Protein 8UGB (pdb70)

Nearest PDB structures (foldseek):
  8ugb-assembly1_A  TM=1.001E+00  e=0.000E+00  Bos taurus
  8ugs-assembly1_B  TM=9.369E-01  e=4.999E-97  Bos taurus
  9cxi-assembly1_A  TM=9.918E-01  e=2.480E-89  Homo sapiens
  9cxj-assembly1_A  TM=9.846E-01  e=6.173E-68  Homo sapiens
  6x88-assembly1_B  TM=9.635E-01  e=7.289E-39  Gallus gallus

GO terms:
  GO:0042622 photoreceptor outer segment membrane (C, IDA)
  GO:0047555 3',5'-cyclic-GMP phosphodiesterase activity (F, IDA)
  GO:0005515 protein binding (F, IPI)
  GO:0097381 photoreceptor disc membrane (C, TAS)

Secondary structure (DSSP, 8-state):
-HHHHHHHH-HHHHHHHHHHHSHHHHHHHHHSS----S--SS-----HHHHHHHHHHHHTT--TT--HHHHHHHHHHHHHHHH-EEEEEEEEEEEETTEEEEEEEEEEE-TT--HHHHB--GGG-BEEETTSSHHHHHHHHTS-EEE-S-S-SSS---HHHHHTT-----EEEEEEEETTEEEEEEEEEEETTSS---HHHHHHHHHHHHHHHHHHHHHHHHHHHHHHHHHHHHHHHHHHHHTT----HHHHHHHHHHHTHHHH-BSEEEEEEEP---S--HHHHHHHHTTSSPPP-S-B-TTS-B--EEEEEEEE-SSS-EEEEEES--TT-TTTTTSHHHHHHHH--BEEEESGGG-SSS----S-SSTT-----EEEEEEEE-TTS-EEEEEEE--BTTS----HHHHHHHHHHHHHHHHTTHHHHHHHHHHHHHHHHHHHHHHHHHHHS--HHHHTTTS-HHHHTSS-TTTS-HHHHHHHHHHHSPPHHHHTTTSTT---TTS-HHHHHHHHHHHHHHTTHHHHTT--HHHHHHHHHHHHHHS-S-SSSSHHHHHHHHHHHHHHHHTS-GGGGS-HHHHHHHHHHHHTTTTT--S--HHHHHHHT-HHHHH-SSS-HHHHHHHHHHHHHHSGGG-GGGGS-HHHHHHHHHHHHHHHHHT-HHHHHHHHHHHHHHHHHGGGSSSHHHHHHHHHH-SHHHHHHHHHHHHHHHTGGGGS-HHHHHHHTTTSHHHHHHHHHHHHHHH--PPPTTT-STTGGGHHHHHHHHIIIIIHHHHHHHHHH-GGGHHHHHHHHHHHHHHHHHHHHH-/--HHHHHH-HHHHHHHHHSPPPS--SS-TT-SS-S-SSSSSHHHHHHHHHHHHHHHHHHHTTSSTHHHHHHHHHHHHTTTS--SEEEEEEEEEETTEEEEEEEE----TT--HHHHB--GGG--EEETTSHHHHHHHHHTS-EEES-TTT-SS---HHHHHHS---S-EEEEEEEETTEEEEEEEEE---SSSS--HHHHHHHHHHHHHHHHHHHHHHHHHHHHHHHHHHHHHHHHHHHHTS----HHHHHHHHHHHTHHHH-BSEEEEEEE----S--HHHHHHHHTTSSPPP-S-B-TTS-B--EEEEEEEE-SSS-EEEEESS--TT-HHHHTSHHHHHHHH--BEEEESGGG-SSS---SS-BTTTTB---EEEEEEEE-TTS-EEEEEEE--BTTSPPP-HHHHHHHHHHHHHHHHTTHHHHHHHHHHHHHHHHHHHHHHHHHHHS--TTGGGGT--HHHHTSS-GGGS-HHHHHHHHHHHSPPTTTTTTTSTT--STTS-HHHHHHHHHHHHHHHTHHHHHT--HHHHHHHHHHHHHHS-S-SSSSHHHHHHHHHHHHHHHHTS-GGGGS-HHHHHHHHHHHHTSSSS--S--HHHHHHHT-HHHHH-SSSTTTHHHHHHHHHHHHSGGG-TTTTS-HHHHHHHHHHHHHHHHTTSHHHHHHTHHHHHHHHHHHHTSS-HHHHHHHHTT-HHHHHHHHHHHHHHHHTTTTTS-HHHHHHHHHHHHHHHHHHHHHHHHTS--PPPGGG-STTGGGHHHHHHHHIIIIIHHHHHHHHHH-TTSHHHHHHHHHHHHHHHHHHHHHHH-/--TT---SS---S--S----B---/--SS--SS-B-S---S---BPP-

InterPro domains:
  IPR002073 3'5'-cyclic nucleotide phosphodiesterase, catalytic domain [PF00233] (558-801)
  IPR002073 3'5'-cyclic nucleotide phosphodiesterase, catalytic domain [PS51845] (483-816)
  IPR003018 GAF domain [PF01590] (76-217)
  IPR003018 GAF domain [PF01590] (254-430)
  IPR003018 GAF domain [SM00065] (73-232)
  IPR003018 GAF domain [SM00065] (254-441)
  IPR003607 HD/PDEase domain [SM00471] (556-734)
  IPR003607 HD/PDEase domain [cd00077] (558-743)
  IPR023088 3'5'-cyclic nucleotide phosphodiesterase [PR00387] (554-567)
  IPR023088 3'5'-cyclic nucleotide phosphodiesterase [PR00387] (585-598)
  IPR023088 3'5'-cyclic nucleotide phosphodiesterase [PR00387] (599-614)
  IPR023088 3'5'-cyclic nucleotide phosphodiesterase [PR00387] (625-641)
  IPR023088 3'5'-cyclic nucleotide phosphodiesterase [PR00387] (716-729)
  IPR023088 3'5'-cyclic nucleotide phosphodiesterase [PR00387] (733-749)
  IPR023174 3'5'-cyclic nucleotide phosphodiesterase, conserved site [PS00126] (599-610)
  IPR029016 GAF-like domain superfamily [G3DSA:3.30.450.40] (51-230)
  IPR029016 GAF-like domain superfamily [G3DSA:3.30.450.40] (235-434)
  IPR036971 3'5'-cyclic nucleotide phosphodiesterase, catalytic domain superfamily [G3DSA:1.10.1300.10] (480-816)

Foldseek 3Di:
DVVVCVCVVPVVVVVVVCVVPVVVVVVVVLLPPDDQPDDLVDADDDDPNNVVSLVSVLVSQPDPPQPLLQSLLSLLLVLCRNQQFAFKWKWFWFADPNFIKTKTAFTGRYNPDDSVVTGADQVRIDIGGLPAAPQNVQQVVQAKDWQFFAQPPDRDDCPVCVVVVHGFGTKIKHFQDPPPHTGMIMMTTHGPPPGYGDVVSVVVCVVSCVSSSVSSNVVVVVVVVLLVVLLVVLLVQLVVQLPPDQAALVVSVVNSCVRSVVSLQFFKKKKFFWDPDDDDDPVVCVCCVVVVDPDDDDAAAPVGHDGFGQKMWIFGRNPPTDIDIDGRDDCCPLVNQQVVQVVCRRPQGKDKDAQVVPDPVTPHDQFQPDPVRDGFGIKIKGFQAAPVRHTGMMMMTTAGNSRHGCGPSSVVSVVSVSPSSRHSNVSNVVVVVVVVVVVVVVVVVVVVLVQLWDDQVVLCVQQVCCVPPNDGPVPDDQVSSVVSLVVRQDDCVVQVLQDLQRDCVVDDPVNLLSPLLVLVVVLVLCVVLVFRPQLSSRQSSSLQSQADPAQQRHQRLLSQLLSNLSNCVPLVVPVLLPDSLQSNLLSLLSSQQQRNPPLADQVLCVQVVDPQCVVDVPRGSLVVSLVVSVVQCVDPSNPRCPSPDDVSVVVSSVLNSLLSNLLDVVNCVVCLVVLLVVLVVLVVDPDNVVSSVVSNPDDVNVSSVSSLSSNCSSPSQLLHALVSNVVSPVSSLVSLLVNQVCCCVPVVDHDDLSSHPVNPLQVLVVVLVVCVPRVQSSQVSSCSNTVSSVSSNVSNVVSSVVSVVSNVVVD/DCVVVCVVPVVVVQVVFQDFADLDDDDPLVPPPPCHPSTRCVVSVVSVVVVLVVVLVVQLPPPDCLLVSVLSLQLVLDVVQQFQFKFKWWWFADLNWIKTKTQFTGRYNPDDSVVTGAPQVRIDIGTLQAAVQSVQQVVQAKDKALAQVPDPRHDCPVCVVPVHDFTIKTKGFLDLPPHTTMMMIGTDSNVDRYRDVVSVVCVVVSCVVSSVSSNVVVVVVVVLLVVLLVVLLVQLVVQLPPDQDALVVSVVRSCVVSVVSLQFQWKKKFFWDDDDDDDPVVVVCCVVVVDPDDDDAAAPVGHDGAGQKMWIFGRNPDTDIDIDRHDDCCPLVNVFVVQVVCRRPQRKDKDAQVVPDDVTCQPPWADDDPTDGFGIKIKGFQAEPVRHGGIMMMTTAGNVRHGQGPSSVVSVVSSSPSSSHSNVSNVVVVVVVVVVVVVVVVLVVVCVQLWDDQVRLCVQQVCCVVPNDGLVPDDQVSSVVRNVVRQDDCPPQVLQDLQGDCPPDDLVNLLSVLLVLLVVLVCCVVLVFRPQLSSRQSSSQQSQADPALALHQRLLSQLLSLLSNCVPLVVVVLLDDSLLSVLLSLLSNQLQRPVPLDDVVVCVLVVPVQCVVDVPLGSLVVSLVVSVVQCVDPSNPRNPSPDPVSVVVSNVLSNLQSSLLDVVNCVVCLVVLVVLLVVLVVDDDPVVNSVVNSPDDVNSSSVSSLSSNCSSPSLLLHAQVSNVVSLVSNQVSLLVVQVCCCPVVVDHDDLSRHPVNPLCSLVVVLVCLVPRVQSSQVSSCSSTVSSVSSNVSNVVNSVVSVVSNVVSVVD/DDPVPDPDDDDDPDDDDDDDDDDD/DVVPDDPDDDDPDDDDDDDDDDD

Organism: Bos taurus (NCBI:txid9913)

B-factor: mean 103.84, std 30.28, range [44.64, 219.8]

Solvent-accessible surface area: 69533 Å² total; per-residue (Å²): 182,155,32,57,130,63,2,81,66,70,45,70,48,1,42,74,3,2,32,78,85,25,31,6,81,0,0,17,69,0,8,6,146,87,154,20,82,14,81,49,104,78,76,61,98,26,50,7,33,34,53,2,17,0,8,1,28,3,2,21,27,5,84,86,126,13,94,9,45,92,2,2,8,36,2,0,58,20,0,1,4,23,0,27,2,49,69,1,11,2,6,37,71,22,16,31,8,60,75,17,4,0,2,2,51,0,20,39,0,44,64,111,4,82,48,151,110,0,63,3,47,42,65,9,18,0,9,6,23,29,99,36,7,6,14,0,61,0,6,111,46,96,129,26,15,46,5,50,92,54,72,131,29,125,75,56,28,83,59,28,14,97,46,8,125,43,99,11,76,16,7,0,0,2,14,1,49,26,67,150,68,11,10,0,0,1,13,0,23,11,30,89,105,46,110,56,4,67,125,82,9,50,116,40,0,90,61,4,14,15,0,0,16,0,3,4,25,4,72,37,16,44,62,23,42,71,0,12,39,26,14,0,37,0,1,12,103,0,0,17,54,2,0,68,100,35,28,34,26,35,98,3,0,47,50,0,0,78,31,0,66,75,48,0,46,0,29,22,0,6,0,4,2,1,50,70,82,106,148,112,64,25,30,68,44,8,26,59,114,26,61,93,40,115,97,85,102,33,50,109,6,90,56,39,6,69,19,78,19,62,32,0,0,4,0,27,23,52,78,162,71,56,48,106,50,41,86,117,16,66,124,108,16,44,1,22,58,8,25,1,6,37,50,0,0,74,64,7,33,4,0,3,8,30,26,0,40,74,36,139,117,13,70,13,17,148,93,71,58,43,160,85,41,26,65,2,77,7,0,0,0,1,9,0,17,19,87,136,133,32,8,1,0,2,0,2,0,3,7,19,121,63,22,92,5,0,16,62,36,0,2,41,1,0,24,5,0,6,47,0,0,0,41,0,8,40,1,5,61,10,67,82,109,19,55,93,22,79,13,61,31,42,4,6,62,66,1,4,44,42,22,0,56,0,34,72,115,45,0,17,58,0,0,70,0,89,135,88,76,58,91,38,2,177,78,13,110,82,121,37,4,23,112,13,1,144,73,52,19,22,90,10,105,142,47,73,1,33,82,18,96,9,33,8,82,103,18,76,90,57,55,0,2,35,0,0,0,27,0,0,59,75,19,148,0,10,95,112,13,133,4,25,14,36,6,0,0,12,0,0,37,0,0,22,44,1,9,26,154,42,55,28,26,36,9,61,10,0,0,29,3,0,0,3,0,2,0,1,2,55,37,0,95,0,58,90,0,5,68,43,11,2,0,0,0,0,0,0,0,0,0,0,0,14,0,0,18,40,11,12,62,31,104,18,1,77,74,36,108,36,26,0,12,122,16,21,63,52,22,0,6,17,47,6,0,16,54,14,0,47,30,0,7,160,27,120,29,0,25,1,2,68,85,17,87,183,139,43,53,86,44,0,35,87,2,0,34,2,0,0,5,5,11,16,66,53,16,3,71,134,19,40,69,4,2,66,108,1,0,69,44,18,131,101,70,153,69,83,111,83,4,16,93,69,0,83,143,45,64,21,46,8,20,0,0,0,4,5,0,0,4,1,0,26,23,2,21,10,8,8,45,62,106,12,4,31,114,25,1,105,79,25,9,26,8,54,35,84,5,1,51,72,8,85,96,83,41,145,72,133,12,100,65,76,7,8,104,111,87,39,88,21,21,20,118,62,25,13,40,66,2,75,133,9,0,38,36,1,0,94,5,2,17,87,21,4,134,58,1,52,67,3,51,87,17,4,83,60,1,77,139,51,6,88,58,66,16,85,142,119,180,171,7,68,146,60,4,52,146,64,86,54,46,2,74,102,26,3,46,109,124,26,36,86,117,64,60,72,120,5,69,55,75,52,1,11,84,13,117,15,6,6,50,0,5,6,5,8,82,2,5,43,20,2,23,104,8,2,75,26,7,40,119,104,122,23,5,35,93,0,1,10,52,0,0,73,53,0,4,46,3,0,40,3,24,70,2,13,0,11,34,53,36,60,27,11,50,57,7,17,0,3,1,37,0,26,26,0,50,68,125,21,72,43,144,94,2,56,1,55,36,58,0,9,1,1,14,5,33,113,34,7,7,6,0,56,0,4,108,50,95,137,48,22,32,10,101,62,3,150,110,19,115,82,51,31,53,53,25,22,132,42,26,111,44,102,23,127,10,7,0,0,8,13,3,44,23,53,155,78,10,5,0,0,1,21,0,12,0,97,27,122,47,120,25,5,68,91,74,11,66,79,0,0,79,51,0,4,37,7,1,32,8,7,0,34,13,68,32,13,48,62,20,42,72,6,22,38,37,13,0,49,0,1,25,106,0,0,28,44,1,1,69,94,30,6,41,32,36,106,1,0,49,42,0,0,76,30,0,73,81,63,1,42,0,23,12,0,4,0,4,1,4,42,77,90,99,141,114,62,27,33,65,54,7,26,61,105,39,64,76,36,162,78,89,113,33,54,113,7,95,67,40,6,62,19,105,16,86,46,2,0,4,0,24,22,79,68,143,76,52,56,110,61,44,92,94,22,74,94,114,16,58,1,20,44,9,20,0,4,43,51,0,0,70,32,6,84,2,0,4,9,26,21,0,44,72,23,130,92,21,100,11,92,116,26,78,28,101,116,80,52,14,68,14,54,7,0,0,0,1,10,0,11,14,77,146,119,29,10,3,0,2,0,2,0,4,13,13,115,84,35,64,10,1,19,48,38,3,1,49,2,0,17,4,0,4,45,1,0,0,38,0,8,37,0,5,75,13,56,69,120,29,64,89,22,69,12,67,32,38,13,4,31,60,13,0,28,45,25,0,58,0,30,119,104,46,0,30,95,0,0,21,0,85,154,114,74,60,95,51,4,81,98,14,95,88,102,43,4,13,120,9,1,158,119,33,17,15,37,56,97,138,38,67,2,62,70,15,76,5,19,5,86,144,5,80,92,50,54,0,2,40,2,0,0,21,0,0,64,52,14,24,0,8,187,123,17,119,6,26,21,31,13,0,0,13,0,0,21,0,0,19,42,0,9,30,147,41,44,26,32,33,9,62,10,0,0,27,2,0,1,3,0,0,1,0,0,51,41,0,103,0,46,51,2,14,81,33,15,16,0,0,0,0,0,0,0,0,0,0,2,12,0,0,19,37,13,10,53,30,97,18,3,85,72,35,112,35,24,0,18,119,9,19,69,64,13,0,2,21,49,4,3,13,44,2,0,66,36,0,5,79,42,121,44,0,25,1,2,63,80,18,89,195,140,41,59,98,60,0,35,72,7,0,33,1,0,0,5,7,13,19,65,51,18,2,68,154,22,61,81,5,0,56,71,0,0,65,50,14,119,136,79,142,69,82,150,34,8,30,98,70,0,42,147,62,96,18,34,18,31,0,0,2,4,6,0,0,2,0,0,29,21,4,22,9,3,9,32,68,123,16,2,21,118,15,4,94,78,32,8,25,4,55,40,76,4,1,52,72,5,75,107,94,41,127,74,156,11,89,57,81,6,8,106,121,82,40,52,42,26,18,108,56,29,7,37,57,2,70,129,8,0,40,40,0,0,88,2,1,14,88,13,0,112,48,0,76,54,1,27,77,66,2,99,57,1,79,127,51,9,73,58,73,12,85,95,94,134,80,172,199,12,16,0,95,9,124,62,5,11,52,48,34,92,172,36,122,45,86,16,22,108,97,157,78,12,0,107,14,132,72,14,19,36,36,38,123,143,58,131,57,110,12,46,115,95,172

Radius of gyration: 47.45 Å; Cα contacts (8 Å, |Δi|>4): 2667; chains: 4; bounding box: 61×105×150 Å

Sequence (1669 aa):
EEVEKFLDSNVSFAKQYYNLRYRAKVISDLLGPREAAVDFSNYHALNSVEESEIIFDLLRDFQDNLQAEKCVFNVMKKLCFLLQADRMSLFMYRARNGIAELATRLFNVHKDAVLEECLVAPDSEIVFPLDMGVVGHVALSKKIVNVPNTEEDEHFCDFVDTLTEYQTKNILASPIMNGKDVVAIIMVVNKVDGPHFTENDEEILLKYLNFANLIMKVFHLSYLHNCETRRGQILLWSGSKVFEELTDIERQFHKALYTVRAFLNCDRYSVGLLDMTKQKEFFDVWPVLMGEAPPYAGPRTPDGREINFYKVIDYILHGKEDIKVIPNPPPDHWALVSGLPTYVAQNGLICNIMNAPSEDFFAFQKEPLDESGWMIKNVLSMPIVNKKEEIVGVATFYNRKDGKPFDEMDETLMESLTQFLGWSVLNPDTYELMNKLENRKDIFQDMVKYHVKCDNEEIQTILKTREVYGKEPWECEEEELAEILQGELPDADKYEINKFHFSDLPLTELELVKCGIQMYYELKVVDKFHIPQEALVRFMYSLSKGYRRITYHNWRHGFNVGQTMFSLLVTGKLKRYFTDLEALAMVTAAFCHDIDHRGTNNLYQMKSQNPLAKLHGSSILERHHLEFGKTLLRDESLNIFQNLNRRQHEHAIHMMDIAIIATDLALYFKKRTMFQKIVDQSKTYETQQEWTQYMMLDQTRKEIVMAMMMTACDLSAITKPWEVQSKVALLVAAEFWEQGDLERTVLQQNPIPMMDRNKADELPKLQVGFIDFVCTFVYKEFSRFHEEITPMLDGITNNRKEWKALADEYEQVHRFLDQNPGFADQYFGRKLSPEDVANACEDGCPEGCTSFRELCQVEESAALFELVQDMQENVNMERVVFKILRRLCSILHADRCSLFMYRQRNGVAELATRLFSVQPDSVLEDCLVPPDSEIVFPLDIGVVGHVAQTKKMVNVQDVMECPHFSSFADELTDYVTRNILATPIMNGKDVVAVIMAVNKLDGPCFTSEDEDVFLKYLNFGTLNLKIYHLSYLHNCETRRGQVLLWSANKVFEELTDIERQFHKAFYTVRAYLNCDRYSVGLLDMTKEKEFFDVWPVLMGEAQAYSGPRTPDGREILFYKVIDYILHGKEDIKVIPSPPADHWALASGLPTYVAESGFICNIMNAPADEMFNFQEGPLDDSGWIVKNVLSMPIVNKKEEIVGVATFYNRKDGKPFDEQDEVLMESLTQFLGWSVLNTDTYDKMNKLENRKDIAQDMVLYHVRCDREEIQLILPTRERLGKEPADCEEDELGKILKEVLPGPAKFDIYEFHFSDLECTELELVKCGIQMYYELGVVRKFQIPQEVLVRFLFSVSKGYRRITYHNWRHGFNVAQTMFTLLMTGKLKSYYTDLEAFAMVTAGLCHDIDHRGTNNLYQMKSQNPLAKLHGSSILERHHLEFGKFLLSEETLNIYQNLNRRQHEHVIHLMDIAIIATDLALYFKKRTMFQKIVDESKNYEDRKSWVEYLSLETTRKEIVMAMMMTACDLSAITKPWEVQSKVALLVAAEFWEQGDLERTVLDQQPIPMMDRNKAAELPKLQVGFIDFVCTFVYKEFSRFHEEILPMFDRLQNNRKEWKALADEYEAKRSATRVMGGPVTPRKGPPKFKQRQSATRVMGGPVTPRKGPPKFKQRQ

Structure (mmCIF, N/CA/C/O backbone):
data_8UGB
#
_entry.id   8UGB
#
_cell.length_a   1.00
_cell.length_b   1.00
_cell.length_c   1.00
_cell.angle_alpha   90.00
_cell.angle_beta   90.00
_cell.angle_gamma   90.00
#
_symmetry.space_group_name_H-M   'P 1'
#
loop_
_entity.id
_entity.type
_entity.pdbx_description
1 polymer "Rod cGMP-specific 3',5'-cyclic phosphodiesterase subunit alpha"
2 polymer "Rod cGMP-specific 3',5'-cyclic phosphodiesterase subunit beta"
3 polymer "Retinal rod rhodopsin-sensitive cGMP 3',5'-cyclic phosphodiesterase subunit gamma"
4 non-polymer 'CYCLIC GUANOSINE MONOPHOSPHATE'
5 non-polymer 'ZINC ION'
6 non-polymer 'MAGNESIUM ION'
7 non-polymer Udenafil
#
loop_
_atom_site.group_PDB
_atom_site.id
_atom_site.type_symbol
_atom_site.label_atom_id
_atom_site.label_alt_id
_atom_site.label_comp_id
_atom_site.label_asym_id
_atom_site.label_entity_id
_atom_site.label_seq_id
_atom_site.pdbx_PDB_ins_code
_atom_site.Cartn_x
_atom_site.Cartn_y
_atom_site.Cartn_z
_atom_site.occupancy
_atom_site.B_iso_or_equiv
_atom_site.auth_seq_id
_atom_site.auth_comp_id
_atom_site.auth_asym_id
_atom_site.auth_atom_id
_atom_site.pdbx_PDB_model_num
ATOM 1 N N . GLU A 1 7 ? 160.29115 184.17928 69.35879 1.000 200.80986 7 GLU A N 1
ATOM 2 C CA . GLU A 1 7 ? 161.47989 183.46796 68.90353 1.000 202.42517 7 GLU A CA 1
ATOM 3 C C . GLU A 1 7 ? 162.74886 184.14981 69.39866 1.000 202.77621 7 GLU A C 1
ATOM 4 O O . GLU A 1 7 ? 163.71802 183.48540 69.76615 1.000 203.54955 7 GLU A O 1
ATOM 10 N N . GLU A 1 8 ? 162.73616 185.48476 69.39797 1.000 200.37780 8 GLU A N 1
ATOM 11 C CA . GLU A 1 8 ? 163.89000 186.23461 69.88305 1.000 200.98648 8 GLU A CA 1
ATOM 12 C C . GLU A 1 8 ? 164.13908 185.96313 71.36035 1.000 201.05247 8 GLU A C 1
ATOM 13 O O . GLU A 1 8 ? 165.28963 185.81236 71.78813 1.000 200.58786 8 GLU A O 1
ATOM 19 N N . VAL A 1 9 ? 163.07021 185.90160 72.15554 1.000 205.66186 9 VAL A N 1
ATOM 20 C CA . VAL A 1 9 ? 163.21215 185.59892 73.57522 1.000 206.14121 9 VAL A CA 1
ATOM 21 C C . VAL A 1 9 ? 163.70106 184.16981 73.76999 1.000 206.49581 9 VAL A C 1
ATOM 22 O O . VAL A 1 9 ? 164.46562 183.88137 74.69891 1.000 206.36580 9 VAL A O 1
ATOM 26 N N . GLU A 1 10 ? 163.26585 183.25258 72.90267 1.000 210.37457 10 GLU A N 1
ATOM 27 C CA . GLU A 1 10 ? 163.73612 181.87401 72.98663 1.000 209.52885 10 GLU A CA 1
ATOM 28 C C . GLU A 1 10 ? 165.24346 181.79809 72.78819 1.000 210.06878 10 GLU A C 1
ATOM 29 O O . GLU A 1 10 ? 165.93664 181.07406 73.51139 1.000 211.52576 10 GLU A O 1
ATOM 35 N N . LYS A 1 11 ? 165.76820 182.54089 71.81100 1.000 208.99128 11 LYS A N 1
ATOM 36 C CA . LYS A 1 11 ? 167.21234 182.59149 71.61207 1.000 209.23873 11 LYS A CA 1
ATOM 37 C C . LYS A 1 11 ? 167.89895 183.19468 72.83161 1.000 209.78631 11 LYS A C 1
ATOM 38 O O . LYS A 1 11 ? 168.90511 182.66241 73.31454 1.000 209.96724 11 LYS A O 1
ATOM 44 N N . PHE A 1 12 ? 167.34768 184.28858 73.36247 1.000 211.92852 12 PHE A N 1
ATOM 45 C CA . PHE A 1 12 ? 167.95891 184.94571 74.51327 1.000 212.09266 12 PHE A CA 1
ATOM 46 C C . PHE A 1 12 ? 168.01279 184.01694 75.71921 1.000 211.84164 12 PHE A C 1
ATOM 47 O O . PHE A 1 12 ? 169.02033 183.97451 76.43527 1.000 211.91261 12 PHE A O 1
ATOM 55 N N . LEU A 1 13 ? 166.93736 183.26612 75.96220 1.000 212.04581 13 LEU A N 1
ATOM 56 C CA . LEU A 1 13 ? 166.94960 182.30054 77.05532 1.000 212.30117 13 LEU A CA 1
ATOM 57 C C . LEU A 1 13 ? 167.87432 181.12953 76.74773 1.000 213.23456 13 LEU A C 1
ATOM 58 O O . LEU A 1 13 ? 168.59001 180.64715 77.63313 1.000 212.99269 13 LEU A O 1
ATOM 63 N N . ASP A 1 14 ? 167.87412 180.65884 75.49873 1.000 219.79600 14 ASP A N 1
ATOM 64 C CA . ASP A 1 14 ? 168.71521 179.52621 75.12970 1.000 219.04073 14 ASP A CA 1
ATOM 65 C C . ASP A 1 14 ? 170.18831 179.90327 75.04874 1.000 219.20167 14 ASP A C 1
ATOM 66 O O . ASP A 1 14 ? 171.04759 179.09825 75.42254 1.000 218.76532 14 ASP A O 1
ATOM 71 N N . SER A 1 15 ? 170.50417 181.10176 74.55517 1.000 214.94534 15 SER A N 1
ATOM 72 C CA . SER A 1 15 ? 171.89542 181.54124 74.53979 1.000 213.80577 15 SER A CA 1
ATOM 73 C C . SER A 1 15 ? 172.41477 181.74517 75.95665 1.000 213.55801 15 SER A C 1
ATOM 74 O O . SER A 1 15 ? 173.50711 181.28109 76.30324 1.000 212.51670 15 SER A O 1
ATOM 77 N N . ASN A 1 16 ? 171.64152 182.43900 76.79108 1.000 211.82569 16 ASN A N 1
ATOM 78 C CA . ASN A 1 16 ? 171.99329 182.65219 78.19257 1.000 211.37885 16 ASN A CA 1
ATOM 79 C C . ASN A 1 16 ? 171.19346 181.67075 79.04470 1.000 211.18020 16 ASN A C 1
ATOM 80 O O . ASN A 1 16 ? 170.19578 182.01744 79.67728 1.000 211.01883 16 ASN A O 1
ATOM 85 N N . VAL A 1 17 ? 171.64688 180.41442 79.04847 1.000 203.58037 17 VAL A N 1
ATOM 86 C CA . VAL A 1 17 ? 171.03215 179.41034 79.91173 1.000 203.24630 17 VAL A CA 1
ATOM 87 C C . VAL A 1 17 ? 171.19141 179.80548 81.37108 1.000 202.79186 17 VAL A C 1
ATOM 88 O O . VAL A 1 17 ? 170.30361 179.55213 82.19550 1.000 202.52069 17 VAL A O 1
ATOM 92 N N . SER A 1 18 ? 172.31363 180.44322 81.71158 1.000 196.00127 18 SER A N 1
ATOM 93 C CA . SER A 1 18 ? 172.52566 180.89725 83.08093 1.000 195.42301 18 SER A CA 1
ATOM 94 C C . SER A 1 18 ? 171.45965 181.89981 83.50231 1.000 195.86386 18 SER A C 1
ATOM 95 O O . SER A 1 18 ? 171.03005 181.90484 84.66032 1.000 195.47863 18 SER A O 1
ATOM 98 N N . PHE A 1 19 ? 171.02290 182.75884 82.57760 1.000 194.35594 19 PHE A N 1
ATOM 99 C CA . PHE A 1 19 ? 169.99216 183.74103 82.90322 1.000 195.33402 19 PHE A CA 1
ATOM 100 C C . PHE A 1 19 ? 168.66544 183.06379 83.22477 1.000 195.79823 19 PHE A C 1
ATOM 101 O O . PHE A 1 19 ? 167.86765 183.57651 84.01794 1.000 196.34690 19 PHE A O 1
ATOM 109 N N . ALA A 1 20 ? 168.39749 181.92039 82.59355 1.000 188.74103 20 ALA A N 1
ATOM 110 C CA . ALA A 1 20 ? 167.17436 181.18853 82.89840 1.000 187.58111 20 ALA A CA 1
ATOM 111 C C . ALA A 1 20 ? 167.27023 180.47134 84.23760 1.000 187.27660 20 ALA A C 1
ATOM 112 O O . ALA A 1 20 ? 166.25058 180.02783 84.77762 1.000 188.38083 20 ALA A O 1
ATOM 114 N N . LYS A 1 21 ? 168.47967 180.34502 84.78772 1.000 181.61977 21 LYS A N 1
ATOM 115 C CA . LYS A 1 21 ? 168.66074 179.54801 85.99667 1.000 182.80582 21 LYS A CA 1
ATOM 116 C C . LYS A 1 21 ? 168.17158 180.29159 87.23410 1.000 183.26965 21 LYS A C 1
ATOM 117 O O . LYS A 1 21 ? 167.25505 179.83060 87.92424 1.000 183.28459 21 LYS A O 1
ATOM 123 N N . GLN A 1 22 ? 168.77465 181.44570 87.53836 1.000 183.54762 22 GLN A N 1
ATOM 124 C CA . GLN A 1 22 ? 168.39005 182.15750 88.75366 1.000 183.01506 22 GLN A CA 1
ATOM 125 C C . GLN A 1 22 ? 166.96826 182.68875 88.65412 1.000 184.08245 22 GLN A C 1
ATOM 126 O O . GLN A 1 22 ? 166.29757 182.84953 89.67970 1.000 184.67341 22 GLN A O 1
ATOM 132 N N . TYR A 1 23 ? 166.49107 182.96589 87.43714 1.000 179.63831 23 TYR A N 1
ATOM 133 C CA . TYR A 1 23 ? 165.08109 183.29687 87.27155 1.000 177.96066 23 TYR A CA 1
ATOM 134 C C . TYR A 1 23 ? 164.20898 182.13405 87.72000 1.000 178.48423 23 TYR A C 1
ATOM 135 O O . TYR A 1 23 ? 163.20183 182.33172 88.40935 1.000 177.78230 23 TYR A O 1
ATOM 144 N N . TYR A 1 24 ? 164.57547 180.91234 87.32839 1.000 178.12685 24 TYR A N 1
ATOM 145 C CA . TYR A 1 24 ? 163.88423 179.73917 87.84703 1.000 178.03312 24 TYR A CA 1
ATOM 146 C C . TYR A 1 24 ? 164.05789 179.64142 89.35406 1.000 177.89501 24 TYR A C 1
ATOM 147 O O . TYR A 1 24 ? 163.11901 179.28763 90.07647 1.000 178.32355 24 TYR A O 1
ATOM 156 N N . ASN A 1 25 ? 165.25781 179.95474 89.84471 1.000 169.80000 25 ASN A N 1
ATOM 157 C CA . ASN A 1 25 ? 165.49695 179.95689 91.28128 1.000 169.45956 25 ASN A CA 1
ATOM 158 C C . ASN A 1 25 ? 164.69634 181.04719 91.97854 1.000 168.53900 25 ASN A C 1
ATOM 159 O O . ASN A 1 25 ? 164.36307 180.91301 93.16083 1.000 167.07775 25 ASN A O 1
ATOM 164 N N . LEU A 1 26 ? 164.38137 182.13268 91.26902 1.000 171.40285 26 LEU A N 1
ATOM 165 C CA . LEU A 1 26 ? 163.68665 183.24757 91.90178 1.000 171.22509 26 LEU A CA 1
ATOM 166 C C . LEU A 1 26 ? 162.20527 182.95798 92.10699 1.000 172.74129 26 LEU A C 1
ATOM 167 O O . LEU A 1 26 ? 161.60911 183.45940 93.06537 1.000 173.26728 26 LEU A O 1
ATOM 172 N N . ARG A 1 27 ? 161.58812 182.17228 91.22849 1.000 174.41101 27 ARG A N 1
ATOM 173 C CA . ARG A 1 27 ? 160.14974 181.93960 91.30585 1.000 173.00710 27 ARG A CA 1
ATOM 174 C C . ARG A 1 27 ? 159.76661 180.48666 91.52609 1.000 173.30536 27 ARG A C 1
ATOM 175 O O . ARG A 1 27 ? 158.81957 180.21221 92.26617 1.000 171.09326 27 ARG A O 1
ATOM 183 N N . TYR A 1 28 ? 160.47742 179.54482 90.91161 1.000 170.37920 28 TYR A N 1
ATOM 184 C CA . TYR A 1 28 ? 160.07598 178.14510 90.91953 1.000 166.79552 28 TYR A CA 1
ATOM 185 C C . TYR A 1 28 ? 160.89463 177.32243 91.90762 1.000 166.78019 28 TYR A C 1
ATOM 186 O O . TYR A 1 28 ? 160.89897 176.09349 91.84198 1.000 168.54008 28 TYR A O 1
ATOM 195 N N . ARG A 1 29 ? 161.59017 177.98133 92.83233 1.000 149.58802 29 ARG A N 1
ATOM 196 C CA . ARG A 1 29 ? 162.32676 177.24917 93.85516 1.000 147.79312 29 ARG A CA 1
ATOM 197 C C . ARG A 1 29 ? 161.48785 176.99337 95.09747 1.000 147.24494 29 ARG A C 1
ATOM 198 O O . ARG A 1 29 ? 161.60127 175.92739 95.71036 1.000 150.13217 29 ARG A O 1
ATOM 206 N N . ALA A 1 30 ? 160.65336 177.95722 95.48738 1.000 144.49198 30 ALA A N 1
ATOM 207 C CA . ALA A 1 30 ? 159.77617 177.75010 96.63316 1.000 143.78479 30 ALA A CA 1
ATOM 208 C C . ALA A 1 30 ? 158.77184 176.63931 96.35966 1.000 145.59529 30 ALA A C 1
ATOM 209 O O . ALA A 1 30 ? 158.49103 175.81511 97.23682 1.000 146.89492 30 ALA A O 1
ATOM 211 N N . LYS A 1 31 ? 158.22466 176.59705 95.14363 1.000 148.45023 31 LYS A N 1
ATOM 212 C CA . LYS A 1 31 ? 157.26087 175.55650 94.80373 1.000 148.08393 31 LYS A CA 1
ATOM 213 C C . LYS A 1 31 ? 157.89389 174.17389 94.88301 1.000 150.38052 31 LYS A C 1
ATOM 214 O O . LYS A 1 31 ? 157.27364 173.22618 95.37864 1.000 151.45140 31 LYS A O 1
ATOM 220 N N . VAL A 1 32 ? 159.13165 174.04115 94.40353 1.000 149.36955 32 VAL A N 1
ATOM 221 C CA . VAL A 1 32 ? 159.81611 172.75141 94.44508 1.000 148.98998 32 VAL A CA 1
ATOM 222 C C . VAL A 1 32 ? 160.03316 172.30775 95.88690 1.000 147.28722 32 VAL A C 1
ATOM 223 O O . VAL A 1 32 ? 159.77964 171.15167 96.24489 1.000 145.83341 32 VAL A O 1
ATOM 227 N N . ILE A 1 33 ? 160.49956 173.22363 96.73761 1.000 139.19683 33 ILE A N 1
ATOM 228 C CA . ILE A 1 33 ? 160.81345 172.86620 98.11871 1.000 137.13604 33 ILE A CA 1
ATOM 229 C C . ILE A 1 33 ? 159.55156 172.47046 98.87328 1.000 140.25397 33 ILE A C 1
ATOM 230 O O . ILE A 1 33 ? 159.54194 171.48658 99.62287 1.000 141.87252 33 ILE A O 1
ATOM 235 N N . SER A 1 34 ? 158.46871 173.22856 98.69122 1.000 146.96944 34 SER A N 1
ATOM 236 C CA . SER A 1 34 ? 157.22792 172.92514 99.39713 1.000 145.80417 34 SER A CA 1
ATOM 237 C C . SER A 1 34 ? 156.67637 171.56603 98.98829 1.000 145.36309 34 SER A C 1
ATOM 238 O O . SER A 1 34 ? 156.19980 170.80084 99.83435 1.000 143.29729 34 SER A O 1
ATOM 241 N N . ASP A 1 35 ? 156.72383 171.25217 97.69230 1.000 151.40801 35 ASP A N 1
ATOM 242 C CA . ASP A 1 35 ? 156.23702 169.95824 97.22717 1.000 150.49061 35 ASP A CA 1
ATOM 243 C C . ASP A 1 35 ? 157.09243 168.81879 97.76501 1.000 150.60957 35 ASP A C 1
ATOM 244 O O . ASP A 1 35 ? 156.56695 167.77607 98.17161 1.000 151.05104 35 ASP A O 1
ATOM 249 N N . LEU A 1 36 ? 158.41498 168.99831 97.77216 1.000 143.35932 36 LEU A N 1
ATOM 250 C CA . LEU A 1 36 ? 159.30672 167.92388 98.19616 1.000 141.60270 36 LEU A CA 1
ATOM 251 C C . LEU A 1 36 ? 159.18374 167.64369 99.68654 1.000 141.60662 36 LEU A C 1
ATOM 252 O O . LEU A 1 36 ? 159.17738 166.48122 100.10433 1.000 142.23531 36 LEU A O 1
ATOM 257 N N . LEU A 1 37 ? 159.08935 168.68750 100.50324 1.000 136.82317 37 LEU A N 1
ATOM 258 C CA . LEU A 1 37 ? 159.03058 168.50878 101.94679 1.000 135.16004 37 LEU A CA 1
ATOM 259 C C . LEU A 1 37 ? 157.65208 168.08978 102.43843 1.000 136.47241 37 LEU A C 1
ATOM 260 O O . LEU A 1 37 ? 157.50201 167.79613 103.62881 1.000 135.84481 37 LEU A O 1
ATOM 265 N N . GLY A 1 38 ? 156.64905 168.05488 101.56265 1.000 145.31725 38 GLY A N 1
ATOM 266 C CA . GLY A 1 38 ? 155.32663 167.63089 101.95023 1.000 144.97058 38 GLY A CA 1
ATOM 267 C C . GLY A 1 38 ? 155.21630 166.12618 102.03945 1.000 146.77785 38 GLY A C 1
ATOM 268 O O . GLY A 1 38 ? 156.16968 165.37859 101.79411 1.000 149.42540 38 GLY A O 1
ATOM 269 N N . PRO A 1 39 ? 154.02360 165.65823 102.39575 1.000 151.43167 39 PRO A N 1
ATOM 270 C CA . PRO A 1 39 ? 153.82028 164.21313 102.54573 1.000 151.16956 39 PRO A CA 1
ATOM 271 C C . PRO A 1 39 ? 153.95243 163.46907 101.22710 1.000 151.46933 39 PRO A C 1
ATOM 272 O O . PRO A 1 39 ? 152.95159 163.06093 100.63014 1.000 152.43748 39 PRO A O 1
ATOM 276 N N . ARG A 1 40 ? 155.18778 163.28626 100.76886 1.000 148.86841 40 ARG A N 1
ATOM 277 C CA . ARG A 1 40 ? 155.47803 162.62821 99.50569 1.000 148.87081 40 ARG A CA 1
ATOM 278 C C . ARG A 1 40 ? 156.36142 161.41093 99.73875 1.000 150.95079 40 ARG A C 1
ATOM 279 O O . ARG A 1 40 ? 157.12475 161.35150 100.70714 1.000 148.97162 40 ARG A O 1
ATOM 287 N N . GLU A 1 41 ? 156.25047 160.44063 98.83852 1.000 158.63669 41 GLU A N 1
ATOM 288 C CA . GLU A 1 41 ? 157.06953 159.23966 98.87178 1.000 157.67215 41 GLU A CA 1
ATOM 289 C C . GLU A 1 41 ? 158.14527 159.30974 97.79572 1.000 159.51366 41 GLU A C 1
ATOM 290 O O . GLU A 1 41 ? 157.92830 159.85481 96.71040 1.000 160.26003 41 GLU A O 1
ATOM 296 N N . ALA A 1 42 ? 159.31370 158.75434 98.11236 1.000 152.19832 42 ALA A N 1
ATOM 297 C CA . ALA A 1 42 ? 160.43763 158.79120 97.18610 1.000 151.10554 42 ALA A CA 1
ATOM 298 C C . ALA A 1 42 ? 160.09127 158.06754 95.89178 1.000 152.09116 42 ALA A C 1
ATOM 299 O O . ALA A 1 42 ? 159.55722 156.95500 95.90994 1.000 151.94819 42 ALA A O 1
ATOM 301 N N . ALA A 1 43 ? 160.39878 158.70578 94.76451 1.000 152.35166 43 ALA A N 1
ATOM 302 C CA . ALA A 1 43 ? 160.10729 158.14083 93.44734 1.000 150.68339 43 ALA A CA 1
ATOM 303 C C . ALA A 1 43 ? 161.31372 157.36161 92.92142 1.000 150.92584 43 ALA A C 1
ATOM 304 O O . ALA A 1 43 ? 161.86677 157.63991 91.85829 1.000 149.77587 43 ALA A O 1
ATOM 306 N N . VAL A 1 44 ? 161.72032 156.36636 93.70444 1.000 155.21887 44 VAL A N 1
ATOM 307 C CA . VAL A 1 44 ? 162.83841 155.49334 93.37040 1.000 154.48811 44 VAL A CA 1
ATOM 308 C C . VAL A 1 44 ? 162.35150 154.05351 93.43074 1.000 154.93709 44 VAL A C 1
ATOM 309 O O . VAL A 1 44 ? 161.68330 153.65916 94.39351 1.000 154.91740 44 VAL A O 1
ATOM 313 N N . ASP A 1 45 ? 162.68653 153.27234 92.40520 1.000 156.88873 45 ASP A N 1
ATOM 314 C CA . ASP A 1 45 ? 162.27237 151.87657 92.34708 1.000 156.97306 45 ASP A CA 1
ATOM 315 C C . ASP A 1 45 ? 163.09069 151.03300 93.31552 1.000 157.57990 45 ASP A C 1
ATOM 316 O O . ASP A 1 45 ? 164.14055 150.49532 92.94980 1.000 157.80668 45 ASP A O 1
ATOM 321 N N . PHE A 1 46 ? 162.61791 150.91365 94.55727 1.000 150.06420 46 PHE A N 1
ATOM 322 C CA . PHE A 1 46 ? 163.34035 150.13479 95.55453 1.000 147.37607 46 PHE A CA 1
ATOM 323 C C . PHE A 1 46 ? 163.29019 148.63993 95.27264 1.000 149.67696 46 PHE A C 1
ATOM 324 O O . PHE A 1 46 ? 164.05756 147.88351 95.87643 1.000 149.59601 46 PHE A O 1
ATOM 332 N N . SER A 1 47 ? 162.41041 148.19699 94.37384 1.000 154.09415 47 SER A N 1
ATOM 333 C CA . SER A 1 47 ? 162.31500 146.78462 94.00758 1.000 153.30036 47 SER A CA 1
ATOM 334 C C . SER A 1 47 ? 163.33945 146.44702 92.92111 1.000 154.64907 47 SER A C 1
ATOM 335 O O . SER A 1 47 ? 163.02507 145.90701 91.86108 1.000 154.22488 47 SER A O 1
ATOM 338 N N . ASN A 1 48 ? 164.59143 146.77929 93.21384 1.000 147.77978 48 ASN A N 1
ATOM 339 C CA . ASN A 1 48 ? 165.70511 146.54853 92.30313 1.000 145.70234 48 ASN A CA 1
ATOM 340 C C . ASN A 1 48 ? 166.99554 146.63519 93.10880 1.000 144.02179 48 ASN A C 1
ATOM 341 O O . ASN A 1 48 ? 166.97219 146.69926 94.34219 1.000 146.44263 48 ASN A O 1
ATOM 346 N N . TYR A 1 49 ? 168.12980 146.63381 92.40932 1.000 140.35154 49 TYR A N 1
ATOM 347 C CA . TYR A 1 49 ? 169.43165 146.72036 93.06797 1.000 141.23651 49 TYR A CA 1
ATOM 348 C C . TYR A 1 49 ? 170.39269 147.38881 92.08954 1.000 143.85059 49 TYR A C 1
ATOM 349 O O . TYR A 1 49 ? 170.89161 146.73876 91.16682 1.000 144.13446 49 TYR A O 1
ATOM 358 N N . HIS A 1 50 ? 170.64322 148.67887 92.29482 1.000 146.68974 50 HIS A N 1
ATOM 359 C CA . HIS A 1 50 ? 171.51698 149.42982 91.40547 1.000 144.90571 50 HIS A CA 1
ATOM 360 C C . HIS A 1 50 ? 172.02714 150.66133 92.13527 1.000 146.36382 50 HIS A C 1
ATOM 361 O O . HIS A 1 50 ? 171.48174 151.06717 93.16453 1.000 146.27330 50 HIS A O 1
ATOM 368 N N . ALA A 1 51 ? 173.08762 151.24789 91.58599 1.000 150.30929 51 ALA A N 1
ATOM 369 C CA . ALA A 1 51 ? 173.60052 152.50286 92.11496 1.000 149.83950 51 ALA A CA 1
ATOM 370 C C . ALA A 1 51 ? 172.62092 153.63290 91.82678 1.000 150.26272 51 ALA A C 1
ATOM 371 O O . ALA A 1 51 ? 171.94336 153.64280 90.79560 1.000 149.95240 51 ALA A O 1
ATOM 373 N N . LEU A 1 52 ? 172.54555 154.58792 92.74722 1.000 150.23779 52 LEU A N 1
ATOM 374 C CA . LEU A 1 52 ? 171.61773 155.70326 92.63883 1.000 150.20308 52 LEU A CA 1
ATOM 375 C C . LEU A 1 52 ? 172.33123 156.94256 92.11758 1.000 150.70705 52 LEU A C 1
ATOM 376 O O . LEU A 1 52 ? 173.41841 157.29132 92.58632 1.000 150.74728 52 LEU A O 1
ATOM 381 N N . ASN A 1 53 ? 171.70916 157.60519 91.14656 1.000 161.92974 53 ASN A N 1
ATOM 382 C CA . ASN A 1 53 ? 172.25025 158.83260 90.58046 1.000 163.07015 53 ASN A CA 1
ATOM 383 C C . ASN A 1 53 ? 171.90743 160.00484 91.49851 1.000 164.66517 53 ASN A C 1
ATOM 384 O O . ASN A 1 53 ? 171.43099 159.82704 92.62247 1.000 165.60758 53 ASN A O 1
ATOM 389 N N . SER A 1 54 ? 172.14876 161.22822 91.02277 1.000 166.90395 54 SER A N 1
ATOM 390 C CA . SER A 1 54 ? 171.89617 162.40504 91.84840 1.000 164.79217 54 SER A CA 1
ATOM 391 C C . SER A 1 54 ? 170.41209 162.56988 92.15235 1.000 163.83509 54 SER A C 1
ATOM 392 O O . SER A 1 54 ? 170.04379 162.95819 93.26684 1.000 162.39241 54 SER A O 1
ATOM 395 N N . VAL A 1 55 ? 169.54621 162.29014 91.17572 1.000 156.59817 55 VAL A N 1
ATOM 396 C CA . VAL A 1 55 ? 168.10959 162.44766 91.39106 1.000 156.32108 55 VAL A CA 1
ATOM 397 C C . VAL A 1 55 ? 167.63283 161.51104 92.49235 1.000 157.48023 55 VAL A C 1
ATOM 398 O O . VAL A 1 55 ? 166.94817 161.92612 93.43467 1.000 157.75484 55 VAL A O 1
ATOM 402 N N . GLU A 1 56 ? 167.98967 160.23039 92.38957 1.000 150.78966 56 GLU A N 1
ATOM 403 C CA . GLU A 1 56 ? 167.54887 159.26303 93.38701 1.000 149.59215 56 GLU A CA 1
ATOM 404 C C . GLU A 1 56 ? 168.21643 159.51256 94.73254 1.000 150.61341 56 GLU A C 1
ATOM 405 O O . GLU A 1 56 ? 167.58652 159.34701 95.78310 1.000 153.64204 56 GLU A O 1
ATOM 411 N N . GLU A 1 57 ? 169.49094 159.90668 94.72334 1.000 141.18670 57 GLU A N 1
ATOM 412 C CA . GLU A 1 57 ? 170.16973 160.21759 95.97628 1.000 140.42827 57 GLU A CA 1
ATOM 413 C C . GLU A 1 57 ? 169.52106 161.40555 96.67227 1.000 142.15164 57 GLU A C 1
ATOM 414 O O . GLU A 1 57 ? 169.32957 161.39080 97.89355 1.000 142.53760 57 GLU A O 1
ATOM 420 N N . SER A 1 58 ? 169.17704 162.44608 95.91101 1.000 143.12972 58 SER A N 1
ATOM 421 C CA . SER A 1 58 ? 168.52613 163.60869 96.50365 1.000 142.87696 58 SER A CA 1
ATOM 422 C C . SER A 1 58 ? 167.16016 163.24568 97.06846 1.000 142.71068 58 SER A C 1
ATOM 423 O O . SER A 1 58 ? 166.78351 163.71181 98.14965 1.000 143.68956 58 SER A O 1
ATOM 426 N N . GLU A 1 59 ? 166.40302 162.41406 96.35011 1.000 138.93560 59 GLU A N 1
ATOM 427 C CA . GLU A 1 59 ? 165.08002 162.02428 96.82528 1.000 138.74307 59 GLU A CA 1
ATOM 428 C C . GLU A 1 59 ? 165.17022 161.21656 98.11299 1.000 139.94322 59 GLU A C 1
ATOM 429 O O . GLU A 1 59 ? 164.33407 161.37080 99.01046 1.000 140.20246 59 GLU A O 1
ATOM 435 N N . ILE A 1 60 ? 166.17239 160.34244 98.21958 1.000 134.68655 60 ILE A N 1
ATOM 436 C CA . ILE A 1 60 ? 166.36780 159.59101 99.45619 1.000 132.37845 60 ILE A CA 1
ATOM 437 C C . ILE A 1 60 ? 166.72049 160.53558 100.59755 1.000 132.63255 60 ILE A C 1
ATOM 438 O O . ILE A 1 60 ? 166.20629 160.40259 101.71475 1.000 133.03228 60 ILE A O 1
ATOM 443 N N . ILE A 1 61 ? 167.59551 161.50937 100.33414 1.000 129.24082 61 ILE A N 1
ATOM 444 C CA . ILE A 1 61 ? 167.96575 162.47379 101.36559 1.000 129.21917 61 ILE A CA 1
ATOM 445 C C . ILE A 1 61 ? 166.75186 163.28544 101.79260 1.000 132.20503 61 ILE A C 1
ATOM 446 O O . ILE A 1 61 ? 166.51693 163.49914 102.98798 1.000 135.13188 61 ILE A O 1
ATOM 451 N N . PHE A 1 62 ? 165.95737 163.74339 100.82472 1.000 128.55621 62 PHE A N 1
ATOM 452 C CA . PHE A 1 62 ? 164.77323 164.52673 101.15416 1.000 124.39155 62 PHE A CA 1
ATOM 453 C C . PHE A 1 62 ? 163.76740 163.70033 101.94272 1.000 127.85936 62 PHE A C 1
ATOM 454 O O . PHE A 1 62 ? 163.13051 164.21069 102.87105 1.000 132.53011 62 PHE A O 1
ATOM 462 N N . ASP A 1 63 ? 163.61017 162.42291 101.58952 1.000 130.33460 63 ASP A N 1
ATOM 463 C CA . ASP A 1 63 ? 162.70019 161.56183 102.33689 1.000 133.20714 63 ASP A CA 1
ATOM 464 C C . ASP A 1 63 ? 163.15696 161.40106 103.77882 1.000 132.85368 63 ASP A C 1
ATOM 465 O O . ASP A 1 63 ? 162.33556 161.39928 104.70235 1.000 133.80417 63 ASP A O 1
ATOM 470 N N . LEU A 1 64 ? 164.46410 161.25570 103.99173 1.000 122.75369 64 LEU A N 1
ATOM 471 C CA . LEU A 1 64 ? 164.97869 161.17561 105.35290 1.000 124.67830 64 LEU A CA 1
ATOM 472 C C . LEU A 1 64 ? 164.80170 162.49964 106.08422 1.000 125.23166 64 LEU A C 1
ATOM 473 O O . LEU A 1 64 ? 164.55872 162.51801 107.29596 1.000 126.72214 64 LEU A O 1
ATOM 478 N N . LEU A 1 65 ? 164.92093 163.61814 105.36550 1.000 123.70009 65 LEU A N 1
ATOM 479 C CA . LEU A 1 65 ? 164.66732 164.91773 105.97679 1.000 122.72706 65 LEU A CA 1
ATOM 480 C C . LEU A 1 65 ? 163.20254 165.08337 106.35142 1.000 123.80301 65 LEU A C 1
ATOM 481 O O . LEU A 1 65 ? 162.88880 165.76159 107.33529 1.000 125.07579 65 LEU A O 1
ATOM 486 N N . ARG A 1 66 ? 162.29727 164.47418 105.58584 1.000 125.94835 66 ARG A N 1
ATOM 487 C CA . ARG A 1 66 ? 160.86902 164.58698 105.84838 1.000 124.15180 66 ARG A CA 1
ATOM 488 C C . ARG A 1 66 ? 160.44738 163.91002 107.14368 1.000 123.78980 66 ARG A C 1
ATOM 489 O O . ARG A 1 66 ? 159.33383 164.15859 107.61594 1.000 123.04771 66 ARG A O 1
ATOM 497 N N . ASP A 1 67 ? 161.29718 163.06796 107.72365 1.000 127.50477 67 ASP A N 1
ATOM 498 C CA . ASP A 1 67 ? 160.97882 162.39705 108.97531 1.000 130.37107 67 ASP A CA 1
ATOM 499 C C . ASP A 1 67 ? 161.32900 163.23096 110.19810 1.000 132.68169 67 ASP A C 1
ATOM 500 O O . ASP A 1 67 ? 161.13884 162.75921 111.32335 1.000 134.31087 67 ASP A O 1
ATOM 505 N N . PHE A 1 68 ? 161.82464 164.45468 110.00949 1.000 128.47123 68 PHE A N 1
ATOM 506 C CA . PHE A 1 68 ? 162.20172 165.32968 111.11194 1.000 127.46315 68 PHE A CA 1
ATOM 507 C C . PHE A 1 68 ? 161.03433 166.15805 111.62642 1.000 127.69192 68 PHE A C 1
ATOM 508 O O . PHE A 1 68 ? 161.24545 167.24704 112.17523 1.000 128.27051 68 PHE A O 1
ATOM 516 N N . GLN A 1 69 ? 159.80694 165.67401 111.46132 1.000 139.08297 69 GLN A N 1
ATOM 517 C CA . GLN A 1 69 ? 158.64179 166.40070 111.93366 1.000 139.02961 69 GLN A CA 1
ATOM 518 C C . GLN A 1 69 ? 158.61352 166.43292 113.46096 1.000 139.74229 69 GLN A C 1
ATOM 519 O O . GLN A 1 69 ? 159.47847 165.87791 114.14405 1.000 141.59734 69 GLN A O 1
ATOM 525 N N . ASP A 1 70 ? 157.59376 167.09673 113.99500 1.000 145.60337 70 ASP A N 1
ATOM 526 C CA . ASP A 1 70 ? 157.51885 167.32945 115.42869 1.000 147.98854 70 ASP A CA 1
ATOM 527 C C . ASP A 1 70 ? 157.26145 166.03228 116.18914 1.000 150.77275 70 ASP A C 1
ATOM 528 O O . ASP A 1 70 ? 156.73109 165.05848 115.64731 1.000 152.21869 70 ASP A O 1
ATOM 533 N N . ASN A 1 71 ? 157.68853 166.02895 117.45397 1.000 154.88543 71 ASN A N 1
ATOM 534 C CA . ASN A 1 71 ? 157.51270 164.94711 118.42115 1.000 154.95657 71 ASN A CA 1
ATOM 535 C C . ASN A 1 71 ? 158.41240 163.75059 118.12981 1.000 154.31233 71 ASN A C 1
ATOM 536 O O . ASN A 1 71 ? 158.53315 162.85333 118.97031 1.000 153.61680 71 ASN A O 1
ATOM 541 N N . LEU A 1 72 ? 159.04679 163.73969 116.95356 1.000 137.45599 72 LEU A N 1
ATOM 542 C CA . LEU A 1 72 ? 160.20270 162.90107 116.64314 1.000 136.08645 72 LEU A CA 1
ATOM 543 C C . LEU A 1 72 ? 160.03599 161.46823 117.14450 1.000 139.31522 72 LEU A C 1
ATOM 544 O O . LEU A 1 72 ? 160.67430 161.07272 118.12437 1.000 141.26297 72 LEU A O 1
ATOM 549 N N . GLN A 1 73 ? 159.12173 160.70703 116.54467 1.000 132.51666 73 GLN A N 1
ATOM 550 C CA . GLN A 1 73 ? 159.00667 159.29432 116.88830 1.000 129.01624 73 GLN A CA 1
ATOM 551 C C . GLN A 1 73 ? 160.31847 158.59301 116.56295 1.000 131.00737 73 GLN A C 1
ATOM 552 O O . GLN A 1 73 ? 160.65800 158.41335 115.39007 1.000 132.75074 73 GLN A O 1
ATOM 558 N N . ALA A 1 74 ? 161.06102 158.19273 117.59628 1.000 109.55020 74 ALA A N 1
ATOM 559 C CA . ALA A 1 74 ? 162.44025 157.75975 117.39425 1.000 102.73741 74 ALA A CA 1
ATOM 560 C C . ALA A 1 74 ? 162.51208 156.44367 116.63268 1.000 107.00976 74 ALA A C 1
ATOM 561 O O . ALA A 1 74 ? 163.26247 156.32141 115.65883 1.000 111.22992 74 ALA A O 1
ATOM 563 N N . GLU A 1 75 ? 161.74025 155.44455 117.06328 1.000 111.88812 75 GLU A N 1
ATOM 564 C CA . GLU A 1 75 ? 161.85055 154.11846 116.46459 1.000 109.74600 75 GLU A CA 1
ATOM 565 C C . GLU A 1 75 ? 161.41727 154.12493 115.00487 1.000 111.30761 75 GLU A C 1
ATOM 566 O O . GLU A 1 75 ? 162.07039 153.51009 114.15459 1.000 116.24366 75 GLU A O 1
ATOM 572 N N . LYS A 1 76 ? 160.31613 154.80925 114.69393 1.000 108.71315 76 LYS A N 1
ATOM 573 C CA . LYS A 1 76 ? 159.83727 154.83559 113.31698 1.000 110.12899 76 LYS A CA 1
ATOM 574 C C . LYS A 1 76 ? 160.83529 155.52647 112.39747 1.000 111.74087 76 LYS A C 1
ATOM 575 O O . LYS A 1 76 ? 161.09554 155.05137 111.28631 1.000 111.90448 76 LYS A O 1
ATOM 581 N N . CYS A 1 77 ? 161.40338 156.64887 112.84148 1.000 112.11173 77 CYS A N 1
ATOM 582 C CA . CYS A 1 77 ? 162.36614 157.36677 112.01296 1.000 110.65305 77 CYS A CA 1
ATOM 583 C C . CYS A 1 77 ? 163.63567 156.55353 111.79831 1.000 113.26082 77 CYS A C 1
ATOM 584 O O . CYS A 1 77 ? 164.17371 156.51894 110.68645 1.000 117.82219 77 CYS A O 1
ATOM 587 N N . VAL A 1 78 ? 164.13182 155.89565 112.84760 1.000 112.19565 78 VAL A N 1
ATOM 588 C CA . VAL A 1 78 ? 165.33441 155.07946 112.70681 1.000 108.91051 78 VAL A CA 1
ATOM 589 C C . VAL A 1 78 ? 165.07257 153.90605 111.77506 1.000 112.71334 78 VAL A C 1
ATOM 590 O O . VAL A 1 78 ? 165.91567 153.55490 110.94094 1.000 117.05500 78 VAL A O 1
ATOM 594 N N . PHE A 1 79 ? 163.89926 153.28509 111.89576 1.000 108.32854 79 PHE A N 1
ATOM 595 C CA . PHE A 1 79 ? 163.55877 152.18194 111.00668 1.000 103.64881 79 PHE A CA 1
ATOM 596 C C . PHE A 1 79 ? 163.50978 152.64061 109.55559 1.000 108.77343 79 PHE A C 1
ATOM 597 O O . PHE A 1 79 ? 163.90359 151.89609 108.65115 1.000 116.18390 79 PHE A O 1
ATOM 605 N N . ASN A 1 80 ? 163.02620 153.86081 109.31240 1.000 113.23532 80 ASN A N 1
ATOM 606 C CA . ASN A 1 80 ? 163.01078 154.38809 107.95207 1.000 114.24908 80 ASN A CA 1
ATOM 607 C C . ASN A 1 80 ? 164.42123 154.52733 107.39986 1.000 112.11312 80 ASN A C 1
ATOM 608 O O . ASN A 1 80 ? 164.67346 154.19947 106.23583 1.000 113.06602 80 ASN A O 1
ATOM 613 N N . VAL A 1 81 ? 165.35410 155.01576 108.21875 1.000 110.11348 81 VAL A N 1
ATOM 614 C CA . VAL A 1 81 ? 166.74998 155.08035 107.79749 1.000 106.65750 81 VAL A CA 1
ATOM 615 C C . VAL A 1 81 ? 167.28245 153.67973 107.53741 1.000 108.86301 81 VAL A C 1
ATOM 616 O O . VAL A 1 81 ? 168.04492 153.45069 106.59082 1.000 113.74910 81 VAL A O 1
ATOM 620 N N . MET A 1 82 ? 166.88034 152.71986 108.37186 1.000 108.64115 82 MET A N 1
ATOM 621 C CA . MET A 1 82 ? 167.33434 151.34400 108.20978 1.000 106.45235 82 MET A CA 1
ATOM 622 C C . MET A 1 82 ? 166.85360 150.75013 106.89287 1.000 109.59942 82 MET A C 1
ATOM 623 O O . MET A 1 82 ? 167.61255 150.06282 106.20041 1.000 112.40393 82 MET A O 1
ATOM 628 N N . LYS A 1 83 ? 165.59260 150.99826 106.53310 1.000 112.10922 83 LYS A N 1
ATOM 629 C CA . LYS A 1 83 ? 165.06261 150.46233 105.28392 1.000 110.57621 83 LYS A CA 1
ATOM 630 C C . LYS A 1 83 ? 165.80293 151.02840 104.07992 1.000 112.85001 83 LYS A C 1
ATOM 631 O O . LYS A 1 83 ? 166.09439 150.29969 103.12545 1.000 115.95569 83 LYS A O 1
ATOM 637 N N . LYS A 1 84 ? 166.10527 152.32724 104.09923 1.000 115.44286 84 LYS A N 1
ATOM 638 C CA . LYS A 1 84 ? 166.90045 152.90882 103.02446 1.000 113.99025 84 LYS A CA 1
ATOM 639 C C . LYS A 1 84 ? 168.30234 152.31888 103.00401 1.000 119.89716 84 LYS A C 1
ATOM 640 O O . LYS A 1 84 ? 168.85186 152.03957 101.93235 1.000 121.46757 84 LYS A O 1
ATOM 646 N N . LEU A 1 85 ? 168.89849 152.12393 104.18224 1.000 118.36709 85 LEU A N 1
ATOM 647 C CA . LEU A 1 85 ? 170.23671 151.55027 104.24588 1.000 114.94032 85 LEU A CA 1
ATOM 648 C C . LEU A 1 85 ? 170.25651 150.11520 103.73754 1.000 115.28977 85 LEU A C 1
ATOM 649 O O . LEU A 1 85 ? 171.29087 149.64926 103.24908 1.000 117.70785 85 LEU A O 1
ATOM 654 N N . CYS A 1 86 ? 169.13324 149.40184 103.84158 1.000 120.29882 86 CYS A N 1
ATOM 655 C CA . CYS A 1 86 ? 169.05341 148.06501 103.26270 1.000 119.62151 86 CYS A CA 1
ATOM 656 C C . CYS A 1 86 ? 169.26868 148.11610 101.75784 1.000 120.31037 86 CYS A C 1
ATOM 657 O O . CYS A 1 86 ? 170.01890 147.31179 101.19465 1.000 123.26787 86 CYS A O 1
ATOM 660 N N . PHE A 1 87 ? 168.61865 149.06725 101.09028 1.000 123.26958 87 PHE A N 1
ATOM 661 C CA . PHE A 1 87 ? 168.73960 149.17214 99.64242 1.000 121.42746 87 PHE A CA 1
ATOM 662 C C . PHE A 1 87 ? 170.10562 149.71205 99.24201 1.000 125.85070 87 PHE A C 1
ATOM 663 O O . PHE A 1 87 ? 170.73638 149.20341 98.30901 1.000 129.32947 87 PHE A O 1
ATOM 671 N N . LEU A 1 88 ? 170.57568 150.75088 99.93322 1.000 122.06516 88 LEU A N 1
ATOM 672 C CA . LEU A 1 88 ? 171.83945 151.37896 99.56287 1.000 120.90747 88 LEU A CA 1
ATOM 673 C C . LEU A 1 88 ? 173.01642 150.44263 99.80349 1.000 121.52005 88 LEU A C 1
ATOM 674 O O . LEU A 1 88 ? 173.85277 150.24008 98.91623 1.000 118.25344 88 LEU A O 1
ATOM 679 N N . LEU A 1 89 ? 173.09611 149.85719 100.99908 1.000 122.76999 89 LEU A N 1
ATOM 680 C CA . LEU A 1 89 ? 174.21850 148.99229 101.33810 1.000 120.15999 89 LEU A CA 1
ATOM 681 C C . LEU A 1 89 ? 174.13037 147.62253 100.68625 1.000 122.06740 89 LEU A C 1
ATOM 682 O O . LEU A 1 89 ? 175.09799 146.85879 100.76812 1.000 124.24338 89 LEU A O 1
ATOM 687 N N . GLN A 1 90 ? 173.00063 147.29199 100.06270 1.000 131.77208 90 GLN A N 1
ATOM 688 C CA . GLN A 1 90 ? 172.75980 145.98398 99.45974 1.000 131.86719 90 GLN A CA 1
ATOM 689 C C . GLN A 1 90 ? 172.82381 144.85822 100.48459 1.000 134.67492 90 GLN A C 1
ATOM 690 O O . GLN A 1 90 ? 173.01940 143.69449 100.12229 1.000 136.69193 90 GLN A O 1
ATOM 696 N N . ALA A 1 91 ? 172.65552 145.18415 101.76225 1.000 127.91238 91 ALA A N 1
ATOM 697 C CA . ALA A 1 91 ? 172.67232 144.18416 102.81379 1.000 127.69985 91 ALA A CA 1
ATOM 698 C C . ALA A 1 91 ? 171.36031 143.40696 102.82812 1.000 128.37253 91 ALA A C 1
ATOM 699 O O . ALA A 1 91 ? 170.36946 143.78871 102.20115 1.000 128.41804 91 ALA A O 1
ATOM 701 N N . ASP A 1 92 ? 171.36280 142.29354 103.55622 1.000 130.79622 92 ASP A N 1
ATOM 702 C CA . ASP A 1 92 ? 170.17352 141.45859 103.64673 1.000 129.05461 92 ASP A CA 1
ATOM 703 C C . ASP A 1 92 ? 169.28841 141.85974 104.81982 1.000 130.41344 92 ASP A C 1
ATOM 704 O O . ASP A 1 92 ? 168.08280 142.06110 104.64962 1.000 130.32839 92 ASP A O 1
ATOM 709 N N . ARG A 1 93 ? 169.86452 141.96685 106.01448 1.000 119.60959 93 ARG A N 1
ATOM 710 C CA . ARG A 1 93 ? 169.11314 142.35335 107.19727 1.000 114.08826 93 ARG A CA 1
ATOM 711 C C . ARG A 1 93 ? 169.92890 143.33818 108.02021 1.000 110.13123 93 ARG A C 1
ATOM 712 O O . ARG A 1 93 ? 171.16039 143.34813 107.96654 1.000 114.59597 93 ARG A O 1
ATOM 720 N N . MET A 1 94 ? 169.22337 144.16476 108.78403 1.000 105.62776 94 MET A N 1
ATOM 721 C CA . MET A 1 94 ? 169.81673 145.14394 109.67868 1.000 105.37091 94 MET A CA 1
ATOM 722 C C . MET A 1 94 ? 169.25495 144.96568 111.08003 1.000 112.79397 94 MET A C 1
ATOM 723 O O . MET A 1 94 ? 168.19412 144.36794 111.27577 1.000 124.76454 94 MET A O 1
ATOM 728 N N . SER A 1 95 ? 169.98632 145.48519 112.06138 1.000 98.22558 95 SER A N 1
ATOM 729 C CA . SER A 1 95 ? 169.56846 145.36354 113.44738 1.000 104.39920 95 SER A CA 1
ATOM 730 C C . SER A 1 95 ? 170.11323 146.53519 114.24714 1.000 101.61613 95 SER A C 1
ATOM 731 O O . SER A 1 95 ? 171.05540 147.21277 113.83210 1.000 104.73703 95 SER A O 1
ATOM 734 N N . LEU A 1 96 ? 169.50408 146.76157 115.40824 1.000 89.45861 96 LEU A N 1
ATOM 735 C CA . LEU A 1 96 ? 169.86854 147.85432 116.29856 1.000 83.91652 96 LEU A CA 1
ATOM 736 C C . LEU A 1 96 ? 169.96827 147.32888 117.72058 1.000 89.04378 96 LEU A C 1
ATOM 737 O O . LEU A 1 96 ? 169.08792 146.59235 118.17364 1.000 97.27020 96 LEU A O 1
ATOM 742 N N . PHE A 1 97 ? 171.02999 147.71201 118.42341 1.000 84.70860 97 PHE A N 1
ATOM 743 C CA . PHE A 1 97 ? 171.27099 147.27193 119.79332 1.000 81.97864 97 PHE A CA 1
ATOM 744 C C . PHE A 1 97 ? 171.41397 148.49427 120.68660 1.000 88.57051 97 PHE A C 1
ATOM 745 O O . PHE A 1 97 ? 172.40661 149.22136 120.59193 1.000 98.78657 97 PHE A O 1
ATOM 753 N N . MET A 1 98 ? 170.43676 148.71319 121.56001 1.000 87.36736 98 MET A N 1
ATOM 754 C CA . MET A 1 98 ? 170.53087 149.80203 122.52161 1.000 87.93677 98 MET A CA 1
ATOM 755 C C . MET A 1 98 ? 171.58243 149.49477 123.57737 1.000 85.35748 98 MET A C 1
ATOM 756 O O . MET A 1 98 ? 171.61016 148.39884 124.14266 1.000 93.36306 98 MET A O 1
ATOM 761 N N . TYR A 1 99 ? 172.44531 150.46780 123.84609 1.000 86.08060 99 TYR A N 1
ATOM 762 C CA . TYR A 1 99 ? 173.41626 150.32359 124.91814 1.000 88.23753 99 TYR A CA 1
ATOM 763 C C . TYR A 1 99 ? 172.73004 150.49290 126.26604 1.000 91.15568 99 TYR A C 1
ATOM 764 O O . TYR A 1 99 ? 171.98700 151.45172 126.48710 1.000 98.37698 99 TYR A O 1
ATOM 773 N N . ARG A 1 100 ? 172.98144 149.55154 127.17026 1.000 97.04595 100 ARG A N 1
ATOM 774 C CA . ARG A 1 100 ? 172.38995 149.57083 128.49799 1.000 92.92177 100 ARG A CA 1
ATOM 775 C C . ARG A 1 100 ? 173.45194 149.19341 129.51693 1.000 97.50613 100 ARG A C 1
ATOM 776 O O . ARG A 1 100 ? 174.36911 148.42492 129.22057 1.000 105.43731 100 ARG A O 1
ATOM 784 N N . ALA A 1 101 ? 173.32326 149.73854 130.72278 1.000 91.61248 101 ALA A N 1
ATOM 785 C CA . ALA A 1 101 ? 174.27810 149.46854 131.78959 1.000 93.00824 101 ALA A CA 1
ATOM 786 C C . ALA A 1 101 ? 173.52069 149.22868 133.08257 1.000 97.42013 101 ALA A C 1
ATOM 787 O O . ALA A 1 101 ? 172.78844 150.10675 133.54539 1.000 103.02444 101 ALA A O 1
ATOM 789 N N . ARG A 1 102 ? 173.70089 148.04684 133.66384 1.000 91.82879 102 ARG A N 1
ATOM 790 C CA . ARG A 1 102 ? 173.11072 147.72906 134.95305 1.000 89.75436 102 ARG A CA 1
ATOM 791 C C . ARG A 1 102 ? 174.12815 146.95517 135.77316 1.000 95.35344 102 ARG A C 1
ATOM 792 O O . ARG A 1 102 ? 174.95393 146.22067 135.22679 1.000 100.44731 102 ARG A O 1
ATOM 800 N N . ASN A 1 103 ? 174.06436 147.13771 137.09120 1.000 103.57370 103 ASN A N 1
ATOM 801 C CA . ASN A 1 103 ? 174.99974 146.53368 138.03591 1.000 104.83705 103 ASN A CA 1
ATOM 802 C C . ASN A 1 103 ? 176.43935 146.95358 137.76955 1.000 105.49624 103 ASN A C 1
ATOM 803 O O . ASN A 1 103 ? 177.37693 146.26836 138.18613 1.000 105.76546 103 ASN A O 1
ATOM 808 N N . GLY A 1 104 ? 176.63195 148.07504 137.08035 1.000 90.17319 104 GLY A N 1
ATOM 809 C CA . GLY A 1 104 ? 177.94881 148.55747 136.74009 1.000 91.08002 104 GLY A CA 1
ATOM 810 C C . GLY A 1 104 ? 178.52738 147.98010 135.46946 1.000 92.26885 104 GLY A C 1
ATOM 811 O O . GLY A 1 104 ? 179.49507 148.53852 134.93874 1.000 89.35810 104 GLY A O 1
ATOM 812 N N . ILE A 1 105 ? 177.96492 146.89740 134.95831 1.000 99.43549 105 ILE A N 1
ATOM 813 C CA . ILE A 1 105 ? 178.42812 146.28801 133.72060 1.000 100.35059 105 ILE A CA 1
ATOM 814 C C . ILE A 1 105 ? 177.52852 146.74864 132.58628 1.000 102.09061 105 ILE A C 1
ATOM 815 O O . ILE A 1 105 ? 176.37819 147.14736 132.79925 1.000 108.74658 105 ILE A O 1
ATOM 820 N N . ALA A 1 106 ? 178.06279 146.72641 131.37341 1.000 98.22873 106 ALA A N 1
ATOM 821 C CA . ALA A 1 106 ? 177.33398 147.19572 130.20757 1.000 101.03860 106 ALA A CA 1
ATOM 822 C C . ALA A 1 106 ? 176.84748 146.01918 129.37518 1.000 103.82920 106 ALA A C 1
ATOM 823 O O . ALA A 1 106 ? 177.44645 144.94178 129.37835 1.000 109.50389 106 ALA A O 1
ATOM 825 N N . GLU A 1 107 ? 175.74420 146.23566 128.66582 1.000 105.72087 107 GLU A N 1
ATOM 826 C CA . GLU A 1 107 ? 175.18551 145.21925 127.79006 1.000 107.49829 107 GLU A CA 1
ATOM 827 C C . GLU A 1 107 ? 174.46551 145.90622 126.64265 1.000 108.00750 107 GLU A C 1
ATOM 828 O O . GLU A 1 107 ? 174.16771 147.10070 126.69402 1.000 116.68720 107 GLU A O 1
ATOM 834 N N . LEU A 1 108 ? 174.18802 145.13385 125.59756 1.000 101.84128 108 LEU A N 1
ATOM 835 C CA . LEU A 1 108 ? 173.48490 145.63219 124.42407 1.000 100.36766 108 LEU A CA 1
ATOM 836 C C . LEU A 1 108 ? 172.20439 144.83384 124.25281 1.000 100.56057 108 LEU A C 1
ATOM 837 O O . LEU A 1 108 ? 172.24520 143.60326 124.16719 1.000 110.70670 108 LEU A O 1
ATOM 842 N N . ALA A 1 109 ? 171.07604 145.53046 124.19866 1.000 95.84398 109 ALA A N 1
ATOM 843 C CA . ALA A 1 109 ? 169.76581 144.90744 124.10058 1.000 94.44958 109 ALA A CA 1
ATOM 844 C C . ALA A 1 109 ? 169.16610 145.20456 122.73592 1.000 95.54624 109 ALA A C 1
ATOM 845 O O . ALA A 1 109 ? 169.19546 146.35003 122.27721 1.000 107.99809 109 ALA A O 1
ATOM 847 N N . THR A 1 110 ? 168.62742 144.17487 122.09219 1.000 94.07251 110 THR A N 1
ATOM 848 C CA . THR A 1 110 ? 168.04261 144.34990 120.77182 1.000 97.70948 110 THR A CA 1
ATOM 849 C C . THR A 1 110 ? 166.80631 145.23495 120.84639 1.000 105.12435 110 THR A C 1
ATOM 850 O O . THR A 1 110 ? 165.97102 145.09035 121.74179 1.000 108.64191 110 THR A O 1
ATOM 854 N N . ARG A 1 111 ? 166.69863 146.16406 119.90479 1.000 105.93238 111 ARG A N 1
ATOM 855 C CA . ARG A 1 111 ? 165.50502 146.98593 119.75711 1.000 98.24032 111 ARG A CA 1
ATOM 856 C C . ARG A 1 111 ? 164.82031 146.79714 118.41685 1.000 98.30632 111 ARG A C 1
ATOM 857 O O . ARG A 1 111 ? 163.59290 146.70652 118.36480 1.000 106.59403 111 ARG A O 1
ATOM 865 N N . LEU A 1 112 ? 165.57956 146.74499 117.32924 1.000 86.71823 112 LEU A N 1
ATOM 866 C CA . LEU A 1 112 ? 165.05353 146.42560 116.01159 1.000 93.62351 112 LEU A CA 1
ATOM 867 C C . LEU A 1 112 ? 165.81588 145.22646 115.47502 1.000 96.70606 112 LEU A C 1
ATOM 868 O O . LEU A 1 112 ? 167.04986 145.21318 115.49861 1.000 99.12851 112 LEU A O 1
ATOM 873 N N . PHE A 1 113 ? 165.08704 144.22110 115.00430 1.000 115.05521 113 PHE A N 1
ATOM 874 C CA . PHE A 1 113 ? 165.69444 142.98665 114.53785 1.000 111.26792 113 PHE A CA 1
ATOM 875 C C . PHE A 1 113 ? 165.06189 142.56769 113.22082 1.000 115.29620 113 PHE A C 1
ATOM 876 O O . PHE A 1 113 ? 163.87130 142.79048 112.98966 1.000 123.28485 113 PHE A O 1
ATOM 884 N N . ASN A 1 114 ? 165.87549 141.95275 112.36196 1.000 114.55962 114 ASN A N 1
ATOM 885 C CA . ASN A 1 114 ? 165.42818 141.41919 111.07582 1.000 117.97784 114 ASN A CA 1
ATOM 886 C C . ASN A 1 114 ? 164.75044 142.50026 110.23188 1.000 120.47528 114 ASN A C 1
ATOM 887 O O . ASN A 1 114 ? 163.58456 142.39286 109.84834 1.000 122.25699 114 ASN A O 1
ATOM 892 N N . VAL A 1 115 ? 165.50923 143.55068 109.94417 1.000 112.51665 115 VAL A N 1
ATOM 893 C CA . VAL A 1 115 ? 165.02075 144.66259 109.13808 1.000 107.29909 115 VAL A CA 1
ATOM 894 C C . VAL A 1 115 ? 165.47014 144.45176 107.69994 1.000 109.32668 115 VAL A C 1
ATOM 895 O O . VAL A 1 115 ? 166.67118 144.43543 107.41329 1.000 115.82687 115 VAL A O 1
ATOM 899 N N . HIS A 1 116 ? 164.51154 144.29353 106.79555 1.000 114.77077 116 HIS A N 1
ATOM 900 C CA . HIS A 1 116 ? 164.78921 144.21401 105.37120 1.000 114.98152 116 HIS A CA 1
ATOM 901 C C . HIS A 1 116 ? 164.01471 145.30551 104.64568 1.000 117.35822 116 HIS A C 1
ATOM 902 O O . HIS A 1 116 ? 163.16344 145.98611 105.22220 1.000 120.57476 116 HIS A O 1
ATOM 909 N N . LYS A 1 117 ? 164.31980 145.46286 103.35733 1.000 118.89522 117 LYS A N 1
ATOM 910 C CA . LYS A 1 117 ? 163.76886 146.56074 102.57276 1.000 121.05974 117 LYS A CA 1
ATOM 911 C C . LYS A 1 117 ? 162.26640 146.44782 102.35292 1.000 121.74225 117 LYS A C 1
ATOM 912 O O . LYS A 1 117 ? 161.65206 147.41998 101.90235 1.000 121.56009 117 LYS A O 1
ATOM 918 N N . ASP A 1 118 ? 161.66320 145.30360 102.65318 1.000 128.47813 118 ASP A N 1
ATOM 919 C CA . ASP A 1 118 ? 160.23326 145.09040 102.47625 1.000 126.66323 118 ASP A CA 1
ATOM 920 C C . ASP A 1 118 ? 159.57609 144.68810 103.79004 1.000 126.94660 118 ASP A C 1
ATOM 921 O O . ASP A 1 118 ? 158.77851 143.75088 103.84686 1.000 127.58715 118 ASP A O 1
ATOM 926 N N . ALA A 1 119 ? 159.90816 145.39363 104.86467 1.000 120.76413 119 ALA A N 1
ATOM 927 C CA . ALA A 1 119 ? 159.38089 145.10976 106.18885 1.000 119.47475 119 ALA A CA 1
ATOM 928 C C . ALA A 1 119 ? 158.65410 146.33156 106.73196 1.000 121.79180 119 ALA A C 1
ATOM 929 O O . ALA A 1 119 ? 158.77471 147.44170 106.21009 1.000 125.86360 119 ALA A O 1
ATOM 931 N N . VAL A 1 120 ? 157.88489 146.11089 107.79181 1.000 125.53404 120 VAL A N 1
ATOM 932 C CA . VAL A 1 120 ? 157.18784 147.18087 108.48444 1.000 128.02749 120 VAL A CA 1
ATOM 933 C C . VAL A 1 120 ? 157.74667 147.28960 109.89921 1.000 126.81311 120 VAL A C 1
ATOM 934 O O . VAL A 1 120 ? 158.52455 146.45125 110.35257 1.000 127.99881 120 VAL A O 1
ATOM 938 N N . LEU A 1 121 ? 157.34145 148.34978 110.59963 1.000 122.26684 121 LEU A N 1
ATOM 939 C CA . LEU A 1 121 ? 157.86778 148.59199 111.93863 1.000 122.76358 121 LEU A CA 1
ATOM 940 C C . LEU A 1 121 ? 157.45276 147.49230 112.90637 1.000 122.05191 121 LEU A C 1
ATOM 941 O O . LEU A 1 121 ? 158.24338 147.07637 113.76079 1.000 125.98808 121 LEU A O 1
ATOM 946 N N . GLU A 1 122 ? 156.21456 147.01071 112.79132 1.000 125.21025 122 GLU A N 1
ATOM 947 C CA . GLU A 1 122 ? 155.72155 146.01480 113.73552 1.000 126.44239 122 GLU A CA 1
ATOM 948 C C . GLU A 1 122 ? 156.43622 144.68017 113.57876 1.000 128.17929 122 GLU A C 1
ATOM 949 O O . GLU A 1 122 ? 156.57343 143.93493 114.55489 1.000 125.82180 122 GLU A O 1
ATOM 955 N N . GLU A 1 123 ? 156.89510 144.36042 112.37091 1.000 129.56538 123 GLU A N 1
ATOM 956 C CA . GLU A 1 123 ? 157.59164 143.10428 112.13372 1.000 127.83961 123 GLU A CA 1
ATOM 957 C C . GLU A 1 123 ? 159.03817 143.12839 112.60447 1.000 129.50943 123 GLU A C 1
ATOM 958 O O . GLU A 1 123 ? 159.66822 142.06783 112.66697 1.000 128.27543 123 GLU A O 1
ATOM 964 N N . CYS A 1 124 ? 159.57862 144.30219 112.93197 1.000 116.81313 124 CYS A N 1
ATOM 965 C CA . CYS A 1 124 ? 160.96946 144.42796 113.33496 1.000 108.05605 124 CYS A CA 1
ATOM 966 C C . CYS A 1 124 ? 161.16486 144.97511 114.73850 1.000 106.84934 124 CYS A C 1
ATOM 967 O O . CYS A 1 124 ? 162.25544 144.80915 115.29284 1.000 112.62364 124 CYS A O 1
ATOM 970 N N . LEU A 1 125 ? 160.16190 145.62341 115.32220 1.000 99.43809 125 LEU A N 1
ATOM 971 C CA . LEU A 1 125 ? 160.29116 146.12191 116.68326 1.000 100.24857 125 LEU A CA 1
ATOM 972 C C . LEU A 1 125 ? 160.38602 144.96020 117.66239 1.000 104.28711 125 LEU A C 1
ATOM 973 O O . LEU A 1 125 ? 159.73912 143.92504 117.48694 1.000 106.54252 125 LEU A O 1
ATOM 978 N N . VAL A 1 126 ? 161.19828 145.13432 118.69958 1.000 103.71002 126 VAL A N 1
ATOM 979 C CA . VAL A 1 126 ? 161.47476 144.08267 119.67052 1.000 103.33811 126 VAL A CA 1
ATOM 980 C C . VAL A 1 126 ? 160.87923 144.49186 121.00888 1.000 105.46803 126 VAL A C 1
ATOM 981 O O . VAL A 1 126 ? 161.24595 145.53097 121.57064 1.000 104.24426 126 VAL A O 1
ATOM 985 N N . ALA A 1 127 ? 159.96402 143.67362 121.51859 1.000 113.97285 127 ALA A N 1
ATOM 986 C CA . ALA A 1 127 ? 159.39388 143.90367 122.83055 1.000 114.79511 127 ALA A CA 1
ATOM 987 C C . ALA A 1 127 ? 160.41755 143.56571 123.91031 1.000 113.98806 127 ALA A C 1
ATOM 988 O O . ALA A 1 127 ? 161.37015 142.82426 123.66271 1.000 115.12235 127 ALA A O 1
ATOM 990 N N . PRO A 1 128 ? 160.24926 144.10807 125.11884 1.000 115.72148 128 PRO A N 1
ATOM 991 C CA . PRO A 1 128 ? 161.18029 143.75765 126.20341 1.000 112.99490 128 PRO A CA 1
ATOM 992 C C . PRO A 1 128 ? 161.22185 142.27157 126.50795 1.000 115.22757 128 PRO A C 1
ATOM 993 O O . PRO A 1 128 ? 162.25671 141.77226 126.96464 1.000 115.87344 128 PRO A O 1
ATOM 997 N N . ASP A 1 129 ? 160.12642 141.54666 126.27589 1.000 130.80408 129 ASP A N 1
ATOM 998 C CA . ASP A 1 129 ? 160.13486 140.10724 126.51008 1.000 129.85321 129 ASP A CA 1
ATOM 999 C C . ASP A 1 129 ? 160.94097 139.36766 125.45113 1.000 129.57965 129 ASP A C 1
ATOM 1000 O O . ASP A 1 129 ? 161.51965 138.31568 125.73869 1.000 130.10249 129 ASP A O 1
ATOM 1005 N N . SER A 1 130 ? 160.98835 139.89118 124.22823 1.000 129.36527 130 SER A N 1
ATOM 1006 C CA . SER A 1 130 ? 161.74440 139.28078 123.14522 1.000 128.90118 130 SER A CA 1
ATOM 1007 C C . SER A 1 130 ? 163.14514 139.86324 123.01475 1.000 127.42132 130 SER A C 1
ATOM 1008 O O . SER A 1 130 ? 163.76359 139.74233 121.95218 1.000 127.94847 130 SER A O 1
ATOM 1011 N N . GLU A 1 131 ? 163.65475 140.48619 124.07076 1.000 111.17796 131 GLU A N 1
ATOM 1012 C CA . GLU A 1 131 ? 164.93558 141.17226 124.01627 1.000 103.01280 131 GLU A CA 1
ATOM 1013 C C . GLU A 1 131 ? 166.07517 140.16540 123.96864 1.000 106.83929 131 GLU A C 1
ATOM 1014 O O . GLU A 1 131 ? 166.01573 139.11669 124.61582 1.000 111.79525 131 GLU A O 1
ATOM 1020 N N . ILE A 1 132 ? 167.10836 140.48225 123.19691 1.000 108.57461 132 ILE A N 1
ATOM 1021 C CA . ILE A 1 132 ? 168.34908 139.71803 123.18423 1.000 108.33481 132 ILE A CA 1
ATOM 1022 C C . ILE A 1 132 ? 169.43320 140.59605 123.78815 1.000 106.24708 132 ILE A C 1
ATOM 1023 O O . ILE A 1 132 ? 169.72250 141.68108 123.27100 1.000 114.80422 132 ILE A O 1
ATOM 1028 N N . VAL A 1 133 ? 170.03458 140.13475 124.87919 1.000 105.89392 133 VAL A N 1
ATOM 1029 C CA . VAL A 1 133 ? 171.00155 140.91537 125.63936 1.000 111.85831 133 VAL A CA 1
ATOM 1030 C C . VAL A 1 133 ? 172.39171 140.36447 125.36632 1.000 118.23204 133 VAL A C 1
ATOM 1031 O O . VAL A 1 133 ? 172.62241 139.15578 125.48378 1.000 121.99980 133 VAL A O 1
ATOM 1035 N N . PHE A 1 134 ? 173.31369 141.25088 125.00190 1.000 117.79056 134 PHE A N 1
ATOM 1036 C CA . PHE A 1 134 ? 174.68037 140.87942 124.66296 1.000 111.67996 134 PHE A CA 1
ATOM 1037 C C . PHE A 1 134 ? 175.65256 141.60107 125.58289 1.000 114.03096 134 PHE A C 1
ATOM 1038 O O . PHE A 1 134 ? 175.71896 142.84165 125.55094 1.000 120.88826 134 PHE A O 1
ATOM 1046 N N . PRO A 1 135 ? 176.41728 140.89514 126.40842 1.000 112.84983 135 PRO A N 1
ATOM 1047 C CA . PRO A 1 135 ? 177.44418 141.56854 127.20689 1.000 114.59655 135 PRO A CA 1
ATOM 1048 C C . PRO A 1 135 ? 178.56806 142.07777 126.32158 1.000 114.75683 135 PRO A C 1
ATOM 1049 O O . PRO A 1 135 ? 178.78273 141.59251 125.20904 1.000 117.67494 135 PRO A O 1
ATOM 1053 N N . LEU A 1 136 ? 179.28906 143.07857 126.83005 1.000 112.23630 136 LEU A N 1
ATOM 1054 C CA . LEU A 1 136 ? 180.35588 143.69264 126.04854 1.000 114.77056 136 LEU A CA 1
ATOM 1055 C C . LEU A 1 136 ? 181.49554 142.72647 125.75438 1.000 121.67623 136 LEU A C 1
ATOM 1056 O O . LEU A 1 136 ? 182.28099 142.97617 124.83377 1.000 120.64265 136 LEU A O 1
ATOM 1061 N N . ASP A 1 137 ? 181.60044 141.62846 126.50208 1.000 136.82206 137 ASP A N 1
ATOM 1062 C CA . ASP A 1 137 ? 182.67470 140.66153 126.32931 1.000 134.94990 137 ASP A CA 1
ATOM 1063 C C . ASP A 1 137 ? 182.32238 139.56917 125.32899 1.000 133.71528 137 ASP A C 1
ATOM 1064 O O . ASP A 1 137 ? 182.82062 138.44477 125.44989 1.000 135.34682 137 ASP A O 1
ATOM 1069 N N . MET A 1 138 ? 181.46958 139.87048 124.35344 1.000 129.24091 138 MET A N 1
ATOM 1070 C CA . MET A 1 138 ? 180.99906 138.92257 123.36398 1.000 130.08792 138 MET A CA 1
ATOM 1071 C C . MET A 1 138 ? 181.42835 139.39399 121.97212 1.000 131.97486 138 MET A C 1
ATOM 1072 O O . MET A 1 138 ? 182.30603 140.26785 121.85843 1.000 131.72626 138 MET A O 1
ATOM 1077 N N . GLY A 1 139 ? 180.84241 138.80699 120.93037 1.000 127.73216 139 GLY A N 1
ATOM 1078 C CA . GLY A 1 139 ? 181.31112 138.97823 119.56891 1.000 127.02974 139 GLY A CA 1
ATOM 1079 C C . GLY A 1 139 ? 181.14458 140.36617 118.98565 1.000 128.95358 139 GLY A C 1
ATOM 1080 O O . GLY A 1 139 ? 181.16489 141.36022 119.71662 1.000 130.40436 139 GLY A O 1
ATOM 1081 N N . VAL A 1 140 ? 180.99293 140.43735 117.66126 1.000 120.88734 140 VAL A N 1
ATOM 1082 C CA . VAL A 1 140 ? 181.07158 141.67933 116.89438 1.000 116.45834 140 VAL A CA 1
ATOM 1083 C C . VAL A 1 140 ? 180.25753 142.79687 117.53534 1.000 121.78727 140 VAL A C 1
ATOM 1084 O O . VAL A 1 140 ? 180.68579 143.95578 117.54737 1.000 118.48189 140 VAL A O 1
ATOM 1088 N N . VAL A 1 141 ? 179.08632 142.46042 118.08033 1.000 127.33362 141 VAL A N 1
ATOM 1089 C CA . VAL A 1 141 ? 178.25969 143.46953 118.73876 1.000 118.45250 141 VAL A CA 1
ATOM 1090 C C . VAL A 1 141 ? 179.01700 144.09256 119.90320 1.000 119.35846 141 VAL A C 1
ATOM 1091 O O . VAL A 1 141 ? 179.10515 145.31894 120.02733 1.000 124.37594 141 VAL A O 1
ATOM 1095 N N . GLY A 1 142 ? 179.57859 143.25352 120.77379 1.000 120.70269 142 GLY A N 1
ATOM 1096 C CA . GLY A 1 142 ? 180.38896 143.76660 121.86240 1.000 121.94520 142 GLY A CA 1
ATOM 1097 C C . GLY A 1 142 ? 181.67147 144.41771 121.39069 1.000 122.42592 142 GLY A C 1
ATOM 1098 O O . GLY A 1 142 ? 182.13671 145.38882 121.99422 1.000 124.16705 142 GLY A O 1
ATOM 1099 N N . HIS A 1 143 ? 182.26438 143.89316 120.31676 1.000 125.56366 143 HIS A N 1
ATOM 1100 C CA . HIS A 1 143 ? 183.51809 144.44829 119.82024 1.000 127.20853 143 HIS A CA 1
ATOM 1101 C C . HIS A 1 143 ? 183.33584 145.87751 119.32815 1.000 127.89574 143 HIS A C 1
ATOM 1102 O O . HIS A 1 143 ? 184.18258 146.74084 119.58471 1.000 125.10727 143 HIS A O 1
ATOM 1109 N N . VAL A 1 144 ? 182.23666 146.14787 118.62078 1.000 117.65315 144 VAL A N 1
ATOM 1110 C CA . VAL A 1 144 ? 181.99525 147.49517 118.11363 1.000 116.42038 144 VAL A CA 1
ATOM 1111 C C . VAL A 1 144 ? 181.80444 148.47406 119.26364 1.000 116.25627 144 VAL A C 1
ATOM 1112 O O . VAL A 1 144 ? 182.32970 149.59328 119.23684 1.000 115.86383 144 VAL A O 1
ATOM 1116 N N . ALA A 1 145 ? 181.05291 148.07140 120.29035 1.000 111.96379 145 ALA A N 1
ATOM 1117 C CA . ALA A 1 145 ? 180.81265 148.95837 121.42335 1.000 113.27490 145 ALA A CA 1
ATOM 1118 C C . ALA A 1 145 ? 182.11314 149.32865 122.12249 1.000 117.88703 145 ALA A C 1
ATOM 1119 O O . ALA A 1 145 ? 182.31212 150.48608 122.50765 1.000 116.19105 145 ALA A O 1
ATOM 1121 N N . LEU A 1 146 ? 183.00702 148.35732 122.30575 1.000 125.97187 146 LEU A N 1
ATOM 1122 C CA . LEU A 1 146 ? 184.29809 148.64532 122.91689 1.000 123.98766 146 LEU A CA 1
ATOM 1123 C C . LEU A 1 146 ? 185.22842 149.38901 121.96802 1.000 126.15230 146 LEU A C 1
ATOM 1124 O O . LEU A 1 146 ? 185.99901 150.24823 122.41003 1.000 123.13487 146 LEU A O 1
ATOM 1129 N N . SER A 1 147 ? 185.17570 149.07685 120.67239 1.000 122.63860 147 SER A N 1
ATOM 1130 C CA . SER A 1 147 ? 186.06297 149.72721 119.71659 1.000 121.21811 147 SER A CA 1
ATOM 1131 C C . SER A 1 147 ? 185.64062 151.15860 119.41722 1.000 121.96831 147 SER A C 1
ATOM 1132 O O . SER A 1 147 ? 186.50172 152.01009 119.17053 1.000 124.34941 147 SER A O 1
ATOM 1135 N N . LYS A 1 148 ? 184.33618 151.43961 119.43610 1.000 110.38483 148 LYS A N 1
ATOM 1136 C CA . LYS A 1 148 ? 183.80477 152.75621 119.07998 1.000 109.99057 148 LYS A CA 1
ATOM 1137 C C . LYS A 1 148 ? 184.27750 153.18125 117.69269 1.000 112.73613 148 LYS A C 1
ATOM 1138 O O . LYS A 1 148 ? 184.62955 154.33900 117.46137 1.000 112.48265 148 LYS A O 1
ATOM 1144 N N . LYS A 1 149 ? 184.29039 152.23088 116.76351 1.000 111.88829 149 LYS A N 1
ATOM 1145 C CA . LYS A 1 149 ? 184.75501 152.48121 115.40854 1.000 111.47207 149 LYS A CA 1
ATOM 1146 C C . LYS A 1 149 ? 184.10435 151.45803 114.48980 1.000 110.58580 149 LYS A C 1
ATOM 1147 O O . LYS A 1 149 ? 183.74856 150.36017 114.92453 1.000 110.58410 149 LYS A O 1
ATOM 1153 N N . ILE A 1 150 ? 183.93054 151.84049 113.22198 1.000 108.10319 150 ILE A N 1
ATOM 1154 C CA . ILE A 1 150 ? 183.32854 150.94226 112.24479 1.000 108.45831 150 ILE A CA 1
ATOM 1155 C C . ILE A 1 150 ? 184.10587 149.63777 112.19786 1.000 111.42013 150 ILE A C 1
ATOM 1156 O O . ILE A 1 150 ? 185.34175 149.63047 112.14533 1.000 115.29162 150 ILE A O 1
ATOM 1161 N N . VAL A 1 151 ? 183.38149 148.52432 112.21642 1.000 113.11825 151 VAL A N 1
ATOM 1162 C CA . VAL A 1 151 ? 183.96783 147.19198 112.16172 1.000 113.48717 151 VAL A CA 1
ATOM 1163 C C . VAL A 1 151 ? 183.41374 146.49155 110.93212 1.000 110.70043 151 VAL A C 1
ATOM 1164 O O . VAL A 1 151 ? 182.19234 146.41268 110.75409 1.000 114.41238 151 VAL A O 1
ATOM 1168 N N . ASN A 1 152 ? 184.30659 145.98983 110.08474 1.000 117.58111 152 ASN A N 1
ATOM 1169 C CA . ASN A 1 152 ? 183.93401 145.30623 108.84989 1.000 120.69883 152 ASN A CA 1
ATOM 1170 C C . ASN A 1 152 ? 184.46583 143.87767 108.90688 1.000 123.19717 152 ASN A C 1
ATOM 1171 O O . ASN A 1 152 ? 185.65295 143.63641 108.67868 1.000 121.87491 152 ASN A O 1
ATOM 1176 N N . VAL A 1 153 ? 183.58313 142.93370 109.21656 1.000 133.91475 153 VAL A N 1
ATOM 1177 C CA . VAL A 1 153 ? 183.89798 141.51198 109.10914 1.000 134.43655 153 VAL A CA 1
ATOM 1178 C C . VAL A 1 153 ? 183.73507 141.13826 107.64092 1.000 135.79859 153 VAL A C 1
ATOM 1179 O O . VAL A 1 153 ? 182.60232 140.98107 107.16307 1.000 133.00448 153 VAL A O 1
ATOM 1183 N N . PRO A 1 154 ? 184.82489 140.99983 106.88658 1.000 145.93117 154 PRO A N 1
ATOM 1184 C CA . PRO A 1 154 ? 184.70352 141.00875 105.42582 1.000 143.74302 154 PRO A CA 1
ATOM 1185 C C . PRO A 1 154 ? 184.41153 139.66713 104.77355 1.000 144.99000 154 PRO A C 1
ATOM 1186 O O . PRO A 1 154 ? 183.74993 139.63720 103.73441 1.000 142.12901 154 PRO A O 1
ATOM 1190 N N . ASN A 1 155 ? 184.87461 138.55242 105.33438 1.000 160.66148 155 ASN A N 1
ATOM 1191 C CA . ASN A 1 155 ? 184.77310 137.29389 104.60354 1.000 161.71011 155 ASN A CA 1
ATOM 1192 C C . ASN A 1 155 ? 183.86191 136.27961 105.27911 1.000 161.05382 155 ASN A C 1
ATOM 1193 O O . ASN A 1 155 ? 182.84374 135.89619 104.69441 1.000 160.75596 155 ASN A O 1
ATOM 1198 N N . THR A 1 156 ? 184.17094 135.85918 106.49913 1.000 156.59972 156 THR A N 1
ATOM 1199 C CA . THR A 1 156 ? 183.47535 134.74656 107.14192 1.000 158.05930 156 THR A CA 1
ATOM 1200 C C . THR A 1 156 ? 183.51889 134.95738 108.65104 1.000 155.92729 156 THR A C 1
ATOM 1201 O O . THR A 1 156 ? 183.78584 136.06378 109.13054 1.000 153.36546 156 THR A O 1
ATOM 1205 N N . GLU A 1 157 ? 183.24955 133.88964 109.39990 1.000 157.12167 157 GLU A N 1
ATOM 1206 C CA . GLU A 1 157 ? 183.19882 133.92469 110.85343 1.000 157.33533 157 GLU A CA 1
ATOM 1207 C C . GLU A 1 157 ? 184.49645 133.46268 111.50548 1.000 157.59885 157 GLU A C 1
ATOM 1208 O O . GLU A 1 157 ? 184.56488 133.39063 112.73611 1.000 156.30530 157 GLU A O 1
ATOM 1214 N N . GLU A 1 158 ? 185.52253 133.14660 110.71885 1.000 167.25517 158 GLU A N 1
ATOM 1215 C CA . GLU A 1 158 ? 186.80466 132.71763 111.26119 1.000 168.01789 158 GLU A CA 1
ATOM 1216 C C . GLU A 1 158 ? 187.74560 133.88114 111.53826 1.000 167.21504 158 GLU A C 1
ATOM 1217 O O . GLU A 1 158 ? 188.95052 133.66438 111.69913 1.000 165.55888 158 GLU A O 1
ATOM 1223 N N . ASP A 1 159 ? 187.22353 135.10202 111.62010 1.000 165.49720 159 ASP A N 1
ATOM 1224 C CA . ASP A 1 159 ? 188.06548 136.27446 111.81084 1.000 167.23478 159 ASP A CA 1
ATOM 1225 C C . ASP A 1 159 ? 187.79823 136.93095 113.15945 1.000 167.67136 159 ASP A C 1
ATOM 1226 O O . ASP A 1 159 ? 187.62128 138.15131 113.23959 1.000 167.67124 159 ASP A O 1
ATOM 1231 N N . GLU A 1 160 ? 187.72549 136.10860 114.20992 1.000 159.27814 160 GLU A N 1
ATOM 1232 C CA . GLU A 1 160 ? 187.77487 136.54239 115.60428 1.000 157.26496 160 GLU A CA 1
ATOM 1233 C C . GLU A 1 160 ? 186.47116 137.17185 116.07935 1.000 157.87889 160 GLU A C 1
ATOM 1234 O O . GLU A 1 160 ? 185.73500 137.77205 115.28946 1.000 159.91222 160 GLU A O 1
ATOM 1240 N N . HIS A 1 161 ? 186.20325 137.03804 117.37756 1.000 146.65057 161 HIS A N 1
ATOM 1241 C CA . HIS A 1 161 ? 185.05779 137.63143 118.07493 1.000 146.71976 161 HIS A CA 1
ATOM 1242 C C . HIS A 1 161 ? 183.77208 137.53387 117.25426 1.000 147.75265 161 HIS A C 1
ATOM 1243 O O . HIS A 1 161 ? 183.17014 138.52971 116.85536 1.000 152.37859 161 HIS A O 1
ATOM 1250 N N . PHE A 1 162 ? 183.36198 136.29649 117.00289 1.000 129.29880 162 PHE A N 1
ATOM 1251 C CA . PHE A 1 162 ? 182.07495 136.00006 116.39456 1.000 128.79528 162 PHE A CA 1
ATOM 1252 C C . PHE A 1 16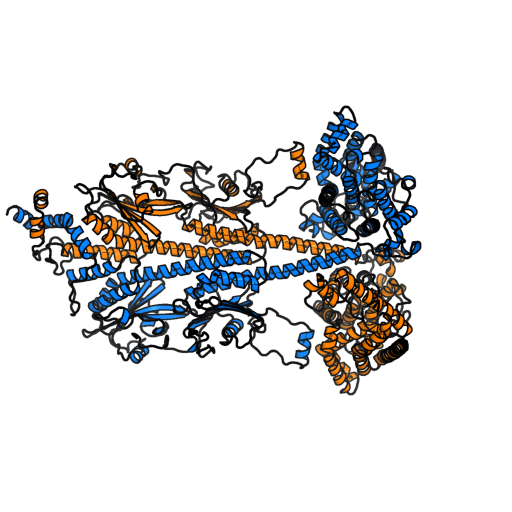2 ? 181.31367 135.03973 117.29578 1.000 130.82843 162 PHE A C 1
ATOM 1253 O O . PHE A 1 162 ? 181.90902 134.15028 117.91091 1.000 130.42826 162 PHE A O 1
ATOM 1261 N N . CYS A 1 163 ? 180.00005 135.21939 117.37460 1.000 134.11811 163 CYS A N 1
ATOM 1262 C CA . CYS A 1 163 ? 179.15265 134.38505 118.21176 1.000 134.70336 163 CYS A CA 1
ATOM 1263 C C . CYS A 1 163 ? 178.10414 133.68554 117.36096 1.000 133.80989 163 CYS A C 1
ATOM 1264 O O . CYS A 1 163 ? 177.63496 134.23271 116.35845 1.000 132.13067 163 CYS A O 1
ATOM 1267 N N . ASP A 1 164 ? 177.73920 132.47394 117.77427 1.000 142.76332 164 ASP A N 1
ATOM 1268 C CA . ASP A 1 164 ? 176.79656 131.63935 117.04565 1.000 143.61724 164 ASP A CA 1
ATOM 1269 C C . ASP A 1 164 ? 175.43879 131.53477 117.72301 1.000 143.36333 164 ASP A C 1
ATOM 1270 O O . ASP A 1 164 ? 174.58637 130.77651 117.24898 1.000 143.73461 164 ASP A O 1
ATOM 1275 N N . PHE A 1 165 ? 175.21403 132.26485 118.81784 1.000 142.18099 165 PHE A N 1
ATOM 1276 C CA . PHE A 1 165 ? 173.96906 132.11242 119.56427 1.000 141.78048 165 PHE A CA 1
ATOM 1277 C C . PHE A 1 165 ? 172.77677 132.54047 118.71665 1.000 142.49231 165 PHE A C 1
ATOM 1278 O O . PHE A 1 165 ? 171.82235 131.77596 118.53482 1.000 145.09951 165 PHE A O 1
ATOM 1286 N N . VAL A 1 166 ? 172.82632 133.75372 118.16603 1.000 135.83302 166 VAL A N 1
ATOM 1287 C CA . VAL A 1 166 ? 171.67620 134.27282 117.43381 1.000 137.40075 166 VAL A CA 1
ATOM 1288 C C . VAL A 1 166 ? 171.46670 133.49655 116.13987 1.000 138.46310 166 VAL A C 1
ATOM 1289 O O . VAL A 1 166 ? 170.33180 133.33568 115.67573 1.000 141.15817 166 VAL A O 1
ATOM 1293 N N . ASP A 1 167 ? 172.55115 133.00901 115.53272 1.000 144.47191 167 ASP A N 1
ATOM 1294 C CA . ASP A 1 167 ? 172.41473 132.20685 114.32321 1.000 146.18828 167 ASP A CA 1
ATOM 1295 C C . ASP A 1 167 ? 171.67383 130.90857 114.60906 1.000 148.38280 167 ASP A C 1
ATOM 1296 O O . ASP A 1 167 ? 170.81509 130.48835 113.82542 1.000 149.42582 167 ASP A O 1
ATOM 1301 N N . THR A 1 168 ? 171.99322 130.25837 115.72875 1.000 148.10609 168 THR A N 1
ATOM 1302 C CA . THR A 1 168 ? 171.25359 129.06584 116.12402 1.000 147.32372 168 THR A CA 1
ATOM 1303 C C . THR A 1 168 ? 169.85309 129.42167 116.60288 1.000 146.55317 168 THR A C 1
ATOM 1304 O O . THR A 1 168 ? 168.89073 128.70029 116.31669 1.000 148.08928 168 THR A O 1
ATOM 1308 N N . LEU A 1 169 ? 169.72233 130.52698 117.33949 1.000 136.53733 169 LEU A N 1
ATOM 1309 C CA . LEU A 1 169 ? 168.42266 130.91023 117.87935 1.000 135.41321 169 LEU A CA 1
ATOM 1310 C C . LEU A 1 169 ? 167.44231 131.24677 116.76308 1.000 136.73263 169 LEU A C 1
ATOM 1311 O O . LEU A 1 169 ? 166.28112 130.82370 116.79619 1.000 136.24634 169 LEU A O 1
ATOM 1316 N N . THR A 1 170 ? 167.89469 131.99226 115.75738 1.000 147.69237 170 THR A N 1
ATOM 1317 C CA . THR A 1 170 ? 167.03482 132.45251 114.67766 1.000 149.58466 170 THR A CA 1
ATOM 1318 C C . THR A 1 170 ? 167.19876 131.63041 113.40554 1.000 149.94025 170 THR A C 1
ATOM 1319 O O . THR A 1 170 ? 166.82153 132.09982 112.32667 1.000 149.94896 170 THR A O 1
ATOM 1323 N N . GLU A 1 171 ? 167.74884 130.41572 113.51639 1.000 155.71384 171 GLU A N 1
ATOM 1324 C CA . GLU A 1 171 ? 168.02642 129.50799 112.40137 1.000 156.21751 171 GLU A CA 1
ATOM 1325 C C . GLU A 1 171 ? 168.52813 130.25325 111.16917 1.000 156.53955 171 GLU A C 1
ATOM 1326 O O . GLU A 1 171 ? 168.13436 129.94257 110.04095 1.000 157.80067 171 GLU A O 1
ATOM 1332 N N . TYR A 1 172 ? 169.40851 131.22644 111.37813 1.000 140.25798 172 TYR A N 1
ATOM 1333 C CA . TYR A 1 172 ? 169.93524 132.06860 110.31799 1.000 138.92928 172 TYR A CA 1
ATOM 1334 C C . TYR A 1 172 ? 171.44584 131.89544 110.23828 1.000 139.13255 172 TYR A C 1
ATOM 1335 O O . TYR A 1 172 ? 172.08267 131.41518 111.17817 1.000 138.49611 172 TYR A O 1
ATOM 1344 N N . GLN A 1 173 ? 172.01830 132.27834 109.09901 1.000 144.96110 173 GLN A N 1
ATOM 1345 C CA . GLN A 1 173 ? 173.45720 132.20285 108.88744 1.000 143.74518 173 GLN A CA 1
ATOM 1346 C C . GLN A 1 173 ? 173.99044 133.58719 108.55533 1.000 142.25683 173 GLN A C 1
ATOM 1347 O O . GLN A 1 173 ? 173.45908 134.27572 107.67951 1.000 142.82282 173 GLN A O 1
ATOM 1353 N N . THR A 1 174 ? 175.04837 133.98797 109.25260 1.000 136.51710 174 THR A N 1
ATOM 1354 C CA . THR A 1 174 ? 175.67029 135.28839 109.04622 1.000 136.60617 174 THR A CA 1
ATOM 1355 C C . THR A 1 174 ? 177.13290 135.07392 108.70042 1.000 138.74148 174 THR A C 1
ATOM 1356 O O . THR A 1 174 ? 177.87417 134.46411 109.47754 1.000 141.45413 174 THR A O 1
ATOM 1360 N N . LYS A 1 175 ? 177.54373 135.57344 107.53853 1.000 136.58615 175 LYS A N 1
ATOM 1361 C CA . LYS A 1 175 ? 178.92136 135.45572 107.08918 1.000 136.80583 175 LYS A CA 1
ATOM 1362 C C . LYS A 1 175 ? 179.61477 136.79697 106.94321 1.000 137.94757 175 LYS A C 1
ATOM 1363 O O . LYS A 1 175 ? 180.82295 136.88198 107.16784 1.000 140.26225 175 LYS A O 1
ATOM 1369 N N . ASN A 1 176 ? 178.87617 137.83989 106.57069 1.000 133.45473 176 ASN A N 1
ATOM 1370 C CA . ASN A 1 176 ? 179.42460 139.16111 106.30975 1.000 133.50977 176 ASN A CA 1
ATOM 1371 C C . ASN A 1 176 ? 178.75669 140.15970 107.24220 1.000 133.68042 176 ASN A C 1
ATOM 1372 O O . ASN A 1 176 ? 177.52685 140.24811 107.28616 1.000 134.66462 176 ASN A O 1
ATOM 1377 N N . ILE A 1 177 ? 179.56304 140.90924 107.98838 1.000 129.16740 177 ILE A N 1
ATOM 1378 C CA . ILE A 1 177 ? 179.05981 141.86667 108.96577 1.000 126.48759 177 ILE A CA 1
ATOM 1379 C C . ILE A 1 177 ? 179.75209 143.20613 108.76204 1.000 126.89340 177 ILE A C 1
ATOM 1380 O O . ILE A 1 177 ? 180.97079 143.26424 108.56534 1.000 134.46988 177 ILE A O 1
ATOM 1385 N N . LEU A 1 178 ? 178.96727 144.28220 108.79910 1.000 110.35368 178 LEU A N 1
ATOM 1386 C CA . LEU A 1 178 ? 179.48529 145.65070 108.78869 1.000 111.25547 178 LEU A CA 1
ATOM 1387 C C . LEU A 1 178 ? 178.65504 146.44872 109.78816 1.000 108.56275 178 LEU A C 1
ATOM 1388 O O . LEU A 1 178 ? 177.47572 146.71699 109.54747 1.000 113.86372 178 LEU A O 1
ATOM 1393 N N . ALA A 1 179 ? 179.26393 146.81599 110.90944 1.000 97.43231 179 ALA A N 1
ATOM 1394 C CA . ALA A 1 179 ? 178.55925 147.49594 111.98334 1.000 101.47911 179 ALA A CA 1
ATOM 1395 C C . ALA A 1 179 ? 179.23597 148.81863 112.30790 1.000 101.70020 179 ALA A C 1
ATOM 1396 O O . ALA A 1 179 ? 180.42538 149.00968 112.04210 1.000 107.52406 179 ALA A O 1
ATOM 1398 N N . SER A 1 180 ? 178.45654 149.73734 112.87934 1.000 97.03259 180 SER A N 1
ATOM 1399 C CA . SER A 1 180 ? 178.95540 151.02661 113.31323 1.000 96.91316 180 SER A CA 1
ATOM 1400 C C . SER A 1 180 ? 178.15689 151.46383 114.52871 1.000 100.95476 180 SER A C 1
ATOM 1401 O O . SER A 1 180 ? 176.94272 151.22545 114.57779 1.000 108.01943 180 SER A O 1
ATOM 1404 N N . PRO A 1 181 ? 178.79149 152.09172 115.51164 1.000 101.57539 181 PRO A N 1
ATOM 1405 C CA . PRO A 1 181 ? 178.06505 152.54632 116.69638 1.000 102.52409 181 PRO A CA 1
ATOM 1406 C C . PRO A 1 181 ? 177.57245 153.97677 116.55999 1.000 105.79084 181 PRO A C 1
ATOM 1407 O O . PRO A 1 181 ? 178.21209 154.83503 115.95029 1.000 108.62334 181 PRO A O 1
ATOM 1411 N N . ILE A 1 182 ? 176.40435 154.22325 117.14158 1.000 107.00635 182 ILE A N 1
ATOM 1412 C CA . ILE A 1 182 ? 175.85841 155.57067 117.24123 1.000 106.24483 182 ILE A CA 1
ATOM 1413 C C . ILE A 1 182 ? 176.41070 156.20275 118.51013 1.000 105.65797 182 ILE A C 1
ATOM 1414 O O . ILE A 1 182 ? 176.15518 155.71939 119.61751 1.000 104.70974 182 ILE A O 1
ATOM 1419 N N . MET A 1 183 ? 177.16488 157.28523 118.35062 1.000 120.31929 183 MET A N 1
ATOM 1420 C CA . MET A 1 183 ? 177.96861 157.85404 119.42395 1.000 122.80304 183 MET A CA 1
ATOM 1421 C C . MET A 1 183 ? 177.41704 159.22439 119.78389 1.000 123.52757 183 MET A C 1
ATOM 1422 O O . MET A 1 183 ? 177.34666 160.11139 118.92719 1.000 126.22842 183 MET A O 1
ATOM 1427 N N . ASN A 1 184 ? 177.02810 159.39531 121.04253 1.000 115.39789 184 ASN A N 1
ATOM 1428 C CA . ASN A 1 184 ? 176.56001 160.68807 121.54098 1.000 115.14591 184 ASN A CA 1
ATOM 1429 C C . ASN A 1 184 ? 177.69484 161.43040 122.24306 1.000 118.03098 184 ASN A C 1
ATOM 1430 O O . ASN A 1 184 ? 177.66474 161.69052 123.44423 1.000 121.08406 184 ASN A O 1
ATOM 1435 N N . GLY A 1 185 ? 178.71073 161.77703 121.46066 1.000 119.28973 185 GLY A N 1
ATOM 1436 C CA . GLY A 1 185 ? 179.85714 162.48332 121.99212 1.000 121.36358 185 GLY A CA 1
ATOM 1437 C C . GLY A 1 185 ? 180.88604 161.56304 122.61225 1.000 124.37335 185 GLY A C 1
ATOM 1438 O O . GLY A 1 185 ? 181.93960 161.31567 122.01914 1.000 123.53578 185 GLY A O 1
ATOM 1439 N N . LYS A 1 186 ? 180.59415 161.04232 123.80469 1.000 131.74159 186 LYS A N 1
ATOM 1440 C CA . LYS A 1 186 ? 181.51707 160.15196 124.48993 1.000 131.38960 186 LYS A CA 1
ATOM 1441 C C . LYS A 1 186 ? 180.86147 158.88521 125.02250 1.000 130.87903 186 LYS A C 1
ATOM 1442 O O . LYS A 1 186 ? 181.57601 157.98336 125.47201 1.000 129.14980 186 LYS A O 1
ATOM 1448 N N . ASP A 1 187 ? 179.53869 158.77555 124.96701 1.000 127.17313 187 ASP A N 1
ATOM 1449 C CA . ASP A 1 187 ? 178.83549 157.58298 125.41339 1.000 123.58548 187 ASP A CA 1
ATOM 1450 C C . ASP A 1 187 ? 178.10802 156.94943 124.23727 1.000 122.70860 187 ASP A C 1
ATOM 1451 O O . ASP A 1 187 ? 177.53142 157.64901 123.39940 1.000 123.57707 187 ASP A O 1
ATOM 1456 N N . VAL A 1 188 ? 178.15812 155.62519 124.16835 1.000 102.73655 188 VAL A N 1
ATOM 1457 C CA . VAL A 1 188 ? 177.50173 154.88993 123.09484 1.000 103.81303 188 VAL A CA 1
ATOM 1458 C C . VAL A 1 188 ? 176.01593 154.78204 123.40492 1.000 102.95837 188 VAL A C 1
ATOM 1459 O O . VAL A 1 188 ? 175.62667 154.44012 124.52702 1.000 104.44028 188 VAL A O 1
ATOM 1463 N N . VAL A 1 189 ? 175.18237 155.09082 122.41878 1.000 89.21637 189 VAL A N 1
ATOM 1464 C CA . VAL A 1 189 ? 173.73495 155.00519 122.56227 1.000 81.47944 189 VAL A CA 1
ATOM 1465 C C . VAL A 1 189 ? 173.18905 153.72571 121.94712 1.000 85.16156 189 VAL A C 1
ATOM 1466 O O . VAL A 1 189 ? 172.42248 153.00176 122.58030 1.000 89.40903 189 VAL A O 1
ATOM 1470 N N . ALA A 1 190 ? 173.57789 153.42688 120.71160 1.000 87.54895 190 ALA A N 1
ATOM 1471 C CA . ALA A 1 190 ? 173.08003 152.24614 120.02700 1.000 82.19749 190 ALA A CA 1
ATOM 1472 C C . ALA A 1 190 ? 174.10235 151.80099 118.99628 1.000 86.43914 190 ALA A C 1
ATOM 1473 O O . ALA A 1 190 ? 175.00683 152.55202 118.62557 1.000 95.85358 190 ALA A O 1
ATOM 1475 N N . ILE A 1 191 ? 173.94990 150.56215 118.53906 1.000 88.38562 191 ILE A N 1
ATOM 1476 C CA . ILE A 1 191 ? 174.81715 149.97890 117.52440 1.000 91.07826 191 ILE A CA 1
ATOM 1477 C C . ILE A 1 191 ? 173.95964 149.52985 116.35284 1.000 93.52724 191 ILE A C 1
ATOM 1478 O O . ILE A 1 191 ? 173.01211 148.75738 116.53209 1.000 98.78411 191 ILE A O 1
ATOM 1483 N N . ILE A 1 192 ? 174.29617 150.00356 115.16041 1.000 98.24784 192 ILE A N 1
ATOM 1484 C CA . ILE A 1 192 ? 173.63625 149.58436 113.93123 1.000 95.65680 192 ILE A CA 1
ATOM 1485 C C . ILE A 1 192 ? 174.51688 148.55051 113.24873 1.000 100.14505 192 ILE A C 1
ATOM 1486 O O . ILE A 1 192 ? 175.75018 148.62280 113.31997 1.000 109.27580 192 ILE A O 1
ATOM 1491 N N . MET A 1 193 ? 173.89026 147.56327 112.61644 1.000 108.36468 193 MET A N 1
ATOM 1492 C CA . MET A 1 193 ? 174.62229 146.43739 112.06129 1.000 109.56046 193 MET A CA 1
ATOM 1493 C C . MET A 1 193 ? 173.91605 145.91718 110.82057 1.000 109.33057 193 MET A C 1
ATOM 1494 O O . MET A 1 193 ? 172.68943 145.97370 110.71759 1.000 115.51278 193 MET A O 1
ATOM 1499 N N . VAL A 1 194 ? 174.70497 145.40232 109.88231 1.000 109.57545 194 VAL A N 1
ATOM 1500 C CA . VAL A 1 194 ? 174.18904 144.69002 108.72284 1.000 115.33550 194 VAL A CA 1
ATOM 1501 C C . VAL A 1 194 ? 174.74453 143.27488 108.75666 1.000 118.45496 194 VAL A C 1
ATOM 1502 O O . VAL A 1 194 ? 175.83291 143.02836 109.28582 1.000 125.43564 194 VAL A O 1
ATOM 1506 N N . VAL A 1 195 ? 173.98117 142.33571 108.20709 1.000 113.36494 195 VAL A N 1
ATOM 1507 C CA . VAL A 1 195 ? 174.39357 140.94068 108.13122 1.000 113.67433 195 VAL A CA 1
ATOM 1508 C C . VAL A 1 195 ? 174.20847 140.46059 106.69998 1.000 114.59462 195 VAL A C 1
ATOM 1509 O O . VAL A 1 195 ? 173.17727 140.73691 106.07731 1.000 115.57586 195 VAL A O 1
ATOM 1513 N N . ASN A 1 196 ? 175.22137 139.76896 106.17447 1.000 130.59348 196 ASN A N 1
ATOM 1514 C CA . ASN A 1 196 ? 175.22663 139.25396 104.80857 1.000 130.62358 196 ASN A CA 1
ATOM 1515 C C . ASN A 1 196 ? 175.14443 140.37822 103.78415 1.000 132.22782 196 ASN A C 1
ATOM 1516 O O . ASN A 1 196 ? 175.06840 141.55588 104.14606 1.000 135.48331 196 ASN A O 1
ATOM 1521 N N . LYS A 1 197 ? 175.17352 140.02340 102.50161 1.000 130.94578 197 LYS A N 1
ATOM 1522 C CA . LYS A 1 197 ? 175.13641 141.01829 101.43308 1.000 133.42660 197 LYS A CA 1
ATOM 1523 C C . LYS A 1 197 ? 174.73046 140.28648 100.16344 1.000 134.50232 197 LYS A C 1
ATOM 1524 O O . LYS A 1 197 ? 175.47188 139.41785 99.69343 1.000 134.64799 197 LYS A O 1
ATOM 1530 N N . VAL A 1 198 ? 173.55555 140.60840 99.62493 1.000 142.42823 198 VAL A N 1
ATOM 1531 C CA . VAL A 1 198 ? 173.12041 139.92923 98.41272 1.000 143.24379 198 VAL A CA 1
ATOM 1532 C C . VAL A 1 198 ? 173.60756 140.73571 97.21319 1.000 143.45834 198 VAL A C 1
ATOM 1533 O O . VAL A 1 198 ? 172.85413 141.50363 96.60269 1.000 144.54339 198 VAL A O 1
ATOM 1537 N N . ASP A 1 199 ? 174.89648 140.60882 96.90444 1.000 151.43822 199 ASP A N 1
ATOM 1538 C CA . ASP A 1 199 ? 175.41567 140.92050 95.58081 1.000 152.78007 199 ASP A CA 1
ATOM 1539 C C . ASP A 1 199 ? 176.46135 139.87962 95.21185 1.000 152.77841 199 ASP A C 1
ATOM 1540 O O . ASP A 1 199 ? 176.66338 139.56893 94.03422 1.000 151.99445 199 ASP A O 1
ATOM 1545 N N . GLY A 1 200 ? 177.11845 139.32739 96.22943 1.000 150.87437 200 GLY A N 1
ATOM 1546 C CA . GLY A 1 200 ? 178.31334 138.54602 96.03371 1.000 150.93814 200 GLY A CA 1
ATOM 1547 C C . GLY A 1 200 ? 179.31272 138.74837 97.15652 1.000 149.64834 200 GLY A C 1
ATOM 1548 O O . GLY A 1 200 ? 179.02553 138.50444 98.33253 1.000 147.10155 200 GLY A O 1
ATOM 1549 N N . PRO A 1 201 ? 180.51854 139.19840 96.80625 1.000 147.68873 201 PRO A N 1
ATOM 1550 C CA . PRO A 1 201 ? 181.62956 139.32341 97.77615 1.000 146.14115 201 PRO A CA 1
ATOM 1551 C C . PRO A 1 201 ? 181.56584 140.56022 98.67196 1.000 148.48417 201 PRO A C 1
ATOM 1552 O O . PRO A 1 201 ? 182.14131 141.61437 98.40210 1.000 149.38250 201 PRO A O 1
ATOM 1556 N N . HIS A 1 202 ? 180.82998 140.40586 99.77477 1.000 148.77285 202 HIS A N 1
ATOM 1557 C CA . HIS A 1 202 ? 180.78016 141.31795 100.91858 1.000 148.19662 202 HIS A CA 1
ATOM 1558 C C . HIS A 1 202 ? 180.64558 142.79901 100.59216 1.000 147.08513 202 HIS A C 1
ATOM 1559 O O . HIS A 1 202 ? 180.05440 143.18148 99.57821 1.000 148.26267 202 HIS A O 1
ATOM 1566 N N . PHE A 1 203 ? 181.20338 143.63194 101.46683 1.000 131.67576 203 PHE A N 1
ATOM 1567 C CA . PHE A 1 203 ? 181.06416 145.07603 101.41840 1.000 132.04503 203 PHE A CA 1
ATOM 1568 C C . PHE A 1 203 ? 182.39904 145.71172 101.06055 1.000 132.26916 203 PHE A C 1
ATOM 1569 O O . PHE A 1 203 ? 183.46007 145.28369 101.52220 1.000 132.14765 203 PHE A O 1
ATOM 1577 N N . THR A 1 204 ? 182.33279 146.75110 100.24170 1.000 132.64487 204 THR A N 1
ATOM 1578 C CA . THR A 1 204 ? 183.50295 147.50869 99.82938 1.000 133.05301 204 THR A CA 1
ATOM 1579 C C . THR A 1 204 ? 183.62934 148.75109 100.70313 1.000 135.08722 204 THR A C 1
ATOM 1580 O O . THR A 1 204 ? 182.78743 149.02284 101.56157 1.000 135.43022 204 THR A O 1
ATOM 1584 N N . GLU A 1 205 ? 184.70381 149.50940 100.47905 1.000 145.34602 205 GLU A N 1
ATOM 1585 C CA . GLU A 1 205 ? 184.86392 150.78000 101.17416 1.000 144.63344 205 GLU A CA 1
ATOM 1586 C C . GLU A 1 205 ? 183.78271 151.77723 100.78538 1.000 145.61380 205 GLU A C 1
ATOM 1587 O O . GLU A 1 205 ? 183.51242 152.71201 101.54693 1.000 144.19748 205 GLU A O 1
ATOM 1593 N N . ASN A 1 206 ? 183.16325 151.59990 99.61597 1.000 140.48847 206 ASN A N 1
ATOM 1594 C CA . ASN A 1 206 ? 182.04956 152.45690 99.22795 1.000 139.17765 206 ASN A CA 1
ATOM 1595 C C . ASN A 1 206 ? 180.87601 152.29573 100.18332 1.000 138.94715 206 ASN A C 1
ATOM 1596 O O . ASN A 1 206 ? 180.23210 153.28167 100.56047 1.000 140.05631 206 ASN A O 1
ATOM 1601 N N . ASP A 1 207 ? 180.58322 151.05721 100.58526 1.000 129.04020 207 ASP A N 1
ATOM 1602 C CA . ASP A 1 207 ? 179.48403 150.82034 101.51400 1.000 126.66344 207 ASP A CA 1
ATOM 1603 C C . ASP A 1 207 ? 179.75890 151.45905 102.86878 1.000 129.19794 207 ASP A C 1
ATOM 1604 O O . ASP A 1 207 ? 178.84289 151.98873 103.50722 1.000 135.13696 207 ASP A O 1
ATOM 1609 N N . GLU A 1 208 ? 181.01206 151.41956 103.32532 1.000 129.25856 208 GLU A N 1
ATOM 1610 C CA . GLU A 1 208 ? 181.35874 152.09239 104.57252 1.000 129.85007 208 GLU A CA 1
ATOM 1611 C C . GLU A 1 208 ? 181.13499 153.59475 104.46441 1.000 132.72034 208 GLU A C 1
ATOM 1612 O O . GLU A 1 208 ? 180.65792 154.22940 105.41221 1.000 131.00352 208 GLU A O 1
ATOM 1618 N N . GLU A 1 209 ? 181.48472 154.18356 103.31892 1.000 133.43524 209 GLU A N 1
ATOM 1619 C CA . GLU A 1 209 ? 181.20912 155.59975 103.10375 1.000 130.87353 209 GLU A CA 1
ATOM 1620 C C . GLU A 1 209 ? 179.71101 155.86989 103.07900 1.000 132.73151 209 GLU A C 1
ATOM 1621 O O . GLU A 1 209 ? 179.24468 156.87440 103.62841 1.000 134.17813 209 GLU A O 1
ATOM 1627 N N . ILE A 1 210 ? 178.94140 154.98537 102.44072 1.000 121.13276 210 ILE A N 1
ATOM 1628 C CA . ILE A 1 210 ? 177.49251 155.15655 102.39245 1.000 115.53062 210 ILE A CA 1
ATOM 1629 C C . ILE A 1 210 ? 176.90134 155.08879 103.79320 1.000 113.83315 210 ILE A C 1
ATOM 1630 O O . ILE A 1 210 ? 176.04000 155.89733 104.15953 1.000 116.99298 210 ILE A O 1
ATOM 1635 N N . LEU A 1 211 ? 177.35736 154.12951 104.60062 1.000 108.46040 211 LEU A N 1
ATOM 1636 C CA . LEU A 1 211 ? 176.84201 154.00402 105.95956 1.000 109.51209 211 LEU A CA 1
ATOM 1637 C C . LEU A 1 211 ? 177.16330 155.23925 106.78914 1.000 112.82072 211 LEU A C 1
ATOM 1638 O O . LEU A 1 211 ? 176.31307 155.72839 107.53922 1.000 118.41570 211 LEU A O 1
ATOM 1643 N N . LEU A 1 212 ? 178.38603 155.75847 106.67020 1.000 113.15916 212 LEU A N 1
ATOM 1644 C CA . LEU A 1 212 ? 178.74783 156.96214 107.41155 1.000 114.64139 212 LEU A CA 1
ATOM 1645 C C . LEU A 1 212 ? 177.93919 158.16483 106.94795 1.000 117.39870 212 LEU A C 1
ATOM 1646 O O . LEU A 1 212 ? 177.53980 159.00444 107.76271 1.000 118.82407 212 LEU A O 1
ATOM 1651 N N . LYS A 1 213 ? 177.70158 158.27402 105.64033 1.000 114.84963 213 LYS A N 1
ATOM 1652 C CA . LYS A 1 213 ? 176.95208 159.41013 105.11686 1.000 112.35241 213 LYS A CA 1
ATOM 1653 C C . LYS A 1 213 ? 175.53020 159.42884 105.65806 1.000 114.12964 213 LYS A C 1
ATOM 1654 O O . LYS A 1 213 ? 175.03521 160.47083 106.10091 1.000 118.37215 213 LYS A O 1
ATOM 1660 N N . TYR A 1 214 ? 174.86367 158.28022 105.64743 1.000 103.19946 214 TYR A N 1
ATOM 1661 C CA . TYR A 1 214 ? 173.46078 158.20429 106.02260 1.000 100.39133 214 TYR A CA 1
ATOM 1662 C C . TYR A 1 214 ? 173.25373 157.89669 107.49565 1.000 102.98314 214 TYR A C 1
ATOM 1663 O O . TYR A 1 214 ? 172.10547 157.80170 107.93659 1.000 109.40379 214 TYR A O 1
ATOM 1672 N N . LEU A 1 215 ? 174.32629 157.73449 108.26441 1.000 107.32996 215 LEU A N 1
ATOM 1673 C CA . LEU A 1 215 ? 174.18918 157.60356 109.70596 1.000 107.99705 215 LEU A CA 1
ATOM 1674 C C . LEU A 1 215 ? 174.03238 158.95060 110.39022 1.000 107.63881 215 LEU A C 1
ATOM 1675 O O . LEU A 1 215 ? 173.77854 158.99009 111.59845 1.000 109.28675 215 LEU A O 1
ATOM 1680 N N . ASN A 1 216 ? 174.18539 160.04801 109.64796 1.000 112.92656 216 ASN A N 1
ATOM 1681 C CA . ASN A 1 216 ? 173.99229 161.37203 110.22615 1.000 114.08204 216 ASN A CA 1
ATOM 1682 C C . ASN A 1 216 ? 172.55964 161.55446 110.70615 1.000 113.29380 216 ASN A C 1
ATOM 1683 O O . ASN A 1 216 ? 172.32026 162.07222 111.80211 1.000 121.20599 216 ASN A O 1
ATOM 1688 N N . PHE A 1 217 ? 171.58904 161.13453 109.89438 1.000 96.03345 217 PHE A N 1
ATOM 1689 C CA . PHE A 1 217 ? 170.19539 161.24954 110.30419 1.000 97.71328 217 PHE A CA 1
ATOM 1690 C C . PHE A 1 217 ? 169.89525 160.35954 111.50204 1.000 107.88470 217 PHE A C 1
ATOM 1691 O O . PHE A 1 217 ? 169.23554 160.79108 112.45389 1.000 114.84846 217 PHE A O 1
ATOM 1699 N N . ALA A 1 218 ? 170.37835 159.11624 111.47922 1.000 104.71505 218 ALA A N 1
ATOM 1700 C CA . ALA A 1 218 ? 170.12742 158.20934 112.59388 1.000 101.21588 218 ALA A CA 1
ATOM 1701 C C . ALA A 1 218 ? 170.77123 158.72136 113.87281 1.000 100.32486 218 ALA A C 1
ATOM 1702 O O . ALA A 1 218 ? 170.20247 158.58544 114.96109 1.000 103.78241 218 ALA A O 1
ATOM 1704 N N . ASN A 1 219 ? 171.96245 159.30820 113.76179 1.000 102.02061 219 ASN A N 1
ATOM 1705 C CA . ASN A 1 219 ? 172.62318 159.86540 114.93524 1.000 103.47177 219 ASN A CA 1
ATOM 1706 C C . ASN A 1 219 ? 171.80801 160.99979 115.54073 1.000 103.93557 219 ASN A C 1
ATOM 1707 O O . ASN A 1 219 ? 171.69947 161.10896 116.76702 1.000 112.02625 219 ASN A O 1
ATOM 1712 N N . LEU A 1 220 ? 171.23451 161.86000 114.69784 1.000 92.61583 220 LEU A N 1
ATOM 1713 C CA . LEU A 1 220 ? 170.44139 162.97379 115.20659 1.000 90.56677 220 LEU A CA 1
ATOM 1714 C C . LEU A 1 220 ? 169.19050 162.48275 115.92026 1.000 95.05470 220 LEU A C 1
ATOM 1715 O O . LEU A 1 220 ? 168.80997 163.02350 116.96421 1.000 101.60240 220 LEU A O 1
ATOM 1720 N N . ILE A 1 221 ? 168.53261 161.46375 115.36804 1.000 95.41737 221 ILE A N 1
ATOM 1721 C CA . ILE A 1 221 ? 167.30121 160.95993 115.96888 1.000 95.01261 221 ILE A CA 1
ATOM 1722 C C . ILE A 1 221 ? 167.58420 160.35151 117.33594 1.000 95.93672 221 ILE A C 1
ATOM 1723 O O . ILE A 1 221 ? 166.86702 160.60743 118.30937 1.000 96.66474 221 ILE A O 1
ATOM 1728 N N . MET A 1 222 ? 168.63370 159.53374 117.43048 1.000 93.09731 222 MET A N 1
ATOM 1729 C CA . MET A 1 222 ? 168.99324 158.95539 118.71993 1.000 93.55059 222 MET A CA 1
ATOM 1730 C C . MET A 1 222 ? 169.48690 160.01294 119.69445 1.000 91.77065 222 MET A C 1
ATOM 1731 O O . MET A 1 222 ? 169.29161 159.87299 120.90591 1.000 101.58660 222 MET A O 1
ATOM 1736 N N . LYS A 1 223 ? 170.12997 161.06764 119.19416 1.000 83.23456 223 LYS A N 1
ATOM 1737 C CA . LYS A 1 223 ? 170.57914 162.13593 120.07777 1.000 78.38970 223 LYS A CA 1
ATOM 1738 C C . LYS A 1 223 ? 169.39987 162.81875 120.75543 1.000 89.91588 223 LYS A C 1
ATOM 1739 O O . LYS A 1 223 ? 169.45468 163.12374 121.95129 1.000 98.09428 223 LYS A O 1
ATOM 1745 N N . VAL A 1 224 ? 168.32429 163.07014 120.00748 1.000 92.36682 224 VAL A N 1
ATOM 1746 C CA . VAL A 1 224 ? 167.12031 163.64497 120.60292 1.000 86.60621 224 VAL A CA 1
ATOM 1747 C C . VAL A 1 224 ? 166.50177 162.66764 121.59333 1.000 90.79720 224 VAL A C 1
ATOM 1748 O O . VAL A 1 224 ? 166.10292 163.04375 122.70106 1.000 93.27919 224 VAL A O 1
ATOM 1752 N N . PHE A 1 225 ? 166.41130 161.39578 121.20390 1.000 87.78043 225 PHE A N 1
ATOM 1753 C CA . PHE A 1 225 ? 165.81381 160.38717 122.07147 1.000 81.66421 225 PHE A CA 1
ATOM 1754 C C . PHE A 1 225 ? 166.61515 160.22116 123.35506 1.000 85.07933 225 PHE A C 1
ATOM 1755 O O . PHE A 1 225 ? 166.04658 160.09668 124.44458 1.000 88.02056 225 PHE A O 1
ATOM 1763 N N . HIS A 1 226 ? 167.94334 160.20633 123.24326 1.000 88.87402 226 HIS A N 1
ATOM 1764 C CA . HIS A 1 226 ? 168.78271 160.05280 124.42570 1.000 78.87262 226 HIS A CA 1
ATOM 1765 C C . HIS A 1 226 ? 168.67520 161.26077 125.34606 1.000 81.09378 226 HIS A C 1
ATOM 1766 O O . HIS A 1 226 ? 168.60424 161.11108 126.57029 1.000 88.47287 226 HIS A O 1
ATOM 1773 N N . LEU A 1 227 ? 168.66702 162.46803 124.77836 1.000 76.25891 227 LEU A N 1
ATOM 1774 C CA . LEU A 1 227 ? 168.62016 163.66794 125.60767 1.000 73.06913 227 LEU A CA 1
ATOM 1775 C C . LEU A 1 227 ? 167.29302 163.78699 126.34347 1.000 76.81878 227 LEU A C 1
ATOM 1776 O O . LEU A 1 227 ? 167.26080 164.17896 127.51468 1.000 86.66408 227 LEU A O 1
ATOM 1781 N N . SER A 1 228 ? 166.18541 163.46695 125.67247 1.000 80.24835 228 SER A N 1
ATOM 1782 C CA . SER A 1 228 ? 164.88070 163.55724 126.31942 1.000 77.89114 228 SER A CA 1
ATOM 1783 C C . SER A 1 228 ? 164.78906 162.59867 127.49781 1.000 86.38080 228 SER A C 1
ATOM 1784 O O . SER A 1 228 ? 164.25738 162.94675 128.55740 1.000 90.61197 228 SER A O 1
ATOM 1787 N N . TYR A 1 229 ? 165.29512 161.37723 127.32661 1.000 88.49213 229 TYR A N 1
ATOM 1788 C CA . TYR A 1 229 ? 165.29598 160.42147 128.42759 1.000 84.79368 229 TYR A CA 1
ATOM 1789 C C . TYR A 1 229 ? 166.18665 160.89103 129.56979 1.000 87.97794 229 TYR A C 1
ATOM 1790 O O . TYR A 1 229 ? 165.80999 160.78572 130.74172 1.000 93.64587 229 TYR A O 1
ATOM 1799 N N . LEU A 1 230 ? 167.37579 161.40485 129.25118 1.000 78.68084 230 LEU A N 1
ATOM 1800 C CA . LEU A 1 230 ? 168.25541 161.92059 130.29427 1.000 77.78024 230 LEU A CA 1
ATOM 1801 C C . LEU A 1 230 ? 167.63099 163.11439 131.00005 1.000 80.26540 230 LEU A C 1
ATOM 1802 O O . LEU A 1 230 ? 167.70396 163.22723 132.22790 1.000 88.85916 230 LEU A O 1
ATOM 1807 N N . HIS A 1 231 ? 167.01650 164.01967 130.23947 1.000 77.19089 231 HIS A N 1
ATOM 1808 C CA . HIS A 1 231 ? 166.39633 165.19356 130.84155 1.000 76.81716 231 HIS A CA 1
ATOM 1809 C C . HIS A 1 231 ? 165.24942 164.80109 131.76150 1.000 78.26001 231 HIS A C 1
ATOM 1810 O O . HIS A 1 231 ? 165.08048 165.38381 132.83813 1.000 84.24641 231 HIS A O 1
ATOM 1817 N N . ASN A 1 232 ? 164.44580 163.81847 131.35245 1.000 77.19229 232 ASN A N 1
ATOM 1818 C CA . ASN A 1 232 ? 163.34370 163.36814 132.19499 1.000 75.94318 232 ASN A CA 1
ATOM 1819 C C . ASN A 1 232 ? 163.85168 162.72265 133.47653 1.000 78.57577 232 ASN A C 1
ATOM 1820 O O . ASN A 1 232 ? 163.30096 162.95664 134.55701 1.000 86.86522 232 ASN A O 1
ATOM 1825 N N . CYS A 1 233 ? 164.89540 161.89790 133.37559 1.000 75.86564 233 CYS A N 1
ATOM 1826 C CA . CYS A 1 233 ? 165.42206 161.22424 134.55768 1.000 73.49397 233 CYS A CA 1
ATOM 1827 C C . CYS A 1 233 ? 166.00303 162.21957 135.55262 1.000 79.95702 233 CYS A C 1
ATOM 1828 O O . CYS A 1 233 ? 165.78596 162.09600 136.76273 1.000 75.65797 233 CYS A O 1
ATOM 1831 N N . GLU A 1 234 ? 166.74743 163.21258 135.06444 1.000 80.54442 234 GLU A N 1
ATOM 1832 C CA . GLU A 1 234 ? 167.34374 164.19270 135.96557 1.000 56.53791 234 GLU A CA 1
ATOM 1833 C C . GLU A 1 234 ? 166.28001 165.06021 136.62124 1.000 71.00890 234 GLU A C 1
ATOM 1834 O O . GLU A 1 234 ? 166.42223 165.45087 137.78459 1.000 82.81804 234 GLU A O 1
ATOM 1840 N N . THR A 1 235 ? 165.21443 165.38431 135.88723 1.000 75.97673 235 THR A N 1
ATOM 1841 C CA . THR A 1 235 ? 164.11778 166.14694 136.47363 1.000 71.29456 235 THR A CA 1
ATOM 1842 C C . THR A 1 235 ? 163.45770 165.37712 137.60725 1.000 73.39745 235 THR A C 1
ATOM 1843 O O . THR A 1 235 ? 163.13246 165.95087 138.65208 1.000 77.07358 235 THR A O 1
ATOM 1847 N N . ARG A 1 236 ? 163.25019 164.07448 137.41668 1.000 77.33487 236 ARG A N 1
ATOM 1848 C CA . ARG A 1 236 ? 162.64549 163.25732 138.46084 1.000 72.07343 236 ARG A CA 1
ATOM 1849 C C . ARG A 1 236 ? 163.52730 163.20876 139.69849 1.000 75.84220 236 ARG A C 1
ATOM 1850 O O . ARG A 1 236 ? 163.02683 163.23472 140.82748 1.000 80.62230 236 ARG A O 1
ATOM 1858 N N . ARG A 1 237 ? 164.84429 163.12645 139.50628 1.000 72.22188 237 ARG A N 1
ATOM 1859 C CA . ARG A 1 237 ? 165.75543 163.09561 140.64415 1.000 65.16137 237 ARG A CA 1
ATOM 1860 C C . ARG A 1 237 ? 165.68032 164.38489 141.44750 1.000 69.35352 237 ARG A C 1
ATOM 1861 O O . ARG A 1 237 ? 165.73193 164.35922 142.68126 1.000 76.62859 237 ARG A O 1
ATOM 1869 N N . GLY A 1 238 ? 165.57204 165.52432 140.76685 1.000 74.58267 238 GLY A N 1
ATOM 1870 C CA . GLY A 1 238 ? 165.42654 166.78075 141.48070 1.000 68.93204 238 GLY A CA 1
ATOM 1871 C C . GLY A 1 238 ? 164.14799 166.83674 142.29177 1.000 76.31288 238 GLY A C 1
ATOM 1872 O O . GLY A 1 238 ? 164.14249 167.29308 143.43606 1.000 88.18034 238 GLY A O 1
ATOM 1873 N N . GLN A 1 239 ? 163.04371 166.37000 141.70683 1.000 79.44498 239 GLN A N 1
ATOM 1874 C CA . GLN A 1 239 ? 161.77032 166.37653 142.41811 1.000 73.77378 239 GLN A CA 1
ATOM 1875 C C . GLN A 1 239 ? 161.79414 165.41638 143.59830 1.000 80.02752 239 GLN A C 1
ATOM 1876 O O . GLN A 1 239 ? 161.21317 165.70029 144.65108 1.000 84.60212 239 GLN A O 1
ATOM 1882 N N . ILE A 1 240 ? 162.45222 164.26846 143.43626 1.000 76.13573 240 ILE A N 1
ATOM 1883 C CA . ILE A 1 240 ? 162.51954 163.28533 144.51321 1.000 70.77858 240 ILE A CA 1
ATOM 1884 C C . ILE A 1 240 ? 163.25186 163.86577 145.71432 1.000 74.73900 240 ILE A C 1
ATOM 1885 O O . ILE A 1 240 ? 162.79613 163.75228 146.85714 1.000 73.28935 240 ILE A O 1
ATOM 1890 N N . LEU A 1 241 ? 164.39892 164.50073 145.47170 1.000 76.96159 241 LEU A N 1
ATOM 1891 C CA . LEU A 1 241 ? 165.17071 165.07675 146.56677 1.000 61.73576 241 LEU A CA 1
ATOM 1892 C C . LEU A 1 241 ? 164.42383 166.22776 147.22401 1.000 59.56148 241 LEU A C 1
ATOM 1893 O O . LEU A 1 241 ? 164.47982 166.39516 148.44645 1.000 75.30409 241 LEU A O 1
ATOM 1898 N N . LEU A 1 242 ? 163.73017 167.04190 146.42869 1.000 67.08842 242 LEU A N 1
ATOM 1899 C CA . LEU A 1 242 ? 163.02226 168.18911 146.98583 1.000 68.33498 242 LEU A CA 1
ATOM 1900 C C . LEU A 1 242 ? 161.81612 167.74912 147.80536 1.000 70.42210 242 LEU A C 1
ATOM 1901 O O . LEU A 1 242 ? 161.60499 168.22553 148.92510 1.000 81.13010 242 LEU A O 1
ATOM 1906 N N . TRP A 1 243 ? 161.00715 166.84191 147.25958 1.000 80.10077 243 TRP A N 1
ATOM 1907 C CA . TRP A 1 243 ? 159.82748 166.37527 147.98011 1.000 79.97988 243 TRP A CA 1
ATOM 1908 C C . TRP A 1 243 ? 160.21917 165.61550 149.23986 1.000 85.17104 243 TRP A C 1
ATOM 1909 O O . TRP A 1 243 ? 159.57259 165.75036 150.28376 1.000 89.78022 243 TRP A O 1
ATOM 1920 N N . SER A 1 244 ? 161.27082 164.79860 149.15627 1.000 80.05502 244 SER A N 1
ATOM 1921 C CA . SER A 1 244 ? 161.74586 164.07943 150.33261 1.000 76.52001 244 SER A CA 1
ATOM 1922 C C . SER A 1 244 ? 162.24043 165.04107 151.40119 1.000 80.21669 244 SER A C 1
ATOM 1923 O O . SER A 1 244 ? 161.97047 164.85282 152.59215 1.000 81.99111 244 SER A O 1
ATOM 1926 N N . GLY A 1 245 ? 162.97176 166.07745 150.99419 1.000 77.52249 245 GLY A N 1
ATOM 1927 C CA . GLY A 1 245 ? 163.44886 167.05213 151.95972 1.000 67.47610 245 GLY A CA 1
ATOM 1928 C C . GLY A 1 245 ? 162.31389 167.78459 152.64425 1.000 76.03348 245 GLY A C 1
ATOM 1929 O O . GLY A 1 245 ? 162.38274 168.09041 153.83514 1.000 89.54236 245 GLY A O 1
ATOM 1930 N N . SER A 1 246 ? 161.25072 168.07710 151.89641 1.000 84.95402 246 SER A N 1
ATOM 1931 C CA . SER A 1 246 ? 160.11005 168.78445 152.46479 1.000 83.92071 246 SER A CA 1
ATOM 1932 C C . SER A 1 246 ? 159.46557 167.97733 153.58329 1.000 80.66987 246 SER A C 1
ATOM 1933 O O . SER A 1 246 ? 159.13922 168.51028 154.64805 1.000 86.02674 246 SER A O 1
ATOM 1936 N N . LYS A 1 247 ? 159.27484 166.67856 153.35391 1.000 80.07469 247 LYS A N 1
ATOM 1937 C CA . LYS A 1 247 ? 158.60137 165.84954 154.34555 1.000 81.56394 247 LYS A CA 1
ATOM 1938 C C . LYS A 1 247 ? 159.52040 165.48504 155.50225 1.000 86.03952 247 LYS A C 1
ATOM 1939 O O . LYS A 1 247 ? 159.05001 165.29714 156.62908 1.000 88.23017 247 LYS A O 1
ATOM 1945 N N . VAL A 1 248 ? 160.82384 165.36818 155.24890 1.000 77.49601 248 VAL A N 1
ATOM 1946 C CA . VAL A 1 248 ? 161.75399 165.04328 156.32445 1.000 76.49685 248 VAL A CA 1
ATOM 1947 C C . VAL A 1 248 ? 161.78257 166.15968 157.35839 1.000 74.76843 248 VAL A C 1
ATOM 1948 O O . VAL A 1 248 ? 161.75403 165.90716 158.56832 1.000 83.08670 248 VAL A O 1
ATOM 1952 N N . PHE A 1 249 ? 161.81624 167.40698 156.90281 1.000 75.36810 249 PHE A N 1
ATOM 1953 C CA . PHE A 1 249 ? 161.96591 168.55350 157.78561 1.000 74.28013 249 PHE A CA 1
ATOM 1954 C C . PHE A 1 249 ? 160.64179 169.08205 158.31552 1.000 82.95415 249 PHE A C 1
ATOM 1955 O O . PHE A 1 249 ? 160.64033 170.10131 159.01046 1.000 88.48718 249 PHE A O 1
ATOM 1963 N N . GLU A 1 250 ? 159.51917 168.44187 157.99078 1.000 92.97139 250 GLU A N 1
ATOM 1964 C CA . GLU A 1 250 ? 158.23565 168.90457 158.50662 1.000 89.21438 250 GLU A CA 1
ATOM 1965 C C . GLU A 1 250 ? 158.17410 168.77008 160.02141 1.000 95.12169 250 GLU A C 1
ATOM 1966 O O . GLU A 1 250 ? 157.71158 169.67959 160.71792 1.000 100.34355 250 GLU A O 1
ATOM 1972 N N . GLU A 1 251 ? 158.64438 167.64294 160.54846 1.000 105.43521 251 GLU A N 1
ATOM 1973 C CA . GLU A 1 251 ? 158.57670 167.36249 161.97361 1.000 98.87377 251 GLU A CA 1
ATOM 1974 C C . GLU A 1 251 ? 159.77940 166.52159 162.36597 1.000 101.19574 251 GLU A C 1
ATOM 1975 O O . GLU A 1 251 ? 160.48074 165.96944 161.51515 1.000 107.45901 251 GLU A O 1
ATOM 1981 N N . LEU A 1 252 ? 160.01523 166.43707 163.66898 1.000 92.95299 252 LEU A N 1
ATOM 1982 C CA . LEU A 1 252 ? 161.05156 165.57404 164.22683 1.000 97.00291 252 LEU A CA 1
ATOM 1983 C C . LEU A 1 252 ? 160.36574 164.31169 164.73440 1.000 94.35631 252 LEU A C 1
ATOM 1984 O O . LEU A 1 252 ? 159.80191 164.29826 165.83033 1.000 97.88182 252 LEU A O 1
ATOM 1989 N N . THR A 1 253 ? 160.40680 163.25060 163.93246 1.000 86.01197 253 THR A N 1
ATOM 1990 C CA . THR A 1 253 ? 159.72705 162.00423 164.25208 1.000 88.52904 253 THR A CA 1
ATOM 1991 C C . THR A 1 253 ? 160.70585 160.84250 164.14807 1.000 87.70908 253 THR A C 1
ATOM 1992 O O . THR A 1 253 ? 161.86228 161.00373 163.74957 1.000 84.32958 253 THR A O 1
ATOM 1996 N N . ASP A 1 254 ? 160.22001 159.65652 164.50495 1.000 98.65461 254 ASP A N 1
ATOM 1997 C CA . ASP A 1 254 ? 161.03732 158.45523 164.50230 1.000 92.39519 254 ASP A CA 1
ATOM 1998 C C . ASP A 1 254 ? 161.31225 158.00188 163.07030 1.000 95.51713 254 ASP A C 1
ATOM 1999 O O . ASP A 1 254 ? 160.84066 158.59100 162.09483 1.000 102.69553 254 ASP A O 1
ATOM 2004 N N . ILE A 1 255 ? 162.09315 156.92836 162.94847 1.000 89.28225 255 ILE A N 1
ATOM 2005 C CA . ILE A 1 255 ? 162.57238 156.50311 161.63792 1.000 90.15465 255 ILE A CA 1
ATOM 2006 C C . ILE A 1 255 ? 161.43658 155.94020 160.79260 1.000 87.64200 255 ILE A C 1
ATOM 2007 O O . ILE A 1 255 ? 161.36517 156.19339 159.58514 1.000 93.85529 255 ILE A O 1
ATOM 2012 N N . GLU A 1 256 ? 160.53319 155.17179 161.40059 1.000 93.83038 256 GLU A N 1
ATOM 2013 C CA . GLU A 1 256 ? 159.46758 154.54534 160.62636 1.000 95.99064 256 GLU A CA 1
ATOM 2014 C C . GLU A 1 256 ? 158.49501 155.58360 160.08111 1.000 101.49966 256 GLU A C 1
ATOM 2015 O O . GLU A 1 256 ? 158.06890 155.49980 158.92428 1.000 103.30820 256 GLU A O 1
ATOM 2021 N N . ARG A 1 257 ? 158.12686 156.56997 160.90076 1.000 96.98798 257 ARG A N 1
ATOM 2022 C CA . ARG A 1 257 ? 157.21591 157.60842 160.43149 1.000 94.97788 257 ARG A CA 1
ATOM 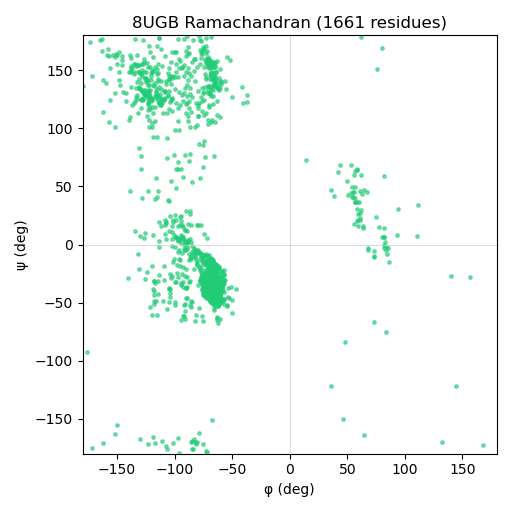2023 C C . ARG A 1 257 ? 157.87074 158.47930 159.36933 1.000 93.94715 257 ARG A C 1
ATOM 2024 O O . ARG A 1 257 ? 157.23558 158.83405 158.37053 1.000 99.69775 257 ARG A O 1
ATOM 2032 N N . GLN A 1 258 ? 159.14008 158.83664 159.56691 1.000 74.63673 258 GLN A N 1
ATOM 2033 C CA . GLN A 1 258 ? 159.82098 159.70668 158.61352 1.000 79.08161 258 GLN A CA 1
ATOM 2034 C C . GLN A 1 258 ? 160.00607 159.01997 157.26634 1.000 86.23876 258 GLN A C 1
ATOM 2035 O O . GLN A 1 258 ? 159.75024 159.61520 156.21410 1.000 90.93670 258 GLN A O 1
ATOM 2041 N N . PHE A 1 259 ? 160.45609 157.76373 157.27830 1.000 80.82449 259 PHE A N 1
ATOM 2042 C CA . PHE A 1 259 ? 160.65677 157.04001 156.02669 1.000 69.78892 259 PHE A CA 1
ATOM 2043 C C . PHE A 1 259 ? 159.33745 156.82268 155.30171 1.000 75.88100 259 PHE A C 1
ATOM 2044 O O . PHE A 1 259 ? 159.27578 156.90486 154.07052 1.000 84.31058 259 PHE A O 1
ATOM 2052 N N . HIS A 1 260 ? 158.27260 156.53362 156.04985 1.000 77.04436 260 HIS A N 1
ATOM 2053 C CA . HIS A 1 260 ? 156.96821 156.31025 155.43768 1.000 74.01273 260 HIS A CA 1
ATOM 2054 C C . HIS A 1 260 ? 156.47513 157.55958 154.72140 1.000 78.14544 260 HIS A C 1
ATOM 2055 O O . HIS A 1 260 ? 155.90525 157.47877 153.62845 1.000 82.15686 260 HIS A O 1
ATOM 2062 N N . LYS A 1 261 ? 156.66897 158.72714 155.33386 1.000 81.23750 261 LYS A N 1
ATOM 2063 C CA . LYS A 1 261 ? 156.23047 159.96919 154.70894 1.000 75.76254 261 LYS A CA 1
ATOM 2064 C C . LYS A 1 261 ? 157.00472 160.24363 153.42790 1.000 80.40138 261 LYS A C 1
ATOM 2065 O O . LYS A 1 261 ? 156.42596 160.64486 152.41260 1.000 89.22789 261 LYS A O 1
ATOM 2071 N N . ALA A 1 262 ? 158.32141 160.03489 153.45811 1.000 80.15224 262 ALA A N 1
ATOM 2072 C CA . ALA A 1 262 ? 159.15465 160.39428 152.31573 1.000 77.59749 262 ALA A CA 1
ATOM 2073 C C . ALA A 1 262 ? 158.87699 159.49164 151.12265 1.000 83.40865 262 ALA A C 1
ATOM 2074 O O . ALA A 1 262 ? 158.72487 159.96634 149.99224 1.000 90.30437 262 ALA A O 1
ATOM 2076 N N . LEU A 1 263 ? 158.81030 158.18130 151.35468 1.000 78.62842 263 LEU A N 1
ATOM 2077 C CA . LEU A 1 263 ? 158.61158 157.25040 150.25072 1.000 69.97011 263 LEU A CA 1
ATOM 2078 C C . LEU A 1 263 ? 157.20910 157.36342 149.67263 1.000 72.85759 263 LEU A C 1
ATOM 2079 O O . LEU A 1 263 ? 157.01716 157.20028 148.46349 1.000 83.33678 263 LEU A O 1
ATOM 2084 N N . TYR A 1 264 ? 156.21440 157.63387 150.51677 1.000 73.28699 264 TYR A N 1
ATOM 2085 C CA . TYR A 1 264 ? 154.85598 157.78735 150.01081 1.000 78.23926 264 TYR A CA 1
ATOM 2086 C C . TYR A 1 264 ? 154.72825 159.02748 149.13707 1.000 83.44769 264 TYR A C 1
ATOM 2087 O O . TYR A 1 264 ? 153.99296 159.02335 148.14399 1.000 86.81806 264 TYR A O 1
ATOM 2096 N N . THR A 1 265 ? 155.43063 160.10246 149.49425 1.000 80.27623 265 THR A N 1
ATOM 2097 C CA . THR A 1 265 ? 155.31740 161.34257 148.73526 1.000 75.96233 265 THR A CA 1
ATOM 2098 C C . THR A 1 265 ? 155.92425 161.20774 147.34479 1.000 84.96308 265 THR A C 1
ATOM 2099 O O . THR A 1 265 ? 155.38445 161.74705 146.37235 1.000 86.33321 265 THR A O 1
ATOM 2103 N N . VAL A 1 266 ? 157.03993 160.49146 147.22708 1.000 84.83065 266 VAL A N 1
ATOM 2104 C CA . VAL A 1 266 ? 157.78492 160.43011 145.97493 1.000 79.61737 266 VAL A CA 1
ATOM 2105 C C . VAL A 1 266 ? 157.38324 159.19630 145.18028 1.000 89.72290 266 VAL A C 1
ATOM 2106 O O . VAL A 1 266 ? 158.08434 158.79151 144.24757 1.000 93.90005 266 VAL A O 1
ATOM 2110 N N . ARG A 1 267 ? 156.24677 158.59554 145.53512 1.000 88.71770 267 ARG A N 1
ATOM 2111 C CA . ARG A 1 267 ? 155.80099 157.39217 144.84145 1.000 80.84902 267 ARG A CA 1
ATOM 2112 C C . ARG A 1 267 ? 155.50524 157.65909 143.37235 1.000 87.25857 267 ARG A C 1
ATOM 2113 O O . ARG A 1 267 ? 155.55538 156.73574 142.55321 1.000 91.92992 267 ARG A O 1
ATOM 2121 N N . ALA A 1 268 ? 155.19725 158.90636 143.01700 1.000 79.24473 268 ALA A N 1
ATOM 2122 C CA . ALA A 1 268 ? 154.86759 159.21338 141.63017 1.000 78.52988 268 ALA A CA 1
ATOM 2123 C C . ALA A 1 268 ? 156.10641 159.19842 140.74433 1.000 81.41394 268 ALA A C 1
ATOM 2124 O O . ALA A 1 268 ? 156.04180 158.76895 139.58731 1.000 81.23431 268 ALA A O 1
ATOM 2126 N N . PHE A 1 269 ? 157.24087 159.66230 141.26454 1.000 84.81245 269 PHE A N 1
ATOM 2127 C CA . PHE A 1 269 ? 158.44931 159.80456 140.46505 1.000 82.06054 269 PHE A CA 1
ATOM 2128 C C . PHE A 1 269 ? 159.28093 158.53291 140.38512 1.000 81.98294 269 PHE A C 1
ATOM 2129 O O . PHE A 1 269 ? 160.21422 158.47692 139.57953 1.000 89.46254 269 PHE A O 1
ATOM 2137 N N . LEU A 1 270 ? 158.97746 157.51610 141.19042 1.000 72.87050 270 LEU A N 1
ATOM 2138 C CA . LEU A 1 270 ? 159.79554 156.30999 141.17488 1.000 76.03441 270 LEU A CA 1
ATOM 2139 C C . LEU A 1 270 ? 159.53819 155.45575 139.94216 1.000 81.09392 270 LEU A C 1
ATOM 2140 O O . LEU A 1 270 ? 160.44777 154.75687 139.48235 1.000 87.87408 270 LEU A O 1
ATOM 2145 N N . ASN A 1 271 ? 158.31971 155.49644 139.40208 1.000 90.13315 271 ASN A N 1
ATOM 2146 C CA . ASN A 1 271 ? 157.95712 154.74054 138.20231 1.000 94.03452 271 ASN A CA 1
ATOM 2147 C C . ASN A 1 271 ? 158.10011 153.23548 138.41932 1.000 102.95798 271 ASN A C 1
ATOM 2148 O O . ASN A 1 271 ? 158.64743 152.51965 137.57987 1.000 107.62708 271 ASN A O 1
ATOM 2153 N N . CYS A 1 272 ? 157.60014 152.74854 139.55121 1.000 101.34852 272 CYS A N 1
ATOM 2154 C CA . CYS A 1 272 ? 157.61531 151.33002 139.86992 1.000 95.64652 272 CYS A CA 1
ATOM 2155 C C . CYS A 1 272 ? 156.21210 150.86834 140.23513 1.000 98.81773 272 CYS A C 1
ATOM 2156 O O . CYS A 1 272 ? 155.36972 151.65631 140.67109 1.000 105.46823 272 CYS A O 1
ATOM 2159 N N . ASP A 1 273 ? 155.96724 149.57174 140.04963 1.000 91.51764 273 ASP A N 1
ATOM 2160 C CA . ASP A 1 273 ? 154.67443 149.00112 140.40905 1.000 88.80710 273 ASP A CA 1
ATOM 2161 C C . ASP A 1 273 ? 154.58006 148.76891 141.91085 1.000 89.95411 273 ASP A C 1
ATOM 2162 O O . ASP A 1 273 ? 153.65691 149.25548 142.56984 1.000 97.54058 273 ASP A O 1
ATOM 2167 N N . ARG A 1 274 ? 155.53082 148.03049 142.46793 1.000 88.99857 274 ARG A N 1
ATOM 2168 C CA . ARG A 1 274 ? 155.60547 147.80417 143.90039 1.000 89.41497 274 ARG A CA 1
ATOM 2169 C C . ARG A 1 274 ? 157.00063 148.14598 144.38915 1.000 95.58103 274 ARG A C 1
ATOM 2170 O O . ARG A 1 274 ? 157.98123 148.02717 143.65066 1.000 100.45369 274 ARG A O 1
ATOM 2178 N N . TYR A 1 275 ? 157.08027 148.57634 145.64258 1.000 80.40265 275 TYR A N 1
ATOM 2179 C CA . TYR A 1 275 ? 158.36826 148.71297 146.29963 1.000 78.44868 275 TYR A CA 1
ATOM 2180 C C . TYR A 1 275 ? 158.15014 148.72521 147.80164 1.000 83.00741 275 TYR A C 1
ATOM 2181 O O . TYR A 1 275 ? 157.20489 149.34413 148.29176 1.000 92.41796 275 TYR A O 1
ATOM 2190 N N . SER A 1 276 ? 159.02568 148.02942 148.51832 1.000 80.10927 276 SER A N 1
ATOM 2191 C CA . SER A 1 276 ? 158.89801 147.84395 149.95215 1.000 80.34282 276 SER A CA 1
ATOM 2192 C C . SER A 1 276 ? 160.22443 148.15138 150.62566 1.000 81.69861 276 SER A C 1
ATOM 2193 O O . SER A 1 276 ? 161.29299 148.03649 150.02208 1.000 87.69324 276 SER A O 1
ATOM 2196 N N . VAL A 1 277 ? 160.14444 148.54311 151.89307 1.000 73.30397 277 VAL A N 1
ATOM 2197 C CA . VAL A 1 277 ? 161.31810 148.89130 152.68141 1.000 74.84938 277 VAL A CA 1
ATOM 2198 C C . VAL A 1 277 ? 161.27530 148.09649 153.97524 1.000 77.78012 277 VAL A C 1
ATOM 2199 O O . VAL A 1 277 ? 160.28231 148.15239 154.70860 1.000 84.05994 277 VAL A O 1
ATOM 2203 N N . GLY A 1 278 ? 162.34544 147.36012 154.25360 1.000 89.37357 278 GLY A N 1
ATOM 2204 C CA . GLY A 1 278 ? 162.43987 146.59862 155.48046 1.000 89.30777 278 GLY A CA 1
ATOM 2205 C C . GLY A 1 278 ? 163.44783 147.19618 156.43568 1.000 97.26077 278 GLY A C 1
ATOM 2206 O O . GLY A 1 278 ? 164.60823 147.39920 156.07137 1.000 102.50220 278 GLY A O 1
ATOM 2207 N N . LEU A 1 279 ? 163.01973 147.48293 157.66000 1.000 88.86330 279 LEU A N 1
ATOM 2208 C CA . LEU A 1 279 ? 163.86922 148.14449 158.63786 1.000 85.57553 279 LEU A CA 1
ATOM 2209 C C . LEU A 1 279 ? 164.56276 147.10983 159.51100 1.000 88.80394 279 LEU A C 1
ATOM 2210 O O . LEU A 1 279 ? 163.91059 146.22800 160.07602 1.000 96.07826 279 LEU A O 1
ATOM 2215 N N . LEU A 1 280 ? 165.88051 147.22213 159.61965 1.000 89.19445 280 LEU A N 1
ATOM 2216 C CA . LEU A 1 280 ? 166.66305 146.29646 160.41946 1.000 93.98252 280 LEU A CA 1
ATOM 2217 C C . LEU A 1 280 ? 166.74061 146.77193 161.86231 1.000 98.15697 280 LEU A C 1
ATOM 2218 O O . LEU A 1 280 ? 166.74622 147.97255 162.14229 1.000 100.34159 280 LEU A O 1
ATOM 2223 N N . ASP A 1 281 ? 166.79270 145.81271 162.78033 1.000 106.08758 281 ASP A N 1
ATOM 2224 C CA . ASP A 1 281 ? 167.01232 146.13688 164.18046 1.000 103.55585 281 ASP A CA 1
ATOM 2225 C C . ASP A 1 281 ? 168.43354 146.64476 164.37793 1.000 109.19486 281 ASP A C 1
ATOM 2226 O O . ASP A 1 281 ? 169.39075 146.08097 163.84225 1.000 111.26970 281 ASP A O 1
ATOM 2231 N N . MET A 1 282 ? 168.56864 147.71986 165.15051 1.000 110.77589 282 MET A N 1
ATOM 2232 C CA . MET A 1 282 ? 169.85220 148.37398 165.35955 1.000 111.12208 282 MET A CA 1
ATOM 2233 C C . MET A 1 282 ? 170.49897 148.00773 166.68845 1.000 113.05146 282 MET A C 1
ATOM 2234 O O . MET A 1 282 ? 171.51443 148.60668 167.05489 1.000 112.61717 282 MET A O 1
ATOM 2239 N N . THR A 1 283 ? 169.94330 147.04194 167.41434 1.000 121.76202 283 THR A N 1
ATOM 2240 C CA . THR A 1 283 ? 170.49872 146.65721 168.70584 1.000 122.71035 283 THR A CA 1
ATOM 2241 C C . THR A 1 283 ? 171.82786 145.94113 168.50526 1.000 124.80238 283 THR A C 1
ATOM 2242 O O . THR A 1 283 ? 171.88533 144.89553 167.85075 1.000 126.93327 283 THR A O 1
ATOM 2246 N N . LYS A 1 284 ? 172.89547 146.50027 169.07124 1.000 129.62413 284 LYS A N 1
ATOM 2247 C CA . LYS A 1 284 ? 174.22733 145.93934 168.88939 1.000 129.40254 284 LYS A CA 1
ATOM 2248 C C . LYS A 1 284 ? 174.63788 144.99916 170.01236 1.000 131.32504 284 LYS A C 1
ATOM 2249 O O . LYS A 1 284 ? 175.34167 144.01554 169.75718 1.000 131.83715 284 LYS A O 1
ATOM 2255 N N . GLN A 1 285 ? 174.22376 145.27477 171.24565 1.000 134.46978 285 GLN A N 1
ATOM 2256 C CA . GLN A 1 285 ? 174.58532 144.45413 172.39133 1.000 133.51867 285 GLN A CA 1
ATOM 2257 C C . GLN A 1 285 ? 173.35041 144.16383 173.22881 1.000 133.05134 285 GLN A C 1
ATOM 2258 O O . GLN A 1 285 ? 172.50644 145.04124 173.43110 1.000 133.20122 285 GLN A O 1
ATOM 2264 N N . LYS A 1 286 ? 173.25321 142.93307 173.71697 1.000 120.10012 286 LYS A N 1
ATOM 2265 C CA . LYS A 1 286 ? 172.15413 142.53159 174.57857 1.000 119.19604 286 LYS A CA 1
ATOM 2266 C C . LYS A 1 286 ? 172.51456 142.76998 176.04036 1.000 126.25659 286 LYS A C 1
ATOM 2267 O O . LYS A 1 286 ? 173.68330 142.92331 176.40164 1.000 127.55832 286 LYS A O 1
ATOM 2273 N N . GLU A 1 287 ? 171.48853 142.79668 176.88503 1.000 119.35279 287 GLU A N 1
ATOM 2274 C CA . GLU A 1 287 ? 171.70790 142.97444 178.30937 1.000 113.90700 287 GLU A CA 1
ATOM 2275 C C . GLU A 1 287 ? 172.23860 141.68367 178.92621 1.000 112.94999 287 GLU A C 1
ATOM 2276 O O . GLU A 1 287 ? 172.21277 140.61360 178.31520 1.000 117.52630 287 GLU A O 1
ATOM 2282 N N . PHE A 1 288 ? 172.72701 141.79627 180.16232 1.000 99.68344 288 PHE A N 1
ATOM 2283 C CA . PHE A 1 288 ? 173.38894 140.66292 180.79909 1.000 99.81137 288 PHE A CA 1
ATOM 2284 C C . PHE A 1 288 ? 172.43668 139.48871 180.98679 1.000 104.19660 288 PHE A C 1
ATOM 2285 O O . PHE A 1 288 ? 172.81968 138.33365 180.77469 1.000 110.38811 288 PHE A O 1
ATOM 2293 N N . PHE A 1 289 ? 171.19270 139.75721 181.38446 1.000 101.54429 289 PHE A N 1
ATOM 2294 C CA . PHE A 1 289 ? 170.26820 138.66578 181.66474 1.000 99.84912 289 PHE A CA 1
ATOM 2295 C C . PHE A 1 289 ? 169.84203 137.92360 180.40573 1.000 107.62407 289 PHE A C 1
ATOM 2296 O O . PHE A 1 289 ? 169.38066 136.78259 180.50472 1.000 107.27834 289 PHE A O 1
ATOM 2304 N N . ASP A 1 290 ? 169.97145 138.54106 179.23139 1.000 115.65088 290 ASP A N 1
ATOM 2305 C CA . ASP A 1 290 ? 169.69846 137.85099 177.97785 1.000 108.43305 290 ASP A CA 1
ATOM 2306 C C . ASP A 1 290 ? 170.91271 137.11967 177.42804 1.000 108.58947 290 ASP A C 1
ATOM 2307 O O . ASP A 1 290 ? 170.76572 136.30355 176.51260 1.000 110.38075 290 ASP A O 1
ATOM 2312 N N . VAL A 1 291 ? 172.09923 137.38994 177.96267 1.000 103.16192 291 VAL A N 1
ATOM 2313 C CA . VAL A 1 291 ? 173.30206 136.69719 177.52217 1.000 101.99626 291 VAL A CA 1
ATOM 2314 C C . VAL A 1 291 ? 173.55964 135.44678 178.35818 1.000 101.65561 291 VAL A C 1
ATOM 2315 O O . VAL A 1 291 ? 174.15492 134.48371 177.86510 1.000 104.21463 291 VAL A O 1
ATOM 2319 N N . TRP A 1 292 ? 173.09919 135.43516 179.60702 1.000 100.57045 292 TRP A N 1
ATOM 2320 C CA . TRP A 1 292 ? 173.34384 134.29712 180.49061 1.000 98.87725 292 TRP A CA 1
ATOM 2321 C C . TRP A 1 292 ? 172.83816 132.97293 179.93175 1.000 107.00055 292 TRP A C 1
ATOM 2322 O O . TRP A 1 292 ? 173.58893 131.98386 179.99086 1.000 115.27333 292 TRP A O 1
ATOM 2333 N N . PRO A 1 293 ? 171.60856 132.85975 179.40688 1.000 106.99737 293 PRO A N 1
ATOM 2334 C CA . PRO A 1 293 ? 171.16450 131.54364 178.91460 1.000 106.11799 293 PRO A CA 1
ATOM 2335 C C . PRO A 1 293 ? 172.04665 130.97839 177.81888 1.000 110.22172 293 PRO A C 1
ATOM 2336 O O . PRO A 1 293 ? 172.24474 129.75944 177.75569 1.000 113.80043 293 PRO A O 1
ATOM 2340 N N . VAL A 1 294 ? 172.58428 131.83293 176.94982 1.000 105.43398 294 VAL A N 1
ATOM 2341 C CA . VAL A 1 294 ? 173.43491 131.35385 175.86592 1.000 101.67317 294 VAL A CA 1
ATOM 2342 C C . VAL A 1 294 ? 174.74939 130.81582 176.41546 1.000 105.70056 294 VAL A C 1
ATOM 2343 O O . VAL A 1 294 ? 175.21372 129.74171 176.01740 1.000 107.44130 294 VAL A O 1
ATOM 2347 N N . LEU A 1 295 ? 175.36702 131.55064 177.34260 1.000 102.42433 295 LEU A N 1
ATOM 2348 C CA . LEU A 1 295 ? 176.66856 131.14056 177.85789 1.000 99.96659 295 LEU A CA 1
ATOM 2349 C C . LEU A 1 295 ? 176.57230 129.87755 178.70342 1.000 99.18686 295 LEU A C 1
ATOM 2350 O O . LEU A 1 295 ? 177.53419 129.10472 178.76900 1.000 100.38350 295 LEU A O 1
ATOM 2355 N N . MET A 1 296 ? 175.43517 129.65067 179.35382 1.000 106.20605 296 MET A N 1
ATOM 2356 C CA . MET A 1 296 ? 175.23376 128.46455 180.17400 1.000 111.67036 296 MET A CA 1
ATOM 2357 C C . MET A 1 296 ? 174.64706 127.29265 179.40166 1.000 112.72985 296 MET A C 1
ATOM 2358 O O . MET A 1 296 ? 174.38187 126.24711 180.00262 1.000 109.96023 296 MET A O 1
ATOM 2363 N N . GLY A 1 297 ? 174.42561 127.43791 178.09923 1.000 116.01692 297 GLY A N 1
ATOM 2364 C CA . GLY A 1 297 ? 173.90148 126.35056 177.30487 1.000 112.09325 297 GLY A CA 1
ATOM 2365 C C . GLY A 1 297 ? 172.40360 126.16110 177.37326 1.000 115.27910 297 GLY A C 1
ATOM 2366 O O . GLY A 1 297 ? 171.89873 125.17504 176.82286 1.000 116.18105 297 GLY A O 1
ATOM 2367 N N . GLU A 1 298 ? 171.67505 127.06000 178.03788 1.000 121.52502 298 GLU A N 1
ATOM 2368 C CA . GLU A 1 298 ? 170.22066 126.94910 178.06630 1.000 118.79056 298 GLU A CA 1
ATOM 2369 C C . GLU A 1 298 ? 169.62881 127.09835 176.67136 1.000 118.76533 298 GLU A C 1
ATOM 2370 O O . GLU A 1 298 ? 168.68016 126.39097 176.31490 1.000 120.54383 298 GLU A O 1
ATOM 2376 N N . ALA A 1 299 ? 170.17031 128.00992 175.87189 1.000 125.44321 299 ALA A N 1
ATOM 2377 C CA . ALA A 1 299 ? 169.71042 128.22818 174.51216 1.000 127.40667 299 ALA A CA 1
ATOM 2378 C C . ALA A 1 299 ? 170.89316 128.20324 173.55767 1.000 128.35303 299 ALA A C 1
ATOM 2379 O O . ALA A 1 299 ? 171.99985 128.61144 173.92288 1.000 126.77502 299 ALA A O 1
ATOM 2381 N N . PRO A 1 300 ? 170.69130 127.72193 172.32904 1.000 132.83392 300 PRO A N 1
ATOM 2382 C CA . PRO A 1 300 ? 171.79418 127.69413 171.37327 1.000 132.20952 300 PRO A CA 1
ATOM 2383 C C . PRO A 1 300 ? 172.15063 129.09608 170.92310 1.000 132.59051 300 PRO A C 1
ATOM 2384 O O . PRO A 1 300 ? 171.29319 129.99687 170.90660 1.000 132.29747 300 PRO A O 1
ATOM 2388 N N . PRO A 1 301 ? 173.40256 129.33479 170.54469 1.000 123.33724 301 PRO A N 1
ATOM 2389 C CA . PRO A 1 301 ? 173.78161 130.65921 170.04949 1.000 121.74730 301 PRO A CA 1
ATOM 2390 C C . PRO A 1 301 ? 173.17445 130.92877 168.68258 1.000 125.96806 301 PRO A C 1
ATOM 2391 O O . PRO A 1 301 ? 172.76780 130.01845 167.95793 1.000 129.97935 301 PRO A O 1
ATOM 2395 N N . TYR A 1 302 ? 173.10696 132.21246 168.34141 1.000 118.27576 302 TYR A N 1
ATOM 2396 C CA . TYR A 1 302 ? 172.58009 132.61512 167.04504 1.000 119.13188 302 TYR A CA 1
ATOM 2397 C C . TYR A 1 302 ? 173.47416 132.09694 165.92686 1.000 119.67333 302 TYR A C 1
ATOM 2398 O O . TYR A 1 302 ? 174.70301 132.17648 166.01218 1.000 118.47806 302 TYR A O 1
ATOM 2407 N N . ALA A 1 303 ? 172.85348 131.56644 164.87421 1.000 117.13599 303 ALA A N 1
ATOM 2408 C CA . ALA A 1 303 ? 173.58162 131.00477 163.74773 1.000 115.67955 303 ALA A CA 1
ATOM 2409 C C . ALA A 1 303 ? 173.11027 131.52862 162.39935 1.000 119.60018 303 ALA A C 1
ATOM 2410 O O . ALA A 1 303 ? 173.55848 131.01993 161.36593 1.000 121.69287 303 ALA A O 1
ATOM 2412 N N . GLY A 1 304 ? 172.22952 132.52424 162.37330 1.000 120.81870 304 GLY A N 1
ATOM 2413 C CA . GLY A 1 304 ? 171.71849 133.05485 161.13292 1.000 119.61412 304 GLY A CA 1
ATOM 2414 C C . GLY A 1 304 ? 172.66595 134.04696 160.49090 1.000 119.57383 304 GLY A C 1
ATOM 2415 O O . GLY A 1 304 ? 173.81026 134.21855 160.92171 1.000 115.09437 304 GLY A O 1
ATOM 2416 N N . PRO A 1 305 ? 172.20534 134.71723 159.43849 1.000 114.87366 305 PRO A N 1
ATOM 2417 C CA . PRO A 1 305 ? 173.05333 135.70367 158.76426 1.000 113.27567 305 PRO A CA 1
ATOM 2418 C C . PRO A 1 305 ? 173.25362 136.93913 159.62573 1.000 113.35895 305 PRO A C 1
ATOM 2419 O O . PRO A 1 305 ? 172.45903 137.25154 160.51383 1.000 115.65262 305 PRO A O 1
ATOM 2423 N N . ARG A 1 306 ? 174.34559 137.64639 159.35031 1.000 107.75654 306 ARG A N 1
ATOM 2424 C CA . ARG A 1 306 ? 174.72959 138.81291 160.12751 1.000 106.85809 306 ARG A CA 1
ATOM 2425 C C . ARG A 1 306 ? 175.05436 139.97745 159.20636 1.000 107.14267 306 ARG A C 1
ATOM 2426 O O . ARG A 1 306 ? 175.53995 139.79208 158.08820 1.000 107.64797 306 ARG A O 1
ATOM 2434 N N . THR A 1 307 ? 174.78331 141.18347 159.69449 1.000 116.08260 307 THR A N 1
ATOM 2435 C CA . THR A 1 307 ? 175.16151 142.38590 158.97934 1.000 116.00798 307 THR A CA 1
ATOM 2436 C C . THR A 1 307 ? 176.67811 142.55993 159.02649 1.000 116.08332 307 THR A C 1
ATOM 2437 O O . THR A 1 307 ? 177.34332 142.02628 159.91682 1.000 120.85229 307 THR A O 1
ATOM 2441 N N . PRO A 1 308 ? 177.25131 143.29531 158.06900 1.000 107.69689 308 PRO A N 1
ATOM 2442 C CA . PRO A 1 308 ? 178.71463 143.46801 158.06600 1.000 110.74407 308 PRO A CA 1
ATOM 2443 C C . PRO A 1 308 ? 179.26094 144.08870 159.33879 1.000 112.66422 308 PRO A C 1
ATOM 2444 O O . PRO A 1 308 ? 180.38151 143.75560 159.74296 1.000 112.13307 308 PRO A O 1
ATOM 2448 N N . ASP A 1 309 ? 178.51155 144.98268 159.98646 1.000 125.38198 309 ASP A N 1
ATOM 2449 C CA . ASP A 1 309 ? 178.98819 145.56384 161.23511 1.000 127.44216 309 ASP A CA 1
ATOM 2450 C C . ASP A 1 309 ? 178.90646 144.58205 162.39623 1.000 126.57997 309 ASP A C 1
ATOM 2451 O O . ASP A 1 309 ? 179.55148 144.80659 163.42502 1.000 125.28465 309 ASP A O 1
ATOM 2456 N N . GLY A 1 310 ? 178.13319 143.50718 162.25990 1.000 119.70102 310 GLY A N 1
ATOM 2457 C CA . GLY A 1 310 ? 178.11992 142.46663 163.26823 1.000 113.99807 310 GLY A CA 1
ATOM 2458 C C . GLY A 1 310 ? 176.83459 142.33795 164.05913 1.000 117.61059 310 GLY A C 1
ATOM 2459 O O . GLY A 1 310 ? 176.86997 141.99684 165.24460 1.000 120.37072 310 GLY A O 1
ATOM 2460 N N . ARG A 1 311 ? 175.69577 142.60273 163.42801 1.000 114.41356 311 ARG A N 1
ATOM 2461 C CA . ARG A 1 311 ? 174.39902 142.45455 164.06971 1.000 113.11141 311 ARG A CA 1
ATOM 2462 C C . ARG A 1 311 ? 173.58316 141.38250 163.36319 1.000 112.10958 311 ARG A C 1
ATOM 2463 O O . ARG A 1 311 ? 173.76446 141.12472 162.17072 1.000 115.37133 311 ARG A O 1
ATOM 2471 N N . GLU A 1 312 ? 172.68112 140.75949 164.11450 1.000 110.35649 312 GLU A N 1
ATOM 2472 C CA . GLU A 1 312 ? 171.79144 139.76129 163.54145 1.000 108.90145 312 GLU A CA 1
ATOM 2473 C C . GLU A 1 312 ? 170.79906 140.43116 162.60230 1.000 112.02409 312 GLU A C 1
ATOM 2474 O O . GLU A 1 312 ? 170.15332 141.41774 162.96656 1.000 112.61671 312 GLU A O 1
ATOM 2480 N N . ILE A 1 313 ? 170.67209 139.89315 161.39276 1.000 105.75717 313 ILE A N 1
ATOM 2481 C CA . ILE A 1 313 ? 169.75312 140.45476 160.41175 1.000 102.91751 313 ILE A CA 1
ATOM 2482 C C . ILE A 1 313 ? 168.32914 140.15618 160.84893 1.000 105.41817 313 ILE A C 1
ATOM 2483 O O . ILE A 1 313 ? 167.87153 139.01116 160.77405 1.000 108.23028 313 ILE A O 1
ATOM 2488 N N . ASN A 1 314 ? 167.62095 141.18181 161.31210 1.000 89.00254 314 ASN A N 1
ATOM 2489 C CA . ASN A 1 314 ? 166.25467 141.02206 161.79727 1.000 87.61998 314 ASN A CA 1
ATOM 2490 C C . ASN A 1 314 ? 165.43041 142.20738 161.32135 1.000 90.42390 314 ASN A C 1
ATOM 2491 O O . ASN A 1 314 ? 165.59210 143.32092 161.82784 1.000 92.66452 314 ASN A O 1
ATOM 2496 N N . PHE A 1 315 ? 164.55071 141.97041 160.35460 1.000 90.48049 315 PHE A N 1
ATOM 2497 C CA . PHE A 1 315 ? 163.60793 142.98916 159.91213 1.000 86.96442 315 PHE A CA 1
ATOM 2498 C C . PHE A 1 315 ? 162.45764 143.03742 160.90734 1.000 94.42779 315 PHE A C 1
ATOM 2499 O O . PHE A 1 315 ? 161.65968 142.09940 160.98549 1.000 96.99908 315 PHE A O 1
ATOM 2507 N N . TYR A 1 316 ? 162.36926 144.11996 161.67651 1.000 88.01232 316 TYR A N 1
ATOM 2508 C CA . TYR A 1 316 ? 161.28762 144.25280 162.64127 1.000 87.95406 316 TYR A CA 1
ATOM 2509 C C . TYR A 1 316 ? 160.07514 144.98365 162.08723 1.000 92.88729 316 TYR A C 1
ATOM 2510 O O . TYR A 1 316 ? 158.98263 144.85246 162.64878 1.000 95.88190 316 TYR A O 1
ATOM 2519 N N . LYS A 1 317 ? 160.23428 145.73835 161.00506 1.000 98.97219 317 LYS A N 1
ATOM 2520 C CA . LYS A 1 317 ? 159.11547 146.42298 160.37792 1.000 93.12511 317 LYS A CA 1
ATOM 2521 C C . LYS A 1 317 ? 159.36266 146.48129 158.88151 1.000 94.48556 317 LYS A C 1
ATOM 2522 O O . LYS A 1 317 ? 160.48527 146.73920 158.44166 1.000 100.98398 317 LYS A O 1
ATOM 2528 N N . VAL A 1 318 ? 158.31327 146.22799 158.10771 1.000 89.05189 318 VAL A N 1
ATOM 2529 C CA . VAL A 1 318 ? 158.37232 146.28752 156.65478 1.000 91.46989 318 VAL A CA 1
ATOM 2530 C C . VAL A 1 318 ? 157.22391 147.15533 156.16717 1.000 91.96876 318 VAL A C 1
ATOM 2531 O O . VAL A 1 318 ? 156.06275 146.90456 156.50603 1.000 96.46491 318 VAL A O 1
ATOM 2535 N N . ILE A 1 319 ? 157.54854 148.17408 155.38112 1.000 91.91515 319 ILE A N 1
ATOM 2536 C CA . ILE A 1 319 ? 156.56151 149.06923 154.79453 1.000 90.37091 319 ILE A CA 1
ATOM 2537 C C . ILE A 1 319 ? 156.38273 148.66481 153.34123 1.000 89.85767 319 ILE A C 1
ATOM 2538 O O . ILE A 1 319 ? 157.35928 148.58561 152.58857 1.000 94.30397 319 ILE A O 1
ATOM 2543 N N . ASP A 1 320 ? 155.14331 148.40246 152.94405 1.000 99.83550 320 ASP A N 1
ATOM 2544 C CA . ASP A 1 320 ? 154.83993 147.87468 151.62293 1.000 98.15744 320 ASP A CA 1
ATOM 2545 C C . ASP A 1 320 ? 154.02100 148.88699 150.83827 1.000 101.42598 320 ASP A C 1
ATOM 2546 O O . ASP A 1 320 ? 152.99468 149.36903 151.32517 1.000 109.14504 320 ASP A O 1
ATOM 2551 N N . TYR A 1 321 ? 154.46813 149.19976 149.62576 1.000 83.27110 321 TYR A N 1
ATOM 2552 C CA . TYR A 1 321 ? 153.75281 150.09781 148.73053 1.000 85.24002 321 TYR A CA 1
ATOM 2553 C C . TYR A 1 321 ? 153.32693 149.33150 147.48940 1.000 91.89345 321 TYR A C 1
ATOM 2554 O O . TYR A 1 321 ? 154.16132 148.71500 146.82002 1.000 96.59924 321 TYR A O 1
ATOM 2563 N N . ILE A 1 322 ? 152.03418 149.37857 147.18194 1.000 94.67891 322 ILE A N 1
ATOM 2564 C CA . ILE A 1 322 ? 151.46106 148.66250 146.04990 1.000 90.73159 322 ILE A CA 1
ATOM 2565 C C . ILE A 1 322 ? 150.77008 149.67619 145.15218 1.000 91.80554 322 ILE A C 1
ATOM 2566 O O . ILE A 1 322 ? 149.85547 150.37898 145.59576 1.000 99.92110 322 ILE A O 1
ATOM 2571 N N . LEU A 1 323 ? 151.20265 149.75336 143.89770 1.000 95.71311 323 LEU A N 1
ATOM 2572 C CA . LEU A 1 323 ? 150.68507 150.71798 142.93623 1.000 97.10179 323 LEU A CA 1
ATOM 2573 C C . LEU A 1 323 ? 150.25318 150.02617 141.64906 1.000 97.62520 323 LEU A C 1
ATOM 2574 O O . LEU A 1 323 ? 150.46867 150.53097 140.54598 1.000 98.89605 323 LEU A O 1
ATOM 2579 N N . HIS A 1 324 ? 149.63258 148.85276 141.78262 1.000 109.08330 324 HIS A N 1
ATOM 2580 C CA . HIS A 1 324 ? 149.17822 148.09276 140.62396 1.000 108.32621 324 HIS A CA 1
ATOM 2581 C C . HIS A 1 324 ? 148.04000 148.77862 139.88500 1.000 112.56505 324 HIS A C 1
ATOM 2582 O O . HIS A 1 324 ? 147.78419 148.45183 138.72164 1.000 111.96559 324 HIS A O 1
ATOM 2589 N N . GLY A 1 325 ? 147.35495 149.71222 140.53295 1.000 130.56507 325 GLY A N 1
ATOM 2590 C CA . GLY A 1 325 ? 146.14958 150.30654 139.99572 1.000 129.70741 325 GLY A CA 1
ATOM 2591 C C . GLY A 1 325 ? 145.14661 150.49702 141.11102 1.000 133.68892 325 GLY A C 1
ATOM 2592 O O . GLY A 1 325 ? 144.28847 151.38247 141.05622 1.000 133.36593 325 GLY A O 1
ATOM 2593 N N . LYS A 1 326 ? 145.25870 149.65818 142.13666 1.000 125.14519 326 LYS A N 1
ATOM 2594 C CA . LYS A 1 326 ? 144.51596 149.79767 143.38469 1.000 122.91623 326 LYS A CA 1
ATOM 2595 C C . LYS A 1 326 ? 145.56206 150.07108 144.45970 1.000 121.39491 326 LYS A C 1
ATOM 2596 O O . LYS A 1 326 ? 146.13556 149.14198 145.03269 1.000 118.35407 326 LYS A O 1
ATOM 2602 N N . GLU A 1 327 ? 145.81396 151.35148 144.71848 1.000 112.48757 327 GLU A N 1
ATOM 2603 C CA . GLU A 1 327 ? 146.87922 151.73809 145.63194 1.000 112.28583 327 GLU A CA 1
ATOM 2604 C C . GLU A 1 327 ? 146.61273 151.20690 147.03439 1.000 117.29443 327 GLU A C 1
ATOM 2605 O O . GLU A 1 327 ? 145.49586 151.29456 147.55059 1.000 116.90581 327 GLU A O 1
ATOM 2611 N N . ASP A 1 328 ? 147.65221 150.64753 147.64893 1.000 120.54380 328 ASP A N 1
ATOM 2612 C CA . ASP A 1 328 ? 147.54808 150.08382 148.98737 1.000 119.22908 328 ASP A CA 1
ATOM 2613 C C . ASP A 1 328 ? 148.90163 150.18110 149.67156 1.000 115.22335 328 ASP A C 1
ATOM 2614 O O . ASP A 1 328 ? 149.91816 149.78248 149.09709 1.000 114.21510 328 ASP A O 1
ATOM 2619 N N . ILE A 1 329 ? 148.90898 150.70731 150.89225 1.000 103.91062 329 ILE A N 1
ATOM 2620 C CA . ILE A 1 329 ? 150.11770 150.83789 151.69484 1.000 103.81502 329 ILE A CA 1
ATOM 2621 C C . ILE A 1 329 ? 149.88713 150.12533 153.01725 1.000 109.92671 329 ILE A C 1
ATOM 2622 O O . ILE A 1 329 ? 148.87796 150.36624 153.68895 1.000 112.86804 329 ILE A O 1
ATOM 2627 N N . LYS A 1 330 ? 150.81818 149.25146 153.38791 1.000 109.98697 330 LYS A N 1
ATOM 2628 C CA . LYS A 1 330 ? 150.71724 148.47548 154.61257 1.000 107.70959 330 LYS A CA 1
ATOM 2629 C C . LYS A 1 330 ? 152.01867 148.57180 155.39274 1.000 105.75603 330 LYS A C 1
ATOM 2630 O O . LYS A 1 330 ? 153.09989 148.70270 154.81468 1.000 112.44750 330 LYS A O 1
ATOM 2636 N N . VAL A 1 331 ? 151.90282 148.50762 156.71585 1.000 102.22668 331 VAL A N 1
ATOM 2637 C CA . VAL A 1 331 ? 153.05158 148.45967 157.61139 1.000 105.52623 331 VAL A CA 1
ATOM 2638 C C . VAL A 1 331 ? 152.92868 147.19413 158.44395 1.000 109.90126 331 VAL A C 1
ATOM 2639 O O . VAL A 1 331 ? 151.96388 147.03799 159.20147 1.000 110.36469 331 VAL A O 1
ATOM 2643 N N . ILE A 1 332 ? 153.89770 146.29712 158.30743 1.000 108.81974 332 ILE A N 1
ATOM 2644 C CA . ILE A 1 332 ? 153.85556 144.98319 158.93546 1.000 102.72085 332 ILE A CA 1
ATOM 2645 C C . ILE A 1 332 ? 154.91484 144.94878 160.03437 1.000 106.59712 332 ILE A C 1
ATOM 2646 O O . ILE A 1 332 ? 156.11689 145.00751 159.73709 1.000 110.26818 332 ILE A O 1
ATOM 2651 N N . PRO A 1 333 ? 154.52768 144.85566 161.30483 1.000 108.71550 333 PRO A N 1
ATOM 2652 C CA . PRO A 1 333 ? 155.51705 144.68404 162.37143 1.000 109.61521 333 PRO A CA 1
ATOM 2653 C C . PRO A 1 333 ? 155.85253 143.21598 162.57440 1.000 108.29613 333 PRO A C 1
ATOM 2654 O O . PRO A 1 333 ? 154.97485 142.35184 162.62550 1.000 108.92818 333 PRO A O 1
ATOM 2658 N N . ASN A 1 334 ? 157.15327 142.94094 162.69160 1.000 109.61727 334 ASN A N 1
ATOM 2659 C CA . ASN A 1 334 ? 157.67357 141.58120 162.78100 1.000 109.22772 334 ASN A CA 1
ATOM 2660 C C . ASN A 1 334 ? 157.15345 140.74775 161.61758 1.000 109.97775 334 ASN A C 1
ATOM 2661 O O . ASN A 1 334 ? 156.33317 139.84413 161.82128 1.000 108.54319 334 ASN A O 1
ATOM 2666 N N . PRO A 1 335 ? 157.58723 141.02672 160.39276 1.000 112.75342 335 PRO A N 1
ATOM 2667 C CA . PRO A 1 335 ? 157.06085 140.30357 159.23492 1.000 112.73029 335 PRO A CA 1
ATOM 2668 C C . PRO A 1 335 ? 157.42911 138.83423 159.29852 1.000 106.68552 335 PRO A C 1
ATOM 2669 O O . PRO A 1 335 ? 158.51399 138.47567 159.78030 1.000 105.93966 335 PRO A O 1
ATOM 2673 N N . PRO A 1 336 ? 156.54991 137.95112 158.82510 1.000 106.75344 336 PRO A N 1
ATOM 2674 C CA . PRO A 1 336 ? 156.88749 136.53319 158.80700 1.000 110.10588 336 PRO A CA 1
ATOM 2675 C C . PRO A 1 336 ? 157.98408 136.26235 157.79432 1.000 108.17410 336 PRO A C 1
ATOM 2676 O O . PRO A 1 336 ? 158.12912 137.00018 156.80524 1.000 110.45515 336 PRO A O 1
ATOM 2680 N N . PRO A 1 337 ? 158.78718 135.21714 158.00030 1.000 106.77273 337 PRO A N 1
ATOM 2681 C CA . PRO A 1 337 ? 159.87796 134.93892 157.05072 1.000 106.08393 337 PRO A CA 1
ATOM 2682 C C . PRO A 1 337 ? 159.39288 134.61507 155.65160 1.000 107.78608 337 PRO A C 1
ATOM 2683 O O . PRO A 1 337 ? 160.16825 134.75314 154.69850 1.000 106.93128 337 PRO A O 1
ATOM 2687 N N . ASP A 1 338 ? 158.13829 134.19079 155.49185 1.000 116.72456 338 ASP A N 1
ATOM 2688 C CA . ASP A 1 338 ? 157.57069 133.91870 154.17761 1.000 116.04394 338 ASP A CA 1
ATOM 2689 C C . ASP A 1 338 ? 156.81696 135.11326 153.60727 1.000 117.31249 338 ASP A C 1
ATOM 2690 O O . ASP A 1 338 ? 155.91834 134.93584 152.77437 1.000 116.31541 338 ASP A O 1
ATOM 2695 N N . HIS A 1 339 ? 157.15197 136.32435 154.04197 1.000 107.19384 339 HIS A N 1
ATOM 2696 C CA . HIS A 1 339 ? 156.55832 137.51978 153.46291 1.000 104.31382 339 HIS A CA 1
ATOM 2697 C C . HIS A 1 339 ? 156.97489 137.65276 152.00531 1.000 105.20963 339 HIS A C 1
ATOM 2698 O O . HIS A 1 339 ? 158.10990 137.33910 151.63949 1.000 111.22718 339 HIS A O 1
ATOM 2705 N N . TRP A 1 340 ? 156.04787 138.13198 151.17193 1.000 97.20686 340 TRP A N 1
ATOM 2706 C CA . TRP A 1 340 ? 156.26817 138.11727 149.72893 1.000 95.62164 340 TRP A CA 1
ATOM 2707 C C . TRP A 1 340 ? 157.52329 138.88324 149.33283 1.000 99.61783 340 TRP A C 1
ATOM 2708 O O . TRP A 1 340 ? 158.19178 138.51391 148.36166 1.000 100.98442 340 TRP A O 1
ATOM 2719 N N . ALA A 1 341 ? 157.86185 139.94538 150.06301 1.000 98.44770 341 ALA A N 1
ATOM 2720 C CA . ALA A 1 341 ? 159.06742 140.70088 149.74407 1.000 94.56035 341 ALA A CA 1
ATOM 2721 C C . ALA A 1 341 ? 160.32521 139.98110 150.21124 1.000 97.57764 341 ALA A C 1
ATOM 2722 O O . ALA A 1 341 ? 161.37477 140.08270 149.56758 1.000 97.64019 341 ALA A O 1
ATOM 2724 N N . LEU A 1 342 ? 160.24117 139.25582 151.32480 1.000 100.56432 342 LEU A N 1
ATOM 2725 C CA . LEU A 1 342 ? 161.40820 138.63936 151.93960 1.000 94.40253 342 LEU A CA 1
ATOM 2726 C C . LEU A 1 342 ? 161.61127 137.18118 151.54952 1.000 95.87141 342 LEU A C 1
ATOM 2727 O O . LEU A 1 342 ? 162.61908 136.59123 151.95117 1.000 96.60666 342 LEU A O 1
ATOM 2732 N N . VAL A 1 343 ? 160.68918 136.58391 150.79057 1.000 102.88827 343 VAL A N 1
ATOM 2733 C CA . VAL A 1 343 ? 160.83927 135.18072 150.41036 1.000 101.77913 343 VAL A CA 1
ATOM 2734 C C . VAL A 1 343 ? 162.07992 134.98855 149.55121 1.000 107.94560 343 VAL A C 1
ATOM 2735 O O . VAL A 1 343 ? 162.85111 134.04204 149.75010 1.000 110.08802 343 VAL A O 1
ATOM 2739 N N . SER A 1 344 ? 162.30054 135.88866 148.59298 1.000 100.28310 344 SER A N 1
ATOM 2740 C CA . SER A 1 344 ? 163.41782 135.75078 147.66950 1.000 100.03251 344 SER A CA 1
ATOM 2741 C C . SER A 1 344 ? 164.76657 135.73470 148.36928 1.000 100.31116 344 SER A C 1
ATOM 2742 O O . SER A 1 344 ? 165.73079 135.20997 147.80411 1.000 106.22544 344 SER A O 1
ATOM 2745 N N . GLY A 1 345 ? 164.86271 136.29080 149.57035 1.000 91.50747 345 GLY A N 1
ATOM 2746 C CA . GLY A 1 345 ? 166.12299 136.31895 150.28004 1.000 91.14105 345 GLY A CA 1
ATOM 2747 C C . GLY A 1 345 ? 167.00258 137.45989 149.82166 1.000 96.75366 345 GLY A C 1
ATOM 2748 O O . GLY A 1 345 ? 168.09648 137.66481 150.35487 1.000 96.34133 345 GLY A O 1
ATOM 2749 N N . LEU A 1 346 ? 166.53244 138.20649 148.82422 1.000 94.69793 346 LEU A N 1
ATOM 2750 C CA . LEU A 1 346 ? 167.28929 139.36056 148.35056 1.000 88.86593 346 LEU A CA 1
ATOM 2751 C C . LEU A 1 346 ? 167.46063 140.44034 149.41129 1.000 85.88879 346 LEU A C 1
ATOM 2752 O O . LEU A 1 346 ? 168.59045 140.93623 149.56138 1.000 90.37139 346 LEU A O 1
ATOM 2757 N N . PRO A 1 347 ? 166.42850 140.86231 150.15328 1.000 79.32047 347 PRO A N 1
ATOM 2758 C CA . PRO A 1 347 ? 166.68357 141.82479 151.23653 1.000 79.73397 347 PRO A CA 1
ATOM 2759 C C . PRO A 1 347 ? 167.66689 141.30739 152.26736 1.000 86.03376 347 PRO A C 1
ATOM 2760 O O . PRO A 1 347 ? 168.47147 142.08176 152.79788 1.000 90.33072 347 PRO A O 1
ATOM 2764 N N . THR A 1 348 ? 167.62207 140.01020 152.57088 1.000 94.09254 348 THR A N 1
ATOM 2765 C CA . THR A 1 348 ? 168.62096 139.43029 153.45985 1.000 92.19380 348 THR A CA 1
ATOM 2766 C C . THR A 1 348 ? 170.00643 139.48837 152.83388 1.000 94.04043 348 THR A C 1
ATOM 2767 O O . THR A 1 348 ? 170.99599 139.76469 153.52063 1.000 95.57018 348 THR A O 1
ATOM 2771 N N . TYR A 1 349 ? 170.09622 139.22363 151.52916 1.000 98.46273 349 TYR A N 1
ATOM 2772 C CA . TYR A 1 349 ? 171.38096 139.29725 150.84324 1.000 95.03754 349 TYR A CA 1
ATOM 2773 C C . TYR A 1 349 ? 171.93789 140.71318 150.86364 1.000 94.54107 349 TYR A C 1
ATOM 2774 O O . TYR A 1 349 ? 173.13944 140.91127 151.07428 1.000 95.79219 349 TYR A O 1
ATOM 2783 N N . VAL A 1 350 ? 171.08253 141.71117 150.63654 1.000 91.59752 350 VAL A N 1
ATOM 2784 C CA . VAL A 1 350 ? 171.53805 143.09853 150.65051 1.000 89.75091 350 VAL A CA 1
ATOM 2785 C C . VAL A 1 350 ? 172.01801 143.48076 152.04200 1.000 94.07676 350 VAL A C 1
ATOM 2786 O O . VAL A 1 350 ? 173.07431 144.09995 152.20684 1.000 103.31471 350 VAL A O 1
ATOM 2790 N N . ALA A 1 351 ? 171.24795 143.11278 153.06645 1.000 93.11352 351 ALA A N 1
ATOM 2791 C CA . ALA A 1 351 ? 171.64886 143.41663 154.43412 1.000 92.36993 351 ALA A CA 1
ATOM 2792 C C . ALA A 1 351 ? 172.94311 142.71093 154.80343 1.000 93.88616 351 ALA A C 1
ATOM 2793 O O . ALA A 1 351 ? 173.72290 143.22459 155.61162 1.000 96.69598 351 ALA A O 1
ATOM 2795 N N . GLN A 1 352 ? 173.18527 141.53470 154.22689 1.000 101.09184 352 GLN A N 1
ATOM 2796 C CA . GLN A 1 352 ? 174.39567 140.78511 154.53890 1.000 98.76903 352 GLN A CA 1
ATOM 2797 C C . GLN A 1 352 ? 175.62298 141.42522 153.90348 1.000 98.95803 352 GLN A C 1
ATOM 2798 O O . GLN A 1 352 ? 176.66962 141.55689 154.54698 1.000 98.60976 352 GLN A O 1
ATOM 2804 N N . ASN A 1 353 ? 175.51474 141.83060 152.63986 1.000 100.25790 353 ASN A N 1
ATOM 2805 C CA . ASN A 1 353 ? 176.66539 142.31185 151.88724 1.000 96.59345 353 ASN A CA 1
ATOM 2806 C C . ASN A 1 353 ? 176.70028 143.82187 151.71699 1.000 99.31412 353 ASN A C 1
ATOM 2807 O O . ASN A 1 353 ? 177.78533 144.38529 151.54764 1.000 102.89455 353 ASN A O 1
ATOM 2812 N N . GLY A 1 354 ? 175.55538 144.49265 151.76204 1.000 101.37080 354 GLY A N 1
ATOM 2813 C CA . GLY A 1 354 ? 175.53691 145.92521 151.52402 1.000 98.21607 354 GLY A CA 1
ATOM 2814 C C . GLY A 1 354 ? 175.89437 146.32856 150.10983 1.000 103.47017 354 GLY A C 1
ATOM 2815 O O . GLY A 1 354 ? 176.68446 147.26067 149.91757 1.000 105.60672 354 GLY A O 1
ATOM 2816 N N . LEU A 1 355 ? 175.33937 145.64592 149.11252 1.000 104.34381 355 LEU A N 1
ATOM 2817 C CA . LEU A 1 355 ? 175.59812 145.95392 147.71566 1.000 99.38146 355 LEU A CA 1
ATOM 2818 C C . LEU A 1 355 ? 174.29168 146.19786 146.97510 1.000 100.48027 355 LEU A C 1
ATOM 2819 O O . LEU A 1 355 ? 173.25715 145.60606 147.29253 1.000 104.75432 355 LEU A O 1
ATOM 2824 N N . ILE A 1 356 ? 174.35662 147.07156 145.97754 1.000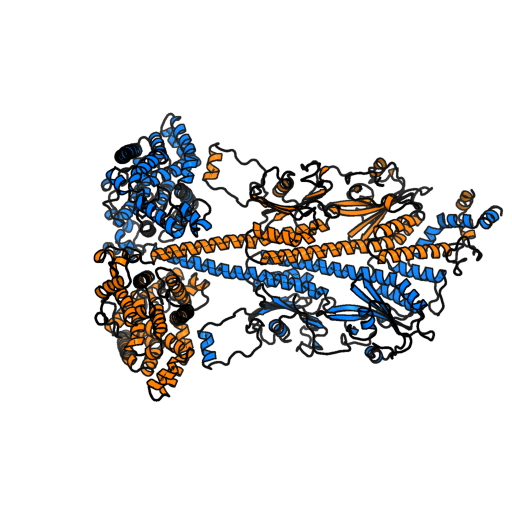 91.63209 356 ILE A N 1
ATOM 2825 C CA . ILE A 1 356 ? 173.20603 147.37290 145.13511 1.000 89.59566 356 ILE A CA 1
ATOM 2826 C C . ILE A 1 356 ? 173.00446 146.23491 144.14643 1.000 94.47498 356 ILE A C 1
ATOM 2827 O O . ILE A 1 356 ? 173.93069 145.85593 143.42123 1.000 104.89881 356 ILE A O 1
ATOM 2832 N N . CYS A 1 357 ? 171.79269 145.68969 144.10943 1.000 86.05061 357 CYS A N 1
ATOM 2833 C CA . CYS A 1 357 ? 171.47818 144.53247 143.28542 1.000 86.37088 357 CYS A CA 1
ATOM 2834 C C . CYS A 1 357 ? 170.45712 144.91862 142.22930 1.000 91.92977 357 CYS A C 1
ATOM 2835 O O . CYS A 1 357 ? 169.40331 145.47235 142.55398 1.000 101.63732 357 CYS A O 1
ATOM 2838 N N . ASN A 1 358 ? 170.76913 144.62008 140.97259 1.000 82.52021 358 ASN A N 1
ATOM 2839 C CA . ASN A 1 358 ? 169.85289 144.81470 139.85808 1.000 72.99652 358 ASN A CA 1
ATOM 2840 C C . ASN A 1 358 ? 169.61548 143.46290 139.20748 1.000 82.84261 358 ASN A C 1
ATOM 2841 O O . ASN A 1 358 ? 170.56753 142.79975 138.78475 1.000 89.80249 358 ASN A O 1
ATOM 2846 N N . ILE A 1 359 ? 168.35190 143.05832 139.12775 1.000 84.20272 359 ILE A N 1
ATOM 2847 C CA . ILE A 1 359 ? 167.97727 141.73738 138.64167 1.000 80.47949 359 ILE A CA 1
ATOM 2848 C C . ILE A 1 359 ? 166.99852 141.90676 137.49289 1.000 77.17687 359 ILE A C 1
ATOM 2849 O O . ILE A 1 359 ? 165.99998 142.62255 137.62459 1.000 82.58962 359 ILE A O 1
ATOM 2854 N N . MET A 1 360 ? 167.28932 141.26308 136.36935 1.000 87.92705 360 MET A N 1
ATOM 2855 C CA . MET A 1 360 ? 166.36552 141.16239 135.25159 1.000 93.40533 360 MET A CA 1
ATOM 2856 C C . MET A 1 360 ? 165.96882 139.70326 135.08199 1.000 101.62319 360 MET A C 1
ATOM 2857 O O . MET A 1 360 ? 166.80402 138.80694 135.23519 1.000 103.22671 360 MET A O 1
ATOM 2862 N N . ASN A 1 361 ? 164.69227 139.46921 134.77460 1.000 110.91111 361 ASN A N 1
ATOM 2863 C CA . ASN A 1 361 ? 164.12579 138.12271 134.72007 1.000 104.74063 361 ASN A CA 1
ATOM 2864 C C . ASN A 1 361 ? 164.27699 137.42085 136.06938 1.000 108.64481 361 ASN A C 1
ATOM 2865 O O . ASN A 1 361 ? 164.98306 136.42143 136.20930 1.000 114.88913 361 ASN A O 1
ATOM 2870 N N . ALA A 1 362 ? 163.60004 137.97948 137.06952 1.000 102.01339 362 ALA A N 1
ATOM 2871 C CA . ALA A 1 362 ? 163.63372 137.42493 138.42192 1.000 101.19999 362 ALA A CA 1
ATOM 2872 C C . ALA A 1 362 ? 163.27928 135.94293 138.49826 1.000 106.74423 362 ALA A C 1
ATOM 2873 O O . ALA A 1 362 ? 163.98864 135.20612 139.20115 1.000 107.93567 362 ALA A O 1
ATOM 2875 N N . PRO A 1 363 ? 162.22336 135.43870 137.84468 1.000 108.46200 363 PRO A N 1
ATOM 2876 C CA . PRO A 1 363 ? 161.94589 133.99557 137.95851 1.000 109.89655 363 PRO A CA 1
ATOM 2877 C C . PRO A 1 363 ? 163.06381 133.11689 137.42813 1.000 107.73781 363 PRO A C 1
ATOM 2878 O O . PRO A 1 363 ? 163.27628 132.01937 137.95734 1.000 108.12647 363 PRO A O 1
ATOM 2882 N N . SER A 1 364 ? 163.79040 133.55954 136.40540 1.000 111.34819 364 SER A N 1
ATOM 2883 C CA . SER A 1 364 ? 164.87399 132.75623 135.85552 1.000 111.97855 364 SER A CA 1
ATOM 2884 C C . SER A 1 364 ? 166.15888 132.86387 136.66321 1.000 113.11097 364 SER A C 1
ATOM 2885 O O . SER A 1 364 ? 167.12193 132.15288 136.35983 1.000 112.18912 364 SER A O 1
ATOM 2888 N N . GLU A 1 365 ? 166.20218 133.72979 137.67135 1.000 118.44852 365 GLU A N 1
ATOM 2889 C CA . GLU A 1 365 ? 167.37790 133.86120 138.52393 1.000 116.55533 365 GLU A CA 1
ATOM 2890 C C . GLU A 1 365 ? 167.36380 132.73421 139.54749 1.000 120.22442 365 GLU A C 1
ATOM 2891 O O . GLU A 1 365 ? 166.51739 132.71149 140.44629 1.000 122.07792 365 GLU A O 1
ATOM 2897 N N . ASP A 1 366 ? 168.29824 131.79387 139.40970 1.000 124.57701 366 ASP A N 1
ATOM 2898 C CA . ASP A 1 366 ? 168.32999 130.62911 140.28328 1.000 124.44981 366 ASP A CA 1
ATOM 2899 C C . ASP A 1 366 ? 168.92729 130.92368 141.65167 1.000 122.91577 366 ASP A C 1
ATOM 2900 O O . ASP A 1 366 ? 168.69864 130.15138 142.58790 1.000 121.11873 366 ASP A O 1
ATOM 2905 N N . PHE A 1 367 ? 169.68594 132.01139 141.79263 1.000 110.50803 367 PHE A N 1
ATOM 2906 C CA . PHE A 1 367 ? 170.33124 132.28696 143.07152 1.000 110.76627 367 PHE A CA 1
ATOM 2907 C C . PHE A 1 367 ? 169.31210 132.65840 144.14044 1.000 112.24469 367 PHE A C 1
ATOM 2908 O O . PHE A 1 367 ? 169.48148 132.30992 145.31426 1.000 107.78651 367 PHE A O 1
ATOM 2916 N N . PHE A 1 368 ? 168.25218 133.36170 143.75805 1.000 104.55181 368 PHE A N 1
ATOM 2917 C CA . PHE A 1 368 ? 167.22155 133.80200 144.68456 1.000 96.58011 368 PHE A CA 1
ATOM 2918 C C . PHE A 1 368 ? 165.90618 133.11134 144.35809 1.000 99.73348 368 PHE A C 1
ATOM 2919 O O . PHE A 1 368 ? 165.57799 132.90084 143.18708 1.000 103.76171 368 PHE A O 1
ATOM 2927 N N . ALA A 1 369 ? 165.15295 132.76287 145.40032 1.000 102.50994 369 ALA A N 1
ATOM 2928 C CA . ALA A 1 369 ? 163.88747 132.04969 145.23757 1.000 104.84094 369 ALA A CA 1
ATOM 2929 C C . ALA A 1 369 ? 162.77057 133.06443 145.01678 1.000 102.77310 369 ALA A C 1
ATOM 2930 O O . ALA A 1 369 ? 161.98294 133.38154 145.90910 1.000 102.61075 369 ALA A O 1
ATOM 2932 N N . PHE A 1 370 ? 162.70634 133.58078 143.79498 1.000 101.77800 370 PHE A N 1
ATOM 2933 C CA . PHE A 1 370 ? 161.66957 134.53575 143.44167 1.000 102.48924 370 PHE A CA 1
ATOM 2934 C C . PHE A 1 370 ? 160.38024 133.81733 143.07094 1.000 105.54681 370 PHE A C 1
ATOM 2935 O O . PHE A 1 370 ? 160.39171 132.69877 142.55125 1.000 107.50069 370 PHE A O 1
ATOM 2943 N N . GLN A 1 371 ? 159.26025 134.48173 143.33641 1.000 117.35650 371 GLN A N 1
ATOM 2944 C CA . GLN A 1 371 ? 157.94625 133.88430 143.13020 1.000 119.07658 371 GLN A CA 1
ATOM 2945 C C . GLN A 1 371 ? 157.65332 133.79082 141.63924 1.000 121.18530 371 GLN A C 1
ATOM 2946 O O . GLN A 1 371 ? 157.49201 134.81220 140.96492 1.000 123.20178 371 GLN A O 1
ATOM 2952 N N . LYS A 1 372 ? 157.57969 132.56630 141.12089 1.000 119.43230 372 LYS A N 1
ATOM 2953 C CA . LYS A 1 372 ? 157.24524 132.35926 139.71921 1.000 120.92804 372 LYS A CA 1
ATOM 2954 C C . LYS A 1 372 ? 155.74601 132.33127 139.46932 1.000 118.70244 372 LYS A C 1
ATOM 2955 O O . LYS A 1 372 ? 155.32845 132.31206 138.30734 1.000 116.67460 372 LYS A O 1
ATOM 2961 N N . GLU A 1 373 ? 154.95158 132.32706 140.49886 1.000 134.52195 373 GLU A N 1
ATOM 2962 C CA . GLU A 1 373 ? 153.50445 132.35097 140.37963 1.000 136.08039 373 GLU A CA 1
ATOM 2963 C C . GLU A 1 373 ? 152.98396 133.77837 140.52099 1.000 136.66333 373 GLU A C 1
ATOM 2964 O O . GLU A 1 373 ? 153.61492 134.61454 141.17513 1.000 137.80176 373 GLU A O 1
ATOM 2970 N N . PRO A 1 374 ? 151.84190 134.09363 139.90954 1.000 126.95574 374 PRO A N 1
ATOM 2971 C CA . PRO A 1 374 ? 151.30006 135.45768 140.01129 1.000 126.96354 374 PRO A CA 1
ATOM 2972 C C . PRO A 1 374 ? 150.79775 135.74127 141.41880 1.000 129.11267 374 PRO A C 1
ATOM 2973 O O . PRO A 1 374 ? 149.88446 135.07745 141.91258 1.000 130.53259 374 PRO A O 1
ATOM 2977 N N . LEU A 1 375 ? 151.41053 136.73454 142.06579 1.000 124.08678 375 LEU A N 1
ATOM 2978 C CA . LEU A 1 375 ? 151.01782 137.09311 143.42402 1.000 124.68312 375 LEU A CA 1
ATOM 2979 C C . LEU A 1 375 ? 149.61336 137.68113 143.46139 1.000 128.52584 375 LEU A C 1
ATOM 2980 O O . LEU A 1 375 ? 148.84286 137.40483 144.38806 1.000 123.24978 375 LEU A O 1
ATOM 2985 N N . ASP A 1 376 ? 149.26530 138.49313 142.47106 1.000 145.89233 376 ASP A N 1
ATOM 2986 C CA . ASP A 1 376 ? 147.96839 139.14720 142.40469 1.000 143.11685 376 ASP A CA 1
ATOM 2987 C C . ASP A 1 376 ? 147.00815 138.35084 141.53059 1.000 141.57379 376 ASP A C 1
ATOM 2988 O O . ASP A 1 376 ? 147.41426 137.53935 140.69569 1.000 142.28860 376 ASP A O 1
ATOM 2993 N N . GLU A 1 377 ? 145.71291 138.59802 141.73575 1.000 146.89219 377 GLU A N 1
ATOM 2994 C CA . GLU A 1 377 ? 144.69410 137.92540 140.93975 1.000 149.94490 377 GLU A CA 1
ATOM 2995 C C . GLU A 1 377 ? 144.73961 138.34312 139.47671 1.000 150.85371 377 GLU A C 1
ATOM 2996 O O . GLU A 1 377 ? 144.25662 137.59878 138.61710 1.000 149.85322 377 GLU A O 1
ATOM 3002 N N . SER A 1 378 ? 145.31154 139.50722 139.17568 1.000 149.41181 378 SER A N 1
ATOM 3003 C CA . SER A 1 378 ? 145.42626 139.97859 137.80293 1.000 148.28024 378 SER A CA 1
ATOM 3004 C C . SER A 1 378 ? 146.65297 139.42629 137.09206 1.000 149.30263 378 SER A C 1
ATOM 3005 O O . SER A 1 378 ? 146.85571 139.73188 135.91217 1.000 146.89692 378 SER A O 1
ATOM 3008 N N . GLY A 1 379 ? 147.47295 138.63250 137.77405 1.000 140.54452 379 GLY A N 1
ATOM 3009 C CA . GLY A 1 379 ? 148.63596 138.04277 137.14682 1.000 136.89874 379 GLY A CA 1
ATOM 3010 C C . GLY A 1 379 ? 149.81678 138.98584 137.09046 1.000 136.59939 379 GLY A C 1
ATOM 3011 O O . GLY A 1 379 ? 150.31046 139.30058 136.00422 1.000 138.38351 379 GLY A O 1
ATOM 3012 N N . TRP A 1 380 ? 150.27660 139.45131 138.24987 1.000 114.22702 380 TRP A N 1
ATOM 3013 C CA . TRP A 1 380 ? 151.39458 140.38956 138.31746 1.000 115.15348 380 TRP A CA 1
ATOM 3014 C C . TRP A 1 380 ? 152.67346 139.60080 138.56901 1.000 118.91585 380 TRP A C 1
ATOM 3015 O O . TRP A 1 380 ? 152.97566 139.22849 139.70471 1.000 121.30914 380 TRP A O 1
ATOM 3026 N N . MET A 1 381 ? 153.42376 139.34101 137.50345 1.000 114.58915 381 MET A N 1
ATOM 3027 C CA . MET A 1 381 ? 154.69344 138.64494 137.62331 1.000 109.00006 381 MET A CA 1
ATOM 3028 C C . MET A 1 381 ? 155.72366 139.56999 138.25896 1.000 109.42839 381 MET A C 1
ATOM 3029 O O . MET A 1 381 ? 155.59921 140.79420 138.20728 1.000 113.02942 381 MET A O 1
ATOM 3034 N N . ILE A 1 382 ? 156.74033 138.98149 138.88232 1.000 91.91917 382 ILE A N 1
ATOM 3035 C CA . ILE A 1 382 ? 157.90158 139.74132 139.33536 1.000 87.04504 382 ILE A CA 1
ATOM 3036 C C . ILE A 1 382 ? 158.96603 139.57834 138.25717 1.000 91.30494 382 ILE A C 1
ATOM 3037 O O . ILE A 1 382 ? 159.57152 138.51698 138.12267 1.000 96.83588 382 ILE A O 1
ATOM 3042 N N . LYS A 1 383 ? 159.18804 140.63217 137.47587 1.000 89.74883 383 LYS A N 1
ATOM 3043 C CA . LYS A 1 383 ? 160.09573 140.56378 136.33834 1.000 88.87235 383 LYS A CA 1
ATOM 3044 C C . LYS A 1 383 ? 161.43057 141.24835 136.60294 1.000 92.36384 383 LYS A C 1
ATOM 3045 O O . LYS A 1 383 ? 162.48444 140.66121 136.34681 1.000 98.70793 383 LYS A O 1
ATOM 3051 N N . ASN A 1 384 ? 161.41245 142.48313 137.09956 1.000 81.71177 384 ASN A N 1
ATOM 3052 C CA . ASN A 1 384 ? 162.63298 143.23850 137.34480 1.000 73.75429 384 ASN A CA 1
ATOM 3053 C C . ASN A 1 384 ? 162.64953 143.72532 138.78387 1.000 78.30343 384 ASN A C 1
ATOM 3054 O O . ASN A 1 384 ? 161.67228 144.31355 139.25394 1.000 89.01885 384 ASN A O 1
ATOM 3059 N N . VAL A 1 385 ? 163.76315 143.49004 139.47345 1.000 78.83532 385 VAL A N 1
ATOM 3060 C CA . VAL A 1 385 ? 163.92088 143.84911 140.87545 1.000 77.83388 385 VAL A CA 1
ATOM 3061 C C . VAL A 1 385 ? 165.21519 144.62756 141.04834 1.000 70.39860 385 VAL A C 1
ATOM 3062 O O . VAL A 1 385 ? 166.24650 144.29309 140.45865 1.000 80.19930 385 VAL A O 1
ATOM 3066 N N . LEU A 1 386 ? 165.15723 145.67252 141.86969 1.000 52.68063 386 LEU A N 1
ATOM 3067 C CA . LEU A 1 386 ? 166.32915 146.47418 142.20267 1.000 61.00375 386 LEU A CA 1
ATOM 3068 C C . LEU A 1 386 ? 166.32785 146.72557 143.70051 1.000 67.42516 386 LEU A C 1
ATOM 3069 O O . LEU A 1 386 ? 165.37117 147.29674 144.22930 1.000 79.47321 386 LEU A O 1
ATOM 3074 N N . SER A 1 387 ? 167.38994 146.30336 144.38089 1.000 65.97857 387 SER A N 1
ATOM 3075 C CA . SER A 1 387 ? 167.49809 146.41971 145.82837 1.000 64.37147 387 SER A CA 1
ATOM 3076 C C . SER A 1 387 ? 168.79756 147.11622 146.19325 1.000 72.41301 387 SER A C 1
ATOM 3077 O O . SER A 1 387 ? 169.85868 146.77111 145.66596 1.000 82.48243 387 SER A O 1
ATOM 3080 N N . MET A 1 388 ? 168.71163 148.08982 147.09171 1.000 70.12339 388 MET A N 1
ATOM 3081 C CA . MET A 1 388 ? 169.87247 148.80665 147.58907 1.000 74.11757 388 MET A CA 1
ATOM 3082 C C . MET A 1 388 ? 169.73097 149.00265 149.08910 1.000 78.47632 388 MET A C 1
ATOM 3083 O O . MET A 1 388 ? 168.60956 149.07272 149.60427 1.000 85.47697 388 MET A O 1
ATOM 3088 N N . PRO A 1 389 ? 170.84451 149.10248 149.81285 1.000 75.69243 389 PRO A N 1
ATOM 3089 C CA . PRO A 1 389 ? 170.77007 149.29524 151.26255 1.000 80.44857 389 PRO A CA 1
ATOM 3090 C C . PRO A 1 389 ? 170.74867 150.76245 151.65501 1.000 78.91274 389 PRO A C 1
ATOM 3091 O O . PRO A 1 389 ? 171.32818 151.62382 150.99185 1.000 82.54898 389 PRO A O 1
ATOM 3095 N N . ILE A 1 390 ? 170.06884 151.04179 152.75822 1.000 76.73531 390 ILE A N 1
ATOM 3096 C CA . ILE A 1 390 ? 170.06983 152.36867 153.35797 1.000 71.83917 390 ILE A CA 1
ATOM 3097 C C . ILE A 1 390 ? 171.12798 152.40097 154.44978 1.000 80.72901 390 ILE A C 1
ATOM 3098 O O . ILE A 1 390 ? 171.06780 151.62649 155.41071 1.000 92.28538 390 ILE A O 1
ATOM 3103 N N . VAL A 1 391 ? 172.09692 153.29834 154.30493 1.000 90.57115 391 VAL A N 1
ATOM 3104 C CA . VAL A 1 391 ? 173.27409 153.34192 155.16153 1.000 89.13690 391 VAL A CA 1
ATOM 3105 C C . VAL A 1 391 ? 173.35230 154.71101 155.81798 1.000 92.74437 391 VAL A C 1
ATOM 3106 O O . VAL A 1 391 ? 173.28526 155.73559 155.13139 1.000 105.11995 391 VAL A O 1
ATOM 3110 N N . ASN A 1 392 ? 173.50483 154.73045 157.13868 1.000 99.18687 392 ASN A N 1
ATOM 3111 C CA . ASN A 1 392 ? 173.61170 155.98416 157.87193 1.000 101.82839 392 ASN A CA 1
ATOM 3112 C C . ASN A 1 392 ? 175.05056 156.49416 157.80632 1.000 108.06833 392 ASN A C 1
ATOM 3113 O O . ASN A 1 392 ? 175.88407 155.98596 157.05245 1.000 112.97189 392 ASN A O 1
ATOM 3118 N N . LYS A 1 393 ? 175.35966 157.51623 158.60571 1.000 118.91699 393 LYS A N 1
ATOM 3119 C CA . LYS A 1 393 ? 176.69228 158.10711 158.59373 1.000 123.04044 393 LYS A CA 1
ATOM 3120 C C . LYS A 1 393 ? 177.73964 157.22921 159.26310 1.000 123.29147 393 LYS A C 1
ATOM 3121 O O . LYS A 1 393 ? 178.93521 157.48083 159.08380 1.000 122.07803 393 LYS A O 1
ATOM 3127 N N . LYS A 1 394 ? 177.33087 156.21958 160.02518 1.000 123.40371 394 LYS A N 1
ATOM 3128 C CA . LYS A 1 394 ? 178.26241 155.29926 160.65994 1.000 122.86641 394 LYS A CA 1
ATOM 3129 C C . LYS A 1 394 ? 178.56267 154.08524 159.79454 1.000 122.51135 394 LYS A C 1
ATOM 3130 O O . LYS A 1 394 ? 179.12451 153.10661 160.29610 1.000 122.30217 394 LYS A O 1
ATOM 3136 N N . GLU A 1 395 ? 178.18476 154.12481 158.51715 1.000 123.86850 395 GLU A N 1
ATOM 3137 C CA . GLU A 1 395 ? 178.41524 153.04975 157.55502 1.000 123.59790 395 GLU A CA 1
ATOM 3138 C C . GLU A 1 395 ? 177.68499 151.76529 157.92761 1.000 125.97843 395 GLU A C 1
ATOM 3139 O O . GLU A 1 395 ? 177.99404 150.69638 157.39399 1.000 125.44610 395 GLU A O 1
ATOM 3145 N N . GLU A 1 396 ? 176.71353 151.84959 158.82820 1.000 123.98413 396 GLU A N 1
ATOM 3146 C CA . GLU A 1 396 ? 175.86888 150.71614 159.16491 1.000 122.19377 396 GLU A CA 1
ATOM 3147 C C . GLU A 1 396 ? 174.62784 150.71635 158.28346 1.000 121.28731 396 GLU A C 1
ATOM 3148 O O . GLU A 1 396 ? 174.19019 151.75528 157.78796 1.000 126.46592 396 GLU A O 1
ATOM 3154 N N . ILE A 1 397 ? 174.05836 149.53342 158.09162 1.000 96.29831 397 ILE A N 1
ATOM 3155 C CA . ILE A 1 397 ? 172.88531 149.36430 157.24512 1.000 93.84492 397 ILE A CA 1
ATOM 3156 C C . ILE A 1 397 ? 171.64503 149.52724 158.10793 1.000 91.17782 397 ILE A C 1
ATOM 3157 O O . ILE A 1 397 ? 171.45429 148.79357 159.08386 1.000 99.95432 397 ILE A O 1
ATOM 3162 N N . VAL A 1 398 ? 170.80554 150.49209 157.75048 1.000 80.22260 398 VAL A N 1
ATOM 3163 C CA . VAL A 1 398 ? 169.59309 150.77148 158.50916 1.000 78.75091 398 VAL A CA 1
ATOM 3164 C C . VAL A 1 398 ? 168.40023 150.01112 157.94978 1.000 78.19991 398 VAL A C 1
ATOM 3165 O O . VAL A 1 398 ? 167.53435 149.56220 158.70264 1.000 85.78988 398 VAL A O 1
ATOM 3169 N N . GLY A 1 399 ? 168.33564 149.85786 156.63255 1.000 74.98968 399 GLY A N 1
ATOM 3170 C CA . GLY A 1 399 ? 167.23038 149.16063 156.00448 1.000 75.75341 399 GLY A CA 1
ATOM 3171 C C . GLY A 1 399 ? 167.60723 148.77188 154.59548 1.000 83.79065 399 GLY A C 1
ATOM 3172 O O . GLY A 1 399 ? 168.69739 149.08251 154.11255 1.000 95.21020 399 GLY A O 1
ATOM 3173 N N . VAL A 1 400 ? 166.69063 148.06843 153.93832 1.000 73.92356 400 VAL A N 1
ATOM 3174 C CA . VAL A 1 400 ? 166.87103 147.65007 152.55511 1.000 71.30951 400 VAL A CA 1
ATOM 3175 C C . VAL A 1 400 ? 165.65998 148.09450 151.75209 1.000 76.23234 400 VAL A C 1
ATOM 3176 O O . VAL A 1 400 ? 164.52394 147.74882 152.09208 1.000 81.83097 400 VAL A O 1
ATOM 3180 N N . ALA A 1 401 ? 165.90233 148.84742 150.68461 1.000 76.46439 401 ALA A N 1
ATOM 3181 C CA . ALA A 1 401 ? 164.84964 149.34352 149.80964 1.000 73.05859 401 ALA A CA 1
ATOM 3182 C C . ALA A 1 401 ? 164.83810 148.50465 148.54228 1.000 74.80042 401 ALA A C 1
ATOM 3183 O O . ALA A 1 401 ? 165.86222 148.38886 147.86292 1.000 82.48000 401 ALA A O 1
ATOM 3185 N N . THR A 1 402 ? 163.68579 147.92232 148.22986 1.000 66.36116 402 THR A N 1
ATOM 3186 C CA . THR A 1 402 ? 163.53011 147.03386 147.08814 1.000 67.33850 402 THR A CA 1
ATOM 3187 C C . THR A 1 402 ? 162.46501 147.59097 146.15866 1.000 73.27716 402 THR A C 1
ATOM 3188 O O . THR A 1 402 ? 161.35288 147.88776 146.59952 1.000 83.14702 402 THR A O 1
ATOM 3192 N N . PHE A 1 403 ? 162.80314 147.72826 144.88005 1.000 70.43712 403 PHE A N 1
ATOM 3193 C CA . PHE A 1 403 ? 161.89761 148.26841 143.87585 1.000 68.96375 403 PHE A CA 1
ATOM 3194 C C . PHE A 1 403 ? 161.60304 147.20070 142.83361 1.000 72.42843 403 PHE A C 1
ATOM 3195 O O . PHE A 1 403 ? 162.52765 146.60623 142.27228 1.000 79.58495 403 PHE A O 1
ATOM 3203 N N . TYR A 1 404 ? 160.32345 146.96555 142.57589 1.000 78.55719 404 TYR A N 1
ATOM 3204 C CA . TYR A 1 404 ? 159.87978 145.92421 141.66694 1.000 78.57725 404 TYR A CA 1
ATOM 3205 C C . TYR A 1 404 ? 159.59411 146.50903 140.28517 1.000 83.14196 404 TYR A C 1
ATOM 3206 O O . TYR A 1 404 ? 159.99232 147.63291 139.97370 1.000 92.61357 404 TYR A O 1
ATOM 3215 N N . ASN A 1 405 ? 158.91557 145.72139 139.44535 1.000 83.06021 405 ASN A N 1
ATOM 3216 C CA . ASN A 1 405 ? 158.76983 145.98661 138.01523 1.000 82.72611 405 ASN A CA 1
ATOM 3217 C C . ASN A 1 405 ? 158.51669 147.45479 137.70691 1.000 91.56411 405 ASN A C 1
ATOM 3218 O O . ASN A 1 405 ? 157.71169 148.11673 138.36422 1.000 99.52953 405 ASN A O 1
ATOM 3223 N N . ARG A 1 406 ? 159.22045 147.95324 136.69429 1.000 89.93718 406 ARG A N 1
ATOM 3224 C CA . ARG A 1 406 ? 159.00092 149.30073 136.19993 1.000 84.83439 406 ARG A CA 1
ATOM 3225 C C . ARG A 1 406 ? 157.65636 149.39034 135.48841 1.000 94.10172 406 ARG A C 1
ATOM 3226 O O . ARG A 1 406 ? 157.09263 148.39149 135.03588 1.000 103.12215 406 ARG A O 1
ATOM 3234 N N . LYS A 1 407 ? 157.13996 150.61483 135.39092 1.000 96.65732 407 LYS A N 1
ATOM 3235 C CA . LYS A 1 407 ? 155.81800 150.79798 134.80585 1.000 99.85698 407 LYS A CA 1
ATOM 3236 C C . LYS A 1 407 ? 155.83980 150.64764 133.29129 1.000 101.46129 407 LYS A C 1
ATOM 3237 O O . LYS A 1 407 ? 154.81616 150.30025 132.69315 1.000 97.09571 407 LYS A O 1
ATOM 3243 N N . ASP A 1 408 ? 156.97884 150.90133 132.65473 1.000 103.78504 408 ASP A N 1
ATOM 3244 C CA . ASP A 1 408 ? 157.09035 150.77701 131.20804 1.000 102.01596 408 ASP A CA 1
ATOM 3245 C C . ASP A 1 408 ? 157.53786 149.39283 130.76043 1.000 100.49464 408 ASP A C 1
ATOM 3246 O O . ASP A 1 408 ? 157.58144 149.13333 129.55407 1.000 99.87121 408 ASP A O 1
ATOM 3251 N N . GLY A 1 409 ? 157.86639 148.50232 131.69242 1.000 92.82232 409 GLY A N 1
ATOM 3252 C CA . GLY A 1 409 ? 158.27049 147.15560 131.35401 1.000 95.17833 409 GLY A CA 1
ATOM 3253 C C . GLY A 1 409 ? 159.73347 146.98159 131.01819 1.000 100.31529 409 GLY A C 1
ATOM 3254 O O . GLY A 1 409 ? 160.16263 145.84807 130.77352 1.000 101.55718 409 GLY A O 1
ATOM 3255 N N . LYS A 1 410 ? 160.49425 148.03018 131.00013 1.000 90.60485 410 LYS A N 1
ATOM 3256 C CA . LYS A 1 410 ? 161.90427 147.90766 130.67588 1.000 87.04148 410 LYS A CA 1
ATOM 3257 C C . LYS A 1 410 ? 162.72422 147.63306 131.93233 1.000 90.18638 410 LYS A C 1
ATOM 3258 O O . LYS A 1 410 ? 162.33470 148.02958 133.03484 1.000 93.84063 410 LYS A O 1
ATOM 3264 N N . PRO A 1 411 ? 163.85842 146.95229 131.79521 1.000 83.85424 411 PRO A N 1
ATOM 3265 C CA . PRO A 1 411 ? 164.70034 146.67976 132.96402 1.000 88.13296 411 PRO A CA 1
ATOM 3266 C C . PRO A 1 411 ? 165.30880 147.95366 133.52673 1.000 89.76155 411 PRO A C 1
ATOM 3267 O O . PRO A 1 411 ? 165.44622 148.97055 132.84560 1.000 98.18530 411 PRO A O 1
ATOM 3271 N N . PHE A 1 412 ? 165.66866 147.88251 134.80424 1.000 82.62937 412 PHE A N 1
ATOM 3272 C CA . PHE A 1 412 ? 166.26908 149.01464 135.50023 1.000 86.92295 412 PHE A CA 1
ATOM 3273 C C . PHE A 1 412 ? 167.64745 149.30052 134.91982 1.000 88.91164 412 PHE A C 1
ATOM 3274 O O . PHE A 1 412 ? 168.59854 148.55368 135.16596 1.000 90.46078 412 PHE A O 1
ATOM 3282 N N . ASP A 1 413 ? 167.76431 150.38229 134.15812 1.000 92.16921 413 ASP A N 1
ATOM 3283 C CA . ASP A 1 413 ? 169.03110 150.75812 133.55227 1.000 94.05158 413 ASP A CA 1
ATOM 3284 C C . ASP A 1 413 ? 169.85044 151.57501 134.54888 1.000 93.77432 413 ASP A C 1
ATOM 3285 O O . ASP A 1 413 ? 169.52048 151.66184 135.73332 1.000 96.49918 413 ASP A O 1
ATOM 3290 N N . GLU A 1 414 ? 170.93781 152.18547 134.07408 1.000 97.40016 414 GLU A N 1
ATOM 3291 C CA . GLU A 1 414 ? 171.81939 152.92169 134.97320 1.000 97.88878 414 GLU A CA 1
ATOM 3292 C C . GLU A 1 414 ? 171.15597 154.18000 135.51404 1.000 100.84377 414 GLU A C 1
ATOM 3293 O O . GLU A 1 414 ? 171.53656 154.66571 136.58419 1.000 99.99663 414 GLU A O 1
ATOM 3299 N N . MET A 1 415 ? 170.17432 154.72464 134.79554 1.000 95.94046 415 MET A N 1
ATOM 3300 C CA . MET A 1 415 ? 169.50314 155.93124 135.26007 1.000 94.67632 415 MET A CA 1
ATOM 3301 C C . MET A 1 415 ? 168.53297 155.65055 136.39646 1.000 94.98079 415 MET A C 1
ATOM 3302 O O . MET A 1 415 ? 168.40840 156.47060 137.31148 1.000 94.62023 415 MET A O 1
ATOM 3307 N N . ASP A 1 416 ? 167.83231 154.51783 136.35585 1.000 93.05185 416 ASP A N 1
ATOM 3308 C CA . ASP A 1 416 ? 166.98043 154.14560 137.47875 1.000 88.88525 416 ASP A CA 1
ATOM 3309 C C . ASP A 1 416 ? 167.80964 153.88275 138.72704 1.000 89.32657 416 ASP A C 1
ATOM 3310 O O . ASP A 1 416 ? 167.43440 154.29181 139.82954 1.000 93.70555 416 ASP A O 1
ATOM 3315 N N . GLU A 1 417 ? 168.94962 153.20955 138.57091 1.000 87.37775 417 GLU A N 1
ATOM 3316 C CA . GLU A 1 417 ? 169.80930 152.93165 139.71520 1.000 83.22664 417 GLU A CA 1
ATOM 3317 C C . GLU A 1 417 ? 170.29428 154.22124 140.35813 1.000 92.04385 417 GLU A C 1
ATOM 3318 O O . GLU A 1 417 ? 170.31157 154.34990 141.58605 1.000 97.42748 417 GLU A O 1
ATOM 3324 N N . THR A 1 418 ? 170.69347 155.19191 139.53563 1.000 86.74358 418 THR A N 1
ATOM 3325 C CA . THR A 1 418 ? 171.15259 156.47032 140.06565 1.000 75.27643 418 THR A CA 1
ATOM 3326 C C . THR A 1 418 ? 170.02689 157.21448 140.76804 1.000 70.03406 418 THR A C 1
ATOM 3327 O O . THR A 1 418 ? 170.24733 157.85300 141.80269 1.000 77.72154 418 THR A O 1
ATOM 3331 N N . LEU A 1 419 ? 168.81459 157.15449 140.21563 1.000 75.30943 419 LEU A N 1
ATOM 3332 C CA . LEU A 1 419 ? 167.68793 157.84546 140.83226 1.000 71.67307 419 LEU A CA 1
ATOM 3333 C C . LEU A 1 419 ? 167.41254 157.30959 142.22802 1.000 82.31415 419 LEU A C 1
ATOM 3334 O O . LEU A 1 419 ? 167.28023 158.07855 143.18589 1.000 87.88622 419 LEU A O 1
ATOM 3339 N N . MET A 1 420 ? 167.32623 155.98686 142.36435 1.000 79.86644 420 MET A N 1
ATOM 3340 C CA . MET A 1 420 ? 167.01036 155.40516 143.66192 1.000 66.08679 420 MET A CA 1
ATOM 3341 C C . MET A 1 420 ? 168.20405 155.45991 144.60411 1.000 71.55888 420 MET A C 1
ATOM 3342 O O . MET A 1 420 ? 168.02745 155.55062 145.82272 1.000 87.30758 420 MET A O 1
ATOM 3347 N N . GLU A 1 421 ? 169.42338 155.40692 144.06438 1.000 70.87180 421 GLU A N 1
ATOM 3348 C CA . GLU A 1 421 ? 170.60436 155.52628 144.91164 1.000 71.79016 421 GLU A CA 1
ATOM 3349 C C . GLU A 1 421 ? 170.63932 156.87610 145.60659 1.000 79.92236 421 GLU A C 1
ATOM 3350 O O . GLU A 1 421 ? 170.98516 156.96803 146.78922 1.000 80.94352 421 GLU A O 1
ATOM 3356 N N . SER A 1 422 ? 170.28974 157.93893 144.88280 1.000 84.29691 422 SER A N 1
ATOM 3357 C CA . SER A 1 422 ? 170.19272 159.25257 145.50414 1.000 75.63570 422 SER A CA 1
ATOM 3358 C C . SER A 1 422 ? 169.10739 159.27016 146.56955 1.000 80.59167 422 SER A C 1
ATOM 3359 O O . SER A 1 422 ? 169.27154 159.89317 147.62385 1.000 89.95824 422 SER A O 1
ATOM 3362 N N . LEU A 1 423 ? 167.98780 158.59440 146.31045 1.000 76.35341 423 LEU A N 1
ATOM 3363 C CA . LEU A 1 423 ? 166.91715 158.53122 147.29787 1.000 71.11486 423 LEU A CA 1
ATOM 3364 C C . LEU A 1 423 ? 167.37450 157.80662 148.55605 1.000 78.81071 423 LEU A C 1
ATOM 3365 O O . LEU A 1 423 ? 167.10358 158.25190 149.67591 1.000 88.74485 423 LEU A O 1
ATOM 3370 N N . THR A 1 424 ? 168.07244 156.68222 148.39219 1.000 73.52964 424 THR A N 1
ATOM 3371 C CA . THR A 1 424 ? 168.53598 155.93480 149.55584 1.000 63.18728 424 THR A CA 1
ATOM 3372 C C . THR A 1 424 ? 169.68739 156.64692 150.25028 1.000 70.69158 424 THR A C 1
ATOM 3373 O O . THR A 1 424 ? 169.82348 156.56349 151.47503 1.000 81.78971 424 THR A O 1
ATOM 3377 N N . GLN A 1 425 ? 170.53843 157.33649 149.48884 1.000 74.77466 425 GLN A N 1
ATOM 3378 C CA . GLN A 1 425 ? 171.56823 158.15656 150.11636 1.000 73.61904 425 GLN A CA 1
ATOM 3379 C C . GLN A 1 425 ? 170.94531 159.26678 150.94652 1.000 77.42969 425 GLN A C 1
ATOM 3380 O O . GLN A 1 425 ? 171.40098 159.55215 152.05906 1.000 86.83316 425 GLN A O 1
ATOM 3386 N N . PHE A 1 426 ? 169.90444 159.90996 150.41838 1.000 67.33339 426 PHE A N 1
ATOM 3387 C CA . PHE A 1 426 ? 169.23048 160.95978 151.17112 1.000 65.93873 426 PHE A CA 1
ATOM 3388 C C . PHE A 1 426 ? 168.54539 160.39828 152.40810 1.000 73.68297 426 PHE A C 1
ATOM 3389 O O . PHE A 1 426 ? 168.62909 160.98545 153.49230 1.000 80.88114 426 PHE A O 1
ATOM 3397 N N . LEU A 1 427 ? 167.85924 159.26244 152.26732 1.000 75.46269 427 LEU A N 1
ATOM 3398 C CA . LEU A 1 427 ? 167.22072 158.64542 153.42403 1.000 68.68479 427 LEU A CA 1
ATOM 3399 C C . LEU A 1 427 ? 168.25407 158.19649 154.44589 1.000 68.20985 427 LEU A C 1
ATOM 3400 O O . LEU A 1 427 ? 168.05579 158.36237 155.65350 1.000 71.20784 427 LEU A O 1
ATOM 3405 N N . GLY A 1 428 ? 169.36376 157.62459 153.98082 1.000 67.95977 428 GLY A N 1
ATOM 3406 C CA . GLY A 1 428 ? 170.39707 157.18684 154.90232 1.000 62.96755 428 GLY A CA 1
ATOM 3407 C C . GLY A 1 428 ? 171.00279 158.33208 155.68667 1.000 68.06864 428 GLY A C 1
ATOM 3408 O O . GLY A 1 428 ? 171.29121 158.19787 156.87700 1.000 80.68442 428 GLY A O 1
ATOM 3409 N N . TRP A 1 429 ? 171.21944 159.46938 155.02747 1.000 71.11855 429 TRP A N 1
ATOM 3410 C CA . TRP A 1 429 ? 171.68721 160.64970 155.74219 1.000 71.21490 429 TRP A CA 1
ATOM 3411 C C . TRP A 1 429 ? 170.64484 161.13482 156.73689 1.000 74.06439 429 TRP A C 1
ATOM 3412 O O . TRP A 1 429 ? 170.97741 161.49526 157.87084 1.000 77.14382 429 TRP A O 1
ATOM 3423 N N . SER A 1 430 ? 169.37330 161.13021 156.33792 1.000 61.28090 430 SER A N 1
ATOM 3424 C CA . SER A 1 430 ? 168.31670 161.69853 157.16172 1.000 52.07624 430 SER A CA 1
ATOM 3425 C C . SER A 1 430 ? 167.99350 160.85584 158.38504 1.000 67.32763 430 SER A C 1
ATOM 3426 O O . SER A 1 430 ? 167.03807 161.17679 159.09536 1.000 75.35201 430 SER A O 1
ATOM 3429 N N . VAL A 1 431 ? 168.74976 159.79231 158.64636 1.000 81.99835 431 VAL A N 1
ATOM 3430 C CA . VAL A 1 431 ? 168.56151 158.98249 159.84380 1.000 69.84266 431 VAL A CA 1
ATOM 3431 C C . VAL A 1 431 ? 169.03967 159.78482 161.04780 1.000 76.23221 431 VAL A C 1
ATOM 3432 O O . VAL A 1 431 ? 168.75966 159.43313 162.19827 1.000 82.19092 431 VAL A O 1
ATOM 3436 N N . LEU A 1 432 ? 169.75154 160.88370 160.79058 1.000 69.80401 432 LEU A N 1
ATOM 3437 C CA . LEU A 1 432 ? 170.19223 161.74633 161.88092 1.000 64.90871 432 LEU A CA 1
ATOM 3438 C C . LEU A 1 432 ? 169.00664 162.31835 162.64497 1.000 69.22242 432 LEU A C 1
ATOM 3439 O O . LEU A 1 432 ? 169.04401 162.42172 163.87587 1.000 83.69322 432 LEU A O 1
ATOM 3444 N N . ASN A 1 433 ? 167.94833 162.70010 161.93469 1.000 69.33757 433 ASN A N 1
ATOM 3445 C CA . ASN A 1 433 ? 166.79009 163.29253 162.60027 1.000 68.52325 433 ASN A CA 1
ATOM 3446 C C . ASN A 1 433 ? 166.11780 162.34316 163.58509 1.000 77.13072 433 ASN A C 1
ATOM 3447 O O . ASN A 1 433 ? 165.85279 162.76569 164.72326 1.000 90.31118 433 ASN A O 1
ATOM 3452 N N . PRO A 1 434 ? 165.80244 161.08788 163.24130 1.000 77.03875 434 PRO A N 1
ATOM 3453 C CA . PRO A 1 434 ? 165.24556 160.18756 164.26356 1.000 79.06901 434 PRO A CA 1
ATOM 3454 C C . PRO A 1 434 ? 166.17716 159.95407 165.43649 1.000 87.25664 434 PRO A C 1
ATOM 3455 O O . PRO A 1 434 ? 165.70236 159.80193 166.56813 1.000 94.41953 434 PRO A O 1
ATOM 3459 N N . ASP A 1 435 ? 167.49067 159.91471 165.20422 1.000 85.69002 435 ASP A N 1
ATOM 3460 C CA . ASP A 1 435 ? 168.42676 159.74833 166.31047 1.000 86.08402 435 ASP A CA 1
ATOM 3461 C C . ASP A 1 435 ? 168.34757 160.91837 167.27698 1.000 87.60109 435 ASP A C 1
ATOM 3462 O O . ASP A 1 435 ? 168.37632 160.72890 168.49766 1.000 93.38323 435 ASP A O 1
ATOM 3467 N N . THR A 1 436 ? 168.25691 162.13801 166.74937 1.000 83.20830 436 THR A N 1
ATOM 3468 C CA . THR A 1 436 ? 168.08270 163.29910 167.61154 1.000 79.06767 436 THR A CA 1
ATOM 3469 C C . THR A 1 436 ? 166.73610 163.25573 168.31799 1.000 80.55172 436 THR A C 1
ATOM 3470 O O . THR A 1 436 ? 166.61045 163.70863 169.46030 1.000 93.46632 436 THR A O 1
ATOM 3474 N N . TYR A 1 437 ? 165.71453 162.71653 167.65435 1.000 72.39898 437 TYR A N 1
ATOM 3475 C CA . TYR A 1 437 ? 164.40274 162.63022 168.28245 1.000 76.53754 437 TYR A CA 1
ATOM 3476 C C . TYR A 1 437 ? 164.41675 161.65879 169.45359 1.000 83.19493 437 TYR A C 1
ATOM 3477 O O . TYR A 1 437 ? 163.73472 161.87864 170.45988 1.000 91.98424 437 TYR A O 1
ATOM 3486 N N . GLU A 1 438 ? 165.16707 160.56349 169.33470 1.000 87.47878 438 GLU A N 1
ATOM 3487 C CA . GLU A 1 438 ? 165.29536 159.64655 170.46162 1.000 89.62040 438 GLU A CA 1
ATOM 3488 C C . GLU A 1 438 ? 166.13960 160.25665 171.57057 1.000 91.57008 438 GLU A C 1
ATOM 3489 O O . GLU A 1 438 ? 165.82763 160.10035 172.75559 1.000 93.03764 438 GLU A O 1
ATOM 3495 N N . LEU A 1 439 ? 167.21680 160.95311 171.20566 1.000 88.37961 439 LEU A N 1
ATOM 3496 C CA . LEU A 1 439 ? 167.97934 161.70484 172.19494 1.000 81.46222 439 LEU A CA 1
ATOM 3497 C C . LEU A 1 439 ? 167.14855 162.84215 172.77149 1.000 83.31177 439 LEU A C 1
ATOM 3498 O O . LEU A 1 439 ? 167.42389 163.32733 173.87337 1.000 87.38362 439 LEU A O 1
ATOM 3503 N N . MET A 1 440 ? 166.13427 163.28905 172.02911 1.000 89.97555 440 MET A N 1
ATOM 3504 C CA . MET A 1 440 ? 165.25090 164.34299 172.51502 1.000 85.99443 440 MET A CA 1
ATOM 3505 C C . MET A 1 440 ? 164.45348 163.87544 173.72042 1.000 87.02346 440 MET A C 1
ATOM 3506 O O . MET A 1 440 ? 164.42204 164.54150 174.76031 1.000 91.33419 440 MET A O 1
ATOM 3511 N N . ASN A 1 441 ? 163.79088 162.72868 173.59154 1.000 89.36773 441 ASN A N 1
ATOM 3512 C CA . ASN A 1 441 ? 162.92317 162.25462 174.65952 1.000 91.10659 441 ASN A CA 1
ATOM 3513 C C . ASN A 1 441 ? 163.73544 161.84756 175.87885 1.000 93.59012 441 ASN A C 1
ATOM 3514 O O . ASN A 1 441 ? 163.31631 162.06467 177.02027 1.000 99.55547 441 ASN A O 1
ATOM 3519 N N . LYS A 1 442 ? 164.89993 161.24003 175.65555 1.000 84.22506 442 LYS A N 1
ATOM 3520 C CA . LYS A 1 442 ? 165.71774 160.79313 176.77571 1.000 79.86641 442 LYS A CA 1
ATOM 3521 C C . LYS A 1 442 ? 166.28392 161.97377 177.55136 1.000 86.52051 442 LYS A C 1
ATOM 3522 O O . LYS A 1 442 ? 166.30070 161.96068 178.78620 1.000 89.32325 442 LYS A O 1
ATOM 3528 N N . LEU A 1 443 ? 166.75675 163.00140 176.84675 1.000 78.42590 443 LEU A N 1
ATOM 3529 C CA . LEU A 1 443 ? 167.30082 164.17054 177.52767 1.000 65.93358 443 LEU A CA 1
ATOM 3530 C C . LEU A 1 443 ? 166.21411 164.93569 178.26705 1.000 62.42024 443 LEU A C 1
ATOM 3531 O O . LEU A 1 443 ? 166.44211 165.42960 179.37549 1.000 78.21516 443 LEU A O 1
ATOM 3536 N N . GLU A 1 444 ? 165.03198 165.06012 177.66486 1.000 74.81483 444 GLU A N 1
ATOM 3537 C CA . GLU A 1 444 ? 163.93262 165.73516 178.34372 1.000 72.87183 444 GLU A CA 1
ATOM 3538 C C . GLU A 1 444 ? 163.47969 164.95482 179.56927 1.000 80.96581 444 GLU A C 1
ATOM 3539 O O . GLU A 1 444 ? 163.21662 165.54013 180.62504 1.000 87.36260 444 GLU A O 1
ATOM 3545 N N . ASN A 1 445 ? 163.37342 163.63104 179.44681 1.000 79.19077 445 ASN A N 1
ATOM 3546 C CA . ASN A 1 445 ? 162.95900 162.81692 180.58320 1.000 71.46836 445 ASN A CA 1
ATOM 3547 C C . ASN A 1 445 ? 164.00210 162.84373 181.68957 1.000 74.21747 445 ASN A C 1
ATOM 3548 O O . ASN A 1 445 ? 163.65803 162.87485 182.87520 1.000 84.15923 445 ASN A O 1
ATOM 3553 N N . ARG A 1 446 ? 165.28349 162.82339 181.32351 1.000 69.60649 446 ARG A N 1
ATOM 3554 C CA . ARG A 1 446 ? 166.33401 162.90829 182.33062 1.000 73.93935 446 ARG A CA 1
ATOM 3555 C C . ARG A 1 446 ? 166.27490 164.23214 183.07769 1.000 79.03383 446 ARG A C 1
ATOM 3556 O O . ARG A 1 446 ? 166.45949 164.27315 184.29824 1.000 92.94497 446 ARG A O 1
ATOM 3564 N N . LYS A 1 447 ? 166.02876 165.32793 182.36014 1.000 70.83656 447 LYS A N 1
ATOM 3565 C CA . LYS A 1 447 ? 165.91764 166.62696 183.01232 1.000 62.84898 447 LYS A CA 1
ATOM 3566 C C . LYS A 1 447 ? 164.73651 166.66565 183.97196 1.000 66.42192 447 LYS A C 1
ATOM 3567 O O . LYS A 1 447 ? 164.85205 167.18487 185.08676 1.000 80.43439 447 LYS A O 1
ATOM 3573 N N . ASP A 1 448 ? 163.59079 166.12165 183.55838 1.000 70.45611 448 ASP A N 1
ATOM 3574 C CA . ASP A 1 448 ? 162.41871 166.12054 184.42770 1.000 72.98371 448 ASP A CA 1
ATOM 3575 C C . ASP A 1 448 ? 162.65311 165.27689 185.67198 1.000 81.11304 448 ASP A C 1
ATOM 3576 O O . ASP A 1 448 ? 162.19433 165.62817 186.76411 1.000 86.61229 448 ASP A O 1
ATOM 3581 N N . ILE A 1 449 ? 163.34990 164.15034 185.52325 1.000 76.73914 449 ILE A N 1
ATOM 3582 C CA . ILE A 1 449 ? 163.63443 163.29141 186.66903 1.000 72.61593 449 ILE A CA 1
ATOM 3583 C C . ILE A 1 449 ? 164.49631 164.02867 187.68276 1.000 73.88515 449 ILE A C 1
ATOM 3584 O O . ILE A 1 449 ? 164.23341 163.99641 188.89006 1.000 76.62592 449 ILE A O 1
ATOM 3589 N N . PHE A 1 450 ? 165.53657 164.71071 187.20615 1.000 64.80584 450 PHE A N 1
ATOM 3590 C CA . PHE A 1 450 ? 166.41213 165.44061 188.11354 1.000 60.57847 450 PHE A CA 1
ATOM 3591 C C . PHE A 1 450 ? 165.71206 166.65496 188.70640 1.000 66.71273 450 PHE A C 1
ATOM 3592 O O . PHE A 1 450 ? 165.96104 167.01531 189.86071 1.000 79.50414 450 PHE A O 1
ATOM 3600 N N . GLN A 1 451 ? 164.83933 167.30407 187.93547 1.000 69.69071 451 GLN A N 1
ATOM 3601 C CA . GLN A 1 451 ? 164.09241 168.43666 188.47173 1.000 69.70407 451 GLN A CA 1
ATOM 3602 C C . GLN A 1 451 ? 163.14112 167.99920 189.57641 1.000 71.46776 451 GLN A C 1
ATOM 3603 O O . GLN A 1 451 ? 162.97547 168.70828 190.57423 1.000 75.80480 451 GLN A O 1
ATOM 3609 N N . ASP A 1 452 ? 162.49508 166.84371 189.41153 1.000 76.53754 452 ASP A N 1
ATOM 3610 C CA . ASP A 1 452 ? 161.66928 166.30531 190.48648 1.000 78.47658 452 ASP A CA 1
ATOM 3611 C C . ASP A 1 452 ? 162.51525 165.95847 191.70090 1.000 83.03754 452 ASP A C 1
ATOM 3612 O O . ASP A 1 452 ? 162.04805 166.04973 192.84061 1.000 87.64056 452 ASP A O 1
ATOM 3617 N N . MET A 1 453 ? 163.76133 165.54567 191.47435 1.000 77.11350 453 MET A N 1
ATOM 3618 C CA . MET A 1 453 ? 164.64862 165.21484 192.58201 1.000 58.71798 453 MET A CA 1
ATOM 3619 C C . MET A 1 453 ? 164.98566 166.45179 193.40461 1.000 64.79614 453 MET A C 1
ATOM 3620 O O . MET A 1 453 ? 165.05893 166.38896 194.63570 1.000 70.22720 453 MET A O 1
ATOM 3625 N N . VAL A 1 454 ? 165.20891 167.58849 192.74033 1.000 68.09752 454 VAL A N 1
ATOM 3626 C CA . VAL A 1 454 ? 165.45320 168.82727 193.47499 1.000 57.06617 454 VAL A CA 1
ATOM 3627 C C . VAL A 1 454 ? 164.21287 169.23754 194.24859 1.000 58.38314 454 VAL A C 1
ATOM 3628 O O . VAL A 1 454 ? 164.30239 169.72330 195.38172 1.000 68.65812 454 VAL A O 1
ATOM 3632 N N . LYS A 1 455 ? 163.03742 169.06287 193.64473 1.000 59.56852 455 LYS A N 1
ATOM 3633 C CA . LYS A 1 455 ? 161.80771 169.51495 194.28104 1.000 62.87869 455 LYS A CA 1
ATOM 3634 C C . LYS A 1 455 ? 161.60701 168.84175 195.62902 1.000 62.13068 455 LYS A C 1
ATOM 3635 O O . LYS A 1 455 ? 161.18183 169.48602 196.59196 1.000 72.02318 455 LYS A O 1
ATOM 3641 N N . TYR A 1 456 ? 161.91274 167.54802 195.72363 1.000 67.33000 456 TYR A N 1
ATOM 3642 C CA . TYR A 1 456 ? 161.79500 166.86654 197.00701 1.000 71.15827 456 TYR A CA 1
ATOM 3643 C C . TYR A 1 456 ? 162.75836 167.45389 198.02837 1.000 73.99194 456 TYR A C 1
ATOM 3644 O O . TYR A 1 456 ? 162.39407 167.67900 199.18721 1.000 80.29552 456 TYR A O 1
ATOM 3653 N N . HIS A 1 457 ? 163.99922 167.70622 197.61476 1.000 66.85747 457 HIS A N 1
ATOM 3654 C CA . HIS A 1 457 ? 165.02165 168.15076 198.55086 1.000 63.99606 457 HIS A CA 1
ATOM 3655 C C . HIS A 1 457 ? 164.77201 169.56226 199.05728 1.000 71.22064 457 HIS A C 1
ATOM 3656 O O . HIS A 1 457 ? 165.32292 169.94032 200.09479 1.000 80.97027 457 HIS A O 1
ATOM 3663 N N . VAL A 1 458 ? 163.95613 170.34240 198.35693 1.000 62.41632 458 VAL A N 1
ATOM 3664 C CA . VAL A 1 458 ? 163.68565 171.72225 198.72797 1.000 58.05895 458 VAL A CA 1
ATOM 3665 C C . VAL A 1 458 ? 162.30572 171.87689 199.35397 1.000 64.12112 458 VAL A C 1
ATOM 3666 O O . VAL A 1 458 ? 162.13245 172.65425 200.29148 1.000 78.46758 458 VAL A O 1
ATOM 3670 N N . LYS A 1 459 ? 161.31807 171.14081 198.85595 1.000 68.77115 459 LYS A N 1
ATOM 3671 C CA . LYS A 1 459 ? 159.96268 171.25312 199.37509 1.000 69.85549 459 LYS A CA 1
ATOM 3672 C C . LYS A 1 459 ? 159.89021 170.77408 200.81955 1.000 83.55729 459 LYS A C 1
ATOM 3673 O O . LYS A 1 459 ? 160.50024 169.76893 201.19096 1.000 90.68819 459 LYS A O 1
ATOM 3679 N N . CYS A 1 460 ? 159.14415 171.50977 201.63807 1.000 84.89626 460 CYS A N 1
ATOM 3680 C CA . CYS A 1 460 ? 158.90964 171.10176 203.01537 1.000 81.90216 460 CYS A CA 1
ATOM 3681 C C . CYS A 1 460 ? 157.99769 169.88149 203.06090 1.000 95.62794 460 CYS A C 1
ATOM 3682 O O . CYS A 1 460 ? 156.99211 169.81278 202.34966 1.000 102.43244 460 CYS A O 1
ATOM 3685 N N . ASP A 1 461 ? 158.34700 168.91617 203.90895 1.000 91.96222 461 ASP A N 1
ATOM 3686 C CA . ASP A 1 461 ? 157.58222 167.68681 204.03853 1.000 86.15588 461 ASP A CA 1
ATOM 3687 C C . ASP A 1 461 ? 156.61005 167.79088 205.20925 1.000 89.88869 461 ASP A C 1
ATOM 3688 O O . ASP A 1 461 ? 156.53630 168.80392 205.90590 1.000 101.94793 461 ASP A O 1
ATOM 3693 N N . ASN A 1 462 ? 155.85567 166.71320 205.42946 1.000 98.12587 462 ASN A N 1
ATOM 3694 C CA . ASN A 1 462 ? 154.80305 166.73796 206.43832 1.000 98.61446 462 ASN A CA 1
ATOM 3695 C C . ASN A 1 462 ? 155.36428 166.80303 207.85152 1.000 95.86165 462 ASN A C 1
ATOM 3696 O O . ASN A 1 462 ? 154.69810 167.31860 208.75450 1.000 100.38223 462 ASN A O 1
ATOM 3701 N N . GLU A 1 463 ? 156.56962 166.28015 208.07048 1.000 96.63715 463 GLU A N 1
ATOM 3702 C CA . GLU A 1 463 ? 157.13979 166.29693 209.41249 1.000 103.17393 463 GLU A CA 1
ATOM 3703 C C . GLU A 1 463 ? 157.65768 167.67802 209.79154 1.000 110.07992 463 GLU A C 1
ATOM 3704 O O . GLU A 1 463 ? 157.51941 168.09789 210.94524 1.000 110.91657 463 GLU A O 1
ATOM 3710 N N . GLU A 1 464 ? 158.26035 168.39456 208.84191 1.000 97.77780 464 GLU A N 1
ATOM 3711 C CA . GLU A 1 464 ? 158.80476 169.71231 209.14432 1.000 88.13005 464 GLU A CA 1
ATOM 3712 C C . GLU A 1 464 ? 157.72273 170.77636 209.24581 1.000 94.58845 464 GLU A C 1
ATOM 3713 O O . GLU A 1 464 ? 157.87831 171.73365 210.01005 1.000 105.08721 464 GLU A O 1
ATOM 3719 N N . ILE A 1 465 ? 156.62985 170.63758 208.49144 1.000 82.91302 465 ILE A N 1
ATOM 3720 C CA . ILE A 1 465 ? 155.55709 171.62073 208.57078 1.000 83.01160 465 ILE A CA 1
ATOM 3721 C C . ILE A 1 465 ? 154.87759 171.60017 209.93231 1.000 86.96959 465 ILE A C 1
ATOM 3722 O O . ILE A 1 465 ? 154.23856 172.58444 210.31708 1.000 90.97586 465 ILE A O 1
ATOM 3727 N N . GLN A 1 466 ? 155.00047 170.50332 210.67980 1.000 91.95632 466 GLN A N 1
ATOM 3728 C CA . GLN A 1 466 ? 154.40602 170.43752 212.00576 1.000 92.24645 466 GLN A CA 1
ATOM 3729 C C . GLN A 1 466 ? 155.12988 171.31186 213.01576 1.000 94.31241 466 GLN A C 1
ATOM 3730 O O . GLN A 1 466 ? 154.58134 171.56723 214.09214 1.000 99.76809 466 GLN A O 1
ATOM 3736 N N . THR A 1 467 ? 156.34070 171.77172 212.70060 1.000 90.12305 467 THR A N 1
ATOM 3737 C CA . THR A 1 467 ? 157.04133 172.68673 213.58935 1.000 92.00851 467 THR A CA 1
ATOM 3738 C C . THR A 1 467 ? 156.40802 174.06911 213.60204 1.000 94.54813 467 THR A C 1
ATOM 3739 O O . THR A 1 467 ? 156.70281 174.86354 214.50001 1.000 101.77014 467 THR A O 1
ATOM 3743 N N . ILE A 1 468 ? 155.54901 174.37366 212.63041 1.000 85.71491 468 ILE A N 1
ATOM 3744 C CA . ILE A 1 468 ? 154.85816 175.65380 212.54876 1.000 89.90643 468 ILE A CA 1
ATOM 3745 C C . ILE A 1 468 ? 153.34865 175.47978 212.65726 1.000 91.25370 468 ILE A C 1
ATOM 3746 O O . ILE A 1 468 ? 152.69252 176.14218 213.46554 1.000 89.11637 468 ILE A O 1
ATOM 3751 N N . LEU A 1 469 ? 152.77817 174.58523 211.84990 1.000 94.45591 469 LEU A N 1
ATOM 3752 C CA . LEU A 1 469 ? 151.33049 174.41789 211.84917 1.000 90.43314 469 LEU A CA 1
ATOM 3753 C C . LEU A 1 469 ? 150.82925 173.66992 213.07614 1.000 98.47545 469 LEU A C 1
ATOM 3754 O O . LEU A 1 469 ? 149.75581 173.99691 213.58652 1.000 106.87246 469 LEU A O 1
ATOM 3759 N N . LYS A 1 470 ? 151.56841 172.66543 213.54875 1.000 100.26312 470 LYS A N 1
ATOM 3760 C CA . LYS A 1 470 ? 151.22542 171.94526 214.77222 1.000 96.40659 470 LYS A CA 1
ATOM 3761 C C . LYS A 1 470 ? 149.78027 171.46280 214.78046 1.000 99.68435 470 LYS A C 1
ATOM 3762 O O . LYS A 1 470 ? 149.09005 171.58780 215.79604 1.000 101.94651 470 LYS A O 1
ATOM 3768 N N . THR A 1 471 ? 149.30632 170.92314 213.65627 1.000 100.65573 471 THR A N 1
ATOM 3769 C CA . THR A 1 471 ? 147.92770 170.44883 213.60143 1.000 98.32376 471 THR A CA 1
ATOM 3770 C C . THR A 1 471 ? 147.73096 169.18094 214.42068 1.000 105.07028 471 THR A C 1
ATOM 3771 O O . THR A 1 471 ? 146.64912 168.97055 214.98005 1.000 105.54087 471 THR A O 1
ATOM 3775 N N . ARG A 1 472 ? 148.75199 168.32426 214.49549 1.000 109.68231 472 ARG A N 1
ATOM 3776 C CA . ARG A 1 472 ? 148.62042 167.08186 215.24956 1.000 104.13884 472 ARG A CA 1
ATOM 3777 C C . ARG A 1 472 ? 148.39243 167.35058 216.73102 1.000 106.06398 472 ARG A C 1
ATOM 3778 O O . ARG A 1 472 ? 147.56248 166.69346 217.36821 1.000 108.72142 472 ARG A O 1
ATOM 3786 N N . GLU A 1 473 ? 149.11998 168.31221 217.29802 1.000 114.14785 473 GLU A N 1
ATOM 3787 C CA . GLU A 1 473 ? 149.01116 168.56972 218.72952 1.000 113.01825 473 GLU A CA 1
ATOM 3788 C C . GLU A 1 473 ? 147.67423 169.20709 219.08472 1.000 113.27514 473 GLU A C 1
ATOM 3789 O O . GLU A 1 473 ? 147.10380 168.91550 220.14173 1.000 116.44242 473 GLU A O 1
ATOM 3795 N N . VAL A 1 474 ? 147.15791 170.07715 218.21926 1.000 108.16620 474 VAL A N 1
ATOM 3796 C CA . VAL A 1 474 ? 145.95789 170.83460 218.55689 1.000 110.27331 474 VAL A CA 1
ATOM 3797 C C . VAL A 1 474 ? 144.70011 170.04699 218.21715 1.000 107.72781 474 VAL A C 1
ATOM 3798 O O . VAL A 1 474 ? 143.82266 169.85577 219.06609 1.000 104.53467 474 VAL A O 1
ATOM 3802 N N . TYR A 1 475 ? 144.58630 169.58255 216.97240 1.000 114.82712 475 TYR A N 1
ATOM 3803 C CA . TYR A 1 475 ? 143.38638 168.89437 216.52125 1.000 115.96512 475 TYR A CA 1
ATOM 3804 C C . TYR A 1 475 ? 143.57589 167.40374 216.29462 1.000 116.68931 475 TYR A C 1
ATOM 3805 O O . TYR A 1 475 ? 142.58035 166.67626 216.23913 1.000 116.50303 475 TYR A O 1
ATOM 3814 N N . GLY A 1 476 ? 144.81279 166.93317 216.15553 1.000 112.33823 476 GLY A N 1
ATOM 3815 C CA . GLY A 1 476 ? 145.06693 165.53815 215.88194 1.000 110.90643 476 GLY A CA 1
ATOM 3816 C C . GLY A 1 476 ? 144.97425 165.15153 214.42606 1.000 115.22637 476 GLY A C 1
ATOM 3817 O O . GLY A 1 476 ? 145.26882 163.99829 214.08872 1.000 117.37034 476 GLY A O 1
ATOM 3818 N N . LYS A 1 477 ? 144.58169 166.06999 213.55279 1.000 112.22838 477 LYS A N 1
ATOM 3819 C CA . LYS A 1 477 ? 144.47510 165.79524 212.13105 1.000 107.40275 477 LYS A CA 1
ATOM 3820 C C . LYS A 1 477 ? 145.70223 166.31835 211.39638 1.000 108.71254 477 LYS A C 1
ATOM 3821 O O . LYS A 1 477 ? 146.49580 167.09519 211.93062 1.000 112.35427 477 LYS A O 1
ATOM 3827 N N . GLU A 1 478 ? 145.85537 165.86971 210.16059 1.000 112.62269 478 GLU A N 1
ATOM 3828 C CA . GLU A 1 478 ? 146.90321 166.38635 209.30312 1.000 116.50090 478 GLU A CA 1
ATOM 3829 C C . GLU A 1 478 ? 146.49702 167.74561 208.74067 1.000 120.59729 478 GLU A C 1
ATOM 3830 O O . GLU A 1 478 ? 145.30722 168.05708 208.64789 1.000 121.29667 478 GLU A O 1
ATOM 3836 N N . PRO A 1 479 ? 147.47077 168.58065 208.36406 1.000 110.26625 479 PRO A N 1
ATOM 3837 C CA . PRO A 1 479 ? 147.12650 169.93531 207.90405 1.000 102.33175 479 PRO A CA 1
ATOM 3838 C C . PRO A 1 479 ? 146.18336 169.95361 206.71889 1.000 108.88947 479 PRO A C 1
ATOM 3839 O O . PRO A 1 479 ? 145.33622 170.84984 206.63029 1.000 115.99567 479 PRO A O 1
ATOM 3843 N N . TRP A 1 480 ? 146.28914 168.98848 205.80888 1.000 116.41716 480 TRP A N 1
ATOM 3844 C CA . TRP A 1 480 ? 145.41442 168.96831 204.64509 1.000 119.10761 480 TRP A CA 1
ATOM 3845 C C . TRP A 1 480 ? 143.98299 168.57705 204.98443 1.000 117.32451 480 TRP A C 1
ATOM 3846 O O . TRP A 1 480 ? 143.11274 168.66496 204.11258 1.000 115.72660 480 TRP A O 1
ATOM 3857 N N . GLU A 1 481 ? 143.71737 168.14329 206.21546 1.000 119.06273 481 GLU A N 1
ATOM 3858 C CA . GLU A 1 481 ? 142.36030 167.83119 206.63858 1.000 119.35828 481 GLU A CA 1
ATOM 3859 C C . GLU A 1 481 ? 141.70039 168.95690 207.42112 1.000 123.60830 481 GLU A C 1
ATOM 3860 O O . GLU A 1 481 ? 140.46727 169.02949 207.44691 1.000 122.05081 481 GLU A O 1
ATOM 3866 N N . CYS A 1 482 ? 142.48280 169.82534 208.05627 1.000 124.62052 482 CYS A N 1
ATOM 3867 C CA . CYS A 1 482 ? 141.92147 170.89624 208.86604 1.000 123.30136 482 CYS A CA 1
ATOM 3868 C C . CYS A 1 482 ? 141.32330 171.99271 207.99184 1.000 123.08539 482 CYS A C 1
ATOM 3869 O O . CYS A 1 482 ? 141.81166 172.28618 206.89794 1.000 118.41097 482 CYS A O 1
ATOM 3872 N N . GLU A 1 483 ? 140.25468 172.60567 208.49403 1.000 126.42726 483 GLU A N 1
ATOM 3873 C CA . GLU A 1 483 ? 139.61760 173.70590 207.79157 1.000 124.74349 483 GLU A CA 1
ATOM 3874 C C . GLU A 1 483 ? 140.48494 174.95995 207.87075 1.000 126.54914 483 GLU A C 1
ATOM 3875 O O . GLU A 1 483 ? 141.41601 175.05976 208.67418 1.000 130.11497 483 GLU A O 1
ATOM 3881 N N . GLU A 1 484 ? 140.16606 175.93128 207.01308 1.000 118.13405 484 GLU A N 1
ATOM 3882 C CA . GLU A 1 484 ? 140.94441 177.16485 206.97583 1.000 118.07197 484 GLU A CA 1
ATOM 3883 C C . GLU A 1 484 ? 140.81502 177.94466 208.27707 1.000 120.61863 484 GLU A C 1
ATOM 3884 O O . GLU A 1 484 ? 141.78755 178.54994 208.74175 1.000 124.26079 484 GLU A O 1
ATOM 3890 N N . GLU A 1 485 ? 139.62401 177.94550 208.87779 1.000 123.17135 485 GLU A N 1
ATOM 3891 C CA . GLU A 1 485 ? 139.44724 178.62302 210.15719 1.000 119.12028 485 GLU A CA 1
ATOM 3892 C C . GLU A 1 485 ? 140.32143 177.99566 211.23304 1.000 118.47231 485 GLU A C 1
ATOM 3893 O O . GLU A 1 485 ? 140.90246 178.70360 212.06303 1.000 122.42544 485 GLU A O 1
ATOM 3899 N N . GLU A 1 486 ? 140.42047 176.66544 211.23907 1.000 117.65247 486 GLU A N 1
ATOM 3900 C CA . GLU A 1 486 ? 141.26913 175.99147 212.21489 1.000 117.57926 486 GLU A CA 1
ATOM 3901 C C . GLU A 1 486 ? 142.73783 176.33074 211.99948 1.000 120.77902 486 GLU A C 1
ATOM 3902 O O . GLU A 1 486 ? 143.48383 176.52646 212.96505 1.000 127.60228 486 GLU A O 1
ATOM 3908 N N . LEU A 1 487 ? 143.17621 176.39378 210.74060 1.000 96.96830 487 LEU A N 1
ATOM 3909 C CA . LEU A 1 487 ? 144.55664 176.77636 210.46304 1.000 95.43168 487 LEU A CA 1
ATOM 3910 C C . LEU A 1 487 ? 144.82292 178.21675 210.87714 1.000 101.51893 487 LEU A C 1
ATOM 3911 O O . LEU A 1 487 ? 145.90627 178.53724 211.37915 1.000 101.95168 487 LEU A O 1
ATOM 3916 N N . ALA A 1 488 ? 143.85226 179.10409 210.65780 1.000 106.47406 488 ALA A N 1
ATOM 3917 C CA . ALA A 1 488 ? 144.02106 180.49315 211.06580 1.000 104.70838 488 ALA A CA 1
ATOM 3918 C C . ALA A 1 488 ? 144.14034 180.60979 212.57788 1.000 109.61156 488 ALA A C 1
ATOM 3919 O O . ALA A 1 488 ? 144.95726 181.38599 213.08545 1.000 115.23531 488 ALA A O 1
ATOM 3921 N N . GLU A 1 489 ? 143.33452 179.84298 213.31453 1.000 110.70968 489 GLU A N 1
ATOM 3922 C CA . GLU A 1 489 ? 143.36019 179.92750 214.77045 1.000 106.82823 489 GLU A CA 1
ATOM 3923 C C . GLU A 1 489 ? 144.69842 179.47001 215.33085 1.000 105.40059 489 GLU A C 1
ATOM 3924 O O . GLU A 1 489 ? 145.20871 180.05564 216.29188 1.000 111.65291 489 GLU A O 1
ATOM 3930 N N . ILE A 1 490 ? 145.27537 178.41496 214.75800 1.000 96.81702 490 ILE A N 1
ATOM 3931 C CA . ILE A 1 490 ? 146.57577 177.94623 215.22505 1.000 99.63956 490 ILE A CA 1
ATOM 3932 C C . ILE A 1 490 ? 147.65279 178.97515 214.91492 1.000 106.37986 490 ILE A C 1
ATOM 3933 O O . ILE A 1 490 ? 148.50693 179.28176 215.75463 1.000 111.02671 490 ILE A O 1
ATOM 3938 N N . LEU A 1 491 ? 147.63377 179.51603 213.69644 1.000 100.28110 491 LEU A N 1
ATOM 3939 C CA . LEU A 1 491 ? 148.67279 180.45359 213.28749 1.000 93.45866 491 LEU A CA 1
ATOM 3940 C C . LEU A 1 491 ? 148.61243 181.74074 214.09780 1.000 98.74707 491 LEU A C 1
ATOM 3941 O O . LEU A 1 491 ? 149.64941 182.35382 214.37295 1.000 107.66526 491 LEU A O 1
ATOM 3946 N N . GLN A 1 492 ? 147.41146 182.16083 214.49774 1.000 104.20298 492 GLN A N 1
ATOM 3947 C CA . GLN A 1 492 ? 147.28956 183.36309 215.31409 1.000 102.36318 492 GLN A CA 1
ATOM 3948 C C . GLN A 1 492 ? 148.03929 183.21139 216.62888 1.000 103.17641 492 GLN A C 1
ATOM 3949 O O . GLN A 1 492 ? 148.69439 184.15178 217.09060 1.000 106.13695 492 GLN A O 1
ATOM 3955 N N . GLY A 1 493 ? 147.95594 182.03384 217.24800 1.000 98.10206 493 GLY A N 1
ATOM 3956 C CA . GLY A 1 493 ? 148.67227 181.80022 218.48704 1.000 97.75665 493 GLY A CA 1
ATOM 3957 C C . GLY A 1 493 ? 150.12705 181.42788 218.30151 1.000 97.53873 493 GLY A C 1
ATOM 3958 O O . GLY A 1 493 ? 150.87884 181.40933 219.28088 1.000 98.38466 493 GLY A O 1
ATOM 3959 N N . GLU A 1 494 ? 150.54288 181.13406 217.07312 1.000 101.62496 494 GLU A N 1
ATOM 3960 C CA . GLU A 1 494 ? 151.91348 180.72582 216.78876 1.000 102.37407 494 GLU A CA 1
ATOM 3961 C C . GLU A 1 494 ? 152.74906 181.81413 216.14085 1.000 103.95613 494 GLU A C 1
ATOM 3962 O O . GLU A 1 494 ? 153.93343 181.94179 216.45425 1.000 105.43783 494 GLU A O 1
ATOM 3968 N N . LEU A 1 495 ? 152.16607 182.59368 215.23991 1.000 92.43154 495 LEU A N 1
ATOM 3969 C CA . LEU A 1 495 ? 152.92575 183.61830 214.54532 1.000 88.91647 495 LEU A CA 1
ATOM 3970 C C . LEU A 1 495 ? 153.31530 184.73300 215.51320 1.000 94.58772 495 LEU A C 1
ATOM 3971 O O . LEU A 1 495 ? 152.52893 185.09661 216.39232 1.000 93.55528 495 LEU A O 1
ATOM 3976 N N . PRO A 1 496 ? 154.51191 185.29497 215.37667 1.000 102.32716 496 PRO A N 1
ATOM 3977 C CA . PRO A 1 496 ? 154.94779 186.33644 216.30895 1.000 101.17487 496 PRO A CA 1
ATOM 3978 C C . PRO A 1 496 ? 154.20138 187.64122 216.08658 1.000 103.25601 496 PRO A C 1
ATOM 3979 O O . PRO A 1 496 ? 153.66620 187.91384 215.01088 1.000 104.40560 496 PRO A O 1
ATOM 3983 N N . ASP A 1 497 ? 154.17471 188.45665 217.13710 1.000 122.41749 497 ASP A N 1
ATOM 3984 C CA . ASP A 1 497 ? 153.51415 189.75218 217.07586 1.000 124.95498 497 ASP A CA 1
ATOM 3985 C C . ASP A 1 497 ? 154.37690 190.73550 216.29665 1.000 127.94533 497 ASP A C 1
ATOM 3986 O O . ASP A 1 497 ? 155.59127 190.81110 216.50715 1.000 127.61216 497 ASP A O 1
ATOM 3991 N N . ALA A 1 498 ? 153.74482 191.48819 215.39451 1.000 123.88818 498 ALA A N 1
ATOM 3992 C CA . ALA A 1 498 ? 154.49359 192.36653 214.50117 1.000 123.44276 498 ALA A CA 1
ATOM 3993 C C . ALA A 1 498 ? 155.19096 193.48501 215.26580 1.000 125.90748 498 ALA A C 1
ATOM 3994 O O . ALA A 1 498 ? 156.36347 193.78424 215.01353 1.000 126.07913 498 ALA A O 1
ATOM 3996 N N . ASP A 1 499 ? 154.48367 194.12148 216.20029 1.000 127.46269 499 ASP A N 1
ATOM 3997 C CA . ASP A 1 499 ? 155.05807 195.26404 216.90331 1.000 125.31783 499 ASP A CA 1
ATOM 3998 C C . ASP A 1 499 ? 156.22783 194.84675 217.78439 1.000 126.09817 499 ASP A C 1
ATOM 3999 O O . ASP A 1 499 ? 157.23563 195.55791 217.86459 1.000 126.61895 499 ASP A O 1
ATOM 4004 N N . LYS A 1 500 ? 156.11010 193.69825 218.45324 1.000 119.23955 500 LYS A N 1
ATOM 4005 C CA . LYS A 1 500 ? 157.15208 193.26628 219.37845 1.000 119.03968 500 LYS A CA 1
ATOM 4006 C C . LYS A 1 500 ? 158.46958 193.02145 218.65472 1.000 117.74757 500 LYS A C 1
ATOM 4007 O O . LYS A 1 500 ? 159.53977 193.37920 219.15954 1.000 116.72532 500 LYS A O 1
ATOM 4013 N N . TYR A 1 501 ? 158.41408 192.41220 217.47423 1.000 111.35540 501 TYR A N 1
ATOM 4014 C CA . TYR A 1 501 ? 159.61705 192.10550 216.71547 1.000 111.12364 501 TYR A CA 1
ATOM 4015 C C . TYR A 1 501 ? 160.06062 193.24134 215.80475 1.000 114.19728 501 TYR A C 1
ATOM 4016 O O . TYR A 1 501 ? 161.15645 193.16225 215.23962 1.000 116.20532 501 TYR A O 1
ATOM 4025 N N . GLU A 1 502 ? 159.24692 194.28890 215.65794 1.000 113.14165 502 GLU A N 1
ATOM 4026 C CA . GLU A 1 502 ? 159.58159 195.44720 214.82864 1.000 107.57045 502 GLU A CA 1
ATOM 4027 C C . GLU A 1 502 ? 159.88003 195.03115 213.39058 1.000 103.92912 502 GLU A C 1
ATOM 4028 O O . GLU A 1 502 ? 160.89123 195.41761 212.80404 1.000 105.81399 502 GLU A O 1
ATOM 4034 N N . ILE A 1 503 ? 158.98268 194.22620 212.81823 1.000 88.82963 503 ILE A N 1
ATOM 4035 C CA . ILE A 1 503 ? 159.20555 193.71180 211.46955 1.000 93.60707 503 ILE A CA 1
ATOM 4036 C C . ILE A 1 503 ? 158.97036 194.74845 210.38448 1.000 95.56939 503 ILE A C 1
ATOM 4037 O O . ILE A 1 503 ? 159.31407 194.49614 209.22394 1.000 98.11595 503 ILE A O 1
ATOM 4042 N N . ASN A 1 504 ? 158.40102 195.90488 210.71635 1.000 90.07209 504 ASN A N 1
ATOM 4043 C CA . ASN A 1 504 ? 158.17128 196.97210 209.74773 1.000 87.09026 504 ASN A CA 1
ATOM 4044 C C . ASN A 1 504 ? 158.99505 198.21288 210.07784 1.000 87.68294 504 ASN A C 1
ATOM 4045 O O . ASN A 1 504 ? 158.51824 199.34258 209.96877 1.000 89.21743 504 ASN A O 1
ATOM 4050 N N . LYS A 1 505 ? 160.24091 198.01371 210.49235 1.000 83.44753 505 LYS A N 1
ATOM 4051 C CA . LYS A 1 505 ? 161.15105 199.10506 210.79369 1.000 80.53205 505 LYS A CA 1
ATOM 4052 C C . LYS A 1 505 ? 162.40552 198.95975 209.94768 1.000 90.18955 505 LYS A C 1
ATOM 4053 O O . LYS A 1 505 ? 162.78175 197.85308 209.55422 1.000 93.77910 505 LYS A O 1
ATOM 4059 N N . PHE A 1 506 ? 163.05049 200.08796 209.66541 1.000 85.86139 506 PHE A N 1
ATOM 4060 C CA . PHE A 1 506 ? 164.24157 200.07460 208.82972 1.000 82.25267 506 PHE A CA 1
ATOM 4061 C C . PHE A 1 506 ? 165.48867 199.63542 209.58029 1.000 88.42716 506 PHE A C 1
ATOM 4062 O O . PHE A 1 506 ? 166.53477 199.45277 208.95089 1.000 87.02163 506 PHE A O 1
ATOM 4070 N N . HIS A 1 507 ? 165.40581 199.45897 210.89859 1.000 97.05801 507 HIS A N 1
ATOM 4071 C CA . HIS A 1 507 ? 166.54489 199.05540 211.71135 1.000 93.83712 507 HIS A CA 1
ATOM 4072 C C . HIS A 1 507 ? 166.38103 197.65150 212.28051 1.000 96.53744 507 HIS A C 1
ATOM 4073 O O . HIS A 1 507 ? 167.10059 197.27796 213.21103 1.000 104.57857 507 HIS A O 1
ATOM 4080 N N . PHE A 1 508 ? 165.44550 196.87094 211.74665 1.000 81.65743 508 PHE A N 1
ATOM 4081 C CA . PHE A 1 508 ? 165.21796 195.52335 212.24890 1.000 84.15138 508 PHE A CA 1
ATOM 4082 C C . PHE A 1 508 ? 166.43573 194.64403 211.99713 1.000 89.96918 508 PHE A C 1
ATOM 4083 O O . PHE A 1 508 ? 167.06345 194.71119 210.93767 1.000 96.47804 508 PHE A O 1
ATOM 4091 N N . SER A 1 509 ? 166.77253 193.81818 212.98467 1.000 97.45455 509 SER A N 1
ATOM 4092 C CA . SER A 1 509 ? 167.94587 192.95751 212.93037 1.000 94.04187 509 SER A CA 1
ATOM 4093 C C . SER A 1 509 ? 167.52942 191.50874 213.13112 1.000 94.35596 509 SER A C 1
ATOM 4094 O O . SER A 1 509 ? 166.76071 191.20014 214.04692 1.000 93.31296 509 SER A O 1
ATOM 4097 N N . ASP A 1 510 ? 168.04146 190.62714 212.27726 1.000 96.21210 510 ASP A N 1
ATOM 4098 C CA . ASP A 1 510 ? 167.73944 189.20421 212.33042 1.000 92.50647 510 ASP A CA 1
ATOM 4099 C C . ASP A 1 510 ? 168.76819 188.40785 213.11807 1.000 94.11399 510 ASP A C 1
ATOM 4100 O O . ASP A 1 510 ? 168.64395 187.18309 213.20861 1.000 98.11381 510 ASP A O 1
ATOM 4105 N N . LEU A 1 511 ? 169.78138 189.06717 213.67262 1.000 100.92149 511 LEU A N 1
ATOM 4106 C CA . LEU A 1 511 ? 170.82582 188.35128 214.40214 1.000 97.33810 511 LEU A CA 1
ATOM 4107 C C . LEU A 1 511 ? 170.29534 187.56502 215.59477 1.000 95.33542 511 LEU A C 1
ATOM 4108 O O . LEU A 1 511 ? 170.68767 186.39661 215.75414 1.000 97.74012 511 LEU A O 1
ATOM 4113 N N . PRO A 1 512 ? 169.42740 188.10990 216.46255 1.000 95.60027 512 PRO A N 1
ATOM 4114 C CA . PRO A 1 512 ? 168.98138 187.31997 217.61693 1.000 103.25078 512 PRO A CA 1
ATOM 4115 C C . PRO A 1 512 ? 167.79707 186.41055 217.32404 1.000 105.97663 512 PRO A C 1
ATOM 4116 O O . PRO A 1 512 ? 167.13116 185.94968 218.25581 1.000 104.83738 512 PRO A O 1
ATOM 4120 N N . LEU A 1 513 ? 167.51305 186.14629 216.05185 1.000 94.42863 513 LEU A N 1
ATOM 4121 C CA . LEU A 1 513 ? 166.41397 185.27214 215.67171 1.000 88.82234 513 LEU A CA 1
ATOM 4122 C C . LEU A 1 513 ? 166.93499 184.07719 214.88616 1.000 91.97898 513 LEU A C 1
ATOM 4123 O O . LEU A 1 513 ? 167.93336 184.17137 214.16760 1.000 89.89961 513 LEU A O 1
ATOM 4128 N N . THR A 1 514 ? 166.24597 182.95108 215.03353 1.000 92.90890 514 THR A N 1
ATOM 4129 C CA . THR A 1 514 ? 166.58805 181.72548 214.33246 1.000 92.90903 514 THR A CA 1
ATOM 4130 C C . THR A 1 514 ? 165.85372 181.65291 212.99748 1.000 95.80411 514 THR A C 1
ATOM 4131 O O . THR A 1 514 ? 164.90976 182.40007 212.73619 1.000 103.73086 514 THR A O 1
ATOM 4135 N N . GLU A 1 515 ? 166.29142 180.71791 212.15051 1.000 81.98522 515 GLU A N 1
ATOM 4136 C CA . GLU A 1 515 ? 165.69723 180.58653 210.82420 1.000 77.09632 515 GLU A CA 1
ATOM 4137 C C . GLU A 1 515 ? 164.21246 180.26708 210.91054 1.000 83.73106 515 GLU A C 1
ATOM 4138 O O . GLU A 1 515 ? 163.41336 180.78495 210.12341 1.000 97.75080 515 GLU A O 1
ATOM 4144 N N . LEU A 1 516 ? 163.82187 179.41071 211.85428 1.000 76.35832 516 LEU A N 1
ATOM 4145 C CA . LEU A 1 516 ? 162.40404 179.11703 212.02406 1.000 81.29349 516 LEU A CA 1
ATOM 4146 C C . LEU A 1 516 ? 161.63094 180.36583 212.42011 1.000 85.09767 516 LEU A C 1
ATOM 4147 O O . LEU A 1 516 ? 160.50902 180.58504 211.95114 1.000 89.03396 516 LEU A O 1
ATOM 4152 N N . GLU A 1 517 ? 162.20999 181.19434 213.29047 1.000 97.65820 517 GLU A N 1
ATOM 4153 C CA . GLU A 1 517 ? 161.55487 182.44535 213.65008 1.000 93.52970 517 GLU A CA 1
ATOM 4154 C C . GLU A 1 517 ? 161.48311 183.39484 212.46452 1.000 98.53813 517 GLU A C 1
ATOM 4155 O O . GLU A 1 517 ? 160.50670 184.13862 212.32528 1.000 103.22508 517 GLU A O 1
ATOM 4161 N N . LEU A 1 518 ? 162.50182 183.38715 211.60322 1.000 77.99550 518 LEU A N 1
ATOM 4162 C CA . LEU A 1 518 ? 162.44228 184.18965 210.38731 1.000 69.72954 518 LEU A CA 1
ATOM 4163 C C . LEU A 1 518 ? 161.32702 183.71078 209.46777 1.000 74.30888 518 LEU A C 1
ATOM 4164 O O . LEU A 1 518 ? 160.64130 184.52513 208.84147 1.000 83.67994 518 LEU A O 1
ATOM 4169 N N . VAL A 1 519 ? 161.13556 182.39437 209.36689 1.000 73.22204 519 VAL A N 1
ATOM 4170 C CA . VAL A 1 519 ? 160.04315 181.86312 208.55682 1.000 77.70958 519 VAL A CA 1
ATOM 4171 C C . VAL A 1 519 ? 158.70030 182.27036 209.14496 1.000 80.52757 519 VAL A C 1
ATOM 4172 O O . VAL A 1 519 ? 157.77584 182.64855 208.41637 1.000 85.70750 519 VAL A O 1
ATOM 4176 N N . LYS A 1 520 ? 158.56613 182.19229 210.47016 1.000 75.81576 520 LYS A N 1
ATOM 4177 C CA . LYS A 1 520 ? 157.33127 182.63270 211.10925 1.000 66.16349 520 LYS A CA 1
ATOM 4178 C C . LYS A 1 520 ? 157.10894 184.12376 210.90314 1.000 75.86637 520 LYS A C 1
ATOM 4179 O O . LYS A 1 520 ? 155.97159 184.56799 210.71561 1.000 88.16021 520 LYS A O 1
ATOM 4185 N N . CYS A 1 521 ? 158.18188 184.91616 210.94861 1.000 83.95693 521 CYS A N 1
ATOM 4186 C CA . CYS A 1 521 ? 158.05206 186.34343 210.67742 1.000 76.34396 521 CYS A CA 1
ATOM 4187 C C . CYS A 1 521 ? 157.57575 186.58811 209.25324 1.000 78.79654 521 CYS A C 1
ATOM 4188 O O . CYS A 1 521 ? 156.73154 187.45758 209.01440 1.000 86.35536 521 CYS A O 1
ATOM 4191 N N . GLY A 1 522 ? 158.10184 185.82414 208.29528 1.000 72.39626 522 GLY A N 1
ATOM 4192 C CA . GLY A 1 522 ? 157.72875 186.02949 206.90564 1.000 70.44075 522 GLY A CA 1
ATOM 4193 C C . GLY A 1 522 ? 156.25440 185.79332 206.64753 1.000 66.40609 522 GLY A C 1
ATOM 4194 O O . GLY A 1 522 ? 155.62091 186.53275 205.89321 1.000 82.23124 522 GLY A O 1
ATOM 4195 N N . ILE A 1 523 ? 155.68999 184.75369 207.25942 1.000 70.92799 523 ILE A N 1
ATOM 4196 C CA . ILE A 1 523 ? 154.26003 184.50211 207.11693 1.000 74.11065 523 ILE A CA 1
ATOM 4197 C C . ILE A 1 523 ? 153.46051 185.62747 207.75827 1.000 72.06722 523 ILE A C 1
ATOM 4198 O O . ILE A 1 523 ? 152.39417 186.01356 207.26538 1.000 80.75430 523 ILE A O 1
ATOM 4203 N N . GLN A 1 524 ? 153.96264 186.17310 208.86633 1.000 72.52358 524 GLN A N 1
ATOM 4204 C CA . GLN A 1 524 ? 153.26927 187.27334 209.52455 1.000 66.56880 524 GLN A CA 1
ATOM 4205 C C . GLN A 1 524 ? 153.21790 188.50868 208.63541 1.000 82.69227 524 GLN A C 1
ATOM 4206 O O . GLN A 1 524 ? 152.19710 189.20397 208.59302 1.000 91.26686 524 GLN A O 1
ATOM 4212 N N . MET A 1 525 ? 154.30546 188.80181 207.91806 1.000 82.88041 525 MET A N 1
ATOM 4213 C CA . MET A 1 525 ? 154.30269 189.96211 207.03286 1.000 67.92923 525 MET A CA 1
ATOM 4214 C C . MET A 1 525 ? 153.30661 189.78977 205.89627 1.000 64.41936 525 MET A C 1
ATOM 4215 O O . MET A 1 525 ? 152.69059 190.76408 205.45386 1.000 82.48573 525 MET A O 1
ATOM 4220 N N . TYR A 1 526 ? 153.13804 188.56179 205.40663 1.000 65.18906 526 TYR A N 1
ATOM 4221 C CA . TYR A 1 526 ? 152.08010 188.29810 204.43830 1.000 62.31963 526 TYR A CA 1
ATOM 4222 C C . TYR A 1 526 ? 150.71555 188.58537 205.04188 1.000 73.17277 526 TYR A C 1
ATOM 4223 O O . TYR A 1 526 ? 149.82370 189.11030 204.36778 1.000 79.50599 526 TYR A O 1
ATOM 4232 N N . TYR A 1 527 ? 150.53132 188.22495 206.31033 1.000 86.67064 527 TYR A N 1
ATOM 4233 C CA . TYR A 1 527 ? 149.26594 188.47947 206.98413 1.000 78.03157 527 TYR A CA 1
ATOM 4234 C C . TYR A 1 527 ? 149.03585 189.97072 207.18073 1.000 78.75562 527 TYR A C 1
ATOM 4235 O O . TYR A 1 527 ? 147.91391 190.45938 207.00940 1.000 85.76402 527 TYR A O 1
ATOM 4244 N N . GLU A 1 528 ? 150.08686 190.70910 207.54310 1.000 83.92619 528 GLU A N 1
ATOM 4245 C CA . GLU A 1 528 ? 149.94467 192.13177 207.82394 1.000 84.38361 528 GLU A CA 1
ATOM 4246 C C . GLU A 1 528 ? 149.65385 192.94690 206.57327 1.000 87.16845 528 GLU A C 1
ATOM 4247 O O . GLU A 1 528 ? 149.20371 194.09063 206.68668 1.000 89.47940 528 GLU A O 1
ATOM 4253 N N . LEU A 1 529 ? 149.90714 192.39550 205.39097 1.000 77.20380 529 LEU A N 1
ATOM 4254 C CA . LEU A 1 529 ? 149.51477 193.04496 204.14972 1.000 72.15242 529 LEU A CA 1
ATOM 4255 C C . LEU A 1 529 ? 148.06355 192.77424 203.78684 1.000 83.70785 529 LEU A C 1
ATOM 4256 O O . LEU A 1 529 ? 147.58539 193.31153 202.78282 1.000 89.19184 529 LEU A O 1
ATOM 4261 N N . LYS A 1 530 ? 147.36403 191.95598 204.57492 1.000 93.72927 530 LYS A N 1
ATOM 4262 C CA . LYS A 1 530 ? 145.96052 191.61938 204.33597 1.000 91.95681 530 LYS A CA 1
ATOM 4263 C C . LYS A 1 530 ? 145.76205 191.01916 202.94773 1.000 90.08450 530 LYS A C 1
ATOM 4264 O O . LYS A 1 530 ? 144.75223 191.25904 202.28367 1.000 89.56918 530 LYS A O 1
ATOM 4270 N N . VAL A 1 531 ? 146.73643 190.22721 202.50677 1.000 79.27668 531 VAL A N 1
ATOM 4271 C CA . VAL A 1 531 ? 146.65061 189.56480 201.21353 1.000 81.68114 531 VAL A CA 1
ATOM 4272 C C . VAL A 1 531 ? 146.24998 188.09912 201.33722 1.000 91.23055 531 VAL A C 1
ATOM 4273 O O . VAL A 1 531 ? 145.87747 187.48593 200.32557 1.000 90.41168 531 VAL A O 1
ATOM 4277 N N . VAL A 1 532 ? 146.31906 187.51903 202.53613 1.000 88.62936 532 VAL A N 1
ATOM 4278 C CA . VAL A 1 532 ? 145.91511 186.12819 202.71177 1.000 82.70277 532 VAL A CA 1
ATOM 4279 C C . VAL A 1 532 ? 144.40765 185.98424 202.54596 1.000 88.50248 532 VAL A C 1
ATOM 4280 O O . VAL A 1 532 ? 143.92760 185.10322 201.82440 1.000 98.35491 532 VAL A O 1
ATOM 4284 N N . ASP A 1 533 ? 143.63676 186.84940 203.20408 1.000 91.23152 533 ASP A N 1
ATOM 4285 C CA . ASP A 1 533 ? 142.18515 186.74720 203.11715 1.000 94.19525 533 ASP A CA 1
ATOM 4286 C C . ASP A 1 533 ? 141.64533 187.28187 201.79783 1.000 100.11958 533 ASP A C 1
ATOM 4287 O O . ASP A 1 533 ? 140.65873 186.74940 201.27929 1.000 99.13760 533 ASP A O 1
ATOM 4292 N N . LYS A 1 534 ? 142.26429 188.32910 201.24908 1.000 94.65747 534 LYS A N 1
ATOM 4293 C CA . LYS A 1 534 ? 141.74395 188.94630 200.03317 1.000 92.21905 534 LYS A CA 1
ATOM 4294 C C . LYS A 1 534 ? 141.82128 187.99347 198.84769 1.000 87.71006 534 LYS A C 1
ATOM 4295 O O . LYS A 1 534 ? 140.85501 187.84864 198.09109 1.000 88.37505 534 LYS A O 1
ATOM 4301 N N . PHE A 1 535 ? 142.96417 187.33846 198.66555 1.000 86.19806 535 PHE A N 1
ATOM 4302 C CA . PHE A 1 535 ? 143.16295 186.41505 197.55915 1.000 88.67482 535 PHE A CA 1
ATOM 4303 C C . PHE A 1 535 ? 142.88841 184.97100 197.94702 1.000 94.43459 535 PHE A C 1
ATOM 4304 O O . PHE A 1 535 ? 143.09689 184.07120 197.12773 1.000 92.54872 535 PHE A O 1
ATOM 4312 N N . HIS A 1 536 ? 142.42623 184.73350 199.17479 1.000 93.44581 536 HIS A N 1
ATOM 4313 C CA . HIS A 1 536 ? 142.10662 183.39223 199.65759 1.000 83.16159 536 HIS A CA 1
ATOM 4314 C C . HIS A 1 536 ? 143.30178 182.45451 199.51131 1.000 83.82875 536 HIS A C 1
ATOM 4315 O O . HIS A 1 536 ? 143.18173 181.32277 199.04190 1.000 99.86908 536 HIS A O 1
ATOM 4322 N N . ILE A 1 537 ? 144.46658 182.94471 199.90702 1.000 73.73773 537 ILE A N 1
ATOM 4323 C CA . ILE A 1 537 ? 145.66859 182.10631 199.91339 1.000 73.86810 537 ILE A CA 1
ATOM 4324 C C . ILE A 1 537 ? 145.49956 181.00874 200.95649 1.000 83.58373 537 ILE A C 1
ATOM 4325 O O . ILE A 1 537 ? 145.17436 181.30929 202.11793 1.000 87.95140 537 ILE A O 1
ATOM 4330 N N . PRO A 1 538 ? 145.69280 179.74101 200.60556 1.000 86.53251 538 PRO A N 1
ATOM 4331 C CA . PRO A 1 538 ? 145.57073 178.68209 201.61191 1.000 85.69758 538 PRO A CA 1
ATOM 4332 C C . PRO A 1 538 ? 146.73536 178.72666 202.58526 1.000 88.68288 538 PRO A C 1
ATOM 4333 O O . PRO A 1 538 ? 147.89106 178.89775 202.19216 1.000 92.64928 538 PRO A O 1
ATOM 4337 N N . GLN A 1 539 ? 146.41586 178.56926 203.87097 1.000 87.36008 539 GLN A N 1
ATOM 4338 C CA . GLN A 1 539 ? 147.43030 178.71670 204.90836 1.000 83.75419 539 GLN A CA 1
ATOM 4339 C C . GLN A 1 539 ? 148.51027 177.65103 204.78920 1.000 87.48722 539 GLN A C 1
ATOM 4340 O O . GLN A 1 539 ? 149.69742 177.93932 204.97685 1.000 85.27528 539 GLN A O 1
ATOM 4346 N N . GLU A 1 540 ? 148.12036 176.41222 204.48364 1.000 88.80524 540 GLU A N 1
ATOM 4347 C CA . GLU A 1 540 ? 149.10488 175.34258 204.35996 1.000 90.77340 540 GLU A CA 1
ATOM 4348 C C . GLU A 1 540 ? 150.08337 175.62165 203.22843 1.000 89.73219 540 GLU A C 1
ATOM 4349 O O . GLU A 1 540 ? 151.29212 175.40977 203.37568 1.000 86.72042 540 GLU A O 1
ATOM 4355 N N . ALA A 1 541 ? 149.57906 176.09605 202.08827 1.000 83.81145 541 ALA A N 1
ATOM 4356 C CA . ALA A 1 541 ? 150.45913 176.42555 200.97288 1.000 79.05885 541 ALA A CA 1
ATOM 4357 C C . ALA A 1 541 ? 151.38912 177.57542 201.32805 1.000 81.55920 541 ALA A C 1
ATOM 4358 O O . ALA A 1 541 ? 152.56855 177.56669 200.96021 1.000 81.24209 541 ALA A O 1
ATOM 4360 N N . LEU A 1 542 ? 150.87260 178.58031 202.03479 1.000 84.26382 542 LEU A N 1
ATOM 4361 C CA . LEU A 1 542 ? 151.70019 179.71627 202.42246 1.000 81.44579 542 LEU A CA 1
ATOM 4362 C C . LEU A 1 542 ? 152.82060 179.28519 203.35972 1.000 85.27468 542 LEU A C 1
ATOM 4363 O O . LEU A 1 542 ? 153.96546 179.72892 203.22119 1.000 89.44455 542 LEU A O 1
ATOM 4368 N N . VAL A 1 543 ? 152.50879 178.42164 204.32729 1.000 66.70377 543 VAL A N 1
ATOM 4369 C CA . VAL A 1 543 ? 153.53663 177.94959 205.24910 1.000 66.96581 543 VAL A CA 1
ATOM 4370 C C . VAL A 1 543 ? 154.53786 177.05998 204.52459 1.000 80.23991 543 VAL A C 1
ATOM 4371 O O . VAL A 1 543 ? 155.75035 177.15949 204.74464 1.000 77.92648 543 VAL A O 1
ATOM 4375 N N . ARG A 1 544 ? 154.05013 176.17340 203.65470 1.000 84.67628 544 ARG A N 1
ATOM 4376 C CA . ARG A 1 544 ? 154.94867 175.29330 202.91666 1.000 74.48044 544 ARG A CA 1
ATOM 4377 C C . ARG A 1 544 ? 155.84598 176.08334 201.97778 1.000 80.28478 544 ARG A C 1
ATOM 4378 O O . ARG A 1 544 ? 157.02437 175.75189 201.80924 1.000 91.41710 544 ARG A O 1
ATOM 4386 N N . PHE A 1 545 ? 155.30113 177.12083 201.34053 1.000 75.15990 545 PHE A N 1
ATOM 4387 C CA . PHE A 1 545 ? 156.10518 177.92039 200.42481 1.000 75.39493 545 PHE A CA 1
ATOM 4388 C C . PHE A 1 545 ? 157.24191 178.61896 201.15415 1.000 71.46078 545 PHE A C 1
ATOM 4389 O O . PHE A 1 545 ? 158.38626 178.61049 200.68854 1.000 74.86285 545 PHE A O 1
ATOM 4397 N N . MET A 1 546 ? 156.94774 179.22752 202.30182 1.000 66.79099 546 MET A N 1
ATOM 4398 C CA . MET A 1 546 ? 157.98242 179.93996 203.03946 1.000 75.15866 546 MET A CA 1
ATOM 4399 C C . MET A 1 546 ? 159.04035 178.98649 203.57479 1.000 79.39052 546 MET A C 1
ATOM 4400 O O . MET A 1 546 ? 160.23398 179.30634 203.55898 1.000 82.81558 546 MET A O 1
ATOM 4405 N N . TYR A 1 547 ? 158.62815 177.81479 204.05996 1.000 69.16801 547 TYR A N 1
ATOM 4406 C CA . TYR A 1 547 ? 159.60840 176.85701 204.55719 1.000 74.16154 547 TYR A CA 1
ATOM 4407 C C . TYR A 1 547 ? 160.48486 176.32683 203.43097 1.000 73.71711 547 TYR A C 1
ATOM 4408 O O . TYR A 1 547 ? 161.69565 176.15946 203.60858 1.000 84.02726 547 TYR A O 1
ATOM 4417 N N . SER A 1 548 ? 159.89609 176.05527 202.26601 1.000 59.93139 548 SER A N 1
ATOM 4418 C CA . SER A 1 548 ? 160.69308 175.58916 201.13757 1.000 51.08621 548 SER A CA 1
ATOM 4419 C C . SER A 1 548 ? 161.66614 176.66207 200.67184 1.000 65.05645 548 SER A C 1
ATOM 4420 O O . SER A 1 548 ? 162.77145 176.35078 200.21636 1.000 72.25292 548 SER A O 1
ATOM 4423 N N . LEU A 1 549 ? 161.27444 177.93262 200.77777 1.000 71.92631 549 LEU A N 1
ATOM 4424 C CA . LEU A 1 549 ? 162.20218 179.02012 200.48295 1.000 68.61719 549 LEU A CA 1
ATOM 4425 C C . LEU A 1 549 ? 163.39368 178.98850 201.42874 1.000 67.63596 549 LEU A C 1
ATOM 4426 O O . LEU A 1 549 ? 164.52589 179.28051 201.03064 1.000 66.08217 549 LEU A O 1
ATOM 4431 N N . SER A 1 550 ? 163.15300 178.64756 202.69513 1.000 57.64586 550 SER A N 1
ATOM 4432 C CA . SER A 1 550 ? 164.25307 178.50179 203.63928 1.000 62.44191 550 SER A CA 1
ATOM 4433 C C . SER A 1 550 ? 165.21174 177.41016 203.19307 1.000 71.76377 550 SER A C 1
ATOM 4434 O O . SER A 1 550 ? 166.43428 177.57578 203.26032 1.000 72.10872 550 SER A O 1
ATOM 4437 N N . LYS A 1 551 ? 164.67042 176.28508 202.72819 1.000 74.59343 551 LYS A N 1
ATOM 4438 C CA . LYS A 1 551 ? 165.50777 175.17970 202.28366 1.000 63.07309 551 LYS A CA 1
ATOM 4439 C C . LYS A 1 551 ? 166.19990 175.49027 200.96485 1.000 62.37484 551 LYS A C 1
ATOM 4440 O O . LYS A 1 551 ? 167.29308 174.97746 200.70661 1.000 70.42354 551 LYS A O 1
ATOM 4446 N N . GLY A 1 552 ? 165.58133 176.31692 200.12135 1.000 59.32785 552 GLY A N 1
ATOM 4447 C CA . GLY A 1 552 ? 166.15334 176.59039 198.81385 1.000 63.13360 552 GLY A CA 1
ATOM 4448 C C . GLY A 1 552 ? 167.46796 177.34133 198.88486 1.000 70.61775 552 GLY A C 1
ATOM 4449 O O . GLY A 1 552 ? 168.38471 177.07801 198.10350 1.000 73.57054 552 GLY A O 1
ATOM 4450 N N . TYR A 1 553 ? 167.57662 178.28972 199.80880 1.000 62.67335 553 TYR A N 1
ATOM 4451 C CA . TYR A 1 553 ? 168.80614 179.05497 199.94397 1.000 53.09074 553 TYR A CA 1
ATOM 4452 C C . TYR A 1 553 ? 169.92298 178.16293 200.46331 1.000 70.23944 553 TYR A C 1
ATOM 4453 O O . TYR A 1 553 ? 169.73753 177.40993 201.42193 1.000 81.00016 553 TYR A O 1
ATOM 4462 N N . ARG A 1 554 ? 171.08733 178.25481 199.83268 1.000 67.78214 554 ARG A N 1
ATOM 4463 C CA . ARG A 1 554 ? 172.21575 177.43567 200.23554 1.000 59.72130 554 ARG A CA 1
ATOM 4464 C C . ARG A 1 554 ? 172.76751 177.89878 201.57897 1.000 67.29629 554 ARG A C 1
ATOM 4465 O O . ARG A 1 554 ? 172.54139 179.02574 202.02312 1.000 77.41416 554 ARG A O 1
ATOM 4473 N N . ARG A 1 555 ? 173.49639 176.99849 202.23377 1.000 65.22106 555 ARG A N 1
ATOM 4474 C CA . ARG A 1 555 ? 174.14420 177.30648 203.50679 1.000 74.57800 555 ARG A CA 1
ATOM 4475 C C . ARG A 1 555 ? 175.52285 177.90929 203.23782 1.000 80.59491 555 ARG A C 1
ATOM 4476 O O . ARG A 1 555 ? 176.56837 177.29718 203.45601 1.000 79.18030 555 ARG A O 1
ATOM 4484 N N . ILE A 1 556 ? 175.50420 179.14551 202.74678 1.000 77.48222 556 ILE A N 1
ATOM 4485 C CA . ILE A 1 556 ? 176.73546 179.86585 202.44961 1.000 69.67776 556 ILE A CA 1
ATOM 4486 C C . ILE A 1 556 ? 176.85437 181.04976 203.39483 1.000 78.26656 556 ILE A C 1
ATOM 4487 O O . ILE A 1 556 ? 175.96668 181.29114 204.21914 1.000 82.49539 556 ILE A O 1
ATOM 4492 N N . THR A 1 557 ? 177.95761 181.78955 203.28427 1.000 83.82205 557 THR A N 1
ATOM 4493 C CA . THR A 1 557 ? 178.26902 182.82302 204.26494 1.000 81.42477 557 THR A CA 1
ATOM 4494 C C . THR A 1 557 ? 177.21445 183.92262 204.27478 1.000 81.37529 557 THR A C 1
ATOM 4495 O O . THR A 1 557 ? 176.52127 184.12605 205.27687 1.000 83.70873 557 THR A O 1
ATOM 4499 N N . TYR A 1 558 ? 177.07093 184.64113 203.16310 1.000 77.18301 558 TYR A N 1
ATOM 4500 C CA . TYR A 1 558 ? 176.23431 185.83468 203.14721 1.000 74.10002 558 TYR A CA 1
ATOM 4501 C C . TYR A 1 558 ? 174.89420 185.63806 202.45876 1.000 74.59110 558 TYR A C 1
ATOM 4502 O O . TYR A 1 558 ? 173.87768 186.12309 202.95816 1.000 82.54538 558 TYR A O 1
ATOM 4511 N N . HIS A 1 559 ? 174.85536 184.93142 201.33159 1.000 74.45212 559 HIS A N 1
ATOM 4512 C CA . HIS A 1 559 ? 173.64549 184.83548 200.52530 1.000 72.50625 559 HIS A CA 1
ATOM 4513 C C . HIS A 1 559 ? 172.72670 183.70833 200.97431 1.000 81.27373 559 HIS A C 1
ATOM 4514 O O . HIS A 1 559 ? 171.98210 183.15414 200.15670 1.000 75.98867 559 HIS A O 1
ATOM 4521 N N . ASN A 1 560 ? 172.76238 183.35584 202.25359 1.000 76.52388 560 ASN A N 1
ATOM 4522 C CA . ASN A 1 560 ? 171.89780 182.32083 202.80068 1.000 64.22788 560 ASN A CA 1
ATOM 4523 C C . ASN A 1 560 ? 170.47838 182.86483 202.95675 1.000 73.61744 560 ASN A C 1
ATOM 4524 O O . ASN A 1 560 ? 170.14523 183.96255 202.50605 1.000 82.61473 560 ASN A O 1
ATOM 4529 N N . TRP A 1 561 ? 169.61777 182.07685 203.60414 1.000 71.06712 561 TRP A N 1
ATOM 4530 C CA . TRP A 1 561 ? 168.22351 182.46839 203.78141 1.000 56.89875 561 TRP A CA 1
ATOM 4531 C C . TRP A 1 561 ? 168.08990 183.74996 204.58890 1.000 62.39359 561 TRP A C 1
ATOM 4532 O O . TRP A 1 561 ? 167.11320 184.48661 204.42090 1.000 75.33694 561 TRP A O 1
ATOM 4543 N N . ARG A 1 562 ? 169.05475 184.03784 205.46280 1.000 68.36384 562 ARG A N 1
ATOM 4544 C CA . ARG A 1 562 ? 168.98135 185.25534 206.26187 1.000 59.35904 562 ARG A CA 1
ATOM 4545 C C . ARG A 1 562 ? 169.06553 186.49822 205.38837 1.000 73.23521 562 ARG A C 1
ATOM 4546 O O . ARG A 1 562 ? 168.38414 187.49409 205.65268 1.000 86.78415 562 ARG A O 1
ATOM 4554 N N . HIS A 1 563 ? 169.90944 186.47107 204.35612 1.000 71.50646 563 HIS A N 1
ATOM 4555 C CA . HIS A 1 563 ? 169.94522 187.58553 203.41655 1.000 71.10207 563 HIS A CA 1
ATOM 4556 C C . HIS A 1 563 ? 168.62610 187.71517 202.67131 1.000 77.68709 563 HIS A C 1
ATOM 4557 O O . HIS A 1 563 ? 168.13899 188.82803 202.44499 1.000 81.78780 563 HIS A O 1
ATOM 4564 N N . GLY A 1 564 ? 168.04013 186.58698 202.27098 1.000 69.78708 564 GLY A N 1
ATOM 4565 C CA . GLY A 1 564 ? 166.77765 186.63357 201.55505 1.000 52.54204 564 GLY A CA 1
ATOM 4566 C C . GLY A 1 564 ? 165.65462 187.21799 202.38622 1.000 57.09194 564 GLY A C 1
ATOM 4567 O O . GLY A 1 564 ? 164.80226 187.94209 201.87126 1.000 72.27694 564 GLY A O 1
ATOM 4568 N N . PHE A 1 565 ? 165.62280 186.89443 203.67846 1.000 67.83278 565 PHE A N 1
ATOM 4569 C CA . PHE A 1 565 ? 164.60127 187.47129 204.54301 1.000 65.27716 565 PHE A CA 1
ATOM 4570 C C . PHE A 1 565 ? 164.82869 188.96219 204.75034 1.000 75.77984 565 PHE A C 1
ATOM 4571 O O . PHE A 1 565 ? 163.87300 189.74484 204.75400 1.000 86.40060 565 PHE A O 1
ATOM 4579 N N . ASN A 1 566 ? 166.08512 189.37409 204.92632 1.000 69.68849 566 ASN A N 1
ATOM 4580 C CA . ASN A 1 566 ? 166.37213 190.78217 205.17449 1.000 62.99178 566 ASN A CA 1
ATOM 4581 C C . ASN A 1 566 ? 165.94824 191.64415 203.99584 1.000 76.67342 566 ASN A C 1
ATOM 4582 O O . ASN A 1 566 ? 165.44456 192.75754 204.17974 1.000 80.00262 566 ASN A O 1
ATOM 4587 N N . VAL A 1 567 ? 166.16114 191.15486 202.77539 1.000 64.72887 567 VAL A N 1
ATOM 4588 C CA . VAL A 1 567 ? 165.65750 191.85584 201.60064 1.000 55.20426 567 VAL A CA 1
ATOM 4589 C C . VAL A 1 567 ? 164.13615 191.86166 201.59857 1.000 72.73054 567 VAL A C 1
ATOM 4590 O O . VAL A 1 567 ? 163.50393 192.88944 201.33014 1.000 83.73705 567 VAL A O 1
ATOM 4594 N N . GLY A 1 568 ? 163.52409 190.71669 201.90029 1.000 71.53000 568 GLY A N 1
ATOM 4595 C CA . GLY A 1 568 ? 162.07332 190.65393 201.94124 1.000 56.56879 568 GLY A CA 1
ATOM 4596 C C . GLY A 1 568 ? 161.48323 191.49454 203.05475 1.000 57.71190 568 GLY A C 1
ATOM 4597 O O . GLY A 1 568 ? 160.46554 192.16258 202.86675 1.000 68.01289 568 GLY A O 1
ATOM 4598 N N . GLN A 1 569 ? 162.11271 191.47275 204.23085 1.000 61.33357 569 GLN A N 1
ATOM 4599 C CA . GLN A 1 569 ? 161.64370 192.30759 205.33116 1.000 55.79579 569 GLN A CA 1
ATOM 4600 C C . GLN A 1 569 ? 161.74554 193.78362 204.98411 1.000 63.74285 569 GLN A C 1
ATOM 4601 O O . GLN A 1 569 ? 160.84603 194.56607 205.30825 1.000 70.74375 569 GLN A O 1
ATOM 4607 N N . THR A 1 570 ? 162.84146 194.18588 204.34023 1.000 71.76455 570 THR A N 1
ATOM 4608 C CA . THR A 1 570 ? 163.00796 195.58792 203.98032 1.000 61.08330 570 THR A CA 1
ATOM 4609 C C . THR A 1 570 ? 161.91973 196.03919 203.01974 1.000 60.40328 570 THR A C 1
ATOM 4610 O O . THR A 1 570 ? 161.37800 197.14096 203.15876 1.000 82.21858 570 THR A O 1
ATOM 4614 N N . MET A 1 571 ? 161.57681 195.19613 202.04486 1.000 66.93246 571 MET A N 1
ATOM 4615 C CA . MET A 1 571 ? 160.51868 195.54948 201.10553 1.000 72.18915 571 MET A CA 1
ATOM 4616 C C . MET A 1 571 ? 159.18260 195.70962 201.81579 1.000 75.67337 571 MET A C 1
ATOM 4617 O O . MET A 1 571 ? 158.40651 196.61652 201.49785 1.000 81.94484 571 MET A O 1
ATOM 4622 N N . PHE A 1 572 ? 158.89743 194.83899 202.78297 1.000 79.86706 572 PHE A N 1
ATOM 4623 C CA . PHE A 1 572 ? 157.68039 194.98651 203.57108 1.000 69.98233 572 PHE A CA 1
ATOM 4624 C C . PHE A 1 572 ? 157.67677 196.30744 204.32429 1.000 70.37701 572 PHE A C 1
ATOM 4625 O O . PHE A 1 572 ? 156.63854 196.96889 204.42854 1.000 81.34592 572 PHE A O 1
ATOM 4633 N N . SER A 1 573 ? 158.82960 196.70709 204.86048 1.000 63.80723 573 SER A N 1
ATOM 4634 C CA . SER A 1 573 ? 158.90288 197.97191 205.58001 1.000 61.61427 573 SER A CA 1
ATOM 4635 C C . SER A 1 573 ? 158.80036 199.15776 204.63096 1.000 76.51294 573 SER A C 1
ATOM 4636 O O . SER A 1 573 ? 158.18963 200.17512 204.97236 1.000 94.35433 573 SER A O 1
ATOM 4639 N N . LEU A 1 574 ? 159.39468 199.05407 203.43948 1.000 74.57375 574 LEU A N 1
ATOM 4640 C CA . LEU A 1 574 ? 159.31529 200.15514 202.48272 1.000 66.93611 574 LEU A CA 1
ATOM 4641 C C . LEU A 1 574 ? 157.87654 200.41326 202.06220 1.000 71.60488 574 LEU A C 1
ATOM 4642 O O . LEU A 1 574 ? 157.47046 201.56574 201.88315 1.000 73.04409 574 LEU A O 1
ATOM 4647 N N . LEU A 1 575 ? 157.09358 199.35054 201.88501 1.000 71.44505 575 LEU A N 1
ATOM 4648 C CA . LEU A 1 575 ? 155.69031 199.52212 201.53203 1.000 68.00585 575 LEU A CA 1
ATOM 4649 C C . LEU A 1 575 ? 154.89054 200.08806 202.69863 1.000 66.61467 575 LEU A C 1
ATOM 4650 O O . LEU A 1 575 ? 154.00789 200.92939 202.50348 1.000 63.45547 575 LEU A O 1
ATOM 4655 N N . VAL A 1 576 ? 155.18607 199.64569 203.91740 1.000 65.74942 576 VAL A N 1
ATOM 4656 C CA . VAL A 1 576 ? 154.38632 200.01543 205.07855 1.000 59.63105 576 VAL A CA 1
ATOM 4657 C C . VAL A 1 576 ? 154.94785 201.25553 205.75929 1.000 64.87737 576 VAL A C 1
ATOM 4658 O O . VAL A 1 576 ? 154.26431 202.27873 205.86263 1.000 70.35554 576 VAL A O 1
ATOM 4662 N N . THR A 1 577 ? 156.18873 201.17266 206.24257 1.000 80.49999 577 THR A N 1
ATOM 4663 C CA . THR A 1 577 ? 156.78280 202.31272 206.93484 1.000 74.95870 577 THR A CA 1
ATOM 4664 C C . THR A 1 577 ? 157.17081 203.41574 205.95903 1.000 71.83249 577 THR A C 1
ATOM 4665 O O . THR A 1 577 ? 156.98320 204.60161 206.24915 1.000 74.27164 577 THR A O 1
ATOM 4669 N N . GLY A 1 578 ? 157.71867 203.05036 204.80373 1.000 62.49369 578 GLY A N 1
ATOM 4670 C CA . GLY A 1 578 ? 158.06832 204.04207 203.80744 1.000 65.52746 578 GLY A CA 1
ATOM 4671 C C . GLY A 1 578 ? 156.90572 204.57914 203.01010 1.000 70.78012 578 GLY A C 1
ATOM 4672 O O . GLY A 1 578 ? 157.08342 205.53412 202.24962 1.000 77.37321 578 GLY A O 1
ATOM 4673 N N . LYS A 1 579 ? 155.72539 203.97970 203.16278 1.000 84.16876 579 LYS A N 1
ATOM 4674 C CA . LYS A 1 579 ? 154.49705 204.42925 202.50804 1.000 77.46186 579 LYS A CA 1
ATOM 4675 C C . LYS A 1 579 ? 154.60117 204.38650 200.98719 1.000 75.40501 579 LYS A C 1
ATOM 4676 O O . LYS A 1 579 ? 153.92591 205.14410 200.29042 1.000 81.01321 579 LYS A O 1
ATOM 4682 N N . LEU A 1 580 ? 155.43345 203.50108 200.45007 1.000 64.41502 580 LEU A N 1
ATOM 4683 C CA . LEU A 1 580 ? 155.45983 203.30035 199.00826 1.000 62.55019 580 LEU A CA 1
ATOM 4684 C C . LEU A 1 580 ? 154.34257 202.38591 198.53350 1.000 71.19456 580 LEU A C 1
ATOM 4685 O O . LEU A 1 580 ? 154.19929 202.18130 197.32506 1.000 67.99191 580 LEU A O 1
ATOM 4690 N N . LYS A 1 581 ? 153.56473 201.82165 199.45807 1.000 85.01376 581 LYS A N 1
ATOM 4691 C CA . LYS A 1 581 ? 152.38624 201.04720 199.09684 1.000 79.47764 581 LYS A CA 1
ATOM 4692 C C . LYS A 1 581 ? 151.28589 201.92752 198.52492 1.000 73.13380 581 LYS A C 1
ATOM 4693 O O . LYS A 1 581 ? 150.43222 201.43177 197.78296 1.000 84.35166 581 LYS A O 1
ATOM 4699 N N . ARG A 1 582 ? 151.30769 203.22738 198.82507 1.000 82.59608 582 ARG A N 1
ATOM 4700 C CA . ARG A 1 582 ? 150.26225 204.12386 198.35005 1.000 87.93521 582 ARG A CA 1
ATOM 4701 C C . ARG A 1 582 ? 150.19995 204.19473 196.82938 1.000 97.67027 582 ARG A C 1
ATOM 4702 O O . ARG A 1 582 ? 149.16793 204.59874 196.28706 1.000 100.36118 582 ARG A O 1
ATOM 4710 N N . TYR A 1 583 ? 151.26967 203.81681 196.12801 1.000 92.91981 583 TYR A N 1
ATOM 4711 C CA . TYR A 1 583 ? 151.25961 203.79585 194.67153 1.000 79.95086 583 TYR A CA 1
ATOM 4712 C C . TYR A 1 583 ? 150.93080 202.42905 194.08976 1.000 85.62015 583 TYR A C 1
ATOM 4713 O O . TYR A 1 583 ? 150.64939 202.33954 192.89183 1.000 96.27711 583 TYR A O 1
ATOM 4722 N N . PHE A 1 584 ? 150.96190 201.37007 194.89218 1.000 77.44614 584 PHE A N 1
ATOM 4723 C CA . PHE A 1 584 ? 150.83562 200.01054 194.39387 1.000 75.51870 584 PHE A CA 1
ATOM 4724 C C . PHE A 1 584 ? 149.54675 199.37575 194.89397 1.000 77.04852 584 PHE A C 1
ATOM 4725 O O . PHE A 1 584 ? 148.99015 199.77005 195.92059 1.000 72.98035 584 PHE A O 1
ATOM 4733 N N . THR A 1 585 ? 149.07521 198.38576 194.14501 1.000 92.93677 585 THR A N 1
ATOM 4734 C CA . THR A 1 585 ? 147.88286 197.64084 194.50982 1.000 93.63507 585 THR A CA 1
ATOM 4735 C C . THR A 1 585 ? 148.24604 196.47192 195.42033 1.000 93.63027 585 THR A C 1
ATOM 4736 O O . THR A 1 585 ? 149.40831 196.08182 195.54235 1.000 100.43725 585 THR A O 1
ATOM 4740 N N . ASP A 1 586 ? 147.22216 195.90673 196.06397 1.000 89.39117 586 ASP A N 1
ATOM 4741 C CA . ASP A 1 586 ? 147.44279 194.78538 196.97131 1.000 88.28118 586 ASP A CA 1
ATOM 4742 C C . ASP A 1 586 ? 148.00837 193.58211 196.23171 1.000 88.00484 586 ASP A C 1
ATOM 4743 O O . ASP A 1 586 ? 148.84910 192.85316 196.76988 1.000 97.66198 586 ASP A O 1
ATOM 4748 N N . LEU A 1 587 ? 147.54637 193.35059 195.00045 1.000 75.66734 587 LEU A N 1
ATOM 4749 C CA . LEU A 1 587 ? 148.08470 192.25839 194.19747 1.000 81.66527 587 LEU A CA 1
ATOM 4750 C C . LEU A 1 587 ? 149.57284 192.45059 193.95512 1.000 85.56205 587 LEU A C 1
ATOM 4751 O O . LEU A 1 587 ? 150.36423 191.51708 194.12484 1.000 88.53034 587 LEU A O 1
ATOM 4756 N N . GLU A 1 588 ? 149.97488 193.65895 193.56874 1.000 93.80164 588 GLU A N 1
ATOM 4757 C CA . GLU A 1 588 ? 151.38046 193.89709 193.27543 1.000 89.51791 588 GLU A CA 1
ATOM 4758 C C . GLU A 1 588 ? 152.22860 193.74512 194.52713 1.000 89.03443 588 GLU A C 1
ATOM 4759 O O . GLU A 1 588 ? 153.25219 193.05548 194.50832 1.000 95.47391 588 GLU A O 1
ATOM 4765 N N . ALA A 1 589 ? 151.78695 194.33352 195.64021 1.000 73.68865 589 ALA A N 1
ATOM 4766 C CA . ALA A 1 589 ? 152.53636 194.21992 196.88608 1.000 66.35774 589 ALA A CA 1
ATOM 4767 C C . ALA A 1 589 ? 152.74573 192.76374 197.27579 1.000 64.29089 589 ALA A C 1
ATOM 4768 O O . ALA A 1 589 ? 153.77485 192.41317 197.86116 1.000 86.14452 589 ALA A O 1
ATOM 4770 N N . LEU A 1 590 ? 151.78286 191.89920 196.95933 1.000 56.28903 590 LEU A N 1
ATOM 4771 C CA . LEU A 1 590 ? 151.95583 190.47590 197.22647 1.000 65.66173 590 LEU A CA 1
ATOM 4772 C C . LEU A 1 590 ? 153.07184 189.88833 196.37168 1.000 68.84492 590 LEU A C 1
ATOM 4773 O O . LEU A 1 590 ? 153.90941 189.12436 196.86315 1.000 69.79875 590 LEU A O 1
ATOM 4778 N N . ALA A 1 591 ? 153.09706 190.23238 195.08240 1.000 67.09607 591 ALA A N 1
ATOM 4779 C CA . ALA A 1 591 ? 154.14409 189.72455 194.20262 1.000 67.51226 591 ALA A CA 1
ATOM 4780 C C . ALA A 1 591 ? 155.48346 190.37786 194.50469 1.000 67.96065 591 ALA A C 1
ATOM 4781 O O . ALA A 1 591 ? 156.53099 189.72700 194.43641 1.000 76.57318 591 ALA A O 1
ATOM 4783 N N . MET A 1 592 ? 155.46918 191.67040 194.82527 1.000 78.75313 592 MET A N 1
ATOM 4784 C CA . MET A 1 592 ? 156.70543 192.38820 195.11397 1.000 68.31909 592 MET A CA 1
ATOM 4785 C C . MET A 1 592 ? 157.40284 191.83357 196.34899 1.000 72.83015 592 MET A C 1
ATOM 4786 O O . MET A 1 592 ? 158.62329 191.64434 196.34130 1.000 84.15897 592 MET A O 1
ATOM 4791 N N . VAL A 1 593 ? 156.65092 191.55964 197.41650 1.000 68.32479 593 VAL A N 1
ATOM 4792 C CA . VAL A 1 593 ? 157.24909 190.95742 198.60548 1.000 62.89466 593 VAL A CA 1
ATOM 4793 C C . VAL A 1 593 ? 157.75855 189.55733 198.29325 1.000 68.56873 593 VAL A C 1
ATOM 4794 O O . VAL A 1 593 ? 158.85819 189.17331 198.70710 1.000 74.82330 593 VAL A O 1
ATOM 4798 N N . THR A 1 594 ? 156.96898 188.77410 197.55613 1.000 68.33561 594 THR A N 1
ATOM 4799 C CA . THR A 1 594 ? 157.37268 187.41298 197.21783 1.000 66.17203 594 THR A CA 1
ATOM 4800 C C . THR A 1 594 ? 158.61937 187.40161 196.34542 1.000 71.44084 594 THR A C 1
ATOM 4801 O O . THR A 1 594 ? 159.49043 186.54014 196.50653 1.000 65.79048 594 THR A O 1
ATOM 4805 N N . ALA A 1 595 ? 158.71320 188.33771 195.40039 1.000 67.32229 595 ALA A N 1
ATOM 4806 C CA . ALA A 1 595 ? 159.89491 188.40942 194.54980 1.000 59.42158 595 ALA A CA 1
ATOM 4807 C C . ALA A 1 595 ? 161.14051 188.72530 195.36359 1.000 61.15506 595 ALA A C 1
ATOM 4808 O O . ALA A 1 595 ? 162.22551 188.20740 195.07863 1.000 59.98334 595 ALA A O 1
ATOM 4810 N N . ALA A 1 596 ? 161.00827 189.58699 196.37257 1.000 66.49838 596 ALA A N 1
ATOM 4811 C CA . ALA A 1 596 ? 162.14856 189.90862 197.22193 1.000 60.65759 596 ALA A CA 1
ATOM 4812 C C . ALA A 1 596 ? 162.64714 188.67604 197.95990 1.000 63.43975 596 ALA A C 1
ATOM 4813 O O . ALA A 1 596 ? 163.85821 188.46546 198.08613 1.000 75.70330 596 ALA A O 1
ATOM 4815 N N . PHE A 1 597 ? 161.72537 187.84648 198.44852 1.000 63.39729 597 PHE A N 1
ATOM 4816 C CA . PHE A 1 597 ? 162.10618 186.65252 199.19311 1.000 61.88394 597 PHE A CA 1
ATOM 4817 C C . PHE A 1 597 ? 162.82210 185.63591 198.31611 1.000 70.36090 597 PHE A C 1
ATOM 4818 O O . PHE A 1 597 ? 163.62391 184.84221 198.81942 1.000 78.75361 597 PHE A O 1
ATOM 4826 N N . CYS A 1 598 ? 162.54299 185.63488 197.01508 1.000 73.70331 598 CYS A N 1
ATOM 4827 C CA . CYS A 1 598 ? 163.11028 184.66655 196.08902 1.000 71.75786 598 CYS A CA 1
ATOM 4828 C C . CYS A 1 598 ? 164.20997 185.25046 195.21530 1.000 73.94792 598 CYS A C 1
ATOM 4829 O O . CYS A 1 598 ? 164.61972 184.60176 194.25071 1.000 78.16751 598 CYS A O 1
ATOM 4832 N N . HIS A 1 599 ? 164.69723 186.45414 195.52124 1.000 66.04429 599 HIS A N 1
ATOM 4833 C CA . HIS A 1 599 ? 165.53815 187.15928 194.55979 1.000 63.69686 599 HIS A CA 1
ATOM 4834 C C . HIS A 1 599 ? 166.85769 186.43112 194.32490 1.000 78.53282 599 HIS A C 1
ATOM 4835 O O . HIS A 1 599 ? 167.21928 186.15196 193.17841 1.000 85.04526 599 HIS A O 1
ATOM 4842 N N . ASP A 1 600 ? 167.61050 186.14855 195.38463 1.000 79.11560 600 ASP A N 1
ATOM 4843 C CA . ASP A 1 600 ? 168.82521 185.33677 195.30342 1.000 71.39459 600 ASP A CA 1
ATOM 4844 C C . ASP A 1 600 ? 168.53249 183.96912 195.91113 1.000 69.26340 600 ASP A C 1
ATOM 4845 O O . ASP A 1 600 ? 168.99163 183.65709 197.00639 1.000 81.15273 600 ASP A O 1
ATOM 4850 N N . ILE A 1 601 ? 167.78732 183.13320 195.18930 1.000 59.15152 601 ILE A N 1
ATOM 4851 C CA . ILE A 1 601 ? 167.26204 181.93487 195.83614 1.000 64.81987 601 ILE A CA 1
ATOM 4852 C C . ILE A 1 601 ? 168.30489 180.82226 195.89282 1.000 67.31838 601 ILE A C 1
ATOM 4853 O O . ILE A 1 601 ? 168.66868 180.37401 196.98348 1.000 86.57140 601 ILE A O 1
ATOM 4858 N N . ASP A 1 602 ? 168.79390 180.35474 194.75281 1.000 54.99748 602 ASP A N 1
ATOM 4859 C CA . ASP A 1 602 ? 169.84129 179.33582 194.74888 1.000 58.68477 602 ASP A CA 1
ATOM 4860 C C . ASP A 1 602 ? 171.19916 179.95151 194.42671 1.000 64.03036 602 ASP A C 1
ATOM 4861 O O . ASP A 1 602 ? 171.90300 179.51915 193.51825 1.000 69.32574 602 ASP A O 1
ATOM 4866 N N . HIS A 1 603 ? 171.58037 180.96408 195.19318 1.000 54.81543 603 HIS A N 1
ATOM 4867 C CA . HIS A 1 603 ? 172.85307 181.61735 194.93525 1.000 59.19951 603 HIS A CA 1
ATOM 4868 C C . HIS A 1 603 ? 173.99470 180.69817 195.33251 1.000 71.16807 603 HIS A C 1
ATOM 4869 O O . HIS A 1 603 ? 174.01021 180.14928 196.43637 1.000 88.60218 603 HIS A O 1
ATOM 4876 N N . ARG A 1 604 ? 174.95048 180.53141 194.42901 1.000 64.25812 604 ARG A N 1
ATOM 4877 C CA . ARG A 1 604 ? 176.06643 179.62492 194.63699 1.000 56.49342 604 ARG A CA 1
ATOM 4878 C C . ARG A 1 604 ? 177.23794 180.28381 195.34440 1.000 65.57872 604 ARG A C 1
ATOM 4879 O O . ARG A 1 604 ? 178.26286 179.62896 195.55061 1.000 69.89018 604 ARG A O 1
ATOM 4887 N N . GLY A 1 605 ? 177.11346 181.55177 195.72380 1.000 70.89860 605 GLY A N 1
ATOM 4888 C CA . GLY A 1 605 ? 178.22266 182.26356 196.32220 1.000 73.05975 605 GLY A CA 1
ATOM 4889 C C . GLY A 1 605 ? 179.21855 182.82639 195.33777 1.000 76.52004 605 GLY A C 1
ATOM 4890 O O . GLY A 1 605 ? 180.31977 183.21120 195.74008 1.000 76.27046 605 GLY A O 1
ATOM 4891 N N . THR A 1 606 ? 178.86712 182.88967 194.05630 1.000 75.97245 606 THR A N 1
ATOM 4892 C CA . THR A 1 606 ? 179.76194 183.37612 193.01898 1.000 77.04027 606 THR A CA 1
ATOM 4893 C C . THR A 1 606 ? 179.06708 184.45474 192.20268 1.000 79.77398 606 THR A C 1
ATOM 4894 O O . THR A 1 606 ? 177.83881 184.49265 192.11198 1.000 84.61615 606 THR A O 1
ATOM 4898 N N . ASN A 1 607 ? 179.87104 185.32358 191.59974 1.000 77.28648 607 ASN A N 1
ATOM 4899 C CA . ASN A 1 607 ? 179.37159 186.46932 190.86017 1.000 63.11647 607 ASN A CA 1
ATOM 4900 C C . ASN A 1 607 ? 178.85822 186.05250 189.48611 1.000 78.81866 607 ASN A C 1
ATOM 4901 O O . ASN A 1 607 ? 179.08174 184.93262 189.02296 1.000 90.75731 607 ASN A O 1
ATOM 4906 N N . ASN A 1 608 ? 178.15057 186.97880 188.83359 1.000 81.08779 608 ASN A N 1
ATOM 4907 C CA . ASN A 1 608 ? 177.74198 186.75654 187.44919 1.000 77.36143 608 ASN A CA 1
ATOM 4908 C C . ASN A 1 608 ? 178.94901 186.67030 186.52652 1.000 79.09999 608 ASN A C 1
ATOM 4909 O O . ASN A 1 608 ? 178.97047 185.86007 185.59417 1.000 80.52845 608 ASN A O 1
ATOM 4914 N N . LEU A 1 609 ? 179.96002 187.50805 186.76355 1.000 89.30736 609 LEU A N 1
ATOM 4915 C CA . LEU A 1 609 ? 181.16435 187.46540 185.94303 1.000 83.56456 609 LEU A CA 1
ATOM 4916 C C . LEU A 1 609 ? 181.88048 186.13009 186.07018 1.000 85.65945 609 LEU A C 1
ATOM 4917 O O . LEU A 1 609 ? 182.49479 185.66043 185.10680 1.000 92.45354 609 LEU A O 1
ATOM 4922 N N . TYR A 1 610 ? 181.81731 185.50616 187.24602 1.000 81.19576 610 TYR A N 1
ATOM 4923 C CA . TYR A 1 610 ? 182.42880 184.19447 187.41457 1.000 72.95305 610 TYR A CA 1
ATOM 4924 C C . TYR A 1 610 ? 181.75546 183.16047 186.52480 1.000 85.78936 610 TYR A C 1
ATOM 4925 O O . TYR A 1 610 ? 182.41649 182.25908 185.99822 1.000 99.89339 610 TYR A O 1
ATOM 4934 N N . GLN A 1 611 ? 180.43815 183.27101 186.34620 1.000 86.13136 611 GLN A N 1
ATOM 4935 C CA . GLN A 1 611 ? 179.73646 182.33773 185.47124 1.000 87.34053 611 GLN A CA 1
ATOM 4936 C C . GLN A 1 611 ? 180.18166 182.49640 184.02004 1.000 85.78099 611 GLN A C 1
ATOM 4937 O O . GLN A 1 611 ? 180.29496 181.50411 183.29363 1.000 90.36286 611 GLN A O 1
ATOM 4943 N N . MET A 1 612 ? 180.42405 183.73433 183.57416 1.000 90.48115 612 MET A N 1
ATOM 4944 C CA . MET A 1 612 ? 181.05759 183.94923 182.27362 1.000 88.04559 612 MET A CA 1
ATOM 4945 C C . MET A 1 612 ? 182.37358 183.19521 182.16559 1.000 95.87187 612 MET A C 1
ATOM 4946 O O . MET A 1 612 ? 182.59832 182.43599 181.21715 1.000 99.95803 612 MET A O 1
ATOM 4951 N N . LYS A 1 613 ? 183.26058 183.40111 183.13734 1.000 92.38898 613 LYS A N 1
ATOM 4952 C CA . LYS A 1 613 ? 184.62944 182.92193 183.00278 1.000 88.99736 613 LYS A CA 1
ATOM 4953 C C . LYS A 1 613 ? 184.70717 181.40791 183.12872 1.000 93.63037 613 LYS A C 1
ATOM 4954 O O . LYS A 1 613 ? 185.43721 180.75529 182.37531 1.000 98.86539 613 LYS A O 1
ATOM 4960 N N . SER A 1 614 ? 183.95830 180.83049 184.06255 1.000 89.25334 614 SER A N 1
ATOM 4961 C CA . SER A 1 614 ? 184.00095 179.39315 184.28803 1.000 90.76498 614 SER A CA 1
ATOM 4962 C C . SER A 1 614 ? 183.16511 178.60681 183.28793 1.000 94.64305 614 SER A C 1
ATOM 4963 O O . SER A 1 614 ? 183.20977 177.37256 183.31136 1.000 95.28871 614 SER A O 1
ATOM 4966 N N . GLN A 1 615 ? 182.41874 179.28408 182.41629 1.000 94.63825 615 GLN A N 1
ATOM 4967 C CA . GLN A 1 615 ? 181.55000 178.63404 181.43582 1.000 93.89024 615 GLN A CA 1
ATOM 4968 C C . GLN A 1 615 ? 180.58450 177.66609 182.11303 1.000 96.57318 615 GLN A C 1
ATOM 4969 O O . GLN A 1 615 ? 180.43581 176.50947 181.71720 1.000 97.09299 615 GLN A O 1
ATOM 4975 N N . ASN A 1 616 ? 179.92514 178.15742 183.15363 1.000 93.13657 616 ASN A N 1
ATOM 4976 C CA . ASN A 1 616 ? 178.94059 177.36163 183.85913 1.000 86.59469 616 ASN A CA 1
ATOM 4977 C C . ASN A 1 616 ? 177.75944 177.05519 182.94145 1.000 86.49352 616 ASN A C 1
ATOM 4978 O O . ASN A 1 616 ? 177.48767 177.80225 181.99908 1.000 92.94384 616 ASN A O 1
ATOM 4983 N N . PRO A 1 617 ? 177.05012 175.95147 183.18494 1.000 84.14830 617 PRO A N 1
ATOM 4984 C CA . PRO A 1 617 ? 175.80594 175.71447 182.43908 1.000 83.87867 617 PRO A CA 1
ATOM 4985 C C . PRO A 1 617 ? 174.80559 176.84360 182.58138 1.000 85.04998 617 PRO A C 1
ATOM 4986 O O . PRO A 1 617 ? 173.94743 177.01295 181.70826 1.000 91.23862 617 PRO A O 1
ATOM 4990 N N . LEU A 1 618 ? 174.87539 177.61198 183.66895 1.000 76.66367 618 LEU A N 1
ATOM 4991 C CA . LEU A 1 618 ? 174.05913 178.81503 183.77275 1.000 72.48730 618 LEU A CA 1
ATOM 4992 C C . LEU A 1 618 ? 174.43592 179.82885 182.70295 1.000 82.47073 618 LEU A C 1
ATOM 4993 O O . LEU A 1 618 ? 173.56204 180.47012 182.10918 1.000 85.04476 618 LEU A O 1
ATOM 4998 N N . ALA A 1 619 ? 175.73502 179.99608 182.45121 1.000 78.44167 619 ALA A N 1
ATOM 4999 C CA . ALA A 1 619 ? 176.17539 180.98521 181.47525 1.000 72.81472 619 ALA A CA 1
ATOM 5000 C C . ALA A 1 619 ? 175.67327 180.64773 180.08098 1.000 76.02832 619 ALA A C 1
ATOM 5001 O O . ALA A 1 619 ? 175.22442 181.53078 179.34251 1.000 81.61241 619 ALA A O 1
ATOM 5003 N N . LYS A 1 620 ? 175.74593 179.37383 179.70180 1.000 74.66189 620 LYS A N 1
ATOM 5004 C CA . LYS A 1 620 ? 175.28398 178.96580 178.38215 1.000 71.58785 620 LYS A CA 1
ATOM 5005 C C . LYS A 1 620 ? 173.77395 179.11193 178.25623 1.000 73.15722 620 LYS A C 1
ATOM 5006 O O . LYS A 1 620 ? 173.26648 179.47008 177.18863 1.000 81.24976 620 LYS A O 1
ATOM 5012 N N . LEU A 1 621 ? 173.03937 178.83496 179.33411 1.000 71.28564 621 LEU A N 1
ATOM 5013 C CA . LEU A 1 621 ? 171.58454 178.91194 179.27447 1.000 69.43520 621 LEU A CA 1
ATOM 5014 C C . LEU A 1 621 ? 171.10297 180.35499 179.19527 1.000 76.87764 621 LEU A C 1
ATOM 5015 O O . LEU A 1 621 ? 170.19952 180.66930 178.41223 1.000 75.57030 621 LEU A O 1
ATOM 5020 N N . HIS A 1 622 ? 171.68958 181.24531 179.99093 1.000 76.13591 622 HIS A N 1
ATOM 5021 C CA . HIS A 1 622 ? 171.32020 182.65965 180.01265 1.000 77.30517 622 HIS A CA 1
ATOM 5022 C C . HIS A 1 622 ? 172.52995 183.47495 179.57231 1.000 81.33579 622 HIS A C 1
ATOM 5023 O O . HIS A 1 622 ? 173.49265 183.62231 180.32985 1.000 95.07349 622 HIS A O 1
ATOM 5030 N N . GLY A 1 623 ? 172.48596 184.00505 178.35070 1.000 85.46091 623 GLY A N 1
ATOM 5031 C CA . GLY A 1 623 ? 173.57259 184.85371 177.89074 1.000 87.53698 623 GLY A CA 1
ATOM 5032 C C . GLY A 1 623 ? 173.64408 186.16854 178.64310 1.000 95.97624 623 GLY A C 1
ATOM 5033 O O . GLY A 1 623 ? 174.73260 186.66340 178.94718 1.000 96.71332 623 GLY A O 1
ATOM 5034 N N . SER A 1 624 ? 172.48687 186.74426 178.96268 1.000 94.00737 624 SER A N 1
ATOM 5035 C CA . SER A 1 624 ? 172.39700 188.01012 179.67931 1.000 90.18681 624 SER A CA 1
ATOM 5036 C C . SER A 1 624 ? 172.63401 187.78496 181.16354 1.000 92.45631 624 SER A C 1
ATOM 5037 O O . SER A 1 624 ? 173.21584 186.76566 181.54499 1.000 95.13546 624 SER A O 1
ATOM 5040 N N . SER A 1 625 ? 172.23909 188.75111 181.99364 1.000 90.50205 625 SER A N 1
ATOM 5041 C CA . SER A 1 625 ? 172.29228 188.61714 183.44494 1.000 89.76986 625 SER A CA 1
ATOM 5042 C C . SER A 1 625 ? 171.86051 187.22345 183.86802 1.000 87.05537 625 SER A C 1
ATOM 5043 O O . SER A 1 625 ? 170.75424 186.78146 183.55110 1.000 83.63208 625 SER A O 1
ATOM 5046 N N . ILE A 1 626 ? 172.74091 186.52162 184.57427 1.000 69.49162 626 ILE A N 1
ATOM 5047 C CA . ILE A 1 626 ? 172.60719 185.07691 184.70147 1.000 65.10358 626 ILE A CA 1
ATOM 5048 C C . ILE A 1 626 ? 171.86998 184.68467 185.96708 1.000 67.45515 626 ILE A C 1
ATOM 5049 O O . ILE A 1 626 ? 170.77983 184.10640 185.91210 1.000 73.26258 626 ILE A O 1
ATOM 5054 N N . LEU A 1 627 ? 172.47286 184.98090 187.11607 1.000 64.82419 627 LEU A N 1
ATOM 5055 C CA . LEU A 1 627 ? 171.92202 184.49744 188.37199 1.000 64.91817 627 LEU A CA 1
ATOM 5056 C C . LEU A 1 627 ? 170.55106 185.09322 188.63809 1.000 65.83028 627 LEU A C 1
ATOM 5057 O O . LEU A 1 627 ? 169.70277 184.44328 189.25438 1.000 77.99788 627 LEU A O 1
ATOM 5062 N N . GLU A 1 628 ? 170.31154 186.31574 188.16958 1.000 68.60999 628 GLU A N 1
ATOM 5063 C CA . GLU A 1 628 ? 168.98685 186.90533 188.29822 1.000 69.94307 628 GLU A CA 1
ATOM 5064 C C . GLU A 1 628 ? 167.95565 186.11368 187.50747 1.000 75.57073 628 GLU A C 1
ATOM 5065 O O . GLU A 1 628 ? 166.81790 185.94290 187.95601 1.000 89.68384 628 GLU A O 1
ATOM 5071 N N . ARG A 1 629 ? 168.32840 185.63123 186.32227 1.000 68.56519 629 ARG A N 1
ATOM 5072 C CA . ARG A 1 629 ? 167.40263 184.81395 185.54728 1.000 70.51044 629 ARG A CA 1
ATOM 5073 C C . ARG A 1 629 ? 167.29009 183.40896 186.12067 1.000 74.44920 629 ARG A C 1
ATOM 5074 O O . ARG A 1 629 ? 166.20942 182.81020 186.09613 1.000 77.25803 629 ARG A O 1
ATOM 5082 N N . HIS A 1 630 ? 168.39472 182.85989 186.62972 1.000 72.20038 630 HIS A N 1
ATOM 5083 C CA . HIS A 1 630 ? 168.34521 181.52340 187.21141 1.000 67.35024 630 HIS A CA 1
ATOM 5084 C C . HIS A 1 630 ? 167.46213 181.49400 188.44842 1.000 66.96200 630 HIS A C 1
ATOM 5085 O O . HIS A 1 630 ? 166.67711 180.55906 188.63847 1.000 77.45491 630 HIS A O 1
ATOM 5092 N N . HIS A 1 631 ? 167.58381 182.50607 189.30646 1.000 67.75551 631 HIS A N 1
ATOM 5093 C CA . HIS A 1 631 ? 166.73077 182.58346 190.48497 1.000 58.09449 631 HIS A CA 1
ATOM 5094 C C . HIS A 1 631 ? 165.27137 182.73065 190.09272 1.000 60.26263 631 HIS A C 1
ATOM 5095 O O . HIS A 1 631 ? 164.38801 182.12565 190.70914 1.000 73.57404 631 HIS A O 1
ATOM 5102 N N . LEU A 1 632 ? 165.00050 183.54791 189.07728 1.000 64.68221 632 LEU A N 1
ATOM 5103 C CA . LEU A 1 632 ? 163.63018 183.75008 188.62918 1.000 66.39284 632 LEU A CA 1
ATOM 5104 C C . LEU A 1 632 ? 163.01547 182.44810 188.13985 1.000 76.82247 632 LEU A C 1
ATOM 5105 O O . LEU A 1 632 ? 161.85803 182.14435 188.44867 1.000 81.66375 632 LEU A O 1
ATOM 5110 N N . GLU A 1 633 ? 163.77646 181.66510 187.37400 1.000 76.26414 633 GLU A N 1
ATOM 5111 C CA . GLU A 1 633 ? 163.27076 180.38594 186.89227 1.000 65.56707 633 GLU A CA 1
ATOM 5112 C C . GLU A 1 633 ? 163.00222 179.42973 188.04352 1.000 74.35308 633 GLU A C 1
ATOM 5113 O O . GLU A 1 633 ? 161.96107 178.76554 188.07894 1.000 90.85430 633 GLU A O 1
ATOM 5119 N N . PHE A 1 634 ? 163.92981 179.34717 188.99686 1.000 61.35538 634 PHE A N 1
ATOM 5120 C CA . PHE A 1 634 ? 163.75981 178.42619 190.11437 1.000 55.00425 634 PHE A CA 1
ATOM 5121 C C . PHE A 1 634 ? 162.62575 178.86308 191.03054 1.000 64.02617 634 PHE A C 1
ATOM 5122 O O . PHE A 1 634 ? 161.86608 178.02448 191.52556 1.000 69.45136 634 PHE A O 1
ATOM 5130 N N . GLY A 1 635 ? 162.49623 180.16702 191.27170 1.000 64.00460 635 GLY A N 1
ATOM 5131 C CA . GLY A 1 635 ? 161.40457 180.64593 192.10219 1.000 55.46297 635 GLY A CA 1
ATOM 5132 C C . GLY A 1 635 ? 160.04698 180.35489 191.49622 1.000 60.79667 635 GLY A C 1
ATOM 5133 O O . GLY A 1 635 ? 159.09321 180.03503 192.20767 1.000 69.36168 635 GLY A O 1
ATOM 5134 N N . LYS A 1 636 ? 159.93899 180.47502 190.17362 1.000 65.36559 636 LYS A N 1
ATOM 5135 C CA . LYS A 1 636 ? 158.70353 180.10613 189.49393 1.000 58.49223 636 LYS A CA 1
ATOM 5136 C C . LYS A 1 636 ? 158.44033 178.61094 189.60390 1.000 74.70124 636 LYS A C 1
ATOM 5137 O O . LYS A 1 636 ? 157.29196 178.18719 189.77489 1.000 82.03515 636 LYS A O 1
ATOM 5143 N N . THR A 1 637 ? 159.49343 177.79515 189.49899 1.000 73.44837 637 THR A N 1
ATOM 5144 C CA . THR A 1 637 ? 159.32675 176.34770 189.58384 1.000 62.00201 637 THR A CA 1
ATOM 5145 C C . THR A 1 637 ? 158.74130 175.94105 190.92564 1.000 64.27295 637 THR A C 1
ATOM 5146 O O . THR A 1 637 ? 157.85887 175.07900 190.99159 1.000 73.37495 637 THR A O 1
ATOM 5150 N N . LEU A 1 638 ? 159.22111 176.55121 192.00804 1.000 57.10291 638 LEU A N 1
ATOM 5151 C CA . LEU A 1 638 ? 158.65721 176.26710 193.32027 1.000 61.98550 638 LEU A CA 1
ATOM 5152 C C . LEU A 1 638 ? 157.20144 176.70136 193.39327 1.000 65.51380 638 LEU A C 1
ATOM 5153 O O . LEU A 1 638 ? 156.37159 176.01814 194.00064 1.000 81.23267 638 LEU A O 1
ATOM 5158 N N . LEU A 1 639 ? 156.87049 177.83469 192.77734 1.000 69.33750 639 LEU A N 1
ATOM 5159 C CA . LEU A 1 639 ? 155.50026 178.32448 192.81768 1.000 70.25365 639 LEU A CA 1
ATOM 5160 C C . LEU A 1 639 ? 154.55850 177.49101 191.96306 1.000 72.80954 639 LEU A C 1
ATOM 5161 O O . LEU A 1 639 ? 153.35400 177.47694 192.22947 1.000 76.98640 639 LEU A O 1
ATOM 5166 N N . ARG A 1 640 ? 155.07145 176.80349 190.94270 1.000 87.43882 640 ARG A N 1
ATOM 5167 C CA . ARG A 1 640 ? 154.21294 175.97893 190.10230 1.000 88.27530 640 ARG A CA 1
ATOM 5168 C C . ARG A 1 640 ? 153.72404 174.73099 190.82124 1.000 92.61252 640 ARG A C 1
ATOM 5169 O O . ARG A 1 640 ? 152.68414 174.18252 190.44352 1.000 96.14752 640 ARG A O 1
ATOM 5177 N N . ASP A 1 641 ? 154.44547 174.27088 191.83804 1.000 88.27517 641 ASP A N 1
ATOM 5178 C CA . ASP A 1 641 ? 154.03174 173.08428 192.57020 1.000 81.09176 641 ASP A CA 1
ATOM 5179 C C . ASP A 1 641 ? 152.73145 173.35009 193.31531 1.000 88.87317 641 ASP A C 1
ATOM 5180 O O . ASP A 1 641 ? 152.50198 174.45151 193.81838 1.000 96.23237 641 ASP A O 1
ATOM 5185 N N . GLU A 1 642 ? 151.87693 172.32765 193.38076 1.000 95.38752 642 GLU A N 1
ATOM 5186 C CA . GLU A 1 642 ? 150.55780 172.49082 193.98403 1.000 94.40069 642 GLU A CA 1
ATOM 5187 C C . GLU A 1 642 ? 150.67809 172.87444 195.45323 1.000 97.73140 642 GLU A C 1
ATOM 5188 O O . GLU A 1 642 ? 150.07547 173.85482 195.90400 1.000 100.72055 642 GLU A O 1
ATOM 5194 N N . SER A 1 643 ? 151.46874 172.11892 196.21430 1.000 80.86950 643 SER A N 1
ATOM 5195 C CA . SER A 1 643 ? 151.57084 172.36561 197.64592 1.000 82.70051 643 SER A CA 1
ATOM 5196 C C . SER A 1 643 ? 152.26203 173.68322 197.96767 1.000 85.17634 643 SER A C 1
ATOM 5197 O O . SER A 1 643 ? 152.16911 174.15100 199.10615 1.000 88.97035 643 SER A O 1
ATOM 5200 N N . LEU A 1 644 ? 152.94364 174.29373 197.00094 1.000 79.15556 644 LEU A N 1
ATOM 5201 C CA . LEU A 1 644 ? 153.63422 175.55599 197.21624 1.000 66.77865 644 LEU A CA 1
ATOM 5202 C C . LEU A 1 644 ? 153.03167 176.71396 196.43723 1.000 75.71749 644 LEU A C 1
ATOM 5203 O O . LEU A 1 644 ? 153.56763 177.82327 196.49735 1.000 86.14790 644 LEU A O 1
ATOM 5208 N N . ASN A 1 645 ? 151.93980 176.49683 195.71327 1.000 76.55034 645 ASN A N 1
ATOM 5209 C CA . ASN A 1 645 ? 151.37143 177.53482 194.85786 1.000 77.89059 645 ASN A CA 1
ATOM 5210 C C . ASN A 1 645 ? 150.51773 178.46565 195.70597 1.000 88.82785 645 ASN A C 1
ATOM 5211 O O . ASN A 1 645 ? 149.38213 178.14164 196.05822 1.000 91.39216 645 ASN A O 1
ATOM 5216 N N . ILE A 1 646 ? 151.07108 179.62904 196.04688 1.000 85.94074 646 ILE A N 1
ATOM 5217 C CA . ILE A 1 646 ? 150.27839 180.65647 196.71054 1.000 79.14106 646 ILE A CA 1
ATOM 5218 C C . ILE A 1 646 ? 149.27417 181.26745 195.74233 1.000 85.08487 646 ILE A C 1
ATOM 5219 O O . ILE A 1 646 ? 148.11752 181.51711 196.10106 1.000 83.90128 646 ILE A O 1
ATOM 5224 N N . PHE A 1 647 ? 149.69055 181.50807 194.50035 1.000 85.57663 647 PHE A N 1
ATOM 5225 C CA . PHE A 1 647 ? 148.84424 182.15930 193.51077 1.000 87.50275 647 PHE A CA 1
ATOM 5226 C C . PHE A 1 647 ? 147.82815 181.21958 192.87632 1.000 93.16627 647 PHE A C 1
ATOM 5227 O O . PHE A 1 647 ? 147.27816 181.55269 191.82179 1.000 98.82707 647 PHE A O 1
ATOM 5235 N N . GLN A 1 648 ? 147.55753 180.06188 193.47693 1.000 86.10039 648 GLN A N 1
ATOM 5236 C CA . GLN A 1 648 ? 146.64399 179.11619 192.85146 1.000 85.03637 648 GLN A CA 1
ATOM 5237 C C . GLN A 1 648 ? 145.19546 179.57462 192.90829 1.000 89.44489 648 GLN A C 1
ATOM 5238 O O . GLN A 1 648 ? 144.37208 179.06894 192.13980 1.000 98.53348 648 GLN A O 1
ATOM 5244 N N . ASN A 1 649 ? 144.86111 180.50885 193.79364 1.000 76.70109 649 ASN A N 1
ATOM 5245 C CA . ASN A 1 649 ? 143.50387 181.02239 193.89791 1.000 79.75749 649 ASN A CA 1
ATOM 5246 C C . ASN A 1 649 ? 143.31913 182.34730 193.17024 1.000 83.64016 649 ASN A C 1
ATOM 5247 O O . ASN A 1 649 ? 142.25048 182.95593 193.27365 1.000 85.57158 649 ASN A O 1
ATOM 5252 N N . LEU A 1 650 ? 144.33336 182.80725 192.44433 1.000 85.98212 650 LEU A N 1
ATOM 5253 C CA . LEU A 1 650 ? 144.22896 184.00869 191.63025 1.000 87.85351 650 LEU A CA 1
ATOM 5254 C C . LEU A 1 650 ? 143.72588 183.64919 190.23981 1.000 86.02864 650 LEU A C 1
ATOM 5255 O O . LEU A 1 650 ? 144.10538 182.61878 189.67858 1.000 84.55799 650 LEU A O 1
ATOM 5260 N N . ASN A 1 651 ? 142.87782 184.50831 189.68012 1.000 96.28501 651 ASN A N 1
ATOM 5261 C CA . ASN A 1 651 ? 142.32858 184.24063 188.36084 1.000 98.95495 651 ASN A CA 1
ATOM 5262 C C . ASN A 1 651 ? 143.40312 184.44841 187.29512 1.000 100.21907 651 ASN A C 1
ATOM 5263 O O . ASN A 1 651 ? 144.56492 184.74192 187.58890 1.000 98.10023 651 ASN A O 1
ATOM 5268 N N . ARG A 1 652 ? 143.00273 184.28475 186.03272 1.000 106.81260 652 ARG A N 1
ATOM 5269 C CA . ARG A 1 652 ? 143.96961 184.31127 184.94019 1.000 105.47258 652 ARG A CA 1
ATOM 5270 C C . ARG A 1 652 ? 144.65206 185.66785 184.83510 1.000 111.05639 652 ARG A C 1
ATOM 5271 O O . ARG A 1 652 ? 145.87814 185.74746 184.71943 1.000 114.67389 652 ARG A O 1
ATOM 5279 N N . ARG A 1 653 ? 143.87272 186.74962 184.87670 1.000 107.19301 653 ARG A N 1
ATOM 5280 C CA . ARG A 1 653 ? 144.44557 188.08090 184.70195 1.000 106.29633 653 ARG A CA 1
ATOM 5281 C C . ARG A 1 653 ? 145.40131 188.42501 185.83667 1.000 109.21366 653 ARG A C 1
ATOM 5282 O O . ARG A 1 653 ? 146.48841 188.96704 185.60701 1.000 106.30555 653 ARG A O 1
ATOM 5290 N N . GLN A 1 654 ? 145.01064 188.11349 187.07424 1.000 99.48613 654 GLN A N 1
ATOM 5291 C CA . GLN A 1 654 ? 145.83570 188.47564 188.22134 1.000 93.80230 654 GLN A CA 1
ATOM 5292 C C . GLN A 1 654 ? 147.12036 187.66283 188.25625 1.000 92.80325 654 GLN A C 1
ATOM 5293 O O . GLN A 1 654 ? 148.15702 188.14878 188.71957 1.000 100.58784 654 GLN A O 1
ATOM 5299 N N . HIS A 1 655 ? 147.07207 186.41955 187.77903 1.000 88.96357 655 HIS A N 1
ATOM 5300 C CA . HIS A 1 655 ? 148.25034 185.56304 187.84448 1.000 90.02072 655 HIS A CA 1
ATOM 5301 C C . HIS A 1 655 ? 149.36996 186.09162 186.95888 1.000 87.33225 655 HIS A C 1
ATOM 5302 O O . HIS A 1 655 ? 150.52782 186.16204 187.38327 1.000 88.64111 655 HIS A O 1
ATOM 5309 N N . GLU A 1 656 ? 149.04759 186.45832 185.71622 1.000 93.32371 656 GLU A N 1
ATOM 5310 C CA . GLU A 1 656 ? 150.07586 186.97394 184.81777 1.000 95.84908 656 GLU A CA 1
ATOM 5311 C C . GLU A 1 656 ? 150.63304 188.29668 185.32081 1.000 101.90511 656 GLU A C 1
ATOM 5312 O O . GLU A 1 656 ? 151.84142 188.54212 185.23460 1.000 105.72400 656 GLU A O 1
ATOM 5318 N N . HIS A 1 657 ? 149.76704 189.16762 185.83995 1.000 94.69287 657 HIS A N 1
ATOM 5319 C CA . HIS A 1 657 ? 150.24604 190.42126 186.40889 1.000 89.58083 657 HIS A CA 1
ATOM 5320 C C . HIS A 1 657 ? 151.14214 190.16991 187.61213 1.000 88.72929 657 HIS A C 1
ATOM 5321 O O . HIS A 1 657 ? 152.17563 190.82771 187.77329 1.000 92.86191 657 HIS A O 1
ATOM 5328 N N . ALA A 1 658 ? 150.75941 189.22467 188.47279 1.000 86.25049 658 ALA A N 1
ATOM 5329 C CA . ALA A 1 658 ? 151.61052 188.87261 189.60263 1.000 76.27115 658 ALA A CA 1
ATOM 5330 C C . ALA A 1 658 ? 152.94057 188.31702 189.12626 1.000 80.20757 658 ALA A C 1
ATOM 5331 O O . ALA A 1 658 ? 153.99464 188.64554 189.68021 1.000 86.76099 658 ALA A O 1
ATOM 5333 N N . ILE A 1 659 ? 152.91235 187.46598 188.10229 1.000 87.69746 659 ILE A N 1
ATOM 5334 C CA . ILE A 1 659 ? 154.15709 186.94744 187.55043 1.000 81.85904 659 ILE A CA 1
ATOM 5335 C C . ILE A 1 659 ? 154.96298 188.07003 186.91566 1.000 81.50565 659 ILE A C 1
ATOM 5336 O O . ILE A 1 659 ? 156.16775 188.19055 187.15050 1.000 88.49522 659 ILE A O 1
ATOM 5341 N N . HIS A 1 660 ? 154.30604 188.93558 186.14014 1.000 85.82066 660 HIS A N 1
ATOM 5342 C CA . HIS A 1 660 ? 155.02932 189.97555 185.41309 1.000 88.51290 660 HIS A CA 1
ATOM 5343 C C . HIS A 1 660 ? 155.82815 190.86329 186.35867 1.000 90.69332 660 HIS A C 1
ATOM 5344 O O . HIS A 1 660 ? 156.95970 191.25290 186.05002 1.000 88.29422 660 HIS A O 1
ATOM 5351 N N . MET A 1 661 ? 155.25975 191.18816 187.51953 1.000 86.07905 661 MET A N 1
ATOM 5352 C CA . MET A 1 661 ? 156.01744 191.92035 188.52640 1.000 75.89871 661 MET A CA 1
ATOM 5353 C C . MET A 1 661 ? 157.19033 191.09505 189.03760 1.000 82.99449 661 MET A C 1
ATOM 5354 O O . MET A 1 661 ? 158.22456 191.64607 189.42602 1.000 91.19525 661 MET A O 1
ATOM 5359 N N . MET A 1 662 ? 157.04807 189.77022 189.04876 1.000 88.16773 662 MET A N 1
ATOM 5360 C CA . MET A 1 662 ? 158.09481 188.91895 189.60312 1.000 83.73599 662 MET A CA 1
ATOM 5361 C C . MET A 1 662 ? 159.30897 188.85769 188.67961 1.000 86.22920 662 MET A C 1
ATOM 5362 O O . MET A 1 662 ? 160.45272 188.86096 189.14579 1.000 87.06062 662 MET A O 1
ATOM 5367 N N . ASP A 1 663 ? 159.08288 188.79212 187.36303 1.000 91.18710 663 ASP A N 1
ATOM 5368 C CA . ASP A 1 663 ? 160.20162 188.81704 186.42057 1.000 88.47758 663 ASP A CA 1
ATOM 5369 C C . ASP A 1 663 ? 160.96458 190.13346 186.49127 1.000 87.07173 663 ASP A C 1
ATOM 5370 O O . ASP A 1 663 ? 162.19937 190.14653 186.52525 1.000 87.23733 663 ASP A O 1
ATOM 5375 N N . ILE A 1 664 ? 160.24780 191.25599 186.49776 1.000 83.34280 664 ILE A N 1
ATOM 5376 C CA . ILE A 1 664 ? 160.91668 192.55419 186.49405 1.000 83.69327 664 ILE A CA 1
ATOM 5377 C C . ILE A 1 664 ? 161.65687 192.77516 187.80582 1.000 82.03886 664 ILE A C 1
ATOM 5378 O O . ILE A 1 664 ? 162.81525 193.20486 187.82057 1.000 80.37125 664 ILE A O 1
ATOM 5383 N N . ALA A 1 665 ? 161.00059 192.47389 188.92758 1.000 75.63413 665 ALA A N 1
ATOM 5384 C CA . ALA A 1 665 ? 161.60306 192.73286 190.22983 1.000 68.72107 665 ALA A CA 1
ATOM 5385 C C . ALA A 1 665 ? 162.85445 191.89482 190.44478 1.000 75.94518 665 ALA A C 1
ATOM 5386 O O . ALA A 1 665 ? 163.87479 192.40392 190.91909 1.000 84.89422 665 ALA A O 1
ATOM 5388 N N . ILE A 1 666 ? 162.79982 190.60804 190.10336 1.000 75.63327 666 ILE A N 1
ATOM 5389 C CA . ILE A 1 666 ? 163.94154 189.73618 190.35622 1.000 62.70797 666 ILE A CA 1
ATOM 5390 C C . ILE A 1 666 ? 165.11355 190.11184 189.46120 1.000 58.64570 666 ILE A C 1
ATOM 5391 O O . ILE A 1 666 ? 166.25649 190.20714 189.92102 1.000 66.95307 666 ILE A O 1
ATOM 5396 N N . ILE A 1 667 ? 164.85367 190.33468 188.17213 1.000 61.85721 667 ILE A N 1
ATOM 5397 C CA . ILE A 1 667 ? 165.91633 190.73356 187.26028 1.000 70.03296 667 ILE A CA 1
ATOM 5398 C C . ILE A 1 667 ? 166.43971 192.12655 187.58403 1.000 73.91258 667 ILE A C 1
ATOM 5399 O O . ILE A 1 667 ? 167.61358 192.41826 187.33028 1.000 78.65661 667 ILE A O 1
ATOM 5404 N N . ALA A 1 668 ? 165.60790 192.99511 188.16219 1.000 71.47020 668 ALA A N 1
ATOM 5405 C CA . ALA A 1 668 ? 166.06823 194.32958 188.52656 1.000 73.35191 668 ALA A CA 1
ATOM 5406 C C . ALA A 1 668 ? 167.16329 194.30268 189.58196 1.000 75.42944 668 ALA A C 1
ATOM 5407 O O . ALA A 1 668 ? 167.88093 195.29564 189.73417 1.000 78.27873 668 ALA A O 1
ATOM 5409 N N . THR A 1 669 ? 167.30848 193.19676 190.31225 1.000 76.41149 669 THR A N 1
ATOM 5410 C CA . THR A 1 669 ? 168.35013 193.09381 191.32404 1.000 78.15277 669 THR A CA 1
ATOM 5411 C C . THR A 1 669 ? 169.75036 193.09836 190.72883 1.000 86.16829 669 THR A C 1
ATOM 5412 O O . THR A 1 669 ? 170.71849 193.27376 191.47471 1.000 88.70278 669 THR A O 1
ATOM 5416 N N . ASP A 1 670 ? 169.88141 192.90116 189.42037 1.000 90.93055 670 ASP A N 1
ATOM 5417 C CA . ASP A 1 670 ? 171.17575 193.02200 188.76721 1.000 86.18222 670 ASP A CA 1
ATOM 5418 C C . ASP A 1 670 ? 171.68512 194.45359 188.86061 1.000 92.72945 670 ASP A C 1
ATOM 5419 O O . ASP A 1 670 ? 170.94012 195.41097 188.64016 1.000 95.99822 670 ASP A O 1
ATOM 5424 N N . LEU A 1 671 ? 172.96764 194.59813 189.19346 1.000 89.37310 671 LEU A N 1
ATOM 5425 C CA . LEU A 1 671 ? 173.54747 195.92844 189.32787 1.000 86.52028 671 LEU A CA 1
ATOM 5426 C C . LEU A 1 671 ? 173.80546 196.58285 187.97988 1.000 88.72354 671 LEU A C 1
ATOM 5427 O O . LEU A 1 671 ? 173.80878 197.81408 187.88844 1.000 96.99560 671 LEU A O 1
ATOM 5432 N N . ALA A 1 672 ? 174.03166 195.78988 186.93260 1.000 87.10506 672 ALA A N 1
ATOM 5433 C CA . ALA A 1 672 ? 174.23587 196.36636 185.60913 1.000 88.31204 672 ALA A CA 1
ATOM 5434 C C . ALA A 1 672 ? 172.99547 197.11209 185.13774 1.000 92.97723 672 ALA A C 1
ATOM 5435 O O . ALA A 1 672 ? 173.09876 198.18870 184.53962 1.000 98.78680 672 ALA A O 1
ATOM 5437 N N . LEU A 1 673 ? 171.81207 196.55045 185.38955 1.000 90.59316 673 LEU A N 1
ATOM 5438 C CA . LEU A 1 673 ? 170.57814 197.23164 185.01531 1.000 87.77058 673 LEU A CA 1
ATOM 5439 C C . LEU A 1 673 ? 170.38301 198.50465 185.82517 1.000 89.24292 673 LEU A C 1
ATOM 5440 O O . LEU A 1 673 ? 169.89725 199.51291 185.30171 1.000 100.51664 673 LEU A O 1
ATOM 5445 N N . TYR A 1 674 ? 170.74500 198.47523 187.10772 1.000 78.20443 674 TYR A N 1
ATOM 5446 C CA . TYR A 1 674 ? 170.54744 199.64361 187.95752 1.000 81.72094 674 TYR A CA 1
ATOM 5447 C C . TYR A 1 674 ? 171.35805 200.83131 187.45528 1.000 85.73300 674 TYR A C 1
ATOM 5448 O O . TYR A 1 674 ? 170.87017 201.96609 187.42751 1.000 89.50705 674 TYR A O 1
ATOM 5457 N N . PHE A 1 675 ? 172.60330 200.58772 187.05109 1.000 88.11575 675 PHE A N 1
ATOM 5458 C CA . PHE A 1 675 ? 173.46994 201.67514 186.61727 1.000 84.62825 675 PHE A CA 1
ATOM 5459 C C . PHE A 1 675 ? 172.99965 202.31623 185.32153 1.000 90.09705 675 PHE A C 1
ATOM 5460 O O . PHE A 1 675 ? 173.41527 203.43794 185.01389 1.000 94.40204 675 PHE A O 1
ATOM 5468 N N . LYS A 1 676 ? 172.15294 201.63362 184.55195 1.000 86.06126 676 LYS A N 1
ATOM 5469 C CA . LYS A 1 676 ? 171.66961 202.20440 183.30096 1.000 86.34218 676 LYS A CA 1
ATOM 5470 C C . LYS A 1 676 ? 170.38617 202.99667 183.50616 1.000 86.08399 676 LYS A C 1
ATOM 5471 O O . LYS A 1 676 ? 170.18625 204.03625 182.86973 1.000 88.55183 676 LYS A O 1
ATOM 5477 N N . LYS A 1 677 ? 169.51073 202.52500 184.38752 1.000 86.69452 677 LYS A N 1
ATOM 5478 C CA . LYS A 1 677 ? 168.20936 203.13802 184.59595 1.000 86.77054 677 LYS A CA 1
ATOM 5479 C C . LYS A 1 677 ? 168.17002 204.05271 185.80926 1.000 89.39851 677 LYS A C 1
ATOM 5480 O O . LYS A 1 677 ? 167.09467 204.54352 186.16061 1.000 96.14980 677 LYS A O 1
ATOM 5486 N N . ARG A 1 678 ? 169.30861 204.29201 186.46039 1.000 87.42451 678 ARG A N 1
ATOM 5487 C CA . ARG A 1 678 ? 169.30941 205.16926 187.62422 1.000 89.00314 678 ARG A CA 1
ATOM 5488 C C . ARG A 1 678 ? 168.99299 206.60704 187.23780 1.000 95.01746 678 ARG A C 1
ATOM 5489 O O . ARG A 1 678 ? 168.52108 207.38344 188.07469 1.000 97.85027 678 ARG A O 1
ATOM 5497 N N . THR A 1 679 ? 169.24438 206.98162 185.98164 1.000 99.94547 679 THR A N 1
ATOM 5498 C CA . THR A 1 679 ? 168.90710 208.32813 185.53350 1.000 97.24392 679 THR A CA 1
ATOM 5499 C C . THR A 1 679 ? 167.40507 208.48469 185.34580 1.000 105.45660 679 THR A C 1
ATOM 5500 O O . THR A 1 679 ? 166.83016 209.51317 185.71936 1.000 109.03438 679 THR A O 1
ATOM 5504 N N . MET A 1 680 ? 166.75306 207.47089 184.77532 1.000 101.57238 680 MET A N 1
ATOM 5505 C CA . MET A 1 680 ? 165.31278 207.54217 184.55846 1.000 94.19797 680 MET A CA 1
ATOM 5506 C C . MET A 1 680 ? 164.56207 207.64883 185.87752 1.000 98.82690 680 MET A C 1
ATOM 5507 O O . MET A 1 680 ? 163.53137 208.32592 185.96071 1.000 100.35156 680 MET A O 1
ATOM 5512 N N . PHE A 1 681 ? 165.05608 206.97765 186.91861 1.000 82.23793 681 PHE A N 1
ATOM 5513 C CA . PHE A 1 681 ? 164.45654 207.13073 188.23871 1.000 75.37589 681 PHE A CA 1
ATOM 5514 C C . PHE A 1 681 ? 164.64787 208.54444 188.76610 1.000 79.77680 681 PHE A C 1
ATOM 5515 O O . PHE A 1 681 ? 163.76764 209.08747 189.44215 1.000 89.03104 681 PHE A O 1
ATOM 5523 N N . GLN A 1 682 ? 165.79967 209.15183 188.48090 1.000 95.90681 682 GLN A N 1
ATOM 5524 C CA . GLN A 1 682 ? 166.02779 210.52779 188.90467 1.000 95.90030 682 GLN A CA 1
ATOM 5525 C C . GLN A 1 682 ? 165.03849 211.47359 188.24045 1.000 99.63886 682 GLN A C 1
ATOM 5526 O O . GLN A 1 682 ? 164.56082 212.42514 188.86718 1.000 106.20681 682 GLN A O 1
ATOM 5532 N N . LYS A 1 683 ? 164.72529 211.23332 186.96657 1.000 97.64741 683 LYS A N 1
ATOM 5533 C CA . LYS A 1 683 ? 163.71550 212.03930 186.28901 1.000 101.13124 683 LYS A CA 1
ATOM 5534 C C . LYS A 1 683 ? 162.34582 211.86337 186.93286 1.000 103.20172 683 LYS A C 1
ATOM 5535 O O . LYS A 1 683 ? 161.59293 212.83203 187.08440 1.000 98.79000 683 LYS A O 1
ATOM 5541 N N . ILE A 1 684 ? 162.00262 210.63083 187.31050 1.000 99.11768 684 ILE A N 1
ATOM 5542 C CA . ILE A 1 684 ? 160.70870 210.37235 187.93638 1.000 95.34127 684 ILE A CA 1
ATOM 5543 C C . ILE A 1 684 ? 160.60346 211.10443 189.26641 1.000 98.83096 684 ILE A C 1
ATOM 5544 O O . ILE A 1 684 ? 159.58730 211.74053 189.56712 1.000 105.04326 684 ILE A O 1
ATOM 5549 N N . VAL A 1 685 ? 161.64843 211.01438 190.09087 1.000 99.08791 685 VAL A N 1
ATOM 5550 C CA . VAL A 1 685 ? 161.60802 211.67140 191.39231 1.000 96.35592 685 VAL A CA 1
ATOM 5551 C C . VAL A 1 685 ? 161.70219 213.18468 191.24332 1.000 98.76859 685 VAL A C 1
ATOM 5552 O O . VAL A 1 685 ? 161.13787 213.92721 192.05511 1.000 105.97763 685 VAL A O 1
ATOM 5556 N N . ASP A 1 686 ? 162.40470 213.67288 190.21815 1.000 94.25157 686 ASP A N 1
ATOM 5557 C CA . ASP A 1 686 ? 162.42216 215.10997 189.96875 1.000 95.92644 686 ASP A CA 1
ATOM 5558 C C . ASP A 1 686 ? 161.04554 215.61443 189.56248 1.000 100.34714 686 ASP A C 1
ATOM 5559 O O . ASP A 1 686 ? 160.62851 216.70062 189.97906 1.000 102.56066 686 ASP A O 1
ATOM 5564 N N . GLN A 1 687 ? 160.32906 214.84382 188.74249 1.000 99.10907 687 GLN A N 1
ATOM 5565 C CA . GLN A 1 687 ? 159.00930 215.27017 188.29220 1.000 103.71207 687 GLN A CA 1
ATOM 5566 C C . GLN A 1 687 ? 157.99017 215.24415 189.42550 1.000 104.66387 687 GLN A C 1
ATOM 5567 O O . GLN A 1 687 ? 157.01412 216.00212 189.39912 1.000 100.27783 687 GLN A O 1
ATOM 5573 N N . SER A 1 688 ? 158.21884 214.41399 190.44348 1.000 108.33347 688 SER A N 1
ATOM 5574 C CA . SER A 1 688 ? 157.27322 214.29089 191.54611 1.000 100.41469 688 SER A CA 1
ATOM 5575 C C . SER A 1 688 ? 157.08520 215.59406 192.30791 1.000 95.62178 688 SER A C 1
ATOM 5576 O O . SER A 1 688 ? 156.08412 215.74566 193.01423 1.000 100.00658 688 SER A O 1
ATOM 5579 N N . LYS A 1 689 ? 158.01445 216.53317 192.18618 1.000 99.42202 689 LYS A N 1
ATOM 5580 C CA . LYS A 1 689 ? 157.94636 217.78187 192.92863 1.000 103.68187 689 LYS A CA 1
ATOM 5581 C C . LYS A 1 689 ? 157.19957 218.87906 192.18521 1.000 106.36411 689 LYS A C 1
ATOM 5582 O O . LYS A 1 689 ? 157.07860 219.98898 192.71185 1.000 109.08603 689 LYS A O 1
ATOM 5588 N N . THR A 1 690 ? 156.69758 218.60280 190.98504 1.000 110.59928 690 THR A N 1
ATOM 5589 C CA . THR A 1 690 ? 155.97391 219.59001 190.19703 1.000 110.58470 690 THR A CA 1
ATOM 5590 C C . THR A 1 690 ? 154.46897 219.54554 190.42792 1.000 112.45318 690 THR A C 1
ATOM 5591 O O . THR A 1 690 ? 153.72965 220.25956 189.74429 1.000 111.30580 690 THR A O 1
ATOM 5595 N N . TYR A 1 691 ? 154.00006 218.72561 191.36214 1.000 115.76206 691 TYR A N 1
ATOM 5596 C CA . TYR A 1 691 ? 152.58244 218.62111 191.67296 1.000 112.18852 691 TYR A CA 1
ATOM 5597 C C . TYR A 1 691 ? 152.27246 219.38319 192.95279 1.000 113.39805 691 TYR A C 1
ATOM 5598 O O . TYR A 1 691 ? 153.08129 219.40925 193.88444 1.000 113.55160 691 TYR A O 1
ATOM 5607 N N . GLU A 1 692 ? 151.09565 220.01138 192.98556 1.000 131.14637 692 GLU A N 1
ATOM 5608 C CA . GLU A 1 692 ? 150.74885 220.87946 194.10588 1.000 132.48030 692 GLU A CA 1
ATOM 5609 C C . GLU A 1 692 ? 150.64077 220.09993 195.40937 1.000 133.28459 692 GLU A C 1
ATOM 5610 O O . GLU A 1 692 ? 151.14674 220.54124 196.44745 1.000 133.92948 692 GLU A O 1
ATOM 5616 N N . THR A 1 693 ? 149.98774 218.94188 195.38002 1.000 135.08928 693 THR A N 1
ATOM 5617 C CA . THR A 1 693 ? 149.75321 218.15657 196.58103 1.000 135.44112 693 THR A CA 1
ATOM 5618 C C . THR A 1 693 ? 150.24759 216.73281 196.37636 1.000 134.94207 693 THR A C 1
ATOM 5619 O O . THR A 1 693 ? 150.36882 216.24797 195.24906 1.000 137.20497 693 THR A O 1
ATOM 5623 N N . GLN A 1 694 ? 150.53507 216.06719 197.49708 1.000 124.88287 694 GLN A N 1
ATOM 5624 C CA . GLN A 1 694 ? 150.94147 214.66765 197.44867 1.000 125.14832 694 GLN A CA 1
ATOM 5625 C C . GLN A 1 694 ? 149.83590 213.78451 196.88749 1.000 124.73319 694 GLN A C 1
ATOM 5626 O O . GLN A 1 694 ? 150.11753 212.81334 196.17653 1.000 125.84888 694 GLN A O 1
ATOM 5632 N N . GLN A 1 695 ? 148.57666 214.10517 197.19089 1.000 121.61498 695 GLN A N 1
ATOM 5633 C CA . GLN A 1 695 ? 147.46660 213.31720 196.66781 1.000 121.59269 695 GLN A CA 1
ATOM 5634 C C . GLN A 1 695 ? 147.40417 213.39007 195.14798 1.000 121.98249 695 GLN A C 1
ATOM 5635 O O . GLN A 1 695 ? 147.09149 212.39452 194.48532 1.000 122.65624 695 GLN A O 1
ATOM 5641 N N . GLU A 1 696 ? 147.68305 214.56348 194.57707 1.000 118.53548 696 GLU A N 1
ATOM 5642 C CA . GLU A 1 696 ? 147.68726 214.69253 193.12370 1.000 120.27913 696 GLU A CA 1
ATOM 5643 C C . GLU A 1 696 ? 148.75785 213.80690 192.50133 1.000 123.55949 696 GLU A C 1
ATOM 5644 O O . GLU A 1 696 ? 148.51595 213.13319 191.49344 1.000 122.74788 696 GLU A O 1
ATOM 5650 N N . TRP A 1 697 ? 149.95424 213.79771 193.09106 1.000 102.76955 697 TRP A N 1
ATOM 5651 C CA . TRP A 1 697 ? 151.02317 212.95172 192.57449 1.000 97.70835 697 TRP A CA 1
ATOM 5652 C C . TRP A 1 697 ? 150.67188 211.47805 192.70698 1.000 104.17801 697 TRP A C 1
ATOM 5653 O O . TRP A 1 697 ? 150.93538 210.68434 191.79641 1.000 105.38126 697 TRP A O 1
ATOM 5664 N N . THR A 1 698 ? 150.08091 211.09243 193.83900 1.000 110.42147 698 THR A N 1
ATOM 5665 C CA . THR A 1 698 ? 149.71574 209.69545 194.04611 1.000 104.84907 698 THR A CA 1
ATOM 5666 C C . THR A 1 698 ? 148.72346 209.22851 192.99151 1.000 105.00913 698 THR A C 1
ATOM 5667 O O . THR A 1 698 ? 148.92180 208.18854 192.35438 1.000 106.36696 698 THR A O 1
ATOM 5671 N N . GLN A 1 699 ? 147.65604 210.00197 192.77856 1.000 113.62526 699 GLN A N 1
ATOM 5672 C CA . GLN A 1 699 ? 146.64314 209.61887 191.80164 1.000 111.22842 699 GLN A CA 1
ATOM 5673 C C . GLN A 1 699 ? 147.23655 209.48018 190.40974 1.000 107.83213 699 GLN A C 1
ATOM 5674 O O . GLN A 1 699 ? 146.78141 208.64546 189.62076 1.000 107.95367 699 GLN A O 1
ATOM 5680 N N . TYR A 1 700 ? 148.24773 210.28685 190.09069 1.000 106.47576 700 TYR A N 1
ATOM 5681 C CA . TYR A 1 700 ? 148.93799 210.13460 188.81659 1.000 110.58140 700 TYR A CA 1
ATOM 5682 C C . TYR A 1 700 ? 149.76106 208.85354 188.78245 1.000 113.20211 700 TYR A C 1
ATOM 5683 O O . TYR A 1 700 ? 149.91728 208.23882 187.72147 1.000 112.44169 700 TYR A O 1
ATOM 5692 N N . MET A 1 701 ? 150.29589 208.43423 189.93073 1.000 99.80508 701 MET A N 1
ATOM 5693 C CA . MET A 1 701 ? 151.16144 207.26134 189.95803 1.000 96.72373 701 MET A CA 1
ATOM 5694 C C . MET A 1 701 ? 150.38155 205.95656 189.85273 1.000 98.78053 701 MET A C 1
ATOM 5695 O O . MET A 1 701 ? 150.89563 204.98464 189.29046 1.000 97.18771 701 MET A O 1
ATOM 5700 N N . MET A 1 702 ? 149.15669 205.90502 190.38418 1.000 103.31563 702 MET A N 1
ATOM 5701 C CA . MET A 1 702 ? 148.34157 204.70272 190.24563 1.000 99.94310 702 MET A CA 1
ATOM 5702 C C . MET A 1 702 ? 148.04316 204.36539 188.79360 1.000 107.81788 702 MET A C 1
ATOM 5703 O O . MET A 1 702 ? 147.84458 203.18997 188.47187 1.000 111.81276 702 MET A O 1
ATOM 5708 N N . LEU A 1 703 ? 148.01296 205.36152 187.91214 1.000 108.97200 703 LEU A N 1
ATOM 5709 C CA . LEU A 1 703 ? 147.61026 205.16324 186.52721 1.000 104.05582 703 LEU A CA 1
ATOM 5710 C C . LEU A 1 703 ? 148.76753 204.73393 185.63674 1.000 107.85363 703 LEU A C 1
ATOM 5711 O O . LEU A 1 703 ? 148.65792 203.73467 184.92155 1.000 109.35857 703 LEU A O 1
ATOM 5716 N N . ASP A 1 704 ? 149.87650 205.46815 185.66501 1.000 111.03151 704 ASP A N 1
ATOM 5717 C CA . ASP A 1 704 ? 151.01425 205.12730 184.82312 1.000 110.40936 704 ASP A CA 1
ATOM 5718 C C . ASP A 1 704 ? 151.65880 203.84031 185.31370 1.000 104.90307 704 ASP A C 1
ATOM 5719 O O . ASP A 1 704 ? 151.96131 203.69936 186.50086 1.000 107.41541 704 ASP A O 1
ATOM 5724 N N . GLN A 1 705 ? 151.87263 202.90175 184.39610 1.000 90.23337 705 GLN A N 1
ATOM 5725 C CA . GLN A 1 705 ? 152.42939 201.60015 184.73588 1.000 92.02474 705 GLN A CA 1
ATOM 5726 C C . GLN A 1 705 ? 153.92208 201.50124 184.46663 1.000 94.73642 705 GLN A C 1
ATOM 5727 O O . GLN A 1 705 ? 154.62617 200.78195 185.17912 1.000 102.30893 705 GLN A O 1
ATOM 5733 N N . THR A 1 706 ? 154.42399 202.19831 183.44784 1.000 93.51736 706 THR A N 1
ATOM 5734 C CA . THR A 1 706 ? 155.85649 202.16728 183.17954 1.000 89.41938 706 THR A CA 1
ATOM 5735 C C . THR A 1 706 ? 156.64328 202.75845 184.34021 1.000 92.95562 706 THR A C 1
ATOM 5736 O O . THR A 1 706 ? 157.67007 202.20621 184.74917 1.000 105.91314 706 THR A O 1
ATOM 5740 N N . ARG A 1 707 ? 156.17036 203.87381 184.89563 1.000 85.67865 707 ARG A N 1
ATOM 5741 C CA . ARG A 1 707 ? 156.88393 204.49534 186.00473 1.000 91.23801 707 ARG A CA 1
ATOM 5742 C C . ARG A 1 707 ? 156.70449 203.72057 187.30082 1.000 92.67052 707 ARG A C 1
ATOM 5743 O O . ARG A 1 707 ? 157.57673 203.77192 188.17386 1.000 99.89710 707 ARG A O 1
ATOM 5751 N N . LYS A 1 708 ? 155.58825 203.00866 187.45276 1.000 85.36870 708 LYS A N 1
ATOM 5752 C CA . LYS A 1 708 ? 155.44675 202.11331 188.59431 1.000 83.49298 708 LYS A CA 1
ATOM 5753 C C . LYS A 1 708 ? 156.48072 200.99843 188.53767 1.000 86.84896 708 LYS A C 1
ATOM 5754 O O . LYS A 1 708 ? 157.06787 200.63189 189.56073 1.000 95.94719 708 LYS A O 1
ATOM 5760 N N . GLU A 1 709 ? 156.71857 200.44837 187.34583 1.000 93.68993 709 GLU A N 1
ATOM 5761 C CA . GLU A 1 709 ? 157.71690 199.39546 187.20204 1.000 90.37231 709 GLU A CA 1
ATOM 5762 C C . GLU A 1 709 ? 159.11648 199.91254 187.50233 1.000 86.43092 709 GLU A C 1
ATOM 5763 O O . GLU A 1 709 ? 159.91731 199.22044 188.13908 1.000 97.35801 709 GLU A O 1
ATOM 5769 N N . ILE A 1 710 ? 159.43639 201.12088 187.04154 1.000 76.83365 710 ILE A N 1
ATOM 5770 C CA . ILE A 1 710 ? 160.75837 201.68015 187.29934 1.000 77.12497 710 ILE A CA 1
ATOM 5771 C C . ILE A 1 710 ? 160.94816 201.94071 188.78635 1.000 85.01268 710 ILE A C 1
ATOM 5772 O O . ILE A 1 710 ? 162.02171 201.68383 189.34162 1.000 93.36442 710 ILE A O 1
ATOM 5777 N N . VAL A 1 711 ? 159.91404 202.45164 189.45606 1.000 89.43723 711 VAL A N 1
ATOM 5778 C CA . VAL A 1 711 ? 159.99053 202.63517 190.90223 1.000 88.69449 711 VAL A CA 1
ATOM 5779 C C . VAL A 1 711 ? 160.17257 201.29260 191.59695 1.000 90.05315 711 VAL A C 1
ATOM 5780 O O . VAL A 1 711 ? 160.99338 201.15748 192.51180 1.000 96.33173 711 VAL A O 1
ATOM 5784 N N . MET A 1 712 ? 159.41884 200.27692 191.17000 1.000 77.73784 712 MET A N 1
ATOM 5785 C CA . MET A 1 712 ? 159.58325 198.94424 191.74060 1.000 69.09375 712 MET A CA 1
ATOM 5786 C C . MET A 1 712 ? 160.96769 198.38311 191.45561 1.000 82.04912 712 MET A C 1
ATOM 5787 O O . MET A 1 712 ? 161.57062 197.73711 192.31846 1.000 92.87539 712 MET A O 1
ATOM 5792 N N . ALA A 1 713 ? 161.48400 198.60301 190.24682 1.000 80.59421 713 ALA A N 1
ATOM 5793 C CA . ALA A 1 713 ? 162.81554 198.10664 189.92305 1.000 63.07510 713 ALA A CA 1
ATOM 5794 C C . ALA A 1 713 ? 163.86957 198.75209 190.81030 1.000 67.18178 713 ALA A C 1
ATOM 5795 O O . ALA A 1 713 ? 164.81265 198.08680 191.25120 1.000 77.18667 713 ALA A O 1
ATOM 5797 N N . MET A 1 714 ? 163.72776 200.04979 191.08360 1.000 72.28554 714 MET A N 1
ATOM 5798 C CA . MET A 1 714 ? 164.66094 200.71934 191.98138 1.000 73.88176 714 MET A CA 1
ATOM 5799 C C . MET A 1 714 ? 164.48569 200.25546 193.41825 1.000 76.81579 714 MET A C 1
ATOM 5800 O O . MET A 1 714 ? 165.46287 200.19751 194.17063 1.000 79.59144 714 MET A O 1
ATOM 5805 N N . MET A 1 715 ? 163.25548 199.93198 193.81904 1.000 75.61508 715 MET A N 1
ATOM 5806 C CA . MET A 1 715 ? 163.01795 199.48910 195.18869 1.000 62.24274 715 MET A CA 1
ATOM 5807 C C . MET A 1 715 ? 163.65575 198.13248 195.44893 1.000 63.75079 715 MET A C 1
ATOM 5808 O O . MET A 1 715 ? 164.06373 197.84088 196.57749 1.000 76.18475 715 MET A O 1
ATOM 5813 N N . MET A 1 716 ? 163.73645 197.28452 194.42322 1.000 72.11866 716 MET A N 1
ATOM 5814 C CA . MET A 1 716 ? 164.48670 196.04067 194.55218 1.000 74.74502 716 MET A CA 1
ATOM 5815 C C . MET A 1 716 ? 165.95976 196.31467 194.81656 1.000 77.35142 716 MET A C 1
ATOM 5816 O O . MET A 1 716 ? 166.59117 195.62920 195.62776 1.000 82.24590 716 MET A O 1
ATOM 5821 N N . THR A 1 717 ? 166.52902 197.30456 194.12822 1.000 74.46354 717 THR A N 1
ATOM 5822 C CA . THR A 1 717 ? 167.92824 197.64835 194.34878 1.000 68.79866 717 THR A CA 1
ATOM 5823 C C . THR A 1 717 ? 168.15299 198.18571 195.75499 1.000 73.27298 717 THR A C 1
ATOM 5824 O O . THR A 1 717 ? 169.15573 197.85843 196.39868 1.000 81.38533 717 THR A O 1
ATOM 5828 N N . ALA A 1 718 ? 167.23539 199.01941 196.24642 1.000 74.96307 718 ALA A N 1
ATOM 5829 C CA . ALA A 1 718 ? 167.35950 199.53758 197.60448 1.000 65.26937 718 ALA A CA 1
ATOM 5830 C C . ALA A 1 718 ? 167.27792 198.42100 198.63406 1.000 76.36981 718 ALA A C 1
ATOM 5831 O O . ALA A 1 718 ? 168.03872 198.40900 199.60683 1.000 82.41916 718 ALA A O 1
ATOM 5833 N N . CYS A 1 719 ? 166.35011 197.48104 198.44645 1.000 77.31340 719 CYS A N 1
ATOM 5834 C CA . CYS A 1 719 ? 166.23366 196.36296 199.37557 1.000 66.46059 719 CYS A CA 1
ATOM 5835 C C . CYS A 1 719 ? 167.44465 195.44394 199.29476 1.000 78.40992 719 CYS A C 1
ATOM 5836 O O . CYS A 1 719 ? 167.93513 194.96466 200.32221 1.000 84.91523 719 CYS A O 1
ATOM 5839 N N . ASP A 1 720 ? 167.93885 195.18338 198.08324 1.000 78.32027 720 ASP A N 1
ATOM 5840 C CA . ASP A 1 720 ? 169.06150 194.26602 197.92780 1.000 79.31552 720 ASP A CA 1
ATOM 5841 C C . ASP A 1 720 ? 170.31031 194.78722 198.62254 1.000 81.51119 720 ASP A C 1
ATOM 5842 O O . ASP A 1 720 ? 171.06480 194.00504 199.20975 1.000 88.09032 720 ASP A O 1
ATOM 5847 N N . LEU A 1 721 ? 170.54383 196.09575 198.57246 1.000 69.06108 721 LEU A N 1
ATOM 5848 C CA . LEU A 1 721 ? 171.66496 196.72154 199.25645 1.000 63.94350 721 LEU A CA 1
ATOM 5849 C C . LEU A 1 721 ? 171.26673 197.31366 200.60031 1.000 73.48545 721 LEU A C 1
ATOM 5850 O O . LEU A 1 721 ? 172.01811 198.11640 201.15914 1.000 69.86167 721 LEU A O 1
ATOM 5855 N N . SER A 1 722 ? 170.10149 196.93583 201.12975 1.000 86.38540 722 SER A N 1
ATOM 5856 C CA . SER A 1 722 ? 169.58235 197.56119 202.34034 1.000 77.59928 722 SER A CA 1
ATOM 5857 C C . SER A 1 722 ? 170.40822 197.23909 203.57390 1.000 73.13699 722 SER A C 1
ATOM 5858 O O . SER A 1 722 ? 170.20421 197.86651 204.61711 1.000 79.88380 722 SER A O 1
ATOM 5861 N N . ALA A 1 723 ? 171.31862 196.26904 203.49047 1.000 70.61592 723 ALA A N 1
ATOM 5862 C CA . ALA A 1 723 ? 172.15483 195.94088 204.63750 1.000 67.43786 723 ALA A CA 1
ATOM 5863 C C . ALA A 1 723 ? 173.10109 197.07273 205.00313 1.000 70.42451 723 ALA A C 1
ATOM 5864 O O . ALA A 1 723 ? 173.55399 197.14064 206.14952 1.000 73.78070 723 ALA A O 1
ATOM 5866 N N . ILE A 1 724 ? 173.41139 197.96132 204.05683 1.000 79.54120 724 ILE A N 1
ATOM 5867 C CA . ILE A 1 724 ? 174.31932 199.06395 204.33764 1.000 76.50665 724 ILE A CA 1
ATOM 5868 C C . ILE A 1 724 ? 173.67468 200.11823 205.22660 1.000 81.92272 724 ILE A C 1
ATOM 5869 O O . ILE A 1 724 ? 174.38573 200.88403 205.88468 1.000 89.19681 724 ILE A O 1
ATOM 5874 N N . THR A 1 725 ? 172.34664 200.17292 205.27736 1.000 78.71475 725 THR A N 1
ATOM 5875 C CA . THR A 1 725 ? 171.63534 201.17139 206.06152 1.000 74.16432 725 THR A CA 1
ATOM 5876 C C . THR A 1 725 ? 171.37233 200.73212 207.49271 1.000 76.43505 725 THR A C 1
ATOM 5877 O O . THR A 1 725 ? 170.82823 201.51802 208.27352 1.000 84.28002 725 THR A O 1
ATOM 5881 N N . LYS A 1 726 ? 171.73253 199.50625 207.85397 1.000 69.21094 726 LYS A N 1
ATOM 5882 C CA . LYS A 1 726 ? 171.48988 199.02541 209.19883 1.000 72.73030 726 LYS A CA 1
ATOM 5883 C C . LYS A 1 726 ? 172.42295 199.72498 210.18216 1.000 80.44377 726 LYS A C 1
ATOM 5884 O O . LYS A 1 726 ? 173.42646 200.31818 209.78101 1.000 84.89272 726 LYS A O 1
ATOM 5890 N N . PRO A 1 727 ? 172.08963 199.70183 211.48157 1.000 85.93122 727 PRO A N 1
ATOM 5891 C CA . PRO A 1 727 ? 172.98366 200.29838 212.48368 1.000 82.51157 727 PRO A CA 1
ATOM 5892 C C . PRO A 1 727 ? 174.40900 199.78394 212.37497 1.000 86.56195 727 PRO A C 1
ATOM 5893 O O . PRO A 1 727 ? 174.64544 198.70729 211.81999 1.000 92.48185 727 PRO A O 1
ATOM 5897 N N . TRP A 1 728 ? 175.36575 200.54617 212.90798 1.000 88.85033 728 TRP A N 1
ATOM 5898 C CA . TRP A 1 728 ? 176.77073 200.19227 212.74074 1.000 90.70903 728 TRP A CA 1
ATOM 5899 C C . TRP A 1 728 ? 177.08663 198.81935 213.31528 1.000 94.05669 728 TRP A C 1
ATOM 5900 O O . TRP A 1 728 ? 177.94343 198.10803 212.78047 1.000 88.76054 728 TRP A O 1
ATOM 5911 N N . GLU A 1 729 ? 176.41737 198.43001 214.40040 1.000 102.79877 729 GLU A N 1
ATOM 5912 C CA . GLU A 1 729 ? 176.64885 197.10443 214.96146 1.000 95.56321 729 GLU A CA 1
ATOM 5913 C C . GLU A 1 729 ? 176.24977 196.01362 213.97711 1.000 101.70865 729 GLU A C 1
ATOM 5914 O O . GLU A 1 729 ? 176.98194 195.03565 213.79548 1.000 109.44959 729 GLU A O 1
ATOM 5920 N N . VAL A 1 730 ? 175.09566 196.16546 213.32577 1.000 92.79361 730 VAL A N 1
ATOM 5921 C CA . VAL A 1 730 ? 174.66276 195.17165 212.34874 1.000 87.31403 730 VAL A CA 1
ATOM 5922 C C . VAL A 1 730 ? 175.53205 195.23156 211.09990 1.000 87.81376 730 VAL A C 1
ATOM 5923 O O . VAL A 1 730 ? 175.90466 194.19607 210.53766 1.000 90.71746 730 VAL A O 1
ATOM 5927 N N . GLN A 1 731 ? 175.86851 196.43987 210.64498 1.000 81.67379 731 GLN A N 1
ATOM 5928 C CA . GLN A 1 731 ? 176.65784 196.57727 209.42563 1.000 71.51799 731 GLN A CA 1
ATOM 5929 C C . GLN A 1 731 ? 178.05610 196.00112 209.59682 1.000 84.81699 731 GLN A C 1
ATOM 5930 O O . GLN A 1 731 ? 178.58130 195.35057 208.68679 1.000 95.25323 731 GLN A O 1
ATOM 5936 N N . SER A 1 732 ? 178.67763 196.22739 210.75517 1.000 86.41255 732 SER A N 1
ATOM 5937 C CA . SER A 1 732 ? 180.03903 195.75105 210.96618 1.000 82.05069 732 SER A CA 1
ATOM 5938 C C . SER A 1 732 ? 180.14195 194.23523 210.89821 1.000 85.37830 732 SER A C 1
ATOM 5939 O O . SER A 1 732 ? 181.22371 193.71529 210.61168 1.000 89.91632 732 SER A O 1
ATOM 5942 N N . LYS A 1 733 ? 179.05175 193.51644 211.15535 1.000 85.60212 733 LYS A N 1
ATOM 5943 C CA . LYS A 1 733 ? 179.04831 192.06619 211.03076 1.000 84.28740 733 LYS A CA 1
ATOM 5944 C C . LYS A 1 733 ? 178.55702 191.58345 209.67604 1.000 83.74251 733 LYS A C 1
ATOM 5945 O O . LYS A 1 733 ? 179.03472 190.55331 209.19388 1.000 88.33100 733 LYS A O 1
ATOM 5951 N N . VAL A 1 734 ? 177.61399 192.29302 209.05175 1.000 79.89303 734 VAL A N 1
ATOM 5952 C CA . VAL A 1 734 ? 177.21491 191.94742 207.69010 1.000 78.11414 734 VAL A CA 1
ATOM 5953 C C . VAL A 1 734 ? 178.38626 192.13510 206.73751 1.000 78.36183 734 VAL A C 1
ATOM 5954 O O . VAL A 1 734 ? 178.64458 191.29145 205.87195 1.000 84.24906 734 VAL A O 1
ATOM 5958 N N . ALA A 1 735 ? 179.10813 193.24133 206.87455 1.000 87.84422 735 ALA A N 1
ATOM 5959 C CA . ALA A 1 735 ? 180.42030 193.33822 206.25956 1.000 85.63741 735 ALA A CA 1
ATOM 5960 C C . ALA A 1 735 ? 181.37197 192.38225 206.96515 1.000 94.07426 735 ALA A C 1
ATOM 5961 O O . ALA A 1 735 ? 181.17539 192.02919 208.13030 1.000 96.71088 735 ALA A O 1
ATOM 5963 N N . LEU A 1 736 ? 182.39628 191.94119 206.23709 1.000 86.93004 736 LEU A N 1
ATOM 5964 C CA . LEU A 1 736 ? 183.28742 190.84387 206.60327 1.000 83.38057 736 LEU A CA 1
ATOM 5965 C C . LEU A 1 736 ? 182.55940 189.50987 206.58662 1.000 89.40700 736 LEU A C 1
ATOM 5966 O O . LEU A 1 736 ? 183.19372 188.46929 206.78606 1.000 97.27142 736 LEU A O 1
ATOM 5971 N N . LEU A 1 737 ? 181.24633 189.50628 206.36107 1.000 82.07652 737 LEU A N 1
ATOM 5972 C CA . LEU A 1 737 ? 180.48544 188.29430 206.10923 1.000 78.40091 737 LEU A CA 1
ATOM 5973 C C . LEU A 1 737 ? 180.15109 188.12053 204.63807 1.000 79.98405 737 LEU A C 1
ATOM 5974 O O . LEU A 1 737 ? 180.01110 186.98287 204.17979 1.000 84.43706 737 LEU A O 1
ATOM 5979 N N . VAL A 1 738 ? 180.01753 189.21812 203.89725 1.000 82.09035 738 VAL A N 1
ATOM 5980 C CA . VAL A 1 738 ? 179.95481 189.14230 202.44481 1.000 83.41576 738 VAL A CA 1
ATOM 5981 C C . VAL A 1 738 ? 181.35318 189.18334 201.84005 1.000 90.78739 738 VAL A C 1
ATOM 5982 O O . VAL A 1 738 ? 181.59598 188.55535 200.80561 1.000 101.90360 738 VAL A O 1
ATOM 5986 N N . ALA A 1 739 ? 182.28777 189.89472 202.47597 1.000 78.79692 739 ALA A N 1
ATOM 5987 C CA . ALA A 1 739 ? 183.67265 189.85885 202.02490 1.000 75.03997 739 ALA A CA 1
ATOM 5988 C C . ALA A 1 739 ? 184.22844 188.44803 202.07740 1.000 75.95856 739 ALA A C 1
ATOM 5989 O O . ALA A 1 739 ? 185.04911 188.07013 201.23473 1.000 86.52199 739 ALA A O 1
ATOM 5991 N N . ALA A 1 740 ? 183.79099 187.65729 203.05690 1.000 76.51507 740 ALA A N 1
ATOM 5992 C CA . ALA A 1 740 ? 184.17340 186.25332 203.09716 1.000 80.75266 740 ALA A CA 1
ATOM 5993 C C . ALA A 1 740 ? 183.67937 185.52444 201.85960 1.000 82.84263 740 ALA A C 1
ATOM 5994 O O . ALA A 1 740 ? 184.36211 184.63706 201.33893 1.000 88.77183 740 ALA A O 1
ATOM 5996 N N . GLU A 1 741 ? 182.48415 185.87117 201.38483 1.000 80.61602 741 GLU A N 1
ATOM 5997 C CA . GLU A 1 741 ? 181.99167 185.28145 200.14712 1.000 83.04231 741 GLU A CA 1
ATOM 5998 C C . GLU A 1 741 ? 182.82693 185.72827 198.95452 1.000 82.04682 741 GLU A C 1
ATOM 5999 O O . GLU A 1 741 ? 183.11201 184.93092 198.05496 1.000 85.59414 741 GLU A O 1
ATOM 6005 N N . PHE A 1 742 ? 183.22550 186.99968 198.92840 1.000 75.73157 742 PHE A N 1
ATOM 6006 C CA . PHE A 1 742 ? 184.03086 187.49496 197.82091 1.000 79.74308 742 PHE A CA 1
ATOM 6007 C C . PHE A 1 742 ? 185.41233 186.85402 197.81445 1.000 90.51916 742 PHE A C 1
ATOM 6008 O O . PHE A 1 742 ? 185.95401 186.54088 196.74823 1.000 99.33547 742 PHE A O 1
ATOM 6016 N N . TRP A 1 743 ? 186.00005 186.65154 198.99679 1.000 87.78718 743 TRP A N 1
ATOM 6017 C CA . TRP A 1 743 ? 187.32961 186.05586 199.06875 1.000 80.98784 743 TRP A CA 1
ATOM 6018 C C . TRP A 1 743 ? 187.29945 184.59079 198.65271 1.000 89.58745 743 TRP A C 1
ATOM 6019 O O . TRP A 1 743 ? 188.27686 184.07940 198.09545 1.000 92.24517 743 TRP A O 1
ATOM 6030 N N . GLU A 1 744 ? 186.19467 183.89283 198.93046 1.000 95.95370 744 GLU A N 1
ATOM 6031 C CA . GLU A 1 744 ? 186.05819 182.52050 198.45273 1.000 91.85956 744 GLU A CA 1
ATOM 6032 C C . GLU A 1 744 ? 186.03040 182.46760 196.93177 1.000 91.05775 744 GLU A C 1
ATOM 6033 O O . GLU A 1 744 ? 186.66797 181.60184 196.32308 1.000 99.61071 744 GLU A O 1
ATOM 6039 N N . GLN A 1 745 ? 185.29660 183.38327 196.29767 1.000 85.47380 745 GLN A N 1
ATOM 6040 C CA . GLN A 1 745 ? 185.28284 183.42319 194.84015 1.000 83.99914 745 GLN A CA 1
ATOM 6041 C C . GLN A 1 745 ? 186.64945 183.79802 194.28759 1.000 88.76612 745 GLN A C 1
ATOM 6042 O O . GLN A 1 745 ? 187.06957 183.27902 193.24823 1.000 106.31687 745 GLN A O 1
ATOM 6048 N N . GLY A 1 746 ? 187.35180 184.71000 194.95972 1.000 91.31773 746 GLY A N 1
ATOM 6049 C CA . GLY A 1 746 ? 188.68928 185.06799 194.51845 1.000 93.48649 746 GLY A CA 1
ATOM 6050 C C . GLY A 1 746 ? 189.64116 183.88906 194.53877 1.000 98.20740 746 GLY A C 1
ATOM 6051 O O . GLY A 1 746 ? 190.46939 183.73121 193.63932 1.000 98.98303 746 GLY A O 1
ATOM 6052 N N . ASP A 1 747 ? 189.53916 183.04755 195.56885 1.000 100.54981 747 ASP A N 1
ATOM 6053 C CA . ASP A 1 747 ? 190.34530 181.83366 195.61548 1.000 96.78438 747 ASP A CA 1
ATOM 6054 C C . ASP A 1 747 ? 189.96883 180.88156 194.48931 1.000 96.40152 747 ASP A C 1
ATOM 6055 O O . ASP A 1 747 ? 190.83920 180.23571 193.89588 1.000 101.81956 747 ASP A O 1
ATOM 6060 N N . LEU A 1 748 ? 188.67463 180.77971 194.18221 1.000 98.45310 748 LEU A N 1
ATOM 6061 C CA . LEU A 1 748 ? 188.23987 179.90956 193.09549 1.000 95.64900 748 LEU A CA 1
ATOM 6062 C C . LEU A 1 748 ? 188.84080 180.34828 191.76916 1.000 90.88397 748 LEU A C 1
ATOM 6063 O O . LEU A 1 748 ? 189.29880 179.51532 190.98155 1.000 98.32743 748 LEU A O 1
ATOM 6068 N N . GLU A 1 749 ? 188.85546 181.65493 191.50874 1.000 92.50386 749 GLU A N 1
ATOM 6069 C CA . GLU A 1 749 ? 189.40347 182.15322 190.25305 1.000 96.16924 749 GLU A CA 1
ATOM 6070 C C . GLU A 1 749 ? 190.89861 181.88213 190.15662 1.000 106.22095 749 GLU A C 1
ATOM 6071 O O . GLU A 1 749 ? 191.42319 181.63461 189.06517 1.000 113.52583 749 GLU A O 1
ATOM 6077 N N . ARG A 1 750 ? 191.60418 181.93575 191.28676 1.000 112.70987 750 ARG A N 1
ATOM 6078 C CA . ARG A 1 750 ? 193.04401 181.69682 191.27514 1.000 112.03201 750 ARG A CA 1
ATOM 6079 C C . ARG A 1 750 ? 193.36691 180.24242 190.95178 1.000 110.49792 750 ARG A C 1
ATOM 6080 O O . ARG A 1 750 ? 194.20279 179.95766 190.08720 1.000 105.93502 750 ARG A O 1
ATOM 6088 N N . THR A 1 751 ? 192.71523 179.30387 191.64000 1.000 110.95093 751 THR A N 1
ATOM 6089 C CA . THR A 1 751 ? 193.04106 177.89552 191.44920 1.000 111.26410 751 THR A CA 1
ATOM 6090 C C . THR A 1 751 ? 192.46502 177.33574 190.15634 1.000 112.33955 751 THR A C 1
ATOM 6091 O O . THR A 1 751 ? 193.13071 176.54470 189.48045 1.000 114.17571 751 THR A O 1
ATOM 6095 N N . VAL A 1 752 ? 191.25089 177.73053 189.79308 1.000 107.93354 752 VAL A N 1
ATOM 6096 C CA . VAL A 1 752 ? 190.55266 177.16111 188.64652 1.000 107.37704 752 VAL A CA 1
ATOM 6097 C C . VAL A 1 752 ? 190.94502 177.85165 187.34853 1.000 107.89535 752 VAL A C 1
ATOM 6098 O O . VAL A 1 752 ? 191.28535 177.19359 186.36624 1.000 109.14265 752 VAL A O 1
ATOM 6102 N N . LEU A 1 753 ? 190.90406 179.18018 187.32298 1.000 104.55387 753 LEU A N 1
ATOM 6103 C CA . LEU A 1 753 ? 191.14109 179.93466 186.10159 1.000 104.80688 753 LEU A CA 1
ATOM 6104 C C . LEU A 1 753 ? 192.55388 180.49088 185.99732 1.000 108.73331 753 LEU A C 1
ATOM 6105 O O . LEU A 1 753 ? 192.88299 181.10456 184.97795 1.000 109.43026 753 LEU A O 1
ATOM 6110 N N . GLN A 1 754 ? 193.39242 180.28747 187.01303 1.000 119.70163 754 GLN A N 1
ATOM 6111 C CA . GLN A 1 754 ? 194.76891 180.78531 187.01773 1.000 122.69623 754 GLN A CA 1
ATOM 6112 C C . GLN A 1 754 ? 194.81532 182.28431 186.72738 1.000 124.82573 754 GLN A C 1
ATOM 6113 O O . GLN A 1 754 ? 195.63366 182.76928 185.94369 1.000 124.62128 754 GLN A O 1
ATOM 6119 N N . GLN A 1 755 ? 193.91809 183.02369 187.37193 1.000 124.55267 755 GLN A N 1
ATOM 6120 C CA . GLN A 1 755 ? 193.79350 184.45980 187.17561 1.000 120.70195 755 GLN A CA 1
ATOM 6121 C C . GLN A 1 755 ? 194.01017 185.18604 188.49400 1.000 120.74612 755 GLN A C 1
ATOM 6122 O O . GLN A 1 755 ? 193.63762 184.68526 189.55901 1.000 122.14434 755 GLN A O 1
ATOM 6128 N N . ASN A 1 756 ? 194.61892 186.36126 188.41586 1.000 119.55553 756 ASN A N 1
ATOM 6129 C CA . ASN A 1 756 ? 194.81547 187.18947 189.59631 1.000 122.18052 756 ASN A CA 1
ATOM 6130 C C . ASN A 1 756 ? 193.53725 187.96540 189.88900 1.000 122.46010 756 ASN A C 1
ATOM 6131 O O . ASN A 1 756 ? 193.07397 188.72029 189.02728 1.000 118.92355 756 ASN A O 1
ATOM 6136 N N . PRO A 1 757 ? 192.93893 187.81169 191.06595 1.000 117.76355 757 PRO A N 1
ATOM 6137 C CA . PRO A 1 757 ? 191.67140 188.49220 191.34208 1.000 114.68039 757 PRO A CA 1
ATOM 6138 C C . PRO A 1 757 ? 191.87318 189.97249 191.62742 1.000 119.79513 757 PRO A C 1
ATOM 6139 O O . PRO A 1 757 ? 192.97763 190.44241 191.90730 1.000 119.51323 757 PRO A O 1
ATOM 6143 N N . ILE A 1 758 ? 190.76983 190.70946 191.54610 1.000 113.54140 758 ILE A N 1
ATOM 6144 C CA . ILE A 1 758 ? 190.75455 192.15023 191.78934 1.000 108.95060 758 ILE A CA 1
ATOM 6145 C C . ILE A 1 758 ? 190.91441 192.41147 193.28323 1.000 110.40762 758 ILE A C 1
ATOM 6146 O O . ILE A 1 758 ? 190.64616 191.51348 194.09461 1.000 111.48096 758 ILE A O 1
ATOM 6151 N N . PRO A 1 759 ? 191.33902 193.61195 193.69432 1.000 106.46477 759 PRO A N 1
ATOM 6152 C CA . PRO A 1 759 ? 191.48425 193.88670 195.13491 1.000 101.54579 759 PRO A CA 1
ATOM 6153 C C . PRO A 1 759 ? 190.20034 193.71663 195.91909 1.000 102.01857 759 PRO A C 1
ATOM 6154 O O . PRO A 1 759 ? 190.25739 193.49526 197.13450 1.000 106.03791 759 PRO A O 1
ATOM 6158 N N . MET A 1 760 ? 189.04415 193.81569 195.26634 1.000 102.41838 760 MET A N 1
ATOM 6159 C CA . MET A 1 760 ? 187.78702 193.46978 195.91325 1.000 103.34654 760 MET A CA 1
ATOM 6160 C C . MET A 1 760 ? 187.71819 191.99720 196.28965 1.000 106.58925 760 MET A C 1
ATOM 6161 O O . MET A 1 760 ? 187.09646 191.65740 197.30135 1.000 104.04177 760 MET A O 1
ATOM 6166 N N . MET A 1 761 ? 188.32994 191.12062 195.49505 1.000 101.20755 761 MET A N 1
ATOM 6167 C CA . MET A 1 761 ? 188.22480 189.68211 195.67860 1.000 95.21799 761 MET A CA 1
ATOM 6168 C C . MET A 1 761 ? 189.45789 189.08910 196.34610 1.000 99.10862 761 MET A C 1
ATOM 6169 O O . MET A 1 761 ? 189.49777 187.87938 196.58561 1.000 103.38782 761 MET A O 1
ATOM 6174 N N . ASP A 1 762 ? 190.46144 189.90907 196.64266 1.000 108.53417 762 ASP A N 1
ATOM 6175 C CA . ASP A 1 762 ? 191.77768 189.43065 197.04090 1.000 109.43809 762 ASP A CA 1
ATOM 6176 C C . ASP A 1 762 ? 191.86928 189.30405 198.55597 1.000 109.30595 762 ASP A C 1
ATOM 6177 O O . ASP A 1 762 ? 191.51209 190.23351 199.28626 1.000 112.28711 762 ASP A O 1
ATOM 6182 N N . ARG A 1 763 ? 192.34357 188.14614 199.02323 1.000 99.80997 763 ARG A N 1
ATOM 6183 C CA . ARG A 1 763 ? 192.54797 187.95655 200.45605 1.000 99.68043 763 ARG A CA 1
ATOM 6184 C C . ARG A 1 763 ? 193.72009 188.78225 200.96465 1.000 101.65840 763 ARG A C 1
ATOM 6185 O O . ARG A 1 763 ? 193.69587 189.27013 202.10037 1.000 100.64143 763 ARG A O 1
ATOM 6193 N N . ASN A 1 764 ? 194.75754 188.94227 200.14127 1.000 112.75237 764 ASN A N 1
ATOM 6194 C CA . ASN A 1 764 ? 195.96184 189.63835 200.57605 1.000 115.91045 764 ASN A CA 1
ATOM 6195 C C . ASN A 1 764 ? 195.69866 191.09965 200.90355 1.000 118.17066 764 ASN A C 1
ATOM 6196 O O . ASN A 1 764 ? 196.47347 191.70619 201.65086 1.000 117.13937 764 ASN A O 1
ATOM 6201 N N . LYS A 1 765 ? 194.62362 191.67642 200.36932 1.000 114.93121 765 LYS A N 1
ATOM 6202 C CA . LYS A 1 765 ? 194.24747 193.05456 200.65093 1.000 112.33281 765 LYS A CA 1
ATOM 6203 C C . LYS A 1 765 ? 193.06174 193.14096 201.60365 1.000 111.37931 765 LYS A C 1
ATOM 6204 O O . LYS A 1 765 ? 192.19601 194.00598 201.44306 1.000 114.28309 765 LYS A O 1
ATOM 6210 N N . ALA A 1 766 ? 193.00307 192.24499 202.59021 1.000 113.11524 766 ALA A N 1
ATOM 6211 C CA . ALA A 1 766 ? 191.89327 192.25078 203.53604 1.000 111.55636 766 ALA A CA 1
ATOM 6212 C C . ALA A 1 766 ? 191.88391 193.52009 204.37615 1.000 115.00219 766 ALA A C 1
ATOM 6213 O O . ALA A 1 766 ? 190.82239 194.10231 204.62253 1.000 116.00763 766 ALA A O 1
ATOM 6215 N N . ASP A 1 767 ? 193.05643 193.96494 204.82755 1.000 124.23428 767 ASP A N 1
ATOM 6216 C CA . ASP A 1 767 ? 193.13380 195.15256 205.66799 1.000 120.74486 767 ASP A CA 1
ATOM 6217 C C . ASP A 1 767 ? 192.75540 196.42305 204.92396 1.000 120.20782 767 ASP A C 1
ATOM 6218 O O . ASP A 1 767 ? 192.50891 197.44804 205.56729 1.000 121.76732 767 ASP A O 1
ATOM 6223 N N . GLU A 1 768 ? 192.70537 196.38132 203.59691 1.000 107.12625 768 GLU A N 1
ATOM 6224 C CA . GLU A 1 768 ? 192.32580 197.52474 202.78213 1.000 105.99973 768 GLU A CA 1
ATOM 6225 C C . GLU A 1 768 ? 190.81894 197.58339 202.54382 1.000 109.27496 768 GLU A C 1
ATOM 6226 O O . GLU A 1 768 ? 190.32981 198.55858 201.96560 1.000 113.15993 768 GLU A O 1
ATOM 6232 N N . LEU A 1 769 ? 190.07331 196.59724 203.04424 1.000 98.55618 769 LEU A N 1
ATOM 6233 C CA . LEU A 1 769 ? 188.62749 196.51592 202.83213 1.000 89.20198 769 LEU A CA 1
ATOM 6234 C C . LEU A 1 769 ? 187.87245 197.80212 203.14569 1.000 94.89038 769 LEU A C 1
ATOM 6235 O O . LEU A 1 769 ? 187.03259 198.20324 202.32529 1.000 101.70394 769 LEU A O 1
ATOM 6240 N N . PRO A 1 770 ? 188.08886 198.48069 204.28255 1.000 92.77130 770 PRO A N 1
ATOM 6241 C CA . PRO A 1 770 ? 187.25611 199.66024 204.57743 1.000 88.02273 770 PRO A CA 1
ATOM 6242 C C . PRO A 1 770 ? 187.33971 200.74626 203.52213 1.000 92.68505 770 PRO A C 1
ATOM 6243 O O . PRO A 1 770 ? 186.37492 201.49711 203.33886 1.000 103.25121 770 PRO A O 1
ATOM 6247 N N . LYS A 1 771 ? 188.46973 200.85903 202.82463 1.000 84.19213 771 LYS A N 1
ATOM 6248 C CA . LYS A 1 771 ? 188.57523 201.84092 201.75161 1.000 84.34199 771 LYS A CA 1
ATOM 6249 C C . LYS A 1 771 ? 187.59200 201.53232 200.63058 1.000 81.36017 771 LYS A C 1
ATOM 6250 O O . LYS A 1 771 ? 186.97819 202.43933 200.05929 1.000 86.65455 771 LYS A O 1
ATOM 6256 N N . LEU A 1 772 ? 187.43620 200.25071 200.29561 1.000 84.00212 772 LEU A N 1
ATOM 6257 C CA . LEU A 1 772 ? 186.52684 199.87544 199.21844 1.000 89.54064 772 LEU A CA 1
ATOM 6258 C C . LEU A 1 772 ? 185.07657 200.13144 199.60128 1.000 88.06840 772 LEU A C 1
ATOM 6259 O O . LEU A 1 772 ? 184.26142 200.50514 198.75140 1.000 95.33301 772 LEU A O 1
ATOM 6264 N N . GLN A 1 773 ? 184.73059 199.92673 200.87315 1.000 77.84270 773 GLN A N 1
ATOM 6265 C CA . GLN A 1 773 ? 183.35516 200.15729 201.29953 1.000 63.04493 773 GLN A CA 1
ATOM 6266 C C . GLN A 1 773 ? 182.96844 201.61941 201.14240 1.000 76.17250 773 GLN A C 1
ATOM 6267 O O . GLN A 1 773 ? 181.85580 201.93032 200.70380 1.000 90.37573 773 GLN A O 1
ATOM 6273 N N . VAL A 1 774 ? 183.87233 202.53259 201.49662 1.000 76.94784 774 VAL A N 1
ATOM 6274 C CA . VAL A 1 774 ? 183.63086 203.95011 201.24625 1.000 75.79896 774 VAL A CA 1
ATOM 6275 C C . VAL A 1 774 ? 183.47454 204.19655 199.75282 1.000 80.35457 774 VAL A C 1
ATOM 6276 O O . VAL A 1 774 ? 182.57008 204.91421 199.31245 1.000 87.86583 774 VAL A O 1
ATOM 6280 N N . GLY A 1 775 ? 184.35436 203.59785 198.95055 1.000 77.75032 775 GLY A N 1
ATOM 6281 C CA . GLY A 1 775 ? 184.20573 203.68438 197.51025 1.000 77.93734 775 GLY A CA 1
ATOM 6282 C C . GLY A 1 775 ? 182.93541 203.03070 197.01031 1.000 80.89766 775 GLY A C 1
ATOM 6283 O O . GLY A 1 775 ? 182.39513 203.42759 195.97746 1.000 87.03367 775 GLY A O 1
ATOM 6284 N N . PHE A 1 776 ? 182.45177 202.00995 197.71962 1.000 88.85858 776 PHE A N 1
ATOM 6285 C CA . PHE A 1 776 ? 181.17952 201.39463 197.35715 1.000 84.17375 776 PHE A CA 1
ATOM 6286 C C . PHE A 1 776 ? 180.00797 202.28466 197.74058 1.000 82.32273 776 PHE A C 1
ATOM 6287 O O . PHE A 1 776 ? 179.04784 202.42025 196.97529 1.000 83.28047 776 PHE A O 1
ATOM 6295 N N . ILE A 1 777 ? 180.06730 202.89442 198.92418 1.000 76.34817 777 ILE A N 1
ATOM 6296 C CA . ILE A 1 777 ? 178.98098 203.75647 199.37151 1.000 67.50549 777 ILE A CA 1
ATOM 6297 C C . ILE A 1 777 ? 178.88945 205.00073 198.49956 1.000 75.25538 777 ILE A C 1
ATOM 6298 O O . ILE A 1 777 ? 177.79767 205.40780 198.08945 1.000 85.05878 777 ILE A O 1
ATOM 6303 N N . ASP A 1 778 ? 180.02713 205.61141 198.18489 1.000 86.45170 778 ASP A N 1
ATOM 6304 C CA . ASP A 1 778 ? 180.05458 206.83944 197.40199 1.000 87.99975 778 ASP A CA 1
ATOM 6305 C C . ASP A 1 778 ? 179.69056 206.62706 195.94003 1.000 88.12844 778 ASP A C 1
ATOM 6306 O O . ASP A 1 778 ? 179.50207 207.61116 195.21941 1.000 93.70427 778 ASP A O 1
ATOM 6311 N N . PHE A 1 779 ? 179.58849 205.38531 195.48394 1.000 84.47702 779 PHE A N 1
ATOM 6312 C CA . PHE A 1 779 ? 179.41564 205.09234 194.06953 1.000 82.83234 779 PHE A CA 1
ATOM 6313 C C . PHE A 1 779 ? 178.11955 204.37659 193.73510 1.000 91.41626 779 PHE A C 1
ATOM 6314 O O . PHE A 1 779 ? 177.59309 204.57667 192.64002 1.000 94.94606 779 PHE A O 1
ATOM 6322 N N . VAL A 1 780 ? 177.59121 203.55129 194.63495 1.000 94.58402 780 VAL A N 1
ATOM 6323 C CA . VAL A 1 780 ? 176.39477 202.77395 194.33703 1.000 86.38865 780 VAL A CA 1
ATOM 6324 C C . VAL A 1 780 ? 175.27214 203.13477 195.29822 1.000 87.72186 780 VAL A C 1
ATOM 6325 O O . VAL A 1 780 ? 174.21130 203.60651 194.87808 1.000 92.86364 780 VAL A O 1
ATOM 6329 N N . CYS A 1 781 ? 175.50067 202.92592 196.59506 1.000 84.92242 781 CYS A N 1
ATOM 6330 C CA . CYS A 1 781 ? 174.41475 203.00463 197.56525 1.000 81.08070 781 CYS A CA 1
ATOM 6331 C C . CYS A 1 781 ? 173.92764 204.42717 197.80521 1.000 81.26951 781 CYS A C 1
ATOM 6332 O O . CYS A 1 781 ? 172.74457 204.62264 198.10005 1.000 86.20098 781 CYS A O 1
ATOM 6335 N N . THR A 1 782 ? 174.80414 205.42415 197.68646 1.000 79.90830 782 THR A N 1
ATOM 6336 C CA . THR A 1 782 ? 174.41308 206.79165 198.01395 1.000 82.11472 782 THR A CA 1
ATOM 6337 C C . THR A 1 782 ? 173.26645 207.26446 197.13069 1.000 91.13835 782 THR A C 1
ATOM 6338 O O . THR A 1 782 ? 172.29947 207.86244 197.61591 1.000 93.48989 782 THR A O 1
ATOM 6342 N N . PHE A 1 783 ? 173.34432 206.98276 195.83029 1.000 90.43749 783 PHE A N 1
ATOM 6343 C CA . PHE A 1 783 ? 172.31478 207.46102 194.91474 1.000 86.67381 783 PHE A CA 1
ATOM 6344 C C . PHE A 1 783 ? 170.97203 206.79782 195.18857 1.000 85.49470 783 PHE A C 1
ATOM 6345 O O . PHE A 1 783 ? 169.91837 207.40895 194.98215 1.000 84.85056 783 PHE A O 1
ATOM 6353 N N . VAL A 1 784 ? 170.98769 205.54403 195.64536 1.000 89.05958 784 VAL A N 1
ATOM 6354 C CA . VAL A 1 784 ? 169.74146 204.80419 195.83680 1.000 78.36109 784 VAL A CA 1
ATOM 6355 C C . VAL A 1 784 ? 168.88347 205.48712 196.89105 1.000 83.86182 784 VAL A C 1
ATOM 6356 O O . VAL A 1 784 ? 167.67915 205.69500 196.70895 1.000 88.92776 784 VAL A O 1
ATOM 6360 N N . TYR A 1 785 ? 169.50149 205.84152 198.01655 1.000 83.07737 785 TYR A N 1
ATOM 6361 C CA . TYR A 1 785 ? 168.74848 206.31131 199.16984 1.000 76.55631 785 TYR A CA 1
ATOM 6362 C C . TYR A 1 785 ? 168.61787 207.82465 199.20007 1.000 84.72426 785 TYR A C 1
ATOM 6363 O O . TYR A 1 785 ? 167.67105 208.34317 199.80028 1.000 96.10712 785 TYR A O 1
ATOM 6372 N N . LYS A 1 786 ? 169.54941 208.54831 198.57893 1.000 79.51505 786 LYS A N 1
ATOM 6373 C CA . LYS A 1 786 ? 169.41756 209.99849 198.51041 1.000 81.11897 786 LYS A CA 1
ATOM 6374 C C . LYS A 1 786 ? 168.18043 210.39160 197.71610 1.000 89.97494 786 LYS A C 1
ATOM 6375 O O . LYS A 1 786 ? 167.44644 211.30911 198.09939 1.000 95.21632 786 LYS A O 1
ATOM 6381 N N . GLU A 1 787 ? 167.93079 209.70228 196.60145 1.000 85.19627 787 GLU A N 1
ATOM 6382 C CA . GLU A 1 787 ? 166.74522 209.99932 195.80640 1.000 84.72775 787 GLU A CA 1
ATOM 6383 C C . GLU A 1 787 ? 165.47848 209.51427 196.49676 1.000 84.75707 787 GLU A C 1
ATOM 6384 O O . GLU A 1 787 ? 164.46106 210.21499 196.49944 1.000 89.79463 787 GLU A O 1
ATOM 6390 N N . PHE A 1 788 ? 165.51901 208.31843 197.08549 1.000 70.35961 788 PHE A N 1
ATOM 6391 C CA . PHE A 1 788 ? 164.34103 207.79115 197.76489 1.000 66.61628 788 PHE A CA 1
ATOM 6392 C C . PHE A 1 788 ? 163.95339 208.65748 198.95401 1.000 76.67337 788 PHE A C 1
ATOM 6393 O O . PHE A 1 788 ? 162.76405 208.88776 199.19820 1.000 84.87467 788 PHE A O 1
ATOM 6401 N N . SER A 1 789 ? 164.94005 209.14111 199.70993 1.000 77.77669 789 SER A N 1
ATOM 6402 C CA . SER A 1 789 ? 164.63847 210.06305 200.79673 1.000 75.52101 789 SER A CA 1
ATOM 6403 C C . SER A 1 789 ? 164.08142 211.37653 200.27055 1.000 84.12404 789 SER A C 1
ATOM 6404 O O . SER A 1 789 ? 163.26029 212.01210 200.93974 1.000 91.71637 789 SER A O 1
ATOM 6407 N N . ARG A 1 790 ? 164.52116 211.80577 199.08682 1.000 86.62326 790 ARG A N 1
ATOM 6408 C CA . ARG A 1 790 ? 163.90075 212.96278 198.45233 1.000 90.08497 790 ARG A CA 1
ATOM 6409 C C . ARG A 1 790 ? 162.47377 212.64841 198.01989 1.000 94.04039 790 ARG A C 1
ATOM 6410 O O . ARG A 1 790 ? 161.58118 213.49507 198.14018 1.000 92.95623 790 ARG A O 1
ATOM 6418 N N . PHE A 1 791 ? 162.24290 211.43453 197.51535 1.000 89.04969 791 PHE A N 1
ATOM 6419 C CA . PHE A 1 791 ? 160.89799 211.01308 197.13722 1.000 72.57344 791 PHE A CA 1
ATOM 6420 C C . PHE A 1 791 ? 159.96230 211.03989 198.33712 1.000 65.84867 791 PHE A C 1
ATOM 6421 O O . PHE A 1 791 ? 159.00180 211.81553 198.37819 1.000 68.26605 791 PHE A O 1
ATOM 6429 N N . HIS A 1 792 ? 160.23302 210.19797 199.32757 1.000 72.98069 792 HIS A N 1
ATOM 6430 C CA . HIS A 1 792 ? 159.41424 210.09599 200.52489 1.000 83.46122 792 HIS A CA 1
ATOM 6431 C C . HIS A 1 792 ? 160.23612 210.53155 201.72551 1.000 79.42712 792 HIS A C 1
ATOM 6432 O O . HIS A 1 792 ? 161.39146 210.12356 201.87241 1.000 85.94710 792 HIS A O 1
ATOM 6439 N N . GLU A 1 793 ? 159.64003 211.36339 202.57736 1.000 91.22072 793 GLU A N 1
ATOM 6440 C CA . GLU A 1 793 ? 160.33549 211.80804 203.77755 1.000 96.08490 793 GLU A CA 1
ATOM 6441 C C . GLU A 1 793 ? 160.42529 210.70139 204.81889 1.000 101.27461 793 GLU A C 1
ATOM 6442 O O . GLU A 1 793 ? 161.21132 210.80800 205.76627 1.000 99.96413 793 GLU A O 1
ATOM 6448 N N . GLU A 1 794 ? 159.63055 209.63961 204.66818 1.000 90.59266 794 GLU A N 1
ATOM 6449 C CA . GLU A 1 794 ? 159.60963 208.58028 205.66820 1.000 82.78732 794 GLU A CA 1
ATOM 6450 C C . GLU A 1 794 ? 160.76978 207.61029 205.51891 1.000 86.66349 794 GLU A C 1
ATOM 6451 O O . GLU A 1 794 ? 161.05916 206.86651 206.46001 1.000 92.70859 794 GLU A O 1
ATOM 6457 N N . ILE A 1 795 ? 161.44227 207.60204 204.37146 1.000 80.87522 795 ILE A N 1
ATOM 6458 C CA . ILE A 1 795 ? 162.58067 206.71697 204.16257 1.000 82.14510 795 ILE A CA 1
ATOM 6459 C C . ILE A 1 795 ? 163.84853 207.48206 204.51171 1.000 88.18474 795 ILE A C 1
ATOM 6460 O O . ILE A 1 795 ? 164.95553 207.09214 204.12800 1.000 96.21600 795 ILE A O 1
ATOM 6465 N N . THR A 1 796 ? 163.68662 208.58778 205.23305 1.000 94.34058 796 THR A N 1
ATOM 6466 C CA . THR A 1 796 ? 164.84159 209.30969 205.75753 1.000 88.17254 796 THR A CA 1
ATOM 6467 C C . THR A 1 796 ? 165.74504 208.45436 206.64083 1.000 89.77005 796 THR A C 1
ATOM 6468 O O . THR A 1 796 ? 166.97438 208.60239 206.53142 1.000 95.07333 796 THR A O 1
ATOM 6472 N N . PRO A 1 797 ? 165.24044 207.57926 207.52490 1.000 85.78815 797 PRO A N 1
ATOM 6473 C CA . PRO A 1 797 ? 166.16381 206.77925 208.34807 1.000 88.13693 797 PRO A CA 1
ATOM 6474 C C . PRO A 1 797 ? 167.14743 205.95242 207.54131 1.000 92.11468 797 PRO A C 1
ATOM 6475 O O . PRO A 1 797 ? 168.26555 205.70406 208.00668 1.000 91.16231 797 PRO A O 1
ATOM 6479 N N . MET A 1 798 ? 166.75857 205.50771 206.34714 1.000 83.30562 798 MET A N 1
ATOM 6480 C CA . MET A 1 798 ? 167.67783 204.76849 205.49187 1.000 80.01314 798 MET A CA 1
ATOM 6481 C C . MET A 1 798 ? 168.87912 205.62592 205.11185 1.000 83.71974 798 MET A C 1
ATOM 6482 O O . MET A 1 798 ? 170.02592 205.17221 205.15958 1.000 91.96312 798 MET A O 1
ATOM 6487 N N . LEU A 1 799 ? 168.63004 206.87986 204.73363 1.000 74.28630 799 LEU A N 1
ATOM 6488 C CA . LEU A 1 799 ? 169.72319 207.77796 204.37746 1.000 69.34943 799 LEU A CA 1
ATOM 6489 C C . LEU A 1 799 ? 170.55864 208.13642 205.59839 1.000 79.94793 799 LEU A C 1
ATOM 6490 O O . LEU A 1 799 ? 171.78081 208.28963 205.50795 1.000 90.30988 799 LEU A O 1
ATOM 6495 N N . ASP A 1 800 ? 169.90948 208.29142 206.75244 1.000 85.50065 800 ASP A N 1
ATOM 6496 C CA . ASP A 1 800 ? 170.64232 208.58265 207.97923 1.000 81.11802 800 ASP A CA 1
ATOM 6497 C C . ASP A 1 800 ? 171.54476 207.42046 208.36521 1.000 86.36084 800 ASP A C 1
ATOM 6498 O O . ASP A 1 800 ? 172.67191 207.61877 208.83007 1.000 89.89929 800 ASP A O 1
ATOM 6503 N N . GLY A 1 801 ? 171.05742 206.19758 208.19045 1.000 82.91309 801 GLY A N 1
ATOM 6504 C CA . GLY A 1 801 ? 171.83894 205.02594 208.52019 1.000 78.04422 801 GLY A CA 1
ATOM 6505 C C . GLY A 1 801 ? 173.08329 204.88579 207.67212 1.000 80.88182 801 GLY A C 1
ATOM 6506 O O . GLY A 1 801 ? 174.16741 204.62115 208.19669 1.000 90.20531 801 GLY A O 1
ATOM 6507 N N . ILE A 1 802 ? 172.94316 205.06450 206.35743 1.000 67.43149 802 ILE A N 1
ATOM 6508 C CA . ILE A 1 802 ? 174.08454 204.89337 205.46256 1.000 70.74641 802 ILE A CA 1
ATOM 6509 C C . ILE A 1 802 ? 175.09475 206.01720 205.65405 1.000 74.09737 802 ILE A C 1
ATOM 6510 O O . ILE A 1 802 ? 176.30708 205.80463 205.54024 1.000 84.71621 802 ILE A O 1
ATOM 6515 N N . THR A 1 803 ? 174.61923 207.23012 205.93854 1.000 71.27464 803 THR A N 1
ATOM 6516 C CA . THR A 1 803 ? 175.53717 208.33510 206.19081 1.000 66.74746 803 THR A CA 1
ATOM 6517 C C . THR A 1 803 ? 176.37768 208.06758 207.43033 1.000 78.09579 803 THR A C 1
ATOM 6518 O O . THR A 1 803 ? 177.57734 208.36127 207.45795 1.000 88.08689 803 THR A O 1
ATOM 6522 N N . ASN A 1 804 ? 175.75787 207.51666 208.47422 1.000 82.68889 804 ASN A N 1
ATOM 6523 C CA . ASN A 1 804 ? 176.50850 207.13295 209.66344 1.000 80.79883 804 ASN A CA 1
ATOM 6524 C C . ASN A 1 804 ? 177.51829 206.04016 209.34235 1.000 87.15777 804 ASN A C 1
ATOM 6525 O O . ASN A 1 804 ? 178.66472 206.08080 209.80091 1.000 92.96242 804 ASN A O 1
ATOM 6530 N N . ASN A 1 805 ? 177.10478 205.05107 208.54886 1.000 84.29865 805 ASN A N 1
ATOM 6531 C CA . ASN A 1 805 ? 177.99124 203.94049 208.22038 1.000 76.68230 805 ASN A CA 1
ATOM 6532 C C . ASN A 1 805 ? 179.20824 204.42097 207.44460 1.000 78.58984 805 ASN A C 1
ATOM 6533 O O . ASN A 1 805 ? 180.33576 203.99020 207.70770 1.000 89.94439 805 ASN A O 1
ATOM 6538 N N . ARG A 1 806 ? 178.99964 205.32345 206.48604 1.000 78.33870 806 ARG A N 1
ATOM 6539 C CA . ARG A 1 806 ? 180.11672 205.84741 205.70856 1.000 79.28591 806 ARG A CA 1
ATOM 6540 C C . ARG A 1 806 ? 181.09548 206.59938 206.59680 1.000 81.24611 806 ARG A C 1
ATOM 6541 O O . ARG A 1 806 ? 182.30072 206.62850 206.32781 1.000 87.54950 806 ARG A O 1
ATOM 6549 N N . LYS A 1 807 ? 180.59017 207.23616 207.65170 1.000 85.31276 807 LYS A N 1
ATOM 6550 C CA . LYS A 1 807 ? 181.46727 207.90805 208.60083 1.000 88.88370 807 LYS A CA 1
ATOM 6551 C C . LYS A 1 807 ? 182.37699 206.90655 209.30062 1.000 96.12497 807 LYS A C 1
ATOM 6552 O O . LYS A 1 807 ? 183.57659 207.14606 209.47491 1.000 94.16039 807 LYS A O 1
ATOM 6558 N N . GLU A 1 808 ? 181.81363 205.76877 209.70875 1.000 93.91697 808 GLU A N 1
ATOM 6559 C CA . GLU A 1 808 ? 182.60362 204.75923 210.40395 1.000 87.45847 808 GLU A CA 1
ATOM 6560 C C . GLU A 1 808 ? 183.61593 204.11275 209.46893 1.000 93.02116 808 GLU A C 1
ATOM 6561 O O . GLU A 1 808 ? 184.77709 203.90936 209.83890 1.000 101.93726 808 GLU A O 1
ATOM 6567 N N . TRP A 1 809 ? 183.19208 203.77876 208.24842 1.000 87.83860 809 TRP A N 1
ATOM 6568 C CA . TRP A 1 809 ? 184.11249 203.17269 207.29281 1.000 82.78470 809 TRP A CA 1
ATOM 6569 C C . TRP A 1 809 ? 185.23430 204.13350 206.92930 1.000 83.99828 809 TRP A C 1
ATOM 6570 O O . TRP A 1 809 ? 186.39585 203.72847 206.81313 1.000 91.97717 809 TRP A O 1
ATOM 6581 N N . LYS A 1 810 ? 184.90653 205.41227 206.74436 1.000 85.61056 810 LYS A N 1
ATOM 6582 C CA . LYS A 1 810 ? 185.93749 206.39983 206.44844 1.000 90.03626 810 LYS A CA 1
ATOM 6583 C C . LYS A 1 810 ? 186.91747 206.53167 207.60457 1.000 93.29533 810 LYS A C 1
ATOM 6584 O O . LYS A 1 810 ? 188.12195 206.70702 207.38994 1.000 100.11272 810 LYS A O 1
ATOM 6590 N N . ALA A 1 811 ? 186.41892 206.45767 208.83944 1.000 89.30124 811 ALA A N 1
ATOM 6591 C CA . ALA A 1 811 ? 187.30298 206.50058 209.99814 1.000 92.83547 811 ALA A CA 1
ATOM 6592 C C . ALA A 1 811 ? 188.27266 205.32645 209.98604 1.000 95.66668 811 ALA A C 1
ATOM 6593 O O . ALA A 1 811 ? 189.46177 205.48184 210.28364 1.000 97.69346 811 ALA A O 1
ATOM 6595 N N . LEU A 1 812 ? 187.77523 204.13556 209.64776 1.000 96.04184 812 LEU A N 1
ATOM 6596 C CA . LEU A 1 812 ? 188.65028 202.97381 209.54228 1.000 93.96874 812 LEU A CA 1
ATOM 6597 C C . LEU A 1 812 ? 189.66270 203.14682 208.41847 1.000 94.83188 812 LEU A C 1
ATOM 6598 O O . LEU A 1 812 ? 190.84033 202.80668 208.57611 1.000 95.75557 812 LEU A O 1
ATOM 6603 N N . ALA A 1 813 ? 189.22301 203.67507 207.27492 1.000 99.41149 813 ALA A N 1
ATOM 6604 C CA . ALA A 1 813 ? 190.14560 203.91314 206.17054 1.000 99.43422 813 ALA A CA 1
ATOM 6605 C C . ALA A 1 813 ? 191.19278 204.95130 206.54574 1.000 101.63200 813 ALA A C 1
ATOM 6606 O O . ALA A 1 813 ? 192.36255 204.83162 206.16434 1.000 104.46528 813 ALA A O 1
ATOM 6608 N N . ASP A 1 814 ? 190.78801 205.98500 207.28546 1.000 113.29807 814 ASP A N 1
ATOM 6609 C CA . ASP A 1 814 ? 191.74344 206.98823 207.73894 1.000 114.84936 814 ASP A CA 1
ATOM 6610 C C . ASP A 1 814 ? 192.78430 206.38587 208.67068 1.000 118.50100 814 ASP A C 1
ATOM 6611 O O . ASP A 1 814 ? 193.96590 206.74022 208.59211 1.000 119.93588 814 ASP A O 1
ATOM 6616 N N . GLU A 1 815 ? 192.36770 205.47969 209.55754 1.000 120.64211 815 GLU A N 1
ATOM 6617 C CA . GLU A 1 815 ? 193.32000 204.81870 210.44284 1.000 121.04176 815 GLU A CA 1
ATOM 6618 C C . GLU A 1 815 ? 194.33797 204.00915 209.65306 1.000 121.88037 815 GLU A C 1
ATOM 6619 O O . GLU A 1 815 ? 195.53243 204.02192 209.97164 1.000 120.06333 815 GLU A O 1
ATOM 6625 N N . TYR A 1 816 ? 193.88357 203.29870 208.62019 1.000 121.54928 816 TYR A N 1
ATOM 6626 C CA . TYR A 1 816 ? 194.79710 202.50253 207.81065 1.000 120.67290 816 TYR A CA 1
ATOM 6627 C C . TYR A 1 816 ? 195.81590 203.37552 207.09324 1.000 122.70465 816 TYR A C 1
ATOM 6628 O O . TYR A 1 816 ? 196.98411 202.99128 206.97270 1.000 120.80887 816 TYR A O 1
ATOM 6637 N N . GLU A 1 817 ? 195.39869 204.53996 206.61250 1.000 123.41634 817 GLU A N 1
ATOM 6638 C CA . GLU A 1 817 ? 196.30555 205.45422 205.93544 1.000 121.84924 817 GLU A CA 1
ATOM 6639 C C . GLU A 1 817 ? 197.20353 206.17131 206.93775 1.000 119.34536 817 GLU A C 1
ATOM 6640 O O . GLU A 1 817 ? 198.13006 205.58021 207.49118 1.000 117.71089 817 GLU A O 1
ATOM 6646 N N . GLN B 2 7 ? 165.81293 192.76275 82.17662 1.000 185.59705 7 GLN B N 1
ATOM 6647 C CA . GLN B 2 7 ? 165.55567 193.00086 80.76151 1.000 186.96412 7 GLN B CA 1
ATOM 6648 C C . GLN B 2 7 ? 164.23543 192.37316 80.33167 1.000 187.37619 7 GLN B C 1
ATOM 6649 O O . GLN B 2 7 ? 163.20809 193.04661 80.26018 1.000 186.35392 7 GLN B O 1
ATOM 6655 N N . VAL B 2 8 ? 164.27350 191.06770 80.04479 1.000 190.21006 8 VAL B N 1
ATOM 6656 C CA . VAL B 2 8 ? 163.08072 190.34175 79.62387 1.000 190.04544 8 VAL B CA 1
ATOM 6657 C C . VAL B 2 8 ? 162.27747 189.81444 80.80554 1.000 190.61879 8 VAL B C 1
ATOM 6658 O O . VAL B 2 8 ? 161.26556 189.12866 80.60276 1.000 190.29581 8 VAL B O 1
ATOM 6662 N N . HIS B 2 9 ? 162.67675 190.14604 82.03621 1.000 194.47510 9 HIS B N 1
ATOM 6663 C CA . HIS B 2 9 ? 162.03922 189.57199 83.21738 1.000 194.72737 9 HIS B CA 1
ATOM 6664 C C . HIS B 2 9 ? 160.55723 189.92583 83.28338 1.000 195.25406 9 HIS B C 1
ATOM 6665 O O . HIS B 2 9 ? 159.74077 189.12474 83.75326 1.000 194.95768 9 HIS B O 1
ATOM 6672 N N . ARG B 2 10 ? 160.18618 191.11587 82.80332 1.000 196.34547 10 ARG B N 1
ATOM 6673 C CA . ARG B 2 10 ? 158.78676 191.52880 82.87099 1.000 196.58012 10 ARG B CA 1
ATOM 6674 C C . ARG B 2 10 ? 157.92595 190.75468 81.87817 1.000 195.57516 10 ARG B C 1
ATOM 6675 O O . ARG B 2 10 ? 156.71266 190.62230 82.07499 1.000 194.97665 10 ARG B O 1
ATOM 6683 N N . PHE B 2 11 ? 158.53018 190.24130 80.80426 1.000 198.85091 11 PHE B N 1
ATOM 6684 C CA . PHE B 2 11 ? 157.77934 189.43056 79.85066 1.000 198.83140 11 PHE B CA 1
ATOM 6685 C C . PHE B 2 11 ? 157.33131 188.13137 80.51097 1.000 200.19781 11 PHE B C 1
ATOM 6686 O O . PHE B 2 11 ? 156.13411 187.82538 80.56026 1.000 200.71343 11 PHE B O 1
ATOM 6694 N N . LEU B 2 12 ? 158.28202 187.36164 81.04452 1.000 202.28901 12 LEU B N 1
ATOM 6695 C CA . LEU B 2 12 ? 157.94176 186.04889 81.58254 1.000 202.53488 12 LEU B CA 1
ATOM 6696 C C . LEU B 2 12 ? 157.11598 186.15242 82.85811 1.000 202.75014 12 LEU B C 1
ATOM 6697 O O . LEU B 2 12 ? 156.50504 185.16325 83.27839 1.000 202.92755 12 LEU B O 1
ATOM 6702 N N . ASP B 2 13 ? 157.08376 187.32968 83.48453 1.000 203.02077 13 ASP B N 1
ATOM 6703 C CA . ASP B 2 13 ? 156.15743 187.55317 84.58944 1.000 203.23663 13 ASP B CA 1
ATOM 6704 C C . ASP B 2 13 ? 154.71495 187.59073 84.10295 1.000 203.33532 13 ASP B C 1
ATOM 6705 O O . ASP B 2 13 ? 153.83457 186.95595 84.69578 1.000 202.31406 13 ASP B O 1
ATOM 6710 N N . GLN B 2 14 ? 154.45806 188.32009 83.02112 1.000 206.77802 14 GLN B N 1
ATOM 6711 C CA . GLN B 2 14 ? 153.10764 188.52305 82.51609 1.000 207.01252 14 GLN B CA 1
ATOM 6712 C C . GLN B 2 14 ? 152.53946 187.29924 81.80887 1.000 207.34852 14 GLN B C 1
ATOM 6713 O O . GLN B 2 14 ? 151.34628 187.29083 81.48762 1.000 206.30171 14 GLN B O 1
ATOM 6719 N N . ASN B 2 15 ? 153.35100 186.27365 81.55815 1.000 209.99263 15 ASN B N 1
ATOM 6720 C CA . ASN B 2 15 ? 152.90655 185.04941 80.89213 1.000 209.53876 15 ASN B CA 1
ATOM 6721 C C . ASN B 2 15 ? 153.33448 183.85181 81.72830 1.000 209.99524 15 ASN B C 1
ATOM 6722 O O . ASN B 2 15 ? 154.30146 183.15557 81.38974 1.000 209.54230 15 ASN B O 1
ATOM 6727 N N . PRO B 2 16 ? 152.63906 183.58740 82.83874 1.000 215.51219 16 PRO B N 1
ATOM 6728 C CA . PRO B 2 16 ? 152.99666 182.41513 83.65604 1.000 214.68328 16 PRO B CA 1
ATOM 6729 C C . PRO B 2 16 ? 152.87645 181.10247 82.90397 1.000 214.50439 16 PRO B C 1
ATOM 6730 O O . PRO B 2 16 ? 153.65145 180.17267 83.16073 1.000 214.94801 16 PRO B O 1
ATOM 6734 N N . GLY B 2 17 ? 151.91931 181.00022 81.97952 1.000 211.05473 17 GLY B N 1
ATOM 6735 C CA . GLY B 2 17 ? 151.77173 179.77216 81.21558 1.000 210.08592 17 GLY B CA 1
ATOM 6736 C C . GLY B 2 17 ? 152.98402 179.46778 80.35747 1.000 210.75492 17 GLY B C 1
ATOM 6737 O O . GLY B 2 17 ? 153.41207 178.31546 80.25678 1.000 211.78741 17 GLY B O 1
ATOM 6738 N N . PHE B 2 18 ? 153.55014 180.49551 79.72154 1.000 206.15874 18 PHE B N 1
ATOM 6739 C CA . PHE B 2 18 ? 154.75813 180.29500 78.92891 1.000 206.01939 18 PHE B CA 1
ATOM 6740 C C . PHE B 2 18 ? 155.93300 179.88142 79.80547 1.000 207.42269 18 PHE B C 1
ATOM 6741 O O . PHE B 2 18 ? 156.72598 179.01233 79.42410 1.000 206.32793 18 PHE B O 1
ATOM 6749 N N . ALA B 2 19 ? 156.06846 180.50279 80.97916 1.000 211.70963 19 ALA B N 1
ATOM 6750 C CA . ALA B 2 19 ? 157.17870 180.17707 81.86858 1.000 210.78692 19 ALA B CA 1
ATOM 6751 C C . ALA B 2 19 ? 157.10159 178.72912 82.33553 1.000 210.52731 19 ALA B C 1
ATOM 6752 O O . ALA B 2 19 ? 158.11283 178.01813 82.36262 1.000 210.76628 19 ALA B O 1
ATOM 6754 N N . ASP B 2 20 ? 155.90360 178.27386 82.70948 1.000 208.03400 20 ASP B N 1
ATOM 6755 C CA . ASP B 2 20 ? 155.73825 176.87936 83.10474 1.000 206.67840 20 ASP B CA 1
ATOM 6756 C C . ASP B 2 20 ? 156.00835 175.94242 81.93546 1.000 206.86416 20 ASP B C 1
ATOM 6757 O O . ASP B 2 20 ? 156.64902 174.89777 82.10116 1.000 207.02389 20 ASP B O 1
ATOM 6762 N N . GLN B 2 21 ? 155.52467 176.29965 80.74398 1.000 202.78997 21 GLN B N 1
ATOM 6763 C CA . GLN B 2 21 ? 155.75145 175.46269 79.57107 1.000 202.04432 21 GLN B CA 1
ATOM 6764 C C . GLN B 2 21 ? 157.23126 175.39174 79.21839 1.000 202.23576 21 GLN B C 1
ATOM 6765 O O . GLN B 2 21 ? 157.74650 174.31456 78.89786 1.000 201.98197 21 GLN B O 1
ATOM 6771 N N . TYR B 2 22 ? 157.92998 176.52821 79.26311 1.000 200.93911 22 TYR B N 1
ATOM 6772 C CA . TYR B 2 22 ? 159.35107 176.52384 78.93719 1.000 200.98378 22 TYR B CA 1
ATOM 6773 C C . TYR B 2 22 ? 160.15809 175.73255 79.95607 1.000 200.31549 22 TYR B C 1
ATOM 6774 O O . TYR B 2 22 ? 161.08316 175.00420 79.58102 1.000 201.00624 22 TYR B O 1
ATOM 6783 N N . PHE B 2 23 ? 159.83305 175.86582 81.24170 1.000 198.53895 23 PHE B N 1
ATOM 6784 C CA . PHE B 2 23 ? 160.55793 175.13972 82.27470 1.000 198.51751 23 PHE B CA 1
ATOM 6785 C C . PHE B 2 23 ? 160.17014 173.67002 82.33970 1.000 198.43439 23 PHE B C 1
ATOM 6786 O O . PHE B 2 23 ? 160.97590 172.85075 82.79215 1.000 198.50052 23 PHE B O 1
ATOM 6794 N N . GLY B 2 24 ? 158.96292 173.31585 81.90167 1.000 199.79022 24 GLY B N 1
ATOM 6795 C CA . GLY B 2 24 ? 158.61620 171.91224 81.78328 1.000 199.76957 24 GLY B CA 1
ATOM 6796 C C . GLY B 2 24 ? 159.37792 171.18011 80.70081 1.000 200.11653 24 GLY B C 1
ATOM 6797 O O . GLY B 2 24 ? 159.38256 169.94430 80.69480 1.000 199.15977 24 GLY B O 1
ATOM 6798 N N . ARG B 2 25 ? 160.01496 171.91386 79.79162 1.000 198.70124 25 ARG B N 1
ATOM 6799 C CA . ARG B 2 25 ? 160.83726 171.30149 78.75965 1.000 198.23229 25 ARG B CA 1
ATOM 6800 C C . ARG B 2 25 ? 162.06458 170.64615 79.37800 1.000 198.02503 25 ARG B C 1
ATOM 6801 O O . ARG B 2 25 ? 162.66291 171.17340 80.31963 1.000 198.02350 25 ARG B O 1
ATOM 6809 N N . LYS B 2 26 ? 162.43685 169.48648 78.84467 1.000 199.35358 26 LYS B N 1
ATOM 6810 C CA . LYS B 2 26 ? 163.66196 168.83149 79.27670 1.000 199.15050 26 LYS B CA 1
ATOM 6811 C C . LYS B 2 26 ? 164.87078 169.66259 78.86491 1.000 198.12488 26 LYS B C 1
ATOM 6812 O O . LYS B 2 26 ? 164.85012 170.36033 77.84708 1.000 196.46739 26 LYS B O 1
ATOM 6818 N N . LEU B 2 27 ? 165.92324 169.59720 79.67120 1.000 199.85830 27 LEU B N 1
ATOM 6819 C CA . LEU B 2 27 ? 167.14031 170.35571 79.42833 1.000 200.35910 27 LEU B CA 1
ATOM 6820 C C . LEU B 2 27 ? 168.21700 169.44053 78.86154 1.000 200.55595 27 LEU B C 1
ATOM 6821 O O . LEU B 2 27 ? 168.29492 168.26101 79.21704 1.000 200.30692 27 LEU B O 1
ATOM 6826 N N . SER B 2 28 ? 169.03925 169.99035 77.97190 1.000 202.51036 28 SER B N 1
ATOM 6827 C CA . SER B 2 28 ? 170.13887 169.23148 77.40296 1.000 202.84543 28 SER B CA 1
ATOM 6828 C C . SER B 2 28 ? 171.15247 168.88588 78.49416 1.000 204.61945 28 SER B C 1
ATOM 6829 O O . SER B 2 28 ? 171.21904 169.56154 79.52577 1.000 203.57405 28 SER B O 1
ATOM 6832 N N . PRO B 2 29 ? 171.95439 167.82887 78.29556 1.000 205.80912 29 PRO B N 1
ATOM 6833 C CA . PRO B 2 29 ? 172.92543 167.43150 79.32658 1.000 204.25327 29 PRO B CA 1
ATOM 6834 C C . PRO B 2 29 ? 173.91553 168.53189 79.67507 1.000 203.84428 29 PRO B C 1
ATOM 6835 O O . PRO B 2 29 ? 174.48799 168.53384 80.76951 1.000 203.34739 29 PRO B O 1
ATOM 6839 N N . GLU B 2 30 ? 174.12850 169.46516 78.75112 1.000 199.20134 30 GLU B N 1
ATOM 6840 C CA . GLU B 2 30 ? 175.01261 170.59333 79.01034 1.000 198.05627 30 GLU B CA 1
ATOM 6841 C C . GLU B 2 30 ? 174.46487 171.43879 80.15210 1.000 197.02579 30 GLU B C 1
ATOM 6842 O O . GLU B 2 30 ? 173.32757 171.91641 80.09416 1.000 195.31621 30 GLU B O 1
ATOM 6848 N N . ASP B 2 31 ? 175.27485 171.62044 81.18806 1.000 202.15810 31 ASP B N 1
ATOM 6849 C CA . ASP B 2 31 ? 174.90698 172.38948 82.36627 1.000 202.17924 31 ASP B CA 1
ATOM 6850 C C . ASP B 2 31 ? 175.64841 173.72254 82.36387 1.000 201.79080 31 ASP B C 1
ATOM 6851 O O . ASP B 2 31 ? 176.37639 174.05770 81.42518 1.000 199.74521 31 ASP B O 1
ATOM 6856 N N . VAL B 2 32 ? 175.45745 174.48864 83.43511 1.000 208.24053 32 VAL B N 1
ATOM 6857 C CA . VAL B 2 32 ? 176.05120 175.80889 83.56724 1.000 209.11426 32 VAL B CA 1
ATOM 6858 C C . VAL B 2 32 ? 177.24470 175.80378 84.51580 1.000 208.83166 32 VAL B C 1
ATOM 6859 O O . VAL B 2 32 ? 178.28479 176.38776 84.20441 1.000 207.56537 32 VAL B O 1
ATOM 6863 N N . ALA B 2 33 ? 177.12336 175.14999 85.67078 1.000 209.51646 33 ALA B N 1
ATOM 6864 C CA . ALA B 2 33 ? 178.22225 175.11362 86.63314 1.000 208.38867 33 ALA B CA 1
ATOM 6865 C C . ALA B 2 33 ? 178.04349 173.89258 87.52395 1.000 209.21332 33 ALA B C 1
ATOM 6866 O O . ALA B 2 33 ? 177.18275 173.89896 88.40984 1.000 209.99088 33 ALA B O 1
ATOM 6868 N N . ASN B 2 34 ? 178.86621 172.86588 87.29646 1.000 209.53677 34 ASN B N 1
ATOM 6869 C CA . ASN B 2 34 ? 178.87882 171.64856 88.10247 1.000 210.30887 34 ASN B CA 1
ATOM 6870 C C . ASN B 2 34 ? 177.47965 171.08457 88.31950 1.000 211.65650 34 ASN B C 1
ATOM 6871 O O . ASN B 2 34 ? 177.04546 170.18451 87.59258 1.000 210.63696 34 ASN B O 1
ATOM 6876 N N . ALA B 2 35 ? 176.77787 171.60550 89.32630 1.000 212.19808 35 ALA B N 1
ATOM 6877 C CA . ALA B 2 35 ? 175.43453 171.18705 89.71742 1.000 209.53856 35 ALA B CA 1
ATOM 6878 C C . ALA B 2 35 ? 175.35661 169.71207 90.09339 1.000 209.63225 35 ALA B C 1
ATOM 6879 O O . ALA B 2 35 ? 174.25174 169.16000 90.17507 1.000 208.76748 35 ALA B O 1
ATOM 6881 N N . CYS B 2 36 ? 176.49812 169.06650 90.34165 1.000 204.71477 36 CYS B N 1
ATOM 6882 C CA . CYS B 2 36 ? 176.55910 167.63193 90.62143 1.000 204.07328 36 CYS B CA 1
ATOM 6883 C C . CYS B 2 36 ? 175.77847 166.84597 89.57130 1.000 202.00192 36 CYS B C 1
ATOM 6884 O O . CYS B 2 36 ? 174.88012 166.06002 89.87910 1.000 202.73941 36 CYS B O 1
ATOM 6887 N N . GLU B 2 37 ? 176.13476 167.07066 88.30869 1.000 196.46378 37 GLU B N 1
ATOM 6888 C CA . GLU B 2 37 ? 175.37349 166.51846 87.19765 1.000 196.96942 37 GLU B CA 1
ATOM 6889 C C . GLU B 2 37 ? 175.60836 165.02173 87.05442 1.000 197.92449 37 GLU B C 1
ATOM 6890 O O . GLU B 2 37 ? 176.32627 164.58044 86.15158 1.000 198.21797 37 GLU B O 1
ATOM 6896 N N . ASP B 2 38 ? 175.00912 164.23599 87.94403 1.000 193.04110 38 ASP B N 1
ATOM 6897 C CA . ASP B 2 38 ? 175.01745 162.78190 87.81959 1.000 193.72480 38 ASP B CA 1
ATOM 6898 C C . ASP B 2 38 ? 173.74560 162.33846 87.09817 1.000 194.02478 38 ASP B C 1
ATOM 6899 O O . ASP B 2 38 ? 172.87725 161.65651 87.64339 1.000 192.64467 38 ASP B O 1
ATOM 6904 N N . GLY B 2 39 ? 173.65441 162.75283 85.83685 1.000 198.64624 39 GLY B N 1
ATOM 6905 C CA . GLY B 2 39 ? 172.50433 162.43549 85.01542 1.000 197.50411 39 GLY B CA 1
ATOM 6906 C C . GLY B 2 39 ? 171.20836 163.05476 85.49615 1.000 198.82940 39 GLY B C 1
ATOM 6907 O O . GLY B 2 39 ? 170.18495 162.36925 85.57825 1.000 199.03139 39 GLY B O 1
ATOM 6908 N N . CYS B 2 40 ? 171.23125 164.34723 85.81841 1.000 198.57337 40 CYS B N 1
ATOM 6909 C CA . CYS B 2 40 ? 170.04320 165.06287 86.28883 1.000 198.01728 40 CYS B CA 1
ATOM 6910 C C . CYS B 2 40 ? 169.82786 166.35306 85.50238 1.000 197.92456 40 CYS B C 1
ATOM 6911 O O . CYS B 2 40 ? 169.93772 167.45289 86.05117 1.000 197.84136 40 CYS B O 1
ATOM 6914 N N . PRO B 2 41 ? 169.54378 166.26164 84.19290 1.000 203.43040 41 PRO B N 1
ATOM 6915 C CA . PRO B 2 41 ? 169.15235 167.47096 83.46066 1.000 204.37175 41 PRO B CA 1
ATOM 6916 C C . PRO B 2 41 ? 167.65105 167.61515 83.24384 1.000 203.85432 41 PRO B C 1
ATOM 6917 O O . PRO B 2 41 ? 167.18665 168.69012 82.85186 1.000 200.90069 41 PRO B O 1
ATOM 6921 N N . GLU B 2 42 ? 166.87483 166.55248 83.49311 1.000 209.61766 42 GLU B N 1
ATOM 6922 C CA . GLU B 2 42 ? 165.46796 166.54474 83.10032 1.000 208.85388 42 GLU B CA 1
ATOM 6923 C C . GLU B 2 42 ? 164.56843 165.92811 84.16708 1.000 209.91236 42 GLU B C 1
ATOM 6924 O O . GLU B 2 42 ? 163.69895 165.10970 83.84770 1.000 209.56285 42 GLU B O 1
ATOM 6930 N N . GLY B 2 43 ? 164.75240 166.30106 85.42934 1.000 213.83636 43 GLY B N 1
ATOM 6931 C CA . GLY B 2 43 ? 163.91358 165.77067 86.48703 1.000 212.95695 43 GLY B CA 1
ATOM 6932 C C . GLY B 2 43 ? 162.52497 166.37812 86.52277 1.000 214.50913 43 GLY B C 1
ATOM 6933 O O . GLY B 2 43 ? 162.18851 167.10755 87.46027 1.000 213.36818 43 GLY B O 1
ATOM 6934 N N . CYS B 2 44 ? 161.72606 166.10760 85.48538 1.000 217.41070 44 CYS B N 1
ATOM 6935 C CA . CYS B 2 44 ? 160.32648 166.52215 85.39012 1.000 216.70593 44 CYS B CA 1
ATOM 6936 C C . CYS B 2 44 ? 160.18134 168.03365 85.24190 1.000 216.14038 44 CYS B C 1
ATOM 6937 O O . CYS B 2 44 ? 159.06568 168.54448 85.09903 1.000 215.39641 44 CYS B O 1
ATOM 6940 N N . THR B 2 45 ? 161.29898 168.75469 85.27947 1.000 206.00698 45 THR B N 1
ATOM 6941 C CA . THR B 2 45 ? 161.32509 170.19246 85.05251 1.000 205.05463 45 THR B CA 1
ATOM 6942 C C . THR B 2 45 ? 162.73710 170.55249 84.61433 1.000 205.29368 45 THR B C 1
ATOM 6943 O O . THR B 2 45 ? 163.66713 169.76796 84.81396 1.000 203.98557 45 THR B O 1
ATOM 6947 N N . SER B 2 46 ? 162.88777 171.72721 84.00597 1.000 204.50891 46 SER B N 1
ATOM 6948 C CA . SER B 2 46 ? 164.17443 172.13838 83.45801 1.000 203.72838 46 SER B CA 1
ATOM 6949 C C . SER B 2 46 ? 165.25324 172.24196 84.53064 1.000 203.29687 46 SER B C 1
ATOM 6950 O O . SER B 2 46 ? 166.39653 171.83689 84.29808 1.000 202.12223 46 SER B O 1
ATOM 6953 N N . PHE B 2 47 ? 164.91343 172.77376 85.70778 1.000 193.88214 47 PHE B N 1
ATOM 6954 C CA . PHE B 2 47 ? 165.90267 172.93731 86.76564 1.000 192.38221 47 PHE B CA 1
ATOM 6955 C C . PHE B 2 47 ? 165.41383 172.48347 88.13642 1.000 192.07623 47 PHE B C 1
ATOM 6956 O O . PHE B 2 47 ? 166.08064 172.77369 89.13638 1.000 193.93118 47 PHE B O 1
ATOM 6964 N N . ARG B 2 48 ? 164.27854 171.78460 88.22155 1.000 185.71956 48 ARG B N 1
ATOM 6965 C CA . ARG B 2 48 ? 163.82210 171.30660 89.52401 1.000 186.81997 48 ARG B CA 1
ATOM 6966 C C . ARG B 2 48 ? 164.82893 170.34047 90.12922 1.000 186.81962 48 ARG B C 1
ATOM 6967 O O . ARG B 2 48 ? 165.14403 170.42056 91.32262 1.000 185.97835 48 ARG B O 1
ATOM 6975 N N . GLU B 2 49 ? 165.35238 169.42730 89.31289 1.000 187.73865 49 GLU B N 1
ATOM 6976 C CA . GLU B 2 49 ? 166.38165 168.50761 89.77916 1.000 187.17848 49 GLU B CA 1
ATOM 6977 C C . GLU B 2 49 ? 167.65053 169.25656 90.16499 1.000 186.56815 49 GLU B C 1
ATOM 6978 O O . GLU B 2 49 ? 168.31889 168.89411 91.13996 1.000 186.45863 49 GLU B O 1
ATOM 6984 N N . LEU B 2 50 ? 167.99660 170.30540 89.41515 1.000 173.58638 50 LEU B N 1
ATOM 6985 C CA . LEU B 2 50 ? 169.14106 171.13098 89.78385 1.000 172.77369 50 LEU B CA 1
ATOM 6986 C C . LEU B 2 50 ? 168.91133 171.79755 91.13316 1.000 172.88023 50 LEU B C 1
ATOM 6987 O O . LEU B 2 50 ? 169.82015 171.86247 91.96877 1.000 172.24761 50 LEU B O 1
ATOM 6992 N N . CYS B 2 51 ? 167.69807 172.30503 91.36145 1.000 173.85218 51 CYS B N 1
ATOM 6993 C CA . CYS B 2 51 ? 167.33585 172.76158 92.69774 1.000 173.63161 51 CYS B CA 1
ATOM 6994 C C . CYS B 2 51 ? 167.31208 171.59907 93.67884 1.000 173.08170 51 CYS B C 1
ATOM 6995 O O . CYS B 2 51 ? 167.74382 171.73857 94.82830 1.000 172.91057 51 CYS B O 1
ATOM 6998 N N . GLN B 2 52 ? 166.81349 170.44129 93.23987 1.000 160.55266 52 GLN B N 1
ATOM 6999 C CA . GLN B 2 52 ? 166.75358 169.27493 94.11341 1.000 159.00337 52 GLN B CA 1
ATOM 7000 C C . GLN B 2 52 ? 168.13815 168.89475 94.61640 1.000 158.80800 52 GLN B C 1
ATOM 7001 O O . GLN B 2 52 ? 168.34803 168.70852 95.81988 1.000 159.40392 52 GLN B O 1
ATOM 7007 N N . VAL B 2 53 ? 169.10127 168.78419 93.70202 1.000 153.87903 53 VAL B N 1
ATOM 7008 C CA . VAL B 2 53 ? 170.44505 168.37613 94.09192 1.000 154.73031 53 VAL B CA 1
ATOM 7009 C C . VAL B 2 53 ? 171.10975 169.45371 94.93695 1.000 155.92087 53 VAL B C 1
ATOM 7010 O O . VAL B 2 53 ? 171.71814 169.16105 95.97353 1.000 155.70222 53 VAL B O 1
ATOM 7014 N N . GLU B 2 54 ? 171.00474 170.71434 94.51273 1.000 153.08460 54 GLU B N 1
ATOM 7015 C CA . GLU B 2 54 ? 171.66776 171.79462 95.23470 1.000 151.21385 54 GLU B CA 1
ATOM 7016 C C . GLU B 2 54 ? 171.09412 171.95625 96.63555 1.000 151.02183 54 GLU B C 1
ATOM 7017 O O . GLU B 2 54 ? 171.83868 172.13631 97.60581 1.000 151.84284 54 GLU B O 1
ATOM 7023 N N . GLU B 2 55 ? 169.76723 171.90050 96.76232 1.000 142.02470 55 GLU B N 1
ATOM 7024 C CA . GLU B 2 55 ? 169.16300 171.99108 98.08614 1.000 141.67159 55 GLU B CA 1
ATOM 7025 C C . GLU B 2 55 ? 169.55040 170.79897 98.94697 1.000 142.41698 55 GLU B C 1
ATOM 7026 O O . GLU B 2 55 ? 169.90578 170.96195 100.11890 1.000 142.67740 55 GLU B O 1
ATOM 7032 N N . SER B 2 56 ? 169.51185 169.59337 98.37614 1.000 139.03437 56 SER B N 1
ATOM 7033 C CA . SER B 2 56 ? 169.85772 168.40468 99.14674 1.000 136.52850 56 SER B CA 1
ATOM 7034 C C . SER B 2 56 ? 171.30082 168.46086 99.62626 1.000 136.81414 56 SER B C 1
ATOM 7035 O O . SER B 2 56 ? 171.59159 168.12738 100.78011 1.000 136.51119 56 SER B O 1
ATOM 7038 N N . ALA B 2 57 ? 172.21875 168.88538 98.75650 1.000 130.84337 57 ALA B N 1
ATOM 7039 C CA . ALA B 2 57 ? 173.61944 168.98619 99.15109 1.000 130.52347 57 ALA B CA 1
ATOM 7040 C C . ALA B 2 57 ? 173.80552 170.02165 100.25240 1.000 132.91678 57 ALA B C 1
ATOM 7041 O O . ALA B 2 57 ? 174.52707 169.78562 101.22814 1.000 132.24177 57 ALA B O 1
ATOM 7043 N N . ALA B 2 58 ? 173.16044 171.18148 100.11111 1.000 134.81084 58 ALA B N 1
ATOM 7044 C CA . ALA B 2 58 ? 173.26883 172.21320 101.13642 1.000 133.42249 58 ALA B CA 1
ATOM 7045 C C . ALA B 2 58 ? 172.58372 171.78429 102.42628 1.000 134.04019 58 ALA B C 1
ATOM 7046 O O . ALA B 2 58 ? 173.12533 171.97957 103.52019 1.000 136.27173 58 ALA B O 1
ATOM 7048 N N . LEU B 2 59 ? 171.38967 171.19864 102.31846 1.000 124.86964 59 LEU B N 1
ATOM 7049 C CA . LEU B 2 59 ? 170.67651 170.74641 103.50811 1.000 124.72662 59 LEU B CA 1
ATOM 7050 C C . LEU B 2 59 ? 171.43893 169.64131 104.22314 1.000 126.87915 59 LEU B C 1
ATOM 7051 O O . LEU B 2 59 ? 171.49839 169.61978 105.45768 1.000 125.88765 59 LEU B O 1
ATOM 7056 N N . PHE B 2 60 ? 172.02356 168.71211 103.46617 1.000 127.94185 60 PHE B N 1
ATOM 7057 C CA . PHE B 2 60 ? 172.78251 167.63399 104.08750 1.000 127.57588 60 PHE B CA 1
ATOM 7058 C C . PHE B 2 60 ? 173.99564 168.17354 104.83230 1.000 129.06102 60 PHE B C 1
ATOM 7059 O O . PHE B 2 60 ? 174.34023 167.67400 105.90915 1.000 128.78188 60 PHE B O 1
ATOM 7067 N N . GLU B 2 61 ? 174.65788 169.18998 104.27455 1.000 134.24882 61 GLU B N 1
ATOM 7068 C CA . GLU B 2 61 ? 175.78450 169.80231 104.97042 1.000 132.09971 61 GLU B CA 1
ATOM 7069 C C . GLU B 2 61 ? 175.34429 170.41030 106.29369 1.000 132.87802 61 GLU B C 1
ATOM 7070 O O . GLU B 2 61 ? 176.06981 170.33515 107.29167 1.000 135.53248 61 GLU B O 1
ATOM 7076 N N . LEU B 2 62 ? 174.15928 171.02346 106.32000 1.000 125.87019 62 LEU B N 1
ATOM 7077 C CA . LEU B 2 62 ? 173.61801 171.52232 107.57897 1.000 125.16559 62 LEU B CA 1
ATOM 7078 C C . LEU B 2 62 ? 173.40209 170.38534 108.56650 1.000 125.36465 62 LEU B C 1
ATOM 7079 O O . LEU B 2 62 ? 173.71015 170.51966 109.75585 1.000 124.93617 62 LEU B O 1
ATOM 7084 N N . VAL B 2 63 ? 172.87761 169.25478 108.08797 1.000 123.82176 63 VAL B N 1
ATOM 7085 C CA . VAL B 2 63 ? 172.66576 168.10004 108.95575 1.000 123.41366 63 VAL B CA 1
ATOM 7086 C C . VAL B 2 63 ? 173.98525 167.64434 109.56028 1.000 126.09923 63 VAL B C 1
ATOM 7087 O O . VAL B 2 63 ? 174.05161 167.26650 110.73605 1.000 129.36453 63 VAL B O 1
ATOM 7091 N N . GLN B 2 64 ? 175.05734 167.68117 108.76907 1.000 124.84754 64 GLN B N 1
ATOM 7092 C CA . GLN B 2 64 ? 176.37160 167.32086 109.28624 1.000 121.91611 64 GLN B CA 1
ATOM 7093 C C . GLN B 2 64 ? 176.80674 168.27050 110.39443 1.000 124.24840 64 GLN B C 1
ATOM 7094 O O . GLN B 2 64 ? 177.43569 167.84932 111.37124 1.000 123.66071 64 GLN B O 1
ATOM 7100 N N . ASP B 2 65 ? 176.47857 169.55750 110.26000 1.000 131.22960 65 ASP B N 1
ATOM 7101 C CA . ASP B 2 65 ? 176.96006 170.55262 111.21327 1.000 129.60655 65 ASP B CA 1
ATOM 7102 C C . ASP B 2 65 ? 176.34114 170.36454 112.59342 1.000 128.98112 65 ASP B C 1
ATOM 7103 O O . ASP B 2 65 ? 177.02501 170.52379 113.61093 1.000 126.96651 65 ASP B O 1
ATOM 7108 N N . MET B 2 66 ? 175.04788 170.03480 112.65467 1.000 121.12775 66 MET B N 1
ATOM 7109 C CA . MET B 2 66 ? 174.39488 169.87345 113.95016 1.000 121.93148 66 MET B CA 1
ATOM 7110 C C . MET B 2 66 ? 174.95980 168.70347 114.74033 1.000 124.20495 66 MET B C 1
ATOM 7111 O O . MET B 2 66 ? 174.73961 168.62361 115.95320 1.000 123.32762 66 MET B O 1
ATOM 7116 N N . GLN B 2 67 ? 175.68290 167.79790 114.08285 1.000 129.67885 67 GLN B N 1
ATOM 7117 C CA . GLN B 2 67 ? 176.12729 166.57934 114.74613 1.000 128.14142 67 GLN B CA 1
ATOM 7118 C C . GLN B 2 67 ? 177.26168 166.83576 115.72813 1.000 129.82620 67 GLN B C 1
ATOM 7119 O O . GLN B 2 67 ? 177.45614 166.04823 116.66038 1.000 127.63501 67 GLN B O 1
ATOM 7125 N N . GLU B 2 68 ? 178.02162 167.91341 115.54294 1.000 149.05450 68 GLU B N 1
ATOM 7126 C CA . GLU B 2 68 ? 179.22618 168.09971 116.34192 1.000 149.27116 68 GLU B CA 1
ATOM 7127 C C . GLU B 2 68 ? 178.92083 168.54686 117.76574 1.000 148.59371 68 GLU B C 1
ATOM 7128 O O . GLU B 2 68 ? 179.14988 167.78322 118.70953 1.000 148.90518 68 GLU B O 1
ATOM 7134 N N . ASN B 2 69 ? 178.37675 169.75528 117.93572 1.000 146.62060 69 ASN B N 1
ATOM 7135 C CA . ASN B 2 69 ? 178.14925 170.28760 119.27642 1.000 147.71013 69 ASN B CA 1
ATOM 7136 C C . ASN B 2 69 ? 177.42804 171.63063 119.27466 1.000 147.07645 69 ASN B C 1
ATOM 7137 O O . ASN B 2 69 ? 176.19416 171.68695 119.27029 1.000 143.33241 69 ASN B O 1
ATOM 7142 N N . VAL B 2 70 ? 178.20067 172.71317 119.27745 1.000 139.88070 70 VAL B N 1
ATOM 7143 C CA . VAL B 2 70 ? 177.69531 174.04574 119.57210 1.000 137.47882 70 VAL B CA 1
ATOM 7144 C C . VAL B 2 70 ? 177.45575 174.85306 118.29642 1.000 134.90612 70 VAL B C 1
ATOM 7145 O O . VAL B 2 70 ? 177.48863 176.08202 118.32628 1.000 131.85062 70 VAL B O 1
ATOM 7149 N N . ASN B 2 71 ? 177.21002 174.18216 117.17840 1.000 126.83898 71 ASN B N 1
ATOM 7150 C CA . ASN B 2 71 ? 176.93199 174.85984 115.92207 1.000 127.60513 71 ASN B CA 1
ATOM 7151 C C . ASN B 2 71 ? 175.51529 175.41460 115.85276 1.000 130.43114 71 ASN B C 1
ATOM 7152 O O . ASN B 2 71 ? 175.04789 175.72218 114.75223 1.000 132.31257 71 ASN B O 1
ATOM 7157 N N . MET B 2 72 ? 174.83047 175.53303 116.99401 1.000 112.69948 72 MET B N 1
ATOM 7158 C CA . MET B 2 72 ? 173.46638 176.05141 117.02461 1.000 105.77302 72 MET B CA 1
ATOM 7159 C C . MET B 2 72 ? 173.36068 177.36786 116.26815 1.000 111.84235 72 MET B C 1
ATOM 7160 O O . MET B 2 72 ? 172.58991 177.49125 115.31113 1.000 116.47178 72 MET B O 1
ATOM 7165 N N . GLU B 2 73 ? 174.13015 178.37007 116.69256 1.000 108.78328 73 GLU B N 1
ATOM 7166 C CA . GLU B 2 73 ? 174.06114 179.67144 116.04008 1.000 104.42105 73 GLU B CA 1
ATOM 7167 C C . GLU B 2 73 ? 174.52873 179.58993 114.59399 1.000 107.38277 73 GLU B C 1
ATOM 7168 O O . GLU B 2 73 ? 173.94930 180.23162 113.71143 1.000 115.72953 73 GLU B O 1
ATOM 7174 N N . ARG B 2 74 ? 175.57628 178.80761 114.32958 1.000 106.18161 74 ARG B N 1
ATOM 7175 C CA . ARG B 2 74 ? 176.06266 178.67692 112.96083 1.000 108.18773 74 ARG B CA 1
ATOM 7176 C C . ARG B 2 74 ? 175.02275 178.02721 112.05940 1.000 109.99568 74 ARG B C 1
ATOM 7177 O O . ARG B 2 74 ? 174.80746 178.47443 110.92745 1.000 112.77478 74 ARG B O 1
ATOM 7185 N N . VAL B 2 75 ? 174.37442 176.96371 112.53589 1.000 106.25136 75 VAL B N 1
ATOM 7186 C CA . VAL B 2 75 ? 173.39295 176.27435 111.70571 1.000 107.30107 75 VAL B CA 1
ATOM 7187 C C . VAL B 2 75 ? 172.18113 177.16030 111.45987 1.000 108.48635 75 VAL B C 1
ATOM 7188 O O . VAL B 2 75 ? 171.69798 177.27228 110.32737 1.000 110.28934 75 VAL B O 1
ATOM 7192 N N . VAL B 2 76 ? 171.67141 177.80529 112.51001 1.000 100.29857 76 VAL B N 1
ATOM 7193 C CA . VAL B 2 76 ? 170.50224 178.66285 112.34938 1.000 94.87430 76 VAL B CA 1
ATOM 7194 C C . VAL B 2 76 ? 170.82088 179.82301 111.41833 1.000 100.81529 76 VAL B C 1
ATOM 7195 O O . VAL B 2 76 ? 170.00640 180.19470 110.56578 1.000 108.62815 76 VAL B O 1
ATOM 7199 N N . PHE B 2 77 ? 172.01285 180.40565 111.55489 1.000 98.42051 77 PHE B N 1
ATOM 7200 C CA . PHE B 2 77 ? 172.40355 181.48500 110.65604 1.000 96.10759 77 PHE B CA 1
ATOM 7201 C C . PHE B 2 77 ? 172.47699 181.00381 109.21336 1.000 98.04682 77 PHE B C 1
ATOM 7202 O O . PHE B 2 77 ? 172.03671 181.70751 108.29784 1.000 104.95236 77 PHE B O 1
ATOM 7210 N N . LYS B 2 78 ? 173.03204 179.81119 108.98754 1.000 95.46844 78 LYS B N 1
ATOM 7211 C CA . LYS B 2 78 ? 173.06339 179.26434 107.63529 1.000 94.62288 78 LYS B CA 1
ATOM 7212 C C . LYS B 2 78 ? 171.65657 179.00438 107.11862 1.000 96.58469 78 LYS B C 1
ATOM 7213 O O . LYS B 2 78 ? 171.36498 179.24318 105.94146 1.000 99.91380 78 LYS B O 1
ATOM 7219 N N . ILE B 2 79 ? 170.77226 178.50627 107.98401 1.000 98.32732 79 ILE B N 1
ATOM 7220 C CA . ILE B 2 79 ? 169.38372 178.29767 107.58877 1.000 97.13270 79 ILE B CA 1
ATOM 7221 C C . ILE B 2 79 ? 168.73946 179.62139 107.20729 1.000 103.28213 79 ILE B C 1
ATOM 7222 O O . ILE B 2 79 ? 168.07180 179.72894 106.17220 1.000 106.28136 79 ILE B O 1
ATOM 7227 N N . LEU B 2 80 ? 168.94141 180.65415 108.02720 1.000 94.67274 80 LEU B N 1
ATOM 7228 C CA . LEU B 2 80 ? 168.34379 181.95135 107.73456 1.000 86.18804 80 LEU B CA 1
ATOM 7229 C C . LEU B 2 80 ? 168.96295 182.57519 106.49147 1.000 91.28774 80 LEU B C 1
ATOM 7230 O O . LEU B 2 80 ? 168.28236 183.28700 105.74519 1.000 101.71168 80 LEU B O 1
ATOM 7235 N N . ARG B 2 81 ? 170.25192 182.32651 106.25368 1.000 95.04653 81 ARG B N 1
ATOM 7236 C CA . ARG B 2 81 ? 170.85708 182.74959 104.99598 1.000 97.13651 81 ARG B CA 1
ATOM 7237 C C . ARG B 2 81 ? 170.18661 182.06564 103.81473 1.000 98.96792 81 ARG B C 1
ATOM 7238 O O . ARG B 2 81 ? 169.91429 182.70017 102.78975 1.000 98.97609 81 ARG B O 1
ATOM 7246 N N . ARG B 2 82 ? 169.92086 180.76557 103.93758 1.000 110.89224 82 ARG B N 1
ATOM 7247 C CA . ARG B 2 82 ? 169.25411 180.03567 102.86769 1.000 109.41765 82 ARG B CA 1
ATOM 7248 C C . ARG B 2 82 ? 167.75615 180.30855 102.85223 1.000 110.63204 82 ARG B C 1
ATOM 7249 O O . ARG B 2 82 ? 167.13132 180.27267 101.78788 1.000 111.90363 82 ARG B O 1
ATOM 7257 N N . LEU B 2 83 ? 167.16028 180.56618 104.01981 1.000 104.09767 83 LEU B N 1
ATOM 7258 C CA . LEU B 2 83 ? 165.74209 180.90901 104.05774 1.000 101.64967 83 LEU B CA 1
ATOM 7259 C C . LEU B 2 83 ? 165.47836 182.20842 103.31438 1.000 105.70312 83 LEU B C 1
ATOM 7260 O O . LEU B 2 83 ? 164.48237 182.33114 102.59321 1.000 111.34803 83 LEU B O 1
ATOM 7265 N N . CYS B 2 84 ? 166.35311 183.19191 103.48273 1.000 115.85283 84 CYS B N 1
ATOM 7266 C CA . CYS B 2 84 ? 166.32269 184.36388 102.62312 1.000 114.76766 84 CYS B CA 1
ATOM 7267 C C . CYS B 2 84 ? 166.74809 183.94738 101.22151 1.000 117.99715 84 CYS B C 1
ATOM 7268 O O . CYS B 2 84 ? 167.41518 182.92131 101.05391 1.000 121.28058 84 CYS B O 1
ATOM 7271 N N . SER B 2 85 ? 166.32509 184.71849 100.21899 1.000 118.12658 85 SER B N 1
ATOM 7272 C CA . SER B 2 85 ? 166.61679 184.47346 98.80781 1.000 119.51580 85 SER B CA 1
ATOM 7273 C C . SER B 2 85 ? 165.82419 183.28973 98.26342 1.000 120.67884 85 SER B C 1
ATOM 7274 O O . SER B 2 85 ? 165.87082 183.01275 97.06144 1.000 122.60243 85 SER B O 1
ATOM 7277 N N . ILE B 2 86 ? 165.09853 182.58204 99.12868 1.000 122.71594 86 ILE B N 1
ATOM 7278 C CA . ILE B 2 86 ? 164.02864 181.70394 98.66966 1.000 125.72643 86 ILE B CA 1
ATOM 7279 C C . ILE B 2 86 ? 162.67019 182.21131 99.13676 1.000 126.97989 86 ILE B C 1
ATOM 7280 O O . ILE B 2 86 ? 161.65566 181.91758 98.48636 1.000 127.59149 86 ILE B O 1
ATOM 7285 N N . LEU B 2 87 ? 162.61946 182.95668 100.23912 1.000 122.12147 87 LEU B N 1
ATOM 7286 C CA . LEU B 2 87 ? 161.46651 183.76769 100.58984 1.000 121.13248 87 LEU B CA 1
ATOM 7287 C C . LEU B 2 87 ? 161.61105 185.19731 100.10102 1.000 126.33084 87 LEU B C 1
ATOM 7288 O O . LEU B 2 87 ? 160.66168 185.97869 100.21649 1.000 127.15253 87 LEU B O 1
ATOM 7293 N N . HIS B 2 88 ? 162.78191 185.55766 99.57642 1.000 138.45695 88 HIS B N 1
ATOM 7294 C CA . HIS B 2 88 ? 163.08035 186.90479 99.09541 1.000 134.84849 88 HIS B CA 1
ATOM 7295 C C . HIS B 2 88 ? 162.97380 187.94013 100.20703 1.000 133.85445 88 HIS B C 1
ATOM 7296 O O . HIS B 2 88 ? 162.77916 189.12491 99.94040 1.000 134.86250 88 HIS B O 1
ATOM 7303 N N . ALA B 2 89 ? 163.09770 187.51390 101.45885 1.000 129.51888 89 ALA B N 1
ATOM 7304 C CA . ALA B 2 89 ? 163.08590 188.45616 102.56521 1.000 127.61414 89 ALA B CA 1
ATOM 7305 C C . ALA B 2 89 ? 164.34557 189.31183 102.54796 1.000 130.09349 89 ALA B C 1
ATOM 7306 O O . ALA B 2 89 ? 165.42434 188.86203 102.15579 1.000 133.01982 89 ALA B O 1
ATOM 7308 N N . ASP B 2 90 ? 164.19757 190.56967 102.96224 1.000 121.40621 90 ASP B N 1
ATOM 7309 C CA . ASP B 2 90 ? 165.36243 191.43985 103.07094 1.000 118.18603 90 ASP B CA 1
ATOM 7310 C C . ASP B 2 90 ? 166.23990 191.02644 104.24257 1.000 120.76904 90 ASP B C 1
ATOM 7311 O O . ASP B 2 90 ? 167.46645 190.94192 104.11664 1.000 121.89730 90 ASP B O 1
ATOM 7316 N N . ARG B 2 91 ? 165.62485 190.76465 105.39194 1.000 109.91379 91 ARG B N 1
ATOM 7317 C CA . ARG B 2 91 ? 166.34434 190.43931 106.61065 1.000 105.72636 91 ARG B CA 1
ATOM 7318 C C . ARG B 2 91 ? 165.67971 189.24099 107.26914 1.000 107.22006 91 ARG B C 1
ATOM 7319 O O . ARG B 2 91 ? 164.49467 188.97699 107.05687 1.000 112.31776 91 ARG B O 1
ATOM 7327 N N . CYS B 2 92 ? 166.45785 188.50898 108.06031 1.000 100.24486 92 CYS B N 1
ATOM 7328 C CA . CYS B 2 92 ? 165.94070 187.40839 108.86118 1.000 94.69753 92 CYS B CA 1
ATOM 7329 C C . CYS B 2 92 ? 166.59113 187.46725 110.23236 1.000 100.03319 92 CYS B C 1
ATOM 7330 O O . CYS B 2 92 ? 167.80485 187.66594 110.33237 1.000 113.03891 92 CYS B O 1
ATOM 7333 N N . SER B 2 93 ? 165.79299 187.29611 111.28235 1.000 82.31516 93 SER B N 1
ATOM 7334 C CA . SER B 2 93 ? 166.29139 187.42458 112.64211 1.000 90.66254 93 SER B CA 1
ATOM 7335 C C . SER B 2 93 ? 165.72142 186.31399 113.50935 1.000 87.24408 93 SER B C 1
ATOM 7336 O O . SER B 2 93 ? 164.70865 185.69503 113.17992 1.000 92.35563 93 SER B O 1
ATOM 7339 N N . LEU B 2 94 ? 166.39446 186.07010 114.62987 1.000 75.36733 94 LEU B N 1
ATOM 7340 C CA . LEU B 2 94 ? 166.01842 185.02960 115.57457 1.000 67.74449 94 LEU B CA 1
ATOM 7341 C C . LEU B 2 94 ? 165.93328 185.62995 116.96819 1.000 76.44398 94 LEU B C 1
ATOM 7342 O O . LEU B 2 94 ? 166.89943 186.23086 117.44600 1.000 81.98550 94 LEU B O 1
ATOM 7347 N N . PHE B 2 95 ? 164.78335 185.46231 117.61698 1.000 81.26666 95 PHE B N 1
ATOM 7348 C CA . PHE B 2 95 ? 164.54924 185.95586 118.96885 1.000 76.21463 95 PHE B CA 1
ATOM 7349 C C . PHE B 2 95 ? 164.37645 184.76505 119.89584 1.000 80.23896 95 PHE B C 1
ATOM 7350 O O . PHE B 2 95 ? 163.47669 183.94686 119.68965 1.000 92.30400 95 PHE B O 1
ATOM 7358 N N . MET B 2 96 ? 165.21877 184.67715 120.91932 1.000 85.11761 96 MET B N 1
ATOM 7359 C CA . MET B 2 96 ? 165.12332 183.58006 121.86950 1.000 86.99206 96 MET B CA 1
ATOM 7360 C C . MET B 2 96 ? 164.12205 183.89587 122.97162 1.000 86.39651 96 MET B C 1
ATOM 7361 O O . MET B 2 96 ? 163.99208 185.03742 123.41802 1.000 98.38017 96 MET B O 1
ATOM 7366 N N . TYR B 2 97 ? 163.42401 182.86019 123.41875 1.000 79.24137 97 TYR B N 1
ATOM 7367 C CA . TYR B 2 97 ? 162.39835 182.97664 124.44352 1.000 83.37303 97 TYR B CA 1
ATOM 7368 C C . TYR B 2 97 ? 162.99585 182.63135 125.79883 1.000 92.79477 97 TYR B C 1
ATOM 7369 O O . TYR B 2 97 ? 163.67313 181.60895 125.93933 1.000 102.45910 97 TYR B O 1
ATOM 7378 N N . ARG B 2 98 ? 162.74758 183.48306 126.79023 1.000 93.81559 98 ARG B N 1
ATOM 7379 C CA . ARG B 2 98 ? 163.18842 183.21329 128.14967 1.000 89.49234 98 ARG B CA 1
ATOM 7380 C C . ARG B 2 98 ? 162.21794 183.86071 129.12285 1.000 91.77432 98 ARG B C 1
ATOM 7381 O O . ARG B 2 98 ? 161.53389 184.82973 128.78689 1.000 99.93741 98 ARG B O 1
ATOM 7389 N N . GLN B 2 99 ? 162.16111 183.31141 130.33057 1.000 95.15646 99 GLN B N 1
ATOM 7390 C CA . GLN B 2 99 ? 161.23543 183.76050 131.36106 1.000 97.46245 99 GLN B CA 1
ATOM 7391 C C . GLN B 2 99 ? 162.02312 184.22735 132.57439 1.000 100.16132 99 GLN B C 1
ATOM 7392 O O . GLN B 2 99 ? 162.84091 183.47552 133.11281 1.000 108.22448 99 GLN B O 1
ATOM 7398 N N . ARG B 2 100 ? 161.77133 185.45815 133.00519 1.000 94.97515 100 ARG B N 1
ATOM 7399 C CA . ARG B 2 100 ? 162.30234 185.97465 134.25643 1.000 92.86013 100 ARG B CA 1
ATOM 7400 C C . ARG B 2 100 ? 161.17279 186.60760 135.04922 1.000 99.58074 100 ARG B C 1
ATOM 7401 O O . ARG B 2 100 ? 160.28340 187.24283 134.47617 1.000 105.92361 100 ARG B O 1
ATOM 7409 N N . ASN B 2 101 ? 161.21217 186.42610 136.36752 1.000 110.23889 101 ASN B N 1
ATOM 7410 C CA . ASN B 2 101 ? 160.21136 186.96501 137.28368 1.000 109.23014 101 ASN B CA 1
ATOM 7411 C C . ASN B 2 101 ? 158.80590 186.47534 136.95713 1.000 107.87795 101 ASN B C 1
ATOM 7412 O O . ASN B 2 101 ? 157.81964 187.08766 137.37520 1.000 108.01808 101 ASN B O 1
ATOM 7417 N N . GLY B 2 102 ? 158.69348 185.37212 136.22309 1.000 100.41398 102 GLY B N 1
ATOM 7418 C CA . GLY B 2 102 ? 157.41080 184.88545 135.77149 1.000 100.07907 102 GLY B CA 1
ATOM 7419 C C . GLY B 2 102 ? 156.87447 185.55641 134.52794 1.000 101.72440 102 GLY B C 1
ATOM 7420 O O . GLY B 2 102 ? 155.78393 185.19248 134.07184 1.000 105.26051 102 GLY B O 1
ATOM 7421 N N . VAL B 2 103 ? 157.59923 186.51564 133.96027 1.000 103.41771 103 VAL B N 1
ATOM 7422 C CA . VAL B 2 103 ? 157.16380 187.24426 132.77611 1.000 106.56035 103 VAL B CA 1
ATOM 7423 C C . VAL B 2 103 ? 158.06642 186.86959 131.61136 1.000 109.49537 103 VAL B C 1
ATOM 7424 O O . VAL B 2 103 ? 159.28720 187.05431 131.67237 1.000 109.88727 103 VAL B O 1
ATOM 7428 N N . ALA B 2 104 ? 157.46145 186.36054 130.54533 1.000 105.22388 104 ALA B N 1
ATOM 7429 C CA . ALA B 2 104 ? 158.20111 185.89629 129.38438 1.000 102.05601 104 ALA B CA 1
ATOM 7430 C C . ALA B 2 104 ? 158.75543 187.06890 128.58932 1.000 105.85932 104 ALA B C 1
ATOM 7431 O O . ALA B 2 104 ? 158.12793 188.12384 128.47977 1.000 109.62837 104 ALA B O 1
ATOM 7433 N N . GLU B 2 105 ? 159.95071 186.87431 128.03855 1.000 107.45869 105 GLU B N 1
ATOM 7434 C CA . GLU B 2 105 ? 160.60486 187.87932 127.21592 1.000 105.56299 105 GLU B CA 1
ATOM 7435 C C . GLU B 2 105 ? 161.18166 187.21171 125.97922 1.000 102.88741 105 GLU B C 1
ATOM 7436 O O . GLU B 2 105 ? 161.47258 186.01396 125.98235 1.000 110.29552 105 GLU B O 1
ATOM 7442 N N . LEU B 2 106 ? 161.34407 187.99683 124.91969 1.000 92.04522 106 LEU B N 1
ATOM 7443 C CA . LEU B 2 106 ? 161.96492 187.53420 123.68572 1.000 92.53238 106 LEU B CA 1
ATOM 7444 C C . LEU B 2 106 ? 163.15977 188.42365 123.38358 1.000 92.27819 106 LEU B C 1
ATOM 7445 O O . LEU B 2 106 ? 162.98987 189.57446 122.97104 1.000 107.24563 106 LEU B O 1
ATOM 7450 N N . ALA B 2 107 ? 164.36077 187.88838 123.57575 1.000 78.52907 107 ALA B N 1
ATOM 7451 C CA . ALA B 2 107 ? 165.59569 188.63986 123.40910 1.000 83.06597 107 ALA B CA 1
ATOM 7452 C C . ALA B 2 107 ? 166.26850 188.22080 122.11316 1.000 83.68691 107 ALA B C 1
ATOM 7453 O O . ALA B 2 107 ? 166.24412 187.04174 121.74968 1.000 90.94275 107 ALA B O 1
ATOM 7455 N N . THR B 2 108 ? 166.86248 189.18726 121.42105 1.000 96.94906 108 THR B N 1
ATOM 7456 C CA . THR B 2 108 ? 167.46941 188.91556 120.12696 1.000 99.48222 108 THR B CA 1
ATOM 7457 C C . THR B 2 108 ? 168.77371 188.14586 120.28317 1.000 105.81385 108 THR B C 1
ATOM 7458 O O . THR B 2 108 ? 169.60412 188.46277 121.13793 1.000 109.27599 108 THR B O 1
ATOM 7462 N N . ARG B 2 109 ? 168.94867 187.12528 119.44762 1.000 107.14514 109 ARG B N 1
ATOM 7463 C CA . ARG B 2 109 ? 170.20980 186.40379 119.32727 1.000 100.35619 109 ARG B CA 1
ATOM 7464 C C . ARG B 2 109 ? 170.86099 186.58311 117.97045 1.000 97.13610 109 ARG B C 1
ATOM 7465 O O . ARG B 2 109 ? 172.07564 186.76538 117.89258 1.000 104.63155 109 ARG B O 1
ATOM 7473 N N . LEU B 2 110 ? 170.08068 186.52893 116.89984 1.000 82.64233 110 LEU B N 1
ATOM 7474 C CA . LEU B 2 110 ? 170.54961 186.85678 115.56513 1.000 88.86961 110 LEU B CA 1
ATOM 7475 C C . LEU B 2 110 ? 169.71274 188.00038 115.02011 1.000 90.39556 110 LEU B C 1
ATOM 7476 O O . LEU B 2 110 ? 168.49991 188.05445 115.24113 1.000 94.29788 110 LEU B O 1
ATOM 7481 N N . PHE B 2 111 ? 170.36405 188.91093 114.31549 1.000 102.84767 111 PHE B N 1
ATOM 7482 C CA . PHE B 2 111 ? 169.70875 190.05579 113.70774 1.000 99.51935 111 PHE B CA 1
ATOM 7483 C C . PHE B 2 111 ? 169.87221 189.95988 112.19560 1.000 99.74667 111 PHE B C 1
ATOM 7484 O O . PHE B 2 111 ? 170.31986 188.93903 111.67526 1.000 105.81313 111 PHE B O 1
ATOM 7492 N N . SER B 2 112 ? 169.49486 191.03352 111.50281 1.000 103.64067 112 SER B N 1
ATOM 7493 C CA . SER B 2 112 ? 169.32843 191.06419 110.05336 1.000 109.91340 112 SER B CA 1
ATOM 7494 C C . SER B 2 112 ? 170.36917 190.22692 109.32583 1.000 111.31387 112 SER B C 1
ATOM 7495 O O . SER B 2 112 ? 171.57497 190.44916 109.46767 1.000 113.36543 112 SER B O 1
ATOM 7498 N N . VAL B 2 113 ? 169.89541 189.26252 108.54052 1.000 104.62198 113 VAL B N 1
ATOM 7499 C CA . VAL B 2 113 ? 170.74583 188.29768 107.85335 1.000 100.34899 113 VAL B CA 1
ATOM 7500 C C . VAL B 2 113 ? 170.50525 188.46163 106.35905 1.000 99.91134 113 VAL B C 1
ATOM 7501 O O . VAL B 2 113 ? 169.47135 188.03423 105.83261 1.000 101.91297 113 VAL B O 1
ATOM 7505 N N . GLN B 2 114 ? 171.45163 189.08202 105.67356 1.000 115.64968 114 GLN B N 1
ATOM 7506 C CA . GLN B 2 114 ? 171.44217 189.12089 104.22427 1.000 117.32766 114 GLN B CA 1
ATOM 7507 C C . GLN B 2 114 ? 172.06364 187.83870 103.67889 1.000 114.95821 114 GLN B C 1
ATOM 7508 O O . GLN B 2 114 ? 172.79276 187.14617 104.39149 1.000 118.62381 114 GLN B O 1
ATOM 7514 N N . PRO B 2 115 ? 171.79189 187.49069 102.41741 1.000 108.05052 115 PRO B N 1
ATOM 7515 C CA . PRO B 2 115 ? 172.37755 186.25579 101.86820 1.000 109.20994 115 PRO B CA 1
ATOM 7516 C C . PRO B 2 115 ? 173.89364 186.27168 101.82255 1.000 114.57030 115 PRO B C 1
ATOM 7517 O O . PRO B 2 115 ? 174.50485 185.20176 101.71605 1.000 113.82928 115 PRO B O 1
ATOM 7521 N N . ASP B 2 116 ? 174.52208 187.44467 101.89438 1.000 119.07312 116 ASP B N 1
ATOM 7522 C CA . ASP B 2 116 ? 175.97372 187.56104 101.86370 1.000 115.42246 116 ASP B CA 1
ATOM 7523 C C . ASP B 2 116 ? 176.55430 187.94795 103.21942 1.000 115.34769 116 ASP B C 1
ATOM 7524 O O . ASP B 2 116 ? 177.70801 188.38074 103.29455 1.000 115.23483 116 ASP B O 1
ATOM 7529 N N . SER B 2 117 ? 175.78219 187.79990 104.29144 1.000 112.85496 117 SER B N 1
ATOM 7530 C CA . SER B 2 117 ? 176.24681 188.18856 105.61220 1.000 111.62217 117 SER B CA 1
ATOM 7531 C C . SER B 2 117 ? 177.19626 187.13697 106.17720 1.000 114.41349 117 SER B C 1
ATOM 7532 O O . SER B 2 117 ? 177.44498 186.08996 105.57467 1.000 117.90444 117 SER B O 1
ATOM 7535 N N . VAL B 2 118 ? 177.74445 187.43126 107.35512 1.000 113.08162 118 VAL B N 1
ATOM 7536 C CA . VAL B 2 118 ? 178.56698 186.49429 108.10407 1.000 112.90350 118 VAL B CA 1
ATOM 7537 C C . VAL B 2 118 ? 178.08181 186.48609 109.54628 1.000 112.75089 118 VAL B C 1
ATOM 7538 O O . VAL B 2 118 ? 177.37063 187.38828 109.99227 1.000 116.32391 118 VAL B O 1
ATOM 7542 N N . LEU B 2 119 ? 178.47637 185.44161 110.27674 1.000 104.37076 119 LEU B N 1
ATOM 7543 C CA . LEU B 2 119 ? 177.98946 185.26877 111.64147 1.000 103.96391 119 LEU B CA 1
ATOM 7544 C C . LEU B 2 119 ? 178.43093 186.41561 112.54034 1.000 106.62417 119 LEU B C 1
ATOM 7545 O O . LEU B 2 119 ? 177.68404 186.83901 113.42974 1.000 113.32058 119 LEU B O 1
ATOM 7550 N N . GLU B 2 120 ? 179.64325 186.92974 112.32714 1.000 115.45094 120 GLU B N 1
ATOM 7551 C CA . GLU B 2 120 ? 180.14615 188.00748 113.17177 1.000 115.79630 120 GLU B CA 1
ATOM 7552 C C . GLU B 2 120 ? 179.30873 189.27145 113.03565 1.000 115.91266 120 GLU B C 1
ATOM 7553 O O . GLU B 2 120 ? 179.17499 190.03223 114.00033 1.000 114.14536 120 GLU B O 1
ATOM 7559 N N . ASP B 2 121 ? 178.73784 189.51243 111.85763 1.000 125.28291 121 ASP B N 1
ATOM 7560 C CA . ASP B 2 121 ? 177.93599 190.70413 111.62089 1.000 125.80046 121 ASP B CA 1
ATOM 7561 C C . ASP B 2 121 ? 176.48668 190.55003 112.05842 1.000 125.51646 121 ASP B C 1
ATOM 7562 O O . ASP B 2 121 ? 175.73876 191.53214 112.01848 1.000 123.25052 121 ASP B O 1
ATOM 7567 N N . CYS B 2 122 ? 176.07020 189.35291 112.47165 1.000 112.12621 122 CYS B N 1
ATOM 7568 C CA . CYS B 2 122 ? 174.68443 189.10646 112.83490 1.000 102.44369 122 CYS B CA 1
ATOM 7569 C C . CYS B 2 122 ? 174.49300 188.56133 114.24030 1.000 102.34749 122 CYS B C 1
ATOM 7570 O O . CYS B 2 122 ? 173.40391 188.72711 114.79644 1.000 110.99275 122 CYS B O 1
ATOM 7573 N N . LEU B 2 123 ? 175.49749 187.91544 114.82486 1.000 103.01271 123 LEU B N 1
ATOM 7574 C CA . LEU B 2 123 ? 175.37709 187.45159 116.19918 1.000 104.63872 123 LEU B CA 1
ATOM 7575 C C . LEU B 2 123 ? 175.28499 188.64010 117.14580 1.000 107.37081 123 LEU B C 1
ATOM 7576 O O . LEU B 2 123 ? 176.01595 189.62331 117.00650 1.000 110.55211 123 LEU B O 1
ATOM 7581 N N . VAL B 2 124 ? 174.38136 188.54618 118.11379 1.000 103.15274 124 VAL B N 1
ATOM 7582 C CA . VAL B 2 124 ? 174.08733 189.63990 119.03069 1.000 101.73513 124 VAL B CA 1
ATOM 7583 C C . VAL B 2 124 ? 174.69090 189.29516 120.39047 1.000 104.79005 124 VAL B C 1
ATOM 7584 O O . VAL B 2 124 ? 174.23888 188.34315 121.04328 1.000 104.63945 124 VAL B O 1
ATOM 7588 N N . PRO B 2 125 ? 175.70553 190.02365 120.85138 1.000 110.29042 125 PRO B N 1
ATOM 7589 C CA . PRO B 2 125 ? 176.20054 189.80479 122.20598 1.000 108.84986 125 PRO B CA 1
ATOM 7590 C C . PRO B 2 125 ? 175.10497 190.06540 123.21950 1.000 110.43304 125 PRO B C 1
ATOM 7591 O O . PRO B 2 125 ? 174.18563 190.86785 122.97342 1.000 113.17277 125 PRO B O 1
ATOM 7595 N N . PRO B 2 126 ? 175.14979 189.39124 124.37019 1.000 106.19842 126 PRO B N 1
ATOM 7596 C CA . PRO B 2 126 ? 174.06700 189.55225 125.35536 1.000 102.55659 126 PRO B CA 1
ATOM 7597 C C . PRO B 2 126 ? 173.88819 190.97581 125.85101 1.000 108.45612 126 PRO B C 1
ATOM 7598 O O . PRO B 2 126 ? 172.75593 191.37507 126.14798 1.000 110.91691 126 PRO B O 1
ATOM 7602 N N . ASP B 2 127 ? 174.96412 191.75711 125.95886 1.000 123.37812 127 ASP B N 1
ATOM 7603 C CA . ASP B 2 127 ? 174.82213 193.13374 126.41776 1.000 121.14031 127 ASP B CA 1
ATOM 7604 C C . ASP B 2 127 ? 174.27351 194.05102 125.33504 1.000 120.93947 127 ASP B C 1
ATOM 7605 O O . ASP B 2 127 ? 173.85556 195.17141 125.64262 1.000 122.34906 127 ASP B O 1
ATOM 7610 N N . SER B 2 128 ? 174.26797 193.60451 124.08026 1.000 119.23584 128 SER B N 1
ATOM 7611 C CA . SER B 2 128 ? 173.81039 194.40925 122.95637 1.000 117.30416 128 SER B CA 1
ATOM 7612 C C . SER B 2 128 ? 172.47663 193.92361 122.40297 1.000 115.40931 128 SER B C 1
ATOM 7613 O O . SER B 2 128 ? 172.14415 194.21537 121.25103 1.000 119.12931 128 SER B O 1
ATOM 7616 N N . GLU B 2 129 ? 171.70701 193.19138 123.19735 1.000 102.77202 129 GLU B N 1
ATOM 7617 C CA . GLU B 2 129 ? 170.48581 192.57046 122.71473 1.000 102.48695 129 GLU B CA 1
ATOM 7618 C C . GLU B 2 129 ? 169.27314 193.44213 123.00454 1.000 107.26517 129 GLU B C 1
ATOM 7619 O O . GLU B 2 129 ? 169.29155 194.29651 123.89289 1.000 112.23888 129 GLU B O 1
ATOM 7625 N N . ILE B 2 130 ? 168.21554 193.21866 122.23145 1.000 107.70146 130 ILE B N 1
ATOM 7626 C CA . ILE B 2 130 ? 166.94751 193.91634 122.39439 1.000 107.76784 130 ILE B CA 1
ATOM 7627 C C . ILE B 2 130 ? 165.95337 192.95044 123.01615 1.000 102.37723 130 ILE B C 1
ATOM 7628 O O . ILE B 2 130 ? 165.76101 191.83775 122.51291 1.000 107.69307 130 ILE B O 1
ATOM 7633 N N . VAL B 2 131 ? 165.31805 193.37105 124.10364 1.000 109.17865 131 VAL B N 1
ATOM 7634 C CA . VAL B 2 131 ? 164.40255 192.52858 124.86128 1.000 114.05952 131 VAL B CA 1
ATOM 7635 C C . VAL B 2 131 ? 162.98580 193.02883 124.63384 1.000 116.83847 131 VAL B C 1
ATOM 7636 O O . VAL B 2 131 ? 162.72365 194.23177 124.73400 1.000 125.28095 131 VAL B O 1
ATOM 7640 N N . PHE B 2 132 ? 162.07760 192.11061 124.32293 1.000 113.00122 132 PHE B N 1
ATOM 7641 C CA . PHE B 2 132 ? 160.67269 192.43217 124.16243 1.000 113.60769 132 PHE B CA 1
ATOM 7642 C C . PHE B 2 132 ? 159.83207 191.58184 125.10439 1.000 117.72185 132 PHE B C 1
ATOM 7643 O O . PHE B 2 132 ? 160.13490 190.40527 125.31762 1.000 123.11418 132 PHE B O 1
ATOM 7651 N N . PRO B 2 133 ? 158.78158 192.14254 125.68358 1.000 120.18385 133 PRO B N 1
ATOM 7652 C CA . PRO B 2 133 ? 157.82504 191.34009 126.44736 1.000 118.05048 133 PRO B CA 1
ATOM 7653 C C . PRO B 2 133 ? 156.79019 190.72824 125.50907 1.000 117.98886 133 PRO B C 1
ATOM 7654 O O . PRO B 2 133 ? 156.86436 190.86000 124.29048 1.000 118.95723 133 PRO B O 1
ATOM 7658 N N . LEU B 2 134 ? 155.81205 190.04761 126.10378 1.000 119.98424 134 LEU B N 1
ATOM 7659 C CA . LEU B 2 134 ? 154.79813 189.34733 125.32688 1.000 122.34505 134 LEU B CA 1
ATOM 7660 C C . LEU B 2 134 ? 153.66723 190.24897 124.85281 1.000 124.96689 134 LEU B C 1
ATOM 7661 O O . LEU B 2 134 ? 152.85607 189.81240 124.02992 1.000 125.46829 134 LEU B O 1
ATOM 7666 N N . ASP B 2 135 ? 153.58346 191.48122 125.34706 1.000 137.91776 135 ASP B N 1
ATOM 7667 C CA . ASP B 2 135 ? 152.51821 192.39709 124.96573 1.000 137.83746 135 ASP B CA 1
ATOM 7668 C C . ASP B 2 135 ? 153.00872 193.52519 124.06966 1.000 136.96517 135 ASP B C 1
ATOM 7669 O O . ASP B 2 135 ? 152.25225 194.46348 123.80128 1.000 137.14718 135 ASP B O 1
ATOM 7674 N N . ILE B 2 136 ? 154.25094 193.45852 123.60008 1.000 128.13679 136 ILE B N 1
ATOM 7675 C CA . ILE B 2 136 ? 154.83333 194.49469 122.75858 1.000 128.47952 136 ILE B CA 1
ATOM 7676 C C . ILE B 2 136 ? 155.34526 193.84560 121.48283 1.000 130.73894 136 ILE B C 1
ATOM 7677 O O . ILE B 2 136 ? 156.07650 192.85146 121.53834 1.000 133.25989 136 ILE B O 1
ATOM 7682 N N . GLY B 2 137 ? 154.95462 194.39821 120.33951 1.000 124.16536 137 GLY B N 1
ATOM 7683 C CA . GLY B 2 137 ? 155.43269 193.92188 119.06097 1.000 122.60412 137 GLY B CA 1
ATOM 7684 C C . GLY B 2 137 ? 154.69781 192.68283 118.58697 1.000 123.79771 137 GLY B C 1
ATOM 7685 O O . GLY B 2 137 ? 153.93248 192.04669 119.31269 1.000 120.55598 137 GLY B O 1
ATOM 7686 N N . VAL B 2 138 ? 154.94392 192.33816 117.32040 1.000 119.23063 138 VAL B N 1
ATOM 7687 C CA . VAL B 2 138 ? 154.39027 191.11251 116.76111 1.000 116.94120 138 VAL B CA 1
ATOM 7688 C C . VAL B 2 138 ? 155.01419 189.88075 117.39891 1.000 120.24478 138 VAL B C 1
ATOM 7689 O O . VAL B 2 138 ? 154.39452 188.81103 117.40851 1.000 116.77821 138 VAL B O 1
ATOM 7693 N N . VAL B 2 139 ? 156.23151 190.00470 117.93514 1.000 122.04294 139 VAL B N 1
ATOM 7694 C CA . VAL B 2 139 ? 156.89811 188.85987 118.54817 1.000 115.16032 139 VAL B CA 1
ATOM 7695 C C . VAL B 2 139 ? 156.10222 188.35802 119.74479 1.000 115.17564 139 VAL B C 1
ATOM 7696 O O . VAL B 2 139 ? 155.93272 187.14758 119.93089 1.000 120.48640 139 VAL B O 1
ATOM 7700 N N . GLY B 2 140 ? 155.59594 189.27370 120.57049 1.000 120.58436 140 GLY B N 1
ATOM 7701 C CA . GLY B 2 140 ? 154.74614 188.86205 121.67294 1.000 122.49911 140 GLY B CA 1
ATOM 7702 C C . GLY B 2 140 ? 153.45403 188.23363 121.19299 1.000 123.10485 140 GLY B C 1
ATOM 7703 O O . GLY B 2 140 ? 152.94212 187.29516 121.80841 1.000 123.19999 140 GLY B O 1
ATOM 7704 N N . HIS B 2 141 ? 152.90845 188.74432 120.08837 1.000 129.78918 141 HIS B N 1
ATOM 7705 C CA . HIS B 2 141 ? 151.72569 188.13300 119.49588 1.000 131.41794 141 HIS B CA 1
ATOM 7706 C C . HIS B 2 141 ? 152.01716 186.70656 119.05201 1.000 134.14945 141 HIS B C 1
ATOM 7707 O O . HIS B 2 141 ? 151.21625 185.79625 119.29112 1.000 134.39133 141 HIS B O 1
ATOM 7714 N N . VAL B 2 142 ? 153.16596 186.49246 118.41003 1.000 123.72125 142 VAL B N 1
ATOM 7715 C CA . VAL B 2 142 ? 153.51982 185.15823 117.93459 1.000 119.16083 142 VAL B CA 1
ATOM 7716 C C . VAL B 2 142 ? 153.77167 184.22534 119.11277 1.000 115.79756 142 VAL B C 1
ATOM 7717 O O . VAL B 2 142 ? 153.31511 183.07651 119.12931 1.000 113.84759 142 VAL B O 1
ATOM 7721 N N . ALA B 2 143 ? 154.49450 184.71199 120.12327 1.000 116.44286 143 ALA B N 1
ATOM 7722 C CA . ALA B 2 143 ? 154.86906 183.87107 121.25299 1.000 116.91553 143 ALA B CA 1
ATOM 7723 C C . ALA B 2 143 ? 153.71901 183.62856 122.21961 1.000 119.89145 143 ALA B C 1
ATOM 7724 O O . ALA B 2 143 ? 153.79853 182.70085 123.03073 1.000 120.52234 143 ALA B O 1
ATOM 7726 N N . GLN B 2 144 ? 152.66382 184.43970 122.16937 1.000 133.47880 144 GLN B N 1
ATOM 7727 C CA . GLN B 2 144 ? 151.51783 184.22267 123.04458 1.000 134.41300 144 GLN B CA 1
ATOM 7728 C C . GLN B 2 144 ? 150.52378 183.23496 122.44503 1.000 134.98151 144 GLN B C 1
ATOM 7729 O O . GLN B 2 144 ? 150.08892 182.29906 123.12248 1.000 132.59942 144 GLN B O 1
ATOM 7735 N N . THR B 2 145 ? 150.15409 183.43030 121.17989 1.000 128.62248 145 THR B N 1
ATOM 7736 C CA . THR B 2 145 ? 149.20379 182.53744 120.53265 1.000 128.23495 145 THR B CA 1
ATOM 7737 C C . THR B 2 145 ? 149.84475 181.25773 120.01879 1.000 130.43145 145 THR B C 1
ATOM 7738 O O . THR B 2 145 ? 149.11862 180.32084 119.66971 1.000 133.63742 145 THR B O 1
ATOM 7742 N N . LYS B 2 146 ? 151.17576 181.19740 119.96415 1.000 116.19232 146 LYS B N 1
ATOM 7743 C CA . LYS B 2 146 ? 151.89783 180.00566 119.52053 1.000 115.02987 146 LYS B CA 1
ATOM 7744 C C . LYS B 2 146 ? 151.47144 179.57300 118.12125 1.000 117.61823 146 LYS B C 1
ATOM 7745 O O . LYS B 2 146 ? 151.39099 178.37923 117.82621 1.000 116.59057 146 LYS B O 1
ATOM 7751 N N . LYS B 2 147 ? 151.19525 180.53917 117.25028 1.000 123.43466 147 LYS B N 1
ATOM 7752 C CA . LYS B 2 147 ? 150.77361 180.26206 115.88675 1.000 122.02758 147 LYS B CA 1
ATOM 7753 C C . LYS B 2 147 ? 151.47690 181.23187 114.95267 1.000 121.48675 147 LYS B C 1
ATOM 7754 O O . LYS B 2 147 ? 152.00344 182.26157 115.37899 1.000 122.90320 147 LYS B O 1
ATOM 7760 N N . MET B 2 148 ? 151.48474 180.89227 113.66765 1.000 120.54950 148 MET B N 1
ATOM 7761 C CA . MET B 2 148 ? 152.08478 181.78388 112.68823 1.000 119.68283 148 MET B CA 1
ATOM 7762 C C . MET B 2 148 ? 151.32767 183.10150 112.61409 1.000 124.26866 148 MET B C 1
ATOM 7763 O O . MET B 2 148 ? 150.11376 183.16379 112.82345 1.000 127.59740 148 MET B O 1
ATOM 7768 N N . VAL B 2 149 ? 152.06749 184.16422 112.31533 1.000 124.64507 149 VAL B N 1
ATOM 7769 C CA . VAL B 2 149 ? 151.50450 185.46997 112.00623 1.000 124.15407 149 VAL B CA 1
ATOM 7770 C C . VAL B 2 149 ? 152.12909 185.95211 110.70659 1.000 121.12701 149 VAL B C 1
ATOM 7771 O O . VAL B 2 149 ? 153.35751 186.01716 110.59134 1.000 123.96854 149 VAL B O 1
ATOM 7775 N N . ASN B 2 150 ? 151.29002 186.28073 109.72925 1.000 123.44242 150 ASN B N 1
ATOM 7776 C CA . ASN B 2 150 ? 151.74489 186.86333 108.47158 1.000 129.21815 150 ASN B CA 1
ATOM 7777 C C . ASN B 2 150 ? 151.10519 188.23619 108.34221 1.000 130.42884 150 ASN B C 1
ATOM 7778 O O . ASN B 2 150 ? 149.88326 188.34444 108.19937 1.000 128.98603 150 ASN B O 1
ATOM 7783 N N . VAL B 2 151 ? 151.92563 189.27755 108.39414 1.000 138.34299 151 VAL B N 1
ATOM 7784 C CA . VAL B 2 151 ? 151.45704 190.65430 108.32164 1.000 135.27976 151 VAL B CA 1
ATOM 7785 C C . VAL B 2 151 ? 151.73218 191.16259 106.91387 1.000 135.54712 151 VAL B C 1
ATOM 7786 O O . VAL B 2 151 ? 152.88981 191.28625 106.50033 1.000 135.47331 151 VAL B O 1
ATOM 7790 N N . GLN B 2 152 ? 150.66472 191.45556 106.17208 1.000 144.44016 152 GLN B N 1
ATOM 7791 C CA . GLN B 2 152 ? 150.80781 191.96132 104.81473 1.000 143.60938 152 GLN B CA 1
ATOM 7792 C C . GLN B 2 152 ? 151.10673 193.45221 104.77640 1.000 145.06963 152 GLN B C 1
ATOM 7793 O O . GLN B 2 152 ? 151.52409 193.96008 103.73043 1.000 144.45779 152 GLN B O 1
ATOM 7799 N N . ASP B 2 153 ? 150.90350 194.15902 105.88569 1.000 157.36882 153 ASP B N 1
ATOM 7800 C CA . ASP B 2 153 ? 151.20917 195.58340 105.96515 1.000 157.78511 153 ASP B CA 1
ATOM 7801 C C . ASP B 2 153 ? 151.44118 195.94393 107.42292 1.000 158.01819 153 ASP B C 1
ATOM 7802 O O . ASP B 2 153 ? 150.57211 195.70686 108.26629 1.000 157.35261 153 ASP B O 1
ATOM 7807 N N . VAL B 2 154 ? 152.60752 196.52271 107.71067 1.000 159.57544 154 VAL B N 1
ATOM 7808 C CA . VAL B 2 154 ? 152.96399 196.85176 109.08804 1.000 159.56975 154 VAL B CA 1
ATOM 7809 C C . VAL B 2 154 ? 152.01259 197.89775 109.65656 1.000 160.65778 154 VAL B C 1
ATOM 7810 O O . VAL B 2 154 ? 151.64374 197.84778 110.83714 1.000 159.25330 154 VAL B O 1
ATOM 7814 N N . MET B 2 155 ? 151.58682 198.84978 108.82279 1.000 166.58725 155 MET B N 1
ATOM 7815 C CA . MET B 2 155 ? 150.80853 199.98148 109.31750 1.000 165.35122 155 MET B CA 1
ATOM 7816 C C . MET B 2 155 ? 149.48382 199.53310 109.92162 1.000 163.79726 155 MET B C 1
ATOM 7817 O O . MET B 2 155 ? 149.06422 200.04785 110.96444 1.000 162.48987 155 MET B O 1
ATOM 7822 N N . GLU B 2 156 ? 148.81111 198.57576 109.28569 1.000 161.87854 156 GLU B N 1
ATOM 7823 C CA . GLU B 2 156 ? 147.52314 198.11088 109.78207 1.000 161.64270 156 GLU B CA 1
ATOM 7824 C C . GLU B 2 156 ? 147.64642 197.12746 110.93841 1.000 162.09591 156 GLU B C 1
ATOM 7825 O O . GLU B 2 156 ? 146.62275 196.76185 111.52606 1.000 160.94137 156 GLU B O 1
ATOM 7831 N N . CYS B 2 157 ? 148.85324 196.68765 111.27076 1.000 159.78745 157 CYS B N 1
ATOM 7832 C CA . CYS B 2 157 ? 149.02639 195.76680 112.38774 1.000 160.71453 157 CYS B CA 1
ATOM 7833 C C . CYS B 2 157 ? 148.68404 196.47152 113.69542 1.000 160.55670 157 CYS B C 1
ATOM 7834 O O . CYS B 2 157 ? 149.13535 197.59991 113.92209 1.000 158.95649 157 CYS B O 1
ATOM 7837 N N . PRO B 2 158 ? 147.89269 195.85136 114.57436 1.000 148.11607 158 PRO B N 1
ATOM 7838 C CA . PRO B 2 158 ? 147.52548 196.50136 115.83639 1.000 146.42424 158 PRO B CA 1
ATOM 7839 C C . PRO B 2 158 ? 148.52120 196.31324 116.96895 1.000 146.23232 158 PRO B C 1
ATOM 7840 O O . PRO B 2 158 ? 148.40422 197.01242 117.98483 1.000 143.09963 158 PRO B O 1
ATOM 7844 N N . HIS B 2 159 ? 149.48796 195.40573 116.83228 1.000 144.97441 159 HIS B N 1
ATOM 7845 C CA . HIS B 2 159 ? 150.45851 195.14698 117.88500 1.000 143.30786 159 HIS B CA 1
ATOM 7846 C C . HIS B 2 159 ? 151.87705 195.54288 117.50935 1.000 142.30611 159 HIS B C 1
ATOM 7847 O O . HIS B 2 159 ? 152.77656 195.41327 118.34618 1.000 141.56480 159 HIS B O 1
ATOM 7854 N N . PHE B 2 160 ? 152.10478 196.02246 116.28956 1.000 134.21221 160 PHE B N 1
ATOM 7855 C CA . PHE B 2 160 ? 153.45946 196.31107 115.84276 1.000 133.06330 160 PHE B CA 1
ATOM 7856 C C . PHE B 2 160 ? 154.08784 197.40950 116.69116 1.000 135.04613 160 PHE B C 1
ATOM 7857 O O . PHE B 2 160 ? 153.43700 198.38672 117.06811 1.000 135.08315 160 PHE B O 1
ATOM 7865 N N . SER B 2 161 ? 155.37216 197.23897 116.98833 1.000 134.46766 161 SER B N 1
ATOM 7866 C CA . SER B 2 161 ? 156.14854 198.21355 117.73820 1.000 134.19936 161 SER B CA 1
ATOM 7867 C C . SER B 2 161 ? 157.28796 198.72456 116.87127 1.000 133.87538 161 SER B C 1
ATOM 7868 O O . SER B 2 161 ? 157.95926 197.94475 116.18939 1.000 134.89890 161 SER B O 1
ATOM 7871 N N . SER B 2 162 ? 157.50702 200.03756 116.90589 1.000 133.33553 162 SER B N 1
ATOM 7872 C CA . SER B 2 162 ? 158.51420 200.68338 116.07764 1.000 135.88273 162 SER B CA 1
ATOM 7873 C C . SER B 2 162 ? 159.81270 200.94443 116.82964 1.000 135.77024 162 SER B C 1
ATOM 7874 O O . SER B 2 162 ? 160.59596 201.80534 116.41548 1.000 134.82598 162 SER B O 1
ATOM 7877 N N . PHE B 2 163 ? 160.05613 200.22275 117.92587 1.000 135.79560 163 PHE B N 1
ATOM 7878 C CA . PHE B 2 163 ? 161.28157 200.43222 118.69010 1.000 136.83356 163 PHE B CA 1
ATOM 7879 C C . PHE B 2 163 ? 162.50642 200.11003 117.84257 1.000 137.15173 163 PHE B C 1
ATOM 7880 O O . PHE B 2 163 ? 163.41807 200.93327 117.70734 1.000 135.65281 163 PHE B O 1
ATOM 7888 N N . ALA B 2 164 ? 162.53483 198.91808 117.24639 1.000 137.44324 164 ALA B N 1
ATOM 7889 C CA . ALA B 2 164 ? 163.70031 198.51564 116.46954 1.000 136.91860 164 ALA B CA 1
ATOM 7890 C C . ALA B 2 164 ? 163.79167 199.27366 115.15357 1.000 139.23825 164 ALA B C 1
ATOM 7891 O O . ALA B 2 164 ? 164.89496 199.47511 114.63352 1.000 141.98429 164 ALA B O 1
ATOM 7893 N N . ASP B 2 165 ? 162.65305 199.69214 114.59791 1.000 140.63527 165 ASP B N 1
ATOM 7894 C CA . ASP B 2 165 ? 162.67011 200.41130 113.32826 1.000 142.10940 165 ASP B CA 1
ATOM 7895 C C . ASP B 2 165 ? 163.40191 201.74046 113.45825 1.000 143.73653 165 ASP B C 1
ATOM 7896 O O . ASP B 2 165 ? 164.25026 202.08084 112.62586 1.000 142.89602 165 ASP B O 1
ATOM 7901 N N . GLU B 2 166 ? 163.08604 202.50702 114.50233 1.000 145.97420 166 GLU B N 1
ATOM 7902 C CA . GLU B 2 166 ? 163.76217 203.77951 114.71699 1.000 147.33372 166 GLU B CA 1
ATOM 7903 C C . GLU B 2 166 ? 165.16395 203.58885 115.27440 1.000 146.40618 166 GLU B C 1
ATOM 7904 O O . GLU B 2 166 ? 166.04052 204.42618 115.03518 1.000 144.09701 166 GLU B O 1
ATOM 7910 N N . LEU B 2 167 ? 165.39112 202.50517 116.01796 1.000 138.46224 167 LEU B N 1
ATOM 7911 C CA . LEU B 2 167 ? 166.69021 202.30234 116.64609 1.000 135.80147 167 LEU B CA 1
ATOM 7912 C C . LEU B 2 167 ? 167.76891 202.03001 115.60763 1.000 136.11606 167 LEU B C 1
ATOM 7913 O O . LEU B 2 167 ? 168.86441 202.59772 115.68037 1.000 137.08257 167 LEU B O 1
ATOM 7918 N N . THR B 2 168 ? 167.48245 201.16560 114.63474 1.000 138.87936 168 THR B N 1
ATOM 7919 C CA . THR B 2 168 ? 168.48778 200.83202 113.63293 1.000 139.20413 168 THR B CA 1
ATOM 7920 C C . THR B 2 168 ? 168.54187 201.88674 112.53380 1.000 141.89510 168 THR B C 1
ATOM 7921 O O . THR B 2 168 ? 169.52339 202.63020 112.42881 1.000 144.28549 168 THR B O 1
ATOM 7925 N N . ASP B 2 169 ? 167.45624 201.99971 111.75723 1.000 147.25415 169 ASP B N 1
ATOM 7926 C CA . ASP B 2 169 ? 167.28756 202.89965 110.61512 1.000 147.18076 169 ASP B CA 1
ATOM 7927 C C . ASP B 2 169 ? 166.22406 202.34652 109.67631 1.000 148.42350 169 ASP B C 1
ATOM 7928 O O . ASP B 2 169 ? 165.55496 203.10382 108.96642 1.000 146.58922 169 ASP B O 1
ATOM 7933 N N . TYR B 2 170 ? 166.06853 201.02665 109.66546 1.000 144.70514 170 TYR B N 1
ATOM 7934 C CA . TYR B 2 170 ? 165.21712 200.36268 108.69201 1.000 144.03846 170 TYR B CA 1
ATOM 7935 C C . TYR B 2 170 ? 163.74188 200.56289 109.01524 1.000 143.59397 170 TYR B C 1
ATOM 7936 O O . TYR B 2 170 ? 163.35295 200.75504 110.17059 1.000 142.06534 170 TYR B O 1
ATOM 7945 N N . VAL B 2 171 ? 162.92005 200.51574 107.96999 1.000 140.34582 171 VAL B N 1
ATOM 7946 C CA . VAL B 2 171 ? 161.46870 200.55009 108.08737 1.000 139.41478 171 VAL B CA 1
ATOM 7947 C C . VAL B 2 171 ? 160.91650 199.25548 107.50855 1.000 140.00351 171 VAL B C 1
ATOM 7948 O O . VAL B 2 171 ? 161.38288 198.77898 106.46779 1.000 143.53981 171 VAL B O 1
ATOM 7952 N N . THR B 2 172 ? 159.94524 198.67127 108.19883 1.000 137.30510 172 THR B N 1
ATOM 7953 C CA . THR B 2 172 ? 159.40588 197.37326 107.82535 1.000 138.76546 172 THR B CA 1
ATOM 7954 C C . THR B 2 172 ? 158.03572 197.53108 107.18344 1.000 140.34406 172 THR B C 1
ATOM 7955 O O . THR B 2 172 ? 157.23393 198.37094 107.60067 1.000 141.22659 172 THR B O 1
ATOM 7959 N N . ARG B 2 173 ? 157.77732 196.72009 106.16121 1.000 142.53362 173 ARG B N 1
ATOM 7960 C CA . ARG B 2 173 ? 156.49776 196.71837 105.46505 1.000 142.27133 173 ARG B CA 1
ATOM 7961 C C . ARG B 2 173 ? 155.75268 195.40326 105.61991 1.000 141.25247 173 ARG B C 1
ATOM 7962 O O . ARG B 2 173 ? 154.55904 195.40800 105.94106 1.000 142.44544 173 ARG B O 1
ATOM 7970 N N . ASN B 2 174 ? 156.42045 194.27465 105.39922 1.000 136.15471 174 ASN B N 1
ATOM 7971 C CA . ASN B 2 174 ? 155.82280 192.95545 105.54404 1.000 133.24860 174 ASN B CA 1
ATOM 7972 C C . ASN B 2 174 ? 156.61957 192.14807 106.55683 1.000 134.99950 174 ASN B C 1
ATOM 7973 O O . ASN B 2 174 ? 157.85333 192.16738 106.54336 1.000 139.55835 174 ASN B O 1
ATOM 7978 N N . ILE B 2 175 ? 155.91399 191.43938 107.43321 1.000 130.07383 175 ILE B N 1
ATOM 7979 C CA . ILE B 2 175 ? 156.53625 190.64008 108.48039 1.000 129.60717 175 ILE B CA 1
ATOM 7980 C C . ILE B 2 175 ? 155.94583 189.23794 108.44982 1.000 128.58955 175 ILE B C 1
ATOM 7981 O O . ILE B 2 175 ? 154.72478 189.06940 108.36523 1.000 135.19560 175 ILE B O 1
ATOM 7986 N N . LEU B 2 176 ? 156.81705 188.23244 108.51347 1.000 119.60624 176 LEU B N 1
ATOM 7987 C CA . LEU B 2 176 ? 156.40935 186.83112 108.53305 1.000 117.89866 176 LEU B CA 1
ATOM 7988 C C . LEU B 2 176 ? 157.16697 186.14984 109.66211 1.000 118.92128 176 LEU B C 1
ATOM 7989 O O . LEU B 2 176 ? 158.39237 186.01925 109.59744 1.000 125.15728 176 LEU B O 1
ATOM 7994 N N . ALA B 2 177 ? 156.44764 185.71594 110.69486 1.000 105.65246 177 ALA B N 1
ATOM 7995 C CA . ALA B 2 177 ? 157.09000 185.13100 111.86462 1.000 106.73711 177 ALA B CA 1
ATOM 7996 C C . ALA B 2 177 ? 156.38106 183.84899 112.27010 1.000 108.58851 177 ALA B C 1
ATOM 7997 O O . ALA B 2 177 ? 155.19533 183.66021 111.99229 1.000 115.49771 177 ALA B O 1
ATOM 7999 N N . THR B 2 178 ? 157.12942 182.96444 112.91994 1.000 101.86019 178 THR B N 1
ATOM 8000 C CA . THR B 2 178 ? 156.60697 181.71470 113.44320 1.000 101.48294 178 THR B CA 1
ATOM 8001 C C . THR B 2 178 ? 157.20444 181.48404 114.82149 1.000 99.28914 178 THR B C 1
ATOM 8002 O O . THR B 2 178 ? 158.32676 181.92753 115.09771 1.000 103.79077 178 THR B O 1
ATOM 8006 N N . PRO B 2 179 ? 156.47305 180.83598 115.71349 1.000 100.42322 179 PRO B N 1
ATOM 8007 C CA . PRO B 2 179 ? 157.09609 180.32348 116.91876 1.000 103.65672 179 PRO B CA 1
ATOM 8008 C C . PRO B 2 179 ? 157.60872 178.88297 116.88306 1.000 115.26851 179 PRO B C 1
ATOM 8009 O O . PRO B 2 179 ? 156.87602 177.90319 116.66405 1.000 116.85678 179 PRO B O 1
ATOM 8013 N N . ILE B 2 180 ? 158.88746 178.74740 117.17327 1.000 112.14144 180 ILE B N 1
ATOM 8014 C CA . ILE B 2 180 ? 159.53873 177.44892 117.11764 1.000 103.35319 180 ILE B CA 1
ATOM 8015 C C . ILE B 2 180 ? 159.20242 176.68298 118.38761 1.000 104.78096 180 ILE B C 1
ATOM 8016 O O . ILE B 2 180 ? 159.50521 177.12142 119.50437 1.000 102.51898 180 ILE B O 1
ATOM 8021 N N . MET B 2 181 ? 158.56004 175.53527 118.22199 1.000 121.21798 181 MET B N 1
ATOM 8022 C CA . MET B 2 181 ? 157.79883 174.91203 119.29444 1.000 124.40352 181 MET B CA 1
ATOM 8023 C C . MET B 2 181 ? 158.53998 173.66694 119.75960 1.000 123.03035 181 MET B C 1
ATOM 8024 O O . MET B 2 181 ? 158.83646 172.77941 118.95299 1.000 124.35035 181 MET B O 1
ATOM 8029 N N . ASN B 2 182 ? 158.84439 173.60572 121.05415 1.000 112.79484 182 ASN B N 1
ATOM 8030 C CA . ASN B 2 182 ? 159.40300 172.39815 121.66137 1.000 112.58957 182 ASN B CA 1
ATOM 8031 C C . ASN B 2 182 ? 158.28805 171.61194 122.34979 1.000 117.63112 182 ASN B C 1
ATOM 8032 O O . ASN B 2 182 ? 158.25510 171.44318 123.56782 1.000 117.40360 182 ASN B O 1
ATOM 8037 N N . GLY B 2 183 ? 157.35787 171.12824 121.53209 1.000 128.32476 183 GLY B N 1
ATOM 8038 C CA . GLY B 2 183 ? 156.25344 170.33574 122.03716 1.000 129.31411 183 GLY B CA 1
ATOM 8039 C C . GLY B 2 183 ? 155.21684 171.15128 122.78219 1.000 131.61649 183 GLY B C 1
ATOM 8040 O O . GLY B 2 183 ? 154.07945 171.28991 122.32286 1.000 133.18148 183 GLY B O 1
ATOM 8041 N N . LYS B 2 184 ? 155.60066 171.70459 123.93255 1.000 127.54976 184 LYS B N 1
ATOM 8042 C CA . LYS B 2 184 ? 154.67118 172.46939 124.75549 1.000 125.79378 184 LYS B CA 1
ATOM 8043 C C . LYS B 2 184 ? 155.19682 173.86354 125.07205 1.000 126.24378 184 LYS B C 1
ATOM 8044 O O . LYS B 2 184 ? 154.41186 174.79822 125.25837 1.000 124.42862 184 LYS B O 1
ATOM 8050 N N . ASP B 2 185 ? 156.51383 174.01442 125.13512 1.000 130.65779 185 ASP B N 1
ATOM 8051 C CA . ASP B 2 185 ? 157.15005 175.28917 125.43008 1.000 127.51704 185 ASP B CA 1
ATOM 8052 C C . ASP B 2 185 ? 157.61094 175.96937 124.14630 1.000 124.58053 185 ASP B C 1
ATOM 8053 O O . ASP B 2 185 ? 157.70109 175.35511 123.08266 1.000 125.00555 185 ASP B O 1
ATOM 8058 N N . VAL B 2 186 ? 157.93143 177.25521 124.26393 1.000 106.88075 186 VAL B N 1
ATOM 8059 C CA . VAL B 2 186 ? 158.39600 178.06229 123.14131 1.000 108.06792 186 VAL B CA 1
ATOM 8060 C C . VAL B 2 186 ? 159.89723 178.26366 123.28551 1.000 107.76142 186 VAL B C 1
ATOM 8061 O O . VAL B 2 186 ? 160.38170 178.61701 124.36680 1.000 108.89642 186 VAL B O 1
ATOM 8065 N N . VAL B 2 187 ? 160.63127 178.03003 122.20439 1.000 94.53543 187 VAL B N 1
ATOM 8066 C CA . VAL B 2 187 ? 162.07780 178.19601 122.19208 1.000 87.85536 187 VAL B CA 1
ATOM 8067 C C . VAL B 2 187 ? 162.48207 179.52342 121.57241 1.000 92.69014 187 VAL B C 1
ATOM 8068 O O . VAL B 2 187 ? 163.22975 180.29462 122.17234 1.000 98.61768 187 VAL B O 1
ATOM 8072 N N . ALA B 2 188 ? 161.98692 179.81442 120.37471 1.000 84.66947 188 ALA B N 1
ATOM 8073 C CA . ALA B 2 188 ? 162.44355 180.98640 119.64557 1.000 82.90098 188 ALA B CA 1
ATOM 8074 C C . ALA B 2 188 ? 161.38685 181.39557 118.63214 1.000 87.20123 188 ALA B C 1
ATOM 8075 O O . ALA B 2 188 ? 160.43359 180.66203 118.36407 1.000 98.12237 188 ALA B O 1
ATOM 8077 N N . VAL B 2 189 ? 161.57046 182.59177 118.07786 1.000 85.13795 189 VAL B N 1
ATOM 8078 C CA . VAL B 2 189 ? 160.71010 183.14077 117.03772 1.000 89.18730 189 VAL B CA 1
ATOM 8079 C C . VAL B 2 189 ? 161.59465 183.60091 115.88897 1.000 90.31083 189 VAL B C 1
ATOM 8080 O O . VAL B 2 189 ? 162.58916 184.29898 116.11071 1.000 99.64484 189 VAL B O 1
ATOM 8084 N N . ILE B 2 190 ? 161.23609 183.21480 114.66819 1.000 90.11331 190 ILE B N 1
ATOM 8085 C CA . ILE B 2 190 ? 162.00332 183.53982 113.47074 1.000 94.62979 190 ILE B CA 1
ATOM 8086 C C . ILE B 2 190 ? 161.14818 184.42942 112.58184 1.000 98.56505 190 ILE B C 1
ATOM 8087 O O . ILE B 2 190 ? 159.99076 184.10103 112.30253 1.000 105.14392 190 ILE B O 1
ATOM 8092 N N . MET B 2 191 ? 161.71280 185.54980 112.13447 1.000 108.08388 191 MET B N 1
ATOM 8093 C CA . MET B 2 191 ? 160.97919 186.52910 111.34512 1.000 108.33643 191 MET B CA 1
ATOM 8094 C C . MET B 2 191 ? 161.68847 186.82571 110.03186 1.000 108.82211 191 MET B C 1
ATOM 8095 O O . MET B 2 191 ? 162.91920 186.89573 109.97934 1.000 112.90223 191 MET B O 1
ATOM 8100 N N . ALA B 2 192 ? 160.89704 187.00890 108.97720 1.000 106.73040 192 ALA B N 1
ATOM 8101 C CA . ALA B 2 192 ? 161.38045 187.39223 107.65738 1.000 110.72483 192 ALA B CA 1
ATOM 8102 C C . ALA B 2 192 ? 160.67503 188.67376 107.23882 1.000 114.07629 192 ALA B C 1
ATOM 8103 O O . ALA B 2 192 ? 159.46492 188.80885 107.44316 1.000 121.43055 192 ALA B O 1
ATOM 8105 N N . VAL B 2 193 ? 161.42110 189.61065 106.65432 1.000 115.47447 193 VAL B N 1
ATOM 8106 C CA . VAL B 2 193 ? 160.94016 190.97472 106.46666 1.000 115.45649 193 VAL B CA 1
ATOM 8107 C C . VAL B 2 193 ? 161.24335 191.45612 105.05096 1.000 120.02285 193 VAL B C 1
ATOM 8108 O O . VAL B 2 193 ? 162.40133 191.44258 104.61978 1.000 122.64417 193 VAL B O 1
ATOM 8112 N N . ASN B 2 194 ? 160.19576 191.86717 104.32956 1.000 134.60768 194 ASN B N 1
ATOM 8113 C CA . ASN B 2 194 ? 160.28849 192.73281 103.15243 1.000 134.37106 194 ASN B CA 1
ATOM 8114 C C . ASN B 2 194 ? 161.02145 192.14263 101.95035 1.000 138.78587 194 ASN B C 1
ATOM 8115 O O . ASN B 2 194 ? 161.22995 190.92938 101.86464 1.000 144.44705 194 ASN B O 1
ATOM 8120 N N . LYS B 2 195 ? 161.40110 193.02012 101.01422 1.000 141.78517 195 LYS B N 1
ATOM 8121 C CA . LYS B 2 195 ? 162.10272 192.69436 99.77321 1.000 141.55713 195 LYS B CA 1
ATOM 8122 C C . LYS B 2 195 ? 161.25169 191.71209 98.96667 1.000 141.92536 195 LYS B C 1
ATOM 8123 O O . LYS B 2 195 ? 161.76117 190.88793 98.20227 1.000 141.53175 195 LYS B O 1
ATOM 8129 N N . LEU B 2 196 ? 159.93394 191.80531 99.11233 1.000 146.65449 196 LEU B N 1
ATOM 8130 C CA . LEU B 2 196 ? 159.05856 190.96279 98.31113 1.000 148.84833 196 LEU B CA 1
ATOM 8131 C C . LEU B 2 196 ? 159.03229 191.36234 96.84429 1.000 150.00398 196 LEU B C 1
ATOM 8132 O O . LEU B 2 196 ? 158.66185 190.53415 96.00503 1.000 148.72729 196 LEU B O 1
ATOM 8137 N N . ASP B 2 197 ? 159.40359 192.60204 96.51993 1.000 150.20794 197 ASP B N 1
ATOM 8138 C CA . ASP B 2 197 ? 159.26447 193.16041 95.17669 1.000 149.90293 197 ASP B CA 1
ATOM 8139 C C . ASP B 2 197 ? 157.82622 193.08247 94.67806 1.000 148.59705 197 ASP B C 1
ATOM 8140 O O . ASP B 2 197 ? 157.57139 193.19309 93.47483 1.000 149.03782 197 ASP B O 1
ATOM 8145 N N . GLY B 2 198 ? 156.88480 192.89089 95.59727 1.000 149.99617 198 GLY B N 1
ATOM 8146 C CA . GLY B 2 198 ? 155.48362 192.80733 95.27758 1.000 150.18038 198 GLY B CA 1
ATOM 8147 C C . GLY B 2 198 ? 154.64301 193.31721 96.42782 1.000 153.38192 198 GLY B C 1
ATOM 8148 O O . GLY B 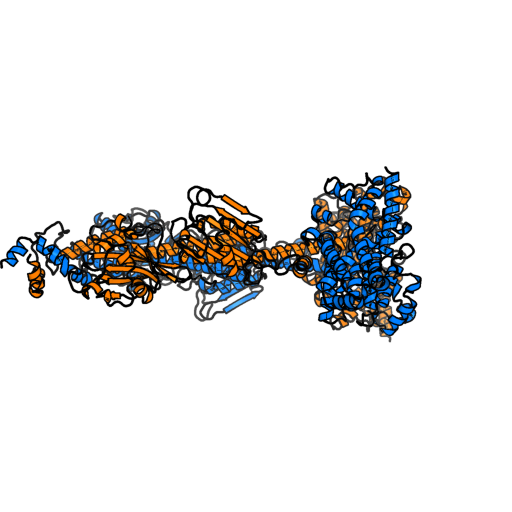2 198 ? 155.09853 194.11609 97.25185 1.000 152.90541 198 GLY B O 1
ATOM 8149 N N . PRO B 2 199 ? 153.39290 192.85809 96.51284 1.000 156.50424 199 PRO B N 1
ATOM 8150 C CA . PRO B 2 199 ? 152.51651 193.37808 97.57267 1.000 155.18590 199 PRO B CA 1
ATOM 8151 C C . PRO B 2 199 ? 152.89663 192.89678 98.96046 1.000 153.17548 199 PRO B C 1
ATOM 8152 O O . PRO B 2 199 ? 152.97349 193.71177 99.88822 1.000 150.44416 199 PRO B O 1
ATOM 8156 N N . CYS B 2 200 ? 153.15817 191.60516 99.12858 1.000 151.18633 200 CYS B N 1
ATOM 8157 C CA . CYS B 2 200 ? 153.36753 191.02263 100.45020 1.000 150.16997 200 CYS B CA 1
ATOM 8158 C C . CYS B 2 200 ? 153.85081 189.58882 100.27341 1.000 149.75220 200 CYS B C 1
ATOM 8159 O O . CYS B 2 200 ? 154.09438 189.12537 99.15506 1.000 150.12937 200 CYS B O 1
ATOM 8162 N N . PHE B 2 201 ? 153.98854 188.88985 101.39739 1.000 136.46872 201 PHE B N 1
ATOM 8163 C CA . PHE B 2 201 ? 154.32204 187.47284 101.37325 1.000 135.47850 201 PHE B CA 1
ATOM 8164 C C . PHE B 2 201 ? 153.13961 186.67054 100.84359 1.000 136.91525 201 PHE B C 1
ATOM 8165 O O . PHE B 2 201 ? 152.00856 186.83232 101.31066 1.000 136.68590 201 PHE B O 1
ATOM 8173 N N . THR B 2 202 ? 153.40086 185.79666 99.87572 1.000 139.70871 202 THR B N 1
ATOM 8174 C CA . THR B 2 202 ? 152.34333 185.00649 99.26634 1.000 137.54289 202 THR B CA 1
ATOM 8175 C C . THR B 2 202 ? 152.05319 183.76750 100.10962 1.000 135.46427 202 THR B C 1
ATOM 8176 O O . THR B 2 202 ? 152.71679 183.49148 101.11215 1.000 135.26955 202 THR B O 1
ATOM 8180 N N . SER B 2 203 ? 151.03565 183.00857 99.69813 1.000 139.60656 203 SER B N 1
ATOM 8181 C CA . SER B 2 203 ? 150.71284 181.77366 100.40282 1.000 141.10521 203 SER B CA 1
ATOM 8182 C C . SER B 2 203 ? 151.74651 180.68868 100.13510 1.000 143.06787 203 SER B C 1
ATOM 8183 O O . SER B 2 203 ? 151.90156 179.77025 100.94706 1.000 143.87204 203 SER B O 1
ATOM 8186 N N . GLU B 2 204 ? 152.45038 180.76355 99.00356 1.000 143.03432 204 GLU B N 1
ATOM 8187 C CA . GLU B 2 204 ? 153.51431 179.79992 98.74545 1.000 139.65060 204 GLU B CA 1
ATOM 8188 C C . GLU B 2 204 ? 154.69418 180.03187 99.68005 1.000 141.93226 204 GLU B C 1
ATOM 8189 O O . GLU B 2 204 ? 155.38987 179.08394 100.06090 1.000 143.20495 204 GLU B O 1
ATOM 8195 N N . ASP B 2 205 ? 154.93185 181.28769 100.06644 1.000 139.12441 205 ASP B N 1
ATOM 8196 C CA . ASP B 2 205 ? 155.95716 181.56805 101.06433 1.000 136.42209 205 ASP B CA 1
ATOM 8197 C C . ASP B 2 205 ? 155.50026 181.12129 102.44516 1.000 135.34184 205 ASP B C 1
ATOM 8198 O O . ASP B 2 205 ? 156.32355 180.83481 103.32130 1.000 136.30195 205 ASP B O 1
ATOM 8203 N N . GLU B 2 206 ? 154.18537 181.06670 102.65667 1.000 136.04510 206 GLU B N 1
ATOM 8204 C CA . GLU B 2 206 ? 153.64410 180.59072 103.92424 1.000 134.27305 206 GLU B CA 1
ATOM 8205 C C . GLU B 2 206 ? 154.00441 179.12863 104.15762 1.000 134.88637 206 GLU B C 1
ATOM 8206 O O . GLU B 2 206 ? 154.40359 178.74174 105.26169 1.000 135.43780 206 GLU B O 1
ATOM 8212 N N . ASP B 2 207 ? 153.86509 178.29794 103.12159 1.000 135.97034 207 ASP B N 1
ATOM 8213 C CA . ASP B 2 207 ? 154.12287 176.86977 103.27566 1.000 136.64039 207 ASP B CA 1
ATOM 8214 C C . ASP B 2 207 ? 155.61391 176.57715 103.35983 1.000 137.23701 207 ASP B C 1
ATOM 8215 O O . ASP B 2 207 ? 156.04940 175.78031 104.19776 1.000 137.34913 207 ASP B O 1
ATOM 8220 N N . VAL B 2 208 ? 156.41299 177.21826 102.50475 1.000 123.41076 208 VAL B N 1
ATOM 8221 C CA . VAL B 2 208 ? 157.85028 176.95956 102.48470 1.000 117.43203 208 VAL B CA 1
ATOM 8222 C C . VAL B 2 208 ? 158.46956 177.29974 103.83111 1.000 117.23787 208 VAL B C 1
ATOM 8223 O O . VAL B 2 208 ? 159.37826 176.60990 104.30806 1.000 119.29843 208 VAL B O 1
ATOM 8227 N N . PHE B 2 209 ? 157.97515 178.35860 104.47072 1.000 116.67486 209 PHE B N 1
ATOM 8228 C CA . PHE B 2 209 ? 158.55195 178.81299 105.73005 1.000 116.30718 209 PHE B CA 1
ATOM 8229 C C . PHE B 2 209 ? 158.44418 177.74169 106.80925 1.000 117.87051 209 PHE B C 1
ATOM 8230 O O . PHE B 2 209 ? 159.39757 177.50432 107.55614 1.000 123.06759 209 PHE B O 1
ATOM 8238 N N . LEU B 2 210 ? 157.28991 177.07796 106.90618 1.000 116.35271 210 LEU B N 1
ATOM 8239 C CA . LEU B 2 210 ? 157.12713 176.04305 107.92516 1.000 116.40418 210 LEU B CA 1
ATOM 8240 C C . LEU B 2 210 ? 157.91130 174.78518 107.57932 1.000 121.02982 210 LEU B C 1
ATOM 8241 O O . LEU B 2 210 ? 158.59942 174.21988 108.43698 1.000 125.63476 210 LEU B O 1
ATOM 8246 N N . LYS B 2 211 ? 157.81676 174.32715 106.33005 1.000 124.88350 211 LYS B N 1
ATOM 8247 C CA . LYS B 2 211 ? 158.46974 173.07805 105.95386 1.000 123.96799 211 LYS B CA 1
ATOM 8248 C C . LYS B 2 211 ? 159.98480 173.20201 106.03077 1.000 126.15160 211 LYS B C 1
ATOM 8249 O O . LYS B 2 211 ? 160.66728 172.27246 106.47467 1.000 128.41952 211 LYS B O 1
ATOM 8255 N N . TYR B 2 212 ? 160.52894 174.34327 105.61038 1.000 112.46072 212 TYR B N 1
ATOM 8256 C CA . TYR B 2 212 ? 161.97238 174.52858 105.66982 1.000 107.84601 212 TYR B CA 1
ATOM 8257 C C . TYR B 2 212 ? 162.45836 174.69566 107.10188 1.000 109.89609 212 TYR B C 1
ATOM 8258 O O . TYR B 2 212 ? 163.57311 174.27600 107.42792 1.000 114.01950 212 TYR B O 1
ATOM 8267 N N . LEU B 2 213 ? 161.64753 175.30036 107.96609 1.000 111.54723 213 LEU B N 1
ATOM 8268 C CA . LEU B 2 213 ? 162.07347 175.59968 109.32660 1.000 113.37184 213 LEU B CA 1
ATOM 8269 C C . LEU B 2 213 ? 161.95529 174.41326 110.26988 1.000 115.15347 213 LEU B C 1
ATOM 8270 O O . LEU B 2 213 ? 162.37350 174.52758 111.42625 1.000 118.04359 213 LEU B O 1
ATOM 8275 N N . ASN B 2 214 ? 161.38915 173.29059 109.82154 1.000 122.15182 214 ASN B N 1
ATOM 8276 C CA . ASN B 2 214 ? 161.35610 172.10271 110.66767 1.000 124.77649 214 ASN B CA 1
ATOM 8277 C C . ASN B 2 214 ? 162.75982 171.65775 111.04953 1.000 127.33380 214 ASN B C 1
ATOM 8278 O O . ASN B 2 214 ? 162.96308 171.10176 112.13447 1.000 128.96766 214 ASN B O 1
ATOM 8283 N N . PHE B 2 215 ? 163.73567 171.88737 110.17049 1.000 119.61334 215 PHE B N 1
ATOM 8284 C CA . PHE B 2 215 ? 165.12519 171.60216 110.50974 1.000 118.31461 215 PHE B CA 1
ATOM 8285 C C . PHE B 2 215 ? 165.61774 172.53901 111.60325 1.000 122.25281 215 PHE B C 1
ATOM 8286 O O . PHE B 2 215 ? 166.31343 172.11110 112.53108 1.000 124.83249 215 PHE B O 1
ATOM 8294 N N . GLY B 2 216 ? 165.26639 173.82173 111.50895 1.000 111.33576 216 GLY B N 1
ATOM 8295 C CA . GLY B 2 216 ? 165.64476 174.75779 112.55165 1.000 107.90661 216 GLY B CA 1
ATOM 8296 C C . GLY B 2 216 ? 165.03473 174.40181 113.89106 1.000 107.24814 216 GLY B C 1
ATOM 8297 O O . GLY B 2 216 ? 165.65252 174.60249 114.93852 1.000 114.79677 216 GLY B O 1
ATOM 8298 N N . THR B 2 217 ? 163.81081 173.87181 113.87667 1.000 111.56007 217 THR B N 1
ATOM 8299 C CA . THR B 2 217 ? 163.21405 173.38007 115.11195 1.000 116.75442 217 THR B CA 1
ATOM 8300 C C . THR B 2 217 ? 164.02009 172.22168 115.67901 1.000 118.16874 217 THR B C 1
ATOM 8301 O O . THR B 2 217 ? 164.16475 172.09724 116.89968 1.000 121.87455 217 THR B O 1
ATOM 8305 N N . LEU B 2 218 ? 164.55118 171.36150 114.80744 1.000 104.32759 218 LEU B N 1
ATOM 8306 C CA . LEU B 2 218 ? 165.33066 170.21996 115.27456 1.000 103.04368 218 LEU B CA 1
ATOM 8307 C C . LEU B 2 218 ? 166.59329 170.67096 115.99448 1.000 101.43278 218 LEU B C 1
ATOM 8308 O O . LEU B 2 218 ? 166.89010 170.20560 117.10015 1.000 105.04652 218 LEU B O 1
ATOM 8313 N N . ASN B 2 219 ? 167.35372 171.57902 115.38089 1.000 98.36751 219 ASN B N 1
ATOM 8314 C CA . ASN B 2 219 ? 168.58534 172.04196 116.01037 1.000 100.15996 219 ASN B CA 1
ATOM 8315 C C . ASN B 2 219 ? 168.29392 172.82866 117.27930 1.000 101.34472 219 ASN B C 1
ATOM 8316 O O . ASN B 2 219 ? 169.01593 172.70168 118.27354 1.000 103.28260 219 ASN B O 1
ATOM 8321 N N . LEU B 2 220 ? 167.25293 173.65772 117.26162 1.000 98.69495 220 LEU B N 1
ATOM 8322 C CA . LEU B 2 220 ? 166.89016 174.38974 118.46669 1.000 97.74084 220 LEU B CA 1
ATOM 8323 C C . LEU B 2 220 ? 166.34930 173.46162 119.54456 1.000 101.99170 220 LEU B C 1
ATOM 8324 O O . LEU B 2 220 ? 166.59109 173.69262 120.73390 1.000 108.94413 220 LEU B O 1
ATOM 8329 N N . LYS B 2 221 ? 165.61931 172.41448 119.15603 1.000 92.71264 221 LYS B N 1
ATOM 8330 C CA . LYS B 2 221 ? 165.14825 171.44469 120.13803 1.000 85.89100 221 LYS B CA 1
ATOM 8331 C C . LYS B 2 221 ? 166.31304 170.72362 120.80154 1.000 93.25882 221 LYS B C 1
ATOM 8332 O O . LYS B 2 221 ? 166.29992 170.50301 122.01735 1.000 99.68816 221 LYS B O 1
ATOM 8338 N N . ILE B 2 222 ? 167.32695 170.34483 120.02106 1.000 86.40480 222 ILE B N 1
ATOM 8339 C CA . ILE B 2 222 ? 168.50996 169.70968 120.59595 1.000 82.52543 222 ILE B CA 1
ATOM 8340 C C . ILE B 2 222 ? 169.22128 170.67255 121.53502 1.000 86.39842 222 ILE B C 1
ATOM 8341 O O . ILE B 2 222 ? 169.62126 170.30682 122.64614 1.000 96.10042 222 ILE B O 1
ATOM 8346 N N . TYR B 2 223 ? 169.38970 171.92081 121.09954 1.000 87.56448 223 TYR B N 1
ATOM 8347 C CA . TYR B 2 223 ? 170.04850 172.91314 121.93917 1.000 86.85463 223 TYR B CA 1
ATOM 8348 C C . TYR B 2 223 ? 169.25289 173.17277 123.21022 1.000 90.78905 223 TYR B C 1
ATOM 8349 O O . TYR B 2 223 ? 169.82491 173.26467 124.30152 1.000 93.05199 223 TYR B O 1
ATOM 8358 N N . HIS B 2 224 ? 167.93051 173.29471 123.08931 1.000 90.40869 224 HIS B N 1
ATOM 8359 C CA . HIS B 2 224 ? 167.10135 173.52823 124.26593 1.000 81.94701 224 HIS B CA 1
ATOM 8360 C C . HIS B 2 224 ? 167.12306 172.33173 125.20513 1.000 83.01679 224 HIS B C 1
ATOM 8361 O O . HIS B 2 224 ? 167.18855 172.49817 126.42746 1.000 91.15082 224 HIS B O 1
ATOM 8368 N N . LEU B 2 225 ? 167.06308 171.11788 124.65620 1.000 78.57886 225 LEU B N 1
ATOM 8369 C CA . LEU B 2 225 ? 167.11783 169.92888 125.49893 1.000 76.95964 225 LEU B CA 1
ATOM 8370 C C . LEU B 2 225 ? 168.46239 169.81317 126.20093 1.000 83.20161 225 LEU B C 1
ATOM 8371 O O . LEU B 2 225 ? 168.52526 169.44521 127.37878 1.000 91.67274 225 LEU B O 1
ATOM 8376 N N . SER B 2 226 ? 169.55078 170.11708 125.49281 1.000 81.35593 226 SER B N 1
ATOM 8377 C CA . SER B 2 226 ? 170.87252 170.05108 126.10525 1.000 78.01939 226 SER B CA 1
ATOM 8378 C C . SER B 2 226 ? 170.99038 171.04358 127.25288 1.000 85.84746 226 SER B C 1
ATOM 8379 O O . SER B 2 226 ? 171.54283 170.72606 128.31151 1.000 90.37339 226 SER B O 1
ATOM 8382 N N . TYR B 2 227 ? 170.47924 172.25912 127.05632 1.000 86.44523 227 TYR B N 1
ATOM 8383 C CA . TYR B 2 227 ? 170.50284 173.25054 128.12459 1.000 83.14876 227 TYR B CA 1
ATOM 8384 C C . TYR B 2 227 ? 169.62001 172.82924 129.29164 1.000 84.29596 227 TYR B C 1
ATOM 8385 O O . TYR B 2 227 ? 170.01111 172.96793 130.45526 1.000 92.33790 227 TYR B O 1
ATOM 8394 N N . LEU B 2 228 ? 168.42354 172.31445 129.00300 1.000 70.43909 228 LEU B N 1
ATOM 8395 C CA . LEU B 2 228 ? 167.54080 171.86588 130.07429 1.000 74.93453 228 LEU B CA 1
ATOM 8396 C C . LEU B 2 228 ? 168.14177 170.68906 130.82752 1.000 74.93128 228 LEU B C 1
ATOM 8397 O O . LEU B 2 228 ? 168.03878 170.61100 132.05601 1.000 83.25512 228 LEU B O 1
ATOM 8402 N N . HIS B 2 229 ? 168.75927 169.75387 130.10552 1.000 72.53716 229 HIS B N 1
ATOM 8403 C CA . HIS B 2 229 ? 169.37659 168.60624 130.75858 1.000 74.74828 229 HIS B CA 1
ATOM 8404 C C . HIS B 2 229 ? 170.52074 169.03811 131.66388 1.000 81.64192 229 HIS B C 1
ATOM 8405 O O . HIS B 2 229 ? 170.67780 168.51258 132.77124 1.000 88.75972 229 HIS B O 1
ATOM 8412 N N . ASN B 2 230 ? 171.33392 169.99255 131.20851 1.000 77.62914 230 ASN B N 1
ATOM 8413 C CA . ASN B 2 230 ? 172.42595 170.49061 132.03714 1.000 71.89895 230 ASN B CA 1
ATOM 8414 C C . ASN B 2 230 ? 171.90391 171.19988 133.27806 1.000 72.18269 230 ASN B C 1
ATOM 8415 O O . ASN B 2 230 ? 172.43308 171.01009 134.37779 1.000 85.26226 230 ASN B O 1
ATOM 8420 N N . CYS B 2 231 ? 170.87166 172.02907 133.12098 1.000 74.29922 231 CYS B N 1
ATOM 8421 C CA . CYS B 2 231 ? 170.34852 172.77874 134.25768 1.000 79.26177 231 CYS B CA 1
ATOM 8422 C C . CYS B 2 231 ? 169.76206 171.84967 135.31153 1.000 83.98803 231 CYS B C 1
ATOM 8423 O O . CYS B 2 231 ? 169.96530 172.05561 136.51283 1.000 85.71443 231 CYS B O 1
ATOM 8426 N N . GLU B 2 232 ? 169.02724 170.82317 134.88210 1.000 79.15209 232 GLU B N 1
ATOM 8427 C CA . GLU B 2 232 ? 168.44995 169.87965 135.83212 1.000 62.04199 232 GLU B CA 1
ATOM 8428 C C . GLU B 2 232 ? 169.52872 169.05913 136.52344 1.000 70.58255 232 GLU B C 1
ATOM 8429 O O . GLU B 2 232 ? 169.40710 168.74290 137.71159 1.000 82.54636 232 GLU B O 1
ATOM 8435 N N . THR B 2 233 ? 170.58752 168.69882 135.79628 1.000 68.19475 233 THR B N 1
ATOM 8436 C CA . THR B 2 233 ? 171.68581 167.95951 136.40850 1.000 65.56445 233 THR B CA 1
ATOM 8437 C C . THR B 2 233 ? 172.32675 168.76076 137.53051 1.000 68.97341 233 THR B C 1
ATOM 8438 O O . THR B 2 233 ? 172.61871 168.22127 138.60300 1.000 81.58364 233 THR B O 1
ATOM 8442 N N . ARG B 2 234 ? 172.55177 170.05341 137.29932 1.000 70.46606 234 ARG B N 1
ATOM 8443 C CA . ARG B 2 234 ? 173.15660 170.89747 138.32070 1.000 66.32047 234 ARG B CA 1
ATOM 8444 C C . ARG B 2 234 ? 172.25233 171.02196 139.53757 1.000 72.15714 234 ARG B C 1
ATOM 8445 O O . ARG B 2 234 ? 172.72761 170.99014 140.67730 1.000 81.32338 234 ARG B O 1
ATOM 8453 N N . ARG B 2 235 ? 170.94460 171.17006 139.31736 1.000 71.08353 235 ARG B N 1
ATOM 8454 C CA . ARG B 2 235 ? 170.01919 171.27426 140.43993 1.000 63.84180 235 ARG B CA 1
ATOM 8455 C C . ARG B 2 235 ? 170.00310 169.99748 141.26524 1.000 72.24896 235 ARG B C 1
ATOM 8456 O O . ARG B 2 235 ? 169.92703 170.04838 142.49714 1.000 81.87975 235 ARG B O 1
ATOM 8464 N N . GLY B 2 236 ? 170.05382 168.84131 140.60659 1.000 77.28128 236 GLY B N 1
ATOM 8465 C CA . GLY B 2 236 ? 170.09500 167.59299 141.34622 1.000 69.54354 236 GLY B CA 1
ATOM 8466 C C . GLY B 2 236 ? 171.32824 167.48073 142.21855 1.000 74.29028 236 GLY B C 1
ATOM 8467 O O . GLY B 2 236 ? 171.24862 167.05068 143.37037 1.000 85.47037 236 GLY B O 1
ATOM 8468 N N . GLN B 2 237 ? 172.48496 167.87314 141.68391 1.000 79.63729 237 GLN B N 1
ATOM 8469 C CA . GLN B 2 237 ? 173.71309 167.82636 142.46775 1.000 75.11679 237 GLN B CA 1
ATOM 8470 C C . GLN B 2 237 ? 173.68667 168.84883 143.59504 1.000 80.73857 237 GLN B C 1
ATOM 8471 O O . GLN B 2 237 ? 174.23186 168.60457 144.67673 1.000 89.34509 237 GLN B O 1
ATOM 8477 N N . VAL B 2 238 ? 173.06601 170.00499 143.35826 1.000 70.21021 238 VAL B N 1
ATOM 8478 C CA . VAL B 2 238 ? 172.97881 171.02802 144.39647 1.000 65.63032 238 VAL B CA 1
ATOM 8479 C C . VAL B 2 238 ? 172.18513 170.50693 145.58547 1.000 72.68670 238 VAL B C 1
ATOM 8480 O O . VAL B 2 238 ? 172.59824 170.64830 146.74094 1.000 76.05399 238 VAL B O 1
ATOM 8484 N N . LEU B 2 239 ? 171.03599 169.88685 145.31829 1.000 74.66954 239 LEU B N 1
ATOM 8485 C CA . LEU B 2 239 ? 170.21689 169.35312 146.39975 1.000 62.80018 239 LEU B CA 1
ATOM 8486 C C . LEU B 2 239 ? 170.92140 168.20680 147.11068 1.000 62.32689 239 LEU B C 1
ATOM 8487 O O . LEU B 2 239 ? 170.79695 168.05263 148.32980 1.000 71.54750 239 LEU B O 1
ATOM 8492 N N . LEU B 2 240 ? 171.65442 167.38197 146.36391 1.000 64.48140 240 LEU B N 1
ATOM 8493 C CA . LEU B 2 240 ? 172.34761 166.25313 146.97389 1.000 61.90727 240 LEU B CA 1
ATOM 8494 C C . LEU B 2 240 ? 173.49077 166.72204 147.86364 1.000 65.06885 240 LEU B C 1
ATOM 8495 O O . LEU B 2 240 ? 173.63271 166.26652 149.00279 1.000 79.42330 240 LEU B O 1
ATOM 8500 N N . TRP B 2 241 ? 174.32234 167.63280 147.35809 1.000 76.18889 241 TRP B N 1
ATOM 8501 C CA . TRP B 2 241 ? 175.44971 168.11370 148.14858 1.000 79.87033 241 TRP B CA 1
ATOM 8502 C C . TRP B 2 241 ? 174.98291 168.94978 149.33089 1.000 82.10921 241 TRP B C 1
ATOM 8503 O O . TRP B 2 241 ? 175.57148 168.88288 150.41467 1.000 89.13254 241 TRP B O 1
ATOM 8514 N N . SER B 2 242 ? 173.93735 169.75401 149.13847 1.000 80.25832 242 SER B N 1
ATOM 8515 C CA . SER B 2 242 ? 173.39788 170.53884 150.24200 1.000 72.61828 242 SER B CA 1
ATOM 8516 C C . SER B 2 242 ? 172.84816 169.64097 151.34082 1.000 81.43126 242 SER B C 1
ATOM 8517 O O . SER B 2 242 ? 173.05844 169.90350 152.52950 1.000 88.15037 242 SER B O 1
ATOM 8520 N N . ALA B 2 243 ? 172.13862 168.57617 150.96406 1.000 73.23624 243 ALA B N 1
ATOM 8521 C CA . ALA B 2 243 ? 171.59580 167.66032 151.96063 1.000 66.51876 243 ALA B CA 1
ATOM 8522 C C . ALA B 2 243 ? 172.70303 166.89353 152.66576 1.000 70.61147 243 ALA B C 1
ATOM 8523 O O . ALA B 2 243 ? 172.56752 166.53120 153.83858 1.000 79.03196 243 ALA B O 1
ATOM 8525 N N . ASN B 2 244 ? 173.79857 166.61745 151.95954 1.000 73.83800 244 ASN B N 1
ATOM 8526 C CA . ASN B 2 244 ? 174.92027 165.92558 152.58112 1.000 69.78367 244 ASN B CA 1
ATOM 8527 C C . ASN B 2 244 ? 175.51184 166.74741 153.71594 1.000 74.06899 244 ASN B C 1
ATOM 8528 O O . ASN B 2 244 ? 175.80998 166.21301 154.78912 1.000 84.27809 244 ASN B O 1
ATOM 8533 N N . LYS B 2 245 ? 175.68268 168.05060 153.50228 1.000 75.69920 245 LYS B N 1
ATOM 8534 C CA . LYS B 2 245 ? 176.27403 168.90248 154.52288 1.000 71.30054 245 LYS B CA 1
ATOM 8535 C C . LYS B 2 245 ? 175.30215 169.24464 155.64104 1.000 69.87018 245 LYS B C 1
ATOM 8536 O O . LYS B 2 245 ? 175.74023 169.48965 156.76879 1.000 75.72984 245 LYS B O 1
ATOM 8542 N N . VAL B 2 246 ? 174.00061 169.27334 155.35692 1.000 62.29893 246 VAL B N 1
ATOM 8543 C CA . VAL B 2 246 ? 173.02401 169.59109 156.39196 1.000 62.40714 246 VAL B CA 1
ATOM 8544 C C . VAL B 2 246 ? 172.98786 168.49561 157.44792 1.000 72.32828 246 VAL B C 1
ATOM 8545 O O . VAL B 2 246 ? 172.92535 168.77497 158.65028 1.000 84.00423 246 VAL B O 1
ATOM 8549 N N . PHE B 2 247 ? 173.04504 167.23777 157.02329 1.000 76.49694 247 PHE B N 1
ATOM 8550 C CA . PHE B 2 247 ? 172.92537 166.10142 157.92333 1.000 73.34283 247 PHE B CA 1
ATOM 8551 C C . PHE B 2 247 ? 174.25869 165.65455 158.50452 1.000 78.98826 247 PHE B C 1
ATOM 8552 O O . PHE B 2 247 ? 174.29794 164.64937 159.21890 1.000 82.72098 247 PHE B O 1
ATOM 8560 N N . GLU B 2 248 ? 175.34950 166.36365 158.21036 1.000 92.82560 248 GLU B N 1
ATOM 8561 C CA . GLU B 2 248 ? 176.64221 165.97828 158.76610 1.000 90.05152 248 GLU B CA 1
ATOM 8562 C C . GLU B 2 248 ? 176.62640 166.04301 160.28605 1.000 97.25449 248 GLU B C 1
ATOM 8563 O O . GLU B 2 248 ? 177.12912 165.13683 160.95947 1.000 102.14890 248 GLU B O 1
ATOM 8569 N N . GLU B 2 249 ? 176.04738 167.10251 160.84204 1.000 96.01338 249 GLU B N 1
ATOM 8570 C CA . GLU B 2 249 ? 175.93254 167.25849 162.28351 1.000 89.50915 249 GLU B CA 1
ATOM 8571 C C . GLU B 2 249 ? 174.87950 168.31491 162.56671 1.000 95.44146 249 GLU B C 1
ATOM 8572 O O . GLU B 2 249 ? 174.45880 169.05224 161.67289 1.000 102.22145 249 GLU B O 1
ATOM 8578 N N . LEU B 2 250 ? 174.45602 168.37588 163.82331 1.000 88.57204 250 LEU B N 1
ATOM 8579 C CA . LEU B 2 250 ? 173.52880 169.40922 164.25992 1.000 91.12778 250 LEU B CA 1
ATOM 8580 C C . LEU B 2 250 ? 174.31870 170.65212 164.64859 1.000 90.61443 250 LEU B C 1
ATOM 8581 O O . LEU B 2 250 ? 175.07921 170.62966 165.62133 1.000 89.78167 250 LEU B O 1
ATOM 8586 N N . THR B 2 251 ? 174.14988 171.73063 163.88864 1.000 90.71051 251 THR B N 1
ATOM 8587 C CA . THR B 2 251 ? 174.86941 172.97080 164.13032 1.000 93.21544 251 THR B CA 1
ATOM 8588 C C . THR B 2 251 ? 173.91111 174.14875 164.04160 1.000 92.95950 251 THR B C 1
ATOM 8589 O O . THR B 2 251 ? 172.72276 173.99659 163.74945 1.000 89.65278 251 THR B O 1
ATOM 8593 N N . ASP B 2 252 ? 174.44888 175.33598 164.30468 1.000 99.21551 252 ASP B N 1
ATOM 8594 C CA . ASP B 2 252 ? 173.66403 176.55698 164.25524 1.000 96.93203 252 ASP B CA 1
ATOM 8595 C C . ASP B 2 252 ? 173.44607 176.98192 162.80537 1.000 102.40275 252 ASP B C 1
ATOM 8596 O O . ASP B 2 252 ? 173.97834 176.38904 161.86412 1.000 107.18838 252 ASP B O 1
ATOM 8601 N N . ILE B 2 253 ? 172.64946 178.03599 162.62662 1.000 94.86025 253 ILE B N 1
ATOM 8602 C CA . ILE B 2 253 ? 172.28111 178.46621 161.28211 1.000 90.26308 253 ILE B CA 1
ATOM 8603 C C . ILE B 2 253 ? 173.48712 179.03093 160.54288 1.000 92.02889 253 ILE B C 1
ATOM 8604 O O . ILE B 2 253 ? 173.59019 178.90804 159.31790 1.000 102.88032 253 ILE B O 1
ATOM 8609 N N . GLU B 2 254 ? 174.41561 179.65913 161.26464 1.000 95.11138 254 GLU B N 1
ATOM 8610 C CA . GLU B 2 254 ? 175.56700 180.26836 160.60793 1.000 97.70892 254 GLU B CA 1
ATOM 8611 C C . GLU B 2 254 ? 176.46967 179.20882 159.99072 1.000 104.29117 254 GLU B C 1
ATOM 8612 O O . GLU B 2 254 ? 176.84991 179.30589 158.81896 1.000 107.82798 254 GLU B O 1
ATOM 8618 N N . ARG B 2 255 ? 176.82954 178.18831 160.77021 1.000 93.83503 255 ARG B N 1
ATOM 8619 C CA . ARG B 2 255 ? 177.71752 177.15084 160.25837 1.000 92.97665 255 ARG B CA 1
ATOM 8620 C C . ARG B 2 255 ? 177.03302 176.31183 159.18934 1.000 98.07896 255 ARG B C 1
ATOM 8621 O O . ARG B 2 255 ? 177.65704 175.94125 158.18892 1.000 100.75126 255 ARG B O 1
ATOM 8629 N N . GLN B 2 256 ? 175.75268 175.99384 159.38594 1.000 82.83623 256 GLN B N 1
ATOM 8630 C CA . GLN B 2 256 ? 175.04787 175.14297 158.43295 1.000 79.44803 256 GLN B CA 1
ATOM 8631 C C . GLN B 2 256 ? 174.90460 175.82103 157.07606 1.000 86.65469 256 GLN B C 1
ATOM 8632 O O . GLN B 2 256 ? 175.14025 175.19790 156.03523 1.000 91.10482 256 GLN B O 1
ATOM 8638 N N . PHE B 2 257 ? 174.51962 177.09901 157.06258 1.000 79.12507 257 PHE B N 1
ATOM 8639 C CA . PHE B 2 257 ? 174.38946 177.80458 155.79177 1.000 71.50188 257 PHE B CA 1
ATOM 8640 C C . PHE B 2 257 ? 175.74338 177.98792 155.12532 1.000 72.78862 257 PHE B C 1
ATOM 8641 O O . PHE B 2 257 ? 175.85014 177.93566 153.89615 1.000 85.51751 257 PHE B O 1
ATOM 8649 N N . HIS B 2 258 ? 176.78815 178.21735 155.91868 1.000 75.40156 258 HIS B N 1
ATOM 8650 C CA . HIS B 2 258 ? 178.11921 178.39591 155.35191 1.000 83.44400 258 HIS B CA 1
ATOM 8651 C C . HIS B 2 258 ? 178.59686 177.12371 154.66471 1.000 88.16363 258 HIS B C 1
ATOM 8652 O O . HIS B 2 258 ? 179.23601 177.17733 153.60904 1.000 90.98879 258 HIS B O 1
ATOM 8659 N N . LYS B 2 259 ? 178.30451 175.96524 155.25737 1.000 83.31900 259 LYS B N 1
ATOM 8660 C CA . LYS B 2 259 ? 178.74244 174.70362 154.66969 1.000 80.64708 259 LYS B CA 1
ATOM 8661 C C . LYS B 2 259 ? 178.02056 174.42542 153.35876 1.000 85.55850 259 LYS B C 1
ATOM 8662 O O . LYS B 2 259 ? 178.64751 174.07358 152.35375 1.000 87.57286 259 LYS B O 1
ATOM 8668 N N . ALA B 2 260 ? 176.69511 174.57443 153.35246 1.000 82.17949 260 ALA B N 1
ATOM 8669 C CA . ALA B 2 260 ? 175.91444 174.22938 152.16934 1.000 78.23832 260 ALA B CA 1
ATOM 8670 C C . ALA B 2 260 ? 176.23519 175.15419 151.00334 1.000 83.24496 260 ALA B C 1
ATOM 8671 O O . ALA B 2 260 ? 176.40448 174.70175 149.86637 1.000 85.88502 260 ALA B O 1
ATOM 8673 N N . PHE B 2 261 ? 176.32460 176.45842 151.26593 1.000 76.66725 261 PHE B N 1
ATOM 8674 C CA . PHE B 2 261 ? 176.58493 177.40349 150.18705 1.000 63.69562 261 PHE B CA 1
ATOM 8675 C C . PHE B 2 261 ? 178.00625 177.28294 149.66031 1.000 69.81422 261 PHE B C 1
ATOM 8676 O O . PHE B 2 261 ? 178.24362 177.51255 148.47081 1.000 87.42741 261 PHE B O 1
ATOM 8684 N N . TYR B 2 262 ? 178.96209 176.93553 150.51942 1.000 77.66459 262 TYR B N 1
ATOM 8685 C CA . TYR B 2 262 ? 180.34105 176.81203 150.06573 1.000 89.34654 262 TYR B CA 1
ATOM 8686 C C . TYR B 2 262 ? 180.54368 175.59585 149.17225 1.000 91.11637 262 TYR B C 1
ATOM 8687 O O . TYR B 2 262 ? 181.34050 175.65076 148.23044 1.000 92.87894 262 TYR B O 1
ATOM 8696 N N . THR B 2 263 ? 179.83648 174.49999 149.44056 1.000 80.49422 263 THR B N 1
ATOM 8697 C CA . THR B 2 263 ? 180.04604 173.28091 148.66945 1.000 77.69539 263 THR B CA 1
ATOM 8698 C C . THR B 2 263 ? 179.43956 173.37655 147.27573 1.000 83.59766 263 THR B C 1
ATOM 8699 O O . THR B 2 263 ? 179.97171 172.79292 146.32601 1.000 88.43306 263 THR B O 1
ATOM 8703 N N . VAL B 2 264 ? 178.33468 174.10362 147.12959 1.000 78.99994 264 VAL B N 1
ATOM 8704 C CA . VAL B 2 264 ? 177.62588 174.16973 145.85709 1.000 75.70445 264 VAL B CA 1
ATOM 8705 C C . VAL B 2 264 ? 178.11408 175.36704 145.05573 1.000 83.16083 264 VAL B C 1
ATOM 8706 O O . VAL B 2 264 ? 177.48195 175.76903 144.07363 1.000 90.61568 264 VAL B O 1
ATOM 8710 N N . ARG B 2 265 ? 179.24865 175.93838 145.46189 1.000 83.81331 265 ARG B N 1
ATOM 8711 C CA . ARG B 2 265 ? 179.76818 177.11446 144.77297 1.000 85.26554 265 ARG B CA 1
ATOM 8712 C C . ARG B 2 265 ? 180.12344 176.80106 143.32537 1.000 86.74723 265 ARG B C 1
ATOM 8713 O O . ARG B 2 265 ? 180.07104 177.68337 142.46171 1.000 87.80999 265 ARG B O 1
ATOM 8721 N N . ALA B 2 266 ? 180.48720 175.55112 143.03776 1.000 82.46112 266 ALA B N 1
ATOM 8722 C CA . ALA B 2 266 ? 180.82738 175.18741 141.66761 1.000 84.50952 266 ALA B CA 1
ATOM 8723 C C . ALA B 2 266 ? 179.58254 175.07549 140.79839 1.000 82.18520 266 ALA B C 1
ATOM 8724 O O . ALA B 2 266 ? 179.58128 175.52098 139.64579 1.000 82.91577 266 ALA B O 1
ATOM 8726 N N . TYR B 2 267 ? 178.51434 174.48314 141.33201 1.000 85.64457 267 TYR B N 1
ATOM 8727 C CA . TYR B 2 267 ? 177.30188 174.27774 140.54980 1.000 81.82726 267 TYR B CA 1
ATOM 8728 C C . TYR B 2 267 ? 176.48756 175.55365 140.39573 1.000 83.35050 267 TYR B C 1
ATOM 8729 O O . TYR B 2 267 ? 175.69699 175.66589 139.45354 1.000 89.98315 267 TYR B O 1
ATOM 8738 N N . LEU B 2 268 ? 176.65396 176.51296 141.30753 1.000 85.04985 268 LEU B N 1
ATOM 8739 C CA . LEU B 2 268 ? 175.85106 177.73032 141.25540 1.000 86.29741 268 LEU B CA 1
ATOM 8740 C C . LEU B 2 268 ? 176.15551 178.54153 140.00443 1.000 93.48416 268 LEU B C 1
ATOM 8741 O O . LEU B 2 268 ? 175.24826 179.12299 139.39836 1.000 96.72862 268 LEU B O 1
ATOM 8746 N N . ASN B 2 269 ? 177.42753 178.60020 139.61113 1.000 104.54113 269 ASN B N 1
ATOM 8747 C CA . ASN B 2 269 ? 177.85983 179.27622 138.38923 1.000 103.88584 269 ASN B CA 1
ATOM 8748 C C . ASN B 2 269 ? 177.53498 180.77157 138.44160 1.000 106.55262 269 ASN B C 1
ATOM 8749 O O . ASN B 2 269 ? 176.79637 181.30847 137.61553 1.000 110.36955 269 ASN B O 1
ATOM 8754 N N . CYS B 2 270 ? 178.10589 181.43938 139.44293 1.000 102.13537 270 CYS B N 1
ATOM 8755 C CA . CYS B 2 270 ? 177.93885 182.87394 139.62455 1.000 98.12922 270 CYS B CA 1
ATOM 8756 C C . CYS B 2 270 ? 179.28056 183.49318 139.98231 1.000 103.43443 270 CYS B C 1
ATOM 8757 O O . CYS B 2 270 ? 180.14493 182.83789 140.56831 1.000 108.54751 270 CYS B O 1
ATOM 8760 N N . ASP B 2 271 ? 179.45029 184.76539 139.61837 1.000 99.92403 271 ASP B N 1
ATOM 8761 C CA . ASP B 2 271 ? 180.68781 185.46516 139.94691 1.000 99.57228 271 ASP B CA 1
ATOM 8762 C C . ASP B 2 271 ? 180.79332 185.72001 141.44394 1.000 99.62616 271 ASP B C 1
ATOM 8763 O O . ASP B 2 271 ? 181.82876 185.44559 142.05929 1.000 104.51707 271 ASP B O 1
ATOM 8768 N N . ARG B 2 272 ? 179.73080 186.24385 142.04698 1.000 94.36263 272 ARG B N 1
ATOM 8769 C CA . ARG B 2 272 ? 179.70832 186.52282 143.47350 1.000 90.68407 272 ARG B CA 1
ATOM 8770 C C . ARG B 2 272 ? 178.30430 186.27723 143.99471 1.000 95.55302 272 ARG B C 1
ATOM 8771 O O . ARG B 2 272 ? 177.32873 186.35744 143.24575 1.000 102.53950 272 ARG B O 1
ATOM 8779 N N . TYR B 2 273 ? 178.21080 185.97550 145.28459 1.000 77.17554 273 TYR B N 1
ATOM 8780 C CA . TYR B 2 273 ? 176.91643 185.90077 145.94112 1.000 71.65034 273 TYR B CA 1
ATOM 8781 C C . TYR B 2 273 ? 177.12688 185.98477 147.44210 1.000 81.10970 273 TYR B C 1
ATOM 8782 O O . TYR B 2 273 ? 178.08817 185.43194 147.97806 1.000 91.71445 273 TYR B O 1
ATOM 8791 N N . SER B 2 274 ? 176.22168 186.69178 148.10989 1.000 79.53170 274 SER B N 1
ATOM 8792 C CA . SER B 2 274 ? 176.33077 186.93379 149.53843 1.000 77.98357 274 SER B CA 1
ATOM 8793 C C . SER B 2 274 ? 175.05750 186.47778 150.22810 1.000 77.76153 274 SER B C 1
ATOM 8794 O O . SER B 2 274 ? 173.96124 186.62516 149.68322 1.000 85.74785 274 SER B O 1
ATOM 8797 N N . VAL B 2 275 ? 175.20776 185.92960 151.42826 1.000 72.96330 275 VAL B N 1
ATOM 8798 C CA . VAL B 2 275 ? 174.08779 185.44022 152.21990 1.000 74.81493 275 VAL B CA 1
ATOM 8799 C C . VAL B 2 275 ? 174.02677 186.26784 153.49317 1.000 81.91064 275 VAL B C 1
ATOM 8800 O O . VAL B 2 275 ? 174.96838 186.25559 154.29530 1.000 88.15756 275 VAL B O 1
ATOM 8804 N N . GLY B 2 276 ? 172.92341 186.98203 153.68372 1.000 92.40778 276 GLY B N 1
ATOM 8805 C CA . GLY B 2 276 ? 172.71271 187.78289 154.87684 1.000 93.94742 276 GLY B CA 1
ATOM 8806 C C . GLY B 2 276 ? 171.66703 187.14085 155.77102 1.000 99.84047 276 GLY B C 1
ATOM 8807 O O . GLY B 2 276 ? 170.64575 186.64990 155.29397 1.000 104.80238 276 GLY B O 1
ATOM 8808 N N . LEU B 2 277 ? 171.93519 187.15173 157.07207 1.000 91.10525 277 LEU B N 1
ATOM 8809 C CA . LEU B 2 277 ? 171.08737 186.49770 158.05804 1.000 87.23198 277 LEU B CA 1
ATOM 8810 C C . LEU B 2 277 ? 170.36219 187.54658 158.88577 1.000 92.24104 277 LEU B C 1
ATOM 8811 O O . LEU B 2 277 ? 170.98374 188.49508 159.37351 1.000 99.07968 277 LEU B O 1
ATOM 8816 N N . LEU B 2 278 ? 169.05536 187.37141 159.04642 1.000 95.88005 278 LEU B N 1
ATOM 8817 C CA . LEU B 2 278 ? 168.22389 188.31711 159.77342 1.000 97.89755 278 LEU B CA 1
ATOM 8818 C C . LEU B 2 278 ? 168.09610 187.90772 161.23480 1.000 100.47432 278 LEU B C 1
ATOM 8819 O O . LEU B 2 278 ? 168.17364 186.72647 161.57796 1.000 104.36575 278 LEU B O 1
ATOM 8824 N N . ASP B 2 279 ? 167.89940 188.90228 162.09437 1.000 111.29955 279 ASP B N 1
ATOM 8825 C CA . ASP B 2 279 ? 167.67853 188.64020 163.50763 1.000 110.26203 279 ASP B CA 1
ATOM 8826 C C . ASP B 2 279 ? 166.33789 187.94814 163.72021 1.000 115.97831 279 ASP B C 1
ATOM 8827 O O . ASP B 2 279 ? 165.37411 188.17164 162.98443 1.000 117.17267 279 ASP B O 1
ATOM 8832 N N . MET B 2 280 ? 166.28385 187.09570 164.74256 1.000 123.52972 280 MET B N 1
ATOM 8833 C CA . MET B 2 280 ? 165.10046 186.29576 165.02875 1.000 123.33586 280 MET B CA 1
ATOM 8834 C C . MET B 2 280 ? 164.42670 186.66715 166.34301 1.000 125.12657 280 MET B C 1
ATOM 8835 O O . MET B 2 280 ? 163.66044 185.86150 166.87898 1.000 131.79312 280 MET B O 1
ATOM 8840 N N . THR B 2 281 ? 164.68748 187.85434 166.87824 1.000 118.56622 281 THR B N 1
ATOM 8841 C CA . THR B 2 281 ? 164.04681 188.27558 168.11635 1.000 118.68552 281 THR B CA 1
ATOM 8842 C C . THR B 2 281 ? 162.70456 188.92786 167.81331 1.000 120.21473 281 THR B C 1
ATOM 8843 O O . THR B 2 281 ? 162.61938 189.82451 166.96904 1.000 121.86389 281 THR B O 1
ATOM 8847 N N . LYS B 2 282 ? 161.65439 188.48255 168.50380 1.000 128.66579 282 LYS B N 1
ATOM 8848 C CA . LYS B 2 282 ? 160.33062 189.05741 168.28466 1.000 130.32641 282 LYS B CA 1
ATOM 8849 C C . LYS B 2 282 ? 160.05780 190.21949 169.24169 1.000 132.25813 282 LYS B C 1
ATOM 8850 O O . LYS B 2 282 ? 159.87112 191.35655 168.79748 1.000 129.23894 282 LYS B O 1
ATOM 8856 N N . GLU B 2 283 ? 160.04962 189.96435 170.55153 1.000 144.00735 283 GLU B N 1
ATOM 8857 C CA . GLU B 2 283 ? 159.92981 191.05368 171.51235 1.000 140.85938 283 GLU B CA 1
ATOM 8858 C C . GLU B 2 283 ? 161.28703 191.37429 172.12496 1.000 140.46609 283 GLU B C 1
ATOM 8859 O O . GLU B 2 283 ? 162.24991 190.61202 172.01127 1.000 140.69812 283 GLU B O 1
ATOM 8865 N N . LYS B 2 284 ? 161.34421 192.52472 172.78355 1.000 128.14408 284 LYS B N 1
ATOM 8866 C CA . LYS B 2 284 ? 162.49304 192.94223 173.56910 1.000 127.20530 284 LYS B CA 1
ATOM 8867 C C . LYS B 2 284 ? 162.15811 192.86858 175.05461 1.000 130.04174 284 LYS B C 1
ATOM 8868 O O . LYS B 2 284 ? 160.99141 192.81474 175.45035 1.000 130.36419 284 LYS B O 1
ATOM 8874 N N . GLU B 2 285 ? 163.20143 192.86078 175.87846 1.000 122.30426 285 GLU B N 1
ATOM 8875 C CA . GLU B 2 285 ? 163.01056 192.79557 177.31732 1.000 116.67649 285 GLU B CA 1
ATOM 8876 C C . GLU B 2 285 ? 162.49042 194.12949 177.84815 1.000 117.65396 285 GLU B C 1
ATOM 8877 O O . GLU B 2 285 ? 162.43693 195.13593 177.13857 1.000 121.05897 285 GLU B O 1
ATOM 8883 N N . PHE B 2 286 ? 162.10263 194.12544 179.12490 1.000 105.61944 286 PHE B N 1
ATOM 8884 C CA . PHE B 2 286 ? 161.47171 195.30269 179.71169 1.000 103.51199 286 PHE B CA 1
ATOM 8885 C C . PHE B 2 286 ? 162.41701 196.49737 179.72719 1.000 105.77099 286 PHE B C 1
ATOM 8886 O O . PHE B 2 286 ? 162.00179 197.62654 179.44687 1.000 111.89055 286 PHE B O 1
ATOM 8894 N N . PHE B 2 287 ? 163.69117 196.27457 180.05282 1.000 107.83787 287 PHE B N 1
ATOM 8895 C CA . PHE B 2 287 ? 164.62142 197.39200 180.15514 1.000 108.39798 287 PHE B CA 1
ATOM 8896 C C . PHE B 2 287 ? 164.96193 197.99022 178.79744 1.000 114.21841 287 PHE B C 1
ATOM 8897 O O . PHE B 2 287 ? 165.46685 199.11579 178.74179 1.000 113.65183 287 PHE B O 1
ATOM 8905 N N . ASP B 2 288 ? 164.70770 197.26646 177.70779 1.000 120.50305 288 ASP B N 1
ATOM 8906 C CA . ASP B 2 288 ? 164.87368 197.81540 176.36923 1.000 115.59296 288 ASP B CA 1
ATOM 8907 C C . ASP B 2 288 ? 163.63754 198.55045 175.87579 1.000 116.09904 288 ASP B C 1
ATOM 8908 O O . ASP B 2 288 ? 163.71249 199.24895 174.85951 1.000 116.28391 288 ASP B O 1
ATOM 8913 N N . VAL B 2 289 ? 162.51084 198.40853 176.56768 1.000 113.59437 289 VAL B N 1
ATOM 8914 C CA . VAL B 2 289 ? 161.28786 199.09545 176.17492 1.000 110.30070 289 VAL B CA 1
ATOM 8915 C C . VAL B 2 289 ? 161.09945 200.38975 176.96229 1.000 108.80624 289 VAL B C 1
ATOM 8916 O O . VAL B 2 289 ? 160.48238 201.33479 176.46202 1.000 112.41876 289 VAL B O 1
ATOM 8920 N N . TRP B 2 290 ? 161.63818 200.45752 178.17723 1.000 101.30545 290 TRP B N 1
ATOM 8921 C CA . TRP B 2 290 ? 161.48081 201.65082 179.00633 1.000 97.86109 290 TRP B CA 1
ATOM 8922 C C . TRP B 2 290 ? 162.00547 202.92490 178.35295 1.000 104.49217 290 TRP B C 1
ATOM 8923 O O . TRP B 2 290 ? 161.28896 203.94007 178.38498 1.000 112.19561 290 TRP B O 1
ATOM 8934 N N . PRO B 2 291 ? 163.21335 202.96745 177.77172 1.000 113.74356 291 PRO B N 1
ATOM 8935 C CA . PRO B 2 291 ? 163.71169 204.25255 177.24876 1.000 113.39869 291 PRO B CA 1
ATOM 8936 C C . PRO B 2 291 ? 162.84003 204.86019 176.16609 1.000 117.57460 291 PRO B C 1
ATOM 8937 O O . PRO B 2 291 ? 162.75245 206.09113 176.08045 1.000 120.34271 291 PRO B O 1
ATOM 8941 N N . VAL B 2 292 ? 162.19571 204.04615 175.32879 1.000 112.92047 292 VAL B N 1
ATOM 8942 C CA . VAL B 2 292 ? 161.31891 204.61075 174.30970 1.000 110.06075 292 VAL B CA 1
ATOM 8943 C C . VAL B 2 292 ? 159.97530 205.03545 174.88671 1.000 114.98523 292 VAL B C 1
ATOM 8944 O O . VAL B 2 292 ? 159.29317 205.87562 174.28849 1.000 117.59958 292 VAL B O 1
ATOM 8948 N N . LEU B 2 293 ? 159.57365 204.48350 176.03361 1.000 112.87223 293 LEU B N 1
ATOM 8949 C CA . LEU B 2 293 ? 158.31586 204.88813 176.64952 1.000 108.75003 293 LEU B CA 1
ATOM 8950 C C . LEU B 2 293 ? 158.43136 206.21872 177.38087 1.000 110.92728 293 LEU B C 1
ATOM 8951 O O . LEU B 2 293 ? 157.45049 206.96655 177.44953 1.000 115.26293 293 LEU B O 1
ATOM 8956 N N . MET B 2 294 ? 159.59750 206.52740 177.94109 1.000 115.35299 294 MET B N 1
ATOM 8957 C CA . MET B 2 294 ? 159.80977 207.80384 178.60950 1.000 119.17560 294 MET B CA 1
ATOM 8958 C C . MET B 2 294 ? 160.41454 208.86257 177.69978 1.000 121.37241 294 MET B C 1
ATOM 8959 O O . MET B 2 294 ? 160.76970 209.94190 178.18351 1.000 121.83365 294 MET B O 1
ATOM 8964 N N . GLY B 2 295 ? 160.55211 208.58439 176.40751 1.000 123.76047 295 GLY B N 1
ATOM 8965 C CA . GLY B 2 295 ? 161.08476 209.56034 175.48526 1.000 122.73815 295 GLY B CA 1
ATOM 8966 C C . GLY B 2 295 ? 162.59200 209.64180 175.43139 1.000 124.31188 295 GLY B C 1
ATOM 8967 O O . GLY B 2 295 ? 163.12208 210.48215 174.69436 1.000 125.59348 295 GLY B O 1
ATOM 8968 N N . GLU B 2 296 ? 163.30328 208.80594 176.18817 1.000 127.78173 296 GLU B N 1
ATOM 8969 C CA . GLU B 2 296 ? 164.75723 208.79349 176.10532 1.000 127.81969 296 GLU B CA 1
ATOM 8970 C C . GLU B 2 296 ? 165.25150 208.24328 174.77516 1.000 129.77162 296 GLU B C 1
ATOM 8971 O O . GLU B 2 296 ? 166.40661 208.48336 174.40929 1.000 128.67120 296 GLU B O 1
ATOM 8977 N N . ALA B 2 297 ? 164.40840 207.51293 174.04979 1.000 130.51145 297 ALA B N 1
ATOM 8978 C CA . ALA B 2 297 ? 164.75587 206.98932 172.73921 1.000 129.35088 297 ALA B CA 1
ATOM 8979 C C . ALA B 2 297 ? 163.51147 206.98646 171.86479 1.000 130.64874 297 ALA B C 1
ATOM 8980 O O . ALA B 2 297 ? 162.38131 207.00747 172.35757 1.000 129.99694 297 ALA B O 1
ATOM 8982 N N . GLN B 2 298 ? 163.73145 206.96178 170.55546 1.000 137.19819 298 GLN B N 1
ATOM 8983 C CA . GLN B 2 298 ? 162.65154 206.99668 169.58246 1.000 136.46529 298 GLN B CA 1
ATOM 8984 C C . GLN B 2 298 ? 162.31262 205.58525 169.12198 1.000 136.18775 298 GLN B C 1
ATOM 8985 O O . GLN B 2 298 ? 163.18863 204.72728 168.98996 1.000 136.43738 298 GLN B O 1
ATOM 8991 N N . ALA B 2 299 ? 161.02597 205.35404 168.87918 1.000 129.52350 299 ALA B N 1
ATOM 8992 C CA . ALA B 2 299 ? 160.57464 204.05401 168.40862 1.000 131.11170 299 ALA B CA 1
ATOM 8993 C C . ALA B 2 299 ? 161.13077 203.76489 167.01916 1.000 135.39912 299 ALA B C 1
ATOM 8994 O O . ALA B 2 299 ? 161.43499 204.67574 166.24474 1.000 136.14918 299 ALA B O 1
ATOM 8996 N N . TYR B 2 300 ? 161.27449 202.47682 166.71463 1.000 129.49411 300 TYR B N 1
ATOM 8997 C CA . TYR B 2 300 ? 161.82232 202.06463 165.42926 1.000 125.88869 300 TYR B CA 1
ATOM 8998 C C . TYR B 2 300 ? 160.94812 202.56132 164.28601 1.000 129.93010 300 TYR B C 1
ATOM 8999 O O . TYR B 2 300 ? 159.72012 202.44770 164.32993 1.000 129.78711 300 TYR B O 1
ATOM 9008 N N . SER B 2 301 ? 161.58992 203.11614 163.25816 1.000 136.42261 301 SER B N 1
ATOM 9009 C CA . SER B 2 301 ? 160.88948 203.67572 162.10961 1.000 136.71611 301 SER B CA 1
ATOM 9010 C C . SER B 2 301 ? 161.37650 203.10312 160.78498 1.000 136.26340 301 SER B C 1
ATOM 9011 O O . SER B 2 301 ? 160.93673 203.56350 159.72532 1.000 137.42742 301 SER B O 1
ATOM 9014 N N . GLY B 2 302 ? 162.26746 202.11743 160.81107 1.000 124.44785 302 GLY B N 1
ATOM 9015 C CA . GLY B 2 302 ? 162.79109 201.53886 159.59839 1.000 124.14270 302 GLY B CA 1
ATOM 9016 C C . GLY B 2 302 ? 161.87124 200.48476 159.01902 1.000 127.11453 302 GLY B C 1
ATOM 9017 O O . GLY B 2 302 ? 160.70968 200.35242 159.41608 1.000 126.97157 302 GLY B O 1
ATOM 9018 N N . PRO B 2 303 ? 162.37531 199.71571 158.05888 1.000 125.48881 303 PRO B N 1
ATOM 9019 C CA . PRO B 2 303 ? 161.55493 198.66820 157.44542 1.000 122.78134 303 PRO B CA 1
ATOM 9020 C C . PRO B 2 303 ? 161.32190 197.50972 158.40137 1.000 125.13627 303 PRO B C 1
ATOM 9021 O O . PRO B 2 303 ? 162.07793 197.28133 159.34697 1.000 128.27375 303 PRO B O 1
ATOM 9025 N N . ARG B 2 304 ? 160.24745 196.76986 158.13765 1.000 121.09223 304 ARG B N 1
ATOM 9026 C CA . ARG B 2 304 ? 159.85640 195.63886 158.96410 1.000 119.58153 304 ARG B CA 1
ATOM 9027 C C . ARG B 2 304 ? 159.57933 194.42383 158.09366 1.000 121.92726 304 ARG B C 1
ATOM 9028 O O . ARG B 2 304 ? 159.12428 194.54523 156.95393 1.000 124.73953 304 ARG B O 1
ATOM 9036 N N . THR B 2 305 ? 159.85774 193.24759 158.64705 1.000 123.39980 305 THR B N 1
ATOM 9037 C CA . THR B 2 305 ? 159.51571 192.00552 157.98160 1.000 125.26833 305 THR B CA 1
ATOM 9038 C C . THR B 2 305 ? 158.00464 191.79736 158.00655 1.000 127.41767 305 THR B C 1
ATOM 9039 O O . THR B 2 305 ? 157.30309 192.37903 158.83714 1.000 128.52308 305 THR B O 1
ATOM 9043 N N . PRO B 2 306 ? 157.47774 190.97423 157.09638 1.000 123.39894 306 PRO B N 1
ATOM 9044 C CA . PRO B 2 306 ? 156.04099 190.65796 157.14455 1.000 121.73325 306 PRO B CA 1
ATOM 9045 C C . PRO B 2 306 ? 155.60271 190.08056 158.47475 1.000 122.73480 306 PRO B C 1
ATOM 9046 O O . PRO B 2 306 ? 154.44934 190.28304 158.87233 1.000 123.49891 306 PRO B O 1
ATOM 9050 N N . ASP B 2 307 ? 156.48253 189.36493 159.17235 1.000 127.47960 307 ASP B N 1
ATOM 9051 C CA . ASP B 2 307 ? 156.19417 188.88805 160.51642 1.000 127.88316 307 ASP B CA 1
ATOM 9052 C C . ASP B 2 307 ? 156.11353 190.02576 161.52789 1.000 126.87151 307 ASP B C 1
ATOM 9053 O O . ASP B 2 307 ? 155.39323 189.90178 162.52362 1.000 125.01544 307 ASP B O 1
ATOM 9058 N N . GLY B 2 308 ? 156.79163 191.14067 161.27820 1.000 120.42083 308 GLY B N 1
ATOM 9059 C CA . GLY B 2 308 ? 156.80904 192.25140 162.20391 1.000 118.44339 308 GLY B CA 1
ATOM 9060 C C . GLY B 2 308 ? 158.12730 192.49932 162.89968 1.000 122.93865 308 GLY B C 1
ATOM 9061 O O . GLY B 2 308 ? 158.17690 193.33100 163.81240 1.000 120.93638 308 GLY B O 1
ATOM 9062 N N . ARG B 2 309 ? 159.18896 191.80440 162.50825 1.000 122.72157 309 ARG B N 1
ATOM 9063 C CA . ARG B 2 309 ? 160.50328 192.03138 163.08408 1.000 117.58957 309 ARG B CA 1
ATOM 9064 C C . ARG B 2 309 ? 161.16966 193.24031 162.44397 1.000 117.19310 309 ARG B C 1
ATOM 9065 O O . ARG B 2 309 ? 160.90745 193.58308 161.28863 1.000 117.62189 309 ARG B O 1
ATOM 9073 N N . GLU B 2 310 ? 162.04546 193.88388 163.20759 1.000 112.59605 310 GLU B N 1
ATOM 9074 C CA . GLU B 2 310 ? 162.88543 194.93656 162.65516 1.000 110.92928 310 GLU B CA 1
ATOM 9075 C C . GLU B 2 310 ? 163.97227 194.30632 161.79534 1.000 112.75487 310 GLU B C 1
ATOM 9076 O O . GLU B 2 310 ? 164.72498 193.44812 162.26658 1.000 112.38920 310 GLU B O 1
ATOM 9082 N N . ILE B 2 311 ? 164.05872 194.72809 160.53688 1.000 106.99789 311 ILE B N 1
ATOM 9083 C CA . ILE B 2 311 ? 164.98736 194.10983 159.59928 1.000 107.38412 311 ILE B CA 1
ATOM 9084 C C . ILE B 2 311 ? 166.41024 194.49463 159.96972 1.000 110.25544 311 ILE B C 1
ATOM 9085 O O . ILE B 2 311 ? 166.85470 195.61636 159.70312 1.000 112.28130 311 ILE B O 1
ATOM 9090 N N . LEU B 2 312 ? 167.13301 193.56415 160.58483 1.000 98.17011 312 LEU B N 1
ATOM 9091 C CA . LEU B 2 312 ? 168.52493 193.77075 160.95646 1.000 99.50494 312 LEU B CA 1
ATOM 9092 C C . LEU B 2 312 ? 169.32456 192.55795 160.51654 1.000 98.98986 312 LEU B C 1
ATOM 9093 O O . LEU B 2 312 ? 168.99015 191.42629 160.87972 1.000 100.12177 312 LEU B O 1
ATOM 9098 N N . PHE B 2 313 ? 170.37155 192.79403 159.73540 1.000 91.93050 313 PHE B N 1
ATOM 9099 C CA . PHE B 2 313 ? 171.27897 191.73876 159.30695 1.000 90.93821 313 PHE B CA 1
ATOM 9100 C C . PHE B 2 313 ? 172.36614 191.59688 160.36257 1.000 93.85341 313 PHE B C 1
ATOM 9101 O O . PHE B 2 313 ? 173.25313 192.44835 160.46759 1.000 96.32134 313 PHE B O 1
ATOM 9109 N N . TYR B 2 314 ? 172.29348 190.53089 161.15117 1.000 92.40745 314 TYR B N 1
ATOM 9110 C CA . TYR B 2 314 ? 173.24438 190.31729 162.23045 1.000 90.97604 314 TYR B CA 1
ATOM 9111 C C . TYR B 2 314 ? 174.47708 189.54517 161.78942 1.000 97.53101 314 TYR B C 1
ATOM 9112 O O . TYR B 2 314 ? 175.34221 189.26882 162.62431 1.000 105.95842 314 TYR B O 1
ATOM 9121 N N . LYS B 2 315 ? 174.56711 189.18129 160.51288 1.000 102.47353 315 LYS B N 1
ATOM 9122 C CA . LYS B 2 315 ? 175.74914 188.56028 159.93048 1.000 98.27676 315 LYS B CA 1
ATOM 9123 C C . LYS B 2 315 ? 175.55611 188.48401 158.42745 1.000 97.98168 315 LYS B C 1
ATOM 9124 O O . LYS B 2 315 ? 174.43836 188.28812 157.94487 1.000 104.06937 315 LYS B O 1
ATOM 9130 N N . VAL B 2 316 ? 176.65318 188.64316 157.69633 1.000 96.93481 316 VAL B N 1
ATOM 9131 C CA . VAL B 2 316 ? 176.64927 188.54346 156.24381 1.000 99.74857 316 VAL B CA 1
ATOM 9132 C C . VAL B 2 316 ? 177.82418 187.67704 155.82080 1.000 103.14288 316 VAL B C 1
ATOM 9133 O O . VAL B 2 316 ? 178.96652 187.94024 156.21045 1.000 108.68251 316 VAL B O 1
ATOM 9137 N N . ILE B 2 317 ? 177.54442 186.64825 155.02920 1.000 90.44080 317 ILE B N 1
ATOM 9138 C CA . ILE B 2 317 ? 178.56672 185.75406 154.50463 1.000 86.18436 317 ILE B CA 1
ATOM 9139 C C . ILE B 2 317 ? 178.78825 186.11452 153.04573 1.000 87.96228 317 ILE B C 1
ATOM 9140 O O . ILE B 2 317 ? 177.84761 186.09715 152.24430 1.000 95.40011 317 ILE B O 1
ATOM 9145 N N . ASP B 2 318 ? 180.02674 186.43899 152.69961 1.000 97.75128 318 ASP B N 1
ATOM 9146 C CA . ASP B 2 318 ? 180.36962 186.96106 151.38642 1.000 98.03397 318 ASP B CA 1
ATOM 9147 C C . ASP B 2 318 ? 181.19412 185.93108 150.62977 1.000 100.00807 318 ASP B C 1
ATOM 9148 O O . ASP B 2 318 ? 182.21560 185.45726 151.13568 1.000 106.07482 318 ASP B O 1
ATOM 9153 N N . TYR B 2 319 ? 180.75413 185.59055 149.42310 1.000 83.60139 319 TYR B N 1
ATOM 9154 C CA . TYR B 2 319 ? 181.47535 184.67524 148.55108 1.000 86.90802 319 TYR B CA 1
ATOM 9155 C C . TYR B 2 319 ? 181.93974 185.42730 147.31490 1.000 93.55829 319 TYR B C 1
ATOM 9156 O O . TYR B 2 319 ? 181.12356 186.01628 146.59997 1.000 98.53640 319 TYR B O 1
ATOM 9165 N N . ILE B 2 320 ? 183.24320 185.39828 147.06124 1.000 98.92817 320 ILE B N 1
ATOM 9166 C CA . ILE B 2 320 ? 183.83934 186.05685 145.90690 1.000 93.41450 320 ILE B CA 1
ATOM 9167 C C . ILE B 2 320 ? 184.52738 184.99275 145.06947 1.000 99.00284 320 ILE B C 1
ATOM 9168 O O . ILE B 2 320 ? 185.46011 184.33197 145.54065 1.000 107.95582 320 ILE B O 1
ATOM 9173 N N . LEU B 2 321 ? 184.06879 184.82743 143.83068 1.000 102.92207 321 LEU B N 1
ATOM 9174 C CA . LEU B 2 321 ? 184.61059 183.82487 142.92432 1.000 102.25912 321 LEU B CA 1
ATOM 9175 C C . LEU B 2 321 ? 185.05723 184.42693 141.60052 1.000 100.95401 321 LEU B C 1
ATOM 9176 O O . LEU B 2 321 ? 185.36127 183.67942 140.66418 1.000 101.70849 321 LEU B O 1
ATOM 9181 N N . HIS B 2 322 ? 185.09882 185.75621 141.49723 1.000 129.42603 322 HIS B N 1
ATOM 9182 C CA . HIS B 2 322 ? 185.39191 186.40228 140.22265 1.000 132.50350 322 HIS B CA 1
ATOM 9183 C C . HIS B 2 322 ? 186.79518 186.05261 139.74049 1.000 134.70447 322 HIS B C 1
ATOM 9184 O O . HIS B 2 322 ? 186.96687 185.40163 138.70414 1.000 136.12900 322 HIS B O 1
ATOM 9191 N N . GLY B 2 323 ? 187.81413 186.47696 140.48182 1.000 131.10303 323 GLY B N 1
ATOM 9192 C CA . GLY B 2 323 ? 189.18209 186.21418 140.08178 1.000 132.35824 323 GLY B CA 1
ATOM 9193 C C . GLY B 2 323 ? 189.94712 185.36581 141.07400 1.000 134.44609 323 GLY B C 1
ATOM 9194 O O . GLY B 2 323 ? 190.83209 184.59351 140.69453 1.000 132.75375 323 GLY B O 1
ATOM 9195 N N . LYS B 2 324 ? 189.61005 185.50075 142.35291 1.000 127.51984 324 LYS B N 1
ATOM 9196 C CA . LYS B 2 324 ? 190.26305 184.74922 143.41366 1.000 126.53133 324 LYS B CA 1
ATOM 9197 C C . LYS B 2 324 ? 189.21954 184.37426 144.45052 1.000 125.96553 324 LYS B C 1
ATOM 9198 O O . LYS B 2 324 ? 188.45683 185.23313 144.90131 1.000 125.94813 324 LYS B O 1
ATOM 9204 N N . GLU B 2 325 ? 189.18802 183.09942 144.82642 1.000 114.82884 325 GLU B N 1
ATOM 9205 C CA . GLU B 2 325 ? 188.18578 182.61501 145.76793 1.000 113.41554 325 GLU B CA 1
ATOM 9206 C C . GLU B 2 325 ? 188.44776 183.21828 147.14112 1.000 115.80611 325 GLU B C 1
ATOM 9207 O O . GLU B 2 325 ? 189.37835 182.80885 147.84180 1.000 116.04722 325 GLU B O 1
ATOM 9213 N N . ASP B 2 326 ? 187.62834 184.19357 147.52679 1.000 121.22913 326 ASP B N 1
ATOM 9214 C CA . ASP B 2 326 ? 187.72748 184.84052 148.82879 1.000 121.39696 326 ASP B CA 1
ATOM 9215 C C . ASP B 2 326 ? 186.37137 184.76480 149.50818 1.000 118.78145 326 ASP B C 1
ATOM 9216 O O . ASP B 2 326 ? 185.35538 185.13433 148.91201 1.000 119.01595 326 ASP B O 1
ATOM 9221 N N . ILE B 2 327 ? 186.35533 184.28547 150.74694 1.000 105.99246 327 ILE B N 1
ATOM 9222 C CA . ILE B 2 327 ? 185.13614 184.16117 151.53311 1.000 105.47805 327 ILE B CA 1
ATOM 9223 C C . ILE B 2 327 ? 185.33281 184.91672 152.83692 1.000 111.03822 327 ILE B C 1
ATOM 9224 O O . ILE B 2 327 ? 186.33118 184.70908 153.53577 1.000 111.40885 327 ILE B O 1
ATOM 9229 N N . LYS B 2 328 ? 184.38457 185.78963 153.16110 1.000 111.02152 328 LYS B N 1
ATOM 9230 C CA . LYS B 2 328 ? 184.45329 186.60731 154.36011 1.000 108.74670 328 LYS B CA 1
ATOM 9231 C C . LYS B 2 328 ? 183.15512 186.47977 155.14024 1.000 106.37885 328 LYS B C 1
ATOM 9232 O O . LYS B 2 328 ? 182.07844 186.31346 154.56238 1.000 109.38820 328 LYS B O 1
ATOM 9238 N N . VAL B 2 329 ? 183.26787 186.55428 156.46262 1.000 108.98756 329 VAL B N 1
ATOM 9239 C CA . VAL B 2 329 ? 182.11701 186.55152 157.35652 1.000 109.83287 329 VAL B CA 1
ATOM 9240 C C . VAL B 2 329 ? 182.19846 187.82235 158.18762 1.000 111.12227 329 VAL B C 1
ATOM 9241 O O . VAL B 2 329 ? 183.14049 187.99705 158.96991 1.000 111.79584 329 VAL B O 1
ATOM 9245 N N . ILE B 2 330 ? 181.21912 188.70624 158.02399 1.000 109.73514 330 ILE B N 1
ATOM 9246 C CA . ILE B 2 330 ? 181.21157 190.00695 158.68549 1.000 109.22515 330 ILE B CA 1
ATOM 9247 C C . ILE B 2 330 ? 180.19914 189.94464 159.82606 1.000 111.58512 330 ILE B C 1
ATOM 9248 O O . ILE B 2 330 ? 178.99917 189.76264 159.56390 1.000 114.53216 330 ILE B O 1
ATOM 9253 N N . PRO B 2 331 ? 180.62114 190.08571 161.07827 1.000 113.34295 331 PRO B N 1
ATOM 9254 C CA . PRO B 2 331 ? 179.67747 189.95794 162.19657 1.000 112.91966 331 PRO B CA 1
ATOM 9255 C C . PRO B 2 331 ? 178.65692 191.08275 162.23989 1.000 113.00772 331 PRO B C 1
ATOM 9256 O O . PRO B 2 331 ? 177.46162 190.83101 162.40383 1.000 113.41225 331 PRO B O 1
ATOM 9260 N N . SER B 2 332 ? 179.10653 192.32800 162.09675 1.000 113.10019 332 SER B N 1
ATOM 9261 C CA . SER B 2 332 ? 178.21153 193.48132 162.10424 1.000 115.68683 332 SER B CA 1
ATOM 9262 C C . SER B 2 332 ? 178.31828 194.19521 160.76519 1.000 117.72717 332 SER B C 1
ATOM 9263 O O . SER B 2 332 ? 179.18346 195.06450 160.58426 1.000 117.06684 332 SER B O 1
ATOM 9266 N N . PRO B 2 333 ? 177.46787 193.87243 159.79777 1.000 112.85776 333 PRO B N 1
ATOM 9267 C CA . PRO B 2 333 ? 177.57176 194.49665 158.48272 1.000 113.46710 333 PRO B CA 1
ATOM 9268 C C . PRO B 2 333 ? 177.03085 195.91304 158.51015 1.000 112.41390 333 PRO B C 1
ATOM 9269 O O . PRO B 2 333 ? 175.87112 196.14065 158.88541 1.000 109.06806 333 PRO B O 1
ATOM 9273 N N . PRO B 2 334 ? 177.83898 196.89218 158.12345 1.000 115.48494 334 PRO B N 1
ATOM 9274 C CA . PRO B 2 334 ? 177.36172 198.27442 158.08593 1.000 113.05336 334 PRO B CA 1
ATOM 9275 C C . PRO B 2 334 ? 176.48409 198.52289 156.86926 1.000 113.57254 334 PRO B C 1
ATOM 9276 O O . PRO B 2 334 ? 176.45905 197.74847 155.91241 1.000 118.40562 334 PRO B O 1
ATOM 9280 N N . ALA B 2 335 ? 175.75427 199.63685 156.92406 1.000 114.25281 335 ALA B N 1
ATOM 9281 C CA . ALA B 2 335 ? 174.81458 199.97575 155.86327 1.000 114.63205 335 ALA B CA 1
ATOM 9282 C C . ALA B 2 335 ? 175.49410 200.28490 154.53677 1.000 115.18985 335 ALA B C 1
ATOM 9283 O O . ALA B 2 335 ? 174.80919 200.32597 153.51005 1.000 116.25792 335 ALA B O 1
ATOM 9285 N N . ASP B 2 336 ? 176.80519 200.50983 154.52696 1.000 119.12765 336 ASP B N 1
ATOM 9286 C CA . ASP B 2 336 ? 177.53560 200.77295 153.29527 1.000 119.10498 336 ASP B CA 1
ATOM 9287 C C . ASP B 2 336 ? 178.15500 199.51636 152.69861 1.000 121.45383 336 ASP B C 1
ATOM 9288 O O . ASP B 2 336 ? 178.94652 199.61975 151.75649 1.000 120.52161 336 ASP B O 1
ATOM 9293 N N . HIS B 2 337 ? 177.83179 198.34291 153.23765 1.000 111.27294 337 HIS B N 1
ATOM 9294 C CA . HIS B 2 337 ? 178.31284 197.09553 152.66173 1.000 106.34401 337 HIS B CA 1
ATOM 9295 C C . HIS B 2 337 ? 177.83406 196.96375 151.22273 1.000 108.26644 337 HIS B C 1
ATOM 9296 O O . HIS B 2 337 ? 176.69339 197.30281 150.89937 1.000 111.83107 337 HIS B O 1
ATOM 9303 N N . TRP B 2 338 ? 178.71652 196.45993 150.35681 1.000 96.90308 338 TRP B N 1
ATOM 9304 C CA . TRP B 2 338 ? 178.43786 196.46622 148.92367 1.000 95.45283 338 TRP B CA 1
ATOM 9305 C C . TRP B 2 338 ? 177.18517 195.66634 148.58882 1.000 96.46383 338 TRP B C 1
ATOM 9306 O O . TRP B 2 338 ? 176.38921 196.07780 147.73759 1.000 98.40701 338 TRP B O 1
ATOM 9317 N N . ALA B 2 339 ? 176.99167 194.52012 149.24090 1.000 95.78766 339 ALA B N 1
ATOM 9318 C CA . ALA B 2 339 ? 175.78009 193.74385 149.00250 1.000 91.91306 339 ALA B CA 1
ATOM 9319 C C . ALA B 2 339 ? 174.55182 194.45028 149.55833 1.000 93.80961 339 ALA B C 1
ATOM 9320 O O . ALA B 2 339 ? 173.46795 194.37874 148.96893 1.000 96.05669 339 ALA B O 1
ATOM 9322 N N . LEU B 2 340 ? 174.70030 195.13808 150.68819 1.000 99.65410 340 LEU B N 1
ATOM 9323 C CA . LEU B 2 340 ? 173.57206 195.77813 151.34769 1.000 99.11551 340 LEU B CA 1
ATOM 9324 C C . LEU B 2 340 ? 173.33388 197.20804 150.88730 1.000 94.94559 340 LEU B C 1
ATOM 9325 O O . LEU B 2 340 ? 172.22010 197.71628 151.05407 1.000 92.98889 340 LEU B O 1
ATOM 9330 N N . ALA B 2 341 ? 174.34531 197.86796 150.31777 1.000 99.54550 341 ALA B N 1
ATOM 9331 C CA . ALA B 2 341 ? 174.17811 199.25643 149.90184 1.000 100.60548 341 ALA B CA 1
ATOM 9332 C C . ALA B 2 341 ? 173.15086 199.39162 148.78889 1.000 106.20131 341 ALA B C 1
ATOM 9333 O O . ALA B 2 341 ? 172.56141 200.46393 148.61659 1.000 110.49378 341 ALA B O 1
ATOM 9335 N N . SER B 2 342 ? 172.92636 198.32487 148.02137 1.000 100.32081 342 SER B N 1
ATOM 9336 C CA . SER B 2 342 ? 171.94002 198.38561 146.95076 1.000 98.35613 342 SER B CA 1
ATOM 9337 C C . SER B 2 342 ? 170.52696 198.52958 147.49406 1.000 99.83032 342 SER B C 1
ATOM 9338 O O . SER B 2 342 ? 169.66816 199.12091 146.83250 1.000 102.85658 342 SER B O 1
ATOM 9341 N N . GLY B 2 343 ? 170.26537 197.99894 148.68516 1.000 93.19636 343 GLY B N 1
ATOM 9342 C CA . GLY B 2 343 ? 168.93732 198.01219 149.25101 1.000 92.47151 343 GLY B CA 1
ATOM 9343 C C . GLY B 2 343 ? 168.04860 196.88041 148.79717 1.000 98.09300 343 GLY B C 1
ATOM 9344 O O . GLY B 2 343 ? 166.94291 196.73094 149.33189 1.000 99.09528 343 GLY B O 1
ATOM 9345 N N . LEU B 2 344 ? 168.48856 196.08366 147.82470 1.000 92.51688 344 LEU B N 1
ATOM 9346 C CA . LEU B 2 344 ? 167.71841 194.91279 147.41179 1.000 84.31502 344 LEU B CA 1
ATOM 9347 C C . LEU B 2 344 ? 167.57373 193.88459 148.52524 1.000 86.25727 344 LEU B C 1
ATOM 9348 O O . LEU B 2 344 ? 166.44906 193.40105 148.74020 1.000 87.21988 344 LEU B O 1
ATOM 9353 N N . PRO B 2 345 ? 168.62919 193.49456 149.25380 1.000 84.64592 345 PRO B N 1
ATOM 9354 C CA . PRO B 2 345 ? 168.41154 192.57128 150.37941 1.000 79.78568 345 PRO B CA 1
ATOM 9355 C C . PRO B 2 345 ? 167.45875 193.11744 151.42392 1.000 86.22387 345 PRO B C 1
ATOM 9356 O O . PRO B 2 345 ? 166.67537 192.35475 152.00050 1.000 94.57492 345 PRO B O 1
ATOM 9360 N N . THR B 2 346 ? 167.50658 194.42280 151.69195 1.000 94.59051 346 THR B N 1
ATOM 9361 C CA . THR B 2 346 ? 166.53053 195.01919 152.59632 1.000 96.79005 346 THR B CA 1
ATOM 9362 C C . THR B 2 346 ? 165.12888 194.95217 152.00742 1.000 101.78652 346 THR B C 1
ATOM 9363 O O . THR B 2 346 ? 164.16321 194.64971 152.71693 1.000 97.15629 346 THR B O 1
ATOM 9367 N N . TYR B 2 347 ? 164.99832 195.23363 150.70862 1.000 107.67655 347 TYR B N 1
ATOM 9368 C CA . TYR B 2 347 ? 163.68979 195.17674 150.06615 1.000 99.98736 347 TYR B CA 1
ATOM 9369 C C . TYR B 2 347 ? 163.13987 193.75850 150.05287 1.000 99.65254 347 TYR B C 1
ATOM 9370 O O . TYR B 2 347 ? 161.94157 193.54867 150.27123 1.000 99.55260 347 TYR B O 1
ATOM 9379 N N . VAL B 2 348 ? 163.99757 192.77161 149.78779 1.000 95.68629 348 VAL B N 1
ATOM 9380 C CA . VAL B 2 348 ? 163.54798 191.38280 149.78484 1.000 91.82845 348 VAL B CA 1
ATOM 9381 C C . VAL B 2 348 ? 163.03350 190.99290 151.16140 1.000 95.30797 348 VAL B C 1
ATOM 9382 O O . VAL B 2 348 ? 161.99814 190.33007 151.28888 1.000 99.86258 348 VAL B O 1
ATOM 9386 N N . ALA B 2 349 ? 163.74272 191.40264 152.21357 1.000 99.77885 349 ALA B N 1
ATOM 9387 C CA . ALA B 2 349 ? 163.27629 191.12509 153.56611 1.000 99.38243 349 ALA B CA 1
ATOM 9388 C C . ALA B 2 349 ? 161.94580 191.81329 153.84253 1.000 106.86328 349 ALA B C 1
ATOM 9389 O O . ALA B 2 349 ? 161.10984 191.28691 154.58616 1.000 106.84591 349 ALA B O 1
ATOM 9391 N N . GLU B 2 350 ? 161.73138 192.99369 153.25597 1.000 114.16616 350 GLU B N 1
ATOM 9392 C CA . GLU B 2 350 ? 160.45471 193.68155 153.42343 1.000 111.67647 350 GLU B CA 1
ATOM 9393 C C . GLU B 2 350 ? 159.31851 192.89113 152.79130 1.000 114.87810 350 GLU B C 1
ATOM 9394 O O . GLU B 2 350 ? 158.28284 192.65309 153.42203 1.000 113.29138 350 GLU B O 1
ATOM 9400 N N . SER B 2 351 ? 159.49687 192.47488 151.54053 1.000 106.22160 351 SER B N 1
ATOM 9401 C CA . SER B 2 351 ? 158.41173 191.90210 150.75854 1.000 103.72895 351 SER B CA 1
ATOM 9402 C C . SER B 2 351 ? 158.42733 190.38385 150.70878 1.000 102.98502 351 SER B C 1
ATOM 9403 O O . SER B 2 351 ? 157.35797 189.77020 150.64993 1.000 104.08974 351 SER B O 1
ATOM 9406 N N . GLY B 2 352 ? 159.60011 189.75965 150.74022 1.000 97.72591 352 GLY B N 1
ATOM 9407 C CA . GLY B 2 352 ? 159.66580 188.32551 150.55812 1.000 96.49257 352 GLY B CA 1
ATOM 9408 C C . GLY B 2 352 ? 159.47164 187.86889 149.13300 1.000 102.40464 352 GLY B C 1
ATOM 9409 O O . GLY B 2 352 ? 159.06944 186.72397 148.90945 1.000 104.41413 352 GLY B O 1
ATOM 9410 N N . PHE B 2 353 ? 159.73747 188.73128 148.15947 1.000 104.80140 353 PHE B N 1
ATOM 9411 C CA . PHE B 2 353 ? 159.55808 188.40973 146.75383 1.000 98.75021 353 PHE B CA 1
ATOM 9412 C C . PHE B 2 353 ? 160.88617 188.02300 146.11952 1.000 102.87394 353 PHE B C 1
ATOM 9413 O O . PHE B 2 353 ? 161.94804 188.51988 146.50046 1.000 108.20365 353 PHE B O 1
ATOM 9421 N N . ILE B 2 354 ? 160.81160 187.13207 145.13821 1.000 95.70133 354 ILE B N 1
ATOM 9422 C CA . ILE B 2 354 ? 161.98222 186.73880 144.36453 1.000 88.34987 354 ILE B CA 1
ATOM 9423 C C . ILE B 2 354 ? 162.24863 187.81941 143.32736 1.000 95.30890 354 ILE B C 1
ATOM 9424 O O . ILE B 2 354 ? 161.41701 188.06708 142.44889 1.000 106.73279 354 ILE B O 1
ATOM 9429 N N . CYS B 2 355 ? 163.40455 188.46613 143.42635 1.000 89.56241 355 CYS B N 1
ATOM 9430 C CA . CYS B 2 355 ? 163.74439 189.59565 142.57399 1.000 88.80705 355 CYS B CA 1
ATOM 9431 C C . CYS B 2 355 ? 164.80849 189.18673 141.56768 1.000 86.82833 355 CYS B C 1
ATOM 9432 O O . CYS B 2 355 ? 165.86768 188.67981 141.94786 1.000 94.11387 355 CYS B O 1
ATOM 9435 N N . ASN B 2 356 ? 164.52153 189.41077 140.28870 1.000 78.86554 356 ASN B N 1
ATOM 9436 C CA . ASN B 2 356 ? 165.46891 189.17590 139.20752 1.000 79.77957 356 ASN B CA 1
ATOM 9437 C C . ASN B 2 356 ? 165.65624 190.48420 138.46097 1.000 85.56190 356 ASN B C 1
ATOM 9438 O O . ASN B 2 356 ? 164.68226 191.06741 137.97586 1.000 92.42421 356 ASN B O 1
ATOM 9443 N N . ILE B 2 357 ? 166.89989 190.94057 138.36499 1.000 81.55754 357 ILE B N 1
ATOM 9444 C CA . ILE B 2 357 ? 167.21910 192.23966 137.78834 1.000 75.96886 357 ILE B CA 1
ATOM 9445 C C . ILE B 2 357 ? 168.15791 192.03169 136.61227 1.000 78.47947 357 ILE B C 1
ATOM 9446 O O . ILE B 2 357 ? 169.20605 191.39020 136.75227 1.000 82.18587 357 ILE B O 1
ATOM 9451 N N . MET B 2 358 ? 167.78142 192.56934 135.45861 1.000 95.18443 358 MET B N 1
ATOM 9452 C CA . MET B 2 358 ? 168.64910 192.61912 134.29353 1.000 97.37778 358 MET B CA 1
ATOM 9453 C C . MET B 2 358 ? 169.10408 194.05616 134.08990 1.000 103.02667 358 MET B C 1
ATOM 9454 O O . MET B 2 358 ? 168.32291 194.99247 134.28101 1.000 106.00155 358 MET B O 1
ATOM 9459 N N . ASN B 2 359 ? 170.37146 194.22677 133.71244 1.000 109.65789 359 ASN B N 1
ATOM 9460 C CA . ASN B 2 359 ? 170.96372 195.54816 133.51791 1.000 107.46010 359 ASN B CA 1
ATOM 9461 C C . ASN B 2 359 ? 170.87769 196.37386 134.80180 1.000 110.70882 359 ASN B C 1
ATOM 9462 O O . ASN B 2 359 ? 170.19424 197.39583 134.87571 1.000 113.96587 359 ASN B O 1
ATOM 9467 N N . ALA B 2 360 ? 171.58066 195.89193 135.82486 1.000 103.76844 360 ALA B N 1
ATOM 9468 C CA . ALA B 2 360 ? 171.60782 196.56433 137.12306 1.000 96.63631 360 ALA B CA 1
ATOM 9469 C C . ALA B 2 360 ? 172.00747 198.03489 137.05694 1.000 102.54241 360 ALA B C 1
ATOM 9470 O O . ALA B 2 360 ? 171.34002 198.85347 137.70846 1.000 103.76582 360 ALA B O 1
ATOM 9472 N N . PRO B 2 361 ? 173.05138 198.44665 136.32518 1.000 110.83420 361 PRO B N 1
ATOM 9473 C CA . PRO B 2 361 ? 173.38879 199.88067 136.30722 1.000 110.68668 361 PRO B CA 1
ATOM 9474 C C . PRO B 2 361 ? 172.29880 200.75221 135.71630 1.000 111.06817 361 PRO B C 1
ATOM 9475 O O . PRO B 2 361 ? 172.27479 201.95752 135.99157 1.000 111.85321 361 PRO B O 1
ATOM 9479 N N . ALA B 2 362 ? 171.39778 200.18857 134.91666 1.000 112.59565 362 ALA B N 1
ATOM 9480 C CA . ALA B 2 362 ? 170.29400 200.93403 134.33310 1.000 111.60105 362 ALA B CA 1
ATOM 9481 C C . ALA B 2 362 ? 169.03097 200.86635 135.17935 1.000 112.47532 362 ALA B C 1
ATOM 9482 O O . ALA B 2 362 ? 167.98685 201.37074 134.75650 1.000 111.96389 362 ALA B O 1
ATOM 9484 N N . ASP B 2 363 ? 169.09764 200.25136 136.35633 1.000 120.92775 363 ASP B N 1
ATOM 9485 C CA . ASP B 2 363 ? 167.95174 200.16971 137.25038 1.000 119.79695 363 ASP B CA 1
ATOM 9486 C C . ASP B 2 363 ? 167.92848 201.38183 138.16992 1.000 120.87752 363 ASP B C 1
ATOM 9487 O O . ASP B 2 363 ? 168.92529 201.68843 138.83126 1.000 121.81663 363 ASP B O 1
ATOM 9492 N N . GLU B 2 364 ? 166.78659 202.06573 138.20896 1.000 133.09708 364 GLU B N 1
ATOM 9493 C CA . GLU B 2 364 ? 166.62370 203.24413 139.04629 1.000 135.16063 364 GLU B CA 1
ATOM 9494 C C . GLU B 2 364 ? 165.92628 202.95371 140.36665 1.000 132.95994 364 GLU B C 1
ATOM 9495 O O . GLU B 2 364 ? 166.02089 203.77031 141.28887 1.000 128.13007 364 GLU B O 1
ATOM 9501 N N . MET B 2 365 ? 165.22928 201.82089 140.47763 1.000 123.91301 365 MET B N 1
ATOM 9502 C CA . MET B 2 365 ? 164.53187 201.50050 141.71789 1.000 120.23747 365 MET B CA 1
ATOM 9503 C C . MET B 2 365 ? 165.50973 201.30061 142.86847 1.000 121.42059 365 MET B C 1
ATOM 9504 O O . MET B 2 365 ? 165.25687 201.75339 143.99041 1.000 118.52786 365 MET B O 1
ATOM 9509 N N . PHE B 2 366 ? 166.62504 200.62725 142.61307 1.000 111.51948 366 PHE B N 1
ATOM 9510 C CA . PHE B 2 366 ? 167.65249 200.38515 143.61273 1.000 106.56671 366 PHE B CA 1
ATOM 9511 C C . PHE B 2 366 ? 168.90839 201.17282 143.26666 1.000 109.12315 366 PHE B C 1
ATOM 9512 O O . PHE B 2 366 ? 169.04931 201.71969 142.17087 1.000 110.37678 366 PHE B O 1
ATOM 9520 N N . ASN B 2 367 ? 169.82961 201.22535 144.21913 1.000 114.41326 367 ASN B N 1
ATOM 9521 C CA . ASN B 2 367 ? 171.05074 202.01211 144.08547 1.000 116.49718 367 ASN B CA 1
ATOM 9522 C C . ASN B 2 367 ? 172.17279 201.00401 143.85736 1.000 113.54242 367 ASN B C 1
ATOM 9523 O O . ASN B 2 367 ? 172.76287 200.48876 144.80981 1.000 112.71881 367 ASN B O 1
ATOM 9528 N N . PHE B 2 368 ? 172.44970 200.70525 142.59448 1.000 112.88751 368 PHE B N 1
ATOM 9529 C CA . PHE B 2 368 ? 173.60595 199.90187 142.21974 1.000 115.64809 368 PHE B CA 1
ATOM 9530 C C . PHE B 2 368 ? 174.70153 200.85818 141.77051 1.000 119.69212 368 PHE B C 1
ATOM 9531 O O . PHE B 2 368 ? 174.50643 201.63952 140.83447 1.000 121.18090 368 PHE B O 1
ATOM 9539 N N . GLN B 2 369 ? 175.85149 200.79435 142.43833 1.000 134.98344 369 GLN B N 1
ATOM 9540 C CA . GLN B 2 369 ? 176.90927 201.77211 142.22313 1.000 135.99526 369 GLN B CA 1
ATOM 9541 C C . GLN B 2 369 ? 177.46095 201.66383 140.80904 1.000 137.28199 369 GLN B C 1
ATOM 9542 O O . GLN B 2 369 ? 178.20192 200.72784 140.49300 1.000 139.16561 369 GLN B O 1
ATOM 9548 N N . GLU B 2 370 ? 177.09485 202.61440 139.95313 1.000 138.87227 370 GLU B N 1
ATOM 9549 C CA . GLU B 2 370 ? 177.55602 202.61080 138.57171 1.000 140.04878 370 GLU B CA 1
ATOM 9550 C C . GLU B 2 370 ? 179.06584 202.77092 138.51958 1.000 141.00514 370 GLU B C 1
ATOM 9551 O O . GLU B 2 370 ? 179.60212 203.83256 138.84886 1.000 141.88251 370 GLU B O 1
ATOM 9557 N N . GLY B 2 371 ? 179.74765 201.70910 138.10666 1.000 142.68112 371 GLY B N 1
ATOM 9558 C CA . GLY B 2 371 ? 181.18812 201.67552 138.11418 1.000 142.14337 371 GLY B CA 1
ATOM 9559 C C . GLY B 2 371 ? 181.69784 200.39608 138.74028 1.000 141.55227 371 GLY B C 1
ATOM 9560 O O . GLY B 2 371 ? 180.93522 199.46206 139.00541 1.000 141.71579 371 GLY B O 1
ATOM 9561 N N . PRO B 2 372 ? 183.00228 200.32746 138.99557 1.000 136.06588 372 PRO B N 1
ATOM 9562 C CA . PRO B 2 372 ? 183.58764 199.08409 139.50223 1.000 137.06592 372 PRO B CA 1
ATOM 9563 C C . PRO B 2 372 ? 183.61136 198.99758 141.01962 1.000 138.58287 372 PRO B C 1
ATOM 9564 O O . PRO B 2 372 ? 183.97595 199.94046 141.72474 1.000 135.55401 372 PRO B O 1
ATOM 9568 N N . LEU B 2 373 ? 183.20687 197.83542 141.52098 1.000 144.67959 373 LEU B N 1
ATOM 9569 C CA . LEU B 2 373 ? 183.48047 197.47027 142.89840 1.000 141.42356 373 LEU B CA 1
ATOM 9570 C C . LEU B 2 373 ? 184.89549 196.91073 143.00159 1.000 143.91122 373 LEU B C 1
ATOM 9571 O O . LEU B 2 373 ? 185.47634 196.44661 142.01599 1.000 145.13329 373 LEU B O 1
ATOM 9576 N N . ASP B 2 374 ? 185.43406 196.93007 144.22491 1.000 152.85380 374 ASP B N 1
ATOM 9577 C CA . ASP B 2 374 ? 186.82253 196.57072 144.50855 1.000 154.38849 374 ASP B CA 1
ATOM 9578 C C . ASP B 2 374 ? 187.75394 197.00605 143.38190 1.000 155.86282 374 ASP B C 1
ATOM 9579 O O . ASP B 2 374 ? 187.81749 198.19387 143.04990 1.000 154.17566 374 ASP B O 1
ATOM 9584 N N . ASP B 2 375 ? 188.47403 196.06239 142.78943 1.000 156.91450 375 ASP B N 1
ATOM 9585 C CA . ASP B 2 375 ? 189.36394 196.33671 141.67130 1.000 154.31205 375 ASP B CA 1
ATOM 9586 C C . ASP B 2 375 ? 188.97546 195.46256 140.47839 1.000 152.69242 375 ASP B C 1
ATOM 9587 O O . ASP B 2 375 ? 187.93557 194.79763 140.47843 1.000 152.16041 375 ASP B O 1
ATOM 9592 N N . SER B 2 376 ? 189.82002 195.49063 139.44653 1.000 146.23394 376 SER B N 1
ATOM 9593 C CA . SER 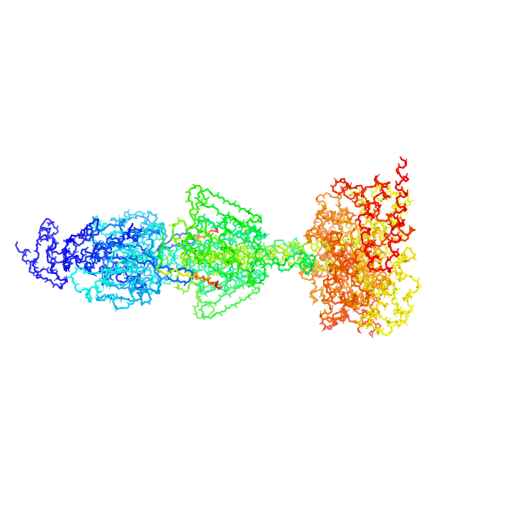B 2 376 ? 189.67208 194.69189 138.22922 1.000 146.82298 376 SER B CA 1
ATOM 9594 C C . SER B 2 376 ? 188.41542 195.04774 137.44157 1.000 146.40772 376 SER B C 1
ATOM 9595 O O . SER B 2 376 ? 188.01284 194.30104 136.54400 1.000 145.49270 376 SER B O 1
ATOM 9598 N N . GLY B 2 377 ? 187.79031 196.17848 137.75258 1.000 139.58649 377 GLY B N 1
ATOM 9599 C CA . GLY B 2 377 ? 186.64111 196.62916 136.98408 1.000 139.15758 377 GLY B CA 1
ATOM 9600 C C . GLY B 2 377 ? 185.45384 195.69305 137.02454 1.000 141.00885 377 GLY B C 1
ATOM 9601 O O . GLY B 2 377 ? 184.82879 195.44323 135.98637 1.000 140.89846 377 GLY B O 1
ATOM 9602 N N . TRP B 2 378 ? 185.12863 195.16171 138.19973 1.000 123.11438 378 TRP B N 1
ATOM 9603 C CA . TRP B 2 378 ? 183.96976 194.28791 138.34424 1.000 119.44179 378 TRP B CA 1
ATOM 9604 C C . TRP B 2 378 ? 182.74027 195.13471 138.63849 1.000 120.93398 378 TRP B C 1
ATOM 9605 O O . TRP B 2 378 ? 182.61961 195.71177 139.72331 1.000 122.81156 378 TRP B O 1
ATOM 9616 N N . ILE B 2 379 ? 181.82586 195.20572 137.67805 1.000 111.89772 379 ILE B N 1
ATOM 9617 C CA . ILE B 2 379 ? 180.58372 195.94674 137.83548 1.000 109.06359 379 ILE B CA 1
ATOM 9618 C C . ILE B 2 379 ? 179.43404 194.95433 137.90128 1.000 109.03134 379 ILE B C 1
ATOM 9619 O O . ILE B 2 379 ? 179.51529 193.83794 137.37689 1.000 110.38946 379 ILE B O 1
ATOM 9624 N N . VAL B 2 380 ? 178.36195 195.36204 138.56784 1.000 97.80556 380 VAL B N 1
ATOM 9625 C CA . VAL B 2 380 ? 177.18718 194.51257 138.71371 1.000 93.03696 380 VAL B CA 1
ATOM 9626 C C . VAL B 2 380 ? 176.30500 194.67745 137.48556 1.000 95.96452 380 VAL B C 1
ATOM 9627 O O . VAL B 2 380 ? 175.95135 195.79920 137.10692 1.000 102.88136 380 VAL B O 1
ATOM 9631 N N . LYS B 2 381 ? 175.95154 193.56073 136.85552 1.000 95.99592 381 LYS B N 1
ATOM 9632 C CA . LYS B 2 381 ? 175.11977 193.57786 135.65971 1.000 92.09255 381 LYS B CA 1
ATOM 9633 C C . LYS B 2 381 ? 173.79805 192.85508 135.85558 1.000 99.15728 381 LYS B C 1
ATOM 9634 O O . LYS B 2 381 ? 172.74450 193.39496 135.50073 1.000 105.00207 381 LYS B O 1
ATOM 9640 N N . ASN B 2 382 ? 173.82013 191.64331 136.40263 1.000 89.92737 382 ASN B N 1
ATOM 9641 C CA . ASN B 2 382 ? 172.61321 190.86631 136.63689 1.000 79.69703 382 ASN B CA 1
ATOM 9642 C C . ASN B 2 382 ? 172.58586 190.40189 138.08341 1.000 82.80433 382 ASN B C 1
ATOM 9643 O O . ASN B 2 382 ? 173.58082 189.88253 138.59417 1.000 87.78145 382 ASN B O 1
ATOM 9648 N N . VAL B 2 383 ? 171.44390 190.59198 138.74095 1.000 80.72997 383 VAL B N 1
ATOM 9649 C CA . VAL B 2 383 ? 171.27969 190.25086 140.14743 1.000 78.82799 383 VAL B CA 1
ATOM 9650 C C . VAL B 2 383 ? 170.04335 189.38074 140.30897 1.000 76.42401 383 VAL B C 1
ATOM 9651 O O . VAL B 2 383 ? 169.04309 189.55237 139.60691 1.000 89.34872 383 VAL B O 1
ATOM 9655 N N . LEU B 2 384 ? 170.11519 188.44349 141.25036 1.000 64.79188 384 LEU B N 1
ATOM 9656 C CA . LEU B 2 384 ? 168.98981 187.57876 141.58645 1.000 65.77863 384 LEU B CA 1
ATOM 9657 C C . LEU B 2 384 ? 168.98927 187.35900 143.08878 1.000 77.25568 384 LEU B C 1
ATOM 9658 O O . LEU B 2 384 ? 169.98624 186.89288 143.64560 1.000 83.73927 384 LEU B O 1
ATOM 9663 N N . SER B 2 385 ? 167.87996 187.69675 143.74210 1.000 75.86217 385 SER B N 1
ATOM 9664 C CA . SER B 2 385 ? 167.77214 187.61948 145.19215 1.000 72.50474 385 SER B CA 1
ATOM 9665 C C . SER B 2 385 ? 166.49600 186.88905 145.57506 1.000 77.54630 385 SER B C 1
ATOM 9666 O O . SER B 2 385 ? 165.42876 187.16699 145.02128 1.000 82.15851 385 SER B O 1
ATOM 9669 N N . MET B 2 386 ? 166.60830 185.96872 146.52664 1.000 80.77259 386 MET B N 1
ATOM 9670 C CA . MET B 2 386 ? 165.49682 185.17477 147.02048 1.000 87.10123 386 MET B CA 1
ATOM 9671 C C . MET B 2 386 ? 165.51604 185.13384 148.53877 1.000 85.23667 386 MET B C 1
ATOM 9672 O O . MET B 2 386 ? 166.58559 185.17318 149.15253 1.000 86.79292 386 MET B O 1
ATOM 9677 N N . PRO B 2 387 ? 164.34761 185.04443 149.17001 1.000 77.48773 387 PRO B N 1
ATOM 9678 C CA . PRO B 2 387 ? 164.29962 184.96239 150.63084 1.000 84.55534 387 PRO B CA 1
ATOM 9679 C C . PRO B 2 387 ? 164.37200 183.52825 151.12673 1.000 86.76252 387 PRO B C 1
ATOM 9680 O O . PRO B 2 387 ? 163.74044 182.61832 150.58713 1.000 93.52852 387 PRO B O 1
ATOM 9684 N N . ILE B 2 388 ? 165.15935 183.32983 152.17574 1.000 80.37459 388 ILE B N 1
ATOM 9685 C CA . ILE B 2 388 ? 165.27138 182.03055 152.82452 1.000 75.61113 388 ILE B CA 1
ATOM 9686 C C . ILE B 2 388 ? 164.21359 181.95381 153.91581 1.000 79.92970 388 ILE B C 1
ATOM 9687 O O . ILE B 2 388 ? 164.28712 182.67449 154.91595 1.000 88.07707 388 ILE B O 1
ATOM 9692 N N . VAL B 2 389 ? 163.23586 181.07159 153.73022 1.000 89.69322 389 VAL B N 1
ATOM 9693 C CA . VAL B 2 389 ? 162.04965 181.00951 154.57422 1.000 91.30109 389 VAL B CA 1
ATOM 9694 C C . VAL B 2 389 ? 161.94607 179.61554 155.17275 1.000 94.26621 389 VAL B C 1
ATOM 9695 O O . VAL B 2 389 ? 162.06904 178.61852 154.45365 1.000 103.18002 389 VAL B O 1
ATOM 9699 N N . ASN B 2 390 ? 161.71478 179.54468 156.48163 1.000 88.74863 390 ASN B N 1
ATOM 9700 C CA . ASN B 2 390 ? 161.57340 178.26278 157.15155 1.000 90.64375 390 ASN B CA 1
ATOM 9701 C C . ASN B 2 390 ? 160.14245 177.74859 157.01836 1.000 93.82904 390 ASN B C 1
ATOM 9702 O O . ASN B 2 390 ? 159.29698 178.34133 156.34423 1.000 96.39872 390 ASN B O 1
ATOM 9707 N N . LYS B 2 391 ? 159.86737 176.62106 157.67437 1.000 100.40208 391 LYS B N 1
ATOM 9708 C CA . LYS B 2 391 ? 158.54271 176.01728 157.61912 1.000 103.49355 391 LYS B CA 1
ATOM 9709 C C . LYS B 2 391 ? 157.48821 176.83624 158.34895 1.000 105.48435 391 LYS B C 1
ATOM 9710 O O . LYS B 2 391 ? 156.29443 176.58324 158.15973 1.000 104.71062 391 LYS B O 1
ATOM 9716 N N . LYS B 2 392 ? 157.89172 177.79906 159.17170 1.000 106.31040 392 LYS B N 1
ATOM 9717 C CA . LYS B 2 392 ? 156.96076 178.68216 159.85634 1.000 104.22008 392 LYS B CA 1
ATOM 9718 C C . LYS B 2 392 ? 156.66400 179.94490 159.06119 1.000 109.10768 392 LYS B C 1
ATOM 9719 O O . LYS B 2 392 ? 156.08356 180.88622 159.61094 1.000 109.97896 392 LYS B O 1
ATOM 9725 N N . GLU B 2 393 ? 157.05825 179.98316 157.78794 1.000 112.38720 393 GLU B N 1
ATOM 9726 C CA . GLU B 2 393 ? 156.80235 181.11879 156.90244 1.000 111.12726 393 GLU B CA 1
ATOM 9727 C C . GLU B 2 393 ? 157.43819 182.40125 157.43283 1.000 112.60551 393 GLU B C 1
ATOM 9728 O O . GLU B 2 393 ? 156.88192 183.49245 157.30216 1.000 115.35902 393 GLU B O 1
ATOM 9734 N N . GLU B 2 394 ? 158.61963 182.27113 158.02816 1.000 112.40159 394 GLU B N 1
ATOM 9735 C CA . GLU B 2 394 ? 159.39227 183.40767 158.50609 1.000 108.47775 394 GLU B CA 1
ATOM 9736 C C . GLU B 2 394 ? 160.70108 183.48985 157.73792 1.000 109.06380 394 GLU B C 1
ATOM 9737 O O . GLU B 2 394 ? 161.40652 182.48896 157.58721 1.000 116.46723 394 GLU B O 1
ATOM 9743 N N . ILE B 2 395 ? 161.02530 184.68429 157.25779 1.000 92.32940 395 ILE B N 1
ATOM 9744 C CA . ILE B 2 395 ? 162.25364 184.88814 156.49996 1.000 91.47666 395 ILE B CA 1
ATOM 9745 C C . ILE B 2 395 ? 163.42498 184.91269 157.47008 1.000 93.05098 395 ILE B C 1
ATOM 9746 O O . ILE B 2 395 ? 163.52749 185.80869 158.31337 1.000 103.31594 395 ILE B O 1
ATOM 9751 N N . VAL B 2 396 ? 164.31158 183.92758 157.35339 1.000 83.92466 396 VAL B N 1
ATOM 9752 C CA . VAL B 2 396 ? 165.48464 183.86312 158.21352 1.000 85.01632 396 VAL B CA 1
ATOM 9753 C C . VAL B 2 396 ? 166.71558 184.47881 157.56147 1.000 83.79081 396 VAL B C 1
ATOM 9754 O O . VAL B 2 396 ? 167.71869 184.70520 158.25405 1.000 85.27782 396 VAL B O 1
ATOM 9758 N N . GLY B 2 397 ? 166.67274 184.75734 156.26590 1.000 80.22624 397 GLY B N 1
ATOM 9759 C CA . GLY B 2 397 ? 167.80965 185.35945 155.59636 1.000 80.15271 397 GLY B CA 1
ATOM 9760 C C . GLY B 2 397 ? 167.44817 185.72482 154.17669 1.000 87.07381 397 GLY B C 1
ATOM 9761 O O . GLY B 2 397 ? 166.35126 185.43148 153.69462 1.000 90.69174 397 GLY B O 1
ATOM 9762 N N . VAL B 2 398 ? 168.38916 186.39067 153.51411 1.000 82.99307 398 VAL B N 1
ATOM 9763 C CA . VAL B 2 398 ? 168.25266 186.76927 152.11387 1.000 74.71977 398 VAL B CA 1
ATOM 9764 C C . VAL B 2 398 ? 169.53423 186.39107 151.39004 1.000 78.74771 398 VAL B C 1
ATOM 9765 O O . VAL B 2 398 ? 170.62992 186.74757 151.83483 1.000 85.69277 398 VAL B O 1
ATOM 9769 N N . ALA B 2 399 ? 169.39861 185.67590 150.27926 1.000 74.27189 399 ALA B N 1
ATOM 9770 C CA . ALA B 2 399 ? 170.53173 185.24433 149.47326 1.000 73.00291 399 ALA B CA 1
ATOM 9771 C C . ALA B 2 399 ? 170.50854 186.00110 148.15482 1.000 77.59195 399 ALA B C 1
ATOM 9772 O O . ALA B 2 399 ? 169.52455 185.92827 147.41267 1.000 79.33092 399 ALA B O 1
ATOM 9774 N N . THR B 2 400 ? 171.58785 186.71967 147.86590 1.000 76.32346 400 THR B N 1
ATOM 9775 C CA . THR B 2 400 ? 171.68965 187.55234 146.67513 1.000 71.40898 400 THR B CA 1
ATOM 9776 C C . THR B 2 400 ? 172.76370 186.97903 145.76393 1.000 74.81765 400 THR B C 1
ATOM 9777 O O . THR B 2 400 ? 173.89270 186.75029 146.20442 1.000 80.07487 400 THR B O 1
ATOM 9781 N N . PHE B 2 401 ? 172.41450 186.75400 144.50147 1.000 73.10425 401 PHE B N 1
ATOM 9782 C CA . PHE B 2 401 ? 173.32149 186.17718 143.51958 1.000 66.59647 401 PHE B CA 1
ATOM 9783 C C . PHE B 2 401 ? 173.63130 187.21472 142.45226 1.000 73.96342 401 PHE B C 1
ATOM 9784 O O . PHE B 2 401 ? 172.72412 187.88909 141.95718 1.000 88.83310 401 PHE B O 1
ATOM 9792 N N . TYR B 2 402 ? 174.90316 187.32890 142.09214 1.000 81.25644 402 TYR B N 1
ATOM 9793 C CA . TYR B 2 402 ? 175.39631 188.37665 141.21441 1.000 81.43970 402 TYR B CA 1
ATOM 9794 C C . TYR B 2 402 ? 175.80945 187.78760 139.86967 1.000 82.99611 402 TYR B C 1
ATOM 9795 O O . TYR B 2 402 ? 175.51818 186.62692 139.56905 1.000 87.74540 402 TYR B O 1
ATOM 9804 N N . ASN B 2 403 ? 176.48165 188.61123 139.06332 1.000 93.47594 403 ASN B N 1
ATOM 9805 C CA . ASN B 2 403 ? 176.71054 188.37330 137.63976 1.000 92.52086 403 ASN B CA 1
ATOM 9806 C C . ASN B 2 403 ? 176.95005 186.90711 137.30886 1.000 97.94894 403 ASN B C 1
ATOM 9807 O O . ASN B 2 403 ? 177.78931 186.24395 137.92126 1.000 104.55393 403 ASN B O 1
ATOM 9812 N N . ARG B 2 404 ? 176.19675 186.41232 136.33060 1.000 96.17483 404 ARG B N 1
ATOM 9813 C CA . ARG B 2 404 ? 176.39011 185.06469 135.81916 1.000 96.48128 404 ARG B CA 1
ATOM 9814 C C . ARG B 2 404 ? 177.76063 184.95032 135.16441 1.000 100.68868 404 ARG B C 1
ATOM 9815 O O . ARG B 2 404 ? 178.28337 185.91282 134.59860 1.000 105.19266 404 ARG B O 1
ATOM 9823 N N . LYS B 2 405 ? 178.35023 183.75697 135.24565 1.000 104.50892 405 LYS B N 1
ATOM 9824 C CA . LYS B 2 405 ? 179.73417 183.60418 134.80937 1.000 105.94021 405 LYS B CA 1
ATOM 9825 C C . LYS B 2 405 ? 179.87990 183.71786 133.29703 1.000 108.57000 405 LYS B C 1
ATOM 9826 O O . LYS B 2 405 ? 180.95050 184.09748 132.81042 1.000 106.38374 405 LYS B O 1
ATOM 9832 N N . ASP B 2 406 ? 178.83492 183.39886 132.54011 1.000 112.00988 406 ASP B N 1
ATOM 9833 C CA . ASP B 2 406 ? 178.88442 183.50786 131.08816 1.000 110.26658 406 ASP B CA 1
ATOM 9834 C C . ASP B 2 406 ? 178.30433 184.81513 130.56526 1.000 111.27225 406 ASP B C 1
ATOM 9835 O O . ASP B 2 406 ? 178.19061 184.97980 129.34707 1.000 107.47150 406 ASP B O 1
ATOM 9840 N N . GLY B 2 407 ? 177.92926 185.73925 131.44492 1.000 107.82633 407 GLY B N 1
ATOM 9841 C CA . GLY B 2 407 ? 177.43949 187.03181 131.01511 1.000 107.09201 407 GLY B CA 1
ATOM 9842 C C . GLY B 2 407 ? 175.99436 187.06845 130.57855 1.000 103.58974 407 GLY B C 1
ATOM 9843 O O . GLY B 2 407 ? 175.54315 188.10397 130.07825 1.000 106.40089 407 GLY B O 1
ATOM 9844 N N . LYS B 2 408 ? 175.27247 186.00486 130.74013 1.000 83.34327 408 LYS B N 1
ATOM 9845 C CA . LYS B 2 408 ? 173.87914 186.01301 130.33088 1.000 86.48618 408 LYS B CA 1
ATOM 9846 C C . LYS B 2 408 ? 172.97470 186.38314 131.50155 1.000 92.19907 408 LYS B C 1
ATOM 9847 O O . LYS B 2 408 ? 173.32405 186.14937 132.66163 1.000 99.61267 408 LYS B O 1
ATOM 9853 N N . PRO B 2 409 ? 171.80923 186.96548 131.23142 1.000 83.95364 409 PRO B N 1
ATOM 9854 C CA . PRO B 2 409 ? 170.88140 187.28429 132.32067 1.000 84.05944 409 PRO B CA 1
ATOM 9855 C C . PRO B 2 409 ? 170.30801 186.02713 132.95076 1.000 86.86760 409 PRO B C 1
ATOM 9856 O O . PRO B 2 409 ? 170.20860 184.97429 132.31847 1.000 89.86375 409 PRO B O 1
ATOM 9860 N N . PHE B 2 410 ? 169.93353 186.14965 134.22006 1.000 86.48817 410 PHE B N 1
ATOM 9861 C CA . PHE B 2 410 ? 169.34417 185.03325 134.94660 1.000 90.38966 410 PHE B CA 1
ATOM 9862 C C . PHE B 2 410 ? 167.98555 184.68674 134.35087 1.000 96.44947 410 PHE B C 1
ATOM 9863 O O . PHE B 2 410 ? 167.08202 185.52746 134.31788 1.000 101.79925 410 PHE B O 1
ATOM 9871 N N . ASP B 2 411 ? 167.83755 183.45201 133.88747 1.000 96.16246 411 ASP B N 1
ATOM 9872 C CA . ASP B 2 411 ? 166.61691 182.99818 133.24655 1.000 95.12276 411 ASP B CA 1
ATOM 9873 C C . ASP B 2 411 ? 165.79083 182.16301 134.22122 1.000 98.98213 411 ASP B C 1
ATOM 9874 O O . ASP B 2 411 ? 166.08014 182.09231 135.41815 1.000 99.24036 411 ASP B O 1
ATOM 9879 N N . GLU B 2 412 ? 164.73950 181.52646 133.70177 1.000 104.03802 412 GLU B N 1
ATOM 9880 C CA . GLU B 2 412 ? 163.87091 180.70797 134.54078 1.000 101.15542 412 GLU B CA 1
ATOM 9881 C C . GLU B 2 412 ? 164.62622 179.53466 135.14928 1.000 104.73168 412 GLU B C 1
ATOM 9882 O O . GLU B 2 412 ? 164.40372 179.18192 136.31301 1.000 107.71190 412 GLU B O 1
ATOM 9888 N N . GLN B 2 413 ? 165.52186 178.91485 134.37896 1.000 96.92926 413 GLN B N 1
ATOM 9889 C CA . GLN B 2 413 ? 166.25612 177.76088 134.88666 1.000 95.33373 413 GLN B CA 1
ATOM 9890 C C . GLN B 2 413 ? 167.12106 178.13513 136.08178 1.000 96.77235 413 GLN B C 1
ATOM 9891 O O . GLN B 2 413 ? 167.20147 177.38139 137.05794 1.000 94.91694 413 GLN B O 1
ATOM 9897 N N . ASP B 2 414 ? 167.78200 179.29147 136.02312 1.000 101.75953 414 ASP B N 1
ATOM 9898 C CA . ASP B 2 414 ? 168.54458 179.75443 137.17601 1.000 94.35467 414 ASP B CA 1
ATOM 9899 C C . ASP B 2 414 ? 167.63425 180.01949 138.36450 1.000 94.80331 414 ASP B C 1
ATOM 9900 O O . ASP B 2 414 ? 167.96352 179.65892 139.49822 1.000 101.35765 414 ASP B O 1
ATOM 9905 N N . GLU B 2 415 ? 166.47704 180.63595 138.12258 1.000 91.93626 415 GLU B N 1
ATOM 9906 C CA . GLU B 2 415 ? 165.56329 180.95306 139.21394 1.000 88.03998 415 GLU B CA 1
ATOM 9907 C C . GLU B 2 415 ? 165.11704 179.69040 139.93389 1.000 91.78852 415 GLU B C 1
ATOM 9908 O O . GLU B 2 415 ? 165.01863 179.66532 141.16402 1.000 94.39130 415 GLU B O 1
ATOM 9914 N N . VAL B 2 416 ? 164.84226 178.62770 139.17874 1.000 82.15142 416 VAL B N 1
ATOM 9915 C CA . VAL B 2 416 ? 164.43641 177.36775 139.79216 1.000 78.71017 416 VAL B CA 1
ATOM 9916 C C . VAL B 2 416 ? 165.59733 176.74774 140.55807 1.000 79.69721 416 VAL B C 1
ATOM 9917 O O . VAL B 2 416 ? 165.40755 176.14956 141.62355 1.000 87.30494 416 VAL B O 1
ATOM 9921 N N . LEU B 2 417 ? 166.81584 176.87868 140.03199 1.000 72.77660 417 LEU B N 1
ATOM 9922 C CA . LEU B 2 417 ? 167.97464 176.27249 140.67903 1.000 66.15606 417 LEU B CA 1
ATOM 9923 C C . LEU B 2 417 ? 168.19996 176.85936 142.06580 1.000 79.35993 417 LEU B C 1
ATOM 9924 O O . LEU B 2 417 ? 168.29654 176.12737 143.05632 1.000 85.91261 417 LEU B O 1
ATOM 9929 N N . MET B 2 418 ? 168.28184 178.18792 142.15793 1.000 86.33812 418 MET B N 1
ATOM 9930 C CA . MET B 2 418 ? 168.55002 178.80799 143.44902 1.000 68.97731 418 MET B CA 1
ATOM 9931 C C . MET B 2 418 ? 167.34377 178.73691 144.37239 1.000 74.35054 418 MET B C 1
ATOM 9932 O O . MET B 2 418 ? 167.51000 178.61158 145.58971 1.000 91.35126 418 MET B O 1
ATOM 9937 N N . GLU B 2 419 ? 166.12978 178.81619 143.82528 1.000 73.41718 419 GLU B N 1
ATOM 9938 C CA . GLU B 2 419 ? 164.94515 178.72836 144.67159 1.000 77.15990 419 GLU B CA 1
ATOM 9939 C C . GLU B 2 419 ? 164.86577 177.37791 145.36509 1.000 83.63769 419 GLU B C 1
ATOM 9940 O O . GLU B 2 419 ? 164.49974 177.29999 146.54213 1.000 90.16759 419 GLU B O 1
ATOM 9946 N N . SER B 2 420 ? 165.19624 176.30293 144.64958 1.000 77.69225 420 SER B N 1
ATOM 9947 C CA . SER B 2 420 ? 165.22740 174.98592 145.27256 1.000 76.57089 420 SER B CA 1
ATOM 9948 C C . SER B 2 420 ? 166.28132 174.92380 146.36775 1.000 79.86178 420 SER B C 1
ATOM 9949 O O . SER B 2 420 ? 166.05086 174.33376 147.42859 1.000 84.98953 420 SER B O 1
ATOM 9952 N N . LEU B 2 421 ? 167.44837 175.52146 146.12633 1.000 72.86691 421 LEU B N 1
ATOM 9953 C CA . LEU B 2 421 ? 168.49500 175.53994 147.14181 1.000 66.93537 421 LEU B CA 1
ATOM 9954 C C . LEU B 2 421 ? 168.05127 176.31852 148.37295 1.000 76.68513 421 LEU B C 1
ATOM 9955 O O . LEU B 2 421 ? 168.24351 175.86986 149.50787 1.000 87.59748 421 LEU B O 1
ATOM 9960 N N . THR B 2 422 ? 167.45081 177.49161 148.16842 1.000 79.57055 422 THR B N 1
ATOM 9961 C CA . THR B 2 422 ? 166.99401 178.28855 149.30211 1.000 71.60056 422 THR B CA 1
ATOM 9962 C C . THR B 2 422 ? 165.79598 177.64401 149.98519 1.000 80.01723 422 THR B C 1
ATOM 9963 O O . THR B 2 422 ? 165.66249 177.71899 151.21105 1.000 92.73507 422 THR B O 1
ATOM 9967 N N . GLN B 2 423 ? 164.90559 177.01895 149.21143 1.000 76.58551 423 GLN B N 1
ATOM 9968 C CA . GLN B 2 423 ? 163.79334 176.29555 149.81764 1.000 73.18263 423 GLN B CA 1
ATOM 9969 C C . GLN B 2 423 ? 164.29493 175.15338 150.68484 1.000 78.51394 423 GLN B C 1
ATOM 9970 O O . GLN B 2 423 ? 163.78767 174.93331 151.78984 1.000 85.91542 423 GLN B O 1
ATOM 9976 N N . PHE B 2 424 ? 165.28714 174.40873 150.19827 1.000 74.40603 424 PHE B N 1
ATOM 9977 C CA . PHE B 2 424 ? 165.83953 173.32122 150.99415 1.000 75.66547 424 PHE B CA 1
ATOM 9978 C C . PHE B 2 424 ? 166.54110 173.85046 152.23519 1.000 77.85180 424 PHE B C 1
ATOM 9979 O O . PHE B 2 424 ? 166.34782 173.32614 153.33742 1.000 81.62504 424 PHE B O 1
ATOM 9987 N N . LEU B 2 425 ? 167.35872 174.89273 152.07946 1.000 75.00066 425 LEU B N 1
ATOM 9988 C CA . LEU B 2 425 ? 168.06425 175.43873 153.23145 1.000 67.68903 425 LEU B CA 1
ATOM 9989 C C . LEU B 2 425 ? 167.11310 176.14305 154.18529 1.000 68.22780 425 LEU B C 1
ATOM 9990 O O . LEU B 2 425 ? 167.35404 176.16125 155.39610 1.000 71.98085 425 LEU B O 1
ATOM 9995 N N . GLY B 2 426 ? 166.03404 176.72523 153.66618 1.000 72.39501 426 GLY B N 1
ATOM 9996 C CA . GLY B 2 426 ? 165.02770 177.29219 154.54439 1.000 68.07643 426 GLY B CA 1
ATOM 9997 C C . GLY B 2 426 ? 164.34818 176.23977 155.39603 1.000 72.23288 426 GLY B C 1
ATOM 9998 O O . GLY B 2 426 ? 164.09495 176.45754 156.58176 1.000 83.01847 426 GLY B O 1
ATOM 9999 N N . TRP B 2 427 ? 164.04387 175.08399 154.80631 1.000 75.62486 427 TRP B N 1
ATOM 10000 C CA . TRP B 2 427 ? 163.43281 174.00910 155.57716 1.000 76.37032 427 TRP B CA 1
ATOM 10001 C C . TRP B 2 427 ? 164.38758 173.45573 156.62334 1.000 77.11275 427 TRP B C 1
ATOM 10002 O O . TRP B 2 427 ? 163.96057 173.10704 157.72865 1.000 79.37147 427 TRP B O 1
ATOM 10013 N N . SER B 2 428 ? 165.67433 173.37178 156.30306 1.000 64.25604 428 SER B N 1
ATOM 10014 C CA . SER B 2 428 ? 166.63316 172.76309 157.21874 1.000 61.47259 428 SER B CA 1
ATOM 10015 C C . SER B 2 428 ? 166.96619 173.62918 158.39126 1.000 74.95392 428 SER B C 1
ATOM 10016 O O . SER B 2 428 ? 167.90436 173.28484 159.11236 1.000 83.10868 428 SER B O 1
ATOM 10019 N N . VAL B 2 429 ? 166.26880 174.74502 158.61170 1.000 86.89787 429 VAL B N 1
ATOM 10020 C CA . VAL B 2 429 ? 166.41853 175.49343 159.85269 1.000 83.46518 429 VAL B CA 1
ATOM 10021 C C . VAL B 2 429 ? 165.93934 174.69948 161.05714 1.000 84.73243 429 VAL B C 1
ATOM 10022 O O . VAL B 2 429 ? 166.39218 174.95411 162.17887 1.000 90.22266 429 VAL B O 1
ATOM 10026 N N . LEU B 2 430 ? 165.05728 173.71889 160.84846 1.000 73.00107 430 LEU B N 1
ATOM 10027 C CA . LEU B 2 430 ? 164.61047 172.87597 161.95209 1.000 67.55624 430 LEU B CA 1
ATOM 10028 C C . LEU B 2 430 ? 165.78320 172.16113 162.60950 1.000 69.87457 430 LEU B C 1
ATOM 10029 O O . LEU B 2 430 ? 165.77819 171.93408 163.82407 1.000 86.13377 430 LEU B O 1
ATOM 10034 N N . ASN B 2 431 ? 166.79749 171.79464 161.82741 1.000 62.34374 431 ASN B N 1
ATOM 10035 C CA . ASN B 2 431 ? 167.99733 171.21627 162.41554 1.000 69.07910 431 ASN B CA 1
ATOM 10036 C C . ASN B 2 431 ? 168.77685 172.22204 163.24813 1.000 83.18505 431 ASN B C 1
ATOM 10037 O O . ASN B 2 431 ? 169.57954 171.81544 164.09248 1.000 94.40498 431 ASN B O 1
ATOM 10042 N N . THR B 2 432 ? 168.57326 173.51809 163.02619 1.000 81.19842 432 THR B N 1
ATOM 10043 C CA . THR B 2 432 ? 169.21065 174.52426 163.86326 1.000 77.66959 432 THR B CA 1
ATOM 10044 C C . THR B 2 432 ? 168.35798 174.88095 165.07112 1.000 83.44173 432 THR B C 1
ATOM 10045 O O . THR B 2 432 ? 168.89580 175.13586 166.15278 1.000 91.26071 432 THR B O 1
ATOM 10049 N N . ASP B 2 433 ? 167.03465 174.91597 164.90596 1.000 81.47396 433 ASP B N 1
ATOM 10050 C CA . ASP B 2 433 ? 166.16071 175.13633 166.05167 1.000 78.15286 433 ASP B CA 1
ATOM 10051 C C . ASP B 2 433 ? 166.28320 174.00116 167.05581 1.000 83.15963 433 ASP B C 1
ATOM 10052 O O . ASP B 2 433 ? 166.31904 174.23560 168.26855 1.000 90.60044 433 ASP B O 1
ATOM 10057 N N . THR B 2 434 ? 166.34594 172.76106 166.56913 1.000 81.08401 434 THR B N 1
ATOM 10058 C CA . THR B 2 434 ? 166.55678 171.62961 167.46235 1.000 79.41960 434 THR B CA 1
ATOM 10059 C C . THR B 2 434 ? 167.92049 171.69898 168.13242 1.000 82.62593 434 THR B C 1
ATOM 10060 O O . THR B 2 434 ? 168.05338 171.32615 169.30215 1.000 89.86751 434 THR B O 1
ATOM 10064 N N . TYR B 2 435 ? 168.93780 172.17871 167.41702 1.000 82.97094 435 TYR B N 1
ATOM 10065 C CA . TYR B 2 435 ? 170.26638 172.29709 168.00648 1.000 77.57204 435 TYR B CA 1
ATOM 10066 C C . TYR B 2 435 ? 170.26372 173.26151 169.18289 1.000 84.41967 435 TYR B C 1
ATOM 10067 O O . TYR B 2 435 ? 170.87882 172.99365 170.21996 1.000 98.62268 435 TYR B O 1
ATOM 10076 N N . ASP B 2 436 ? 169.58796 174.40170 169.03543 1.000 84.99531 436 ASP B N 1
ATOM 10077 C CA . ASP B 2 436 ? 169.50414 175.34670 170.14263 1.000 85.07837 436 ASP B CA 1
ATOM 10078 C C . ASP B 2 436 ? 168.72466 174.75646 171.30591 1.000 84.62988 436 ASP B C 1
ATOM 10079 O O . ASP B 2 436 ? 169.13386 174.88074 172.46451 1.000 90.88825 436 ASP B O 1
ATOM 10084 N N . LYS B 2 437 ? 167.60360 174.09913 171.01833 1.000 80.91046 437 LYS B N 1
ATOM 10085 C CA . LYS B 2 437 ? 166.80698 173.52457 172.09315 1.000 82.57735 437 LYS B CA 1
ATOM 10086 C C . LYS B 2 437 ? 167.50306 172.30635 172.69291 1.000 80.41036 437 LYS B C 1
ATOM 10087 O O . LYS B 2 437 ? 167.31771 171.99834 173.87487 1.000 84.79398 437 LYS B O 1
ATOM 10093 N N . MET B 2 438 ? 168.32329 171.61274 171.89926 1.000 80.99489 438 MET B N 1
ATOM 10094 C CA . MET B 2 438 ? 169.24196 170.62514 172.46111 1.000 76.23701 438 MET B CA 1
ATOM 10095 C C . MET B 2 438 ? 170.11238 171.23735 173.54467 1.000 76.55414 438 MET B C 1
ATOM 10096 O O . MET B 2 438 ? 170.21144 170.70643 174.65587 1.000 86.97606 438 MET B O 1
ATOM 10101 N N . ASN B 2 439 ? 170.76124 172.35619 173.23152 1.000 75.56364 439 ASN B N 1
ATOM 10102 C CA . ASN B 2 439 ? 171.71810 172.93680 174.16147 1.000 79.40558 439 ASN B CA 1
ATOM 10103 C C . ASN B 2 439 ? 171.02944 173.40928 175.43299 1.000 86.58470 439 ASN B C 1
ATOM 10104 O O . ASN B 2 439 ? 171.57392 173.26657 176.53233 1.000 96.95231 439 ASN B O 1
ATOM 10109 N N . LYS B 2 440 ? 169.83005 173.97547 175.30344 1.000 85.77796 440 LYS B N 1
ATOM 10110 C CA . LYS B 2 440 ? 169.10623 174.44398 176.47867 1.000 80.66263 440 LYS B CA 1
ATOM 10111 C C . LYS B 2 440 ? 168.68012 173.28521 177.37056 1.000 83.28463 440 LYS B C 1
ATOM 10112 O O . LYS B 2 440 ? 168.79697 173.36844 178.59765 1.000 82.87107 440 LYS B O 1
ATOM 10118 N N . LEU B 2 441 ? 168.18218 172.19712 176.77868 1.000 71.80463 441 LEU B N 1
ATOM 10119 C CA . LEU B 2 441 ? 167.80706 171.03712 177.58050 1.000 63.16603 441 LEU B CA 1
ATOM 10120 C C . LEU B 2 441 ? 169.01921 170.43101 178.26923 1.000 66.09645 441 LEU B C 1
ATOM 10121 O O . LEU B 2 441 ? 168.94751 170.04442 179.43984 1.000 80.89957 441 LEU B O 1
ATOM 10126 N N . GLU B 2 442 ? 170.14168 170.33380 177.55835 1.000 72.61047 442 GLU B N 1
ATOM 10127 C CA . GLU B 2 442 ? 171.35866 169.82687 178.17904 1.000 69.75211 442 GLU B CA 1
ATOM 10128 C C . GLU B 2 442 ? 171.82194 170.74033 179.30446 1.000 75.55039 442 GLU B C 1
ATOM 10129 O O . GLU B 2 442 ? 172.23675 170.26715 180.36773 1.000 80.68257 442 GLU B O 1
ATOM 10135 N N . ASN B 2 443 ? 171.76649 172.05468 179.08678 1.000 80.14329 443 ASN B N 1
ATOM 10136 C CA . ASN B 2 443 ? 172.15766 172.99063 180.13348 1.000 75.30195 443 ASN B CA 1
ATOM 10137 C C . ASN B 2 443 ? 171.21048 172.91969 181.32174 1.000 77.50794 443 ASN B C 1
ATOM 10138 O O . ASN B 2 443 ? 171.65147 172.92843 182.47522 1.000 83.04063 443 ASN B O 1
ATOM 10143 N N . ARG B 2 444 ? 169.90417 172.85157 181.06337 1.000 71.44336 444 ARG B N 1
ATOM 10144 C CA . ARG B 2 444 ? 168.94730 172.76298 182.15995 1.000 68.55906 444 ARG B CA 1
ATOM 10145 C C . ARG B 2 444 ? 169.14458 171.48441 182.96052 1.000 72.13143 444 ARG B C 1
ATOM 10146 O O . ARG B 2 444 ? 169.01187 171.48651 184.18857 1.000 87.57180 444 ARG B O 1
ATOM 10154 N N . LYS B 2 445 ? 169.44594 170.37734 182.28188 1.000 68.42103 445 LYS B N 1
ATOM 10155 C CA . LYS B 2 445 ? 169.71641 169.13212 182.99125 1.000 66.46382 445 LYS B CA 1
ATOM 10156 C C . LYS B 2 445 ? 170.96232 169.24851 183.85737 1.000 71.09854 445 LYS B C 1
ATOM 10157 O O . LYS B 2 445 ? 170.97285 168.79045 185.00463 1.000 84.76715 445 LYS B O 1
ATOM 10163 N N . ASP B 2 446 ? 172.02391 169.85834 183.32628 1.000 75.29860 446 ASP B N 1
ATOM 10164 C CA . ASP B 2 446 ? 173.26388 169.97740 184.08579 1.000 76.80776 446 ASP B CA 1
ATOM 10165 C C . ASP B 2 446 ? 173.07748 170.85172 185.31549 1.000 80.68442 446 ASP B C 1
ATOM 10166 O O . ASP B 2 446 ? 173.65816 170.58051 186.37201 1.000 86.32895 446 ASP B O 1
ATOM 10171 N N . ILE B 2 447 ? 172.28936 171.91949 185.19259 1.000 73.90044 447 ILE B N 1
ATOM 10172 C CA . ILE B 2 447 ? 172.01128 172.76730 186.34647 1.000 67.81231 447 ILE B CA 1
ATOM 10173 C C . ILE B 2 447 ? 171.25179 171.98662 187.40872 1.000 75.55508 447 ILE B C 1
ATOM 10174 O O . ILE B 2 447 ? 171.58023 172.05002 188.59856 1.000 79.39372 447 ILE B O 1
ATOM 10179 N N . ALA B 2 448 ? 170.23225 171.22944 186.99707 1.000 72.74415 448 ALA B N 1
ATOM 10180 C CA . ALA B 2 448 ? 169.44622 170.45978 187.95516 1.000 58.21664 448 ALA B CA 1
ATOM 10181 C C . ALA B 2 448 ? 170.29363 169.39844 188.64011 1.000 58.80376 448 ALA B C 1
ATOM 10182 O O . ALA B 2 448 ? 170.08482 169.09422 189.81893 1.000 78.45626 448 ALA B O 1
ATOM 10184 N N . GLN B 2 449 ? 171.24427 168.81066 187.91457 1.000 67.33738 449 GLN B N 1
ATOM 10185 C CA . GLN B 2 449 ? 172.14851 167.84674 188.53076 1.000 71.29661 449 GLN B CA 1
ATOM 10186 C C . GLN B 2 449 ? 172.99596 168.50036 189.61251 1.000 71.72672 449 GLN B C 1
ATOM 10187 O O . GLN B 2 449 ? 173.18473 167.93033 190.69228 1.000 77.50620 449 GLN B O 1
ATOM 10193 N N . ASP B 2 450 ? 173.51855 169.69682 189.34070 1.000 77.10802 450 ASP B N 1
ATOM 10194 C CA . ASP B 2 450 ? 174.28774 170.41176 190.35246 1.000 78.12617 450 ASP B CA 1
ATOM 10195 C C . ASP B 2 450 ? 173.41151 170.79294 191.53539 1.000 82.64708 450 ASP B C 1
ATOM 10196 O O . ASP B 2 450 ? 173.84954 170.73450 192.68895 1.000 91.00768 450 ASP B O 1
ATOM 10201 N N . MET B 2 451 ? 172.17220 171.19837 191.26527 1.000 70.14091 451 MET B N 1
ATOM 10202 C CA . MET B 2 451 ? 171.24595 171.53465 192.33896 1.000 58.72592 451 MET B CA 1
ATOM 10203 C C . MET B 2 451 ? 170.92303 170.31156 193.18916 1.000 66.99124 451 MET B C 1
ATOM 10204 O O . MET B 2 451 ? 170.78673 170.41877 194.41221 1.000 71.82808 451 MET B O 1
ATOM 10209 N N . VAL B 2 452 ? 170.78613 169.14239 192.55979 1.000 66.02261 452 VAL B N 1
ATOM 10210 C CA . VAL B 2 452 ? 170.66295 167.89927 193.31726 1.000 53.06313 452 VAL B CA 1
ATOM 10211 C C . VAL B 2 452 ? 171.94615 167.61223 194.08044 1.000 52.05387 452 VAL B C 1
ATOM 10212 O O . VAL B 2 452 ? 171.91517 167.24742 195.26120 1.000 67.83971 452 VAL B O 1
ATOM 10216 N N . LEU B 2 453 ? 173.09410 167.78156 193.42331 1.000 46.16096 453 LEU B N 1
ATOM 10217 C CA . LEU B 2 453 ? 174.35827 167.38122 194.02793 1.000 53.65304 453 LEU B CA 1
ATOM 10218 C C . LEU B 2 453 ? 174.61743 168.13196 195.32447 1.000 58.21705 453 LEU B C 1
ATOM 10219 O O . LEU B 2 453 ? 175.10867 167.54982 196.29602 1.000 75.19584 453 LEU B O 1
ATOM 10224 N N . TYR B 2 454 ? 174.29979 169.42580 195.36088 1.000 68.88142 454 TYR B N 1
ATOM 10225 C CA . TYR B 2 454 ? 174.49665 170.18931 196.58736 1.000 67.57542 454 TYR B CA 1
ATOM 10226 C C . TYR B 2 454 ? 173.62583 169.65543 197.71590 1.000 69.42644 454 TYR B C 1
ATOM 10227 O O . TYR B 2 454 ? 174.08647 169.51818 198.85417 1.000 74.72713 454 TYR B O 1
ATOM 10236 N N . HIS B 2 455 ? 172.36512 169.34393 197.41957 1.000 61.81488 455 HIS B N 1
ATOM 10237 C CA . HIS B 2 455 ? 171.43242 168.90815 198.44917 1.000 61.49560 455 HIS B CA 1
ATOM 10238 C C . HIS B 2 455 ? 171.71590 167.50099 198.94758 1.000 71.95929 455 HIS B C 1
ATOM 10239 O O . HIS B 2 455 ? 171.19144 167.11868 199.99724 1.000 81.41059 455 HIS B O 1
ATOM 10246 N N . VAL B 2 456 ? 172.52781 166.72858 198.23076 1.000 61.63194 456 VAL B N 1
ATOM 10247 C CA . VAL B 2 456 ? 172.83755 165.36836 198.62706 1.000 54.65791 456 VAL B CA 1
ATOM 10248 C C . VAL B 2 456 ? 174.27289 165.21585 199.11952 1.000 57.90254 456 VAL B C 1
ATOM 10249 O O . VAL B 2 456 ? 174.52708 164.38380 199.99697 1.000 78.77814 456 VAL B O 1
ATOM 10253 N N . ARG B 2 457 ? 175.20774 166.01113 198.61391 1.000 63.78078 457 ARG B N 1
ATOM 10254 C CA . ARG B 2 457 ? 176.59015 165.90367 199.04896 1.000 71.68902 457 ARG B CA 1
ATOM 10255 C C . ARG B 2 457 ? 176.73591 166.36872 200.49271 1.000 81.13169 457 ARG B C 1
ATOM 10256 O O . ARG B 2 457 ? 175.95621 167.18334 200.99045 1.000 86.45831 457 ARG B O 1
ATOM 10264 N N . CYS B 2 458 ? 177.74076 165.82662 201.17108 1.000 79.89435 458 CYS B N 1
ATOM 10265 C CA . CYS B 2 458 ? 178.06523 166.23243 202.52931 1.000 82.27658 458 CYS B CA 1
ATOM 10266 C C . CYS B 2 458 ? 179.02062 167.41743 202.48028 1.000 96.35704 458 CYS B C 1
ATOM 10267 O O . CYS B 2 458 ? 180.09169 167.33335 201.87247 1.000 101.27181 458 CYS B O 1
ATOM 10270 N N . ASP B 2 459 ? 178.63003 168.51753 203.11595 1.000 98.97243 459 ASP B N 1
ATOM 10271 C CA . ASP B 2 459 ? 179.39505 169.75292 203.06080 1.000 93.04465 459 ASP B CA 1
ATOM 10272 C C . ASP B 2 459 ? 180.47780 169.74504 204.13793 1.000 93.65034 459 ASP B C 1
ATOM 10273 O O . ASP B 2 459 ? 180.74595 168.72424 204.77456 1.000 103.44653 459 ASP B O 1
ATOM 10278 N N . ARG B 2 460 ? 181.11968 170.89556 204.34698 1.000 103.35421 460 ARG B N 1
ATOM 10279 C CA . ARG B 2 460 ? 182.23243 170.96205 205.28796 1.000 105.10613 460 ARG B CA 1
ATOM 10280 C C . ARG B 2 460 ? 181.75575 170.86322 206.72957 1.000 104.90718 460 ARG B C 1
ATOM 10281 O O . ARG B 2 460 ? 182.45189 170.29949 207.58008 1.000 109.01547 460 ARG B O 1
ATOM 10289 N N . GLU B 2 461 ? 180.58539 171.42408 207.03137 1.000 102.18905 461 GLU B N 1
ATOM 10290 C CA . GLU B 2 461 ? 180.11410 171.42986 208.41180 1.000 103.07514 461 GLU B CA 1
ATOM 10291 C C . GLU B 2 461 ? 179.60651 170.05806 208.83794 1.000 105.85518 461 GLU B C 1
ATOM 10292 O O . GLU B 2 461 ? 179.84594 169.62885 209.97197 1.000 104.08107 461 GLU B O 1
ATOM 10298 N N . GLU B 2 462 ? 178.90036 169.35660 207.94994 1.000 95.27754 462 GLU B N 1
ATOM 10299 C CA . GLU B 2 462 ? 178.34112 168.05985 208.31373 1.000 84.80802 462 GLU B CA 1
ATOM 10300 C C . GLU B 2 462 ? 179.39335 166.96240 208.36258 1.000 90.22401 462 GLU B C 1
ATOM 10301 O O . GLU B 2 462 ? 179.22402 165.98870 209.10243 1.000 103.29477 462 GLU B O 1
ATOM 10307 N N . ILE B 2 463 ? 180.47774 167.09060 207.59548 1.000 82.11044 463 ILE B N 1
ATOM 10308 C CA . ILE B 2 463 ? 181.52307 166.07716 207.64099 1.000 79.31749 463 ILE B CA 1
ATOM 10309 C C . ILE B 2 463 ? 182.24911 166.08808 208.97780 1.000 84.84380 463 ILE B C 1
ATOM 10310 O O . ILE B 2 463 ? 182.92494 165.11233 209.32078 1.000 87.97858 463 ILE B O 1
ATOM 10315 N N . GLN B 2 464 ? 182.11892 167.16320 209.75307 1.000 95.00330 464 GLN B N 1
ATOM 10316 C CA . GLN B 2 464 ? 182.73910 167.26186 211.06639 1.000 93.40363 464 GLN B CA 1
ATOM 10317 C C . GLN B 2 464 ? 181.94306 166.54894 212.14451 1.000 95.28378 464 GLN B C 1
ATOM 10318 O O . GLN B 2 464 ? 182.14815 166.81142 213.33462 1.000 92.99270 464 GLN B O 1
ATOM 10324 N N . LEU B 2 465 ? 181.02424 165.67093 211.75286 1.000 89.26995 465 LEU B N 1
ATOM 10325 C CA . LEU B 2 465 ? 180.33820 164.80176 212.69245 1.000 85.72043 465 LEU B CA 1
ATOM 10326 C C . LEU B 2 465 ? 180.99019 163.43348 212.80225 1.000 87.10466 465 LEU B C 1
ATOM 10327 O O . LEU B 2 465 ? 180.75009 162.72492 213.78487 1.000 89.37181 465 LEU B O 1
ATOM 10332 N N . ILE B 2 466 ? 181.80994 163.05424 211.82102 1.000 85.78290 466 ILE B N 1
ATOM 10333 C CA . ILE B 2 466 ? 182.49787 161.77383 211.81265 1.000 88.04861 466 ILE B CA 1
ATOM 10334 C C . ILE B 2 466 ? 184.01058 161.94371 211.83933 1.000 89.34956 466 ILE B C 1
ATOM 10335 O O . ILE B 2 466 ? 184.71178 161.19667 212.52973 1.000 93.89548 466 ILE B O 1
ATOM 10340 N N . LEU B 2 467 ? 184.53423 162.92043 211.10552 1.000 86.07145 467 LEU B N 1
ATOM 10341 C CA . LEU B 2 467 ? 185.96300 163.21271 211.10173 1.000 88.79316 467 LEU B CA 1
ATOM 10342 C C . LEU B 2 467 ? 186.46647 164.03605 212.29160 1.000 92.68237 467 LEU B C 1
ATOM 10343 O O . LEU B 2 467 ? 187.57117 163.76581 212.77204 1.000 93.94264 467 LEU B O 1
ATOM 10348 N N . PRO B 2 468 ? 185.68288 164.99816 212.84116 1.000 105.06565 468 PRO B N 1
ATOM 10349 C CA . PRO B 2 468 ? 186.27587 166.13952 213.55651 1.000 105.89471 468 PRO B CA 1
ATOM 10350 C C . PRO B 2 468 ? 187.76934 166.37404 213.38599 1.000 106.40144 468 PRO B C 1
ATOM 10351 O O . PRO B 2 468 ? 188.54600 166.12534 214.31192 1.000 107.39707 468 PRO B O 1
ATOM 10355 N N . THR B 2 469 ? 188.18398 166.85681 212.21415 1.000 106.52110 469 THR B N 1
ATOM 10356 C CA . THR B 2 469 ? 189.57233 167.26728 212.03918 1.000 103.74598 469 THR B CA 1
ATOM 10357 C C . THR B 2 469 ? 189.84669 168.62473 212.67043 1.000 105.83682 469 THR B C 1
ATOM 10358 O O . THR B 2 469 ? 190.97303 168.88304 213.10817 1.000 105.79137 469 THR B O 1
ATOM 10362 N N . ARG B 2 470 ? 188.84169 169.50199 212.71301 1.000 109.03553 470 ARG B N 1
ATOM 10363 C CA . ARG B 2 470 ? 189.02761 170.82176 213.30734 1.000 108.12600 470 ARG B CA 1
ATOM 10364 C C . ARG B 2 470 ? 189.34811 170.71720 214.79243 1.000 110.84885 470 ARG B C 1
ATOM 10365 O O . ARG B 2 470 ? 190.26878 171.37436 215.28966 1.000 112.08706 470 ARG B O 1
ATOM 10373 N N . GLU B 2 471 ? 188.59627 169.88981 215.51914 1.000 118.68730 471 GLU B N 1
ATOM 10374 C CA . GLU B 2 471 ? 188.79420 169.79312 216.96077 1.000 119.35485 471 GLU B CA 1
ATOM 10375 C C . GLU B 2 471 ? 190.10894 169.10417 217.29865 1.000 120.74119 471 GLU B C 1
ATOM 10376 O O . GLU B 2 471 ? 190.78100 169.47889 218.26568 1.000 121.35780 471 GLU B O 1
ATOM 10382 N N . ARG B 2 472 ? 190.49359 168.09822 216.51759 1.000 113.78661 472 ARG B N 1
ATOM 10383 C CA . ARG B 2 472 ? 191.67090 167.30468 216.84161 1.000 113.76737 472 ARG B CA 1
ATOM 10384 C C . ARG B 2 472 ? 192.95302 167.86495 216.24539 1.000 112.73373 472 ARG B C 1
ATOM 10385 O O . ARG B 2 472 ? 194.03022 167.65811 216.81476 1.000 110.41058 472 ARG B O 1
ATOM 10393 N N . LEU B 2 473 ? 192.87082 168.56820 215.11838 1.000 111.28516 473 LEU B N 1
ATOM 10394 C CA . LEU B 2 473 ? 194.05838 169.10976 214.47038 1.000 112.24613 473 LEU B CA 1
ATOM 10395 C C . LEU B 2 473 ? 193.95636 170.57685 214.08846 1.000 112.64421 473 LEU B C 1
ATOM 10396 O O . LEU B 2 473 ? 195.00067 171.21278 213.90352 1.000 110.07591 473 LEU B O 1
ATOM 10401 N N . GLY B 2 474 ? 192.75636 171.13619 213.95754 1.000 112.87127 474 GLY B N 1
ATOM 10402 C CA . GLY B 2 474 ? 192.60062 172.51003 213.54079 1.000 111.14376 474 GLY B CA 1
ATOM 10403 C C . GLY B 2 474 ? 192.64704 172.72666 212.04639 1.000 115.66932 474 GLY B C 1
ATOM 10404 O O . GLY B 2 474 ? 192.48304 173.86726 211.59658 1.000 117.75637 474 GLY B O 1
ATOM 10405 N N . LYS B 2 475 ? 192.86802 171.67667 211.26639 1.000 113.15091 475 LYS B N 1
ATOM 10406 C CA . LYS B 2 475 ? 192.89997 171.76048 209.81649 1.000 107.73015 475 LYS B CA 1
ATOM 10407 C C . LYS B 2 475 ? 191.60788 171.21131 209.22916 1.000 110.23117 475 LYS B C 1
ATOM 10408 O O . LYS B 2 475 ? 190.89887 170.41921 209.85308 1.000 115.85951 475 LYS B O 1
ATOM 10414 N N . GLU B 2 476 ? 191.30761 171.64640 208.02219 1.000 117.30747 476 GLU B N 1
ATOM 10415 C CA . GLU B 2 476 ? 190.19784 171.05099 207.30327 1.000 121.07415 476 GLU B CA 1
ATOM 10416 C C . GLU B 2 476 ? 190.58009 169.65039 206.82767 1.000 123.39067 476 GLU B C 1
ATOM 10417 O O . GLU B 2 476 ? 191.76593 169.34255 206.68126 1.000 124.11723 476 GLU B O 1
ATOM 10423 N N . PRO B 2 477 ? 189.59512 168.77913 206.59189 1.000 109.04559 477 PRO B N 1
ATOM 10424 C CA . PRO B 2 477 ? 189.92685 167.41336 206.15348 1.000 101.73557 477 PRO B CA 1
ATOM 10425 C C . PRO B 2 477 ? 190.74590 167.37174 204.88004 1.000 106.08310 477 PRO B C 1
ATOM 10426 O O . PRO B 2 477 ? 191.56343 166.45966 204.71071 1.000 109.11411 477 PRO B O 1
ATOM 10430 N N . ALA B 2 478 ? 190.55697 168.33378 203.97710 1.000 115.87072 478 ALA B N 1
ATOM 10431 C CA . ALA B 2 478 ? 191.31260 168.34025 202.73230 1.000 119.32070 478 ALA B CA 1
ATOM 10432 C C . ALA B 2 478 ? 192.79107 168.63313 202.94789 1.000 118.90940 478 ALA B C 1
ATOM 10433 O O . ALA B 2 478 ? 193.59586 168.37857 202.04633 1.000 117.52900 478 ALA B O 1
ATOM 10435 N N . ASP B 2 479 ? 193.16736 169.16223 204.10965 1.000 127.95260 479 ASP B N 1
ATOM 10436 C CA . ASP B 2 479 ? 194.55512 169.49335 204.40028 1.000 127.59882 479 ASP B CA 1
ATOM 10437 C C . ASP B 2 479 ? 195.24353 168.47049 205.29301 1.000 129.65575 479 ASP B C 1
ATOM 10438 O O . ASP B 2 479 ? 196.39582 168.68632 205.67981 1.000 128.23281 479 ASP B O 1
ATOM 10443 N N . CYS B 2 480 ? 194.57807 167.37005 205.62619 1.000 126.52680 480 CYS B N 1
ATOM 10444 C CA . CYS B 2 480 ? 195.13474 166.36252 206.51505 1.000 123.53932 480 CYS B CA 1
ATOM 10445 C C . CYS B 2 480 ? 195.65925 165.17364 205.72023 1.000 123.71918 480 CYS B C 1
ATOM 10446 O O . CYS B 2 480 ? 195.09328 164.78858 204.69457 1.000 120.27789 480 CYS B O 1
ATOM 10449 N N . GLU B 2 481 ? 196.75216 164.59433 206.20873 1.000 128.94283 481 GLU B N 1
ATOM 10450 C CA . GLU B 2 481 ? 197.34337 163.43024 205.57255 1.000 126.74192 481 GLU B CA 1
ATOM 10451 C C . GLU B 2 481 ? 196.51866 162.18191 205.87469 1.000 129.47509 481 GLU B C 1
ATOM 10452 O O . GLU B 2 481 ? 195.61083 162.18619 206.70962 1.000 131.16792 481 GLU B O 1
ATOM 10458 N N . GLU B 2 482 ? 196.84905 161.09470 205.17645 1.000 121.31717 482 GLU B N 1
ATOM 10459 C CA . GLU B 2 482 ? 196.07856 159.86507 205.32535 1.000 119.84595 482 GLU B CA 1
ATOM 10460 C C . GLU B 2 482 ? 196.28553 159.23331 206.69563 1.000 118.94537 482 GLU B C 1
ATOM 10461 O O . GLU B 2 482 ? 195.33593 158.71063 207.28949 1.000 120.11370 482 GLU B O 1
ATOM 10467 N N . ASP B 2 483 ? 197.51505 159.26280 207.21394 1.000 126.68576 483 ASP B N 1
ATOM 10468 C CA . ASP B 2 483 ? 197.76663 158.65901 208.51840 1.000 125.80584 483 ASP B CA 1
ATOM 10469 C C . ASP B 2 483 ? 197.00167 159.38513 209.61701 1.000 124.07784 483 ASP B C 1
ATOM 10470 O O . ASP B 2 483 ? 196.45042 158.74981 210.52290 1.000 125.68694 483 ASP B O 1
ATOM 10475 N N . GLU B 2 484 ? 196.95985 160.71761 209.55761 1.000 120.30989 484 GLU B N 1
ATOM 10476 C CA . GLU B 2 484 ? 196.19590 161.47063 210.54529 1.000 117.92352 484 GLU B CA 1
ATOM 10477 C C . GLU B 2 484 ? 194.70524 161.18850 210.42282 1.000 120.52988 484 GLU B C 1
ATOM 10478 O O . GLU B 2 484 ? 194.01371 161.02532 211.43398 1.000 126.09632 484 GLU B O 1
ATOM 10484 N N . LEU B 2 485 ? 194.18941 161.13145 209.19299 1.000 100.34491 485 LEU B N 1
ATOM 10485 C CA . LEU B 2 485 ? 192.77693 160.81722 209.00419 1.000 98.44439 485 LEU B CA 1
ATOM 10486 C C . LEU B 2 485 ? 192.45440 159.41585 209.50173 1.000 103.87252 485 LEU B C 1
ATOM 10487 O O . LEU B 2 485 ? 191.40201 159.19116 210.10977 1.000 104.62975 485 LEU B O 1
ATOM 10492 N N . GLY B 2 486 ? 193.34303 158.45728 209.24382 1.000 111.15539 486 GLY B N 1
ATOM 10493 C CA . GLY B 2 486 ? 193.11758 157.10994 209.73564 1.000 108.71633 486 GLY B CA 1
ATOM 10494 C C . GLY B 2 486 ? 193.14129 157.03456 211.24854 1.000 109.85470 486 GLY B C 1
ATOM 10495 O O . GLY B 2 486 ? 192.37856 156.27906 211.85440 1.000 115.55157 486 GLY B O 1
ATOM 10496 N N . LYS B 2 487 ? 194.02001 157.81462 211.87839 1.000 103.37347 487 LYS B N 1
ATOM 10497 C CA . LYS B 2 487 ? 194.11388 157.80540 213.33369 1.000 101.75851 487 LYS B CA 1
ATOM 10498 C C . LYS B 2 487 ? 192.82852 158.31213 213.97224 1.000 98.70803 487 LYS B C 1
ATOM 10499 O O . LYS B 2 487 ? 192.36265 157.76410 214.97697 1.000 101.99037 487 LYS B O 1
ATOM 10505 N N . ILE B 2 488 ? 192.24412 159.36811 213.40839 1.000 90.10293 488 ILE B N 1
ATOM 10506 C CA . ILE B 2 488 ? 191.02331 159.91908 213.98375 1.000 92.25351 488 ILE B CA 1
ATOM 10507 C C . ILE B 2 488 ? 189.85050 158.97454 213.76396 1.000 98.47768 488 ILE B C 1
ATOM 10508 O O . ILE B 2 488 ? 189.00866 158.79391 214.65109 1.000 106.50489 488 ILE B O 1
ATOM 10513 N N . LEU B 2 489 ? 189.76699 158.36687 212.57892 1.000 100.63957 489 LEU B N 1
ATOM 10514 C CA . LEU B 2 489 ? 188.66305 157.45647 212.29144 1.000 98.60317 489 LEU B CA 1
ATOM 10515 C C . LEU B 2 489 ? 188.69689 156.24179 213.20837 1.000 99.58351 489 LEU B C 1
ATOM 10516 O O . LEU B 2 489 ? 187.64931 155.76820 213.66249 1.000 100.13922 489 LEU B O 1
ATOM 10521 N N . LYS B 2 490 ? 189.89365 155.72278 213.48940 1.000 100.92573 490 LYS B N 1
ATOM 10522 C CA . LYS B 2 490 ? 190.02056 154.62367 214.43940 1.000 95.84950 490 LYS B CA 1
ATOM 10523 C C . LYS B 2 490 ? 189.46908 155.01405 215.80186 1.000 100.51320 490 LYS B C 1
ATOM 10524 O O . LYS B 2 490 ? 188.85248 154.19417 216.49094 1.000 103.21651 490 LYS B O 1
ATOM 10530 N N . GLU B 2 491 ? 189.68052 156.26609 216.20580 1.000 106.03338 491 GLU B N 1
ATOM 10531 C CA . GLU B 2 491 ? 189.17750 156.73675 217.48799 1.000 104.67588 491 GLU B CA 1
ATOM 10532 C C . GLU B 2 491 ? 187.67910 157.00285 217.46613 1.000 104.42613 491 GLU B C 1
ATOM 10533 O O . GLU B 2 491 ? 187.07877 157.16493 218.53272 1.000 105.86343 491 GLU B O 1
ATOM 10539 N N . VAL B 2 492 ? 187.06394 157.05708 216.28964 1.000 94.34791 492 VAL B N 1
ATOM 10540 C CA . VAL B 2 492 ? 185.65290 157.39093 216.14956 1.000 95.12871 492 VAL B CA 1
ATOM 10541 C C . VAL B 2 492 ? 184.83097 156.18035 215.72546 1.000 95.92442 492 VAL B C 1
ATOM 10542 O O . VAL B 2 492 ? 183.78929 155.89113 216.31465 1.000 100.10243 492 VAL B O 1
ATOM 10546 N N . LEU B 2 493 ? 185.28363 155.46525 214.70106 1.000 89.98090 493 LEU B N 1
ATOM 10547 C CA . LEU B 2 493 ? 184.50114 154.36508 214.15941 1.000 92.39260 493 LEU B CA 1
ATOM 10548 C C . LEU B 2 493 ? 184.35065 153.25622 215.19727 1.000 95.50101 493 LEU B C 1
ATOM 10549 O O . LEU B 2 493 ? 185.30536 152.93954 215.91264 1.000 95.00476 493 LEU B O 1
ATOM 10554 N N . PRO B 2 494 ? 183.17245 152.64918 215.30263 1.000 103.20454 494 PRO B N 1
ATOM 10555 C CA . PRO B 2 494 ? 182.99653 151.55949 216.26386 1.000 103.46343 494 PRO B CA 1
ATOM 10556 C C . PRO B 2 494 ? 183.73472 150.31314 215.81333 1.000 107.93012 494 PRO B C 1
ATOM 10557 O O . PRO B 2 494 ? 183.97482 150.09889 214.62331 1.000 111.10293 494 PRO B O 1
ATOM 10561 N N . GLY B 2 495 ? 184.09557 149.48776 216.78128 1.000 117.97818 495 GLY B N 1
ATOM 10562 C CA . GLY B 2 495 ? 184.76439 148.24576 216.48614 1.000 117.08955 495 GLY B CA 1
ATOM 10563 C C . GLY B 2 495 ? 183.82720 147.24674 215.85208 1.000 121.42447 495 GLY B C 1
ATOM 10564 O O . GLY B 2 495 ? 182.59662 147.40153 215.84533 1.000 123.35433 495 GLY B O 1
ATOM 10565 N N . PRO B 2 496 ? 184.40937 146.18706 215.29046 1.000 114.75853 496 PRO B N 1
ATOM 10566 C CA . PRO B 2 496 ? 183.57789 145.13499 214.68766 1.000 113.04063 496 PRO B CA 1
ATOM 10567 C C . PRO B 2 496 ? 182.69214 144.41944 215.68697 1.000 113.82914 496 PRO B C 1
ATOM 10568 O O . PRO B 2 496 ? 181.68688 143.82167 215.28546 1.000 113.16357 496 PRO B O 1
ATOM 10572 N N . ALA B 2 497 ? 183.02696 144.46008 216.97158 1.000 119.86714 497 ALA B N 1
ATOM 10573 C CA . ALA B 2 497 ? 182.30623 143.70493 217.98360 1.000 119.90161 497 ALA B CA 1
ATOM 10574 C C . ALA B 2 497 ? 181.23822 144.51752 218.69960 1.000 123.10137 497 ALA B C 1
ATOM 10575 O O . ALA B 2 497 ? 180.61336 143.99906 219.63017 1.000 122.82637 497 ALA B O 1
ATOM 10577 N N . LYS B 2 498 ? 181.00386 145.76560 218.30000 1.000 120.56868 498 LYS B N 1
ATOM 10578 C CA . LYS B 2 498 ? 180.05076 146.61319 219.02510 1.000 119.92182 498 LYS B CA 1
ATOM 10579 C C . LYS B 2 498 ? 178.64466 146.48648 218.44716 1.000 120.56840 498 LYS B C 1
ATOM 10580 O O . LYS B 2 498 ? 177.72410 146.03017 219.13045 1.000 120.29272 498 LYS B O 1
ATOM 10586 N N . PHE B 2 499 ? 178.46439 146.89119 217.19636 1.000 111.35429 499 PHE B N 1
ATOM 10587 C CA . PHE B 2 499 ? 177.14496 146.83690 216.56613 1.000 111.06481 499 PHE B CA 1
ATOM 10588 C C . PHE B 2 499 ? 176.97542 145.60756 215.68176 1.000 114.34792 499 PHE B C 1
ATOM 10589 O O . PHE B 2 499 ? 176.52500 145.72469 214.54477 1.000 118.48677 499 PHE B O 1
ATOM 10597 N N . ASP B 2 500 ? 177.32811 144.42660 216.19706 1.000 109.72200 500 ASP B N 1
ATOM 10598 C CA . ASP B 2 500 ? 177.00248 143.12973 215.60360 1.000 107.08630 500 ASP B CA 1
ATOM 10599 C C . ASP B 2 500 ? 177.01894 143.10950 214.07889 1.000 107.64262 500 ASP B C 1
ATOM 10600 O O . ASP B 2 500 ? 176.08448 142.59196 213.46139 1.000 107.88570 500 ASP B O 1
ATOM 10605 N N . ILE B 2 501 ? 178.05978 143.66468 213.45265 1.000 96.43849 501 ILE B N 1
ATOM 10606 C CA . ILE B 2 501 ? 178.04298 143.79396 211.99583 1.000 96.67020 501 ILE B CA 1
ATOM 10607 C C . ILE B 2 501 ? 178.33802 142.49009 211.27661 1.000 93.94719 501 ILE B C 1
ATOM 10608 O O . ILE B 2 501 ? 178.15554 142.41546 210.05633 1.000 89.25847 501 ILE B O 1
ATOM 10613 N N . TYR B 2 502 ? 178.78722 141.46219 211.99002 1.000 88.63119 502 TYR B N 1
ATOM 10614 C CA . TYR B 2 502 ? 179.14399 140.18629 211.38906 1.000 82.45771 502 TYR B CA 1
ATOM 10615 C C . TYR B 2 502 ? 178.04277 139.14482 211.51407 1.000 86.79861 502 TYR B C 1
ATOM 10616 O O . TYR B 2 502 ? 178.25825 137.98708 211.14564 1.000 92.64852 502 TYR B O 1
ATOM 10625 N N . GLU B 2 503 ? 176.87387 139.52124 212.01748 1.000 86.11537 503 GLU B N 1
ATOM 10626 C CA . GLU B 2 503 ? 175.84572 138.56127 212.37985 1.000 86.67460 503 GLU B CA 1
ATOM 10627 C C . GLU B 2 503 ? 174.60428 138.73006 211.51499 1.000 93.65451 503 GLU B C 1
ATOM 10628 O O . GLU B 2 503 ? 174.29794 139.82594 211.03968 1.000 95.42099 503 GLU B O 1
ATOM 10634 N N . PHE B 2 504 ? 173.89054 137.62070 211.31730 1.000 89.22247 504 PHE B N 1
ATOM 10635 C CA . PHE B 2 504 ? 172.67226 137.62761 210.51928 1.000 93.62514 504 PHE B CA 1
ATOM 10636 C C . PHE B 2 504 ? 171.49783 138.27755 211.23629 1.000 95.06838 504 PHE B C 1
ATOM 10637 O O . PHE B 2 504 ? 170.50737 138.62237 210.58442 1.000 94.61794 504 PHE B O 1
ATOM 10645 N N . HIS B 2 505 ? 171.57817 138.44479 212.55520 1.000 88.91248 505 HIS B N 1
ATOM 10646 C CA . HIS B 2 505 ? 170.47847 138.97303 213.34874 1.000 86.87528 505 HIS B CA 1
ATOM 10647 C C . HIS B 2 505 ? 170.67078 140.43849 213.71151 1.000 95.10040 505 HIS B C 1
ATOM 10648 O O . HIS B 2 505 ? 170.06993 140.912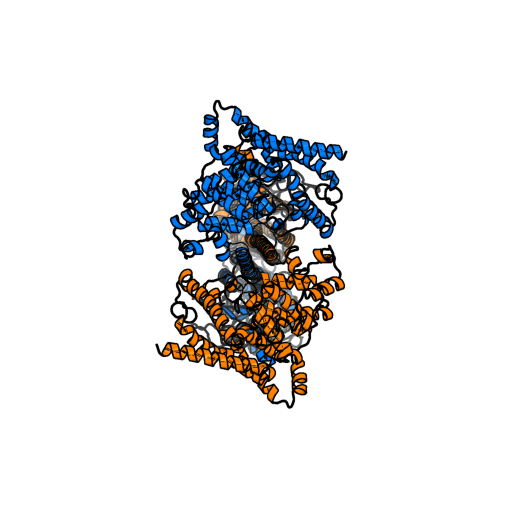29 214.68051 1.000 100.72714 505 HIS B O 1
ATOM 10655 N N . PHE B 2 506 ? 171.50032 141.15933 212.96328 1.000 85.76254 506 PHE B N 1
ATOM 10656 C CA . PHE B 2 506 ? 171.74446 142.56434 213.25471 1.000 82.91310 506 PHE B CA 1
ATOM 10657 C C . PHE B 2 506 ? 170.45933 143.36996 213.11701 1.000 84.87900 506 PHE B C 1
ATOM 10658 O O . PHE B 2 506 ? 169.68247 143.17630 212.17919 1.000 89.62851 506 PHE B O 1
ATOM 10666 N N . SER B 2 507 ? 170.23314 144.27502 214.06613 1.000 100.42712 507 SER B N 1
ATOM 10667 C CA . SER B 2 507 ? 169.05490 145.13105 214.06895 1.000 99.64573 507 SER B CA 1
ATOM 10668 C C . SER B 2 507 ? 169.49308 146.58365 214.15169 1.000 102.22165 507 SER B C 1
ATOM 10669 O O . SER B 2 507 ? 170.32007 146.93841 214.99655 1.000 101.91145 507 SER B O 1
ATOM 10672 N N . ASP B 2 508 ? 168.93842 147.41712 213.27804 1.000 99.88847 508 ASP B N 1
ATOM 10673 C CA . ASP B 2 508 ? 169.25792 148.83553 213.23766 1.000 92.53056 508 ASP B CA 1
ATOM 10674 C C . ASP B 2 508 ? 168.33292 149.67805 214.10200 1.000 95.69031 508 ASP B C 1
ATOM 10675 O O . ASP B 2 508 ? 168.55407 150.88661 214.22190 1.000 105.16409 508 ASP B O 1
ATOM 10680 N N . LEU B 2 509 ? 167.30805 149.07549 214.70757 1.000 108.58269 509 LEU B N 1
ATOM 10681 C CA . LEU B 2 509 ? 166.36702 149.83771 215.51825 1.000 106.92712 509 LEU B CA 1
ATOM 10682 C C . LEU B 2 509 ? 167.02698 150.44947 216.74428 1.000 109.50168 509 LEU B C 1
ATOM 10683 O O . LEU B 2 509 ? 166.45716 151.36279 217.34920 1.000 112.00342 509 LEU B O 1
ATOM 10688 N N . GLU B 2 510 ? 168.20709 149.96738 217.12394 1.000 121.14592 510 GLU B N 1
ATOM 10689 C CA . GLU B 2 510 ? 168.93523 150.48206 218.27234 1.000 125.05474 510 GLU B CA 1
ATOM 10690 C C . GLU B 2 510 ? 170.07860 151.40682 217.87717 1.000 128.48958 510 GLU B C 1
ATOM 10691 O O . GLU B 2 510 ? 170.90310 151.75330 218.72829 1.000 129.02406 510 GLU B O 1
ATOM 10697 N N . CYS B 2 511 ? 170.15028 151.81161 216.61194 1.000 107.44432 511 CYS B N 1
ATOM 10698 C CA . CYS B 2 511 ? 171.21074 152.68226 216.13141 1.000 100.52288 511 CYS B CA 1
ATOM 10699 C C . CYS B 2 511 ? 170.60690 153.89219 215.43777 1.000 102.74760 511 CYS B C 1
ATOM 10700 O O . CYS B 2 511 ? 169.53254 153.81283 214.83794 1.000 105.95840 511 CYS B O 1
ATOM 10703 N N . THR B 2 512 ? 171.31048 155.01380 215.52626 1.000 92.44920 512 THR B N 1
ATOM 10704 C CA . THR B 2 512 ? 170.89797 156.23205 214.85295 1.000 92.78461 512 THR B CA 1
ATOM 10705 C C . THR B 2 512 ? 171.47691 156.27646 213.44319 1.000 96.75729 512 THR B C 1
ATOM 10706 O O . THR B 2 512 ? 172.33673 155.47772 213.07006 1.000 103.54781 512 THR B O 1
ATOM 10710 N N . GLU B 2 513 ? 170.99567 157.23900 212.65552 1.000 83.69505 513 GLU B N 1
ATOM 10711 C CA . GLU B 2 513 ? 171.43454 157.34523 211.26867 1.000 78.27235 513 GLU B CA 1
ATOM 10712 C C . GLU B 2 513 ? 172.93508 157.58280 211.17806 1.000 82.93453 513 GLU B C 1
ATOM 10713 O O . GLU B 2 513 ? 173.60544 157.02486 210.30374 1.000 94.43796 513 GLU B O 1
ATOM 10719 N N . LEU B 2 514 ? 173.48104 158.41535 212.06502 1.000 79.28295 514 LEU B N 1
ATOM 10720 C CA . LEU B 2 514 ? 174.92262 158.63773 212.06531 1.000 84.68171 514 LEU B CA 1
ATOM 10721 C C . LEU B 2 514 ? 175.67675 157.36692 212.43062 1.000 80.35005 514 LEU B C 1
ATOM 10722 O O . LEU B 2 514 ? 176.74388 157.08791 211.87289 1.000 81.62498 514 LEU B O 1
ATOM 10727 N N . GLU B 2 515 ? 175.14695 156.59005 213.37720 1.000 92.05289 515 GLU B N 1
ATOM 10728 C CA . GLU B 2 515 ? 175.80884 155.34855 213.76138 1.000 91.90049 515 GLU B CA 1
ATOM 10729 C C . GLU B 2 515 ? 175.79544 154.33941 212.62221 1.000 101.27095 515 GLU B C 1
ATOM 10730 O O . GLU B 2 515 ? 176.75900 153.58715 212.44095 1.000 104.96673 515 GLU B O 1
ATOM 10736 N N . LEU B 2 516 ? 174.70909 154.29895 211.84861 1.000 86.61376 516 LEU B N 1
ATOM 10737 C CA . LEU B 2 516 ? 174.67431 153.42279 210.68304 1.000 74.04695 516 LEU B CA 1
ATOM 10738 C C . LEU B 2 516 ? 175.72251 153.83238 209.65838 1.000 73.48958 516 LEU B C 1
ATOM 10739 O O . LEU B 2 516 ? 176.34619 152.97507 209.02431 1.000 82.49811 516 LEU B O 1
ATOM 10744 N N . VAL B 2 517 ? 175.92119 155.13817 209.47327 1.000 66.20267 517 VAL B N 1
ATOM 10745 C CA . VAL B 2 517 ? 176.95117 155.60873 208.55222 1.000 70.68814 517 VAL B CA 1
ATOM 10746 C C . VAL B 2 517 ? 178.33334 155.21900 209.05570 1.000 75.34046 517 VAL B C 1
ATOM 10747 O O . VAL B 2 517 ? 179.19351 154.78705 208.27988 1.000 82.50056 517 VAL B O 1
ATOM 10751 N N . LYS B 2 518 ? 178.57409 155.37239 210.35869 1.000 79.93722 518 LYS B N 1
ATOM 10752 C CA . LYS B 2 518 ? 179.86750 154.99028 210.91348 1.000 73.42558 518 LYS B CA 1
ATOM 10753 C C . LYS B 2 518 ? 180.11027 153.49643 210.75784 1.000 86.20145 518 LYS B C 1
ATOM 10754 O O . LYS B 2 518 ? 181.22505 153.07039 210.43922 1.000 99.41556 518 LYS B O 1
ATOM 10760 N N . CYS B 2 519 ? 179.07819 152.68307 210.97761 1.000 88.56118 519 CYS B N 1
ATOM 10761 C CA . CYS B 2 519 ? 179.21332 151.25032 210.74681 1.000 76.90310 519 CYS B CA 1
ATOM 10762 C C . CYS B 2 519 ? 179.47210 150.95567 209.27628 1.000 79.40502 519 CYS B C 1
ATOM 10763 O O . CYS B 2 519 ? 180.24989 150.05463 208.94639 1.000 88.47370 519 CYS B O 1
ATOM 10766 N N . GLY B 2 520 ? 178.83388 151.70984 208.38018 1.000 77.08757 520 GLY B N 1
ATOM 10767 C CA . GLY B 2 520 ? 179.04570 151.49388 206.95852 1.000 72.97934 520 GLY B CA 1
ATOM 10768 C C . GLY B 2 520 ? 180.48473 151.71923 206.53994 1.000 70.71932 520 GLY B C 1
ATOM 10769 O O . GLY B 2 520 ? 181.02353 150.98048 205.71392 1.000 84.61667 520 GLY B O 1
ATOM 10770 N N . ILE B 2 521 ? 181.12341 152.74947 207.09349 1.000 73.23342 521 ILE B N 1
ATOM 10771 C CA . ILE B 2 521 ? 182.54859 152.94939 206.85336 1.000 72.98987 521 ILE B CA 1
ATOM 10772 C C . ILE B 2 521 ? 183.35300 151.83476 207.50424 1.000 66.62820 521 ILE B C 1
ATOM 10773 O O . ILE B 2 521 ? 184.38575 151.40348 206.97923 1.000 74.83520 521 ILE B O 1
ATOM 10778 N N . GLN B 2 522 ? 182.89759 151.35612 208.66292 1.000 70.63984 522 GLN B N 1
ATOM 10779 C CA . GLN B 2 522 ? 183.59579 150.26832 209.33673 1.000 72.57013 522 GLN B CA 1
ATOM 10780 C C . GLN B 2 522 ? 183.56959 148.99614 208.50173 1.000 85.92964 522 GLN B C 1
ATOM 10781 O O . GLN B 2 522 ? 184.55676 148.25432 208.45876 1.000 94.34790 522 GLN B O 1
ATOM 10787 N N . MET B 2 523 ? 182.44901 148.72659 207.82972 1.000 84.52751 523 MET B N 1
ATOM 10788 C CA . MET B 2 523 ? 182.36431 147.54215 206.98305 1.000 68.96686 523 MET B CA 1
ATOM 10789 C C . MET B 2 523 ? 183.40012 147.58711 205.87045 1.000 65.38442 523 MET B C 1
ATOM 10790 O O . MET B 2 523 ? 183.96475 146.55426 205.49666 1.000 78.60847 523 MET B O 1
ATOM 10795 N N . TYR B 2 524 ? 183.65934 148.77538 205.32556 1.000 58.51237 524 TYR B N 1
ATOM 10796 C CA . TYR B 2 524 ? 184.68780 148.91295 204.30055 1.000 62.07561 524 TYR B CA 1
ATOM 10797 C C . TYR B 2 524 ? 186.06965 148.62734 204.86760 1.000 69.38853 524 TYR B C 1
ATOM 10798 O O . TYR B 2 524 ? 186.93053 148.06915 204.17934 1.000 72.49740 524 TYR B O 1
ATOM 10807 N N . TYR B 2 525 ? 186.30449 149.01760 206.11890 1.000 78.09721 525 TYR B N 1
ATOM 10808 C CA . TYR B 2 525 ? 187.60287 148.78207 206.73737 1.000 73.83575 525 TYR B CA 1
ATOM 10809 C C . TYR B 2 525 ? 187.84633 147.29786 206.97077 1.000 78.34013 525 TYR B C 1
ATOM 10810 O O . TYR B 2 525 ? 188.98074 146.82287 206.84869 1.000 81.17024 525 TYR B O 1
ATOM 10819 N N . GLU B 2 526 ? 186.79647 146.55147 207.31669 1.000 80.53719 526 GLU B N 1
ATOM 10820 C CA . GLU B 2 526 ? 186.96093 145.13067 207.59800 1.000 75.26538 526 GLU B CA 1
ATOM 10821 C C . GLU B 2 526 ? 187.20396 144.32561 206.33051 1.000 80.56922 526 GLU B C 1
ATOM 10822 O O . GLU B 2 526 ? 187.87670 143.29100 206.37616 1.000 81.62889 526 GLU B O 1
ATOM 10828 N N . LEU B 2 527 ? 186.66234 144.77217 205.19795 1.000 78.63206 527 LEU B N 1
ATOM 10829 C CA . LEU B 2 527 ? 186.93793 144.10225 203.93478 1.000 78.14075 527 LEU B CA 1
ATOM 10830 C C . LEU B 2 527 ? 188.38937 144.26036 203.51188 1.000 84.64498 527 LEU B C 1
ATOM 10831 O O . LEU B 2 527 ? 188.87965 143.46312 202.70655 1.000 80.39608 527 LEU B O 1
ATOM 10836 N N . GLY B 2 528 ? 189.08536 145.26570 204.03497 1.000 87.09325 528 GLY B N 1
ATOM 10837 C CA . GLY B 2 528 ? 190.45346 145.51466 203.63665 1.000 80.83284 528 GLY B CA 1
ATOM 10838 C C . GLY B 2 528 ? 190.60616 146.19369 202.29881 1.000 83.31227 528 GLY B C 1
ATOM 10839 O O . GLY B 2 528 ? 191.70884 146.20380 201.74581 1.000 88.09830 528 GLY B O 1
ATOM 10840 N N . VAL B 2 529 ? 189.53307 146.77119 201.75917 1.000 77.25638 529 VAL B N 1
ATOM 10841 C CA . VAL B 2 529 ? 189.60202 147.40412 200.44765 1.000 80.19528 529 VAL B CA 1
ATOM 10842 C C . VAL B 2 529 ? 190.14032 148.82859 200.49565 1.000 87.66234 529 VAL B C 1
ATOM 10843 O O . VAL B 2 529 ? 190.61889 149.33174 199.46966 1.000 89.35566 529 VAL B O 1
ATOM 10847 N N . VAL B 2 530 ? 190.07552 149.49373 201.65006 1.000 91.07314 530 VAL B N 1
ATOM 10848 C CA . VAL B 2 530 ? 190.56425 150.86700 201.74535 1.000 87.78423 530 VAL B CA 1
ATOM 10849 C C . VAL B 2 530 ? 192.07374 150.91754 201.55342 1.000 86.51214 530 VAL B C 1
ATOM 10850 O O . VAL B 2 530 ? 192.59047 151.72432 200.77338 1.000 99.17140 530 VAL B O 1
ATOM 10854 N N . ARG B 2 531 ? 192.80600 150.06155 202.26165 1.000 83.47999 531 ARG B N 1
ATOM 10855 C CA . ARG B 2 531 ? 194.25886 150.08240 202.14054 1.000 89.94827 531 ARG B CA 1
ATOM 10856 C C . ARG B 2 531 ? 194.71524 149.46260 200.82783 1.000 101.40494 531 ARG B C 1
ATOM 10857 O O . ARG B 2 531 ? 195.69967 149.91328 200.23113 1.000 105.65315 531 ARG B O 1
ATOM 10865 N N . LYS B 2 532 ? 194.02942 148.41361 200.37386 1.000 93.59309 532 LYS B N 1
ATOM 10866 C CA . LYS B 2 532 ? 194.46710 147.71750 199.16965 1.000 89.94163 532 LYS B CA 1
ATOM 10867 C C . LYS B 2 532 ? 194.30859 148.59262 197.93292 1.000 87.65176 532 LYS B C 1
ATOM 10868 O O . LYS B 2 532 ? 195.21611 148.67238 197.09831 1.000 84.64870 532 LYS B O 1
ATOM 10874 N N . PHE B 2 533 ? 193.16667 149.26162 197.79872 1.000 81.55088 533 PHE B N 1
ATOM 10875 C CA . PHE B 2 533 ? 192.87782 150.07441 196.62675 1.000 77.55698 533 PHE B CA 1
ATOM 10876 C C . PHE B 2 533 ? 193.17541 151.55061 196.84052 1.000 90.44567 533 PHE B C 1
ATOM 10877 O O . PHE B 2 533 ? 192.90241 152.35954 195.94884 1.000 92.57327 533 PHE B O 1
ATOM 10885 N N . GLN B 2 534 ? 193.72675 151.91634 197.99805 1.000 95.06642 534 GLN B N 1
ATOM 10886 C CA . GLN B 2 534 ? 194.14708 153.28560 198.29112 1.000 80.54911 534 GLN B CA 1
ATOM 10887 C C . GLN B 2 534 ? 192.98802 154.26914 198.12313 1.000 80.94897 534 GLN B C 1
ATOM 10888 O O . GLN B 2 534 ? 193.00715 155.15789 197.27192 1.000 93.95974 534 GLN B O 1
ATOM 10894 N N . ILE B 2 535 ? 191.96556 154.08645 198.94914 1.000 75.09033 535 ILE B N 1
ATOM 10895 C CA . ILE B 2 535 ? 190.81741 154.98553 198.98499 1.000 81.78539 535 ILE B CA 1
ATOM 10896 C C . ILE B 2 535 ? 191.12849 156.09661 199.98250 1.000 86.53348 535 ILE B C 1
ATOM 10897 O O . ILE B 2 535 ? 191.40490 155.79567 201.15345 1.000 87.27292 535 ILE B O 1
ATOM 10902 N N . PRO B 2 536 ? 191.11622 157.36271 199.57358 1.000 87.21473 536 PRO B N 1
ATOM 10903 C CA . PRO B 2 536 ? 191.26171 158.44174 200.55665 1.000 90.50790 536 PRO B CA 1
ATOM 10904 C C . PRO B 2 536 ? 190.13569 158.38276 201.57582 1.000 93.61846 536 PRO B C 1
ATOM 10905 O O . PRO B 2 536 ? 188.97610 158.14641 201.23408 1.000 95.45588 536 PRO B O 1
ATOM 10909 N N . GLN B 2 537 ? 190.49030 158.59881 202.84218 1.000 91.75686 537 GLN B N 1
ATOM 10910 C CA . GLN B 2 537 ? 189.50971 158.45259 203.91138 1.000 88.92441 537 GLN B CA 1
ATOM 10911 C C . GLN B 2 537 ? 188.44248 159.53583 203.84444 1.000 94.76781 537 GLN B C 1
ATOM 10912 O O . GLN B 2 537 ? 187.27308 159.27911 204.15114 1.000 93.82668 537 GLN B O 1
ATOM 10918 N N . GLU B 2 538 ? 188.82301 160.75350 203.45515 1.000 93.37593 538 GLU B N 1
ATOM 10919 C CA . GLU B 2 538 ? 187.84159 161.82721 203.34882 1.000 90.31137 538 GLU B CA 1
ATOM 10920 C C . GLU B 2 538 ? 186.79360 161.51036 202.29291 1.000 86.82747 538 GLU B C 1
ATOM 10921 O O . GLU B 2 538 ? 185.60024 161.75984 202.49599 1.000 83.47917 538 GLU B O 1
ATOM 10927 N N . VAL B 2 539 ? 187.22213 160.96350 201.15530 1.000 82.71538 539 VAL B N 1
ATOM 10928 C CA . VAL B 2 539 ? 186.27997 160.61124 200.09882 1.000 81.98705 539 VAL B CA 1
ATOM 10929 C C . VAL B 2 539 ? 185.33574 159.51837 200.57392 1.000 80.80002 539 VAL B C 1
ATOM 10930 O O . VAL B 2 539 ? 184.13196 159.55039 200.29395 1.000 82.43230 539 VAL B O 1
ATOM 10934 N N . LEU B 2 540 ? 185.86590 158.53261 201.29684 1.000 74.47677 540 LEU B N 1
ATOM 10935 C CA . LEU B 2 540 ? 185.03457 157.43671 201.77977 1.000 78.40294 540 LEU B CA 1
ATOM 10936 C C . LEU B 2 540 ? 183.97815 157.93381 202.75851 1.000 86.14826 540 LEU B C 1
ATOM 10937 O O . LEU B 2 540 ? 182.81758 157.51347 202.70216 1.000 92.00655 540 LEU B O 1
ATOM 10942 N N . VAL B 2 541 ? 184.36295 158.82574 203.67249 1.000 69.15783 541 VAL B N 1
ATOM 10943 C CA . VAL B 2 541 ? 183.39742 159.35938 204.62867 1.000 65.34401 541 VAL B CA 1
ATOM 10944 C C . VAL B 2 541 ? 182.36281 160.22049 203.91868 1.000 76.64612 541 VAL B C 1
ATOM 10945 O O . VAL B 2 541 ? 181.16214 160.13486 204.20227 1.000 74.28806 541 VAL B O 1
ATOM 10949 N N . ARG B 2 542 ? 182.80943 161.06492 202.98653 1.000 81.38056 542 ARG B N 1
ATOM 10950 C CA . ARG B 2 542 ? 181.87672 161.90817 202.24789 1.000 68.54256 542 ARG B CA 1
ATOM 10951 C C . ARG B 2 542 ? 180.91280 161.07161 201.42388 1.000 69.84431 542 ARG B C 1
ATOM 10952 O O . ARG B 2 542 ? 179.71944 161.38148 201.34935 1.000 80.55308 542 ARG B O 1
ATOM 10960 N N . PHE B 2 543 ? 181.41398 160.01359 200.78577 1.000 62.06681 543 PHE B N 1
ATOM 10961 C CA . PHE B 2 543 ? 180.55226 159.19043 199.94766 1.000 65.66624 543 PHE B CA 1
ATOM 10962 C C . PHE B 2 543 ? 179.46939 158.50964 200.76872 1.000 63.66847 543 PHE B C 1
ATOM 10963 O O . PHE B 2 543 ? 178.30363 158.47605 200.36199 1.000 74.15418 543 PHE B O 1
ATOM 10971 N N . LEU B 2 544 ? 179.83212 157.96139 201.92886 1.000 64.48044 544 LEU B N 1
ATOM 10972 C CA . LEU B 2 544 ? 178.84045 157.29352 202.76410 1.000 66.43926 544 LEU B CA 1
ATOM 10973 C C . LEU B 2 544 ? 177.79811 158.27577 203.27676 1.000 74.15720 544 LEU B C 1
ATOM 10974 O O . LEU B 2 544 ? 176.59833 157.98036 203.26551 1.000 70.69889 544 LEU B O 1
ATOM 10979 N N . PHE B 2 545 ? 178.23549 159.45095 203.72971 1.000 74.52877 545 PHE B N 1
ATOM 10980 C CA . PHE B 2 545 ? 177.28748 160.46200 204.18115 1.000 67.98832 545 PHE B CA 1
ATOM 10981 C C . PHE B 2 545 ? 176.40654 160.93781 203.03573 1.000 70.50491 545 PHE B C 1
ATOM 10982 O O . PHE B 2 545 ? 175.20709 161.16699 203.22218 1.000 81.64783 545 PHE B O 1
ATOM 10990 N N . SER B 2 546 ? 176.98379 161.09118 201.84393 1.000 62.00144 546 SER B N 1
ATOM 10991 C CA . SER B 2 546 ? 176.19276 161.48164 200.68396 1.000 54.05241 546 SER B CA 1
ATOM 10992 C C . SER B 2 546 ? 175.13733 160.43545 200.36431 1.000 60.14037 546 SER B C 1
ATOM 10993 O O . SER B 2 546 ? 173.99278 160.77516 200.04641 1.000 60.72632 546 SER B O 1
ATOM 10996 N N . VAL B 2 547 ? 175.50372 159.15543 200.44450 1.000 57.21447 547 VAL B N 1
ATOM 10997 C CA . VAL B 2 547 ? 174.53986 158.08758 200.19821 1.000 52.50378 547 VAL B CA 1
ATOM 10998 C C . VAL B 2 547 ? 173.40622 158.15438 201.21054 1.000 65.25501 547 VAL B C 1
ATOM 10999 O O . VAL B 2 547 ? 172.23494 157.95646 200.86817 1.000 70.34716 547 VAL B O 1
ATOM 11003 N N . SER B 2 548 ? 173.73307 158.44735 202.46929 1.000 55.31593 548 SER B N 1
ATOM 11004 C CA . SER B 2 548 ? 172.69980 158.57472 203.48884 1.000 53.16172 548 SER B CA 1
ATOM 11005 C C . SER B 2 548 ? 171.71190 159.67550 203.13460 1.000 65.29575 548 SER B C 1
ATOM 11006 O O . SER B 2 548 ? 170.50084 159.51948 203.32220 1.000 70.55257 548 SER B O 1
ATOM 11009 N N . LYS B 2 549 ? 172.21149 160.79803 202.62045 1.000 75.89090 549 LYS B N 1
ATOM 11010 C CA . LYS B 2 549 ? 171.32977 161.89260 202.23743 1.000 66.75524 549 LYS B CA 1
ATOM 11011 C C . LYS B 2 549 ? 170.51470 161.55227 200.99942 1.000 68.10442 549 LYS B C 1
ATOM 11012 O O . LYS B 2 549 ? 169.40944 162.07498 200.82646 1.000 68.17421 549 LYS B O 1
ATOM 11018 N N . GLY B 2 550 ? 171.04401 160.69270 200.12837 1.000 57.72287 550 GLY B N 1
ATOM 11019 C CA . GLY B 2 550 ? 170.34367 160.37693 198.89513 1.000 54.88372 550 GLY B CA 1
ATOM 11020 C C . GLY B 2 550 ? 169.02147 159.67535 199.12986 1.000 61.75735 550 GLY B C 1
ATOM 11021 O O . GLY B 2 550 ? 168.04798 159.90999 198.41172 1.000 57.75978 550 GLY B O 1
ATOM 11022 N N . TYR B 2 551 ? 168.96948 158.80003 200.12815 1.000 59.59300 551 TYR B N 1
ATOM 11023 C CA . TYR B 2 551 ? 167.72577 158.11514 200.44203 1.000 58.00440 551 TYR B CA 1
ATOM 11024 C C . TYR B 2 551 ? 166.69266 159.11281 200.94529 1.000 70.92426 551 TYR B C 1
ATOM 11025 O O . TYR B 2 551 ? 167.01416 160.04470 201.68578 1.000 72.82733 551 TYR B O 1
ATOM 11034 N N . ARG B 2 552 ? 165.44335 158.91324 200.54338 1.000 68.24904 552 ARG B N 1
ATOM 11035 C CA . ARG B 2 552 ? 164.37817 159.78561 201.00172 1.000 61.71500 552 ARG B CA 1
ATOM 11036 C C . ARG B 2 552 ? 164.02030 159.46856 202.45036 1.000 69.36374 552 ARG B C 1
ATOM 11037 O O . ARG B 2 552 ? 164.45980 158.47242 203.02856 1.000 81.41829 552 ARG B O 1
ATOM 11045 N N . ARG B 2 553 ? 163.21980 160.34633 203.04418 1.000 60.35305 553 ARG B N 1
ATOM 11046 C CA . ARG B 2 553 ? 162.70668 160.13359 204.39303 1.000 66.97391 553 ARG B CA 1
ATOM 11047 C C . ARG B 2 553 ? 161.30314 159.53852 204.30921 1.000 75.71717 553 ARG B C 1
ATOM 11048 O O . ARG B 2 553 ? 160.29591 160.17935 204.60372 1.000 77.63408 553 ARG B O 1
ATOM 11056 N N . ILE B 2 554 ? 161.25756 158.27834 203.88502 1.000 76.85602 554 ILE B N 1
ATOM 11057 C CA . ILE B 2 554 ? 159.99375 157.57070 203.72719 1.000 70.82001 554 ILE B CA 1
ATOM 11058 C C . ILE B 2 554 ? 159.92264 156.44317 204.74400 1.000 77.04359 554 ILE B C 1
ATOM 11059 O O . ILE B 2 554 ? 160.86659 156.22253 205.50977 1.000 75.61063 554 ILE B O 1
ATOM 11064 N N . THR B 2 555 ? 158.79692 155.72990 204.76117 1.000 86.92562 555 THR B N 1
ATOM 11065 C CA . THR B 2 555 ? 158.54402 154.75103 205.81223 1.000 76.44837 555 THR B CA 1
ATOM 11066 C C . THR B 2 555 ? 159.57188 153.62714 205.78935 1.000 75.34529 555 THR B C 1
ATOM 11067 O O . THR B 2 555 ? 160.31810 153.43142 206.75423 1.000 83.77089 555 THR B O 1
ATOM 11071 N N . TYR B 2 556 ? 159.62681 152.87428 204.69370 1.000 69.59213 556 TYR B N 1
ATOM 11072 C CA . TYR B 2 556 ? 160.43733 151.66557 204.63845 1.000 68.00606 556 TYR B CA 1
ATOM 11073 C C . TYR B 2 556 ? 161.69445 151.81176 203.79715 1.000 71.15776 556 TYR B C 1
ATOM 11074 O O . TYR B 2 556 ? 162.79447 151.55567 204.28930 1.000 70.98017 556 TYR B O 1
ATOM 11083 N N . HIS B 2 557 ? 161.56841 152.21383 202.53415 1.000 73.45831 557 HIS B N 1
ATOM 11084 C CA . HIS B 2 557 ? 162.71589 152.27715 201.63018 1.000 67.96972 557 HIS B CA 1
ATOM 11085 C C . HIS B 2 557 ? 163.55721 153.52556 201.90470 1.000 77.07281 557 HIS B C 1
ATOM 11086 O O . HIS B 2 557 ? 163.80402 154.35634 201.03290 1.000 79.44504 557 HIS B O 1
ATOM 11093 N N . ASN B 2 558 ? 164.00752 153.63960 203.14807 1.000 68.75790 558 ASN B N 1
ATOM 11094 C CA . ASN B 2 558 ? 164.83201 154.74815 203.59338 1.000 54.10362 558 ASN B CA 1
ATOM 11095 C C . ASN B 2 558 ? 166.26145 154.26429 203.81095 1.000 72.25019 558 ASN B C 1
ATOM 11096 O O . ASN B 2 558 ? 166.60866 153.12415 203.48780 1.000 79.84643 558 ASN B O 1
ATOM 11101 N N . TRP B 2 559 ? 167.09952 155.14761 204.35661 1.000 68.91805 559 TRP B N 1
ATOM 11102 C CA . TRP B 2 559 ? 168.51022 154.82631 204.54701 1.000 47.66627 559 TRP B CA 1
ATOM 11103 C C . TRP B 2 559 ? 168.69986 153.59395 205.41694 1.000 56.81704 559 TRP B C 1
ATOM 11104 O O . TRP B 2 559 ? 169.66071 152.84244 205.22458 1.000 74.54086 559 TRP B O 1
ATOM 11115 N N . ARG B 2 560 ? 167.79710 153.36157 206.36808 1.000 66.36058 560 ARG B N 1
ATOM 11116 C CA . ARG B 2 560 ? 167.92320 152.18567 207.21903 1.000 58.23879 560 ARG B CA 1
ATOM 11117 C C . ARG B 2 560 ? 167.75077 150.90172 206.42057 1.000 72.53162 560 ARG B C 1
ATOM 11118 O O . ARG B 2 560 ? 168.45597 149.91729 206.66363 1.000 86.12273 560 ARG B O 1
ATOM 11126 N N . HIS B 2 561 ? 166.81697 150.88533 205.46943 1.000 70.60804 561 HIS B N 1
ATOM 11127 C CA . HIS B 2 561 ? 166.70541 149.73525 204.57979 1.000 67.03348 561 HIS B CA 1
ATOM 11128 C C . HIS B 2 561 ? 167.94576 149.59840 203.71057 1.000 71.67814 561 HIS B C 1
ATOM 11129 O O . HIS B 2 561 ? 168.39842 148.48391 203.43056 1.000 76.59138 561 HIS B O 1
ATOM 11136 N N . GLY B 2 562 ? 168.50354 150.72237 203.26490 1.000 60.23818 562 GLY B N 1
ATOM 11137 C CA . GLY B 2 562 ? 169.70258 150.66413 202.44835 1.000 48.50323 562 GLY B CA 1
ATOM 11138 C C . GLY B 2 562 ? 170.89686 150.10991 203.19734 1.000 52.76647 562 GLY B C 1
ATOM 11139 O O . GLY B 2 562 ? 171.68942 149.34846 202.64192 1.000 65.96575 562 GLY B O 1
ATOM 11140 N N . PHE B 2 563 ? 171.05397 150.49286 204.46406 1.000 60.32221 563 PHE B N 1
ATOM 11141 C CA . PHE B 2 563 ? 172.14248 149.92852 205.25271 1.000 61.15940 563 PHE B CA 1
ATOM 11142 C C . PHE B 2 563 ? 171.88997 148.46283 205.57484 1.000 77.58014 563 PHE B C 1
ATOM 11143 O O . PHE B 2 563 ? 172.82169 147.65116 205.56791 1.000 82.72134 563 PHE B O 1
ATOM 11151 N N . ASN B 2 564 ? 170.63831 148.10633 205.86595 1.000 77.77552 564 ASN B N 1
ATOM 11152 C CA . ASN B 2 564 ? 170.32730 146.72692 206.22090 1.000 59.68264 564 ASN B CA 1
ATOM 11153 C C . ASN B 2 564 ? 170.64359 145.78315 205.07269 1.000 74.45265 564 ASN B C 1
ATOM 11154 O O . ASN B 2 564 ? 171.13283 144.66980 205.29015 1.000 77.53265 564 ASN B O 1
ATOM 11159 N N . VAL B 2 565 ? 170.36050 146.20601 203.84213 1.000 66.71656 565 VAL B N 1
ATOM 11160 C CA . VAL B 2 565 ? 170.71772 145.39761 202.68270 1.000 55.22299 565 VAL B CA 1
ATOM 11161 C C . VAL B 2 565 ? 172.22988 145.28753 202.55158 1.000 72.13017 565 VAL B C 1
ATOM 11162 O O . VAL B 2 565 ? 172.76616 144.20764 202.27922 1.000 79.06025 565 VAL B O 1
ATOM 11166 N N . ALA B 2 566 ? 172.94255 146.39990 202.73787 1.000 72.98103 566 ALA B N 1
ATOM 11167 C CA .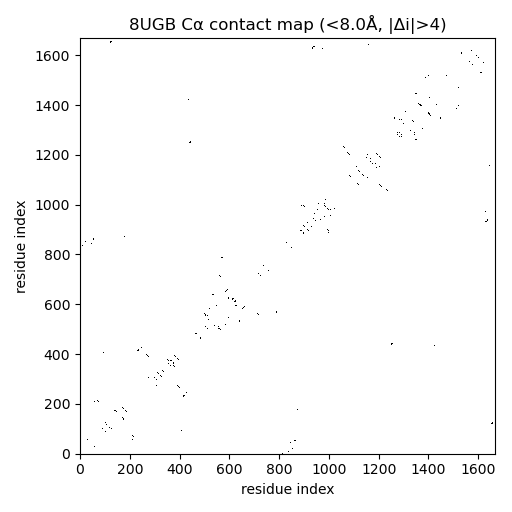 ALA B 2 566 ? 174.39760 146.36198 202.64909 1.000 57.41935 566 ALA B CA 1
ATOM 11168 C C . ALA B 2 566 ? 174.99460 145.50515 203.75391 1.000 59.83897 566 ALA B C 1
ATOM 11169 O O . ALA B 2 566 ? 175.94662 144.75405 203.51988 1.000 71.31561 566 ALA B O 1
ATOM 11171 N N . GLN B 2 567 ? 174.45283 145.60755 204.96787 1.000 67.60437 567 GLN B N 1
ATOM 11172 C CA . GLN B 2 567 ? 174.97719 144.81357 206.07196 1.000 68.24811 567 GLN B CA 1
ATOM 11173 C C . GLN B 2 567 ? 174.78427 143.32519 205.82362 1.000 78.50908 567 GLN B C 1
ATOM 11174 O O . GLN B 2 567 ? 175.68705 142.52620 206.09360 1.000 85.41418 567 GLN B O 1
ATOM 11180 N N . THR B 2 568 ? 173.61367 142.93024 205.31839 1.000 80.56835 568 THR B N 1
ATOM 11181 C CA . THR B 2 568 ? 173.39156 141.52302 205.00653 1.000 69.67613 568 THR B CA 1
ATOM 11182 C C . THR B 2 568 ? 174.34081 141.05561 203.91620 1.000 67.76331 568 THR B C 1
ATOM 11183 O O . THR B 2 568 ? 174.83101 139.92224 203.95101 1.000 79.39259 568 THR B O 1
ATOM 11187 N N . MET B 2 569 ? 174.61065 141.91508 202.93565 1.000 66.71223 569 MET B N 1
ATOM 11188 C CA . MET B 2 569 ? 175.61100 141.58515 201.92942 1.000 76.62595 569 MET B CA 1
ATOM 11189 C C . MET B 2 569 ? 176.98760 141.42572 202.55492 1.000 80.86228 569 MET B C 1
ATOM 11190 O O . MET B 2 569 ? 177.74103 140.51723 202.18943 1.000 82.51747 569 MET B O 1
ATOM 11195 N N . PHE B 2 570 ? 177.33651 142.29763 203.50027 1.000 79.21458 570 PHE B N 1
ATOM 11196 C CA . PHE B 2 570 ? 178.61209 142.14842 204.18811 1.000 67.01468 570 PHE B CA 1
ATOM 11197 C C . PHE B 2 570 ? 178.66298 140.85062 204.97827 1.000 67.14250 570 PHE B C 1
ATOM 11198 O O . PHE B 2 570 ? 179.67228 140.14023 204.95161 1.000 72.46622 570 PHE B O 1
ATOM 11206 N N . THR B 2 571 ? 177.58362 140.51919 205.68595 1.000 69.73625 571 THR B N 1
ATOM 11207 C CA . THR B 2 571 ? 177.59821 139.30712 206.49369 1.000 69.11612 571 THR B CA 1
ATOM 11208 C C . THR B 2 571 ? 177.46422 138.05907 205.63518 1.000 78.21223 571 THR B C 1
ATOM 11209 O O . THR B 2 571 ? 177.85739 136.97215 206.06663 1.000 86.86484 571 THR B O 1
ATOM 11213 N N . LEU B 2 572 ? 176.91889 138.18519 204.42520 1.000 74.68251 572 LEU B N 1
ATOM 11214 C CA . LEU B 2 572 ? 176.89393 137.04148 203.52189 1.000 68.59312 572 LEU B CA 1
ATOM 11215 C C . LEU B 2 572 ? 178.29676 136.69038 203.05018 1.000 73.72488 572 LEU B C 1
ATOM 11216 O O . LEU B 2 572 ? 178.63016 135.51141 202.89824 1.000 78.15327 572 LEU B O 1
ATOM 11221 N N . LEU B 2 573 ? 179.13227 137.70105 202.81644 1.000 74.49663 573 LEU B N 1
ATOM 11222 C CA . LEU B 2 573 ? 180.47381 137.45347 202.30262 1.000 67.29440 573 LEU B CA 1
ATOM 11223 C C . LEU B 2 573 ? 181.38447 136.87711 203.37926 1.000 70.41088 573 LEU B C 1
ATOM 11224 O O . LEU B 2 573 ? 182.13468 135.92886 203.12746 1.000 71.02237 573 LEU B O 1
ATOM 11229 N N . MET B 2 574 ? 181.33347 137.43398 204.58772 1.000 77.12638 574 MET B N 1
ATOM 11230 C CA . MET B 2 574 ? 182.25801 137.03263 205.64098 1.000 72.36533 574 MET B CA 1
ATOM 11231 C C . MET B 2 574 ? 181.70103 135.91397 206.51501 1.000 77.16547 574 MET B C 1
ATOM 11232 O O . MET B 2 574 ? 182.36920 134.89675 206.71864 1.000 83.40852 574 MET B O 1
ATOM 11237 N N . THR B 2 575 ? 180.49280 136.08622 207.05174 1.000 78.52924 575 THR B N 1
ATOM 11238 C CA . THR B 2 575 ? 179.90481 135.03395 207.87442 1.000 83.48296 575 THR B CA 1
ATOM 11239 C C . THR B 2 575 ? 179.40644 133.86848 207.02847 1.000 81.10235 575 THR B C 1
ATOM 11240 O O . THR B 2 575 ? 179.59062 132.70606 207.40216 1.000 84.18393 575 THR B O 1
ATOM 11244 N N . GLY B 2 576 ? 178.78138 134.15369 205.88863 1.000 74.03951 576 GLY B N 1
ATOM 11245 C CA . GLY B 2 576 ? 178.30264 133.09774 205.01827 1.000 74.23676 576 GLY B CA 1
ATOM 11246 C C . GLY B 2 576 ? 179.36811 132.42398 204.18760 1.000 80.11568 576 GLY B C 1
ATOM 11247 O O . GLY B 2 576 ? 179.07148 131.43947 203.50659 1.000 89.85637 576 GLY B O 1
ATOM 11248 N N . LYS B 2 577 ? 180.59520 132.94282 204.22242 1.000 80.16169 577 LYS B N 1
ATOM 11249 C CA . LYS B 2 577 ? 181.74236 132.36414 203.52294 1.000 74.91538 577 LYS B CA 1
ATOM 11250 C C . LYS B 2 577 ? 181.54390 132.32906 202.01027 1.000 76.48742 577 LYS B C 1
ATOM 11251 O O . LYS B 2 577 ? 182.09012 131.46506 201.32293 1.000 76.08480 577 LYS B O 1
ATOM 11257 N N . LEU B 2 578 ? 180.77311 133.27408 201.47270 1.000 67.58147 578 LEU B N 1
ATOM 11258 C CA . LEU B 2 578 ? 180.67434 133.41753 200.02658 1.000 62.31941 578 LEU B CA 1
ATOM 11259 C C . LEU B 2 578 ? 181.82008 134.23119 199.44987 1.000 68.03299 578 LEU B C 1
ATOM 11260 O O . LEU B 2 578 ? 181.91354 134.36902 198.22727 1.000 65.14708 578 LEU B O 1
ATOM 11265 N N . LYS B 2 579 ? 182.68211 134.78041 200.30410 1.000 82.81779 579 LYS B N 1
ATOM 11266 C CA . LYS B 2 579 ? 183.85696 135.49860 199.83310 1.000 78.78790 579 LYS B CA 1
ATOM 11267 C C . LYS B 2 579 ? 184.83347 134.57669 199.11776 1.000 78.34133 579 LYS B C 1
ATOM 11268 O O . LYS B 2 579 ? 185.66189 135.05375 198.33631 1.000 88.84126 579 LYS B O 1
ATOM 11274 N N . SER B 2 580 ? 184.73403 133.26461 199.34152 1.000 71.50923 580 SER B N 1
ATOM 11275 C CA . SER B 2 580 ? 185.68668 132.33354 198.74780 1.000 71.64211 580 SER B CA 1
ATOM 11276 C C . SER B 2 580 ? 185.66433 132.38946 197.22714 1.000 80.41685 580 SER B C 1
ATOM 11277 O O . SER B 2 580 ? 186.68043 132.11105 196.58245 1.000 82.90991 580 SER B O 1
ATOM 11280 N N . TYR B 2 581 ? 184.52905 132.74935 196.63767 1.000 76.95314 581 TYR B N 1
ATOM 11281 C CA . TYR B 2 581 ? 184.38241 132.77553 195.18999 1.000 67.66815 581 TYR B CA 1
ATOM 11282 C C . TYR B 2 581 ? 184.71497 134.12806 194.57338 1.000 75.05570 581 TYR B C 1
ATOM 11283 O O . TYR B 2 581 ? 184.70996 134.24659 193.34524 1.000 83.45805 581 TYR B O 1
ATOM 11292 N N . TYR B 2 582 ? 185.01196 135.14281 195.37845 1.000 67.92235 582 TYR B N 1
ATOM 11293 C CA . TYR B 2 582 ? 185.22281 136.48867 194.87189 1.000 68.51481 582 TYR B CA 1
ATOM 11294 C C . TYR B 2 582 ? 186.50983 137.07001 195.43413 1.000 77.20496 582 TYR B C 1
ATOM 11295 O O . TYR B 2 582 ? 186.98451 136.67725 196.50151 1.000 76.87444 582 TYR B O 1
ATOM 11304 N N . THR B 2 583 ? 187.07404 138.01384 194.68864 1.000 86.59305 583 THR B N 1
ATOM 11305 C CA . THR B 2 583 ? 188.26625 138.72151 195.11344 1.000 86.90665 583 THR B CA 1
ATOM 11306 C C . THR B 2 583 ? 187.86887 139.98333 195.87182 1.000 89.31528 583 THR B C 1
ATOM 11307 O O . THR B 2 583 ? 186.68966 140.31829 195.99502 1.000 96.43478 583 THR B O 1
ATOM 11311 N N . ASP B 2 584 ? 188.86953 140.70106 196.38438 1.000 87.84020 584 ASP B N 1
ATOM 11312 C CA . ASP B 2 584 ? 188.58659 141.90607 197.15504 1.000 85.00257 584 ASP B CA 1
ATOM 11313 C C . ASP B 2 584 ? 187.91689 142.96574 196.29334 1.000 82.18948 584 ASP B C 1
ATOM 11314 O O . ASP B 2 584 ? 187.05220 143.70798 196.77115 1.000 91.32854 584 ASP B O 1
ATOM 11319 N N . LEU B 2 585 ? 188.30561 143.05468 195.02095 1.000 69.81529 585 LEU B N 1
ATOM 11320 C CA . LEU B 2 585 ? 187.68043 144.02009 194.12379 1.000 78.90050 585 LEU B CA 1
ATOM 11321 C C . LEU B 2 585 ? 186.19949 143.72544 193.93620 1.000 85.09574 585 LEU B C 1
ATOM 11322 O O . LEU B 2 585 ? 185.37812 144.64603 193.87900 1.000 81.69431 585 LEU B O 1
ATOM 11327 N N . GLU B 2 586 ? 185.83939 142.44826 193.81794 1.000 93.29172 586 GLU B N 1
ATOM 11328 C CA . GLU B 2 586 ? 184.43479 142.09928 193.64558 1.000 83.06463 586 GLU B CA 1
ATOM 11329 C C . GLU B 2 586 ? 183.64093 142.35431 194.91926 1.000 82.97648 586 GLU B C 1
ATOM 11330 O O . GLU B 2 586 ? 182.49028 142.79758 194.85774 1.000 86.90364 586 GLU B O 1
ATOM 11336 N N . ALA B 2 587 ? 184.23448 142.08015 196.08259 1.000 66.63666 587 ALA B N 1
ATOM 11337 C CA . ALA B 2 587 ? 183.56486 142.39478 197.33955 1.000 61.08884 587 ALA B CA 1
ATOM 11338 C C . ALA B 2 587 ? 183.40100 143.89816 197.50814 1.000 62.12888 587 ALA B C 1
ATOM 11339 O O . ALA B 2 587 ? 182.43786 144.36190 198.12735 1.000 75.08101 587 ALA B O 1
ATOM 11341 N N . PHE B 2 588 ? 184.33931 144.67308 196.96501 1.000 65.46464 588 PHE B N 1
ATOM 11342 C CA . PHE B 2 588 ? 184.21380 146.12616 196.94826 1.000 70.04369 588 PHE B CA 1
ATOM 11343 C C . PHE B 2 588 ? 182.92614 146.55421 196.25466 1.000 77.05773 588 PHE B C 1
ATOM 11344 O O . PHE B 2 588 ? 182.14518 147.34382 196.79550 1.000 69.61031 588 PHE B O 1
ATOM 11352 N N . ALA B 2 589 ? 182.68628 146.03134 195.05201 1.000 78.38536 589 ALA B N 1
ATOM 11353 C CA . ALA B 2 589 ? 181.53459 146.46627 194.27007 1.000 74.31714 589 ALA B CA 1
ATOM 11354 C C . ALA B 2 589 ? 180.22140 146.03813 194.91167 1.000 75.59272 589 ALA B C 1
ATOM 11355 O O . ALA B 2 589 ? 179.24478 146.79444 194.90071 1.000 77.64648 589 ALA B O 1
ATOM 11357 N N . MET B 2 590 ? 180.17071 144.82352 195.46189 1.000 70.01840 590 MET B N 1
ATOM 11358 C CA . MET B 2 590 ? 178.90673 144.29776 195.96744 1.000 62.99826 590 MET B CA 1
ATOM 11359 C C . MET B 2 590 ? 178.39181 145.09921 197.15479 1.000 66.30937 590 MET B C 1
ATOM 11360 O O . MET B 2 590 ? 177.19861 145.41105 197.22698 1.000 78.46818 590 MET B O 1
ATOM 11365 N N . VAL B 2 591 ? 179.26691 145.43204 198.10339 1.000 63.04789 591 VAL B N 1
ATOM 11366 C CA . VAL B 2 591 ? 178.82721 146.21802 199.25130 1.000 62.07388 591 VAL B CA 1
ATOM 11367 C C . VAL B 2 591 ? 178.36702 147.59794 198.80333 1.000 69.91517 591 VAL B C 1
ATOM 11368 O O . VAL B 2 591 ? 177.34173 148.10607 199.26916 1.000 77.76313 591 VAL B O 1
ATOM 11372 N N . THR B 2 592 ? 179.11295 148.22438 197.89085 1.000 68.08176 592 THR B N 1
ATOM 11373 C CA . THR B 2 592 ? 178.72254 149.53703 197.38832 1.000 63.44385 592 THR B CA 1
ATOM 11374 C C . THR B 2 592 ? 177.41314 149.46949 196.61633 1.000 69.19862 592 THR B C 1
ATOM 11375 O O . THR B 2 592 ? 176.55889 150.35173 196.75137 1.000 60.84106 592 THR B O 1
ATOM 11379 N N . ALA B 2 593 ? 177.23904 148.43478 195.79424 1.000 71.68143 593 ALA B N 1
ATOM 11380 C CA . ALA B 2 593 ? 175.97686 148.26869 195.08503 1.000 63.62283 593 ALA B CA 1
ATOM 11381 C C . ALA B 2 593 ? 174.82944 148.00229 196.04609 1.000 61.11828 593 ALA B C 1
ATOM 11382 O O . ALA B 2 593 ? 173.68601 148.37018 195.76066 1.000 63.52989 593 ALA B O 1
ATOM 11384 N N . GLY B 2 594 ? 175.10722 147.35251 197.17510 1.000 56.15431 594 GLY B N 1
ATOM 11385 C CA . GLY B 2 594 ? 174.08065 147.18858 198.18715 1.000 54.66638 594 GLY B CA 1
ATOM 11386 C C . GLY B 2 594 ? 173.68272 148.50371 198.82644 1.000 53.22659 594 GLY B C 1
ATOM 11387 O O . GLY B 2 594 ? 172.50754 148.72977 199.12105 1.000 70.41282 594 GLY B O 1
ATOM 11388 N N . LEU B 2 595 ? 174.65315 149.39265 199.03999 1.000 58.66050 595 LEU B N 1
ATOM 11389 C CA . LEU B 2 595 ? 174.36785 150.67024 199.68155 1.000 62.17528 595 LEU B CA 1
ATOM 11390 C C . LEU B 2 595 ? 173.52475 151.57667 198.79598 1.000 66.26626 595 LEU B C 1
ATOM 11391 O O . LEU B 2 595 ? 172.71525 152.35629 199.30606 1.000 71.68201 595 LEU B O 1
ATOM 11396 N N . CYS B 2 596 ? 173.69815 151.49776 197.47728 1.000 71.68499 596 CYS B N 1
ATOM 11397 C CA . CYS B 2 596 ? 173.08501 152.44256 196.55408 1.000 71.09317 596 CYS B CA 1
ATOM 11398 C C . CYS B 2 596 ? 171.93970 151.83335 195.75586 1.000 67.26674 596 CYS B C 1
ATOM 11399 O O . CYS B 2 596 ? 171.55550 152.38269 194.72186 1.000 74.89184 596 CYS B O 1
ATOM 11402 N N . HIS B 2 597 ? 171.38114 150.71431 196.21001 1.000 58.14617 597 HIS B N 1
ATOM 11403 C CA . HIS B 2 597 ? 170.35910 150.03698 195.42453 1.000 55.04296 597 HIS B CA 1
ATOM 11404 C C . HIS B 2 597 ? 168.99099 150.70416 195.51278 1.000 75.14717 597 HIS B C 1
ATOM 11405 O O . HIS B 2 597 ? 168.15624 150.47718 194.63228 1.000 82.97112 597 HIS B O 1
ATOM 11412 N N . ASP B 2 598 ? 168.73733 151.51416 196.54276 1.000 64.97513 598 ASP B N 1
ATOM 11413 C CA . ASP B 2 598 ? 167.49164 152.27567 196.68475 1.000 56.88952 598 ASP B CA 1
ATOM 11414 C C . ASP B 2 598 ? 167.88597 153.71529 197.00081 1.000 61.33668 598 ASP B C 1
ATOM 11415 O O . ASP B 2 598 ? 167.84022 154.14349 198.15136 1.000 73.02478 598 ASP B O 1
ATOM 11420 N N . ILE B 2 599 ? 168.19527 154.48332 195.96614 1.000 44.94631 599 ILE B N 1
ATOM 11421 C CA . ILE B 2 599 ? 169.03671 155.67165 196.07108 1.000 46.86266 599 ILE B CA 1
ATOM 11422 C C . ILE B 2 599 ? 168.26618 156.93912 195.70640 1.000 54.44762 599 ILE B C 1
ATOM 11423 O O . ILE B 2 599 ? 168.67660 157.68265 194.81172 1.000 69.08267 599 ILE B O 1
ATOM 11428 N N . ASP B 2 600 ? 167.15446 157.19732 196.41146 1.000 62.38569 600 ASP B N 1
ATOM 11429 C CA . ASP B 2 600 ? 166.01819 158.04054 196.02741 1.000 66.82264 600 ASP B CA 1
ATOM 11430 C C . ASP B 2 600 ? 164.92406 157.21641 195.37577 1.000 62.11077 600 ASP B C 1
ATOM 11431 O O . ASP B 2 600 ? 164.19950 157.69968 194.50189 1.000 68.04635 600 ASP B O 1
ATOM 11436 N N . HIS B 2 601 ? 164.81538 155.95986 195.79022 1.000 59.31573 601 HIS B N 1
ATOM 11437 C CA . HIS B 2 601 ? 163.54793 155.26052 195.67347 1.000 59.55669 601 HIS B CA 1
ATOM 11438 C C . HIS B 2 601 ? 162.44857 156.13200 196.26081 1.000 63.53455 601 HIS B C 1
ATOM 11439 O O . HIS B 2 601 ? 162.55076 156.59920 197.39643 1.000 69.20482 601 HIS B O 1
ATOM 11446 N N . ARG B 2 602 ? 161.40071 156.35540 195.47848 1.000 68.44887 602 ARG B N 1
ATOM 11447 C CA . ARG B 2 602 ? 160.40086 157.36501 195.79069 1.000 56.97553 602 ARG B CA 1
ATOM 11448 C C . ARG B 2 602 ? 159.23493 156.83768 196.61178 1.000 61.63970 602 ARG B C 1
ATOM 11449 O O . ARG B 2 602 ? 158.30680 157.59970 196.89398 1.000 64.19650 602 ARG B O 1
ATOM 11457 N N . GLY B 2 603 ? 159.25458 155.57001 197.00503 1.000 69.47514 603 GLY B N 1
ATOM 11458 C CA . GLY B 2 603 ? 158.16747 155.00095 197.77134 1.000 71.21223 603 GLY B CA 1
ATOM 11459 C C . GLY B 2 603 ? 157.09430 154.31230 196.96135 1.000 72.95567 603 GLY B C 1
ATOM 11460 O O . GLY B 2 603 ? 156.06112 153.93848 197.52743 1.000 67.13779 603 GLY B O 1
ATOM 11461 N N . THR B 2 604 ? 157.29824 154.13803 195.65891 1.000 72.28886 604 THR B N 1
ATOM 11462 C CA . THR B 2 604 ? 156.35553 153.44886 194.79259 1.000 73.43866 604 THR B CA 1
ATOM 11463 C C . THR B 2 604 ? 157.11175 152.44520 193.93499 1.000 76.19854 604 THR B C 1
ATOM 11464 O O . THR B 2 604 ? 158.30682 152.60514 193.68549 1.000 81.88931 604 THR B O 1
ATOM 11468 N N . ASN B 2 605 ? 156.41081 151.40345 193.49178 1.000 66.15977 605 ASN B N 1
ATOM 11469 C CA . ASN B 2 605 ? 157.03525 150.33610 192.72683 1.000 68.59089 605 ASN B CA 1
ATOM 11470 C C . ASN B 2 605 ? 157.01260 150.65582 191.23454 1.000 72.82399 605 ASN B C 1
ATOM 11471 O O . ASN B 2 605 ? 156.48888 151.68150 190.80075 1.000 82.45310 605 ASN B O 1
ATOM 11476 N N . ASN B 2 606 ? 157.57977 149.75188 190.43136 1.000 72.32779 606 ASN B N 1
ATOM 11477 C CA . ASN B 2 606 ? 157.63253 149.97383 188.99008 1.000 73.46152 606 ASN B CA 1
ATOM 11478 C C . ASN B 2 606 ? 156.24605 149.99440 188.36680 1.000 80.55893 606 ASN B C 1
ATOM 11479 O O . ASN B 2 606 ? 156.02877 150.69098 187.37034 1.000 83.40592 606 ASN B O 1
ATOM 11484 N N . LEU B 2 607 ? 155.30437 149.23275 188.92213 1.000 83.97240 607 LEU B N 1
ATOM 11485 C CA . LEU B 2 607 ? 153.95476 149.21860 188.37211 1.000 77.31910 607 LEU B CA 1
ATOM 11486 C C . LEU B 2 607 ? 153.30879 150.59293 188.46863 1.000 79.27765 607 LEU B C 1
ATOM 11487 O O . LEU B 2 607 ? 152.64051 151.03995 187.53059 1.000 87.77833 607 LEU B O 1
ATOM 11492 N N . TYR B 2 608 ? 153.50052 151.28021 189.59447 1.000 76.63823 608 TYR B N 1
ATOM 11493 C CA . TYR B 2 608 ? 152.96331 152.62775 189.73661 1.000 73.37824 608 TYR B CA 1
ATOM 11494 C C . TYR B 2 608 ? 153.59710 153.58039 188.73396 1.000 84.16691 608 TYR B C 1
ATOM 11495 O O . TYR B 2 608 ? 152.91457 154.43914 188.16508 1.000 98.90064 608 TYR B O 1
ATOM 11504 N N . GLN B 2 609 ? 154.90589 153.44886 188.51052 1.000 85.21285 609 GLN B N 1
ATOM 11505 C CA . GLN B 2 609 ? 155.59247 154.33223 187.57385 1.000 85.46771 609 GLN B CA 1
ATOM 11506 C C . GLN B 2 609 ? 155.04393 154.17215 186.16185 1.000 82.43258 609 GLN B C 1
ATOM 11507 O O . GLN B 2 609 ? 154.91190 155.15486 185.42522 1.000 92.54100 609 GLN B O 1
ATOM 11513 N N . MET B 2 610 ? 154.73248 152.93859 185.76070 1.000 82.20399 610 MET B N 1
ATOM 11514 C CA . MET B 2 610 ? 154.08398 152.72112 184.47184 1.000 87.82143 610 MET B CA 1
ATOM 11515 C C . MET B 2 610 ? 152.70545 153.36614 184.43485 1.000 94.11182 610 MET B C 1
ATOM 11516 O O . MET B 2 610 ? 152.35788 154.06233 183.47487 1.000 97.91377 610 MET B O 1
ATOM 11521 N N . LYS B 2 611 ? 151.90200 153.14029 185.47548 1.000 81.50257 611 LYS B N 1
ATOM 11522 C CA . LYS B 2 611 ? 150.53258 153.64293 185.47654 1.000 83.69450 611 LYS B CA 1
ATOM 11523 C C . LYS B 2 611 ? 150.49517 155.16418 185.51775 1.000 90.00252 611 LYS B C 1
ATOM 11524 O O . LYS B 2 611 ? 149.71568 155.79060 184.79185 1.000 92.73010 611 LYS B O 1
ATOM 11530 N N . SER B 2 612 ? 151.33032 155.77551 186.35204 1.000 90.13646 612 SER B N 1
ATOM 11531 C CA . SER B 2 612 ? 151.32764 157.22251 186.51416 1.000 89.02268 612 SER B CA 1
ATOM 11532 C C . SER B 2 612 ? 152.06184 157.94860 185.39696 1.000 89.73101 612 SER B C 1
ATOM 11533 O O . SER B 2 612 ? 152.04761 159.18336 185.37484 1.000 88.65701 612 SER B O 1
ATOM 11536 N N . GLN B 2 613 ? 152.69810 157.21818 184.48137 1.000 95.63119 613 GLN B N 1
ATOM 11537 C CA . GLN B 2 613 ? 153.45312 157.80670 183.37554 1.000 94.60438 613 GLN B CA 1
ATOM 11538 C C . GLN B 2 613 ? 154.52781 158.76328 183.88656 1.000 98.76050 613 GLN B C 1
ATOM 11539 O O . GLN B 2 613 ? 154.70263 159.87234 183.38040 1.000 98.33060 613 GLN B O 1
ATOM 11545 N N . ASN B 2 614 ? 155.24977 158.31875 184.90812 1.000 92.66081 614 ASN B N 1
ATOM 11546 C CA . ASN B 2 614 ? 156.37158 159.08166 185.42009 1.000 85.01188 614 ASN B CA 1
ATOM 11547 C C . ASN B 2 614 ? 157.46415 159.16241 184.35642 1.000 86.82507 614 ASN B C 1
ATOM 11548 O O . ASN B 2 614 ? 157.57258 158.27889 183.50224 1.000 89.37708 614 ASN B O 1
ATOM 11553 N N . PRO B 2 615 ? 158.28109 160.21721 184.37436 1.000 84.63949 615 PRO B N 1
ATOM 11554 C CA . PRO B 2 615 ? 159.41619 160.27543 183.44047 1.000 80.77884 615 PRO B CA 1
ATOM 11555 C C . PRO B 2 615 ? 160.36169 159.09798 183.56801 1.000 84.67892 615 PRO B C 1
ATOM 11556 O O . PRO B 2 615 ? 161.10262 158.81293 182.62098 1.000 91.20591 615 PRO B O 1
ATOM 11560 N N . LEU B 2 616 ? 160.37507 158.41478 184.71310 1.000 76.47875 616 LEU B N 1
ATOM 11561 C CA . LEU B 2 616 ? 161.15825 157.19161 184.83114 1.000 71.34681 616 LEU B CA 1
ATOM 11562 C C . LEU B 2 616 ? 160.65988 156.12662 183.86537 1.000 75.85809 616 LEU B C 1
ATOM 11563 O O . LEU B 2 616 ? 161.45906 155.44914 183.21018 1.000 77.84311 616 LEU B O 1
ATOM 11568 N N . ALA B 2 617 ? 159.33985 155.96769 183.75930 1.000 78.33654 617 ALA B N 1
ATOM 11569 C CA . ALA B 2 617 ? 158.78892 154.97033 182.85117 1.000 80.07704 617 ALA B CA 1
ATOM 11570 C C . ALA B 2 617 ? 159.08598 155.31041 181.39959 1.000 83.53187 617 ALA B C 1
ATOM 11571 O O . ALA B 2 617 ? 159.26056 154.40681 180.57610 1.000 87.36792 617 ALA B O 1
ATOM 11573 N N . LYS B 2 618 ? 159.13596 156.59896 181.06500 1.000 83.17959 618 LYS B N 1
ATOM 11574 C CA . LYS B 2 618 ? 159.44767 156.99358 179.69709 1.000 73.57180 618 LYS B CA 1
ATOM 11575 C C . LYS B 2 618 ? 160.92938 156.82224 179.39215 1.000 78.83758 618 LYS B C 1
ATOM 11576 O O . LYS B 2 618 ? 161.29369 156.35506 178.30812 1.000 86.45117 618 LYS B O 1
ATOM 11582 N N . LEU B 2 619 ? 161.79946 157.19362 180.33179 1.000 75.92699 619 LEU B N 1
ATOM 11583 C CA . LEU B 2 619 ? 163.23410 157.13333 180.07145 1.000 72.13807 619 LEU B CA 1
ATOM 11584 C C . LEU B 2 619 ? 163.72505 155.69391 180.00222 1.000 76.22113 619 LEU B C 1
ATOM 11585 O O . LEU B 2 619 ? 164.46432 155.32392 179.08373 1.000 74.39371 619 LEU B O 1
ATOM 11590 N N . HIS B 2 620 ? 163.32767 154.86837 180.96399 1.000 76.11241 620 HIS B N 1
ATOM 11591 C CA . HIS B 2 620 ? 163.72874 153.46975 181.01179 1.000 75.37152 620 HIS B CA 1
ATOM 11592 C C . HIS B 2 620 ? 162.57357 152.60555 180.52940 1.000 77.20047 620 HIS B C 1
ATOM 11593 O O . HIS B 2 620 ? 161.45923 152.70660 181.04914 1.000 83.88053 620 HIS B O 1
ATOM 11600 N N . GLY B 2 621 ? 162.83616 151.76999 179.52572 1.000 87.75394 621 GLY B N 1
ATOM 11601 C CA . GLY B 2 621 ? 161.77797 150.93102 178.98952 1.000 91.21272 621 GLY B CA 1
ATOM 11602 C C . GLY B 2 621 ? 161.29340 149.88868 179.97804 1.000 91.17184 621 GLY B C 1
ATOM 11603 O O . GLY B 2 621 ? 160.08693 149.69117 180.14498 1.000 92.85066 621 GLY B O 1
ATOM 11604 N N . SER B 2 622 ? 162.22181 149.21870 180.65434 1.000 88.28737 622 SER B N 1
ATOM 11605 C CA . SER B 2 622 ? 161.87933 148.14889 181.57647 1.000 89.09056 622 SER B CA 1
ATOM 11606 C C . SER B 2 622 ? 162.86918 148.16498 182.72704 1.000 94.32913 622 SER B C 1
ATOM 11607 O O . SER B 2 622 ? 163.95135 148.74839 182.62957 1.000 100.08057 622 SER B O 1
ATOM 11610 N N . SER B 2 623 ? 162.48344 147.50909 183.82100 1.000 86.23182 623 SER B N 1
ATOM 11611 C CA . SER B 2 623 ? 163.27814 147.49293 185.04787 1.000 82.30199 623 SER B CA 1
ATOM 11612 C C . SER B 2 623 ? 163.54268 148.90887 185.54735 1.000 78.86509 623 SER B C 1
ATOM 11613 O O . SER B 2 623 ? 164.63701 149.22845 186.01214 1.000 73.82223 623 SER B O 1
ATOM 11616 N N . ILE B 2 624 ? 162.52753 149.76897 185.44209 1.000 82.83329 624 ILE B N 1
ATOM 11617 C CA . ILE B 2 624 ? 162.65244 151.12668 185.95011 1.000 73.45001 624 ILE B CA 1
ATOM 11618 C C . ILE B 2 624 ? 162.80848 151.08080 187.45723 1.000 80.18180 624 ILE B C 1
ATOM 11619 O O . ILE B 2 624 ? 162.41860 150.10616 188.11037 1.000 91.62893 624 ILE B O 1
ATOM 11624 N N . LEU B 2 625 ? 163.40475 152.13509 188.00941 1.000 60.84789 625 LEU B N 1
ATOM 11625 C CA . LEU B 2 625 ? 163.70487 152.26563 189.43066 1.000 67.17135 625 LEU B CA 1
ATOM 11626 C C . LEU B 2 625 ? 164.86250 151.36869 189.84193 1.000 69.21169 625 LEU B C 1
ATOM 11627 O O . LEU B 2 625 ? 165.36493 151.48575 190.95756 1.000 78.57680 625 LEU B O 1
ATOM 11632 N N . GLU B 2 626 ? 165.30683 150.47449 188.96295 1.000 68.94859 626 GLU B N 1
ATOM 11633 C CA . GLU B 2 626 ? 166.59470 149.83271 189.19185 1.000 62.43377 626 GLU B CA 1
ATOM 11634 C C . GLU B 2 626 ? 167.64879 150.42663 188.27595 1.000 68.35675 626 GLU B C 1
ATOM 11635 O O . GLU B 2 626 ? 168.80095 150.61608 188.67849 1.000 82.05445 626 GLU B O 1
ATOM 11641 N N . ARG B 2 627 ? 167.26699 150.73554 187.03860 1.000 72.11211 627 ARG B N 1
ATOM 11642 C CA . ARG B 2 627 ? 168.13071 151.53410 186.18325 1.000 67.05168 627 ARG B CA 1
ATOM 11643 C C . ARG B 2 627 ? 168.31278 152.92677 186.76300 1.000 70.82211 627 ARG B C 1
ATOM 11644 O O . ARG B 2 627 ? 169.40584 153.49828 186.69720 1.000 76.52324 627 ARG B O 1
ATOM 11652 N N . HIS B 2 628 ? 167.24677 153.49070 187.33366 1.000 75.05638 628 HIS B N 1
ATOM 11653 C CA . HIS B 2 628 ? 167.35568 154.79726 187.96999 1.000 69.29694 628 HIS B CA 1
ATOM 11654 C C . HIS B 2 628 ? 168.27106 154.74499 189.18182 1.000 65.79268 628 HIS B C 1
ATOM 11655 O O . HIS B 2 628 ? 169.12113 155.62288 189.36263 1.000 77.23483 628 HIS B O 1
ATOM 11662 N N . HIS B 2 629 ? 168.11566 153.72402 190.02591 1.000 67.29493 629 HIS B N 1
ATOM 11663 C CA . HIS B 2 629 ? 169.00466 153.59437 191.17276 1.000 55.44437 629 HIS B CA 1
ATOM 11664 C C . HIS B 2 629 ? 170.44178 153.38138 190.72876 1.000 52.75730 629 HIS B C 1
ATOM 11665 O O . HIS B 2 629 ? 171.37570 153.90646 191.34244 1.000 56.46702 629 HIS B O 1
ATOM 11672 N N . LEU B 2 630 ? 170.63946 152.60760 189.66608 1.000 66.69945 630 LEU B N 1
ATOM 11673 C CA . LEU B 2 630 ? 171.97657 152.44747 189.11473 1.000 56.20320 630 LEU B CA 1
ATOM 11674 C C . LEU B 2 630 ? 172.50241 153.76543 188.56447 1.000 67.57437 630 LEU B C 1
ATOM 11675 O O . LEU B 2 630 ? 173.68799 154.07989 188.71195 1.000 77.56576 630 LEU B O 1
ATOM 11680 N N . GLU B 2 631 ? 171.63405 154.54908 187.92272 1.000 74.17700 631 GLU B N 1
ATOM 11681 C CA . GLU B 2 631 ? 172.07714 155.78894 187.29409 1.000 68.13268 631 GLU B CA 1
ATOM 11682 C C . GLU B 2 631 ? 172.51524 156.81229 188.33134 1.000 66.92039 631 GLU B C 1
ATOM 11683 O O . GLU B 2 631 ? 173.60137 157.39148 188.22655 1.000 81.87582 631 GLU B O 1
ATOM 11689 N N . PHE B 2 632 ? 171.67835 157.05366 189.34212 1.000 57.69042 632 PHE B N 1
ATOM 11690 C CA . PHE B 2 632 ? 172.02657 158.04455 190.35301 1.000 56.09443 632 PHE B CA 1
ATOM 11691 C C . PHE B 2 632 ? 173.22589 157.60996 191.18149 1.000 64.73537 632 PHE B C 1
ATOM 11692 O O . PHE B 2 632 ? 174.06685 158.44390 191.52862 1.000 74.08124 632 PHE B O 1
ATOM 11700 N N . GLY B 2 633 ? 173.32548 156.32253 191.50805 1.000 54.73113 633 GLY B N 1
ATOM 11701 C CA . GLY B 2 633 ? 174.48959 155.84838 192.23718 1.000 49.78574 633 GLY B CA 1
ATOM 11702 C C . GLY B 2 633 ? 175.77775 156.03994 191.46159 1.000 53.91062 633 GLY B C 1
ATOM 11703 O O . GLY B 2 633 ? 176.81413 156.38057 192.03461 1.000 56.73763 633 GLY B O 1
ATOM 11704 N N . LYS B 2 634 ? 175.73426 155.80931 190.14868 1.000 65.32912 634 LYS B N 1
ATOM 11705 C CA . LYS B 2 634 ? 176.88785 156.10816 189.30814 1.000 60.64606 634 LYS B CA 1
ATOM 11706 C C . LYS B 2 634 ? 177.17977 157.60050 189.28894 1.000 73.05364 634 LYS B C 1
ATOM 11707 O O . LYS B 2 634 ? 178.34433 158.01450 189.30817 1.000 80.56528 634 LYS B O 1
ATOM 11713 N N . PHE B 2 635 ? 176.13124 158.42333 189.23144 1.000 73.23655 635 PHE B N 1
ATOM 11714 C CA . PHE B 2 635 ? 176.32182 159.86768 189.17819 1.000 61.33224 635 PHE B CA 1
ATOM 11715 C C . PHE B 2 635 ? 177.01304 160.38061 190.43194 1.000 64.45177 635 PHE B C 1
ATOM 11716 O O . PHE B 2 635 ? 177.88810 161.24941 190.35417 1.000 76.27313 635 PHE B O 1
ATOM 11724 N N . LEU B 2 636 ? 176.63290 159.85897 191.59801 1.000 52.83003 636 LEU B N 1
ATOM 11725 C CA . LEU B 2 636 ? 177.30351 160.25458 192.83000 1.000 53.36908 636 LEU B CA 1
ATOM 11726 C C . LEU B 2 636 ? 178.76717 159.83970 192.81495 1.000 65.79069 636 LEU B C 1
ATOM 11727 O O . LEU B 2 636 ? 179.63809 160.59119 193.26483 1.000 78.36498 636 LEU B O 1
ATOM 11732 N N . LEU B 2 637 ? 179.05843 158.64374 192.30567 1.000 66.42538 637 LEU B N 1
ATOM 11733 C CA . LEU B 2 637 ? 180.43579 158.17288 192.26076 1.000 64.21428 637 LEU B CA 1
ATOM 11734 C C . LEU B 2 637 ? 181.27206 158.92195 191.23589 1.000 63.88204 637 LEU B C 1
ATOM 11735 O O . LEU B 2 637 ? 182.50104 158.92320 191.34188 1.000 71.05162 637 LEU B O 1
ATOM 11740 N N . SER B 2 638 ? 180.64017 159.54978 190.24469 1.000 74.83524 638 SER B N 1
ATOM 11741 C CA . SER B 2 638 ? 181.38875 160.29956 189.24529 1.000 79.49002 638 SER B CA 1
ATOM 11742 C C . SER B 2 638 ? 181.97773 161.58368 189.80731 1.000 88.30159 638 SER B C 1
ATOM 11743 O O . SER B 2 638 ? 182.94364 162.10582 189.24251 1.000 87.63562 638 SER B O 1
ATOM 11746 N N . GLU B 2 639 ? 181.41665 162.10450 190.89397 1.000 92.47221 639 GLU B N 1
ATOM 11747 C CA . GLU B 2 639 ? 181.93283 163.32391 191.49706 1.000 83.09218 639 GLU B CA 1
ATOM 11748 C C . GLU B 2 639 ? 183.31232 163.08449 192.09331 1.000 87.76200 639 GLU B C 1
ATOM 11749 O O . GLU B 2 639 ? 183.58539 162.02503 192.66033 1.000 95.82850 639 GLU B O 1
ATOM 11755 N N . GLU B 2 640 ? 184.18356 164.08558 191.96406 1.000 90.26733 640 GLU B N 1
ATOM 11756 C CA . GLU B 2 640 ? 185.56202 163.94080 192.42051 1.000 93.20005 640 GLU B CA 1
ATOM 11757 C C . GLU B 2 640 ? 185.62964 163.70532 193.92352 1.000 91.91917 640 GLU B C 1
ATOM 11758 O O . GLU B 2 640 ? 186.38792 162.85181 194.39602 1.000 92.74276 640 GLU B O 1
ATOM 11764 N N . THR B 2 641 ? 184.85853 164.46859 194.69508 1.000 81.83862 641 THR B N 1
ATOM 11765 C CA . THR B 2 641 ? 184.91294 164.34101 196.14434 1.000 82.84176 641 THR B CA 1
ATOM 11766 C C . THR B 2 641 ? 184.19351 163.10350 196.66646 1.000 84.56203 641 THR B C 1
ATOM 11767 O O . THR B 2 641 ? 184.31851 162.80059 197.85652 1.000 87.53701 641 THR B O 1
ATOM 11771 N N . LEU B 2 642 ? 183.44778 162.38621 195.82479 1.000 79.83695 642 LEU B N 1
ATOM 11772 C CA . LEU B 2 642 ? 182.74797 161.17920 196.24979 1.000 62.81354 642 LEU B CA 1
ATOM 11773 C C . LEU B 2 642 ? 183.20261 159.93247 195.50236 1.000 76.86854 642 LEU B C 1
ATOM 11774 O O . LEU B 2 642 ? 182.58688 158.87360 195.66091 1.000 86.68622 642 LEU B O 1
ATOM 11779 N N . ASN B 2 643 ? 184.25442 160.02106 194.69575 1.000 77.25287 643 ASN B N 1
ATOM 11780 C CA . ASN B 2 643 ? 184.70856 158.89155 193.88809 1.000 76.17231 643 ASN B CA 1
ATOM 11781 C C . ASN B 2 643 ? 185.64859 158.04281 194.73180 1.000 86.57297 643 ASN B C 1
ATOM 11782 O O . ASN B 2 643 ? 186.82012 158.38263 194.90610 1.000 95.75576 643 ASN B O 1
ATOM 11787 N N . ILE B 2 644 ? 185.13734 156.92987 195.26157 1.000 71.29934 644 ILE B N 1
ATOM 11788 C CA . ILE B 2 644 ? 186.00218 156.01222 195.99316 1.000 65.45972 644 ILE B CA 1
ATOM 11789 C C . ILE B 2 644 ? 186.78473 155.10967 195.05121 1.000 72.99835 644 ILE B C 1
ATOM 11790 O O . ILE B 2 644 ? 187.79310 154.52347 195.46085 1.000 68.51148 644 ILE B O 1
ATOM 11795 N N . TYR B 2 645 ? 186.35995 154.99456 193.79649 1.000 81.02626 645 TYR B N 1
ATOM 11796 C CA . TYR B 2 645 ? 187.07389 154.21827 192.79522 1.000 82.62692 645 TYR B CA 1
ATOM 11797 C C . TYR B 2 645 ? 188.12031 155.03894 192.05796 1.000 85.87976 645 TYR B C 1
ATOM 11798 O O . TYR B 2 645 ? 188.64940 154.57770 191.04314 1.000 90.91040 645 TYR B O 1
ATOM 11807 N N . GLN B 2 646 ? 188.42706 156.24225 192.53792 1.000 74.85286 646 GLN B N 1
ATOM 11808 C CA . GLN B 2 646 ? 189.31587 157.13115 191.80580 1.000 74.22576 646 GLN B CA 1
ATOM 11809 C C . GLN B 2 646 ? 190.75287 156.63576 191.76218 1.000 81.90528 646 GLN B C 1
ATOM 11810 O O . GLN B 2 646 ? 191.54390 157.16466 190.97526 1.000 87.91155 646 GLN B O 1
ATOM 11816 N N . ASN B 2 647 ? 191.11335 155.64595 192.57702 1.000 74.40096 647 ASN B N 1
ATOM 11817 C CA . ASN B 2 647 ? 192.45817 155.08655 192.56933 1.000 75.54552 647 ASN B CA 1
ATOM 11818 C C . ASN B 2 647 ? 192.50330 153.69811 191.94290 1.000 77.08819 647 ASN B C 1
ATOM 11819 O O . ASN B 2 647 ? 193.45723 152.94879 192.16822 1.000 79.33640 647 ASN B O 1
ATOM 11824 N N . LEU B 2 648 ? 191.48906 153.34226 191.16416 1.000 79.51268 648 LEU B N 1
ATOM 11825 C CA . LEU B 2 648 ? 191.46164 152.09075 190.42508 1.000 82.23847 648 LEU B CA 1
ATOM 11826 C C . LEU B 2 648 ? 191.78076 152.36066 188.96208 1.000 85.34036 648 LEU B C 1
ATOM 11827 O O . LEU B 2 648 ? 191.29512 153.33548 188.38213 1.000 83.23676 648 LEU B O 1
ATOM 11832 N N . ASN B 2 649 ? 192.59048 151.49059 188.36511 1.000 99.10052 649 ASN B N 1
ATOM 11833 C CA . ASN B 2 649 ? 192.97104 151.66799 186.97345 1.000 98.31809 649 ASN B CA 1
ATOM 11834 C C . ASN B 2 649 ? 191.78423 151.36437 186.06021 1.000 97.23724 649 ASN B C 1
ATOM 11835 O O . ASN B 2 649 ? 190.67913 151.05004 186.50902 1.000 97.87791 649 ASN B O 1
ATOM 11840 N N . ARG B 2 650 ? 192.02351 151.46546 184.75077 1.000 102.10196 650 ARG B N 1
ATOM 11841 C CA . ARG B 2 650 ? 190.93147 151.35672 183.78879 1.000 104.76792 650 ARG B CA 1
ATOM 11842 C C . ARG B 2 650 ? 190.28145 149.98071 183.82903 1.000 111.41556 650 ARG B C 1
ATOM 11843 O O . ARG B 2 650 ? 189.05420 149.86537 183.73544 1.000 112.86603 650 ARG B O 1
ATOM 11851 N N . ARG B 2 651 ? 191.08479 148.92316 183.94977 1.000 107.73916 651 ARG B N 1
ATOM 11852 C CA . ARG B 2 651 ? 190.52182 147.57769 183.98308 1.000 104.77145 651 ARG B CA 1
ATOM 11853 C C . ARG B 2 651 ? 189.68564 147.36017 185.23824 1.000 106.53162 651 ARG B C 1
ATOM 11854 O O . ARG B 2 651 ? 188.56701 146.83933 185.16936 1.000 105.06187 651 ARG B O 1
ATOM 11862 N N . GLN B 2 652 ? 190.21730 147.74622 186.40104 1.000 94.06198 652 GLN B N 1
ATOM 11863 C CA . GLN B 2 652 ? 189.49379 147.52416 187.64889 1.000 87.31684 652 GLN B CA 1
ATOM 11864 C C . GLN B 2 652 ? 188.25139 148.39839 187.73898 1.000 89.04662 652 GLN B C 1
ATOM 11865 O O . GLN B 2 652 ? 187.20545 147.94824 188.21823 1.000 94.78400 652 GLN B O 1
ATOM 11871 N N . HIS B 2 653 ? 188.34428 149.65094 187.29305 1.000 91.50305 653 HIS B N 1
ATOM 11872 C CA . HIS B 2 653 ? 187.18305 150.53220 187.33802 1.000 90.43447 653 HIS B CA 1
ATOM 11873 C C . HIS B 2 653 ? 186.05130 149.98966 186.47816 1.000 87.15254 653 HIS B C 1
ATOM 11874 O O . HIS B 2 653 ? 184.88661 149.99267 186.89003 1.000 87.38427 653 HIS B O 1
ATOM 11881 N N . GLU B 2 654 ? 186.37904 149.51291 185.27720 1.000 88.07024 654 GLU B N 1
ATOM 11882 C CA . GLU B 2 654 ? 185.35674 148.96250 184.39650 1.000 88.75330 654 GLU B CA 1
ATOM 11883 C C . GLU B 2 654 ? 184.72889 147.71463 185.00111 1.000 89.52019 654 GLU B C 1
ATOM 11884 O O . GLU B 2 654 ? 183.50794 147.53232 184.93975 1.000 96.83039 654 GLU B O 1
ATOM 11890 N N . HIS B 2 655 ? 185.54884 146.84345 185.59199 1.000 83.45892 655 HIS B N 1
ATOM 11891 C CA . HIS B 2 655 ? 185.02205 145.61706 186.18088 1.000 83.48341 655 HIS B CA 1
ATOM 11892 C C . HIS B 2 655 ? 184.06443 145.92038 187.32377 1.000 89.79921 655 HIS B C 1
ATOM 11893 O O . HIS B 2 655 ? 182.99236 145.31416 187.42135 1.000 95.41733 655 HIS B O 1
ATOM 11900 N N . VAL B 2 656 ? 184.42818 146.86656 188.19042 1.000 90.72423 656 VAL B N 1
ATOM 11901 C CA . VAL B 2 656 ? 183.56757 147.22525 189.31392 1.000 77.64683 656 VAL B CA 1
ATOM 11902 C C . VAL B 2 656 ? 182.27233 147.85317 188.81911 1.000 81.57660 656 VAL B C 1
ATOM 11903 O O . VAL B 2 656 ? 181.18286 147.53209 189.30752 1.000 83.60395 656 VAL B O 1
ATOM 11907 N N . ILE B 2 657 ? 182.36818 148.75801 187.84494 1.000 87.78987 657 ILE B N 1
ATOM 11908 C CA . ILE B 2 657 ? 181.16955 149.36651 187.27670 1.000 80.36158 657 ILE B CA 1
ATOM 11909 C C . ILE B 2 657 ? 180.28283 148.30141 186.64965 1.000 79.64762 657 ILE B C 1
ATOM 11910 O O . ILE B 2 657 ? 179.05439 148.34130 186.77538 1.000 82.94515 657 ILE B O 1
ATOM 11915 N N . HIS B 2 658 ? 180.89108 147.32652 185.97473 1.000 79.70518 658 HIS B N 1
ATOM 11916 C CA . HIS B 2 658 ? 180.11615 146.25443 185.36192 1.000 78.40696 658 HIS B CA 1
ATOM 11917 C C . HIS B 2 658 ? 179.34965 145.45801 186.40845 1.000 86.81874 658 HIS B C 1
ATOM 11918 O O . HIS B 2 658 ? 178.19026 145.08940 186.19232 1.000 87.50364 658 HIS B O 1
ATOM 11925 N N . LEU B 2 659 ? 179.98083 145.18341 187.55044 1.000 83.71223 659 LEU B N 1
ATOM 11926 C CA . LEU B 2 659 ? 179.32081 144.40788 188.59448 1.000 69.00870 659 LEU B CA 1
ATOM 11927 C C . LEU B 2 659 ? 178.17181 145.18336 189.22411 1.000 72.38082 659 LEU B C 1
ATOM 11928 O O . LEU B 2 659 ? 177.11945 144.61040 189.52422 1.000 83.71394 659 LEU B O 1
ATOM 11933 N N . MET B 2 660 ? 178.35648 146.48613 189.44344 1.000 85.54060 660 MET B N 1
ATOM 11934 C CA . MET B 2 660 ? 177.29922 147.28296 190.05645 1.000 82.05811 660 MET B CA 1
ATOM 11935 C C . MET B 2 660 ? 176.05516 147.31550 189.18141 1.000 80.49937 660 MET B C 1
ATOM 11936 O O . MET B 2 660 ? 174.93146 147.36334 189.69163 1.000 82.25379 660 MET B O 1
ATOM 11941 N N . ASP B 2 661 ? 176.23389 147.30060 187.86101 1.000 81.06023 661 ASP B N 1
ATOM 11942 C CA . ASP B 2 661 ? 175.08718 147.20684 186.96589 1.000 81.20749 661 ASP B CA 1
ATOM 11943 C C . ASP B 2 661 ? 174.34260 145.90001 187.18365 1.000 77.65590 661 ASP B C 1
ATOM 11944 O O . ASP B 2 661 ? 173.10975 145.87203 187.24351 1.000 81.51492 661 ASP B O 1
ATOM 11949 N N . ILE B 2 662 ? 175.08447 144.80199 187.30419 1.000 77.90575 662 ILE B N 1
ATOM 11950 C CA . ILE B 2 662 ? 174.46424 143.49734 187.50011 1.000 78.17990 662 ILE B CA 1
ATOM 11951 C C . ILE B 2 662 ? 173.80358 143.42521 188.86888 1.000 79.53983 662 ILE B C 1
ATOM 11952 O O . ILE B 2 662 ? 172.68232 142.92847 189.01194 1.000 83.91570 662 ILE B O 1
ATOM 11957 N N . ALA B 2 663 ? 174.48779 143.92764 189.89527 1.000 75.07599 663 ALA B N 1
ATOM 11958 C CA . ALA B 2 663 ? 173.98643 143.79194 191.25743 1.000 62.03861 663 ALA B CA 1
ATOM 11959 C C . ALA B 2 663 ? 172.71915 144.60689 191.47009 1.000 75.35646 663 ALA B C 1
ATOM 11960 O O . ALA B 2 663 ? 171.72686 144.09890 192.00159 1.000 85.21068 663 ALA B O 1
ATOM 11962 N N . ILE B 2 664 ? 172.73247 145.87655 191.06579 1.000 72.62155 664 ILE B N 1
ATOM 11963 C CA . ILE B 2 664 ? 171.60149 146.75143 191.35415 1.000 61.05642 664 ILE B CA 1
ATOM 11964 C C . ILE B 2 664 ? 170.38364 146.34985 190.53381 1.000 59.81302 664 ILE B C 1
ATOM 11965 O O . ILE B 2 664 ? 169.26189 146.30037 191.04946 1.000 69.95248 664 ILE B O 1
ATOM 11970 N N . ILE B 2 665 ? 170.57985 146.05215 189.24936 1.000 60.01609 665 ILE B N 1
ATOM 11971 C CA . ILE B 2 665 ? 169.45109 145.70164 188.39513 1.000 60.84944 665 ILE B CA 1
ATOM 11972 C C . ILE B 2 665 ? 168.86173 144.35584 188.79425 1.000 66.74767 665 ILE B C 1
ATOM 11973 O O . ILE B 2 665 ? 167.64731 144.14910 188.69034 1.000 81.80717 665 ILE B O 1
ATOM 11978 N N . ALA B 2 666 ? 169.69158 143.42431 189.26471 1.000 62.70507 666 ALA B N 1
ATOM 11979 C CA . ALA B 2 666 ? 169.18144 142.12590 189.68735 1.000 67.70664 666 ALA B CA 1
ATOM 11980 C C . ALA B 2 666 ? 168.29890 142.20636 190.92346 1.000 72.62946 666 ALA B C 1
ATOM 11981 O O . ALA B 2 666 ? 167.61827 141.22498 191.23685 1.000 72.00114 666 ALA B O 1
ATOM 11983 N N . THR B 2 667 ? 168.29568 143.33414 191.63540 1.000 72.69780 667 THR B N 1
ATOM 11984 C CA . THR B 2 667 ? 167.37175 143.50112 192.74847 1.000 70.95602 667 THR B CA 1
ATOM 11985 C C . THR B 2 667 ? 165.92016 143.53323 192.29696 1.000 82.40195 667 THR B C 1
ATOM 11986 O O . THR B 2 667 ? 165.02752 143.36836 193.13370 1.000 90.43426 667 THR B O 1
ATOM 11990 N N . ASP B 2 668 ? 165.66560 143.75008 191.00998 1.000 83.81895 668 ASP B N 1
ATOM 11991 C CA . ASP B 2 668 ? 164.31773 143.62332 190.47985 1.000 74.79057 668 ASP B CA 1
ATOM 11992 C C . ASP B 2 668 ? 163.82395 142.19418 190.64914 1.000 85.46383 668 ASP B C 1
ATOM 11993 O O . ASP B 2 668 ? 164.53913 141.23489 190.35203 1.000 94.93283 668 ASP B O 1
ATOM 11998 N N . LEU B 2 669 ? 162.58964 142.05310 191.13451 1.000 86.04908 669 LEU B N 1
ATOM 11999 C CA . LEU B 2 669 ? 162.05988 140.72071 191.39803 1.000 84.36944 669 LEU B CA 1
ATOM 12000 C C . LEU B 2 669 ? 161.69823 139.98985 190.11465 1.000 85.97976 669 LEU B C 1
ATOM 12001 O O . LEU B 2 669 ? 161.66501 138.75541 190.09850 1.000 95.22681 669 LEU B O 1
ATOM 12006 N N . ALA B 2 670 ? 161.41745 140.72309 189.03771 1.000 74.33447 670 ALA B N 1
ATOM 12007 C CA . ALA B 2 670 ? 161.09643 140.07154 187.77376 1.000 74.93230 670 ALA B CA 1
ATOM 12008 C C . ALA B 2 670 ? 162.27594 139.26004 187.25683 1.000 85.05344 670 ALA B C 1
ATOM 12009 O O . ALA B 2 670 ? 162.10133 138.13522 186.77603 1.000 91.15393 670 ALA B O 1
ATOM 12011 N N . LEU B 2 671 ? 163.48647 139.81261 187.34688 1.000 91.66802 671 LEU B N 1
ATOM 12012 C CA . LEU B 2 671 ? 164.66197 139.08697 186.87883 1.000 87.36215 671 LEU B CA 1
ATOM 12013 C C . LEU B 2 671 ? 164.96494 137.89205 187.77015 1.000 88.33890 671 LEU B C 1
ATOM 12014 O O . LEU B 2 671 ? 165.45539 136.86255 187.29493 1.000 100.85533 671 LEU B O 1
ATOM 12019 N N . TYR B 2 672 ? 164.69309 138.01365 189.06865 1.000 77.34978 672 TYR B N 1
ATOM 12020 C CA . TYR B 2 672 ? 164.94878 136.90532 189.98029 1.000 80.74359 672 TYR B CA 1
ATOM 12021 C C . TYR B 2 672 ? 164.06317 135.70977 189.65437 1.000 85.93864 672 TYR B C 1
ATOM 12022 O O . TYR B 2 672 ? 164.50284 134.55866 189.74817 1.000 94.81550 672 TYR B O 1
ATOM 12031 N N . PHE B 2 673 ? 162.80896 135.95922 189.27729 1.000 80.17984 673 PHE B N 1
ATOM 12032 C CA . PHE B 2 673 ? 161.91521 134.85855 188.93297 1.000 83.83320 673 PHE B CA 1
ATOM 12033 C C . PHE B 2 673 ? 162.35105 134.16418 187.65073 1.000 85.04401 673 PHE B C 1
ATOM 12034 O O . PHE B 2 673 ? 162.27251 132.93549 187.54755 1.000 88.29469 673 PHE B O 1
ATOM 12042 N N . LYS B 2 674 ? 162.80783 134.93098 186.66089 1.000 88.09124 674 LYS B N 1
ATOM 12043 C CA . LYS B 2 674 ? 163.17722 134.33699 185.38148 1.000 87.84162 674 LYS B CA 1
ATOM 12044 C C . LYS B 2 674 ? 164.45368 133.51390 185.48271 1.000 91.58160 674 LYS B C 1
ATOM 12045 O O . LYS B 2 674 ? 164.58456 132.49294 184.79978 1.000 91.88322 674 LYS B O 1
ATOM 12051 N N . LYS B 2 675 ? 165.39918 133.93257 186.32114 1.000 93.98829 675 LYS B N 1
ATOM 12052 C CA . LYS B 2 675 ? 166.68781 133.26597 186.45010 1.000 89.92928 675 LYS B CA 1
ATOM 12053 C C . LYS B 2 675 ? 166.77240 132.43415 187.72495 1.000 93.35168 675 LYS B C 1
ATOM 12054 O O . LYS B 2 675 ? 167.86417 132.17940 188.23574 1.000 98.69134 675 LYS B O 1
ATOM 12060 N N . ARG B 2 676 ? 165.62550 132.01121 188.25216 1.000 89.84632 676 ARG B N 1
ATOM 12061 C CA . ARG B 2 676 ? 165.61496 131.23177 189.48339 1.000 84.40273 676 ARG B CA 1
ATOM 12062 C C . ARG B 2 676 ? 166.19791 129.84179 189.26790 1.000 87.30878 676 ARG B C 1
ATOM 12063 O O . ARG B 2 676 ? 167.00014 129.36507 190.07659 1.000 93.11943 676 ARG B O 1
ATOM 12071 N N . THR B 2 677 ? 165.79702 129.17476 188.18422 1.000 90.43204 677 THR B N 1
ATOM 12072 C CA . THR B 2 677 ? 166.26539 127.81680 187.93329 1.000 93.10234 677 THR B CA 1
ATOM 12073 C C . THR B 2 677 ? 167.74790 127.79265 187.59175 1.000 103.40289 677 THR B C 1
ATOM 12074 O O . THR B 2 677 ? 168.43275 126.79996 187.86333 1.000 101.95490 677 THR B O 1
ATOM 12078 N N . MET B 2 678 ? 168.26050 128.87422 187.00363 1.000 100.73471 678 MET B N 1
ATOM 12079 C CA . MET B 2 678 ? 169.67381 128.92849 186.65001 1.000 89.56984 678 MET B CA 1
ATOM 12080 C C . MET B 2 678 ? 170.55622 128.84528 187.88871 1.000 91.07660 678 MET B C 1
ATOM 12081 O O . MET B 2 678 ? 171.58678 128.16350 187.87844 1.000 90.16908 678 MET B O 1
ATOM 12086 N N . PHE B 2 679 ? 170.16956 129.53121 188.96544 1.000 72.36536 679 PHE B N 1
ATOM 12087 C CA . PHE B 2 679 ? 170.90830 129.41596 190.21745 1.000 61.90602 679 PHE B CA 1
ATOM 12088 C C . PHE B 2 679 ? 170.78258 128.01935 190.80725 1.000 74.44851 679 PHE B C 1
ATOM 12089 O O . PHE B 2 679 ? 171.74421 127.49459 191.37771 1.000 91.19440 679 PHE B O 1
ATOM 12097 N N . GLN B 2 680 ? 169.60631 127.40260 190.68466 1.000 92.04291 680 GLN B N 1
ATOM 12098 C CA . GLN B 2 680 ? 169.41300 126.07089 191.24799 1.000 93.67912 680 GLN B CA 1
ATOM 12099 C C . GLN B 2 680 ? 170.34067 125.05436 190.59815 1.000 103.12981 680 GLN B C 1
ATOM 12100 O O . GLN B 2 680 ? 170.86301 124.16051 191.27341 1.000 106.26874 680 GLN B O 1
ATOM 12106 N N . LYS B 2 681 ? 170.54806 125.16420 189.28478 1.000 99.45151 681 LYS B N 1
ATOM 12107 C CA . LYS B 2 681 ? 171.47768 124.26369 188.61144 1.000 97.92590 681 LYS B CA 1
ATOM 12108 C C . LYS B 2 681 ? 172.89767 124.46092 189.12135 1.000 95.50529 681 LYS B C 1
ATOM 12109 O O . LYS B 2 681 ? 173.65985 123.49651 189.24683 1.000 94.67298 681 LYS B O 1
ATOM 12115 N N . ILE B 2 682 ? 173.27266 125.70656 189.41534 1.000 85.48240 682 ILE B N 1
ATOM 12116 C CA . ILE B 2 682 ? 174.59427 125.97487 189.97342 1.000 83.50309 682 ILE B CA 1
ATOM 12117 C C . ILE B 2 682 ? 174.74794 125.29810 191.32801 1.000 84.52075 682 ILE B C 1
ATOM 12118 O O . ILE B 2 682 ? 175.79683 124.71983 191.63438 1.000 91.53349 682 ILE B O 1
ATOM 12123 N N . VAL B 2 683 ? 173.70824 125.36099 192.16122 1.000 94.14197 683 VAL B N 1
ATOM 12124 C CA . VAL B 2 683 ? 173.75341 124.69402 193.45923 1.000 93.80219 683 VAL B CA 1
ATOM 12125 C C . VAL B 2 683 ? 173.89172 123.18966 193.27946 1.000 93.53242 683 VAL B C 1
ATOM 12126 O O . VAL B 2 683 ? 174.65598 122.53158 193.99499 1.000 96.85224 683 VAL B O 1
ATOM 12130 N N . ASP B 2 684 ? 173.15288 122.62140 192.32440 1.000 95.25460 684 ASP B N 1
ATOM 12131 C CA . ASP B 2 684 ? 173.23447 121.18574 192.08033 1.000 100.36746 684 ASP B CA 1
ATOM 12132 C C . ASP B 2 684 ? 174.62915 120.78048 191.62393 1.000 102.99801 684 ASP B C 1
ATOM 12133 O O . ASP B 2 684 ? 175.13317 119.72106 192.01357 1.000 104.17086 684 ASP B O 1
ATOM 12138 N N . GLU B 2 685 ? 175.26604 121.60744 190.79127 1.000 92.43458 685 GLU B N 1
ATOM 12139 C CA . GLU B 2 685 ? 176.62322 121.30698 190.34778 1.000 89.90864 685 GLU B CA 1
ATOM 12140 C C . GLU B 2 685 ? 177.59252 121.28999 191.52065 1.000 90.25512 685 GLU B C 1
ATOM 12141 O O . GLU B 2 685 ? 178.57119 120.53585 191.51722 1.000 91.07390 685 GLU B O 1
ATOM 12147 N N . SER B 2 686 ? 177.33813 122.11931 192.53229 1.000 90.69559 686 SER B N 1
ATOM 12148 C CA . SER B 2 686 ? 178.16209 122.09751 193.73464 1.000 89.32572 686 SER B CA 1
ATOM 12149 C C . SER B 2 686 ? 178.05277 120.76175 194.45232 1.000 85.56451 686 SER B C 1
ATOM 12150 O O . SER B 2 686 ? 179.04752 120.24092 194.96874 1.000 83.18161 686 SER B O 1
ATOM 12153 N N . LYS B 2 687 ? 176.84509 120.19879 194.50742 1.000 95.86372 687 LYS B N 1
ATOM 12154 C CA . LYS B 2 687 ? 176.64618 118.94786 195.22768 1.000 93.53036 687 LYS B CA 1
ATOM 12155 C C . LYS B 2 687 ? 177.38600 117.79829 194.56218 1.000 94.80194 687 LYS B C 1
ATOM 12156 O O . LYS B 2 687 ? 177.73906 116.81879 195.22733 1.000 97.45197 687 LYS B O 1
ATOM 12162 N N . ASN B 2 688 ? 177.63495 117.89987 193.25688 1.000 103.25975 688 ASN B N 1
ATOM 12163 C CA . ASN B 2 688 ? 178.35234 116.85654 192.53776 1.000 101.60333 688 ASN B CA 1
ATOM 12164 C C . ASN B 2 688 ? 179.83305 116.80932 192.88722 1.000 101.24914 688 ASN B C 1
ATOM 12165 O O . ASN B 2 688 ? 180.50284 115.83401 192.53389 1.000 98.07689 688 ASN B O 1
ATOM 12170 N N . TYR B 2 689 ? 180.35656 117.82657 193.56148 1.000 105.49991 689 TYR B N 1
ATOM 12171 C CA . TYR B 2 689 ? 181.75273 117.84728 193.96156 1.000 99.21764 689 TYR B CA 1
ATOM 12172 C C . TYR B 2 689 ? 181.92998 117.17334 195.31837 1.000 99.56948 689 TYR B C 1
ATOM 12173 O O . TYR B 2 689 ? 180.97770 116.96508 196.07219 1.000 101.31270 689 TYR B O 1
ATOM 12182 N N . GLU B 2 690 ? 183.17905 116.83947 195.62913 1.000 116.90192 690 GLU B N 1
ATOM 12183 C CA . GLU B 2 690 ? 183.50794 116.04904 196.80780 1.000 121.48036 690 GLU B CA 1
ATOM 12184 C C . GLU B 2 690 ? 183.83055 116.89075 198.03419 1.000 123.77025 690 GLU B C 1
ATOM 12185 O O . GLU B 2 690 ? 183.55179 116.46276 199.15763 1.000 125.04120 690 GLU B O 1
ATOM 12191 N N . ASP B 2 691 ? 184.40904 118.07587 197.85684 1.000 122.47383 691 ASP B N 1
ATOM 12192 C CA . ASP B 2 691 ? 184.75828 118.92726 198.98325 1.000 121.89198 691 ASP B CA 1
ATOM 12193 C C . ASP B 2 691 ? 184.69367 120.38586 198.55944 1.000 119.63084 691 ASP B C 1
ATOM 12194 O O . ASP B 2 691 ? 184.69787 120.71220 197.37046 1.000 121.50675 691 ASP B O 1
ATOM 12199 N N . ARG B 2 692 ? 184.63861 121.26459 199.56158 1.000 102.83929 692 ARG B N 1
ATOM 12200 C CA . ARG B 2 692 ? 184.52588 122.69398 199.29667 1.000 105.13531 692 ARG B CA 1
ATOM 12201 C C . ARG B 2 692 ? 185.77039 123.24842 198.61623 1.000 104.57640 692 ARG B C 1
ATOM 12202 O O . ARG B 2 692 ? 185.66962 124.19162 197.82519 1.000 106.19194 692 ARG B O 1
ATOM 12210 N N . LYS B 2 693 ? 186.94438 122.68481 198.90480 1.000 104.20111 693 LYS B N 1
ATOM 12211 C CA . LYS B 2 693 ? 188.17216 123.18295 198.29263 1.000 102.69106 693 LYS B CA 1
ATOM 12212 C C . LYS B 2 693 ? 188.13310 123.03483 196.77714 1.000 105.81475 693 LYS B C 1
ATOM 12213 O O . LYS B 2 693 ? 188.52197 123.94945 196.04257 1.000 105.87009 693 LYS B O 1
ATOM 12219 N N . SER B 2 694 ? 187.67335 121.88061 196.28930 1.000 105.85188 694 SER B N 1
ATOM 12220 C CA . SER B 2 694 ? 187.59402 121.67218 194.84764 1.000 105.30124 694 SER B CA 1
ATOM 12221 C C . SER B 2 694 ? 186.50141 122.52806 194.22444 1.000 105.49692 694 SER B C 1
ATOM 12222 O O . SER B 2 694 ? 186.70131 123.11884 193.15717 1.000 109.83096 694 SER B O 1
ATOM 12225 N N . TRP B 2 695 ? 185.34047 122.60699 194.87636 1.000 79.33393 695 TRP B N 1
ATOM 12226 C CA . TRP B 2 695 ? 184.24504 123.40849 194.34324 1.000 77.61720 695 TRP B CA 1
ATOM 12227 C C . TRP B 2 695 ? 184.62107 124.88106 194.27581 1.000 85.86166 695 TRP B C 1
ATOM 12228 O O . TRP B 2 695 ? 184.28215 125.57128 193.30823 1.000 91.99764 695 TRP B O 1
ATOM 12239 N N . VAL B 2 696 ? 185.32348 125.38038 195.29405 1.000 94.99666 696 VAL B N 1
ATOM 12240 C CA . VAL B 2 696 ? 185.73489 126.78097 195.29397 1.000 88.07144 696 VAL B CA 1
ATOM 12241 C C . VAL B 2 696 ? 186.63927 127.06848 194.10493 1.000 92.97001 696 VAL B C 1
ATOM 12242 O O . VAL B 2 696 ? 186.45924 128.06571 193.39719 1.000 96.39368 696 VAL B O 1
ATOM 12246 N N . GLU B 2 697 ? 187.61107 126.18943 193.85141 1.000 104.19641 697 GLU B N 1
ATOM 12247 C CA . GLU B 2 697 ? 188.53311 126.40971 192.74305 1.000 101.94280 697 GLU B CA 1
ATOM 12248 C C . GLU B 2 697 ? 187.81004 126.41780 191.40528 1.000 101.88648 697 GLU B C 1
ATOM 12249 O O . GLU B 2 697 ? 188.21104 127.14357 190.48963 1.000 103.38936 697 GLU B O 1
ATOM 12255 N N . TYR B 2 698 ? 186.75427 125.61649 191.26526 1.000 92.74568 698 TYR B N 1
ATOM 12256 C CA . TYR B 2 698 ? 186.01773 125.59512 190.00745 1.000 95.34490 698 TYR B CA 1
ATOM 12257 C C . TYR B 2 698 ? 185.14157 126.83053 189.84451 1.000 96.19483 698 TYR B C 1
ATOM 12258 O O . TYR B 2 698 ? 185.07939 127.41347 188.75767 1.000 103.20410 698 TYR B O 1
ATOM 12267 N N . LEU B 2 699 ? 184.44824 127.24114 190.90695 1.000 75.79197 699 LEU B N 1
ATOM 12268 C CA . LEU B 2 699 ? 183.54212 128.37697 190.78537 1.000 77.42563 699 LEU B CA 1
ATOM 12269 C C . LEU B 2 699 ? 184.28329 129.70588 190.74624 1.000 86.49372 699 LEU B C 1
ATOM 12270 O O . LEU B 2 699 ? 183.82271 130.64566 190.09036 1.000 88.00869 699 LEU B O 1
ATOM 12275 N N . SER B 2 700 ? 185.42717 129.80505 191.42223 1.000 86.58464 700 SER B N 1
ATOM 12276 C CA . SER B 2 700 ? 186.13967 131.07304 191.49369 1.000 82.02634 700 SER B CA 1
ATOM 12277 C C . SER B 2 700 ? 186.73303 131.49939 190.15895 1.000 85.79517 700 SER B C 1
ATOM 12278 O O . SER B 2 700 ? 187.17391 132.64646 190.04000 1.000 90.37312 700 SER B O 1
ATOM 12281 N N . LEU B 2 701 ? 186.76365 130.61745 189.16235 1.000 86.78283 701 LEU B N 1
ATOM 12282 C CA . LEU B 2 701 ? 187.28451 130.96192 187.84637 1.000 87.61298 701 LEU B CA 1
ATOM 12283 C C . LEU B 2 701 ? 186.19613 131.21657 186.81644 1.000 93.48810 701 LEU B C 1
ATOM 12284 O O . LEU B 2 701 ? 186.42662 131.96871 185.86511 1.000 93.32693 701 LEU B O 1
ATOM 12289 N N . GLU B 2 702 ? 185.02285 130.61232 186.97760 1.000 95.34088 702 GLU B N 1
ATOM 12290 C CA . GLU B 2 702 ? 183.92702 130.84445 186.04766 1.000 91.44840 702 GLU B CA 1
ATOM 12291 C C . GLU B 2 702 ? 183.32060 132.21800 186.29119 1.000 89.90029 702 GLU B C 1
ATOM 12292 O O . GLU B 2 702 ? 183.01681 132.57691 187.43055 1.000 93.17678 702 GLU B O 1
ATOM 12298 N N . THR B 2 703 ? 183.13480 132.98579 185.22013 1.000 87.38161 703 THR B N 1
ATOM 12299 C CA . THR B 2 703 ? 182.61853 134.34195 185.35559 1.000 89.37140 703 THR B CA 1
ATOM 12300 C C . THR B 2 703 ? 181.09538 134.38818 185.31225 1.000 89.67601 703 THR B C 1
ATOM 12301 O O . THR B 2 703 ? 180.47174 135.05963 186.13833 1.000 97.46318 703 THR B O 1
ATOM 12305 N N . THR B 2 704 ? 180.48254 133.69225 184.35358 1.000 89.64258 704 THR B N 1
ATOM 12306 C CA . THR B 2 704 ? 179.02750 133.71599 184.24781 1.000 81.48017 704 THR B CA 1
ATOM 12307 C C . THR B 2 704 ? 178.37602 133.11087 185.48202 1.000 85.48396 704 THR B C 1
ATOM 12308 O O . THR B 2 704 ? 177.38395 133.64165 185.99258 1.000 98.59686 704 THR B O 1
ATOM 12312 N N . ARG B 2 705 ? 178.92223 132.00036 185.97829 1.000 86.15786 705 ARG B N 1
ATOM 12313 C CA . ARG B 2 705 ? 178.35553 131.36526 187.16221 1.000 90.97996 705 ARG B CA 1
ATOM 12314 C C . ARG B 2 705 ? 178.46046 132.27211 188.38036 1.000 92.47589 705 ARG B C 1
ATOM 12315 O O . ARG B 2 705 ? 177.53550 132.33382 189.19741 1.000 100.62030 705 ARG B O 1
ATOM 12323 N N . LYS B 2 706 ? 179.58431 132.97609 188.52656 1.000 75.49459 706 LYS B N 1
ATOM 12324 C CA . LYS B 2 706 ? 179.74411 133.87647 189.66315 1.000 72.84936 706 LYS B CA 1
ATOM 12325 C C . LYS B 2 706 ? 178.74129 135.01882 189.60657 1.000 73.42196 706 LYS B C 1
ATOM 12326 O O . LYS B 2 706 ? 178.21267 135.44101 190.64017 1.000 84.83875 706 LYS B O 1
ATOM 12332 N N . GLU B 2 707 ? 178.47272 135.53860 188.40857 1.000 82.96542 707 GLU B N 1
ATOM 12333 C CA . GLU B 2 707 ? 177.50771 136.62386 188.27574 1.000 83.54567 707 GLU B CA 1
ATOM 12334 C C . GLU B 2 707 ? 176.11329 136.18031 188.69085 1.000 79.26186 707 GLU B C 1
ATOM 12335 O O . GLU B 2 707 ? 175.39748 136.91865 189.37444 1.000 87.32031 707 GLU B O 1
ATOM 12341 N N . ILE B 2 708 ? 175.70755 134.97858 188.28552 1.000 78.28835 708 ILE B N 1
ATOM 12342 C CA . ILE B 2 708 ? 174.37433 134.49272 188.62680 1.000 82.21028 708 ILE B CA 1
ATOM 12343 C C . ILE B 2 708 ? 174.25939 134.26140 190.12550 1.000 84.98257 708 ILE B C 1
ATOM 12344 O O . ILE B 2 708 ? 173.23541 134.57457 190.74316 1.000 90.89822 708 ILE B O 1
ATOM 12349 N N . VAL B 2 709 ? 175.30213 133.69405 190.73196 1.000 78.12069 709 VAL B N 1
ATOM 12350 C CA . VAL B 2 709 ? 175.30047 133.53505 192.18130 1.000 72.67137 709 VAL B CA 1
ATOM 12351 C C . VAL B 2 709 ? 175.23634 134.89639 192.85564 1.000 78.24677 709 VAL B C 1
ATOM 12352 O O . VAL B 2 709 ? 174.41542 135.12325 193.75057 1.000 86.93493 709 VAL B O 1
ATOM 12356 N N . MET B 2 710 ? 176.07317 135.83515 192.40931 1.000 71.24650 710 MET B N 1
ATOM 12357 C CA . MET B 2 710 ? 176.09715 137.16420 193.00933 1.000 60.80997 710 MET B CA 1
ATOM 12358 C C . MET B 2 710 ? 174.81421 137.93492 192.73477 1.000 73.32279 710 MET B C 1
ATOM 12359 O O . MET B 2 710 ? 174.37077 138.71431 193.58404 1.000 87.88637 710 MET B O 1
ATOM 12364 N N . ALA B 2 711 ? 174.20220 137.73611 191.56748 1.000 78.86492 711 ALA B N 1
ATOM 12365 C CA . ALA B 2 711 ? 172.90021 138.34349 191.31858 1.000 66.46828 711 ALA B CA 1
ATOM 12366 C C . ALA B 2 711 ? 171.85579 137.79787 192.28083 1.000 73.50827 711 ALA B C 1
ATOM 12367 O O . ALA B 2 711 ? 170.94254 138.51984 192.69342 1.000 82.98395 711 ALA B O 1
ATOM 12369 N N . MET B 2 712 ? 171.96835 136.51783 192.64004 1.000 75.79076 712 MET B N 1
ATOM 12370 C CA . MET B 2 712 ? 171.04769 135.93534 193.60838 1.000 71.25927 712 MET B CA 1
ATOM 12371 C C . MET B 2 712 ? 171.34955 136.40370 195.02303 1.000 79.54153 712 MET B C 1
ATOM 12372 O O . MET B 2 712 ? 170.45699 136.40552 195.87627 1.000 88.72758 712 MET B O 1
ATOM 12377 N N . MET B 2 713 ? 172.59915 136.78274 195.29871 1.000 72.40510 713 MET B N 1
ATOM 12378 C CA . MET B 2 713 ? 172.93776 137.29466 196.62231 1.000 58.82956 713 MET B CA 1
ATOM 12379 C C . MET B 2 713 ? 172.19735 138.59043 196.91512 1.000 62.47100 713 MET B C 1
ATOM 12380 O O . MET B 2 713 ? 171.76249 138.82063 198.04795 1.000 75.44585 713 MET B O 1
ATOM 12385 N N . MET B 2 714 ? 172.03936 139.44800 195.90593 1.000 62.06953 714 MET B N 1
ATOM 12386 C CA . MET B 2 714 ? 171.28912 140.68440 196.09839 1.000 68.90597 714 MET B CA 1
ATOM 12387 C C . MET B 2 714 ? 169.83764 140.40265 196.45509 1.000 73.08966 714 MET B C 1
ATOM 12388 O O . MET B 2 714 ? 169.24804 141.10172 197.28603 1.000 82.16009 714 MET B O 1
ATOM 12393 N N . THR B 2 715 ? 169.23856 139.39366 195.82473 1.000 62.91068 715 THR B N 1
ATOM 12394 C CA . THR B 2 715 ? 167.84929 139.06386 196.11874 1.000 58.70631 715 THR B CA 1
ATOM 12395 C C . THR B 2 715 ? 167.68226 138.62161 197.56575 1.000 63.92857 715 THR B C 1
ATOM 12396 O O . THR B 2 715 ? 166.70858 138.99422 198.22845 1.000 71.88350 715 THR B O 1
ATOM 12400 N N . ALA B 2 716 ? 168.62101 137.82276 198.07414 1.000 57.89653 716 ALA B N 1
ATOM 12401 C CA . ALA B 2 716 ? 168.56582 137.42268 199.47488 1.000 47.30279 716 ALA B CA 1
ATOM 12402 C C . ALA B 2 716 ? 168.79334 138.61053 200.39828 1.000 64.93866 716 ALA B C 1
ATOM 12403 O O . ALA B 2 716 ? 168.16706 138.70737 201.45870 1.000 70.45047 716 ALA B O 1
ATOM 12405 N N . CYS B 2 717 ? 169.69609 139.51644 200.02086 1.000 75.99952 717 CYS B N 1
ATOM 12406 C CA . CYS B 2 717 ? 169.94766 140.69621 200.84023 1.000 63.13294 717 CYS B CA 1
ATOM 12407 C C . CYS B 2 717 ? 168.74636 141.62999 200.85239 1.000 72.18633 717 CYS B C 1
ATOM 12408 O O . CYS B 2 717 ? 168.39466 142.18360 201.89931 1.000 74.80948 717 CYS B O 1
ATOM 12411 N N . ASP B 2 718 ? 168.10875 141.82187 199.69682 1.000 72.29150 718 ASP B N 1
ATOM 12412 C CA . ASP B 2 718 ? 166.98812 142.75130 199.61381 1.000 71.44273 718 ASP B CA 1
ATOM 12413 C C . ASP B 2 718 ? 165.82560 142.29340 200.48324 1.000 71.67594 718 ASP B C 1
ATOM 12414 O O . ASP B 2 718 ? 165.18220 143.10894 201.15183 1.000 77.61801 718 ASP B O 1
ATOM 12419 N N . LEU B 2 719 ? 165.54228 140.99215 200.49060 1.000 62.49718 719 LEU B N 1
ATOM 12420 C CA . LEU B 2 719 ? 164.47836 140.42350 201.30474 1.000 63.63737 719 LEU B CA 1
ATOM 12421 C C . LEU B 2 719 ? 164.98792 139.89329 202.63767 1.000 70.75842 719 LEU B C 1
ATOM 12422 O O . LEU B 2 719 ? 164.34813 139.02388 203.23586 1.000 71.01561 719 LEU B O 1
ATOM 12427 N N . SER B 2 720 ? 166.12709 140.39574 203.11360 1.000 84.06111 720 SER B N 1
ATOM 12428 C CA . SER B 2 720 ? 166.73500 139.85544 204.32222 1.000 71.72538 720 SER B CA 1
ATOM 12429 C C . SER B 2 720 ? 165.93466 140.16840 205.57591 1.000 67.09654 720 SER B C 1
ATOM 12430 O O . SER B 2 720 ? 166.15187 139.52275 206.60486 1.000 72.33952 720 SER B O 1
ATOM 12433 N N . ALA B 2 721 ? 165.02093 141.13897 205.51787 1.000 76.00041 721 ALA B N 1
ATOM 12434 C CA . ALA B 2 721 ? 164.22925 141.47698 206.69508 1.000 72.65501 721 ALA B CA 1
ATOM 12435 C C . ALA B 2 721 ? 163.34591 140.31820 207.12697 1.000 73.83866 721 ALA B C 1
ATOM 12436 O O . ALA B 2 721 ? 162.99652 140.21094 208.30709 1.000 78.92284 721 ALA B O 1
ATOM 12438 N N . ILE B 2 722 ? 162.97064 139.44720 206.19021 1.000 80.42805 722 ILE B N 1
ATOM 12439 C CA . ILE B 2 722 ? 162.17203 138.27837 206.54131 1.000 75.23528 722 ILE B CA 1
ATOM 12440 C C . ILE B 2 722 ? 162.95437 137.35989 207.46727 1.000 78.96039 722 ILE B C 1
ATOM 12441 O O . ILE B 2 722 ? 162.41905 136.84561 208.45547 1.000 88.13796 722 ILE B O 1
ATOM 12446 N N . THR B 2 723 ? 164.23652 137.15165 207.17345 1.000 73.82268 723 THR B N 1
ATOM 12447 C CA . THR B 2 723 ? 165.06256 136.24806 207.96096 1.000 67.86686 723 THR B CA 1
ATOM 12448 C C . THR B 2 723 ? 165.37746 136.78135 209.34965 1.000 75.47033 723 THR B C 1
ATOM 12449 O O . THR B 2 723 ? 165.93953 136.04024 210.15988 1.000 84.59302 723 THR B O 1
ATOM 12453 N N . LYS B 2 724 ? 165.05525 138.03708 209.64035 1.000 69.91215 724 LYS B N 1
ATOM 12454 C CA . LYS B 2 724 ? 165.36370 138.60089 210.94000 1.000 64.42117 724 LYS B CA 1
ATOM 12455 C C . LYS B 2 724 ? 164.53754 137.91852 212.02498 1.000 73.20054 724 LYS B C 1
ATOM 12456 O O . LYS B 2 724 ? 163.48252 137.34605 211.74593 1.000 82.48664 724 LYS B O 1
ATOM 12462 N N . PRO B 2 725 ? 165.01142 137.95157 213.27670 1.000 80.96745 725 PRO B N 1
ATOM 12463 C CA . PRO B 2 725 ? 164.23140 137.37611 214.38135 1.000 77.29257 725 PRO B CA 1
ATOM 12464 C C . PRO B 2 725 ? 162.82833 137.95333 214.46452 1.000 82.82585 725 PRO B C 1
ATOM 12465 O O . PRO B 2 725 ? 162.55997 139.02576 213.91617 1.000 88.00009 725 PRO B O 1
ATOM 12469 N N . TRP B 2 726 ? 161.92775 137.25122 215.15448 1.000 82.81747 726 TRP B N 1
ATOM 12470 C CA . TRP B 2 726 ? 160.51475 137.61349 215.10926 1.000 84.12963 726 TRP B CA 1
ATOM 12471 C C . TRP B 2 726 ? 160.27470 139.01672 215.65005 1.000 85.08829 726 TRP B C 1
ATOM 12472 O O . TRP B 2 726 ? 159.39128 139.73142 215.16425 1.000 86.73985 726 TRP B O 1
ATOM 12483 N N . GLU B 2 727 ? 161.04028 139.42811 216.66138 1.000 93.92819 727 GLU B N 1
ATOM 12484 C CA . GLU B 2 727 ? 160.86857 140.77279 217.20043 1.000 95.25999 727 GLU B CA 1
ATOM 12485 C C . GLU B 2 727 ? 161.20196 141.83111 216.15803 1.000 96.39240 727 GLU B C 1
ATOM 12486 O O . GLU B 2 727 ? 160.48217 142.82541 216.02198 1.000 99.79840 727 GLU B O 1
ATOM 12492 N N . VAL B 2 728 ? 162.29311 141.64038 215.41626 1.000 82.93643 728 VAL B N 1
ATOM 12493 C CA . VAL B 2 728 ? 162.63563 142.58110 214.35535 1.000 78.00986 728 VAL B CA 1
ATOM 12494 C C . VAL B 2 728 ? 161.66378 142.45345 213.19051 1.000 78.36083 728 VAL B C 1
ATOM 12495 O O . VAL B 2 728 ? 161.21081 143.45749 212.63006 1.000 80.94482 728 VAL B O 1
ATOM 12499 N N . GLN B 2 729 ? 161.32556 141.22061 212.80899 1.000 77.39461 729 GLN B N 1
ATOM 12500 C CA . GLN B 2 729 ? 160.50193 141.01174 211.62295 1.000 72.38784 729 GLN B CA 1
ATOM 12501 C C . GLN B 2 729 ? 159.09925 141.57278 211.80683 1.000 82.99065 729 GLN B C 1
ATOM 12502 O O . GLN B 2 729 ? 158.52385 142.13872 210.87069 1.000 91.48290 729 GLN B O 1
ATOM 12508 N N . SER B 2 730 ? 158.52807 141.42302 213.00215 1.000 81.03539 730 SER B N 1
ATOM 12509 C CA . SER B 2 730 ? 157.17916 141.92643 213.23414 1.000 71.93962 730 SER B CA 1
ATOM 12510 C C . SER B 2 730 ? 157.12328 143.43944 213.07883 1.000 80.64583 730 SER B C 1
ATOM 12511 O O . SER B 2 730 ? 156.15461 143.97892 212.53394 1.000 91.68735 730 SER B O 1
ATOM 12514 N N . LYS B 2 731 ? 158.15151 144.14258 213.55458 1.000 83.25519 731 LYS B N 1
ATOM 12515 C CA . LYS B 2 731 ? 158.17096 145.59533 213.42748 1.000 78.58370 731 LYS B CA 1
ATOM 12516 C C . LYS B 2 731 ? 158.41591 146.02870 211.98810 1.000 79.87713 731 LYS B C 1
ATOM 12517 O O . LYS B 2 731 ? 157.76100 146.95334 211.49546 1.000 79.39061 731 LYS B O 1
ATOM 12523 N N . VAL B 2 732 ? 159.35598 145.37926 211.29942 1.000 73.19823 732 VAL B N 1
ATOM 12524 C CA . VAL B 2 732 ? 159.67801 145.77479 209.93167 1.000 70.79015 732 VAL B CA 1
ATOM 12525 C C . VAL B 2 732 ? 158.49224 145.53537 209.00731 1.000 68.67330 732 VAL B C 1
ATOM 12526 O O . VAL B 2 732 ? 158.19437 146.35909 208.13557 1.000 79.21564 732 VAL B O 1
ATOM 12530 N N . ALA B 2 733 ? 157.79261 144.41315 209.18271 1.000 71.34676 733 ALA B N 1
ATOM 12531 C CA . ALA B 2 733 ? 156.65225 144.10888 208.32748 1.000 73.42940 733 ALA B CA 1
ATOM 12532 C C . ALA B 2 733 ? 155.57950 145.18401 208.39260 1.000 76.93268 733 ALA B C 1
ATOM 12533 O O . ALA B 2 733 ? 154.82310 145.34740 207.43071 1.000 84.46538 733 ALA B O 1
ATOM 12535 N N . LEU B 2 734 ? 155.49135 145.91638 209.50233 1.000 76.05224 734 LEU B N 1
ATOM 12536 C CA . LEU B 2 734 ? 154.52808 147.00548 209.59054 1.000 76.20406 734 LEU B CA 1
ATOM 12537 C C . LEU B 2 734 ? 154.98129 148.21987 208.79110 1.000 79.86481 734 LEU B C 1
ATOM 12538 O O . LEU B 2 734 ? 154.15152 148.91361 208.19494 1.000 85.82263 734 LEU B O 1
ATOM 12543 N N . LEU B 2 735 ? 156.28659 148.50114 208.77457 1.000 72.54087 735 LEU B N 1
ATOM 12544 C CA . LEU B 2 735 ? 156.78759 149.60083 207.95683 1.000 68.33421 735 LEU B CA 1
ATOM 12545 C C . LEU B 2 735 ? 156.58481 149.32236 206.47544 1.000 72.07326 735 LEU B C 1
ATOM 12546 O O . LEU B 2 735 ? 156.21969 150.22258 205.71201 1.000 79.87286 735 LEU B O 1
ATOM 12551 N N . VAL B 2 736 ? 156.82533 148.08250 206.04696 1.000 71.38333 736 VAL B N 1
ATOM 12552 C CA . VAL B 2 736 ? 156.60140 147.72927 204.64880 1.000 66.93246 736 VAL B CA 1
ATOM 12553 C C . VAL B 2 736 ? 155.12777 147.86186 204.30027 1.000 76.32822 736 VAL B C 1
ATOM 12554 O O . VAL B 2 736 ? 154.77172 148.36635 203.23001 1.000 94.36866 736 VAL B O 1
ATOM 12558 N N . ALA B 2 737 ? 154.24749 147.40880 205.19413 1.000 61.35722 737 ALA B N 1
ATOM 12559 C CA . ALA B 2 737 ? 152.81681 147.51438 204.93634 1.000 52.45887 737 ALA B CA 1
ATOM 12560 C C . ALA B 2 737 ? 152.38405 148.96855 204.83287 1.000 63.60354 737 ALA B C 1
ATOM 12561 O O . ALA B 2 737 ? 151.54845 149.31697 203.99191 1.000 74.46900 737 ALA B O 1
ATOM 12563 N N . ALA B 2 738 ? 152.94403 149.83340 205.67930 1.000 77.30939 738 ALA B N 1
ATOM 12564 C CA . ALA B 2 738 ? 152.58542 151.24570 205.63571 1.000 77.61933 738 ALA B CA 1
ATOM 12565 C C . ALA B 2 738 ? 152.96215 151.86853 204.29954 1.000 77.88754 738 ALA B C 1
ATOM 12566 O O . ALA B 2 738 ? 152.20248 152.66973 203.74512 1.000 82.71033 738 ALA B O 1
ATOM 12568 N N . GLU B 2 739 ? 154.13379 151.51667 203.76743 1.000 75.90049 739 GLU B N 1
ATOM 12569 C CA . GLU B 2 739 ? 154.53896 152.04529 202.46970 1.000 74.19766 739 GLU B CA 1
ATOM 12570 C C . GLU B 2 739 ? 153.62048 151.55092 201.36157 1.000 73.80839 739 GLU B C 1
ATOM 12571 O O . GLU B 2 739 ? 153.27251 152.30858 200.44975 1.000 79.53454 739 GLU B O 1
ATOM 12577 N N . PHE B 2 740 ? 153.22646 150.27859 201.41572 1.000 72.75868 740 PHE B N 1
ATOM 12578 C CA . PHE B 2 740 ? 152.29600 149.75367 200.42353 1.000 74.49995 740 PHE B CA 1
ATOM 12579 C C . PHE B 2 740 ? 150.94212 150.44125 200.51282 1.000 85.45515 740 PHE B C 1
ATOM 12580 O O . PHE B 2 740 ? 150.33131 150.75906 199.48692 1.000 94.50770 740 PHE B O 1
ATOM 12588 N N . TRP B 2 741 ? 150.45186 150.67612 201.72939 1.000 81.22981 741 TRP B N 1
ATOM 12589 C CA . TRP B 2 741 ? 149.16578 151.34675 201.87768 1.000 76.15499 741 TRP B CA 1
ATOM 12590 C C . TRP B 2 741 ? 149.23222 152.78429 201.38248 1.000 84.98614 741 TRP B C 1
ATOM 12591 O O . TRP B 2 741 ? 148.25388 153.30056 200.83165 1.000 88.73563 741 TRP B O 1
ATOM 12602 N N . GLU B 2 742 ? 150.37443 153.44821 201.57169 1.000 94.71425 742 GLU B N 1
ATOM 12603 C CA . GLU B 2 742 ? 150.53197 154.80166 201.05143 1.000 88.71383 742 GLU B CA 1
ATOM 12604 C C . GLU B 2 742 ? 150.42618 154.82107 199.53283 1.000 90.12723 742 GLU B C 1
ATOM 12605 O O . GLU B 2 742 ? 149.78225 155.70641 198.96000 1.000 94.59361 742 GLU B O 1
ATOM 12611 N N . GLN B 2 743 ? 151.05049 153.85203 198.86182 1.000 79.84316 743 GLN B N 1
ATOM 12612 C CA . GLN B 2 743 ? 150.89616 153.74570 197.41563 1.000 73.60990 743 GLN B CA 1
ATOM 12613 C C . GLN B 2 743 ? 149.48696 153.30496 197.04901 1.000 74.89532 743 GLN B C 1
ATOM 12614 O O . GLN B 2 743 ? 148.97219 153.66499 195.98545 1.000 92.74506 743 GLN B O 1
ATOM 12620 N N . GLY B 2 744 ? 148.84909 152.51680 197.91259 1.000 83.89573 744 GLY B N 1
ATOM 12621 C CA . GLY B 2 744 ? 147.46440 152.15183 197.67064 1.000 88.58859 744 GLY B CA 1
ATOM 12622 C C . GLY B 2 744 ? 146.54262 153.35467 197.67557 1.000 91.98627 744 GLY B C 1
ATOM 12623 O O . GLY B 2 744 ? 145.63576 153.45831 196.84707 1.000 97.12752 744 GLY B O 1
ATOM 12624 N N . ASP B 2 745 ? 146.76140 154.28007 198.61106 1.000 95.20644 745 ASP B N 1
ATOM 12625 C CA . ASP B 2 745 ? 145.97508 155.50811 198.63633 1.000 91.02184 745 ASP B CA 1
ATOM 12626 C C . ASP B 2 745 ? 146.25405 156.36640 197.41025 1.000 91.63053 745 ASP B C 1
ATOM 12627 O O . ASP B 2 745 ? 145.33696 156.97510 196.84826 1.000 96.07292 745 ASP B O 1
ATOM 12632 N N . LEU B 2 746 ? 147.51709 156.42975 196.98309 1.000 92.20608 746 LEU B N 1
ATOM 12633 C CA . LEU B 2 746 ? 147.86728 157.23083 195.81495 1.000 89.27076 746 LEU B CA 1
ATOM 12634 C C . LEU B 2 746 ? 147.15887 156.72501 194.56779 1.000 85.12279 746 LEU B C 1
ATOM 12635 O O . LEU B 2 746 ? 146.64854 157.51757 193.77015 1.000 92.97077 746 LEU B O 1
ATOM 12640 N N . GLU B 2 747 ? 147.11872 155.40653 194.38193 1.000 91.72972 747 GLU B N 1
ATOM 12641 C CA . GLU B 2 747 ? 146.43635 154.84558 193.22297 1.000 94.39086 747 GLU B CA 1
ATOM 12642 C C . GLU B 2 747 ? 144.94089 155.12205 193.28095 1.000 102.33388 747 GLU B C 1
ATOM 12643 O O . GLU B 2 747 ? 144.30388 155.35564 192.24789 1.000 112.82489 747 GLU B O 1
ATOM 12649 N N . ARG B 2 748 ? 144.36123 155.09074 194.48114 1.000 104.75717 748 ARG B N 1
ATOM 12650 C CA . ARG B 2 748 ? 142.92528 155.31052 194.61869 1.000 108.87404 748 ARG B CA 1
ATOM 12651 C C . ARG B 2 748 ? 142.53799 156.74686 194.28693 1.000 109.62502 748 ARG B C 1
ATOM 12652 O O . ARG B 2 748 ? 141.48427 156.98603 193.68693 1.000 104.40882 748 ARG B O 1
ATOM 12660 N N . THR B 2 749 ? 143.36415 157.71707 194.67540 1.000 108.46525 749 THR B N 1
ATOM 12661 C CA . THR B 2 749 ? 143.03394 159.12191 194.45442 1.000 104.14402 749 THR B CA 1
ATOM 12662 C C . THR B 2 749 ? 143.58146 159.63106 193.12356 1.000 104.29802 749 THR B C 1
ATOM 12663 O O . THR B 2 749 ? 142.82525 160.12893 192.28467 1.000 104.65422 749 THR B O 1
ATOM 12667 N N . VAL B 2 750 ? 144.89461 159.51586 192.92212 1.000 101.72537 750 VAL B N 1
ATOM 12668 C CA . VAL B 2 750 ? 145.51610 160.06402 191.72026 1.000 99.02239 750 VAL B CA 1
ATOM 12669 C C . VAL B 2 750 ? 145.03048 159.33074 190.47585 1.000 104.17808 750 VAL B C 1
ATOM 12670 O O . VAL B 2 750 ? 144.60190 159.95327 189.49782 1.000 106.49439 750 VAL B O 1
ATOM 12674 N N . LEU B 2 751 ? 145.08297 158.00068 190.49221 1.000 97.14980 751 LEU B N 1
ATOM 12675 C CA . LEU B 2 751 ? 144.74618 157.20975 189.31768 1.000 92.38480 751 LEU B CA 1
ATOM 12676 C C . LEU B 2 751 ? 143.31759 156.68717 189.32619 1.000 97.05212 751 LEU B C 1
ATOM 12677 O O . LEU B 2 751 ? 142.88657 156.10972 188.32307 1.000 98.76212 751 LEU B O 1
ATOM 12682 N N . ASP B 2 752 ? 142.58036 156.87517 190.42085 1.000 111.86981 752 ASP B N 1
ATOM 12683 C CA . ASP B 2 752 ? 141.19956 156.40259 190.53430 1.000 117.28019 752 ASP B CA 1
ATOM 12684 C C . ASP B 2 752 ? 141.09552 154.90877 190.23810 1.000 118.45187 752 ASP B C 1
ATOM 12685 O O . ASP B 2 752 ? 140.16531 154.44582 189.57546 1.000 115.55758 752 ASP B O 1
ATOM 12690 N N . GLN B 2 753 ? 142.06045 154.14617 190.73873 1.000 114.93965 753 GLN B N 1
ATOM 12691 C CA . GLN B 2 753 ? 142.11165 152.70815 190.53630 1.000 111.83250 753 GLN B CA 1
ATOM 12692 C C . GLN B 2 753 ? 141.95251 151.98642 191.86614 1.000 112.76952 753 GLN B C 1
ATOM 12693 O O . GLN B 2 753 ? 142.39128 152.47210 192.91178 1.000 111.38488 753 GLN B O 1
ATOM 12699 N N . GLN B 2 754 ? 141.31916 150.82368 191.81783 1.000 116.66178 754 GLN B N 1
ATOM 12700 C CA . GLN B 2 754 ? 141.20203 149.98959 193.00405 1.000 116.28232 754 GLN B CA 1
ATOM 12701 C C . GLN B 2 754 ? 142.51337 149.25154 193.23624 1.000 115.84248 754 GLN B C 1
ATOM 12702 O O . GLN B 2 754 ? 142.95605 148.50731 192.35476 1.000 115.34661 754 GLN B O 1
ATOM 12708 N N . PRO B 2 755 ? 143.15981 149.42335 194.38260 1.000 113.50647 755 PRO B N 1
ATOM 12709 C CA . PRO B 2 755 ? 144.42699 148.73434 194.62700 1.000 112.56414 755 PRO B CA 1
ATOM 12710 C C . PRO B 2 755 ? 144.20770 147.27337 194.99008 1.000 116.48460 755 PRO B C 1
ATOM 12711 O O . PRO B 2 755 ? 143.12330 146.85667 195.39961 1.000 116.83851 755 PRO B O 1
ATOM 12715 N N . ILE B 2 756 ? 145.27267 146.49478 194.82916 1.000 106.75824 756 ILE B N 1
ATOM 12716 C CA . ILE B 2 756 ? 145.25098 145.06542 195.12732 1.000 101.63327 756 ILE B CA 1
ATOM 12717 C C . ILE B 2 756 ? 145.10657 144.88458 196.63334 1.000 104.86698 756 ILE B C 1
ATOM 12718 O O . ILE B 2 756 ? 145.41962 145.81051 197.39484 1.000 108.23070 756 ILE B O 1
ATOM 12723 N N . PRO B 2 757 ? 144.63280 143.72898 197.10840 1.000 99.76391 757 PRO B N 1
ATOM 12724 C CA . PRO B 2 757 ? 144.50726 143.53775 198.56290 1.000 97.67471 757 PRO B CA 1
ATOM 12725 C C . PRO B 2 757 ? 145.81234 143.71419 199.31174 1.000 93.43220 757 PRO B C 1
ATOM 12726 O O . PRO B 2 757 ? 145.78954 144.04395 200.50366 1.000 95.84787 757 PRO B O 1
ATOM 12730 N N . MET B 2 758 ? 146.95236 143.49105 198.65556 1.000 90.82154 758 MET B N 1
ATOM 12731 C CA . MET B 2 758 ? 148.23308 143.74379 199.30361 1.000 94.31617 758 MET B CA 1
ATOM 12732 C C . MET B 2 758 ? 148.38496 145.21251 199.66789 1.000 98.21833 758 MET B C 1
ATOM 12733 O O . MET B 2 758 ? 149.02596 145.54385 200.67182 1.000 96.60812 758 MET B O 1
ATOM 12738 N N . MET B 2 759 ? 147.78022 146.10098 198.88159 1.000 93.52900 759 MET B N 1
ATOM 12739 C CA . MET B 2 759 ? 147.95661 147.54035 199.01527 1.000 88.18057 759 MET B CA 1
ATOM 12740 C C . MET B 2 759 ? 146.65261 148.23854 199.38267 1.000 90.17288 759 MET B C 1
ATOM 12741 O O . MET B 2 759 ? 146.37025 149.33273 198.89636 1.000 100.84017 759 MET B O 1
ATOM 12746 N N . ASP B 2 760 ? 145.85432 147.62105 200.24650 1.000 95.46827 760 ASP B N 1
ATOM 12747 C CA . ASP B 2 760 ? 144.55333 148.14176 200.63984 1.000 97.43582 760 ASP B CA 1
ATOM 12748 C C . ASP B 2 760 ? 144.53172 148.36233 202.14401 1.000 99.65504 760 ASP B C 1
ATOM 12749 O O . ASP B 2 760 ? 144.81189 147.43876 202.91281 1.000 109.68635 760 ASP B O 1
ATOM 12754 N N . ARG B 2 761 ? 144.19566 149.58371 202.56128 1.000 87.89829 761 ARG B N 1
ATOM 12755 C CA . ARG B 2 761 ? 144.09729 149.86757 203.98867 1.000 88.21303 761 ARG B CA 1
ATOM 12756 C C . ARG B 2 761 ? 142.95076 149.09365 204.62027 1.000 91.34147 761 ARG B C 1
ATOM 12757 O O . ARG B 2 761 ? 143.06268 148.61555 205.75448 1.000 88.81307 761 ARG B O 1
ATOM 12765 N N . ASN B 2 762 ? 141.83504 148.96679 203.90057 1.000 105.67033 762 ASN B N 1
ATOM 12766 C CA . ASN B 2 762 ? 140.66405 148.28568 204.43719 1.000 106.19574 762 ASN B CA 1
ATOM 12767 C C . ASN B 2 762 ? 140.91546 146.80558 204.67879 1.000 110.14856 762 ASN B C 1
ATOM 12768 O O . ASN B 2 762 ? 140.19419 146.18576 205.46762 1.000 107.74219 762 ASN B O 1
ATOM 12773 N N . LYS B 2 763 ? 141.91597 146.22526 204.01723 1.000 110.56121 763 LYS B N 1
ATOM 12774 C CA . LYS B 2 763 ? 142.27956 144.82658 204.19815 1.000 105.24599 763 LYS B CA 1
ATOM 12775 C C . LYS B 2 763 ? 143.56339 144.66815 205.00388 1.000 103.80038 763 LYS B C 1
ATOM 12776 O O . LYS B 2 763 ? 144.38948 143.80493 204.69494 1.000 108.10168 763 LYS B O 1
ATOM 12782 N N . ALA B 2 764 ? 143.75427 145.50566 206.02518 1.000 101.47472 764 ALA B N 1
ATOM 12783 C CA . ALA B 2 764 ? 144.93237 145.38403 206.87518 1.000 99.61835 764 ALA B CA 1
ATOM 12784 C C . ALA B 2 764 ? 144.90242 144.10322 207.69524 1.000 105.90276 764 ALA B C 1
ATOM 12785 O O . ALA B 2 764 ? 145.95484 143.60986 208.11425 1.000 109.60071 764 ALA B O 1
ATOM 12787 N N . ALA B 2 765 ? 143.71292 143.55610 207.94436 1.000 98.86515 765 ALA B N 1
ATOM 12788 C CA . ALA B 2 765 ? 143.60043 142.31357 208.69505 1.000 93.67457 765 ALA B CA 1
ATOM 12789 C C . ALA B 2 765 ? 144.10049 141.10554 207.91718 1.000 97.43769 765 ALA B C 1
ATOM 12790 O O . ALA B 2 765 ? 144.27767 140.03954 208.51409 1.000 103.94374 765 ALA B O 1
ATOM 12792 N N . GLU B 2 766 ? 144.32047 141.23890 206.61246 1.000 101.93905 766 GLU B N 1
ATOM 12793 C CA . GLU B 2 766 ? 144.87168 140.16988 205.79307 1.000 99.26795 766 GLU B CA 1
ATOM 12794 C C . GLU B 2 766 ? 146.38577 140.24885 205.67496 1.000 98.74370 766 GLU B C 1
ATOM 12795 O O . GLU B 2 766 ? 146.97542 139.49062 204.90063 1.000 102.25608 766 GLU B O 1
ATOM 12801 N N . LEU B 2 767 ? 147.02043 141.16430 206.40214 1.000 87.00640 767 LEU B N 1
ATOM 12802 C CA . LEU B 2 767 ? 148.47835 141.26578 206.39263 1.000 82.17626 767 LEU B CA 1
ATOM 12803 C C . LEU B 2 767 ? 149.17764 139.97362 206.79717 1.000 87.73218 767 LEU B C 1
ATOM 12804 O O . LEU B 2 767 ? 150.14029 139.58773 206.11612 1.000 95.80440 767 LEU B O 1
ATOM 12809 N N . PRO B 2 768 ? 148.78602 139.27562 207.87078 1.000 79.75591 768 PRO B N 1
ATOM 12810 C CA . PRO B 2 768 ? 149.45379 137.99518 208.16414 1.000 78.95360 768 PRO B CA 1
ATOM 12811 C C . PRO B 2 768 ? 149.30050 136.96440 207.05934 1.000 83.47848 768 PRO B C 1
ATOM 12812 O O . PRO B 2 768 ? 150.25127 136.23148 206.76276 1.000 89.90646 768 PRO B O 1
ATOM 12816 N N . LYS B 2 769 ? 148.12586 136.88822 206.43347 1.000 83.05823 769 LYS B N 1
ATOM 12817 C CA . LYS B 2 769 ? 147.90373 135.87589 205.40719 1.000 79.76258 769 LYS B CA 1
ATOM 12818 C C . LYS B 2 769 ? 148.76236 136.13777 204.17828 1.000 76.92621 769 LYS B C 1
ATOM 12819 O O . LYS B 2 769 ? 149.34035 135.21247 203.59971 1.000 83.54487 769 LYS B O 1
ATOM 12825 N N . LEU B 2 770 ? 148.85352 137.40025 203.76129 1.000 85.76016 770 LEU B N 1
ATOM 12826 C CA . LEU B 2 770 ? 149.63894 137.72746 202.57710 1.000 87.65782 770 LEU B CA 1
ATOM 12827 C C . LEU B 2 770 ? 151.12495 137.52213 202.82756 1.000 90.54386 770 LEU B C 1
ATOM 12828 O O . LEU B 2 770 ? 151.86699 137.13539 201.91824 1.000 90.29650 770 LEU B O 1
ATOM 12833 N N . GLN B 2 771 ? 151.57985 137.78050 204.05359 1.000 84.20004 771 GLN B N 1
ATOM 12834 C CA . GLN B 2 771 ? 152.98862 137.58965 204.37451 1.000 67.63190 771 GLN B CA 1
ATOM 12835 C C . GLN B 2 771 ? 153.38699 136.12962 204.22367 1.000 78.91031 771 GLN B C 1
ATOM 12836 O O . GLN B 2 771 ? 154.46418 135.81629 203.70680 1.000 87.25312 771 GLN B O 1
ATOM 12842 N N . VAL B 2 772 ? 152.52348 135.21927 204.67404 1.000 83.64620 772 VAL B N 1
ATOM 12843 C CA . VAL B 2 772 ? 152.77856 133.79353 204.48884 1.000 81.14321 772 VAL B CA 1
ATOM 12844 C C . VAL B 2 772 ? 152.84293 133.45856 203.00528 1.000 84.85360 772 VAL B C 1
ATOM 12845 O O . VAL B 2 772 ? 153.73440 132.73252 202.55161 1.000 91.72133 772 VAL B O 1
ATOM 12849 N N . GLY B 2 773 ? 151.89799 133.98607 202.22694 1.000 82.47097 773 GLY B N 1
ATOM 12850 C CA . GLY B 2 773 ? 151.93526 133.77074 200.79111 1.000 76.96324 773 GLY B CA 1
ATOM 12851 C C . GLY B 2 773 ? 153.19451 134.32519 200.15679 1.000 83.70766 773 GLY B C 1
ATOM 12852 O O . GLY B 2 773 ? 153.74430 133.73366 199.22664 1.000 94.36493 773 GLY B O 1
ATOM 12853 N N . PHE B 2 774 ? 153.66098 135.47507 200.64344 1.000 82.17107 774 PHE B N 1
ATOM 12854 C CA . PHE B 2 774 ? 154.92571 136.02640 200.16994 1.000 83.40699 774 PHE B CA 1
ATOM 12855 C C . PHE B 2 774 ? 156.08428 135.10651 200.52014 1.000 82.99699 774 PHE B C 1
ATOM 12856 O O . PHE B 2 774 ? 156.97962 134.87245 199.70147 1.000 83.26498 774 PHE B O 1
ATOM 12864 N N . ILE B 2 775 ? 156.08210 134.57782 201.74367 1.000 84.55674 775 ILE B N 1
ATOM 12865 C CA . ILE B 2 775 ? 157.15664 133.69584 202.18493 1.000 73.36427 775 ILE B CA 1
ATOM 12866 C C . ILE B 2 775 ? 157.16469 132.41327 201.36633 1.000 77.81432 775 ILE B C 1
ATOM 12867 O O . ILE B 2 775 ? 158.22177 131.94169 200.93336 1.000 90.70895 775 ILE B O 1
ATOM 12872 N N . ASP B 2 776 ? 155.98981 131.83946 201.12515 1.000 83.20802 776 ASP B N 1
ATOM 12873 C CA . ASP B 2 776 ? 155.88033 130.58565 200.39274 1.000 84.30494 776 ASP B CA 1
ATOM 12874 C C . ASP B 2 776 ? 156.11785 130.73908 198.89812 1.000 82.44957 776 ASP B C 1
ATOM 12875 O O . ASP B 2 776 ? 156.20817 129.72597 198.19870 1.000 82.99138 776 ASP B O 1
ATOM 12880 N N . PHE B 2 777 ? 156.21718 131.96102 198.39083 1.000 90.07042 777 PHE B N 1
ATOM 12881 C CA . PHE B 2 777 ? 156.32850 132.19452 196.95928 1.000 93.86252 777 PHE B CA 1
ATOM 12882 C C . PHE B 2 777 ? 157.65522 132.79334 196.52797 1.000 96.33561 777 PHE B C 1
ATOM 12883 O O . PHE B 2 777 ? 158.10895 132.50258 195.42105 1.000 96.61579 777 PHE B O 1
ATOM 12891 N N . VAL B 2 778 ? 158.29262 133.60932 197.36421 1.000 88.88735 778 VAL B N 1
ATOM 12892 C CA . VAL B 2 778 ? 159.50728 134.31146 196.96775 1.000 83.95583 778 VAL B CA 1
ATOM 12893 C C . VAL B 2 778 ? 160.65929 133.95454 197.89694 1.000 90.67386 778 VAL B C 1
ATOM 12894 O O . VAL B 2 778 ? 161.73006 133.53998 197.44233 1.000 93.91924 778 VAL B O 1
ATOM 12898 N N . CYS B 2 779 ? 160.45080 134.12000 199.20417 1.000 85.62033 779 CYS B N 1
ATOM 12899 C CA . CYS B 2 779 ? 161.54711 133.96275 200.15421 1.000 77.46554 779 CYS B CA 1
ATOM 12900 C C . CYS B 2 779 ? 162.01073 132.51576 200.25548 1.000 73.87487 779 CYS B C 1
ATOM 12901 O O . CYS B 2 779 ? 163.20386 132.25755 200.44218 1.000 79.45819 779 CYS B O 1
ATOM 12904 N N . THR B 2 780 ? 161.08853 131.56059 200.13875 1.000 71.68134 780 THR B N 1
ATOM 12905 C CA . THR B 2 780 ? 161.42041 130.16989 200.43356 1.000 74.88406 780 THR B CA 1
ATOM 12906 C C . THR B 2 780 ? 162.51146 129.64393 199.50947 1.000 83.96572 780 THR B C 1
ATOM 12907 O O . THR B 2 780 ? 163.43198 128.94971 199.95299 1.000 87.35674 780 THR B O 1
ATOM 12911 N N . PHE B 2 781 ? 162.42739 129.96388 198.21874 1.000 87.47047 781 PHE B N 1
ATOM 12912 C CA . PHE B 2 781 ? 163.37663 129.40772 197.25989 1.000 80.48208 781 PHE B CA 1
ATOM 12913 C C . PHE B 2 781 ? 164.79880 129.87548 197.54208 1.000 80.08210 781 PHE B C 1
ATOM 12914 O O . PHE B 2 781 ? 165.73211 129.06790 197.56852 1.000 85.40096 781 PHE B O 1
ATOM 12922 N N . VAL B 2 782 ? 164.98574 131.17771 197.75869 1.000 81.21736 782 VAL B N 1
ATOM 12923 C CA . VAL B 2 782 ? 166.33794 131.72369 197.85626 1.000 75.56441 782 VAL B CA 1
ATOM 12924 C C . VAL B 2 782 ? 167.05728 131.16184 199.07376 1.000 77.55170 782 VAL B C 1
ATOM 12925 O O . VAL B 2 782 ? 168.21069 130.72645 198.99115 1.000 85.29830 782 VAL B O 1
ATOM 12929 N N . TYR B 2 783 ? 166.39084 131.17191 200.22607 1.000 73.26366 783 TYR B N 1
ATOM 12930 C CA . TYR B 2 783 ? 167.06429 130.77566 201.45508 1.000 73.43906 783 TYR B CA 1
ATOM 12931 C C . TYR B 2 783 ? 167.20311 129.26567 201.56316 1.000 82.14884 783 TYR B C 1
ATOM 12932 O O . TYR B 2 783 ? 168.13000 128.77953 202.21816 1.000 91.92539 783 TYR B O 1
ATOM 12941 N N . LYS B 2 784 ? 166.29778 128.50760 200.94420 1.000 84.29157 784 LYS B N 1
ATOM 12942 C CA . LYS B 2 784 ? 166.44067 127.05628 200.95026 1.000 82.34303 784 LYS B CA 1
ATOM 12943 C C . LYS B 2 784 ? 167.65812 126.62500 200.14538 1.000 85.59731 784 LYS B C 1
ATOM 12944 O O . LYS B 2 784 ? 168.41406 125.74316 200.56661 1.000 94.26181 784 LYS B O 1
ATOM 12950 N N . GLU B 2 785 ? 167.86303 127.23514 198.97606 1.000 82.00259 785 GLU B N 1
ATOM 12951 C CA . GLU B 2 785 ? 168.99977 126.85638 198.14553 1.000 87.03274 785 GLU B CA 1
ATOM 12952 C C . GLU B 2 785 ? 170.31115 127.38608 198.70562 1.000 80.65828 785 GLU B C 1
ATOM 12953 O O . GLU B 2 785 ? 171.32309 126.67859 198.67772 1.000 86.62426 785 GLU B O 1
ATOM 12959 N N . PHE B 2 786 ? 170.31959 128.61767 199.21347 1.000 58.01469 786 PHE B N 1
ATOM 12960 C CA . PHE B 2 786 ? 171.53968 129.15292 199.80582 1.000 65.06314 786 PHE B CA 1
ATOM 12961 C C . PHE B 2 786 ? 171.95940 128.34405 201.02425 1.000 76.49310 786 PHE B C 1
ATOM 12962 O O . PHE B 2 786 ? 173.14976 128.07368 201.21597 1.000 87.53931 786 PHE B O 1
ATOM 12970 N N . SER B 2 787 ? 170.99799 127.95282 201.86135 1.000 77.75951 787 SER B N 1
ATOM 12971 C CA . SER B 2 787 ? 171.30912 127.06189 202.97263 1.000 75.12056 787 SER B CA 1
ATOM 12972 C C . SER B 2 787 ? 171.80002 125.71229 202.46783 1.000 85.93989 787 SER B C 1
ATOM 12973 O O . SER B 2 787 ? 172.68986 125.10302 203.07074 1.000 96.52856 787 SER B O 1
ATOM 12976 N N . ARG B 2 788 ? 171.21582 125.21790 201.37581 1.000 87.06241 788 ARG B N 1
ATOM 12977 C CA . ARG B 2 788 ? 171.74244 124.01587 200.74051 1.000 85.93339 788 ARG B CA 1
ATOM 12978 C C . ARG B 2 788 ? 173.11948 124.27342 200.14183 1.000 88.59411 788 ARG B C 1
ATOM 12979 O O . ARG B 2 788 ? 174.01867 123.43295 200.25188 1.000 94.05600 788 ARG B O 1
ATOM 12987 N N . PHE B 2 789 ? 173.29981 125.43329 199.50711 1.000 79.00429 789 PHE B N 1
ATOM 12988 C CA . PHE B 2 789 ? 174.58285 125.77706 198.90159 1.000 73.34138 789 PHE B CA 1
ATOM 12989 C C . PHE B 2 789 ? 175.67293 125.91306 199.95643 1.000 72.32986 789 PHE B C 1
ATOM 12990 O O . PHE B 2 789 ? 176.74850 125.31758 199.83286 1.000 70.83561 789 PHE B O 1
ATOM 12998 N N . HIS B 2 790 ? 175.41035 126.68981 201.00366 1.000 81.29187 790 HIS B N 1
ATOM 12999 C CA . HIS B 2 790 ? 176.31958 126.84358 202.13081 1.000 81.18320 790 HIS B CA 1
ATOM 13000 C C . HIS B 2 790 ? 175.55256 126.57171 203.41216 1.000 82.66266 790 HIS B C 1
ATOM 13001 O O . HIS B 2 790 ? 174.47330 127.13176 203.61976 1.000 91.74846 790 HIS B O 1
ATOM 13008 N N . GLU B 2 791 ? 176.11350 125.72779 204.27606 1.000 93.12315 791 GLU B N 1
ATOM 13009 C CA . GLU B 2 791 ? 175.46506 125.45331 205.55027 1.000 95.81932 791 GLU B CA 1
ATOM 13010 C C . GLU B 2 791 ? 175.57536 126.62378 206.51686 1.000 98.60427 791 GLU B C 1
ATOM 13011 O O . GLU B 2 791 ? 174.92305 126.60766 207.56488 1.000 99.86864 791 GLU B O 1
ATOM 13017 N N . GLU B 2 792 ? 176.39182 127.63032 206.19729 1.000 89.01920 792 GLU B N 1
ATOM 13018 C CA . GLU B 2 792 ? 176.52521 128.78047 207.08323 1.000 83.72788 792 GLU B CA 1
ATOM 13019 C C . GLU B 2 792 ? 175.33079 129.71787 206.98049 1.000 84.95306 792 GLU B C 1
ATOM 13020 O O . GLU B 2 792 ? 175.04151 130.45266 207.92945 1.000 92.56925 792 GLU B O 1
ATOM 13026 N N . ILE B 2 793 ? 174.63095 129.71790 205.84202 1.000 78.70003 793 ILE B N 1
ATOM 13027 C CA . ILE B 2 793 ? 173.42982 130.53756 205.69113 1.000 82.15983 793 ILE B CA 1
ATOM 13028 C C . ILE B 2 793 ? 172.21225 129.87179 206.31233 1.000 83.81160 793 ILE B C 1
ATOM 13029 O O . ILE B 2 793 ? 171.15939 130.50988 206.44228 1.000 87.32772 793 ILE B O 1
ATOM 13034 N N . LEU B 2 794 ? 172.35079 128.63360 206.77881 1.000 89.39702 794 LEU B N 1
ATOM 13035 C CA . LEU B 2 794 ? 171.23192 127.91197 207.37988 1.000 82.87915 794 LEU B CA 1
ATOM 13036 C C . LEU B 2 794 ? 170.49953 128.68191 208.47412 1.000 89.65014 794 LEU B C 1
ATOM 13037 O O . LEU B 2 794 ? 169.26992 128.53120 208.56730 1.000 96.11078 794 LEU B O 1
ATOM 13042 N N . PRO B 2 795 ? 171.15380 129.47558 209.33348 1.000 91.25192 795 PRO B N 1
ATOM 13043 C CA . PRO B 2 795 ? 170.38042 130.27544 210.29997 1.000 94.03933 795 PRO B CA 1
ATOM 13044 C C . PRO B 2 795 ? 169.30389 131.14331 209.66831 1.000 92.42260 795 PRO B C 1
ATOM 13045 O O . PRO B 2 795 ? 168.22472 131.30021 210.25156 1.000 86.84325 795 PRO B O 1
ATOM 13049 N N . MET B 2 796 ? 169.56273 131.71619 208.49168 1.000 87.09689 796 MET B N 1
ATOM 13050 C CA . MET B 2 796 ? 168.54364 132.52578 207.83274 1.000 83.21346 796 MET B CA 1
ATOM 13051 C C . MET B 2 796 ? 167.31844 131.69400 207.48070 1.000 87.34197 796 MET B C 1
ATOM 13052 O O . MET B 2 796 ? 166.18035 132.14032 207.65549 1.000 100.37275 796 MET B O 1
ATOM 13057 N N . PHE B 2 797 ? 167.53109 130.47893 206.97601 1.000 81.36361 797 PHE B N 1
ATOM 13058 C CA . PHE B 2 797 ? 166.40441 129.62603 206.61450 1.000 77.09490 797 PHE B CA 1
ATOM 13059 C C . PHE B 2 797 ? 165.62534 129.19121 207.84847 1.000 82.85448 797 PHE B C 1
ATOM 13060 O O . PHE B 2 797 ? 164.39313 129.10604 207.82193 1.000 88.03848 797 PHE B O 1
ATOM 13068 N N . ASP B 2 798 ? 166.33246 128.90180 208.94196 1.000 86.95742 798 ASP B N 1
ATOM 13069 C CA . ASP B 2 798 ? 165.66707 128.49980 210.17637 1.000 90.72421 798 ASP B CA 1
ATOM 13070 C C . ASP B 2 798 ? 164.77952 129.61698 210.70879 1.000 96.64937 798 ASP B C 1
ATOM 13071 O O . ASP B 2 798 ? 163.64680 129.38099 211.14083 1.000 96.45471 798 ASP B O 1
ATOM 13076 N N . ARG B 2 799 ? 165.28630 130.84971 210.68436 1.000 96.76935 799 ARG B N 1
ATOM 13077 C CA . ARG B 2 799 ? 164.49283 131.98030 211.15069 1.000 88.79744 799 ARG B CA 1
ATOM 13078 C C . ARG B 2 799 ? 163.33996 132.27450 210.20229 1.000 88.65177 799 ARG B C 1
ATOM 13079 O O . ARG B 2 799 ? 162.25353 132.66974 210.63900 1.000 98.51626 799 ARG B O 1
ATOM 13087 N N . LEU B 2 800 ? 163.55799 132.09400 208.89938 1.000 73.86260 800 LEU B N 1
ATOM 13088 C CA . LEU B 2 800 ? 162.48852 132.31236 207.93290 1.000 72.63837 800 LEU B CA 1
ATOM 13089 C C . LEU B 2 800 ? 161.32409 131.36868 208.18797 1.000 84.17846 800 LEU B C 1
ATOM 13090 O O . LEU B 2 800 ? 160.15848 131.77474 208.14548 1.000 96.79138 800 LEU B O 1
ATOM 13095 N N . GLN B 2 801 ? 161.62358 130.09833 208.45720 1.000 85.06532 801 GLN B N 1
ATOM 13096 C CA . GLN B 2 801 ? 160.56745 129.14163 208.76692 1.000 85.10904 801 GLN B CA 1
ATOM 13097 C C . GLN B 2 801 ? 159.86480 129.50769 210.06614 1.000 88.75412 801 GLN B C 1
ATOM 13098 O O . GLN B 2 801 ? 158.64492 129.35683 210.18974 1.000 94.17443 801 GLN B O 1
ATOM 13104 N N . ASN B 2 802 ? 160.62428 129.98352 211.05314 1.000 80.31816 802 ASN B N 1
ATOM 13105 C CA . ASN B 2 802 ? 160.02061 130.42198 212.30548 1.000 75.86459 802 ASN B CA 1
ATOM 13106 C C . ASN B 2 802 ? 159.07229 131.58932 212.07496 1.000 81.12879 802 ASN B C 1
ATOM 13107 O O . ASN B 2 802 ? 157.97284 131.63417 212.63647 1.000 88.40980 802 ASN B O 1
ATOM 13112 N N . ASN B 2 803 ? 159.48505 132.54772 211.24524 1.000 82.87707 803 ASN B N 1
ATOM 13113 C CA . ASN B 2 803 ? 158.63315 1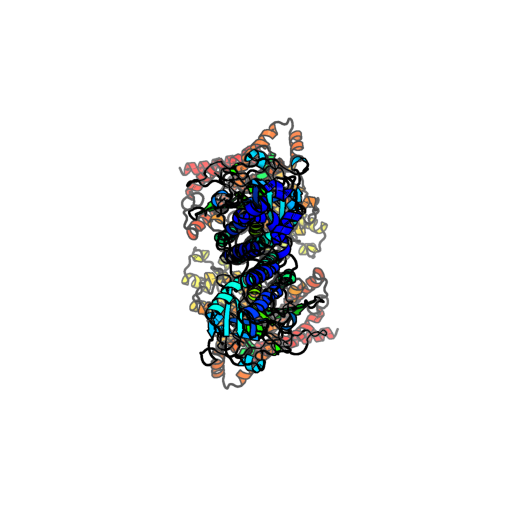33.69600 210.96029 1.000 78.02413 803 ASN B CA 1
ATOM 13114 C C . ASN B 2 803 ? 157.36013 133.26479 210.24832 1.000 79.37838 803 ASN B C 1
ATOM 13115 O O . ASN B 2 803 ? 156.27497 133.78808 210.52064 1.000 89.53784 803 ASN B O 1
ATOM 13120 N N . ARG B 2 804 ? 157.47418 132.30535 209.33024 1.000 75.12195 804 ARG B N 1
ATOM 13121 C CA . ARG B 2 804 ? 156.29300 131.79016 208.64933 1.000 76.70813 804 ARG B CA 1
ATOM 13122 C C . ARG B 2 804 ? 155.34220 131.12894 209.63558 1.000 80.81997 804 ARG B C 1
ATOM 13123 O O . ARG B 2 804 ? 154.11901 131.21373 209.49199 1.000 88.62003 804 ARG B O 1
ATOM 13131 N N . LYS B 2 805 ? 155.89195 130.44258 210.63633 1.000 84.13827 805 LYS B N 1
ATOM 13132 C CA . LYS B 2 805 ? 155.05510 129.84087 211.66683 1.000 83.49275 805 LYS B CA 1
ATOM 13133 C C . LYS B 2 805 ? 154.31248 130.90866 212.45891 1.000 87.57928 805 LYS B C 1
ATOM 13134 O O . LYS B 2 805 ? 153.13186 130.74926 212.78678 1.000 88.29908 805 LYS B O 1
ATOM 13140 N N . GLU B 2 806 ? 154.99582 132.00800 212.78194 1.000 85.70194 806 GLU B N 1
ATOM 13141 C CA . GLU B 2 806 ? 154.36060 133.07728 213.54363 1.000 80.49260 806 GLU B CA 1
ATOM 13142 C C . GLU B 2 806 ? 153.24934 133.74121 212.74420 1.000 90.88766 806 GLU B C 1
ATOM 13143 O O . GLU B 2 806 ? 152.14815 133.96654 213.25673 1.000 97.72210 806 GLU B O 1
ATOM 13149 N N . TRP B 2 807 ? 153.52246 134.06538 211.47978 1.000 87.13981 807 TRP B N 1
ATOM 13150 C CA . TRP B 2 807 ? 152.50223 134.69259 210.64840 1.000 77.08574 807 TRP B CA 1
ATOM 13151 C C . TRP B 2 807 ? 151.33071 133.75002 210.41765 1.000 81.92786 807 TRP B C 1
ATOM 13152 O O . TRP B 2 807 ? 150.17140 134.17748 210.41443 1.000 92.36849 807 TRP B O 1
ATOM 13163 N N . LYS B 2 808 ? 151.61333 132.46189 210.22192 1.000 89.09894 808 LYS B N 1
ATOM 13164 C CA . LYS B 2 808 ? 150.54306 131.48961 210.02935 1.000 90.63419 808 LYS B CA 1
ATOM 13165 C C . LYS B 2 808 ? 149.65857 131.40277 211.26557 1.000 92.02569 808 LYS B C 1
ATOM 13166 O O . LYS B 2 808 ? 148.43636 131.25275 211.16022 1.000 95.72613 808 LYS B O 1
ATOM 13172 N N . ALA B 2 809 ? 150.26224 131.49034 212.45145 1.000 93.91613 809 ALA B N 1
ATOM 13173 C CA . ALA B 2 809 ? 149.47648 131.50878 213.67935 1.000 94.37577 809 ALA B CA 1
ATOM 13174 C C . ALA B 2 809 ? 148.54447 132.71213 213.70768 1.000 97.72836 809 ALA B C 1
ATOM 13175 O O . ALA B 2 809 ? 147.37312 132.60026 214.08532 1.000 98.98228 809 ALA B O 1
ATOM 13177 N N . LEU B 2 810 ? 149.05415 133.87850 213.30920 1.000 98.95597 810 LEU B N 1
ATOM 13178 C CA . LEU B 2 810 ? 148.21372 135.06789 213.22935 1.000 96.80894 810 LEU B CA 1
ATOM 13179 C C . LEU B 2 810 ? 147.15085 134.91599 212.15025 1.000 94.69848 810 LEU B C 1
ATOM 13180 O O . LEU B 2 810 ? 145.99328 135.30201 212.34397 1.000 99.41766 810 LEU B O 1
ATOM 13185 N N . ALA B 2 811 ? 147.52898 134.35459 211.00083 1.000 100.19590 811 ALA B N 1
ATOM 13186 C CA . ALA B 2 811 ? 146.57313 134.17722 209.91340 1.000 103.58451 811 ALA B CA 1
ATOM 13187 C C . ALA B 2 811 ? 145.44298 133.24605 210.32734 1.000 107.01081 811 ALA B C 1
ATOM 13188 O O . ALA B 2 811 ? 144.27181 133.49548 210.02137 1.000 113.53881 811 ALA B O 1
ATOM 13190 N N . ASP B 2 812 ? 145.77816 132.15836 211.02167 1.000 111.30749 812 ASP B N 1
ATOM 13191 C CA . ASP B 2 812 ? 144.74553 131.25580 211.51559 1.000 112.14184 812 ASP B CA 1
ATOM 13192 C C . ASP B 2 812 ? 143.89090 131.93278 212.57796 1.000 115.84770 812 ASP B C 1
ATOM 13193 O O . ASP B 2 812 ? 142.68708 131.66913 212.67865 1.000 117.77953 812 ASP B O 1
ATOM 13198 N N . GLU B 2 813 ? 144.49887 132.80407 213.38603 1.000 111.74669 813 GLU B N 1
ATOM 13199 C CA . GLU B 2 813 ? 143.73392 133.54704 214.38112 1.000 112.64647 813 GLU B CA 1
ATOM 13200 C C . GLU B 2 813 ? 142.70760 134.45803 213.72133 1.000 115.27923 813 GLU B C 1
ATOM 13201 O O . GLU B 2 813 ? 141.55476 134.52909 214.16207 1.000 114.92377 813 GLU B O 1
ATOM 13207 N N . TYR B 2 814 ? 143.10611 135.16030 212.65924 1.000 111.47868 814 TYR B N 1
ATOM 13208 C CA . TYR B 2 814 ? 142.15965 136.00037 211.93516 1.000 109.84547 814 TYR B CA 1
ATOM 13209 C C . TYR B 2 814 ? 141.07120 135.17185 211.27067 1.000 108.32840 814 TYR B C 1
ATOM 13210 O O . TYR B 2 814 ? 139.91612 135.60593 211.20639 1.000 111.89320 814 TYR B O 1
ATOM 13219 N N . GLU B 2 815 ? 141.41604 133.98410 210.77307 1.000 113.93584 815 GLU B N 1
ATOM 13220 C CA . GLU B 2 815 ? 140.40590 133.10854 210.19319 1.000 117.92003 815 GLU B CA 1
ATOM 13221 C C . GLU B 2 815 ? 139.37937 132.67636 211.23151 1.000 121.48105 815 GLU B C 1
ATOM 13222 O O . GLU B 2 815 ? 138.21903 132.42712 210.88649 1.000 121.66241 815 GLU B O 1
ATOM 13228 N N . ALA B 2 816 ? 139.78077 132.59109 212.50170 1.000 122.58923 816 ALA B N 1
ATOM 13229 C CA . ALA B 2 816 ? 138.84529 132.18781 213.54580 1.000 122.57793 816 ALA B CA 1
ATOM 13230 C C . ALA B 2 816 ? 137.69456 133.17696 213.66909 1.000 124.47374 816 ALA B C 1
ATOM 13231 O O . ALA B 2 816 ? 136.53603 132.77649 213.82923 1.000 124.51061 816 ALA B O 1
ATOM 13233 N N . LYS B 2 817 ? 137.99124 134.46900 213.59610 1.000 118.88041 817 LYS B N 1
ATOM 13234 C CA . LYS B 2 817 ? 136.96221 135.49539 213.69929 1.000 116.53264 817 LYS B CA 1
ATOM 13235 C C . LYS B 2 817 ? 136.31077 135.75924 212.34726 1.000 112.79128 817 LYS B C 1
ATOM 13236 O O . LYS B 2 817 ? 135.48877 134.97091 211.88057 1.000 109.39841 817 LYS B O 1
ATOM 13242 N N . ARG C 3 11 ? 180.40536 197.42669 114.92324 1.000 151.60355 11 ARG C N 1
ATOM 13243 C CA . ARG C 3 11 ? 179.29434 197.60708 115.84920 1.000 151.95860 11 ARG C CA 1
ATOM 13244 C C . ARG C 3 11 ? 178.28090 196.47625 115.71785 1.000 154.39868 11 ARG C C 1
ATOM 13245 O O . ARG C 3 11 ? 178.23874 195.78299 114.70210 1.000 154.23828 11 ARG C O 1
ATOM 13253 N N . SER C 3 12 ? 177.46477 196.29604 116.75191 1.000 156.44926 12 SER C N 1
ATOM 13254 C CA . SER C 3 12 ? 176.45814 195.24620 116.73495 1.000 156.19696 12 SER C CA 1
ATOM 13255 C C . SER C 3 12 ? 175.33833 195.58836 115.75907 1.000 156.43293 12 SER C C 1
ATOM 13256 O O . SER C 3 12 ? 175.06056 196.75714 115.47787 1.000 155.58486 12 SER C O 1
ATOM 13259 N N . ALA C 3 13 ? 174.69151 194.54407 115.23797 1.000 144.53222 13 ALA C N 1
ATOM 13260 C CA . ALA C 3 13 ? 173.59618 194.74077 114.29790 1.000 144.04208 13 ALA C CA 1
ATOM 13261 C C . ALA C 3 13 ? 172.36854 195.35323 114.95696 1.000 144.69195 13 ALA C C 1
ATOM 13262 O O . ALA C 3 13 ? 171.52406 195.92017 114.25620 1.000 144.56769 13 ALA C O 1
ATOM 13264 N N . THR C 3 14 ? 172.24759 195.25325 116.28037 1.000 144.14491 14 THR C N 1
ATOM 13265 C CA . THR C 3 14 ? 171.11234 195.83721 116.98100 1.000 142.58411 14 THR C CA 1
ATOM 13266 C C . THR C 3 14 ? 171.29366 197.31829 117.27887 1.000 144.25505 14 THR C C 1
ATOM 13267 O O . THR C 3 14 ? 170.34075 197.95528 117.73845 1.000 144.81522 14 THR C O 1
ATOM 13271 N N . ARG C 3 15 ? 172.48573 197.87078 117.04331 1.000 152.36574 15 ARG C N 1
ATOM 13272 C CA . ARG C 3 15 ? 172.77713 199.28679 117.27940 1.000 150.52441 15 ARG C CA 1
ATOM 13273 C C . ARG C 3 15 ? 172.54922 199.68179 118.73592 1.000 149.81415 15 ARG C C 1
ATOM 13274 O O . ARG C 3 15 ? 172.27897 200.84587 119.03915 1.000 148.65461 15 ARG C O 1
ATOM 13282 N N . VAL C 3 16 ? 172.65690 198.71910 119.64680 1.000 151.12095 16 VAL C N 1
ATOM 13283 C CA . VAL C 3 16 ? 172.48454 198.94730 121.07587 1.000 152.23165 16 VAL C CA 1
ATOM 13284 C C . VAL C 3 16 ? 173.76573 198.52075 121.77481 1.000 153.30936 16 VAL C C 1
ATOM 13285 O O . VAL C 3 16 ? 174.22447 197.38784 121.59641 1.000 154.35358 16 VAL C O 1
ATOM 13289 N N . MET C 3 17 ? 174.33987 199.42195 122.56661 1.000 153.75108 17 MET C N 1
ATOM 13290 C CA . MET C 3 17 ? 175.61185 199.18709 123.23680 1.000 153.53786 17 MET C CA 1
ATOM 13291 C C . MET C 3 17 ? 175.43976 199.30767 124.74372 1.000 153.27776 17 MET C C 1
ATOM 13292 O O . MET C 3 17 ? 174.82609 200.26361 125.22858 1.000 153.67827 17 MET C O 1
ATOM 13297 N N . GLY C 3 18 ? 175.97881 198.33703 125.47717 1.000 143.10277 18 GLY C N 1
ATOM 13298 C CA . GLY C 3 18 ? 176.14144 198.46578 126.90999 1.000 143.07662 18 GLY C CA 1
ATOM 13299 C C . GLY C 3 18 ? 174.92820 198.16669 127.75981 1.000 144.23019 18 GLY C C 1
ATOM 13300 O O . GLY C 3 18 ? 174.98501 198.38227 128.97559 1.000 143.07768 18 GLY C O 1
ATOM 13301 N N . GLY C 3 19 ? 173.83494 197.67957 127.17980 1.000 138.29965 19 GLY C N 1
ATOM 13302 C CA . GLY C 3 19 ? 172.66752 197.36509 127.96784 1.000 135.76832 19 GLY C CA 1
ATOM 13303 C C . GLY C 3 19 ? 171.50567 196.81636 127.16744 1.000 135.16994 19 GLY C C 1
ATOM 13304 O O . GLY C 3 19 ? 171.15498 197.32572 126.10109 1.000 134.58947 19 GLY C O 1
ATOM 13305 N N . PRO C 3 20 ? 170.87096 195.76866 127.68706 1.000 130.52913 20 PRO C N 1
ATOM 13306 C CA . PRO C 3 20 ? 169.70694 195.18940 127.00370 1.000 132.03831 20 PRO C CA 1
ATOM 13307 C C . PRO C 3 20 ? 168.45658 196.03963 127.16135 1.000 134.27465 20 PRO C C 1
ATOM 13308 O O . PRO C 3 20 ? 167.65414 195.80611 128.07016 1.000 132.95384 20 PRO C O 1
ATOM 13312 N N . VAL C 3 21 ? 168.28853 197.03645 126.28753 1.000 139.92631 21 VAL C N 1
ATOM 13313 C CA . VAL C 3 21 ? 167.14903 197.93968 126.40058 1.000 135.80955 21 VAL C CA 1
ATOM 13314 C C . VAL C 3 21 ? 165.83476 197.18082 126.20542 1.000 137.08032 21 VAL C C 1
ATOM 13315 O O . VAL C 3 21 ? 165.78513 196.09472 125.61536 1.000 135.71540 21 VAL C O 1
ATOM 13319 N N . THR C 3 22 ? 164.75255 197.77225 126.72056 1.000 146.53132 22 THR C N 1
ATOM 13320 C CA . THR C 3 22 ? 163.42803 197.16206 126.69857 1.000 147.52334 22 THR C CA 1
ATOM 13321 C C . THR C 3 22 ? 162.37852 198.25237 126.50491 1.000 148.35869 22 THR C C 1
ATOM 13322 O O . THR C 3 22 ? 162.41914 199.27900 127.20759 1.000 147.65408 22 THR C O 1
ATOM 13326 N N . PRO C 3 23 ? 161.43845 198.07511 125.57133 1.000 151.05342 23 PRO C N 1
ATOM 13327 C CA . PRO C 3 23 ? 160.34686 199.05253 125.43655 1.000 152.16852 23 PRO C CA 1
ATOM 13328 C C . PRO C 3 23 ? 159.44390 199.13267 126.65171 1.000 152.73321 23 PRO C C 1
ATOM 13329 O O . PRO C 3 23 ? 158.81003 200.17417 126.86071 1.000 152.55805 23 PRO C O 1
ATOM 13333 N N . ARG C 3 24 ? 159.36289 198.07821 127.45759 1.000 162.49917 24 ARG C N 1
ATOM 13334 C CA . ARG C 3 24 ? 158.44154 198.04674 128.58727 1.000 162.96673 24 ARG C CA 1
ATOM 13335 C C . ARG C 3 24 ? 158.98923 198.93011 129.69980 1.000 162.53861 24 ARG C C 1
ATOM 13336 O O . ARG C 3 24 ? 160.00943 198.60655 130.31638 1.000 161.52380 24 ARG C O 1
ATOM 13344 N N . LYS C 3 25 ? 158.31443 200.04620 129.95494 1.000 165.02903 25 LYS C N 1
ATOM 13345 C CA . LYS C 3 25 ? 158.67985 200.96982 131.01998 1.000 165.51000 25 LYS C CA 1
ATOM 13346 C C . LYS C 3 25 ? 157.57993 200.95807 132.07178 1.000 165.81398 25 LYS C C 1
ATOM 13347 O O . LYS C 3 25 ? 156.40493 201.16186 131.74803 1.000 164.57480 25 LYS C O 1
ATOM 13353 N N . GLY C 3 26 ? 157.96015 200.71421 133.32218 1.000 173.37625 26 GLY C N 1
ATOM 13354 C CA . GLY C 3 26 ? 157.01390 200.67942 134.40962 1.000 172.42529 26 GLY C CA 1
ATOM 13355 C C . GLY C 3 26 ? 157.61773 200.10972 135.67522 1.000 172.17144 26 GLY C C 1
ATOM 13356 O O . GLY C 3 26 ? 158.82412 199.85919 135.75855 1.000 170.71075 26 GLY C O 1
ATOM 13357 N N . PRO C 3 27 ? 156.78651 199.89744 136.69027 1.000 175.30594 27 PRO C N 1
ATOM 13358 C CA . PRO C 3 27 ? 157.27549 199.31519 137.94139 1.000 174.76825 27 PRO C CA 1
ATOM 13359 C C . PRO C 3 27 ? 157.67733 197.86644 137.73975 1.000 175.93163 27 PRO C C 1
ATOM 13360 O O . PRO C 3 27 ? 156.89552 197.06536 137.20513 1.000 175.50564 27 PRO C O 1
ATOM 13364 N N . PRO C 3 28 ? 158.89467 197.49619 138.13370 1.000 159.95773 28 PRO C N 1
ATOM 13365 C CA . PRO C 3 28 ? 159.31759 196.09707 137.99292 1.000 156.72157 28 PRO C CA 1
ATOM 13366 C C . PRO C 3 28 ? 158.42626 195.16648 138.80147 1.000 153.77637 28 PRO C C 1
ATOM 13367 O O . PRO C 3 28 ? 157.97739 195.50115 139.89934 1.000 153.12305 28 PRO C O 1
ATOM 13371 N N . LYS C 3 29 ? 158.17479 193.98718 138.24328 1.000 128.68720 29 LYS C N 1
ATOM 13372 C CA . LYS C 3 29 ? 157.34849 192.96708 138.87215 1.000 129.53411 29 LYS C CA 1
ATOM 13373 C C . LYS C 3 29 ? 158.26114 191.83424 139.31834 1.000 130.37115 29 LYS C C 1
ATOM 13374 O O . LYS C 3 29 ? 159.09628 191.36339 138.53977 1.000 133.57849 29 LYS C O 1
ATOM 13380 N N . PHE C 3 30 ? 158.10602 191.40434 140.56493 1.000 119.17247 30 PHE C N 1
ATOM 13381 C CA . PHE C 3 30 ? 158.95738 190.37965 141.14376 1.000 117.64236 30 PHE C CA 1
ATOM 13382 C C . PHE C 3 30 ? 158.15559 189.12351 141.45807 1.000 118.96788 30 PHE C C 1
ATOM 13383 O O . PHE C 3 30 ? 156.96929 189.17749 141.79065 1.000 120.28187 30 PHE C O 1
ATOM 13391 N N . LYS C 3 31 ? 158.83144 187.98365 141.34093 1.000 117.15544 31 LYS C N 1
ATOM 13392 C CA . LYS C 3 31 ? 158.20508 186.68409 141.51497 1.000 113.32559 31 LYS C CA 1
ATOM 13393 C C . LYS C 3 31 ? 157.78770 186.47822 142.97125 1.000 116.67381 31 LYS C C 1
ATOM 13394 O O . LYS C 3 31 ? 158.36964 187.04052 143.90288 1.000 117.56831 31 LYS C O 1
ATOM 13400 N N . GLN C 3 32 ? 156.75646 185.65859 143.15921 1.000 131.96427 32 GLN C N 1
ATOM 13401 C CA . GLN C 3 32 ? 156.28180 185.27112 144.47850 1.000 131.36340 32 GLN C CA 1
ATOM 13402 C C . GLN C 3 32 ? 156.70333 183.83645 144.76528 1.000 131.90888 32 GLN C C 1
ATOM 13403 O O . GLN C 3 32 ? 156.79318 183.01215 143.85046 1.000 131.32685 32 GLN C O 1
ATOM 13409 N N . ARG C 3 33 ? 156.96797 183.54598 146.03684 1.000 128.48698 33 ARG C N 1
ATOM 13410 C CA . ARG C 3 33 ? 157.36132 182.19973 146.42956 1.000 126.63381 33 ARG C CA 1
ATOM 13411 C C . ARG C 3 33 ? 156.21239 181.22000 146.22495 1.000 128.57200 33 ARG C C 1
ATOM 13412 O O . ARG C 3 33 ? 155.04022 181.56366 146.39918 1.000 128.31357 33 ARG C O 1
ATOM 13420 N N . GLN C 3 34 ? 156.55669 179.99095 145.85374 1.000 127.32776 34 GLN C N 1
ATOM 13421 C CA . GLN C 3 34 ? 155.56272 178.94203 145.65833 1.000 125.67025 34 GLN C CA 1
ATOM 13422 C C . GLN C 3 34 ? 155.06687 178.40697 146.99584 1.000 124.44191 34 GLN C C 1
ATOM 13423 O O . GLN C 3 34 ? 155.64516 177.47464 147.55294 1.000 123.36166 34 GLN C O 1
ATOM 13429 N N . SER D 3 12 ? 158.19317 136.11652 117.37548 1.000 149.59355 12 SER D N 1
ATOM 13430 C CA . SER D 3 12 ? 158.57089 137.51619 117.22880 1.000 149.99718 12 SER D CA 1
ATOM 13431 C C . SER D 3 12 ? 159.79125 137.66209 116.32718 1.000 151.62022 12 SER D C 1
ATOM 13432 O O . SER D 3 12 ? 160.22177 136.70104 115.69017 1.000 151.48574 12 SER D O 1
ATOM 13435 N N . ALA D 3 13 ? 160.34069 138.87785 116.27497 1.000 145.89418 13 ALA D N 1
ATOM 13436 C CA . ALA D 3 13 ? 161.50059 139.13176 115.42653 1.000 145.19763 13 ALA D CA 1
ATOM 13437 C C . ALA D 3 13 ? 162.72840 138.37342 115.91645 1.000 147.46721 13 ALA D C 1
ATOM 13438 O O . ALA D 3 13 ? 163.49092 137.82957 115.10930 1.000 146.38189 13 ALA D O 1
ATOM 13440 N N . THR D 3 14 ? 162.93790 138.32609 117.22949 1.000 151.02961 14 THR D N 1
ATOM 13441 C CA . THR D 3 14 ? 164.08971 137.64839 117.80816 1.000 148.26152 14 THR D CA 1
ATOM 13442 C C . THR D 3 14 ? 163.81540 136.18977 118.14230 1.000 149.84082 14 THR D C 1
ATOM 13443 O O . THR D 3 14 ? 164.69799 135.52163 118.69048 1.000 148.97310 14 THR D O 1
ATOM 13447 N N . ARG D 3 15 ? 162.61893 135.68873 117.83263 1.000 162.77766 15 ARG D N 1
ATOM 13448 C CA . ARG D 3 15 ? 162.24179 134.29798 118.08580 1.000 160.97994 15 ARG D CA 1
ATOM 13449 C C . ARG D 3 15 ? 162.35502 133.93305 119.56326 1.000 161.85065 15 ARG D C 1
ATOM 13450 O O . ARG D 3 15 ? 162.74023 132.81368 119.90660 1.000 160.88680 15 ARG D O 1
ATOM 13458 N N . VAL D 3 16 ? 162.02749 134.87012 120.45087 1.000 169.35852 16 VAL D N 1
ATOM 13459 C CA . VAL D 3 16 ? 162.01544 134.62326 121.88886 1.000 168.08887 16 VAL D CA 1
ATOM 13460 C C . VAL D 3 16 ? 160.67931 135.09609 122.44429 1.000 168.29283 16 VAL D C 1
ATOM 13461 O O . VAL D 3 16 ? 160.36406 136.28989 122.37599 1.000 167.43430 16 VAL D O 1
ATOM 13465 N N . MET D 3 17 ? 159.89588 134.16515 122.99187 1.000 179.17485 17 MET D N 1
ATOM 13466 C CA . MET D 3 17 ? 158.63153 134.51279 123.63126 1.000 179.20905 17 MET D CA 1
ATOM 13467 C C . MET D 3 17 ? 158.78415 134.80913 125.11909 1.000 178.59291 17 MET D C 1
ATOM 13468 O O . MET D 3 17 ? 158.24424 135.80803 125.60720 1.000 177.10134 17 MET D O 1
ATOM 13473 N N . GLY D 3 18 ? 159.50961 133.96147 125.84668 1.000 165.63761 18 GLY D N 1
ATOM 13474 C CA . GLY D 3 18 ? 159.51651 133.99847 127.29736 1.000 164.12658 18 GLY D CA 1
ATOM 13475 C C . GLY D 3 18 ? 160.04415 135.27018 127.92757 1.000 164.22336 18 GLY D C 1
ATOM 13476 O O . GLY D 3 18 ? 159.28620 136.01960 128.55008 1.000 163.57618 18 GLY D O 1
ATOM 13477 N N . GLY D 3 19 ? 161.33957 135.52576 127.77723 1.000 152.29272 19 GLY D N 1
ATOM 13478 C CA . GLY D 3 19 ? 161.96115 136.67606 128.38660 1.000 151.02844 19 GLY D CA 1
ATOM 13479 C C . GLY D 3 19 ? 163.32381 136.96089 127.79368 1.000 151.39583 19 GLY D C 1
ATOM 13480 O O . GLY D 3 19 ? 163.82105 136.21504 126.94519 1.000 151.18653 19 GLY D O 1
ATOM 13481 N N . PRO D 3 20 ? 163.95026 138.05633 128.22171 1.000 140.17429 20 PRO D N 1
ATOM 13482 C CA . PRO D 3 20 ? 165.28622 138.38421 127.71153 1.000 139.06554 20 PRO D CA 1
ATOM 13483 C C . PRO D 3 20 ? 166.26677 137.24731 127.95144 1.000 139.13416 20 PRO D C 1
ATOM 13484 O O . PRO D 3 20 ? 166.25077 136.59633 128.99767 1.000 139.09082 20 PRO D O 1
ATOM 13488 N N . VAL D 3 21 ? 167.12359 137.01037 126.96240 1.000 146.11930 21 VAL D N 1
ATOM 13489 C CA . VAL D 3 21 ? 168.06663 135.90093 126.98531 1.000 145.88164 21 VAL D CA 1
ATOM 13490 C C . VAL D 3 21 ? 169.47512 136.43996 126.78434 1.000 144.40292 21 VAL D C 1
ATOM 13491 O O . VAL D 3 21 ? 169.69702 137.34886 125.97649 1.000 143.10790 21 VAL D O 1
ATOM 13495 N N . THR D 3 22 ? 170.42531 135.88299 127.53171 1.000 153.77904 22 THR D N 1
ATOM 13496 C CA . THR D 3 22 ? 171.82304 136.24685 127.41928 1.000 155.08461 22 THR D CA 1
ATOM 13497 C C . THR D 3 22 ? 172.66320 135.00768 127.13499 1.000 157.06283 22 THR D C 1
ATOM 13498 O O . THR D 3 22 ? 172.39177 133.93566 127.68724 1.000 154.64139 22 THR D O 1
ATOM 13502 N N . PRO D 3 23 ? 173.67125 135.11500 126.26486 1.000 153.21224 23 PRO D N 1
ATOM 13503 C CA . PRO D 3 23 ? 174.46550 133.92197 125.92300 1.000 151.33398 23 PRO D CA 1
ATOM 13504 C C . PRO D 3 23 ? 175.18024 133.30431 127.11135 1.000 151.78518 23 PRO D C 1
ATOM 13505 O O . PRO D 3 23 ? 175.31875 132.07661 127.17493 1.000 151.67790 23 PRO D O 1
ATOM 13509 N N . ARG D 3 24 ? 175.63538 134.11779 128.05859 1.000 155.91629 24 ARG D N 1
ATOM 13510 C CA . ARG D 3 24 ? 176.39974 133.63950 129.20238 1.000 153.70862 24 ARG D CA 1
ATOM 13511 C C . ARG D 3 24 ? 175.56053 133.79020 130.46391 1.000 154.14191 24 ARG D C 1
ATOM 13512 O O . ARG D 3 24 ? 175.09979 134.89237 130.77946 1.000 154.90005 24 ARG D O 1
ATOM 13520 N N . LYS D 3 25 ? 175.36845 132.68680 131.18130 1.000 167.39066 25 LYS D N 1
ATOM 13521 C CA . LYS D 3 25 ? 174.59947 132.66644 132.42380 1.000 167.86148 25 LYS D CA 1
ATOM 13522 C C . LYS D 3 25 ? 175.50619 132.14518 133.53354 1.000 167.64092 25 LYS D C 1
ATOM 13523 O O . LYS D 3 25 ? 175.71763 130.93462 133.65549 1.000 168.03854 25 LYS D O 1
ATOM 13529 N N . GLY D 3 26 ? 176.03709 133.05786 134.34182 1.000 165.19644 26 GLY D N 1
ATOM 13530 C CA . GLY D 3 26 ? 176.90451 132.69416 135.43522 1.000 165.24066 26 GLY D CA 1
ATOM 13531 C C . GLY D 3 26 ? 176.48182 133.34722 136.73373 1.000 165.58823 26 GLY D C 1
ATOM 13532 O O . GLY D 3 26 ? 175.37941 133.89170 136.84973 1.000 164.51416 26 GLY D O 1
ATOM 13533 N N . PRO D 3 27 ? 177.34688 133.29141 137.74228 1.000 166.07866 27 PRO D N 1
ATOM 13534 C CA . PRO D 3 27 ? 177.04367 133.93860 139.02239 1.000 164.80915 27 PRO D CA 1
ATOM 13535 C C . PRO D 3 27 ? 176.83146 135.42930 138.83780 1.000 164.01086 27 PRO D C 1
ATOM 13536 O O . PRO D 3 27 ? 177.53544 136.07331 138.04539 1.000 164.09990 27 PRO D O 1
ATOM 13540 N N . PRO D 3 28 ? 175.86636 136.01170 139.54310 1.000 155.40547 28 PRO D N 1
ATOM 13541 C CA . PRO D 3 28 ? 175.57117 137.43423 139.35149 1.000 155.22834 28 PRO D CA 1
ATOM 13542 C C . PRO D 3 28 ? 176.69114 138.32672 139.86182 1.000 155.97170 28 PRO D C 1
ATOM 13543 O O . PRO D 3 28 ? 177.39095 138.00346 140.82430 1.000 156.82470 28 PRO D O 1
ATOM 13547 N N . LYS D 3 29 ? 176.84904 139.46837 139.19847 1.000 141.38347 29 LYS D N 1
ATOM 13548 C CA . LYS D 3 29 ? 177.77546 140.51218 139.61386 1.000 141.46855 29 LYS D CA 1
ATOM 13549 C C . LYS D 3 29 ? 176.96125 141.72137 140.04840 1.000 140.14193 29 LYS D C 1
ATOM 13550 O O . LYS D 3 29 ? 176.07416 142.17117 139.31647 1.000 141.33366 29 LYS D O 1
ATOM 13556 N N . PHE D 3 30 ? 177.25850 142.23920 141.23394 1.000 130.07893 30 PHE D N 1
ATOM 13557 C CA . PHE D 3 30 ? 176.45558 143.27490 141.86239 1.000 127.47618 30 PHE D CA 1
ATOM 13558 C C . PHE D 3 30 ? 177.27866 144.54149 142.06230 1.000 129.88184 30 PHE D C 1
ATOM 13559 O O . PHE D 3 30 ? 178.49763 144.49806 142.24609 1.000 133.23005 30 PHE D O 1
ATOM 13567 N N . LYS D 3 31 ? 176.59063 145.67889 142.01818 1.000 122.29537 31 LYS D N 1
ATOM 13568 C CA . LYS D 3 31 ? 177.23590 146.98295 142.07345 1.000 121.68914 31 LYS D CA 1
ATOM 13569 C C . LYS D 3 31 ? 177.53295 147.37804 143.51329 1.000 124.30694 31 LYS D C 1
ATOM 13570 O O . LYS D 3 31 ? 176.73174 147.12791 144.41773 1.000 123.99898 31 LYS D O 1
ATOM 13576 N N . GLN D 3 32 ? 178.69256 147.99587 143.71737 1.000 131.40624 32 GLN D N 1
ATOM 13577 C CA . GLN D 3 32 ? 179.07125 148.49643 145.02873 1.000 130.34952 32 GLN D CA 1
ATOM 13578 C C . GLN D 3 32 ? 178.48325 149.88250 145.26219 1.000 130.09538 32 GLN D C 1
ATOM 13579 O O . GLN D 3 32 ? 178.16021 150.61119 144.32041 1.000 127.66885 32 GLN D O 1
ATOM 13585 N N . ARG D 3 33 ? 178.34979 150.24407 146.53465 1.000 134.68790 33 ARG D N 1
ATOM 13586 C CA . ARG D 3 33 ? 177.88389 151.57707 146.88451 1.000 134.50922 33 ARG D CA 1
ATOM 13587 C C . ARG D 3 33 ? 178.94878 152.61732 146.55702 1.000 136.37786 33 ARG D C 1
ATOM 13588 O O . ARG D 3 33 ? 180.14533 152.32127 146.50503 1.000 136.64121 33 ARG D O 1
ATOM 13596 N N . GLN D 3 34 ? 178.50022 153.84780 146.33341 1.000 134.18926 34 GLN D N 1
ATOM 13597 C CA . GLN D 3 34 ? 179.40433 154.94103 145.99721 1.000 130.63678 34 GLN D CA 1
ATOM 13598 C C . GLN D 3 34 ? 180.26633 155.30629 147.19923 1.000 132.24225 34 GLN D C 1
ATOM 13599 O O . GLN D 3 34 ? 179.79357 155.31254 148.33506 1.000 132.75443 34 GLN D O 1
#